Protein 2XHY (pdb70)

Solvent-accessible surface area: 69460 Å² total; per-residue (Å²): 246,153,107,59,3,59,195,115,3,23,1,0,0,0,1,0,0,21,6,0,5,4,18,49,74,125,13,43,26,6,52,3,0,2,3,0,1,11,22,12,35,177,73,82,99,15,103,77,19,194,107,50,65,139,75,110,112,10,2,7,31,84,0,0,44,1,58,49,47,26,103,104,0,0,130,21,0,28,64,2,28,6,81,0,0,0,1,0,0,4,1,1,2,0,2,24,108,2,41,49,78,127,31,32,99,102,1,6,112,16,0,20,46,0,0,65,20,0,60,131,75,128,0,41,0,0,0,0,0,7,4,8,4,3,0,16,34,0,35,117,116,46,39,1,0,54,35,56,114,0,1,87,37,0,16,90,0,0,58,20,0,0,82,78,0,56,153,54,2,111,32,0,0,0,5,4,20,2,11,29,1,32,74,39,167,19,98,20,60,2,9,3,11,0,7,4,29,2,80,135,71,180,57,28,25,50,20,0,10,28,0,2,0,7,1,6,1,0,2,3,48,0,14,68,6,2,115,163,22,25,101,143,17,78,6,0,0,0,1,13,1,31,0,3,0,10,73,14,0,34,8,74,2,5,7,61,4,16,52,10,15,20,48,22,15,11,0,0,4,2,9,18,55,1,85,14,4,37,19,4,72,39,38,16,133,97,112,57,9,124,20,153,62,92,154,40,6,90,66,26,4,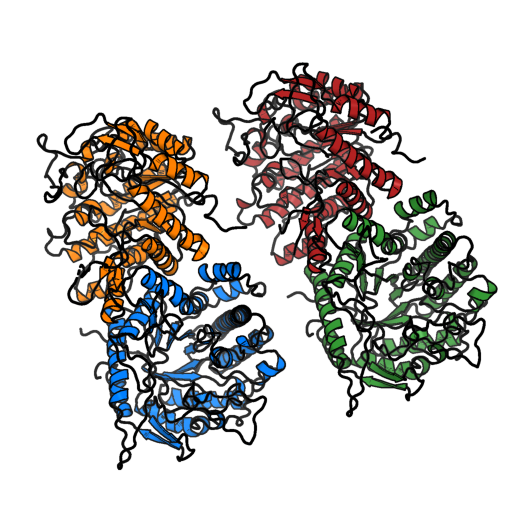132,77,3,42,6,47,0,0,0,0,3,0,27,47,0,22,0,0,64,34,140,60,33,121,77,129,5,18,24,115,5,86,114,24,168,46,16,107,76,52,81,27,45,2,30,23,0,0,14,28,0,0,1,39,0,31,9,24,21,43,95,22,0,0,0,0,7,0,4,22,6,10,137,19,155,68,66,192,122,35,43,2,75,0,65,83,0,10,84,8,2,76,25,0,0,92,22,0,39,94,0,18,32,71,5,11,8,64,9,30,0,0,0,2,18,0,1,0,1,5,0,9,47,86,23,2,36,4,27,20,8,19,0,0,0,12,0,45,27,55,60,117,38,79,39,99,18,52,38,42,113,4,109,0,0,85,31,0,79,64,0,7,85,32,33,0,66,124,44,262,160,119,44,2,59,178,110,2,24,0,0,0,0,1,0,1,22,5,0,4,3,17,52,77,121,18,45,25,8,50,2,0,4,3,0,1,12,21,13,36,180,74,86,102,15,105,76,17,192,109,46,68,135,78,101,112,10,2,6,30,82,0,0,45,1,61,55,54,23,112,103,0,0,114,22,0,28,66,2,29,6,79,0,0,0,2,0,0,2,1,0,4,0,2,23,100,2,52,47,81,147,46,27,102,99,2,6,113,18,0,21,45,0,0,70,22,0,56,138,70,122,0,35,0,0,0,0,0,8,2,12,5,4,0,17,34,0,34,113,111,47,39,1,1,46,40,55,114,0,1,77,28,0,18,95,0,0,61,32,0,0,80,80,0,64,157,52,1,113,35,0,0,0,5,6,24,2,13,26,0,33,61,36,171,20,98,21,61,3,9,3,13,0,5,6,29,2,78,133,71,176,82,30,31,41,20,0,12,24,0,4,0,6,1,7,0,0,2,2,45,0,12,62,7,2,119,163,21,23,101,150,15,83,7,0,0,0,1,12,1,36,0,19,0,12,75,9,1,32,9,73,2,4,6,62,4,16,50,17,18,20,73,36,14,11,1,0,2,1,8,16,52,1,87,16,4,34,18,7,74,36,40,17,129,100,114,58,31,119,20,147,60,90,159,37,5,95,61,22,3,132,90,3,38,5,47,0,0,0,0,3,0,28,30,0,33,0,1,63,34,142,80,53,159,25,37,28,110,6,90,111,34,172,62,13,104,74,52,86,26,44,1,31,24,0,0,9,30,0,0,1,39,0,29,9,24,19,48,90,27,0,0,0,0,6,0,4,23,5,10,141,23,158,69,84,192,121,32,48,4,74,0,67,74,0,8,77,10,2,73,32,0,0,92,39,0,31,82,0,16,32,63,5,11,8,62,9,30,0,0,0,2,20,0,1,0,1,5,0,13,46,86,23,2,30,4,25,22,7,17,0,0,0,8,0,47,26,59,60,111,40,78,42,102,16,53,42,40,107,3,105,0,0,93,33,0,83,77,0,10,81,22,25,0,61,129,44,146,113,64,3,61,174,120,3,20,0,0,0,0,0,0,0,20,5,0,3,4,4,50,90,109,21,47,25,7,53,2,0,3,4,1,2,9,20,14,37,175,75,87,96,13,96,76,16,186,110,53,63,138,78,105,106,12,1,6,30,92,0,0,35,1,53,48,49,23,104,101,1,0,131,24,0,29,64,2,29,6,88,0,0,0,0,0,0,3,1,1,4,0,2,21,113,3,48,53,86,127,35,34,102,100,2,6,113,18,0,20,43,0,0,65,28,0,62,157,81,117,0,34,0,0,0,0,0,7,3,8,5,3,0,17,48,0,32,111,117,48,38,0,1,57,26,51,104,0,1,90,34,0,18,88,0,0,59,21,0,0,80,81,0,66,152,53,2,105,32,0,0,0,5,4,24,2,12,27,0,37,72,42,180,24,97,22,61,3,10,4,11,0,5,6,34,4,74,141,70,180,74,29,27,44,20,0,8,26,0,4,0,8,1,5,0,0,2,3,52,0,13,68,3,2,113,158,31,22,96,144,18,86,6,0,0,0,1,13,1,37,0,18,0,11,70,13,0,39,9,75,11,5,5,80,5,16,51,18,16,18,62,44,14,11,1,1,2,1,9,19,54,0,82,15,4,37,22,5,76,34,32,22,137,102,120,56,21,114,20,163,70,96,158,34,4,95,66,25,4,133,78,3,36,6,44,0,0,0,0,3,0,27,31,0,39,0,8,69,35,160,50,80,102,41,37,107,4,87,117,29,170,49,13,118,61,48,84,16,46,2,31,23,0,0,13,32,0,0,1,42,0,29,13,23,21,45,101,26,0,0,0,0,6,0,4,22,6,8,129,22,149,70,63,191,123,33,53,1,75,0,52,81,0,5,77,10,2,69,27,0,0,90,29,0,37,90,0,16,28,66,5,12,8,64,10,29,0,0,0,2,18,0,1,0,1,4,0,10,51,86,20,2,27,4,27,18,9,18,0,1,0,8,0,40,24,58,60,115,36,76,36,104,16,56,43,41,115,4,105,0,0,95,31,0,86,79,0,10,82,21,20,0,79,129,47,246,122,61,5,59,192,112,4,21,0,0,0,0,0,0,0,21,6,0,3,4,7,51,87,111,20,47,24,6,51,2,0,4,4,0,2,10,19,14,38,178,72,87,89,15,96,70,18,187,106,59,67,132,82,108,107,12,2,7,28,100,0,0,45,0,55,49,47,26,104,103,0,0,131,21,0,27,67,2,29,6,89,0,0,0,1,0,0,3,0,1,2,0,0,24,105,2,49,51,81,129,32,31,97,97,2,9,111,20,0,21,47,0,0,64,17,0,55,138,80,126,0,39,0,0,0,0,0,6,3,9,5,4,0,15,42,0,30,110,116,50,33,0,1,50,37,59,120,0,2,96,36,0,16,84,0,0,52,18,0,0,84,79,0,65,153,48,2,105,32,0,0,0,5,4,21,2,12,27,0,35,74,36,166,25,94,19,59,3,10,3,10,0,6,6,30,2,76,140,70,182,70,30,26,47,18,0,10,25,0,3,0,6,1,6,0,0,3,3,47,0,13,66,4,1,118,159,26,26,102,144,17,82,6,0,0,1,0,14,1,38,0,12,0,11,63,12,0,36,11,71,10,4,6,66,4,15,52,18,17,18,66,37,16,9,0,1,2,2,10,18,55,1,92,16,4,37,19,5,72,36,36,19,137,92,116,58,17,107,16,146,66,94,157,31,4,99,64,20,4,144,82,3,40,2,45,0,0,0,0,3,0,28,36,0,28,0,1,98,82,164,35,50,40,115,4,87,112,33,172,48,14,129,78,50,82,22,44,1,33,23,0,0,12,32,0,0,0,41,0,29,9,21,20,44,85,29,0,0,0,0,6,0,3,22,5,10,136,21,149,70,64,195,120,34,52,3,75,0,63,73,0,9,76,10,3,72,32,0,0,89,38,0,43,84,0,21,30,66,6,11,7,64,10,28,0,0,0,3,20,0,0,0,2,5,0,10,47,88,24,1,31,5,27,22,9,19,0,1,1,11,0,45,24,57,57,110,32,76,38,98,20,53,41,38,117,6,104,0,0,95,33,0,83,74,0,10,83,17,32,0,86,132,50

GO terms:
  GO:0015926 glucosidase activity (F, IDA)
  GO:0005829 cytosol (C, IDA)
  GO:0016052 carbohydrate catabolic process (P, EXP)

Radius of gyration: 42.43 Å; Cα contacts (8 Å, |Δi|>4): 4161; chains: 4; bounding box: 109×108×125 Å

Structure (mmCIF, N/CA/C/O backbone):
data_2XHY
#
_entry.id   2XHY
#
_cell.length_a   73.674
_cell.length_b   79.424
_cell.length_c   98.604
_cell.angle_alpha   99.96
_cell.angle_beta   107.21
_cell.angle_gamma   102.83
#
_symmetry.space_group_name_H-M   'P 1'
#
loop_
_entity.id
_entity.type
_entity.pdbx_description
1 polymer '6-PHOSPHO-BETA-GLUCOSIDASE BGLA'
2 non-polymer 'BROMIDE ION'
3 non-polymer 'SULFATE ION'
4 water water
#
loop_
_atom_site.group_PDB
_atom_site.id
_atom_site.type_symbol
_atom_site.label_atom_id
_atom_site.label_alt_id
_atom_site.label_comp_id
_atom_site.label_asym_id
_atom_site.label_entity_id
_atom_site.label_seq_id
_atom_site.pdbx_PDB_ins_code
_atom_site.Cartn_x
_atom_site.Cartn_y
_atom_site.Cartn_z
_atom_site.occupancy
_atom_site.B_iso_or_equiv
_atom_site.auth_seq_id
_atom_site.auth_comp_id
_atom_site.auth_asym_id
_atom_site.auth_atom_id
_atom_site.pdbx_PDB_model_num
ATOM 1 N N . LYS A 1 4 ? 28.307 20.059 13.207 1.00 40.60 4 LYS A N 1
ATOM 2 C CA . LYS A 1 4 ? 29.731 20.148 13.507 1.00 43.29 4 LYS A CA 1
ATOM 3 C C . LYS A 1 4 ? 30.171 21.608 13.598 1.00 42.20 4 LYS A C 1
ATOM 4 O O . LYS A 1 4 ? 30.760 22.029 14.593 1.00 45.17 4 LYS A O 1
ATOM 10 N N . LYS A 1 5 ? 29.889 22.376 12.552 1.00 35.84 5 LYS A N 1
ATOM 11 C CA . LYS A 1 5 ? 30.235 23.791 12.531 1.00 35.68 5 LYS A CA 1
ATOM 12 C C . LYS A 1 5 ? 29.354 24.572 13.500 1.00 36.13 5 LYS A C 1
ATOM 13 O O . LYS A 1 5 ? 28.130 24.546 13.393 1.00 40.19 5 LYS A O 1
ATOM 19 N N . LEU A 1 6 ? 29.985 25.262 14.446 1.00 37.07 6 LEU A N 1
ATOM 20 C CA . LEU A 1 6 ? 29.262 26.050 15.439 1.00 33.67 6 LEU A CA 1
ATOM 21 C C . LEU A 1 6 ? 28.702 27.333 14.837 1.00 32.75 6 LEU A C 1
ATOM 22 O O . LEU A 1 6 ? 29.346 27.977 14.010 1.00 32.66 6 LEU A O 1
ATOM 27 N N . THR A 1 7 ? 27.496 27.697 15.261 1.00 31.15 7 THR A N 1
ATOM 28 C CA . THR A 1 7 ? 26.842 28.908 14.781 1.00 29.48 7 THR A CA 1
ATOM 29 C C . THR A 1 7 ? 26.058 29.562 15.906 1.00 26.41 7 THR A C 1
ATOM 30 O O . THR A 1 7 ? 25.998 29.040 17.021 1.00 25.78 7 THR A O 1
ATOM 34 N N . LEU A 1 8 ? 25.458 30.708 15.608 1.00 23.05 8 LEU A N 1
ATOM 35 C CA . LEU A 1 8 ? 24.581 31.373 16.558 1.00 22.52 8 LEU A CA 1
ATOM 36 C C . LEU A 1 8 ? 23.407 30.457 16.871 1.00 25.26 8 LEU A C 1
ATOM 37 O O . LEU A 1 8 ? 23.042 29.609 16.056 1.00 27.42 8 LEU A O 1
ATOM 42 N N . PRO A 1 9 ? 22.821 30.609 18.065 1.00 21.73 9 PRO A N 1
ATOM 43 C CA . PRO A 1 9 ? 21.672 29.782 18.440 1.00 26.44 9 PRO A CA 1
ATOM 44 C C . PRO A 1 9 ? 20.534 29.897 17.426 1.00 29.18 9 PRO A C 1
ATOM 45 O O . PRO A 1 9 ? 20.362 30.944 16.797 1.00 25.09 9 PRO A O 1
ATOM 49 N N . LYS A 1 10 ? 19.776 28.815 17.273 1.00 25.33 10 LYS A N 1
ATOM 50 C CA . LYS A 1 10 ? 18.680 28.753 16.315 1.00 28.53 10 LYS A CA 1
ATOM 51 C C . LYS A 1 10 ? 17.689 29.894 16.508 1.00 32.98 10 LYS A C 1
ATOM 52 O O . LYS A 1 10 ? 17.225 30.498 15.540 1.00 35.57 10 LYS A O 1
ATOM 58 N N . ASP A 1 11 ? 17.361 30.179 17.763 1.00 28.68 11 ASP A N 1
ATOM 59 C CA . ASP A 1 11 ? 16.368 31.198 18.083 1.00 26.89 11 ASP A CA 1
ATOM 60 C C . ASP A 1 11 ? 17.000 32.558 18.379 1.00 27.33 11 ASP A C 1
ATOM 61 O O . ASP A 1 11 ? 16.461 33.349 19.153 1.00 26.19 11 ASP A O 1
ATOM 66 N N . PHE A 1 12 ? 18.144 32.826 17.760 1.00 23.95 12 PHE A N 1
ATOM 67 C CA . PHE A 1 12 ? 18.824 34.101 17.939 1.00 21.96 12 PHE A CA 1
ATOM 68 C C . PHE A 1 12 ? 17.944 35.250 17.441 1.00 21.18 12 PHE A C 1
ATOM 69 O O . PHE A 1 12 ? 17.463 35.230 16.308 1.00 21.67 12 PHE A O 1
ATOM 77 N N . LEU A 1 13 ? 17.741 36.250 18.293 1.00 19.92 13 LEU A N 1
ATOM 78 C CA . LEU A 1 13 ? 16.817 37.343 18.001 1.00 19.74 13 LEU A CA 1
ATOM 79 C C . LEU A 1 13 ? 17.414 38.446 17.128 1.00 18.01 13 LEU A C 1
ATOM 80 O O . LEU A 1 13 ? 17.819 39.493 17.631 1.00 15.31 13 LEU A O 1
ATOM 85 N N . TRP A 1 14 ? 17.461 38.211 15.821 1.00 18.85 14 TRP A N 1
ATOM 86 C CA . TRP A 1 14 ? 17.839 39.257 14.881 1.00 16.75 14 TRP A CA 1
ATOM 87 C C . TRP A 1 14 ? 16.711 40.277 14.803 1.00 16.98 14 TRP A C 1
ATOM 88 O O . TRP A 1 14 ? 15.544 39.901 14.741 1.00 18.92 14 TRP A O 1
ATOM 99 N N . GLY A 1 15 ? 17.050 41.563 14.804 1.00 14.09 15 GLY A N 1
ATOM 100 C CA . GLY A 1 15 ? 16.029 42.592 14.723 1.00 15.59 15 GLY A CA 1
ATOM 101 C C . GLY A 1 15 ? 16.497 43.965 14.280 1.00 16.60 15 GLY A C 1
ATOM 102 O O . GLY A 1 15 ? 17.466 44.100 13.531 1.00 15.18 15 GLY A O 1
ATOM 103 N N . GLY A 1 16 ? 15.782 44.988 14.741 1.00 17.84 16 GLY A N 1
ATOM 104 C CA . GLY A 1 16 ? 16.093 46.374 14.434 1.00 18.70 16 GLY A CA 1
ATOM 105 C C . GLY A 1 16 ? 15.530 47.280 15.515 1.00 19.04 16 GLY A C 1
ATOM 106 O O . GLY A 1 16 ? 14.491 46.978 16.098 1.00 18.85 16 GLY A O 1
ATOM 107 N N . ALA A 1 17 ? 16.205 48.393 15.786 1.00 19.07 17 ALA A N 1
ATOM 108 C CA . ALA A 1 17 ? 15.832 49.233 16.920 1.00 17.75 17 ALA A CA 1
ATOM 109 C C . ALA A 1 17 ? 15.570 50.697 16.567 1.00 18.84 17 ALA A C 1
ATOM 110 O O . ALA A 1 17 ? 16.225 51.267 15.698 1.00 16.98 17 ALA A O 1
ATOM 112 N N . VAL A 1 18 ? 14.603 51.293 17.259 1.00 19.03 18 VAL A N 1
ATOM 113 C CA . VAL A 1 18 ? 14.324 52.721 17.157 1.00 18.91 18 VAL A CA 1
ATOM 114 C C . VAL A 1 18 ? 13.834 53.248 18.501 1.00 19.96 18 VAL A C 1
ATOM 115 O O . VAL A 1 18 ? 13.732 52.500 19.475 1.00 18.56 18 VAL A O 1
ATOM 119 N N . ALA A 1 19 ? 13.534 54.542 18.544 1.00 17.49 19 ALA A N 1
ATOM 120 C CA . ALA A 1 19 ? 12.881 55.146 19.698 1.00 17.90 19 ALA A CA 1
ATOM 121 C C . ALA A 1 19 ? 11.651 55.902 19.208 1.00 19.75 19 ALA A C 1
ATOM 122 O O . ALA A 1 19 ? 11.676 56.508 18.138 1.00 19.82 19 ALA A O 1
ATOM 124 N N . ALA A 1 20 ? 10.574 55.856 19.980 1.00 19.00 20 ALA A N 1
ATOM 125 C CA . ALA A 1 20 ? 9.333 56.506 19.577 1.00 19.94 20 ALA A CA 1
ATOM 126 C C . ALA A 1 20 ? 9.573 57.902 19.008 1.00 20.88 20 ALA A C 1
ATOM 127 O O . ALA A 1 20 ? 9.184 58.195 17.875 1.00 16.18 20 ALA A O 1
ATOM 129 N N . HIS A 1 21 ? 10.226 58.754 19.794 1.00 15.99 21 HIS A N 1
ATOM 130 C CA . HIS A 1 21 ? 10.354 60.167 19.454 1.00 15.22 21 HIS A CA 1
ATOM 131 C C . HIS A 1 21 ? 11.203 60.424 18.207 1.00 19.99 21 HIS A C 1
ATOM 132 O O . HIS A 1 21 ? 11.172 61.519 17.644 1.00 16.44 21 HIS A O 1
ATOM 139 N N . GLN A 1 22 ? 11.949 59.414 17.770 1.00 17.48 22 GLN A N 1
ATOM 140 C CA . GLN A 1 22 ? 12.832 59.575 16.619 1.00 17.83 22 GLN A CA 1
ATOM 141 C C . GLN A 1 22 ? 12.195 59.116 15.308 1.00 19.07 22 GLN A C 1
ATOM 142 O O . GLN A 1 22 ? 12.728 59.377 14.228 1.00 16.18 22 GLN A O 1
ATOM 148 N N . VAL A 1 23 ? 11.053 58.440 15.401 1.00 17.91 23 VAL A N 1
ATOM 149 C CA . VAL A 1 23 ? 10.374 57.947 14.204 1.00 17.59 23 VAL A CA 1
ATOM 150 C C . VAL A 1 23 ? 8.894 58.302 14.144 1.00 16.27 23 VAL A C 1
ATOM 151 O O . VAL A 1 23 ? 8.390 58.698 13.093 1.00 18.87 23 VAL A O 1
ATOM 155 N N . GLU A 1 24 ? 8.206 58.170 15.271 1.00 15.73 24 GLU A N 1
ATOM 156 C CA . GLU A 1 24 ? 6.747 58.211 15.278 1.00 17.95 24 GLU A CA 1
ATOM 157 C C . GLU A 1 24 ? 6.129 59.416 14.583 1.00 18.71 24 GLU A C 1
ATOM 158 O O . GLU A 1 24 ? 5.375 59.256 13.627 1.00 18.76 24 GLU A O 1
ATOM 164 N N . GLY A 1 25 ? 6.446 60.615 15.054 1.00 19.04 25 GLY A N 1
ATOM 165 C CA . GLY A 1 25 ? 5.722 61.793 14.617 1.00 19.18 25 GLY A CA 1
ATOM 166 C C . GLY A 1 25 ? 4.404 61.864 15.367 1.00 18.98 25 GLY A C 1
ATOM 167 O O . GLY A 1 25 ? 4.297 61.355 16.484 1.00 17.30 25 GLY A O 1
ATOM 168 N N . GLY A 1 26 ? 3.394 62.476 14.757 1.00 20.23 26 GLY A N 1
ATOM 169 C CA . GLY A 1 26 ? 2.120 62.673 15.427 1.00 16.32 26 GLY A CA 1
ATOM 170 C C . GLY A 1 26 ? 2.343 63.116 16.859 1.00 18.65 26 GLY A C 1
ATOM 171 O O . GLY A 1 26 ? 1.731 62.590 17.789 1.00 20.38 26 GLY A O 1
ATOM 172 N N . TRP A 1 27 ? 3.236 64.086 17.033 1.00 16.96 27 TRP A N 1
ATOM 173 C CA . TRP A 1 27 ? 3.659 64.525 18.357 1.00 18.81 27 TRP A CA 1
ATOM 174 C C . TRP A 1 27 ? 2.498 65.044 19.200 1.00 18.70 27 TRP A C 1
ATOM 175 O O . TRP A 1 27 ? 2.524 64.942 20.424 1.00 19.39 27 TRP A O 1
ATOM 186 N N . ASN A 1 28 ? 1.487 65.605 18.544 1.00 18.37 28 ASN A N 1
ATOM 187 C CA . ASN A 1 28 ? 0.321 66.138 19.246 1.00 20.77 28 ASN A CA 1
ATOM 188 C C . ASN A 1 28 ? -0.984 65.506 18.775 1.00 21.77 28 ASN A C 1
ATOM 189 O O . ASN A 1 28 ? -2.020 66.169 18.708 1.00 26.65 28 ASN A O 1
ATOM 194 N N . LYS A 1 29 ? -0.927 64.223 18.439 1.00 18.72 29 LYS A N 1
ATOM 195 C CA . LYS A 1 29 ? -2.117 63.493 18.026 1.00 24.92 29 LYS A CA 1
ATOM 196 C C . LYS A 1 29 ? -2.296 62.250 18.889 1.00 26.17 29 LYS A C 1
ATOM 197 O O . LYS A 1 29 ? -1.364 61.822 19.570 1.00 25.08 29 LYS A O 1
ATOM 203 N N . GLY A 1 30 ? -3.497 61.683 18.874 1.00 21.15 30 GLY A N 1
ATOM 204 C CA . GLY A 1 30 ? -3.789 60.521 19.693 1.00 24.68 30 GLY A CA 1
ATOM 205 C C . GLY A 1 30 ? -3.776 60.827 21.181 1.00 29.31 30 GLY A C 1
ATOM 206 O O . GLY A 1 30 ? -3.722 59.918 22.010 1.00 26.82 30 GLY A O 1
ATOM 207 N N . GLY A 1 31 ? -3.821 62.112 21.523 1.00 27.27 31 GLY A N 1
ATOM 208 C CA . GLY A 1 31 ? -3.861 62.529 22.914 1.00 23.09 31 GLY A CA 1
ATOM 209 C C . GLY A 1 31 ? -2.491 62.698 23.546 1.00 21.25 31 GLY A C 1
ATOM 210 O O . GLY A 1 31 ? -2.376 62.915 24.749 1.00 30.78 31 GLY A O 1
ATOM 211 N N . LYS A 1 32 ? -1.449 62.612 22.728 1.00 26.30 32 LYS A N 1
ATOM 212 C CA . LYS A 1 32 ? -0.077 62.680 23.221 1.00 22.37 32 LYS A CA 1
ATOM 213 C C . LYS A 1 32 ? 0.299 64.060 23.753 1.00 21.20 32 LYS A C 1
ATOM 214 O O . LYS A 1 32 ? 0.164 65.060 23.050 1.00 20.93 32 LYS A O 1
ATOM 220 N N . GLY A 1 33 ? 0.779 64.105 24.993 1.00 21.12 33 GLY A N 1
ATOM 221 C CA . GLY A 1 33 ? 1.300 65.333 25.570 1.00 18.72 33 GLY A CA 1
ATOM 222 C C . GLY A 1 33 ? 2.685 65.640 25.030 1.00 20.39 33 GLY A C 1
ATOM 223 O O . GLY A 1 33 ? 3.344 64.765 24.473 1.00 24.01 33 GLY A O 1
ATOM 224 N N . PRO A 1 34 ? 3.136 66.893 25.180 1.00 22.45 34 PRO A N 1
ATOM 225 C CA . PRO A 1 34 ? 4.453 67.260 24.650 1.00 20.07 34 PRO A CA 1
ATOM 226 C C . PRO A 1 34 ? 5.576 66.697 25.512 1.00 17.87 34 PRO A C 1
ATOM 227 O O . PRO A 1 34 ? 5.527 66.830 26.733 1.00 21.63 34 PRO A O 1
ATOM 231 N N . SER A 1 35 ? 6.564 66.068 24.884 1.00 19.18 35 SER A N 1
ATOM 232 C CA . SER A 1 35 ? 7.719 65.545 25.607 1.00 20.79 35 SER A CA 1
ATOM 233 C C . SER A 1 35 ? 8.859 66.558 25.590 1.00 17.69 35 SER A C 1
ATOM 234 O O . SER A 1 35 ? 8.737 67.624 24.989 1.00 16.09 35 SER A O 1
ATOM 237 N N . ILE A 1 36 ? 9.963 66.220 26.250 1.00 18.15 36 ILE A N 1
ATOM 238 C CA . ILE A 1 36 ? 11.095 67.136 26.373 1.00 19.97 36 ILE A CA 1
ATOM 239 C C . ILE A 1 36 ? 11.776 67.410 25.035 1.00 18.58 36 ILE A C 1
ATOM 240 O O . ILE A 1 36 ? 12.542 68.364 24.907 1.00 18.44 36 ILE A O 1
ATOM 245 N N . CYS A 1 37 ? 11.502 66.575 24.039 1.00 18.86 37 CYS A N 1
ATOM 246 C CA A CYS A 1 37 ? 12.103 66.749 22.721 0.40 21.31 37 CYS A CA 1
ATOM 247 C CA B CYS A 1 37 ? 12.106 66.759 22.722 0.60 21.30 37 CYS A CA 1
ATOM 248 C C . CYS A 1 37 ? 11.174 67.506 21.772 1.00 21.85 37 CYS A C 1
ATOM 249 O O . CYS A 1 37 ? 11.547 67.821 20.639 1.00 21.23 37 CYS A O 1
ATOM 254 N N . ASP A 1 38 ? 9.965 67.794 22.243 1.00 16.64 38 ASP A N 1
ATOM 255 C CA . ASP A 1 38 ? 8.996 68.531 21.444 1.00 17.70 38 ASP A CA 1
ATOM 256 C C . ASP A 1 38 ? 9.274 70.023 21.514 1.00 20.62 38 ASP A C 1
ATOM 257 O O . ASP A 1 38 ? 8.696 70.812 20.767 1.00 18.04 38 ASP A O 1
ATOM 262 N N . VAL A 1 39 ? 10.172 70.397 22.418 1.00 21.50 39 VAL A N 1
ATOM 263 C CA . VAL A 1 39 ? 10.607 71.779 22.552 1.00 19.44 39 VAL A CA 1
ATOM 264 C C . VAL A 1 39 ? 12.108 71.877 22.296 1.00 19.97 39 VAL A C 1
ATOM 265 O O . VAL A 1 39 ? 12.761 72.822 22.737 1.00 19.08 39 VAL A O 1
ATOM 269 N N . LEU A 1 40 ? 12.640 70.891 21.578 1.00 16.86 40 LEU A N 1
ATOM 270 C CA . LEU A 1 40 ? 14.062 70.830 21.249 1.00 18.90 40 LEU A CA 1
ATOM 271 C C . LEU A 1 40 ? 14.281 71.045 19.752 1.00 20.09 40 LEU A C 1
ATOM 272 O O . LEU A 1 40 ? 14.042 70.147 18.943 1.00 18.61 40 LEU A O 1
ATOM 277 N N . THR A 1 41 ? 14.744 72.239 19.393 1.00 20.59 41 THR A N 1
ATOM 278 C CA . THR A 1 41 ? 14.854 72.632 17.992 1.00 18.65 41 THR A CA 1
ATOM 279 C C . THR A 1 41 ? 15.867 71.799 17.216 1.00 20.78 41 THR A C 1
ATOM 280 O O . THR A 1 41 ? 16.706 71.108 17.798 1.00 20.35 41 THR A O 1
ATOM 284 N N . GLY A 1 42 ? 15.779 71.871 15.894 1.00 21.51 42 GLY A N 1
ATOM 285 C CA . GLY A 1 42 ? 16.710 71.170 15.034 1.00 21.02 42 GLY A CA 1
ATOM 286 C C . GLY A 1 42 ? 18.014 71.931 14.920 1.00 25.92 42 GLY A C 1
ATOM 287 O O . GLY A 1 42 ? 18.019 73.158 14.816 1.00 20.51 42 GLY A O 1
ATOM 288 N N . GLY A 1 43 ? 19.123 71.201 14.945 1.00 21.48 43 GLY A N 1
ATOM 289 C CA . GLY A 1 43 ? 20.430 71.813 14.822 1.00 22.99 43 GLY A CA 1
ATOM 290 C C . GLY A 1 43 ? 21.195 71.293 13.622 1.00 26.04 43 GLY A C 1
ATOM 291 O O . GLY A 1 43 ? 20.606 70.825 12.647 1.00 27.49 43 GLY A O 1
ATOM 292 N N . ALA A 1 44 ? 22.517 71.373 13.700 1.00 22.82 44 ALA A N 1
ATOM 293 C CA . ALA A 1 44 ? 23.386 70.933 12.619 1.00 30.83 44 ALA A CA 1
ATOM 294 C C . ALA A 1 44 ? 24.826 70.971 13.110 1.00 31.61 44 ALA A C 1
ATOM 295 O O . ALA A 1 44 ? 25.074 71.226 14.288 1.00 28.60 44 ALA A O 1
ATOM 297 N N . HIS A 1 45 ? 25.774 70.712 12.215 1.00 30.14 45 HIS A N 1
ATOM 298 C CA . HIS A 1 45 ? 27.182 70.777 12.582 1.00 32.94 45 HIS A CA 1
ATOM 299 C C . HIS A 1 45 ? 27.530 72.162 13.122 1.00 37.56 45 HIS A C 1
ATOM 300 O O . HIS A 1 45 ? 27.309 73.170 12.451 1.00 37.72 45 HIS A O 1
ATOM 307 N N . GLY A 1 46 ? 28.068 72.208 14.336 1.00 35.55 46 GLY A N 1
ATOM 308 C CA . GLY A 1 46 ? 28.420 73.473 14.962 1.00 35.66 46 GLY A CA 1
ATOM 309 C C . GLY A 1 46 ? 27.213 74.351 15.249 1.00 33.01 46 GLY A C 1
ATOM 310 O O . GLY A 1 46 ? 27.345 75.541 15.536 1.00 31.99 46 GLY A O 1
ATOM 311 N N . VAL A 1 47 ? 26.029 73.757 15.159 1.00 28.60 47 VAL A N 1
ATOM 312 C CA . VAL A 1 47 ? 24.787 74.443 15.477 1.00 24.33 47 VAL A CA 1
ATOM 313 C C . VAL A 1 47 ? 23.983 73.534 16.391 1.00 23.12 47 VAL A C 1
ATOM 314 O O . VAL A 1 47 ? 23.257 72.662 15.922 1.00 27.21 47 VAL A O 1
ATOM 318 N N . PRO A 1 48 ? 24.128 73.723 17.707 1.00 23.53 48 PRO A N 1
ATOM 319 C CA . PRO A 1 48 ? 23.491 72.837 18.686 1.00 22.43 48 PRO A CA 1
ATOM 320 C C . PRO A 1 48 ? 21.970 72.967 18.696 1.00 26.13 48 PRO A C 1
ATOM 321 O O . PRO A 1 48 ? 21.432 74.028 18.372 1.00 27.30 48 PRO A O 1
ATOM 325 N N . ARG A 1 49 ? 21.288 71.883 19.054 1.00 21.30 49 ARG A N 1
ATOM 326 C CA . ARG A 1 49 ? 19.849 71.922 19.257 1.00 21.29 49 ARG A CA 1
ATOM 327 C C . ARG A 1 49 ? 19.565 72.791 20.475 1.00 22.38 49 ARG A C 1
ATOM 328 O O . ARG A 1 49 ? 20.352 72.817 21.420 1.00 21.10 49 ARG A O 1
ATOM 336 N N . GLU A 1 50 ? 18.446 73.507 20.452 1.00 24.11 50 GLU A N 1
ATOM 337 C CA . GLU A 1 50 ? 18.101 74.402 21.551 1.00 26.53 50 GLU A CA 1
ATOM 338 C C . GLU A 1 50 ? 16.805 74.007 22.246 1.00 21.50 50 GLU A C 1
ATOM 339 O O . GLU A 1 50 ? 15.868 73.527 21.611 1.00 20.77 50 GLU A O 1
ATOM 345 N N . ILE A 1 51 ? 16.767 74.218 23.558 1.00 21.33 51 ILE A N 1
ATOM 346 C CA . ILE A 1 51 ? 15.579 73.952 24.357 1.00 21.25 51 ILE A CA 1
ATOM 347 C C . ILE A 1 51 ? 14.800 75.243 24.539 1.00 18.99 51 ILE A C 1
ATOM 348 O O . ILE A 1 51 ? 15.306 76.203 25.115 1.00 23.91 51 ILE A O 1
ATOM 353 N N . THR A 1 52 ? 13.570 75.270 24.044 1.00 22.59 52 THR A N 1
ATOM 354 C CA . THR A 1 52 ? 12.734 76.459 24.166 1.00 23.46 52 THR A CA 1
ATOM 355 C C . THR A 1 52 ? 11.734 76.314 25.311 1.00 24.46 52 THR A C 1
ATOM 356 O O . THR A 1 52 ? 11.272 75.211 25.607 1.00 24.14 52 THR A O 1
ATOM 360 N N . LYS A 1 53 ? 11.413 77.433 25.954 1.00 29.23 53 LYS A N 1
ATOM 361 C CA . LYS A 1 53 ? 10.456 77.456 27.055 1.00 27.67 53 LYS A CA 1
ATOM 362 C C . LYS A 1 53 ? 9.188 76.709 26.675 1.00 27.78 53 LYS A C 1
ATOM 363 O O . LYS A 1 53 ? 8.691 75.879 27.433 1.00 30.87 53 LYS A O 1
ATOM 369 N N . GLU A 1 54 ? 8.674 77.015 25.490 1.00 32.94 54 GLU A N 1
ATOM 370 C CA . GLU A 1 54 ? 7.451 76.405 24.991 1.00 27.74 54 GLU A CA 1
ATOM 371 C C . GLU A 1 54 ? 7.609 76.070 23.514 1.00 25.36 54 GLU A C 1
ATOM 372 O O . GLU A 1 54 ? 8.637 76.374 22.908 1.00 25.37 54 GLU A O 1
ATOM 378 N N . VAL A 1 55 ? 6.588 75.447 22.936 1.00 23.69 55 VAL A N 1
ATOM 379 C CA . VAL A 1 55 ? 6.581 75.162 21.506 1.00 19.98 55 VAL A CA 1
ATOM 380 C C . VAL A 1 55 ? 6.287 76.430 20.710 1.00 24.24 55 VAL A C 1
ATOM 381 O O . VAL A 1 55 ? 5.131 76.829 20.571 1.00 26.04 55 VAL A O 1
ATOM 385 N N . LEU A 1 56 ? 7.335 77.062 20.191 1.00 24.50 56 LEU A N 1
ATOM 386 C CA . LEU A 1 56 ? 7.181 78.292 19.418 1.00 22.87 56 LEU A CA 1
ATOM 387 C C . LEU A 1 56 ? 6.772 77.988 17.977 1.00 24.82 56 LEU A C 1
ATOM 388 O O . LEU A 1 56 ? 7.335 77.094 17.342 1.00 27.61 56 LEU A O 1
ATOM 393 N N . PRO A 1 57 ? 5.787 78.738 17.456 1.00 21.77 57 PRO A N 1
ATOM 394 C CA . PRO A 1 57 ? 5.229 78.484 16.123 1.00 22.63 57 PRO A CA 1
ATOM 395 C C . PRO A 1 57 ? 6.225 78.769 15.001 1.00 21.24 57 PRO A C 1
ATOM 396 O O . PRO A 1 57 ? 6.065 78.244 13.898 1.00 18.95 57 PRO A O 1
ATOM 400 N N . GLY A 1 58 ? 7.240 79.580 15.283 1.00 20.84 58 GLY A N 1
ATOM 401 C CA . GLY A 1 58 ? 8.219 79.944 14.273 1.00 19.68 58 GLY A CA 1
ATOM 402 C C . GLY A 1 58 ? 9.433 79.034 14.211 1.00 22.05 58 GLY A C 1
ATOM 403 O O . GLY A 1 58 ? 10.234 79.127 13.281 1.00 19.24 58 GLY A O 1
ATOM 404 N N . LYS A 1 59 ? 9.571 78.150 15.196 1.00 22.61 59 LYS A N 1
ATOM 405 C CA . LYS A 1 59 ? 10.767 77.318 15.317 1.00 22.89 59 LYS A CA 1
ATOM 406 C C . LYS A 1 59 ? 10.620 75.965 14.626 1.00 22.46 59 LYS A C 1
ATOM 407 O O . LYS A 1 59 ? 9.518 75.560 14.259 1.00 21.90 59 LYS A O 1
ATOM 413 N N . TYR A 1 60 ? 11.743 75.273 14.460 1.00 23.71 60 TYR A N 1
ATOM 414 C CA . TYR A 1 60 ? 11.768 73.962 13.820 1.00 21.73 60 TYR A CA 1
ATOM 415 C C . TYR A 1 60 ? 12.047 72.867 14.843 1.00 18.66 60 TYR A C 1
ATOM 416 O O . TYR A 1 60 ? 13.100 72.861 15.477 1.00 18.08 60 TYR A O 1
ATOM 425 N N . TYR A 1 61 ? 11.096 71.950 15.001 1.00 15.12 61 TYR A N 1
ATOM 426 C CA . TYR A 1 61 ? 11.244 70.817 15.912 1.00 16.10 61 TYR A CA 1
ATOM 427 C C . TYR A 1 61 ? 11.106 69.496 15.157 1.00 18.37 61 TYR A C 1
ATOM 428 O O . TYR A 1 61 ? 9.996 69.025 14.915 1.00 20.11 61 TYR A O 1
ATOM 437 N N . PRO A 1 62 ? 12.241 68.889 14.787 1.00 17.00 62 PRO A N 1
ATOM 438 C CA . PRO A 1 62 ? 12.289 67.682 13.953 1.00 18.79 62 PRO A CA 1
ATOM 439 C C . PRO A 1 62 ? 11.544 66.481 14.536 1.00 19.08 62 PRO A C 1
ATOM 440 O O . PRO A 1 62 ? 11.135 65.607 13.775 1.00 20.15 62 PRO A O 1
ATOM 444 N N . ASN A 1 63 ? 11.377 66.425 15.853 1.00 17.42 63 ASN A N 1
ATOM 445 C CA . ASN A 1 63 ? 10.677 65.299 16.468 1.00 19.52 63 ASN A CA 1
ATOM 446 C C . ASN A 1 63 ? 9.161 65.371 16.279 1.00 22.31 63 ASN A C 1
ATOM 447 O O . ASN A 1 63 ? 8.468 64.359 16.388 1.00 21.19 63 ASN A O 1
ATOM 452 N N . HIS A 1 64 ? 8.649 66.566 15.995 1.00 21.63 64 HIS A N 1
ATOM 453 C CA . HIS A 1 64 ? 7.216 66.740 15.772 1.00 20.07 64 HIS A CA 1
ATOM 454 C C . HIS A 1 64 ? 6.717 65.825 14.661 1.00 20.92 64 HIS A C 1
ATOM 455 O O . HIS A 1 64 ? 5.698 65.148 14.810 1.00 22.46 64 HIS A O 1
ATOM 462 N N . GLU A 1 65 ? 7.438 65.810 13.546 1.00 21.35 65 GLU A N 1
ATOM 463 C CA . GLU A 1 65 ? 7.051 64.984 12.411 1.00 19.53 65 GLU A CA 1
ATOM 464 C C . GLU A 1 65 ? 7.893 63.719 12.321 1.00 21.95 65 GLU A C 1
ATOM 465 O O . GLU A 1 65 ? 7.373 62.643 12.027 1.00 22.34 65 GLU A O 1
ATOM 471 N N . ALA A 1 66 ? 9.193 63.851 12.571 1.00 18.14 66 ALA A N 1
ATOM 472 C CA . ALA A 1 66 ? 10.103 62.717 12.467 1.00 17.45 66 ALA A CA 1
ATOM 473 C C . ALA A 1 66 ? 9.954 62.071 11.097 1.00 19.29 66 ALA A C 1
ATOM 474 O O . ALA A 1 66 ? 10.039 62.748 10.076 1.00 19.35 66 ALA A O 1
ATOM 476 N N . VAL A 1 67 ? 9.727 60.762 11.075 1.00 16.99 67 VAL A N 1
ATOM 477 C CA . VAL A 1 67 ? 9.472 60.067 9.821 1.00 16.48 67 VAL A CA 1
ATOM 478 C C . VAL A 1 67 ? 8.065 59.469 9.810 1.00 17.88 67 VAL A C 1
ATOM 479 O O . VAL A 1 67 ? 7.781 58.545 9.055 1.00 20.20 67 VAL A O 1
ATOM 483 N N . ASP A 1 68 ? 7.193 60.002 10.660 1.00 17.44 68 ASP A N 1
ATOM 484 C CA . ASP A 1 68 ? 5.787 59.596 10.704 1.00 17.39 68 ASP A CA 1
ATOM 485 C C . ASP A 1 68 ? 5.596 58.079 10.772 1.00 20.30 68 ASP A C 1
ATOM 486 O O . ASP A 1 68 ? 4.773 57.511 10.049 1.00 17.90 68 ASP A O 1
ATOM 491 N N . PHE A 1 69 ? 6.364 57.425 11.641 1.00 21.76 69 PHE A N 1
ATOM 492 C CA . PHE A 1 69 ? 6.166 56.008 11.912 1.00 17.22 69 PHE A CA 1
ATOM 493 C C . PHE A 1 69 ? 4.746 55.828 12.433 1.00 18.72 69 PHE A C 1
ATOM 494 O O . PHE A 1 69 ? 4.125 54.782 12.248 1.00 19.46 69 PHE A O 1
ATOM 502 N N . TYR A 1 70 ? 4.241 56.872 13.079 1.00 18.14 70 TYR A N 1
ATOM 503 C CA . TYR A 1 70 ? 2.884 56.886 13.599 1.00 21.53 70 TYR A CA 1
ATOM 504 C C . TYR A 1 70 ? 1.871 56.495 12.522 1.00 20.98 70 TYR A C 1
ATOM 505 O O . TYR A 1 70 ? 0.948 55.725 12.781 1.00 19.05 70 TYR A O 1
ATOM 514 N N . GLY A 1 71 ? 2.060 57.012 11.312 1.00 20.66 71 GLY A N 1
ATOM 515 C CA . GLY A 1 71 ? 1.135 56.746 10.225 1.00 19.78 71 GLY A CA 1
ATOM 516 C C . GLY A 1 71 ? 1.544 55.617 9.296 1.00 23.14 71 GLY A C 1
ATOM 517 O O . GLY A 1 71 ? 0.697 55.029 8.624 1.00 24.80 71 GLY A O 1
ATOM 518 N N . HIS A 1 72 ? 2.836 55.308 9.257 1.00 20.85 72 HIS A N 1
ATOM 519 C CA . HIS A 1 72 ? 3.352 54.299 8.333 1.00 20.29 72 HIS A CA 1
ATOM 520 C C . HIS A 1 72 ? 3.614 52.943 8.983 1.00 21.06 72 HIS A C 1
ATOM 521 O O . HIS A 1 72 ? 4.020 52.002 8.302 1.00 21.46 72 HIS A O 1
ATOM 528 N N . TYR A 1 73 ? 3.390 52.835 10.290 1.00 19.00 73 TYR A N 1
ATOM 529 C CA . TYR A 1 73 ? 3.871 51.667 11.031 1.00 20.97 73 TYR A CA 1
ATOM 530 C C . TYR A 1 73 ? 3.506 50.318 10.401 1.00 22.21 73 TYR A C 1
ATOM 531 O O . TYR A 1 73 ? 4.354 49.432 10.308 1.00 21.87 73 TYR A O 1
ATOM 540 N N . LYS A 1 74 ? 2.262 50.167 9.955 1.00 22.96 74 LYS A N 1
ATOM 541 C CA . LYS A 1 74 ? 1.837 48.919 9.321 1.00 25.83 74 LYS A CA 1
ATOM 542 C C . LYS A 1 74 ? 2.678 48.565 8.095 1.00 22.50 74 LYS A C 1
ATOM 543 O O . LYS A 1 74 ? 3.200 47.456 7.995 1.00 23.74 74 LYS A O 1
ATOM 549 N N . GLU A 1 75 ? 2.803 49.505 7.164 1.00 19.94 75 GLU A N 1
ATOM 550 C CA . GLU A 1 75 ? 3.607 49.290 5.965 1.00 25.08 75 GLU A CA 1
ATOM 551 C C . GLU A 1 75 ? 5.074 49.039 6.302 1.00 23.37 75 GLU A C 1
ATOM 552 O O . GLU A 1 75 ? 5.726 48.209 5.674 1.00 21.59 75 GLU A O 1
ATOM 558 N N . ASP A 1 76 ? 5.587 49.763 7.292 1.00 23.12 76 ASP A N 1
ATOM 559 C CA . ASP A 1 76 ? 6.974 49.610 7.721 1.00 21.12 76 ASP A CA 1
ATOM 560 C C . ASP A 1 76 ? 7.218 48.233 8.316 1.00 24.28 76 ASP A C 1
ATOM 561 O O . ASP A 1 76 ? 8.226 47.587 8.025 1.00 23.34 76 ASP A O 1
ATOM 566 N N . ILE A 1 77 ? 6.287 47.793 9.157 1.00 21.70 77 ILE A N 1
ATOM 567 C CA . ILE A 1 77 ? 6.374 46.484 9.787 1.00 21.65 77 ILE A CA 1
ATOM 568 C C . ILE A 1 77 ? 6.366 45.382 8.733 1.00 23.74 77 ILE A C 1
ATOM 569 O O . ILE A 1 77 ? 7.024 44.354 8.889 1.00 26.71 77 ILE A O 1
ATOM 574 N N . LYS A 1 78 ? 5.622 45.607 7.656 1.00 24.47 78 LYS A N 1
ATOM 575 C CA . LYS A 1 78 ? 5.595 44.672 6.541 1.00 24.93 78 LYS A CA 1
ATOM 576 C C . LYS A 1 78 ? 6.989 44.573 5.929 1.00 26.80 78 LYS A C 1
ATOM 577 O O . LYS A 1 78 ? 7.400 43.511 5.456 1.00 26.78 78 LYS A O 1
ATOM 583 N N . LEU A 1 79 ? 7.714 45.689 5.949 1.00 25.28 79 LEU A N 1
ATOM 584 C CA . LEU A 1 79 ? 9.087 45.727 5.456 1.00 25.79 79 LEU A CA 1
ATOM 585 C C . LEU A 1 79 ? 10.043 45.046 6.431 1.00 21.76 79 LEU A C 1
ATOM 586 O O . LEU A 1 79 ? 11.007 44.405 6.016 1.00 25.54 79 LEU A O 1
ATOM 591 N N . PHE A 1 80 ? 9.774 45.187 7.726 1.00 22.64 80 PHE A N 1
ATOM 592 C CA . PHE A 1 80 ? 10.552 44.487 8.741 1.00 21.08 80 PHE A CA 1
ATOM 593 C C . PHE A 1 80 ? 10.427 42.981 8.534 1.00 21.73 80 PHE A C 1
ATOM 594 O O . PHE A 1 80 ? 11.409 42.246 8.628 1.00 22.44 80 PHE A O 1
ATOM 602 N N . ALA A 1 81 ? 9.208 42.531 8.256 1.00 21.07 81 ALA A N 1
ATOM 603 C CA . ALA A 1 81 ? 8.936 41.111 8.059 1.00 20.91 81 ALA A CA 1
ATOM 604 C C . ALA A 1 81 ? 9.615 40.599 6.796 1.00 23.21 81 ALA A C 1
ATOM 605 O O . ALA A 1 81 ? 10.106 39.471 6.758 1.00 23.64 81 ALA A O 1
ATOM 607 N N . GLU A 1 82 ? 9.639 41.437 5.765 1.00 24.00 82 GLU A N 1
ATOM 608 C CA . GLU A 1 82 ? 10.303 41.102 4.510 1.00 21.89 82 GLU A CA 1
ATOM 609 C C . GLU A 1 82 ? 11.792 40.810 4.719 1.00 21.45 82 GLU A C 1
ATOM 610 O O . GLU A 1 82 ? 12.340 39.897 4.105 1.00 20.88 82 GLU A O 1
ATOM 616 N N . MET A 1 83 ? 12.446 41.585 5.581 1.00 20.16 83 MET A N 1
ATOM 617 C CA . MET A 1 83 ? 13.843 41.321 5.924 1.00 20.81 83 MET A CA 1
ATOM 618 C C . MET A 1 83 ? 13.939 40.104 6.833 1.00 24.05 83 MET A C 1
ATOM 619 O O . MET A 1 83 ? 14.995 39.485 6.953 1.00 24.58 83 MET A O 1
ATOM 624 N N . GLY A 1 84 ? 12.825 39.777 7.480 1.00 24.88 84 GLY A N 1
ATOM 625 C CA . GLY A 1 84 ? 12.750 38.602 8.325 1.00 22.36 84 GLY A CA 1
ATOM 626 C C . GLY A 1 84 ? 13.084 38.861 9.780 1.00 21.77 84 GLY A C 1
ATOM 627 O O . GLY A 1 84 ? 13.623 37.985 10.452 1.00 31.02 84 GLY A O 1
ATOM 628 N N . PHE A 1 85 ? 12.763 40.054 10.272 1.00 18.74 85 PHE A N 1
ATOM 629 C CA . PHE A 1 85 ? 13.016 40.390 11.671 1.00 20.37 85 PHE A CA 1
ATOM 630 C C . PHE A 1 85 ? 12.482 39.314 12.610 1.00 21.26 85 PHE A C 1
ATOM 631 O O . PHE A 1 85 ? 11.360 38.836 12.446 1.00 19.44 85 PHE A O 1
ATOM 639 N N . LYS A 1 86 ? 13.295 38.938 13.594 1.00 24.02 86 LYS A N 1
ATOM 640 C CA . LYS A 1 86 ? 12.862 38.035 14.654 1.00 20.64 86 LYS A CA 1
ATOM 641 C C . LYS A 1 86 ? 12.275 38.847 15.806 1.00 20.22 86 LYS A C 1
ATOM 642 O O . LYS A 1 86 ? 11.479 38.343 16.598 1.00 21.66 86 LYS A O 1
ATOM 648 N N . CYS A 1 87 ? 12.675 40.112 15.886 1.00 21.89 87 CYS A N 1
ATOM 649 C CA . CYS A 1 87 ? 12.186 41.020 16.918 1.00 19.43 87 CYS A CA 1
ATOM 650 C C . CYS A 1 87 ? 12.265 42.465 16.437 1.00 19.26 87 CYS A C 1
ATOM 651 O O . CYS A 1 87 ? 12.786 42.743 15.357 1.00 18.06 87 CYS A O 1
ATOM 654 N N . PHE A 1 88 ? 11.747 43.383 17.246 1.00 20.69 88 PHE A N 1
ATOM 655 C CA . PHE A 1 88 ? 11.789 44.804 16.924 1.00 15.64 88 PHE A CA 1
ATOM 656 C C . PHE A 1 88 ? 11.836 45.643 18.194 1.00 21.53 88 PHE A C 1
ATOM 657 O O . PHE A 1 88 ? 10.898 45.624 18.995 1.00 19.77 88 PHE A O 1
ATOM 665 N N . ARG A 1 89 ? 12.932 46.373 18.379 1.00 20.45 89 ARG A N 1
ATOM 666 C CA . ARG A 1 89 ? 13.081 47.218 19.555 1.00 18.00 89 ARG A CA 1
ATOM 667 C C . ARG A 1 89 ? 12.591 48.628 19.287 1.00 22.00 89 ARG A C 1
ATOM 668 O O . ARG A 1 89 ? 13.027 49.284 18.338 1.00 21.74 89 ARG A O 1
ATOM 676 N N . THR A 1 90 ? 11.679 49.090 20.131 1.00 17.10 90 THR A N 1
ATOM 677 C CA . THR A 1 90 ? 11.239 50.472 20.086 1.00 17.47 90 THR A CA 1
ATOM 678 C C . THR A 1 90 ? 10.824 50.898 21.485 1.00 16.38 90 THR A C 1
ATOM 679 O O . THR A 1 90 ? 10.807 50.083 22.406 1.00 18.89 90 THR A O 1
ATOM 683 N N . SER A 1 91 ? 10.503 52.174 21.648 1.00 17.78 91 SER A N 1
ATOM 684 C CA . SER A 1 91 ? 10.086 52.680 22.947 1.00 15.81 91 SER A CA 1
ATOM 685 C C . SER A 1 91 ? 8.617 53.070 22.925 1.00 20.20 91 SER A C 1
ATOM 686 O O . SER A 1 91 ? 8.130 53.626 21.941 1.00 23.05 91 SER A O 1
ATOM 689 N N . ILE A 1 92 ? 7.911 52.774 24.011 1.00 19.45 92 ILE A N 1
ATOM 690 C CA . ILE A 1 92 ? 6.561 53.281 24.192 1.00 20.86 92 ILE A CA 1
ATOM 691 C C . ILE A 1 92 ? 6.658 54.727 24.655 1.00 21.25 92 ILE A C 1
ATOM 692 O O . ILE A 1 92 ? 7.273 55.015 25.677 1.00 19.39 92 ILE A O 1
ATOM 697 N N . ALA A 1 93 ? 6.065 55.636 23.892 1.00 22.91 93 ALA A N 1
ATOM 698 C CA . ALA A 1 93 ? 6.107 57.050 24.239 1.00 21.38 93 ALA A CA 1
ATOM 699 C C . ALA A 1 93 ? 5.423 57.310 25.577 1.00 20.80 93 ALA A C 1
ATOM 700 O O . ALA A 1 93 ? 4.220 57.088 25.730 1.00 24.26 93 ALA A O 1
ATOM 702 N N . TRP A 1 94 ? 6.203 57.779 26.542 1.00 20.81 94 TRP A N 1
ATOM 703 C CA . TRP A 1 94 ? 5.687 58.111 27.863 1.00 22.23 94 TRP A CA 1
ATOM 704 C C . TRP A 1 94 ? 4.500 59.080 27.750 1.00 21.97 94 TRP A C 1
ATOM 705 O O . TRP A 1 94 ? 3.506 58.942 28.466 1.00 18.96 94 TRP A O 1
ATOM 716 N N . THR A 1 95 ? 4.603 60.041 26.833 1.00 19.93 95 THR A N 1
ATOM 717 C CA . THR A 1 95 ? 3.589 61.086 26.695 1.00 19.80 95 THR A CA 1
ATOM 718 C C . THR A 1 95 ? 2.341 60.634 25.940 1.00 22.33 95 THR A C 1
ATOM 719 O O . THR A 1 95 ? 1.408 61.416 25.764 1.00 24.83 95 THR A O 1
ATOM 723 N N . ARG A 1 96 ? 2.323 59.383 25.490 1.00 19.71 96 ARG A N 1
ATOM 724 C CA . ARG A 1 96 ? 1.131 58.842 24.844 1.00 21.26 96 ARG A CA 1
ATOM 725 C C . ARG A 1 96 ? 0.287 58.064 25.846 1.00 22.71 96 ARG A C 1
ATOM 726 O O . ARG A 1 96 ? -0.890 57.799 25.604 1.00 22.08 96 ARG A O 1
ATOM 734 N N . ILE A 1 97 ? 0.894 57.700 26.971 1.00 23.95 97 ILE A N 1
ATOM 735 C CA . ILE A 1 97 ? 0.179 56.979 28.017 1.00 24.99 97 ILE A CA 1
ATOM 736 C C . ILE A 1 97 ? -0.188 57.922 29.155 1.00 22.43 97 ILE A C 1
ATOM 737 O O . ILE A 1 97 ? -1.300 57.878 29.675 1.00 21.35 97 ILE A O 1
ATOM 742 N N . PHE A 1 98 ? 0.761 58.768 29.540 1.00 21.21 98 PHE A N 1
ATOM 743 C CA . PHE A 1 98 ? 0.500 59.842 30.489 1.00 21.76 98 PHE A CA 1
ATOM 744 C C . PHE A 1 98 ? 1.078 61.139 29.930 1.00 23.15 98 PHE A C 1
ATOM 745 O O . PHE A 1 98 ? 2.251 61.446 30.144 1.00 23.20 98 PHE A O 1
ATOM 753 N N . PRO A 1 99 ? 0.248 61.892 29.191 1.00 24.54 99 PRO A N 1
ATOM 754 C CA . PRO A 1 99 ? 0.591 63.130 28.479 1.00 21.32 99 PRO A CA 1
ATOM 755 C C . PRO A 1 99 ? 1.317 64.152 29.346 1.00 23.25 99 PRO A C 1
ATOM 756 O O . PRO A 1 99 ? 2.356 64.678 28.941 1.00 20.89 99 PRO A O 1
ATOM 760 N N . LYS A 1 100 ? 0.766 64.443 30.517 1.00 22.44 100 LYS A N 1
ATOM 761 C CA . LYS A 1 100 ? 1.396 65.391 31.424 1.00 27.15 100 LYS A CA 1
ATOM 762 C C . LYS A 1 100 ? 2.275 64.644 32.422 1.00 26.97 100 LYS A C 1
ATOM 763 O O . LYS A 1 100 ? 3.196 65.215 33.007 1.00 26.07 100 LYS A O 1
ATOM 769 N N . GLY A 1 101 ? 1.987 63.357 32.600 1.00 25.40 101 GLY A N 1
ATOM 770 C CA . GLY A 1 101 ? 2.817 62.494 33.420 1.00 27.97 101 GLY A CA 1
ATOM 771 C C . GLY A 1 101 ? 2.267 62.173 34.797 1.00 27.39 101 GLY A C 1
ATOM 772 O O . GLY A 1 101 ? 2.664 61.180 35.407 1.00 27.10 101 GLY A O 1
ATOM 773 N N . ASP A 1 102 ? 1.353 63.004 35.290 1.00 28.25 102 ASP A N 1
ATOM 774 C CA . ASP A 1 102 ? 0.848 62.858 36.653 1.00 27.99 102 ASP A CA 1
ATOM 775 C C . ASP A 1 102 ? -0.658 62.585 36.733 1.00 26.49 102 ASP A C 1
ATOM 776 O O . ASP A 1 102 ? -1.248 62.634 37.814 1.00 28.02 102 ASP A O 1
ATOM 781 N N . GLU A 1 103 ? -1.272 62.291 35.592 1.00 25.80 103 GLU A N 1
ATOM 782 C CA . GLU A 1 103 ? -2.684 61.924 35.560 1.00 29.15 103 GLU A CA 1
ATOM 783 C C . GLU A 1 103 ? -2.953 60.660 36.377 1.00 28.98 103 GLU A C 1
ATOM 784 O O . GLU A 1 103 ? -2.062 59.834 36.577 1.00 31.96 103 GLU A O 1
ATOM 790 N N . ALA A 1 104 ? -4.191 60.516 36.838 1.00 28.66 104 ALA A N 1
ATOM 791 C CA . ALA A 1 104 ? -4.592 59.365 37.637 1.00 29.15 104 ALA A CA 1
ATOM 792 C C . ALA A 1 104 ? -4.959 58.178 36.754 1.00 35.30 104 ALA A C 1
ATOM 793 O O . ALA A 1 104 ? -4.953 57.033 37.202 1.00 36.67 104 ALA A O 1
ATOM 795 N N . GLN A 1 105 ? -5.284 58.460 35.498 1.00 34.48 105 GLN A N 1
ATOM 796 C CA . GLN A 1 105 ? -5.630 57.414 34.544 1.00 34.60 105 GLN A CA 1
ATOM 797 C C . GLN A 1 105 ? -4.876 57.619 33.236 1.00 29.01 105 GLN A C 1
ATOM 798 O O . GLN A 1 105 ? -4.599 58.754 32.847 1.00 27.58 105 GLN A O 1
ATOM 804 N N . PRO A 1 106 ? -4.535 56.513 32.557 1.00 29.24 106 PRO A N 1
ATOM 805 C CA . PRO A 1 106 ? -3.775 56.558 31.305 1.00 26.63 106 PRO A CA 1
ATOM 806 C C . PRO A 1 106 ? -4.616 57.017 30.112 1.00 25.76 106 PRO A C 1
ATOM 807 O O . PRO A 1 106 ? -5.831 56.828 30.100 1.00 31.88 106 PRO A O 1
ATOM 811 N N . ASN A 1 107 ? -3.959 57.626 29.130 1.00 22.82 107 ASN A N 1
ATOM 812 C CA . ASN A 1 107 ? -4.589 57.981 27.865 1.00 20.92 107 ASN A CA 1
ATOM 813 C C . ASN A 1 107 ? -4.858 56.713 27.063 1.00 24.93 107 ASN A C 1
ATOM 814 O O . ASN A 1 107 ? -3.924 56.079 26.570 1.00 24.60 107 ASN A O 1
ATOM 819 N N . GLU A 1 108 ? -6.130 56.340 26.944 1.00 23.46 108 GLU A N 1
ATOM 820 C CA . GLU A 1 108 ? -6.512 55.085 26.294 1.00 27.44 108 GLU A CA 1
ATOM 821 C C . GLU A 1 108 ? -6.132 55.020 24.815 1.00 23.46 108 GLU A C 1
ATOM 822 O O . GLU A 1 108 ? -5.704 53.976 24.315 1.00 21.88 108 GLU A O 1
ATOM 828 N N . GLU A 1 109 ? -6.299 56.136 24.116 1.00 19.97 109 GLU A N 1
ATOM 829 C CA . GLU A 1 109 ? -5.984 56.186 22.698 1.00 25.19 109 GLU A CA 1
ATOM 830 C C . GLU A 1 109 ? -4.519 55.823 22.494 1.00 23.98 109 GLU A C 1
ATOM 831 O O . GLU A 1 109 ? -4.160 55.171 21.511 1.00 23.74 109 GLU A O 1
ATOM 837 N N . GLY A 1 110 ? -3.683 56.244 23.439 1.00 19.99 110 GLY A N 1
ATOM 838 C CA . GLY A 1 110 ? -2.268 55.926 23.423 1.00 19.33 110 GLY A CA 1
ATOM 839 C C . GLY A 1 110 ? -2.008 54.447 23.634 1.00 21.86 110 GLY A C 1
ATOM 840 O O . GLY A 1 110 ? -1.163 53.859 22.959 1.00 22.57 110 GLY A O 1
ATOM 841 N N . LEU A 1 111 ? -2.739 53.845 24.569 1.00 22.54 111 LEU A N 1
ATOM 842 C CA . LEU A 1 111 ? -2.600 52.419 24.856 1.00 25.12 111 LEU A CA 1
ATOM 843 C C . LEU A 1 111 ? -3.058 51.568 23.675 1.00 21.46 111 LEU A C 1
ATOM 844 O O . LEU A 1 111 ? -2.495 50.505 23.408 1.00 25.26 111 LEU A O 1
ATOM 849 N N . LYS A 1 112 ? -4.087 52.037 22.977 1.00 23.74 112 LYS A N 1
ATOM 850 C CA . LYS A 1 112 ? -4.604 51.343 21.799 1.00 22.41 112 LYS A CA 1
ATOM 851 C C . LYS A 1 112 ? -3.572 51.350 20.675 1.00 20.67 112 LYS A C 1
ATOM 852 O O . LYS A 1 112 ? -3.385 50.353 19.979 1.00 24.53 112 LYS A O 1
ATOM 858 N N . PHE A 1 113 ? -2.905 52.484 20.500 1.00 20.42 113 PHE A N 1
ATOM 859 C CA . PHE A 1 113 ? -1.892 52.617 19.462 1.00 21.71 113 PHE A CA 1
ATOM 860 C C . PHE A 1 113 ? -0.842 51.517 19.556 1.00 19.20 113 PHE A C 1
ATOM 861 O O . PHE A 1 113 ? -0.499 50.890 18.556 1.00 19.16 113 PHE A O 1
ATOM 869 N N . TYR A 1 114 ? -0.336 51.274 20.758 1.00 19.65 114 TYR A N 1
ATOM 870 C CA . TYR A 1 114 ? 0.677 50.239 20.926 1.00 21.75 114 TYR A CA 1
ATOM 871 C C . TYR A 1 114 ? 0.085 48.836 20.859 1.00 21.52 114 TYR A C 1
ATOM 872 O O . TYR A 1 114 ? 0.790 47.872 20.578 1.00 21.53 114 TYR A O 1
ATOM 881 N N . ASP A 1 115 ? -1.219 48.729 21.084 1.00 25.39 115 ASP A N 1
ATOM 882 C CA . ASP A 1 115 ? -1.915 47.478 20.830 1.00 19.92 115 ASP A CA 1
ATOM 883 C C . ASP A 1 115 ? -1.855 47.174 19.344 1.00 22.20 115 ASP A C 1
ATOM 884 O O . ASP A 1 115 ? -1.438 46.089 18.938 1.00 25.26 115 ASP A O 1
ATOM 889 N N . ASP A 1 116 ? -2.271 48.145 18.537 1.00 21.11 116 ASP A N 1
ATOM 890 C CA . ASP A 1 116 ? -2.318 47.976 17.090 1.00 21.66 116 ASP A CA 1
ATOM 891 C C . ASP A 1 116 ? -0.935 47.693 16.521 1.00 23.16 116 ASP A C 1
ATOM 892 O O . ASP A 1 116 ? -0.778 46.847 15.641 1.00 23.06 116 ASP A O 1
ATOM 897 N N . MET A 1 117 ? 0.067 48.402 17.028 1.00 21.06 117 MET A N 1
ATOM 898 C CA . MET A 1 117 ? 1.435 48.201 16.568 1.00 22.82 117 MET A CA 1
ATOM 899 C C . MET A 1 117 ? 1.944 46.802 16.920 1.00 21.82 117 MET A C 1
ATOM 900 O O . MET A 1 117 ? 2.444 46.086 16.053 1.00 19.24 117 MET A O 1
ATOM 905 N N . PHE A 1 118 ? 1.816 46.417 18.189 1.00 17.52 118 PHE A N 1
ATOM 906 C CA . PHE A 1 118 ? 2.280 45.101 18.634 1.00 19.82 118 PHE A CA 1
ATOM 907 C C . PHE A 1 118 ? 1.517 43.984 17.924 1.00 23.18 118 PHE A C 1
ATOM 908 O O . PHE A 1 118 ? 2.093 42.956 17.563 1.00 20.44 118 PHE A O 1
ATOM 916 N N . ASP A 1 119 ? 0.219 44.196 17.727 1.00 21.58 119 ASP A N 1
ATOM 917 C CA . ASP A 1 119 ? -0.605 43.253 16.982 1.00 20.13 119 ASP A CA 1
ATOM 918 C C . ASP A 1 119 ? -0.017 43.011 15.597 1.00 20.82 119 ASP A C 1
ATOM 919 O O . ASP A 1 119 ? 0.116 41.866 15.167 1.00 21.48 119 ASP A O 1
ATOM 924 N N . GLU A 1 120 ? 0.341 44.093 14.909 1.00 20.17 120 GLU A N 1
ATOM 925 C CA . GLU A 1 120 ? 0.962 43.998 13.588 1.00 22.06 120 GLU A CA 1
ATOM 926 C C . GLU A 1 120 ? 2.304 43.274 13.633 1.00 20.04 120 GLU A C 1
ATOM 927 O O . GLU A 1 120 ? 2.637 42.512 12.727 1.00 23.40 120 GLU A O 1
ATOM 933 N N . LEU A 1 121 ? 3.082 43.526 14.680 1.00 19.07 121 LEU A N 1
ATOM 934 C CA . LEU A 1 121 ? 4.381 42.880 14.827 1.00 22.82 121 LEU A CA 1
ATOM 935 C C . LEU A 1 121 ? 4.215 41.373 14.975 1.00 24.08 121 LEU A C 1
ATOM 936 O O . LEU A 1 121 ? 4.859 40.595 14.272 1.00 23.83 121 LEU A O 1
ATOM 941 N N . LEU A 1 122 ? 3.341 40.972 15.892 1.00 24.22 122 LEU A N 1
ATOM 942 C CA . LEU A 1 122 ? 3.087 39.560 16.151 1.00 23.26 122 LEU A CA 1
ATOM 943 C C . LEU A 1 122 ? 2.493 38.863 14.933 1.00 25.21 122 LEU A C 1
ATOM 944 O O . LEU A 1 122 ? 2.736 37.677 14.707 1.00 23.37 122 LEU A O 1
ATOM 949 N N . LYS A 1 123 ? 1.720 39.607 14.147 1.00 24.37 123 LYS A N 1
ATOM 950 C CA . LYS A 1 123 ? 1.154 39.081 12.912 1.00 23.87 123 LYS A CA 1
ATOM 951 C C . LYS A 1 123 ? 2.255 38.491 12.033 1.00 24.75 123 LYS A C 1
ATOM 952 O O . LYS A 1 123 ? 2.015 37.572 11.248 1.00 23.77 123 LYS A O 1
ATOM 958 N N . TYR A 1 124 ? 3.463 39.026 12.175 1.00 22.68 124 TYR A N 1
ATOM 959 C CA . TYR A 1 124 ? 4.606 38.579 11.389 1.00 21.37 124 TYR A CA 1
ATOM 960 C C . TYR A 1 124 ? 5.635 37.871 12.264 1.00 27.70 124 TYR A C 1
ATOM 961 O O . TYR A 1 124 ? 6.806 37.759 11.896 1.00 24.83 124 TYR A O 1
ATOM 970 N N . ASN A 1 125 ? 5.193 37.400 13.426 1.00 25.72 125 ASN A N 1
ATOM 971 C CA . ASN A 1 125 ? 6.069 36.685 14.345 1.00 24.66 125 ASN A CA 1
ATOM 972 C C . ASN A 1 125 ? 7.267 37.530 14.750 1.00 23.86 125 ASN A C 1
ATOM 973 O O . ASN A 1 125 ? 8.361 37.009 14.970 1.00 24.48 125 ASN A O 1
ATOM 978 N N . ILE A 1 126 ? 7.052 38.838 14.840 1.00 21.95 126 ILE A N 1
ATOM 979 C CA . ILE A 1 126 ? 8.081 39.754 15.315 1.00 21.48 126 ILE A CA 1
ATOM 980 C C . ILE A 1 126 ? 7.824 40.118 16.777 1.00 23.25 126 ILE A C 1
ATOM 981 O O . ILE A 1 126 ? 6.795 40.703 17.109 1.00 27.57 126 ILE A O 1
ATOM 986 N N . GLU A 1 127 ? 8.761 39.758 17.647 1.00 22.19 127 GLU A N 1
ATOM 987 C CA . GLU A 1 127 ? 8.628 40.031 19.074 1.00 20.46 127 GLU A CA 1
ATOM 988 C C . GLU A 1 127 ? 8.980 41.476 19.412 1.00 22.78 127 GLU A C 1
ATOM 989 O O . GLU A 1 127 ? 10.025 41.981 19.004 1.00 25.16 127 GLU A O 1
ATOM 995 N N . PRO A 1 128 ? 8.098 42.155 20.154 1.00 23.67 128 PRO A N 1
ATOM 996 C CA . PRO A 1 128 ? 8.400 43.507 20.629 1.00 25.53 128 PRO A CA 1
ATOM 997 C C . PRO A 1 128 ? 9.500 43.518 21.690 1.00 24.07 128 PRO A C 1
ATOM 998 O O . PRO A 1 128 ? 9.461 42.728 22.631 1.00 23.37 128 PRO A O 1
ATOM 1002 N N . VAL A 1 129 ? 10.479 44.400 21.524 1.00 21.41 129 VAL A N 1
ATOM 1003 C CA . VAL A 1 129 ? 11.413 44.718 22.597 1.00 22.96 129 VAL A CA 1
ATOM 1004 C C . VAL A 1 129 ? 11.179 46.179 22.964 1.00 23.63 129 VAL A C 1
ATOM 1005 O O . VAL A 1 129 ? 11.434 47.077 22.159 1.00 23.01 129 VAL A O 1
ATOM 1009 N N . ILE A 1 130 ? 10.675 46.416 24.171 1.00 21.20 130 ILE A N 1
ATOM 1010 C CA . ILE A 1 130 ? 10.176 47.740 24.528 1.00 20.98 130 ILE A CA 1
ATOM 1011 C C . ILE A 1 130 ? 10.966 48.439 25.630 1.00 18.05 130 ILE A C 1
ATOM 1012 O O . ILE A 1 130 ? 11.056 47.950 26.754 1.00 23.45 130 ILE A O 1
ATOM 1017 N N . THR A 1 131 ? 11.529 49.594 25.294 1.00 18.83 131 THR A N 1
ATOM 1018 C CA . THR A 1 131 ? 12.235 50.425 26.258 1.00 18.45 131 THR A CA 1
ATOM 1019 C C . THR A 1 131 ? 11.247 51.398 26.890 1.00 17.94 131 THR A C 1
ATOM 1020 O O . THR A 1 131 ? 10.593 52.171 26.191 1.00 21.96 131 THR A O 1
ATOM 1024 N N . LEU A 1 132 ? 11.139 51.360 28.212 1.00 17.58 132 LEU A N 1
ATOM 1025 C CA . LEU A 1 132 ? 10.145 52.164 28.913 1.00 16.60 132 LEU A CA 1
ATOM 1026 C C . LEU A 1 132 ? 10.434 53.659 28.827 1.00 21.19 132 LEU A C 1
ATOM 1027 O O . LEU A 1 132 ? 9.545 54.449 28.509 1.00 18.26 132 LEU A O 1
ATOM 1032 N N . SER A 1 133 ? 11.673 54.046 29.112 1.00 19.15 133 SER A N 1
ATOM 1033 C CA . SER A 1 133 ? 12.054 55.451 29.032 1.00 19.41 133 SER A CA 1
ATOM 1034 C C . SER A 1 133 ? 13.180 55.678 28.031 1.00 22.81 133 SER A C 1
ATOM 1035 O O . SER A 1 133 ? 14.333 55.314 28.280 1.00 20.43 133 SER A O 1
ATOM 1038 N N . HIS A 1 134 ? 12.843 56.286 26.898 1.00 19.82 134 HIS A N 1
ATOM 1039 C CA . HIS A 1 134 ? 13.839 56.544 25.869 1.00 17.12 134 HIS A CA 1
ATOM 1040 C C . HIS A 1 134 ? 13.888 58.012 25.444 1.00 18.82 134 HIS A C 1
ATOM 1041 O O . HIS A 1 134 ? 13.437 58.370 24.355 1.00 21.01 134 HIS A O 1
ATOM 1048 N N . PHE A 1 135 ? 14.443 58.854 26.311 1.00 19.49 135 PHE A N 1
ATOM 1049 C CA . PHE A 1 135 ? 14.701 60.255 25.984 1.00 20.10 135 PHE A CA 1
ATOM 1050 C C . PHE A 1 135 ? 13.451 60.994 25.522 1.00 23.48 135 PHE A C 1
ATOM 1051 O O . PHE A 1 135 ? 13.478 61.688 24.504 1.00 23.03 135 PHE A O 1
ATOM 1059 N N . GLU A 1 136 ? 12.362 60.856 26.272 1.00 21.01 136 GLU A N 1
ATOM 1060 C CA . GLU A 1 136 ? 11.081 61.400 25.836 1.00 21.98 136 GLU A CA 1
ATOM 1061 C C . GLU A 1 136 ? 10.055 61.499 26.971 1.00 20.50 136 GLU A C 1
ATOM 1062 O O . GLU A 1 136 ? 8.869 61.247 26.765 1.00 22.67 136 GLU A O 1
ATOM 1068 N N . MET A 1 137 ? 10.510 61.870 28.166 1.00 20.64 137 MET A N 1
ATOM 1069 C CA . MET A 1 137 ? 9.599 62.044 29.296 1.00 21.70 137 MET A CA 1
ATOM 1070 C C . MET A 1 137 ? 8.697 63.259 29.071 1.00 21.23 137 MET A C 1
ATOM 1071 O O . MET A 1 137 ? 9.041 64.162 28.306 1.00 19.97 137 MET A O 1
ATOM 1076 N N . PRO A 1 138 ? 7.529 63.279 29.732 1.00 20.76 138 PRO A N 1
ATOM 1077 C CA . PRO A 1 138 ? 6.551 64.364 29.575 1.00 19.60 138 PRO A CA 1
ATOM 1078 C C . PRO A 1 138 ? 7.097 65.729 29.990 1.00 20.70 138 PRO A C 1
ATOM 1079 O O . PRO A 1 138 ? 7.698 65.859 31.055 1.00 20.23 138 PRO A O 1
ATOM 1083 N N . LEU A 1 139 ? 6.875 66.736 29.153 1.00 22.72 139 LEU A N 1
ATOM 1084 C CA . LEU A 1 139 ? 7.361 68.086 29.422 1.00 21.68 139 LEU A CA 1
ATOM 1085 C C . LEU A 1 139 ? 6.802 68.650 30.727 1.00 25.32 139 LEU A C 1
ATOM 1086 O O . LEU A 1 139 ? 7.480 69.406 31.424 1.00 27.55 139 LEU A O 1
ATOM 1091 N N . HIS A 1 140 ? 5.567 68.278 31.054 1.00 20.13 140 HIS A N 1
ATOM 1092 C CA . HIS A 1 140 ? 4.917 68.764 32.269 1.00 25.79 140 HIS A CA 1
ATOM 1093 C C . HIS A 1 140 ? 5.700 68.411 33.536 1.00 26.23 140 HIS A C 1
ATOM 1094 O O . HIS A 1 140 ? 5.863 69.248 34.425 1.00 28.53 140 HIS A O 1
ATOM 1101 N N . LEU A 1 141 ? 6.185 67.176 33.618 1.00 25.11 141 LEU A N 1
ATOM 1102 C CA . LEU A 1 141 ? 6.932 66.735 34.794 1.00 23.71 141 LEU A CA 1
ATOM 1103 C C . LEU A 1 141 ? 8.183 67.580 35.048 1.00 23.56 141 LEU A C 1
ATOM 1104 O O . LEU A 1 141 ? 8.548 67.826 36.197 1.00 27.40 141 LEU A O 1
ATOM 1109 N N . VAL A 1 142 ? 8.834 68.026 33.979 1.00 23.56 142 VAL A N 1
ATOM 1110 C CA . VAL A 1 142 ? 10.023 68.864 34.106 1.00 26.55 142 VAL A CA 1
ATOM 1111 C C . VAL A 1 142 ? 9.662 70.282 34.551 1.00 27.84 142 VAL A C 1
ATOM 1112 O O . VAL A 1 142 ? 10.396 70.910 35.313 1.00 28.79 142 VAL A O 1
ATOM 1116 N N . GLN A 1 143 ? 8.524 70.775 34.074 1.00 26.58 143 GLN A N 1
ATOM 1117 C CA . GLN A 1 143 ? 8.069 72.122 34.405 1.00 30.55 143 GLN A CA 1
ATOM 1118 C C . GLN A 1 143 ? 7.491 72.208 35.817 1.00 30.49 143 GLN A C 1
ATOM 1119 O O . GLN A 1 143 ? 7.740 73.171 36.543 1.00 27.01 143 GLN A O 1
ATOM 1125 N N . GLN A 1 144 ? 6.730 71.189 36.202 1.00 26.19 144 GLN A N 1
ATOM 1126 C CA . GLN A 1 144 ? 5.918 71.241 37.413 1.00 29.48 144 GLN A CA 1
ATOM 1127 C C . GLN A 1 144 ? 6.604 70.715 38.672 1.00 31.92 144 GLN A C 1
ATOM 1128 O O . GLN A 1 144 ? 6.334 71.196 39.771 1.00 37.58 144 GLN A O 1
ATOM 1134 N N . TYR A 1 145 ? 7.481 69.728 38.522 1.00 27.03 145 TYR A N 1
ATOM 1135 C CA . TYR A 1 145 ? 8.069 69.073 39.687 1.00 26.18 145 TYR A CA 1
ATOM 1136 C C . TYR A 1 145 ? 9.585 69.207 39.773 1.00 28.05 145 TYR A C 1
ATOM 1137 O O . TYR A 1 145 ? 10.191 68.801 40.765 1.00 27.49 145 TYR A O 1
ATOM 1146 N N . GLY A 1 146 ? 10.198 69.773 38.740 1.00 28.69 146 GLY A N 1
ATOM 1147 C CA . GLY A 1 146 ? 11.645 69.850 38.682 1.00 29.50 146 GLY A CA 1
ATOM 1148 C C . GLY A 1 146 ? 12.219 68.540 38.182 1.00 27.31 146 GLY A C 1
ATOM 1149 O O . GLY A 1 146 ? 13.387 68.223 38.411 1.00 28.32 146 GLY A O 1
ATOM 1150 N N . SER A 1 147 ? 11.371 67.772 37.505 1.00 26.32 147 SER A N 1
ATOM 1151 C CA . SER A 1 147 ? 11.772 66.519 36.875 1.00 28.17 147 SER A CA 1
ATOM 1152 C C . SER A 1 147 ? 12.274 65.474 37.872 1.00 25.59 147 SER A C 1
ATOM 1153 O O . SER A 1 147 ? 11.815 65.421 39.012 1.00 26.14 147 SER A O 1
ATOM 1156 N N . TRP A 1 148 ? 13.219 64.648 37.428 1.00 23.41 148 TRP A N 1
ATOM 1157 C CA . TRP A 1 148 ? 13.691 63.505 38.209 1.00 25.04 148 TRP A CA 1
ATOM 1158 C C . TRP A 1 148 ? 14.398 63.902 39.501 1.00 28.55 148 TRP A C 1
ATOM 1159 O O . TRP A 1 148 ? 14.682 63.054 40.349 1.00 24.81 148 TRP A O 1
ATOM 1170 N N . THR A 1 149 ? 14.695 65.190 39.637 1.00 24.10 149 THR A N 1
ATOM 1171 C CA . THR A 1 149 ? 15.177 65.730 40.897 1.00 21.81 149 THR A CA 1
ATOM 1172 C C . THR A 1 149 ? 14.163 65.403 41.988 1.00 26.48 149 THR A C 1
ATOM 1173 O O . THR A 1 149 ? 14.523 65.077 43.120 1.00 25.16 149 THR A O 1
ATOM 1177 N N . ASN A 1 150 ? 12.888 65.467 41.617 1.00 27.42 150 ASN A N 1
ATOM 1178 C CA . ASN A 1 150 ? 11.784 65.272 42.546 1.00 23.31 150 ASN A CA 1
ATOM 1179 C C . ASN A 1 150 ? 11.419 63.801 42.727 1.00 25.39 150 ASN A C 1
ATOM 1180 O O . ASN A 1 150 ? 11.197 63.081 41.754 1.00 27.47 150 ASN A O 1
ATOM 1185 N N . ARG A 1 151 ? 11.347 63.364 43.980 1.00 22.48 151 ARG A N 1
ATOM 1186 C CA . ARG A 1 151 ? 11.011 61.980 44.297 1.00 20.58 151 ARG A CA 1
ATOM 1187 C C . ARG A 1 151 ? 9.663 61.554 43.723 1.00 22.12 151 ARG A C 1
ATOM 1188 O O . ARG A 1 151 ? 9.466 60.386 43.397 1.00 29.35 151 ARG A O 1
ATOM 1196 N N . LYS A 1 152 ? 8.736 62.499 43.605 1.00 24.48 152 LYS A N 1
ATOM 1197 C CA . LYS A 1 152 ? 7.399 62.190 43.103 1.00 28.66 152 LYS A CA 1
ATOM 1198 C C . LYS A 1 152 ? 7.448 61.520 41.736 1.00 25.28 152 LYS A C 1
ATOM 1199 O O . LYS A 1 152 ? 6.583 60.710 41.403 1.00 22.78 152 LYS A O 1
ATOM 1205 N N . VAL A 1 153 ? 8.462 61.868 40.947 1.00 25.61 153 VAL A N 1
ATOM 1206 C CA . VAL A 1 153 ? 8.594 61.351 39.587 1.00 24.15 153 VAL A CA 1
ATOM 1207 C C . VAL A 1 153 ? 8.779 59.838 39.568 1.00 25.29 153 VAL A C 1
ATOM 1208 O O . VAL A 1 153 ? 8.257 59.151 38.686 1.00 24.44 153 VAL A O 1
ATOM 1212 N N . VAL A 1 154 ? 9.519 59.323 40.547 1.00 24.03 154 VAL A N 1
ATOM 1213 C CA . VAL A 1 154 ? 9.700 57.884 40.686 1.00 22.70 154 VAL A CA 1
ATOM 1214 C C . VAL A 1 154 ? 8.363 57.160 40.569 1.00 27.14 154 VAL A C 1
ATOM 1215 O O . VAL A 1 154 ? 8.213 56.233 39.772 1.00 24.32 154 VAL A O 1
ATOM 1219 N N . ASP A 1 155 ? 7.391 57.596 41.362 1.00 25.12 155 ASP A N 1
ATOM 1220 C CA . ASP A 1 155 ? 6.082 56.956 41.384 1.00 30.58 155 ASP A CA 1
ATOM 1221 C C . ASP A 1 155 ? 5.288 57.245 40.111 1.00 28.47 155 ASP A C 1
ATOM 1222 O O . ASP A 1 155 ? 4.475 56.427 39.679 1.00 28.65 155 ASP A O 1
ATOM 1227 N N . PHE A 1 156 ? 5.533 58.405 39.508 1.00 25.15 156 PHE A N 1
ATOM 1228 C CA . PHE A 1 156 ? 4.937 58.728 38.219 1.00 24.81 156 PHE A CA 1
ATOM 1229 C C . PHE A 1 156 ? 5.398 57.724 37.164 1.00 27.49 156 PHE A C 1
ATOM 1230 O O . PHE A 1 156 ? 4.637 57.346 36.273 1.00 27.05 156 PHE A O 1
ATOM 1238 N N . PHE A 1 157 ? 6.650 57.291 37.281 1.00 27.41 157 PHE A N 1
ATOM 1239 C CA . PHE A 1 157 ? 7.234 56.345 36.339 1.00 20.43 157 PHE A CA 1
ATOM 1240 C C . PHE A 1 157 ? 6.725 54.923 36.553 1.00 24.42 157 PHE A C 1
ATOM 1241 O O . PHE A 1 157 ? 6.386 54.219 35.598 1.00 20.55 157 PHE A O 1
ATOM 1249 N N . VAL A 1 158 ? 6.680 54.503 37.811 1.00 25.40 158 VAL A N 1
ATOM 1250 C CA . VAL A 1 158 ? 6.237 53.156 38.143 1.00 26.24 158 VAL A CA 1
ATOM 1251 C C . VAL A 1 158 ? 4.782 52.944 37.743 1.00 24.58 158 VAL A C 1
ATOM 1252 O O . VAL A 1 158 ? 4.415 51.870 37.268 1.00 26.38 158 VAL A O 1
ATOM 1256 N N . ARG A 1 159 ? 3.957 53.969 37.928 1.00 25.57 159 ARG A N 1
ATOM 1257 C CA . ARG A 1 159 ? 2.556 53.875 37.541 1.00 27.59 159 ARG A CA 1
ATOM 1258 C C . ARG A 1 159 ? 2.474 53.635 36.040 1.00 25.88 159 ARG A C 1
ATOM 1259 O O . ARG A 1 159 ? 1.709 52.790 35.573 1.00 23.23 159 ARG A O 1
ATOM 1267 N N . PHE A 1 160 ? 3.286 54.381 35.295 1.00 23.12 160 PHE A N 1
ATOM 1268 C CA . PHE A 1 160 ? 3.376 54.238 33.847 1.00 21.67 160 PHE A CA 1
ATOM 1269 C C . PHE A 1 160 ? 3.846 52.839 33.461 1.00 21.24 160 PHE A C 1
ATOM 1270 O O . PHE A 1 160 ? 3.298 52.218 32.548 1.00 20.64 160 PHE A O 1
ATOM 1278 N N . ALA A 1 161 ? 4.857 52.345 34.166 1.00 23.81 161 ALA A N 1
ATOM 1279 C CA . ALA A 1 161 ? 5.372 51.003 33.924 1.00 20.67 161 ALA A CA 1
ATOM 1280 C C . ALA A 1 161 ? 4.302 49.959 34.216 1.00 22.80 161 ALA A C 1
ATOM 1281 O O . ALA A 1 161 ? 4.103 49.025 33.439 1.00 22.58 161 ALA A O 1
ATOM 1283 N N . GLU A 1 162 ? 3.614 50.123 35.341 1.00 21.30 162 GLU A N 1
ATOM 1284 C CA . GLU A 1 162 ? 2.559 49.196 35.728 1.00 21.81 162 GLU A CA 1
ATOM 1285 C C . GLU A 1 162 ? 1.443 49.132 34.693 1.00 22.31 162 GLU A C 1
ATOM 1286 O O . GLU A 1 162 ? 0.956 48.050 34.368 1.00 23.54 162 GLU A O 1
ATOM 1292 N N . VAL A 1 163 ? 1.038 50.287 34.174 1.00 19.69 163 VAL A N 1
ATOM 1293 C CA . VAL A 1 163 ? -0.030 50.320 33.184 1.00 17.77 163 VAL A CA 1
ATOM 1294 C C . VAL A 1 163 ? 0.339 49.522 31.940 1.00 20.76 163 VAL A C 1
ATOM 1295 O O . VAL A 1 163 ? -0.420 48.660 31.498 1.00 24.05 163 VAL A O 1
ATOM 1299 N N . VAL A 1 164 ? 1.510 49.806 31.382 1.00 20.75 164 VAL A N 1
ATOM 1300 C CA . VAL A 1 164 ? 1.920 49.186 30.126 1.00 23.25 164 VAL A CA 1
ATOM 1301 C C . VAL A 1 164 ? 2.354 47.730 30.306 1.00 23.63 164 VAL A C 1
ATOM 1302 O O . VAL A 1 164 ? 2.185 46.912 29.401 1.00 19.37 164 VAL A O 1
ATOM 1306 N N . PHE A 1 165 ? 2.906 47.408 31.474 1.00 24.36 165 PHE A N 1
ATOM 1307 C CA . PHE A 1 165 ? 3.176 46.014 31.812 1.00 24.01 165 PHE A CA 1
ATOM 1308 C C . PHE A 1 165 ? 1.877 45.225 31.736 1.00 23.10 165 PHE A C 1
ATOM 1309 O O . PHE A 1 165 ? 1.765 44.266 30.974 1.00 23.12 165 PHE A O 1
ATOM 1317 N N . GLU A 1 166 ? 0.894 45.644 32.529 1.00 22.06 166 GLU A N 1
ATOM 1318 C CA . GLU A 1 166 ? -0.398 44.967 32.590 1.00 27.44 166 GLU A CA 1
ATOM 1319 C C . GLU A 1 166 ? -1.058 44.870 31.217 1.00 25.47 166 GLU A C 1
ATOM 1320 O O . GLU A 1 166 ? -1.525 43.804 30.815 1.00 29.10 166 GLU A O 1
ATOM 1326 N N . ARG A 1 167 ? -1.089 45.989 30.502 1.00 23.76 167 ARG A N 1
ATOM 1327 C CA . ARG A 1 167 ? -1.727 46.054 29.190 1.00 23.53 167 ARG A CA 1
ATOM 1328 C C . ARG A 1 167 ? -1.123 45.070 28.186 1.00 23.71 167 ARG A C 1
ATOM 1329 O O . ARG A 1 167 ? -1.845 44.316 27.529 1.00 22.89 167 ARG A O 1
ATOM 1337 N N . TYR A 1 168 ? 0.200 45.071 28.073 1.00 21.59 168 TYR A N 1
ATOM 1338 C CA . TYR A 1 168 ? 0.871 44.264 27.059 1.00 20.80 168 TYR A CA 1
ATOM 1339 C C . TYR A 1 168 ? 1.536 43.019 27.645 1.00 24.78 168 TYR A C 1
ATOM 1340 O O . TYR A 1 168 ? 2.528 42.528 27.108 1.00 25.97 168 TYR A O 1
ATOM 1349 N N . LYS A 1 169 ? 0.968 42.497 28.731 1.00 27.37 169 LYS A N 1
ATOM 1350 C CA . LYS A 1 169 ? 1.584 41.391 29.464 1.00 25.42 169 LYS A CA 1
ATOM 1351 C C . LYS A 1 169 ? 1.575 40.075 28.699 1.00 23.50 169 LYS A C 1
ATOM 1352 O O . LYS A 1 169 ? 2.340 39.165 29.015 1.00 23.80 169 LYS A O 1
ATOM 1358 N N . HIS A 1 170 ? 0.710 39.975 27.696 1.00 23.44 170 HIS A N 1
ATOM 1359 C CA . HIS A 1 170 ? 0.685 38.795 26.842 1.00 23.95 170 HIS A CA 1
ATOM 1360 C C . HIS A 1 170 ? 1.154 39.142 25.438 1.00 26.29 170 HIS A C 1
ATOM 1361 O O . HIS A 1 170 ? 1.022 38.340 24.515 1.00 25.78 170 HIS A O 1
ATOM 1368 N N . LYS A 1 171 ? 1.711 40.340 25.285 1.00 26.88 171 LYS A N 1
ATOM 1369 C CA . LYS A 1 171 ? 2.168 40.801 23.979 1.00 25.41 171 LYS A CA 1
ATOM 1370 C C . LYS A 1 171 ? 3.667 41.091 23.948 1.00 23.38 171 LYS A C 1
ATOM 1371 O O . LYS A 1 171 ? 4.322 40.909 22.922 1.00 23.89 171 LYS A O 1
ATOM 1377 N N . VAL A 1 172 ? 4.211 41.532 25.076 1.00 21.79 172 VAL A N 1
ATOM 1378 C CA . VAL A 1 172 ? 5.623 41.888 25.140 1.00 22.57 172 VAL A CA 1
ATOM 1379 C C . VAL A 1 172 ? 6.391 40.999 26.120 1.00 24.93 172 VAL A C 1
ATOM 1380 O O . VAL A 1 172 ? 6.055 40.925 27.303 1.00 25.93 172 VAL A O 1
ATOM 1384 N N . LYS A 1 173 ? 7.418 40.321 25.616 1.00 22.27 173 LYS A N 1
ATOM 1385 C CA . LYS A 1 173 ? 8.241 39.448 26.447 1.00 22.95 173 LYS A CA 1
ATOM 1386 C C . LYS A 1 173 ? 9.465 40.192 26.969 1.00 23.94 173 LYS A C 1
ATOM 1387 O O . LYS A 1 173 ? 9.954 39.918 28.067 1.00 20.74 173 LYS A O 1
ATOM 1393 N N . TYR A 1 174 ? 9.957 41.137 26.175 1.00 19.85 174 TYR A N 1
ATOM 1394 C CA . TYR A 1 174 ? 11.204 41.815 26.501 1.00 19.33 174 TYR A CA 1
ATOM 1395 C C . TYR A 1 174 ? 11.029 43.316 26.726 1.00 21.02 174 TYR A C 1
ATOM 1396 O O . TYR A 1 174 ? 10.571 44.044 25.840 1.00 19.47 174 TYR A O 1
ATOM 1405 N N . TRP A 1 175 ? 11.406 43.767 27.919 1.00 18.24 175 TRP A N 1
ATOM 1406 C CA . TRP A 1 175 ? 11.337 45.174 28.279 1.00 14.37 175 TRP A CA 1
ATOM 1407 C C . TRP A 1 175 ? 12.719 45.677 28.665 1.00 16.47 175 TRP A C 1
ATOM 1408 O O . TRP A 1 175 ? 13.617 44.892 28.960 1.00 18.02 175 TRP A O 1
ATOM 1419 N N . MET A 1 176 ? 12.873 46.995 28.675 1.00 16.95 176 MET A N 1
ATOM 1420 C CA . MET A 1 176 ? 14.051 47.641 29.238 1.00 17.44 176 MET A CA 1
ATOM 1421 C C . MET A 1 176 ? 13.591 48.905 29.950 1.00 15.44 176 MET A C 1
ATOM 1422 O O . MET A 1 176 ? 12.635 49.542 29.520 1.00 17.99 176 MET A O 1
ATOM 1427 N N . THR A 1 177 ? 14.261 49.271 31.036 1.00 12.68 177 THR A N 1
ATOM 1428 C CA . THR A 1 177 ? 13.800 50.401 31.835 1.00 18.20 177 THR A CA 1
ATOM 1429 C C . THR A 1 177 ? 14.264 51.756 31.303 1.00 18.11 177 THR A C 1
ATOM 1430 O O . THR A 1 177 ? 13.472 52.512 30.737 1.00 18.91 177 THR A O 1
ATOM 1434 N N . PHE A 1 178 ? 15.543 52.062 31.492 1.00 17.02 178 PHE A N 1
ATOM 1435 C CA . PHE A 1 178 ? 16.066 53.369 31.115 1.00 19.85 178 PHE A CA 1
ATOM 1436 C C . PHE A 1 178 ? 17.136 53.264 30.042 1.00 19.82 178 PHE A C 1
ATOM 1437 O O . PHE A 1 178 ? 18.212 52.710 30.276 1.00 17.81 178 PHE A O 1
ATOM 1445 N N . ASN A 1 179 ? 16.833 53.809 28.868 1.00 17.03 179 ASN A N 1
ATOM 1446 C CA . ASN A 1 179 ? 17.755 53.767 27.743 1.00 18.67 179 ASN A CA 1
ATOM 1447 C C . ASN A 1 179 ? 19.074 54.477 28.029 1.00 15.66 179 ASN A C 1
ATOM 1448 O O . ASN A 1 179 ? 19.082 55.610 28.505 1.00 17.55 179 ASN A O 1
ATOM 1453 N N . GLU A 1 180 ? 20.184 53.807 27.724 1.00 18.40 180 GLU A N 1
ATOM 1454 C CA . GLU A 1 180 ? 21.517 54.367 27.939 1.00 18.74 180 GLU A CA 1
ATOM 1455 C C . GLU A 1 180 ? 21.529 55.239 29.182 1.00 18.55 180 GLU A C 1
ATOM 1456 O O . GLU A 1 180 ? 21.761 56.444 29.106 1.00 20.58 180 GLU A O 1
ATOM 1462 N N . ILE A 1 181 ? 21.270 54.621 30.328 1.00 17.24 181 ILE A N 1
ATOM 1463 C CA . ILE A 1 181 ? 21.105 55.358 31.572 1.00 18.26 181 ILE A CA 1
ATOM 1464 C C . ILE A 1 181 ? 22.364 56.133 31.960 1.00 21.49 181 ILE A C 1
ATOM 1465 O O . ILE A 1 181 ? 22.308 57.057 32.773 1.00 22.17 181 ILE A O 1
ATOM 1470 N N . ASN A 1 182 ? 23.494 55.764 31.365 1.00 18.29 182 ASN A N 1
ATOM 1471 C CA . ASN A 1 182 ? 24.779 56.342 31.749 1.00 17.51 182 ASN A CA 1
ATOM 1472 C C . ASN A 1 182 ? 25.242 57.536 30.911 1.00 20.40 182 ASN A C 1
ATOM 1473 O O . ASN A 1 182 ? 26.227 58.185 31.255 1.00 21.47 182 ASN A O 1
ATOM 1478 N N . ASN A 1 183 ? 24.546 57.819 29.813 1.00 20.61 183 ASN A N 1
ATOM 1479 C CA . ASN A 1 183 ? 24.873 58.990 29.004 1.00 22.80 183 ASN A CA 1
ATOM 1480 C C . ASN A 1 183 ? 25.035 60.234 29.872 1.00 23.54 183 ASN A C 1
ATOM 1481 O O . ASN A 1 183 ? 25.959 61.023 29.685 1.00 22.50 183 ASN A O 1
ATOM 1486 N N . GLN A 1 184 ? 24.130 60.391 30.833 1.00 23.34 184 GLN A N 1
ATOM 1487 C CA . GLN A 1 184 ? 24.102 61.571 31.689 1.00 21.04 184 GLN A CA 1
ATOM 1488 C C . GLN A 1 184 ? 25.269 61.625 32.674 1.00 22.68 184 GLN A C 1
ATOM 1489 O O . GLN A 1 184 ? 25.495 62.652 33.313 1.00 22.10 184 GLN A O 1
ATOM 1495 N N . ARG A 1 185 ? 25.999 60.521 32.807 1.00 21.94 185 ARG A N 1
ATOM 1496 C CA . ARG A 1 185 ? 27.177 60.500 33.669 1.00 21.48 185 ARG A CA 1
ATOM 1497 C C . ARG A 1 185 ? 28.157 61.573 33.202 1.00 23.28 185 ARG A C 1
ATOM 1498 O O . ARG A 1 185 ? 28.953 62.098 33.981 1.00 24.65 185 ARG A O 1
ATOM 1506 N N . ASN A 1 186 ? 28.093 61.884 31.914 1.00 21.85 186 ASN A N 1
ATOM 1507 C CA . ASN A 1 186 ? 28.777 63.044 31.373 1.00 24.57 186 ASN A CA 1
ATOM 1508 C C . ASN A 1 186 ? 27.887 64.252 31.618 1.00 24.55 186 ASN A C 1
ATOM 1509 O O . ASN A 1 186 ? 27.218 64.744 30.711 1.00 27.91 186 ASN A O 1
ATOM 1514 N N . TRP A 1 187 ? 27.879 64.711 32.864 1.00 23.75 187 TRP A N 1
ATOM 1515 C CA . TRP A 1 187 ? 26.953 65.739 33.323 1.00 26.31 187 TRP A CA 1
ATOM 1516 C C . TRP A 1 187 ? 27.229 67.114 32.718 1.00 27.38 187 TRP A C 1
ATOM 1517 O O . TRP A 1 187 ? 26.393 68.011 32.803 1.00 24.50 187 TRP A O 1
ATOM 1528 N N . ARG A 1 188 ? 28.400 67.277 32.112 1.00 26.59 188 ARG A N 1
ATOM 1529 C CA . ARG A 1 188 ? 28.787 68.558 31.531 1.00 25.73 188 ARG A CA 1
ATOM 1530 C C . ARG A 1 188 ? 28.233 68.747 30.126 1.00 27.59 188 ARG A C 1
ATOM 1531 O O . ARG A 1 188 ? 28.225 69.859 29.602 1.00 28.36 188 ARG A O 1
ATOM 1539 N N . ALA A 1 189 ? 27.772 67.660 29.516 1.00 27.91 189 ALA A N 1
ATOM 1540 C CA . ALA A 1 189 ? 27.233 67.727 28.162 1.00 26.56 189 ALA A CA 1
ATOM 1541 C C . ALA A 1 189 ? 25.844 68.365 28.149 1.00 25.00 189 ALA A C 1
ATOM 1542 O O . ALA A 1 189 ? 25.054 68.168 29.071 1.00 22.57 189 ALA A O 1
ATOM 1544 N N . PRO A 1 190 ? 25.551 69.143 27.097 1.00 25.74 190 PRO A N 1
ATOM 1545 C CA . PRO A 1 190 ? 24.310 69.916 26.976 1.00 22.73 190 PRO A CA 1
ATOM 1546 C C . PRO A 1 190 ? 23.032 69.077 27.009 1.00 22.81 190 PRO A C 1
ATOM 1547 O O . PRO A 1 190 ? 22.059 69.499 27.633 1.00 25.13 190 PRO A O 1
ATOM 1551 N N . LEU A 1 191 ? 23.030 67.917 26.359 1.00 23.61 191 LEU A N 1
ATOM 1552 C CA . LEU A 1 191 ? 21.780 67.194 26.125 1.00 22.47 191 LEU A CA 1
ATOM 1553 C C . LEU A 1 191 ? 21.602 65.893 26.916 1.00 22.02 191 LEU A C 1
ATOM 1554 O O . LEU A 1 191 ? 20.475 65.465 27.156 1.00 20.67 191 LEU A O 1
ATOM 1559 N N . PHE A 1 192 ? 22.700 65.262 27.317 1.00 23.51 192 PHE A N 1
ATOM 1560 C CA . PHE A 1 192 ? 22.614 63.945 27.950 1.00 20.21 192 PHE A CA 1
ATOM 1561 C C . PHE A 1 192 ? 21.741 63.934 29.199 1.00 19.89 192 PHE A C 1
ATOM 1562 O O . PHE A 1 192 ? 20.853 63.093 29.336 1.00 18.83 192 PHE A O 1
ATOM 1570 N N . GLY A 1 193 ? 21.997 64.862 30.111 1.00 19.35 193 GLY A N 1
ATOM 1571 C CA . GLY A 1 193 ? 21.178 64.974 31.302 1.00 22.94 193 GLY A CA 1
ATOM 1572 C C . GLY A 1 193 ? 19.739 65.309 30.953 1.00 22.27 193 GLY A C 1
ATOM 1573 O O . GLY A 1 193 ? 18.807 64.868 31.625 1.00 19.52 193 GLY A O 1
ATOM 1574 N N . TYR A 1 194 ? 19.561 66.088 29.890 1.00 19.52 194 TYR A N 1
ATOM 1575 C CA . TYR A 1 194 ? 18.234 66.541 29.486 1.00 19.06 194 TYR A CA 1
ATOM 1576 C C . TYR A 1 194 ? 17.407 65.423 28.866 1.00 18.30 194 TYR A C 1
ATOM 1577 O O . TYR A 1 194 ? 16.270 65.191 29.263 1.00 20.80 194 TYR A O 1
ATOM 1586 N N . CYS A 1 195 ? 17.977 64.735 27.886 1.00 17.84 195 CYS A N 1
ATOM 1587 C CA . CYS A 1 195 ? 17.253 63.672 27.209 1.00 17.95 195 CYS A CA 1
ATOM 1588 C C . CYS A 1 195 ? 17.067 62.486 28.143 1.00 19.63 195 CYS A C 1
ATOM 1589 O O . CYS A 1 195 ? 16.006 61.864 28.161 1.00 20.00 195 CYS A O 1
ATOM 1592 N N . CYS A 1 196 ? 18.097 62.181 28.928 1.00 18.51 196 CYS A N 1
ATOM 1593 C CA . CYS A 1 196 ? 18.008 61.087 29.888 1.00 22.57 196 CYS A CA 1
ATOM 1594 C C . CYS A 1 196 ? 16.949 61.354 30.958 1.00 24.27 196 CYS A C 1
ATOM 1595 O O . CYS A 1 196 ? 16.049 60.539 31.166 1.00 21.85 196 CYS A O 1
ATOM 1598 N N . SER A 1 197 ? 17.047 62.508 31.614 1.00 20.64 197 SER A N 1
ATOM 1599 C CA . SER A 1 197 ? 16.315 62.732 32.857 1.00 21.46 197 SER A CA 1
ATOM 1600 C C . SER A 1 197 ? 15.610 64.084 32.960 1.00 19.87 197 SER A C 1
ATOM 1601 O O . SER A 1 197 ? 15.008 64.392 33.986 1.00 18.72 197 SER A O 1
ATOM 1604 N N . GLY A 1 198 ? 15.690 64.891 31.909 1.00 22.11 198 GLY A N 1
ATOM 1605 C CA . GLY A 1 198 ? 15.058 66.199 31.914 1.00 24.04 198 GLY A CA 1
ATOM 1606 C C . GLY A 1 198 ? 15.714 67.178 32.871 1.00 22.91 198 GLY A C 1
ATOM 1607 O O . GLY A 1 198 ? 15.114 68.179 33.257 1.00 21.92 198 GLY A O 1
ATOM 1608 N N . VAL A 1 199 ? 16.954 66.889 33.252 1.00 22.41 199 VAL A N 1
ATOM 1609 C CA . VAL A 1 199 ? 17.710 67.770 34.133 1.00 23.33 199 VAL A CA 1
ATOM 1610 C C . VAL A 1 199 ? 19.002 68.221 33.459 1.00 23.69 199 VAL A C 1
ATOM 1611 O O . VAL A 1 199 ? 19.780 67.395 32.987 1.00 24.41 199 VAL A O 1
ATOM 1615 N N . VAL A 1 200 ? 19.217 69.532 33.396 1.00 25.66 200 VAL A N 1
ATOM 1616 C CA . VAL A 1 200 ? 20.497 70.071 32.949 1.00 22.20 200 VAL A CA 1
ATOM 1617 C C . VAL A 1 200 ? 21.355 70.335 34.180 1.00 25.23 200 VAL A C 1
ATOM 1618 O O . VAL A 1 200 ? 21.117 71.291 34.916 1.00 29.10 200 VAL A O 1
ATOM 1622 N N . TYR A 1 201 ? 22.352 69.483 34.400 1.00 27.18 201 TYR A N 1
ATOM 1623 C CA . TYR A 1 201 ? 23.098 69.486 35.658 1.00 24.99 201 TYR A CA 1
ATOM 1624 C C . TYR A 1 201 ? 23.912 70.751 35.932 1.00 27.75 201 TYR A C 1
ATOM 1625 O O . TYR A 1 201 ? 24.052 71.156 37.086 1.00 30.35 201 TYR A O 1
ATOM 1634 N N . THR A 1 202 ? 24.441 71.378 34.887 1.00 28.42 202 THR A N 1
ATOM 1635 C CA . THR A 1 202 ? 25.235 72.591 35.072 1.00 28.44 202 THR A CA 1
ATOM 1636 C C . THR A 1 202 ? 24.371 73.751 35.557 1.00 28.85 202 THR A C 1
ATOM 1637 O O . THR A 1 202 ? 24.884 74.794 35.960 1.00 32.50 202 THR A O 1
ATOM 1641 N N . GLU A 1 203 ? 23.057 73.559 35.522 1.00 27.34 203 GLU A N 1
ATOM 1642 C CA . GLU A 1 203 ? 22.125 74.602 35.934 1.00 28.65 203 GLU A CA 1
ATOM 1643 C C . GLU A 1 203 ? 21.765 74.481 37.411 1.00 30.17 203 GLU A C 1
ATOM 1644 O O . GLU A 1 203 ? 20.928 75.225 37.920 1.00 29.33 203 GLU A O 1
ATOM 1650 N N . HIS A 1 204 ? 22.412 73.544 38.095 1.00 28.05 204 HIS A N 1
ATOM 1651 C CA . HIS A 1 204 ? 22.196 73.356 39.522 1.00 26.35 204 HIS A CA 1
ATOM 1652 C C . HIS A 1 204 ? 23.429 73.763 40.320 1.00 28.75 204 HIS A C 1
ATOM 1653 O O . HIS A 1 204 ? 24.528 73.867 39.773 1.00 22.60 204 HIS A O 1
ATOM 1660 N N . GLU A 1 205 ? 23.235 74.000 41.614 1.00 29.43 205 GLU A N 1
ATOM 1661 C CA . GLU A 1 205 ? 24.324 74.413 42.491 1.00 33.26 205 GLU A CA 1
ATOM 1662 C C . GLU A 1 205 ? 25.455 73.388 42.539 1.00 31.39 205 GLU A C 1
ATOM 1663 O O . GLU A 1 205 ? 26.613 73.735 42.317 1.00 36.23 205 GLU A O 1
ATOM 1669 N N . ASN A 1 206 ? 25.121 72.135 42.838 1.00 32.00 206 ASN A N 1
ATOM 1670 C CA . ASN A 1 206 ? 26.094 71.048 42.750 1.00 29.32 206 ASN A CA 1
ATOM 1671 C C . ASN A 1 206 ? 25.676 70.043 41.686 1.00 27.20 206 ASN A C 1
ATOM 1672 O O . ASN A 1 206 ? 24.912 69.118 41.966 1.00 28.08 206 ASN A O 1
ATOM 1677 N N . PRO A 1 207 ? 26.170 70.235 40.453 1.00 26.83 207 PRO A N 1
ATOM 1678 C CA . PRO A 1 207 ? 25.831 69.415 39.284 1.00 25.74 207 PRO A CA 1
ATOM 1679 C C . PRO A 1 207 ? 25.928 67.911 39.539 1.00 29.01 207 PRO A C 1
ATOM 1680 O O . PRO A 1 207 ? 24.951 67.194 39.316 1.00 29.16 207 PRO A O 1
ATOM 1684 N N . GLU A 1 208 ? 27.081 67.443 40.005 1.00 23.29 208 GLU A N 1
ATOM 1685 C CA . GLU A 1 208 ? 27.295 66.010 40.196 1.00 23.63 208 GLU A CA 1
ATOM 1686 C C . GLU A 1 208 ? 26.430 65.411 41.300 1.00 27.16 208 GLU A C 1
ATOM 1687 O O . GLU A 1 208 ? 25.948 64.282 41.179 1.00 22.94 208 GLU A O 1
ATOM 1693 N N . GLU A 1 209 ? 26.238 66.161 42.379 1.00 25.72 209 GLU A N 1
ATOM 1694 C CA . GLU A 1 209 ? 25.395 65.685 43.466 1.00 25.16 209 GLU A CA 1
ATOM 1695 C C . GLU A 1 209 ? 23.956 65.554 42.985 1.00 26.18 209 GLU A C 1
ATOM 1696 O O . GLU A 1 209 ? 23.291 64.554 43.261 1.00 24.45 209 GLU A O 1
ATOM 1702 N N . THR A 1 210 ? 23.482 66.566 42.263 1.00 25.54 210 THR A N 1
ATOM 1703 C CA . THR A 1 210 ? 22.157 66.514 41.656 1.00 27.01 210 THR A CA 1
ATOM 1704 C C . THR A 1 210 ? 22.041 65.284 40.762 1.00 21.39 210 THR A C 1
ATOM 1705 O O . THR A 1 210 ? 21.000 64.628 40.720 1.00 21.60 210 THR A O 1
ATOM 1709 N N . MET A 1 211 ? 23.123 64.976 40.055 1.00 23.78 211 MET A N 1
ATOM 1710 C CA . MET A 1 211 ? 23.164 63.820 39.166 1.00 20.40 211 MET A CA 1
ATOM 1711 C C . MET A 1 211 ? 22.928 62.512 39.919 1.00 18.35 211 MET A C 1
ATOM 1712 O O . MET A 1 211 ? 22.039 61.741 39.563 1.00 21.88 211 MET A O 1
ATOM 1717 N N . TYR A 1 212 ? 23.718 62.260 40.957 1.00 19.86 212 TYR A N 1
ATOM 1718 C CA . TYR A 1 212 ? 23.559 61.034 41.739 1.00 23.41 212 TYR A CA 1
ATOM 1719 C C . TYR A 1 212 ? 22.183 60.942 42.393 1.00 21.26 212 TYR A C 1
ATOM 1720 O O . TYR A 1 212 ? 21.672 59.848 42.634 1.00 20.83 212 TYR A O 1
ATOM 1729 N N . GLN A 1 213 ? 21.585 62.092 42.679 1.00 21.01 213 GLN A N 1
ATOM 1730 C CA . GLN A 1 213 ? 20.236 62.113 43.219 1.00 20.79 213 GLN A CA 1
ATOM 1731 C C . GLN A 1 213 ? 19.259 61.661 42.138 1.00 23.72 213 GLN A C 1
ATOM 1732 O O . GLN A 1 213 ? 18.360 60.854 42.395 1.00 22.14 213 GLN A O 1
ATOM 1738 N N . VAL A 1 214 ? 19.441 62.182 40.927 1.00 22.24 214 VAL A N 1
ATOM 1739 C CA . VAL A 1 214 ? 18.646 61.742 39.788 1.00 21.68 214 VAL A CA 1
ATOM 1740 C C . VAL A 1 214 ? 18.810 60.241 39.621 1.00 19.21 214 VAL A C 1
ATOM 1741 O O . VAL A 1 214 ? 17.829 59.502 39.525 1.00 21.66 214 VAL A O 1
ATOM 1745 N N . LEU A 1 215 ? 20.064 59.801 39.601 1.00 17.52 215 LEU A N 1
ATOM 1746 C CA . LEU A 1 215 ? 20.390 58.392 39.422 1.00 17.72 215 LEU A CA 1
ATOM 1747 C C . LEU A 1 215 ? 19.745 57.508 40.480 1.00 17.85 215 LEU A C 1
ATOM 1748 O O . LEU A 1 215 ? 19.185 56.462 40.158 1.00 16.19 215 LEU A O 1
ATOM 1753 N N . HIS A 1 216 ? 19.819 57.920 41.742 1.00 18.02 216 HIS A N 1
ATOM 1754 C CA . HIS A 1 216 ? 19.207 57.125 42.797 1.00 20.96 216 HIS A CA 1
ATOM 1755 C C . HIS A 1 216 ? 17.729 56.900 42.506 1.00 18.22 216 HIS A C 1
ATOM 1756 O O . HIS A 1 216 ? 17.227 55.783 42.625 1.00 19.07 216 HIS A O 1
ATOM 1763 N N . HIS A 1 217 ? 17.040 57.963 42.111 1.00 17.53 217 HIS A N 1
ATOM 1764 C CA . HIS A 1 217 ? 15.623 57.865 41.786 1.00 20.47 217 HIS A CA 1
ATOM 1765 C C . HIS A 1 217 ? 15.364 56.918 40.613 1.00 18.74 217 HIS A C 1
ATOM 1766 O O . HIS A 1 217 ? 14.384 56.173 40.611 1.00 17.27 217 HIS A O 1
ATOM 1773 N N . GLN A 1 218 ? 16.245 56.943 39.620 1.00 16.83 218 GLN A N 1
ATOM 1774 C CA . GLN A 1 218 ? 16.072 56.088 38.452 1.00 17.54 218 GLN A CA 1
ATOM 1775 C C . GLN A 1 218 ? 16.437 54.633 38.749 1.00 17.27 218 GLN A C 1
ATOM 1776 O O . GLN A 1 218 ? 15.791 53.715 38.250 1.00 16.90 218 GLN A O 1
ATOM 1782 N N . PHE A 1 219 ? 17.465 54.422 39.565 1.00 17.98 219 PHE A N 1
ATOM 1783 C CA . PHE A 1 219 ? 17.803 53.074 40.010 1.00 17.01 219 PHE A CA 1
ATOM 1784 C C . PHE A 1 219 ? 16.632 52.471 40.781 1.00 19.62 219 PHE A C 1
ATOM 1785 O O . PHE A 1 219 ? 16.257 51.316 40.567 1.00 17.01 219 PHE A O 1
ATOM 1793 N N . VAL A 1 220 ? 16.053 53.267 41.675 1.00 17.83 220 VAL A N 1
ATOM 1794 C CA . VAL A 1 220 ? 14.918 52.823 42.474 1.00 19.58 220 VAL A CA 1
ATOM 1795 C C . VAL A 1 220 ? 13.683 52.596 41.604 1.00 21.21 220 VAL A C 1
ATOM 1796 O O . VAL A 1 220 ? 13.000 51.583 41.738 1.00 21.78 220 VAL A O 1
ATOM 1800 N N . ALA A 1 221 ? 13.406 53.540 40.709 1.00 21.07 221 ALA A N 1
ATOM 1801 C CA . ALA A 1 221 ? 12.270 53.423 39.799 1.00 19.33 221 ALA A CA 1
ATOM 1802 C C . ALA A 1 221 ? 12.393 52.175 38.933 1.00 22.23 221 ALA A C 1
ATOM 1803 O O . ALA A 1 221 ? 11.409 51.477 38.681 1.00 21.26 221 ALA A O 1
ATOM 1805 N N . SER A 1 222 ? 13.610 51.899 38.479 1.00 22.35 222 SER A N 1
ATOM 1806 C CA . SER A 1 222 ? 13.873 50.731 37.651 1.00 19.28 222 SER A CA 1
ATOM 1807 C C . SER A 1 222 ? 13.599 49.449 38.432 1.00 22.01 222 SER A C 1
ATOM 1808 O O . SER A 1 222 ? 12.954 48.528 37.929 1.00 20.37 222 SER A O 1
ATOM 1811 N N . ALA A 1 223 ? 14.094 49.396 39.665 1.00 22.10 223 ALA A N 1
ATOM 1812 C CA . ALA A 1 223 ? 13.915 48.223 40.513 1.00 20.51 223 ALA A CA 1
ATOM 1813 C C . ALA A 1 223 ? 12.439 48.017 40.846 1.00 21.57 223 ALA A C 1
ATOM 1814 O O . ALA A 1 223 ? 11.921 46.899 40.763 1.00 18.18 223 ALA A O 1
ATOM 1816 N N . LEU A 1 224 ? 11.765 49.104 41.214 1.00 19.75 224 LEU A N 1
ATOM 1817 C CA . LEU A 1 224 ? 10.328 49.061 41.475 1.00 23.28 224 LEU A CA 1
ATOM 1818 C C . LEU A 1 224 ? 9.573 48.504 40.270 1.00 23.36 224 LEU A C 1
ATOM 1819 O O . LEU A 1 224 ? 8.631 47.724 40.423 1.00 24.31 224 LEU A O 1
ATOM 1824 N N . ALA A 1 225 ? 9.998 48.909 39.076 1.00 24.06 225 ALA A N 1
ATOM 1825 C CA . ALA A 1 225 ? 9.374 48.471 37.831 1.00 19.37 225 ALA A CA 1
ATOM 1826 C C . ALA A 1 225 ? 9.643 46.994 37.553 1.00 21.42 225 ALA A C 1
ATOM 1827 O O . ALA A 1 225 ? 8.774 46.278 37.059 1.00 20.21 225 ALA A O 1
ATOM 1829 N N . VAL A 1 226 ? 10.858 46.549 37.861 1.00 25.19 226 VAL A N 1
ATOM 1830 C CA . VAL A 1 226 ? 11.217 45.143 37.730 1.00 20.02 226 VAL A CA 1
ATOM 1831 C C . VAL A 1 226 ? 10.303 44.273 38.584 1.00 21.45 226 VAL A C 1
ATOM 1832 O O . VAL A 1 226 ? 9.809 43.238 38.131 1.00 20.28 226 VAL A O 1
ATOM 1836 N N . LYS A 1 227 ? 10.082 44.693 39.826 1.00 22.88 227 LYS A N 1
ATOM 1837 C CA . LYS A 1 227 ? 9.207 43.951 40.723 1.00 25.51 227 LYS A CA 1
ATOM 1838 C C . LYS A 1 227 ? 7.790 43.952 40.166 1.00 23.98 227 LYS A C 1
ATOM 1839 O O . LYS A 1 227 ? 7.134 42.912 40.113 1.00 22.72 227 LYS A O 1
ATOM 1845 N N . ALA A 1 228 ? 7.333 45.124 39.735 1.00 22.62 228 ALA A N 1
ATOM 1846 C CA . ALA A 1 228 ? 5.993 45.266 39.184 1.00 18.94 228 ALA A CA 1
ATOM 1847 C C . ALA A 1 228 ? 5.777 44.274 38.052 1.00 23.27 228 ALA A C 1
ATOM 1848 O O . ALA A 1 228 ? 4.724 43.646 37.960 1.00 24.86 228 ALA A O 1
ATOM 1850 N N . ALA A 1 229 ? 6.782 44.131 37.196 1.00 23.30 229 ALA A N 1
ATOM 1851 C CA . ALA A 1 229 ? 6.694 43.203 36.077 1.00 20.92 229 ALA A CA 1
ATOM 1852 C C . ALA A 1 229 ? 6.596 41.761 36.564 1.00 22.65 229 ALA A C 1
ATOM 1853 O O . ALA A 1 229 ? 5.855 40.956 35.998 1.00 23.96 229 ALA A O 1
ATOM 1855 N N . ARG A 1 230 ? 7.345 41.442 37.616 1.00 22.78 230 ARG A N 1
ATOM 1856 C CA . ARG A 1 230 ? 7.354 40.092 38.171 1.00 20.54 230 ARG A CA 1
ATOM 1857 C C . ARG A 1 230 ? 5.973 39.693 38.691 1.00 23.20 230 ARG A C 1
ATOM 1858 O O . ARG A 1 230 ? 5.523 38.565 38.486 1.00 24.13 230 ARG A O 1
ATOM 1866 N N . ARG A 1 231 ? 5.306 40.626 39.362 1.00 25.56 231 ARG A N 1
ATOM 1867 C CA . ARG A 1 231 ? 3.957 40.389 39.865 1.00 29.08 231 ARG A CA 1
ATOM 1868 C C . ARG A 1 231 ? 2.954 40.197 38.732 1.00 28.11 231 ARG A C 1
ATOM 1869 O O . ARG A 1 231 ? 2.124 39.290 38.772 1.00 35.50 231 ARG A O 1
ATOM 1877 N N . ILE A 1 232 ? 3.037 41.058 37.723 1.00 22.32 232 ILE A N 1
ATOM 1878 C CA . ILE A 1 232 ? 2.089 41.040 36.615 1.00 24.57 232 ILE A CA 1
ATOM 1879 C C . ILE A 1 232 ? 2.261 39.819 35.709 1.00 25.68 232 ILE A C 1
ATOM 1880 O O . ILE A 1 232 ? 1.278 39.212 35.283 1.00 25.41 232 ILE A O 1
ATOM 1885 N N . ASN A 1 233 ? 3.508 39.464 35.420 1.00 20.31 233 ASN A N 1
ATOM 1886 C CA . ASN A 1 233 ? 3.806 38.281 34.618 1.00 19.65 233 ASN A CA 1
ATOM 1887 C C . ASN A 1 233 ? 5.271 37.904 34.741 1.00 24.00 233 ASN A C 1
ATOM 1888 O O . ASN A 1 233 ? 6.118 38.465 34.046 1.00 23.75 233 ASN A O 1
ATOM 1893 N N . PRO A 1 234 ? 5.572 36.937 35.621 1.00 25.71 234 PRO A N 1
ATOM 1894 C CA . PRO A 1 234 ? 6.954 36.560 35.936 1.00 25.80 234 PRO A CA 1
ATOM 1895 C C . PRO A 1 234 ? 7.712 36.079 34.700 1.00 23.61 234 PRO A C 1
ATOM 1896 O O . PRO A 1 234 ? 8.942 36.049 34.710 1.00 26.48 234 PRO A O 1
ATOM 1900 N N . GLU A 1 235 ? 6.977 35.725 33.649 1.00 26.05 235 GLU A N 1
ATOM 1901 C CA . GLU A 1 235 ? 7.568 35.268 32.393 1.00 25.93 235 GLU A CA 1
ATOM 1902 C C . GLU A 1 235 ? 8.310 36.375 31.643 1.00 25.86 235 GLU A C 1
ATOM 1903 O O . GLU A 1 235 ? 9.248 36.102 30.892 1.00 23.13 235 GLU A O 1
ATOM 1909 N N . MET A 1 236 ? 7.882 37.620 31.841 1.00 25.48 236 MET A N 1
ATOM 1910 C CA . MET A 1 236 ? 8.469 38.752 31.130 1.00 23.44 236 MET A CA 1
ATOM 1911 C C . MET A 1 236 ? 9.869 39.068 31.637 1.00 23.64 236 MET A C 1
ATOM 1912 O O . MET A 1 236 ? 10.190 38.817 32.797 1.00 23.64 236 MET A O 1
ATOM 1917 N N . LYS A 1 237 ? 10.693 39.629 30.758 1.00 20.53 237 LYS A N 1
ATOM 1918 C CA . LYS A 1 237 ? 12.078 39.942 31.086 1.00 18.68 237 LYS A CA 1
ATOM 1919 C C . LYS A 1 237 ? 12.361 41.441 31.018 1.00 21.22 237 LYS A C 1
ATOM 1920 O O . LYS A 1 237 ? 12.244 42.067 29.963 1.00 18.08 237 LYS A O 1
ATOM 1926 N N . VAL A 1 238 ? 12.731 42.011 32.157 1.00 16.51 238 VAL A N 1
ATOM 1927 C CA . VAL A 1 238 ? 13.079 43.419 32.221 1.00 16.18 238 VAL A CA 1
ATOM 1928 C C . VAL A 1 238 ? 14.589 43.563 32.359 1.00 16.63 238 VAL A C 1
ATOM 1929 O O . VAL A 1 238 ? 15.180 43.092 33.329 1.00 14.56 238 VAL A O 1
ATOM 1933 N N . GLY A 1 239 ? 15.211 44.199 31.373 1.00 18.24 239 GLY A N 1
ATOM 1934 C CA . GLY A 1 239 ? 16.647 44.394 31.386 1.00 16.88 239 GLY A CA 1
ATOM 1935 C C . GLY A 1 239 ? 17.027 45.847 31.570 1.00 16.15 239 GLY A C 1
ATOM 1936 O O . GLY A 1 239 ? 16.168 46.727 31.551 1.00 15.11 239 GLY A O 1
ATOM 1937 N N . CYS A 1 240 ? 18.317 46.100 31.765 1.00 15.01 240 CYS A N 1
ATOM 1938 C CA . CYS A 1 240 ? 18.822 47.464 31.794 1.00 13.47 240 CYS A CA 1
ATOM 1939 C C . CYS A 1 240 ? 19.387 47.794 30.420 1.00 16.01 240 CYS A C 1
ATOM 1940 O O . CYS A 1 240 ? 19.543 46.908 29.582 1.00 14.08 240 CYS A O 1
ATOM 1943 N N . MET A 1 241 ? 19.680 49.069 30.187 1.00 16.38 241 MET A N 1
ATOM 1944 C CA . MET A 1 241 ? 20.246 49.499 28.915 1.00 13.76 241 MET A CA 1
ATOM 1945 C C . MET A 1 241 ? 21.455 50.388 29.177 1.00 16.04 241 MET A C 1
ATOM 1946 O O . MET A 1 241 ? 21.321 51.499 29.690 1.00 18.37 241 MET A O 1
ATOM 1951 N N . LEU A 1 242 ? 22.634 49.886 28.828 1.00 13.97 242 LEU A N 1
ATOM 1952 C CA . LEU A 1 242 ? 23.878 50.616 29.036 1.00 12.67 242 LEU A CA 1
ATOM 1953 C C . LEU A 1 242 ? 24.466 51.074 27.711 1.00 16.61 242 LEU A C 1
ATOM 1954 O O . LEU A 1 242 ? 24.502 50.312 26.744 1.00 17.64 242 LEU A O 1
ATOM 1959 N N . ALA A 1 243 ? 24.924 52.319 27.661 1.00 17.72 243 ALA A N 1
ATOM 1960 C CA . ALA A 1 243 ? 25.715 52.776 26.528 1.00 17.68 243 ALA A CA 1
ATOM 1961 C C . ALA A 1 243 ? 27.145 52.312 26.766 1.00 17.30 243 ALA A C 1
ATOM 1962 O O . ALA A 1 243 ? 27.805 52.774 27.694 1.00 15.98 243 ALA A O 1
ATOM 1964 N N . MET A 1 244 ? 27.620 51.388 25.938 1.00 16.98 244 MET A N 1
ATOM 1965 C CA . MET A 1 244 ? 28.925 50.776 26.167 1.00 18.76 244 MET A CA 1
ATOM 1966 C C . MET A 1 244 ? 30.005 51.295 25.225 1.00 16.09 244 MET A C 1
ATOM 1967 O O . MET A 1 244 ? 30.119 50.840 24.089 1.00 16.52 244 MET A O 1
ATOM 1972 N N . VAL A 1 245 ? 30.789 52.254 25.709 1.00 15.89 245 VAL A N 1
ATOM 1973 C CA . VAL A 1 245 ? 31.967 52.735 24.995 1.00 17.56 245 VAL A CA 1
ATOM 1974 C C . VAL A 1 245 ? 33.223 52.304 25.746 1.00 19.61 245 VAL A C 1
ATOM 1975 O O . VAL A 1 245 ? 33.671 52.997 26.661 1.00 17.21 245 VAL A O 1
ATOM 1979 N N . PRO A 1 246 ? 33.790 51.145 25.367 1.00 20.66 246 PRO A N 1
ATOM 1980 C CA . PRO A 1 246 ? 34.986 50.623 26.033 1.00 15.18 246 PRO A CA 1
ATOM 1981 C C . PRO A 1 246 ? 36.141 51.621 25.989 1.00 22.23 246 PRO A C 1
ATOM 1982 O O . PRO A 1 246 ? 36.326 52.313 24.987 1.00 22.51 246 PRO A O 1
ATOM 1986 N N . LEU A 1 247 ? 36.902 51.689 27.076 1.00 23.65 247 LEU A N 1
ATOM 1987 C CA . LEU A 1 247 ? 38.048 52.585 27.159 1.00 19.31 247 LEU A CA 1
ATOM 1988 C C . LEU A 1 247 ? 39.355 51.801 27.209 1.00 21.52 247 LEU A C 1
ATOM 1989 O O . LEU A 1 247 ? 39.666 51.149 28.207 1.00 20.49 247 LEU A O 1
ATOM 1994 N N . TYR A 1 248 ? 40.112 51.866 26.121 1.00 18.19 248 TYR A N 1
ATOM 1995 C CA . TYR A 1 248 ? 41.406 51.207 26.035 1.00 18.20 248 TYR A CA 1
ATOM 1996 C C . TYR A 1 248 ? 42.492 52.059 26.669 1.00 22.07 248 TYR A C 1
ATOM 1997 O O . TYR A 1 248 ? 42.528 53.272 26.469 1.00 23.14 248 TYR A O 1
ATOM 2006 N N . PRO A 1 249 ? 43.398 51.429 27.424 1.00 19.87 249 PRO A N 1
ATOM 2007 C CA . PRO A 1 249 ? 44.605 52.160 27.807 1.00 19.08 249 PRO A CA 1
ATOM 2008 C C . PRO A 1 249 ? 45.436 52.418 26.552 1.00 19.57 249 PRO A C 1
ATOM 2009 O O . PRO A 1 249 ? 45.632 51.501 25.754 1.00 16.72 249 PRO A O 1
ATOM 2013 N N . TYR A 1 250 ? 45.898 53.650 26.365 1.00 22.52 250 TYR A N 1
ATOM 2014 C CA . TYR A 1 250 ? 46.623 54.005 25.148 1.00 22.51 250 TYR A CA 1
ATOM 2015 C C . TYR A 1 250 ? 47.857 53.130 24.957 1.00 21.68 250 TYR A C 1
ATOM 2016 O O . TYR A 1 250 ? 48.189 52.739 23.837 1.00 19.65 250 TYR A O 1
ATOM 2025 N N . SER A 1 251 ? 48.533 52.829 26.061 1.00 20.76 251 SER A N 1
ATOM 2026 C CA . SER A 1 251 ? 49.725 51.991 26.035 1.00 22.54 251 SER A CA 1
ATOM 2027 C C . SER A 1 251 ? 49.755 51.133 27.287 1.00 22.62 251 SER A C 1
ATOM 2028 O O . SER A 1 251 ? 48.882 51.256 28.144 1.00 20.77 251 SER A O 1
ATOM 2031 N N . CYS A 1 252 ? 50.763 50.272 27.394 1.00 19.71 252 CYS A N 1
ATOM 2032 C CA . CYS A 1 252 ? 50.896 49.395 28.554 1.00 20.47 252 CYS A CA 1
ATOM 2033 C C . CYS A 1 252 ? 51.479 50.133 29.757 1.00 24.56 252 CYS A C 1
ATOM 2034 O O . CYS A 1 252 ? 51.735 49.532 30.801 1.00 26.31 252 CYS A O 1
ATOM 2037 N N . ASN A 1 253 ? 51.698 51.435 29.604 1.00 21.20 253 ASN A N 1
ATOM 2038 C CA . ASN A 1 253 ? 52.090 52.273 30.729 1.00 22.77 253 ASN A CA 1
ATOM 2039 C C . ASN A 1 253 ? 51.130 52.039 31.893 1.00 22.39 253 ASN A C 1
ATOM 2040 O O . ASN A 1 253 ? 49.929 52.272 31.765 1.00 20.66 253 ASN A O 1
ATOM 2045 N N . PRO A 1 254 ? 51.656 51.556 33.028 1.00 21.73 254 PRO A N 1
ATOM 2046 C CA . PRO A 1 254 ? 50.833 51.196 34.189 1.00 19.64 254 PRO A CA 1
ATOM 2047 C C . PRO A 1 254 ? 49.822 52.275 34.571 1.00 22.18 254 PRO A C 1
ATOM 2048 O O . PRO A 1 254 ? 48.689 51.951 34.931 1.00 22.63 254 PRO A O 1
ATOM 2052 N N . ASP A 1 255 ? 50.223 53.538 34.488 1.00 23.02 255 ASP A N 1
ATOM 2053 C CA . ASP A 1 255 ? 49.323 54.642 34.801 1.00 23.71 255 ASP A CA 1
ATOM 2054 C C . ASP A 1 255 ? 48.153 54.718 33.820 1.00 23.54 255 ASP A C 1
ATOM 2055 O O . ASP A 1 255 ? 47.034 55.058 34.203 1.00 22.54 255 ASP A O 1
ATOM 2060 N N . ASP A 1 256 ? 48.419 54.398 32.558 1.00 22.20 256 ASP A N 1
ATOM 2061 C CA . ASP A 1 256 ? 47.375 54.364 31.540 1.00 21.62 256 ASP A CA 1
ATOM 2062 C C . ASP A 1 256 ? 46.407 53.221 31.809 1.00 21.26 256 ASP A C 1
ATOM 2063 O O . ASP A 1 256 ? 45.193 53.398 31.753 1.00 22.07 256 ASP A O 1
ATOM 2068 N N . VAL A 1 257 ? 46.956 52.045 32.090 1.00 21.10 257 VAL A N 1
ATOM 2069 C CA . VAL A 1 257 ? 46.144 50.878 32.404 1.00 19.91 257 VAL A CA 1
ATOM 2070 C C . VAL A 1 257 ? 45.249 51.137 33.616 1.00 20.75 257 VAL A C 1
ATOM 2071 O O . VAL A 1 257 ? 44.061 50.812 33.602 1.00 19.85 257 VAL A O 1
ATOM 2075 N N . MET A 1 258 ? 45.816 51.725 34.664 1.00 19.49 258 MET A N 1
ATOM 2076 C CA . MET A 1 258 ? 45.047 51.977 35.876 1.00 19.54 258 MET A CA 1
ATOM 2077 C C . MET A 1 258 ? 43.994 53.051 35.626 1.00 23.89 258 MET A C 1
ATOM 2078 O O . MET A 1 258 ? 42.910 53.025 36.219 1.00 21.03 258 MET A O 1
ATOM 2083 N N . PHE A 1 259 ? 44.314 53.983 34.733 1.00 19.49 259 PHE A N 1
ATOM 2084 C CA . PHE A 1 259 ? 43.393 55.059 34.390 1.00 20.21 259 PHE A CA 1
ATOM 2085 C C . PHE A 1 259 ? 42.142 54.524 33.705 1.00 20.70 259 PHE A C 1
ATOM 2086 O O . PHE A 1 259 ? 41.025 54.862 34.091 1.00 19.15 259 PHE A O 1
ATOM 2094 N N . ALA A 1 260 ? 42.341 53.688 32.691 1.00 20.07 260 ALA A N 1
ATOM 2095 C CA . ALA A 1 260 ? 41.236 53.083 31.958 1.00 18.92 260 ALA A CA 1
ATOM 2096 C C . ALA A 1 260 ? 40.361 52.222 32.866 1.00 18.07 260 ALA A C 1
ATOM 2097 O O . ALA A 1 260 ? 39.140 52.189 32.715 1.00 20.37 260 ALA A O 1
ATOM 2099 N N . GLN A 1 261 ? 40.992 51.528 33.808 1.00 16.57 261 GLN A N 1
ATOM 2100 C CA . GLN A 1 261 ? 40.277 50.629 34.708 1.00 18.29 261 GLN A CA 1
ATOM 2101 C C . GLN A 1 261 ? 39.322 51.414 35.598 1.00 20.76 261 GLN A C 1
ATOM 2102 O O . GLN A 1 261 ? 38.165 51.028 35.793 1.00 16.70 261 GLN A O 1
ATOM 2108 N N . GLU A 1 262 ? 39.817 52.523 36.133 1.00 16.84 262 GLU A N 1
ATOM 2109 C CA . GLU A 1 262 ? 39.007 53.377 36.981 1.00 18.08 262 GLU A CA 1
ATOM 2110 C C . GLU A 1 262 ? 37.958 54.126 36.160 1.00 18.94 262 GLU A C 1
ATOM 2111 O O . GLU A 1 262 ? 36.832 54.322 36.612 1.00 22.67 262 GLU A O 1
ATOM 2117 N N . SER A 1 263 ? 38.331 54.537 34.952 1.00 21.97 263 SER A N 1
ATOM 2118 C CA . SER A 1 263 ? 37.416 55.257 34.068 1.00 21.85 263 SER A CA 1
ATOM 2119 C C . SER A 1 263 ? 36.177 54.432 33.739 1.00 20.11 263 SER A C 1
ATOM 2120 O O . SER A 1 263 ? 35.060 54.949 33.739 1.00 21.32 263 SER A O 1
ATOM 2123 N N . MET A 1 264 ? 36.384 53.149 33.455 1.00 17.55 264 MET A N 1
ATOM 2124 C CA . MET A 1 264 ? 35.297 52.256 33.068 1.00 16.42 264 MET A CA 1
ATOM 2125 C C . MET A 1 264 ? 34.217 52.123 34.141 1.00 17.95 264 MET A C 1
ATOM 2126 O O . MET A 1 264 ? 33.117 51.649 33.861 1.00 18.52 264 MET A O 1
ATOM 2131 N N . ARG A 1 265 ? 34.529 52.535 35.365 1.00 14.76 265 ARG A N 1
ATOM 2132 C CA . ARG A 1 265 ? 33.542 52.509 36.439 1.00 15.38 265 ARG A CA 1
ATOM 2133 C C . ARG A 1 265 ? 32.408 53.489 36.155 1.00 18.20 265 ARG A C 1
ATOM 2134 O O . ARG A 1 265 ? 31.334 53.404 36.756 1.00 16.78 265 ARG A O 1
ATOM 2142 N N . GLU A 1 266 ? 32.650 54.417 35.235 1.00 18.60 266 GLU A N 1
ATOM 2143 C CA . GLU A 1 266 ? 31.614 55.355 34.817 1.00 18.28 266 GLU A CA 1
ATOM 2144 C C . GLU A 1 266 ? 30.531 54.631 34.027 1.00 15.93 266 GLU A C 1
ATOM 2145 O O . GLU A 1 266 ? 29.423 55.138 33.868 1.00 16.38 266 GLU A O 1
ATOM 2151 N N . ARG A 1 267 ? 30.861 53.442 33.532 1.00 15.58 267 ARG A N 1
ATOM 2152 C CA . ARG A 1 267 ? 29.883 52.583 32.876 1.00 16.77 267 ARG A CA 1
ATOM 2153 C C . ARG A 1 267 ? 29.386 51.507 33.831 1.00 16.53 267 ARG A C 1
ATOM 2154 O O . ARG A 1 267 ? 28.193 51.211 33.887 1.00 15.13 267 ARG A O 1
ATOM 2162 N N . TYR A 1 268 ? 30.311 50.916 34.578 1.00 15.38 268 TYR A N 1
ATOM 2163 C CA . TYR A 1 268 ? 29.989 49.732 35.364 1.00 18.43 268 TYR A CA 1
ATOM 2164 C C . TYR A 1 268 ? 29.125 50.010 36.585 1.00 17.31 268 TYR A C 1
ATOM 2165 O O . TYR A 1 268 ? 28.412 49.124 37.049 1.00 19.73 268 TYR A O 1
ATOM 2174 N N . VAL A 1 269 ? 29.180 51.227 37.112 1.00 16.19 269 VAL A N 1
ATOM 2175 C CA . VAL A 1 269 ? 28.397 51.530 38.303 1.00 16.79 269 VAL A CA 1
ATOM 2176 C C . VAL A 1 269 ? 26.906 51.318 38.031 1.00 16.37 269 VAL A C 1
ATOM 2177 O O . VAL A 1 269 ? 26.184 50.810 38.885 1.00 19.42 269 VAL A O 1
ATOM 2181 N N . PHE A 1 270 ? 26.456 51.681 36.832 1.00 13.90 270 PHE A N 1
ATOM 2182 C CA . PHE A 1 270 ? 25.045 51.547 36.474 1.00 15.95 270 PHE A CA 1
ATOM 2183 C C . PHE A 1 270 ? 24.624 50.090 36.366 1.00 17.21 270 PHE A C 1
ATOM 2184 O O . PHE A 1 270 ? 23.556 49.713 36.846 1.00 16.58 270 PHE A O 1
ATOM 2192 N N . THR A 1 271 ? 25.460 49.275 35.729 1.00 17.50 271 THR A N 1
ATOM 2193 C CA . THR A 1 271 ? 25.181 47.847 35.634 1.00 17.01 271 THR A CA 1
ATOM 2194 C C . THR A 1 271 ? 25.457 47.141 36.960 1.00 18.02 271 THR A C 1
ATOM 2195 O O . THR A 1 271 ? 24.792 46.162 37.292 1.00 20.12 271 THR A O 1
ATOM 2199 N N . ASP A 1 272 ? 26.428 47.641 37.720 1.00 15.95 272 ASP A N 1
ATOM 2200 C CA . ASP A 1 272 ? 26.675 47.117 39.062 1.00 18.46 272 ASP A CA 1
ATOM 2201 C C . ASP A 1 272 ? 25.406 47.235 39.893 1.00 19.39 272 ASP A C 1
ATOM 2202 O O . ASP A 1 272 ? 24.971 46.275 40.525 1.00 16.22 272 ASP A O 1
ATOM 2207 N N . VAL A 1 273 ? 24.809 48.421 39.878 1.00 20.99 273 VAL A N 1
ATOM 2208 C CA . VAL A 1 273 ? 23.608 48.673 40.659 1.00 18.48 273 VAL A CA 1
ATOM 2209 C C . VAL A 1 273 ? 22.402 47.918 40.111 1.00 18.94 273 VAL A C 1
ATOM 2210 O O . VAL A 1 273 ? 21.698 47.244 40.858 1.00 19.56 273 VAL A O 1
ATOM 2214 N N . GLN A 1 274 ? 22.175 48.021 38.805 1.00 20.28 274 GLN A N 1
ATOM 2215 C CA . GLN A 1 274 ? 20.988 47.430 38.186 1.00 17.98 274 GLN A CA 1
ATOM 2216 C C . GLN A 1 274 ? 21.041 45.903 38.079 1.00 18.55 274 GLN A C 1
ATOM 2217 O O . GLN A 1 274 ? 20.001 45.244 38.064 1.00 18.30 274 GLN A O 1
ATOM 2223 N N . LEU A 1 275 ? 22.245 45.341 38.015 1.00 17.14 275 LEU A N 1
ATOM 2224 C CA . LEU A 1 275 ? 22.396 43.890 37.905 1.00 16.94 275 LEU A CA 1
ATOM 2225 C C . LEU A 1 275 ? 22.839 43.234 39.211 1.00 18.96 275 LEU A C 1
ATOM 2226 O O . LEU A 1 275 ? 22.358 42.158 39.559 1.00 22.43 275 LEU A O 1
ATOM 2231 N N . ARG A 1 276 ? 23.747 43.877 39.937 1.00 17.94 276 ARG A N 1
ATOM 2232 C CA . ARG A 1 276 ? 24.228 43.308 41.196 1.00 21.06 276 ARG A CA 1
ATOM 2233 C C . ARG A 1 276 ? 23.354 43.681 42.397 1.00 21.20 276 ARG A C 1
ATOM 2234 O O . ARG A 1 276 ? 23.311 42.955 43.389 1.00 19.86 276 ARG A O 1
ATOM 2242 N N . GLY A 1 277 ? 22.657 44.809 42.300 1.00 22.62 277 GLY A N 1
ATOM 2243 C CA . GLY A 1 277 ? 21.623 45.144 43.264 1.00 23.11 277 GLY A CA 1
ATOM 2244 C C . GLY A 1 277 ? 22.014 46.066 44.401 1.00 22.49 277 GLY A C 1
ATOM 2245 O O . GLY A 1 277 ? 21.267 46.211 45.369 1.00 25.59 277 GLY A O 1
ATOM 2246 N N . TYR A 1 278 ? 23.173 46.699 44.291 1.00 19.95 278 TYR A N 1
ATOM 2247 C CA . TYR A 1 278 ? 23.618 47.612 45.334 1.00 21.13 278 TYR A CA 1
ATOM 2248 C C . TYR A 1 278 ? 24.711 48.538 44.827 1.00 19.97 278 TYR A C 1
ATOM 2249 O O . TYR A 1 278 ? 25.354 48.263 43.814 1.00 20.76 278 TYR A O 1
ATOM 2258 N N . TYR A 1 279 ? 24.918 49.639 45.539 1.00 19.90 279 TYR A N 1
ATOM 2259 C CA . TYR A 1 279 ? 25.963 50.583 45.180 1.00 20.12 279 TYR A CA 1
ATOM 2260 C C . TYR A 1 279 ? 27.337 49.974 45.408 1.00 20.41 279 TYR A C 1
ATOM 2261 O O . TYR A 1 279 ? 27.674 49.594 46.526 1.00 24.16 279 TYR A O 1
ATOM 2270 N N . PRO A 1 280 ? 28.137 49.876 44.340 1.00 21.78 280 PRO A N 1
ATOM 2271 C CA . PRO A 1 280 ? 29.504 49.366 44.472 1.00 21.06 280 PRO A CA 1
ATOM 2272 C C . PRO A 1 280 ? 30.296 50.206 45.467 1.00 20.59 280 PRO A C 1
ATOM 2273 O O . PRO A 1 280 ? 30.104 51.420 45.544 1.00 20.81 280 PRO A O 1
ATOM 2277 N N . SER A 1 281 ? 31.173 49.563 46.227 1.00 17.80 281 SER A N 1
ATOM 2278 C CA . SER A 1 281 ? 31.941 50.261 47.249 1.00 18.39 281 SER A CA 1
ATOM 2279 C C . SER A 1 281 ? 32.683 51.486 46.705 1.00 23.00 281 SER A C 1
ATOM 2280 O O . SER A 1 281 ? 32.851 52.475 47.419 1.00 23.86 281 SER A O 1
ATOM 2283 N N . TYR A 1 282 ? 33.125 51.428 45.449 1.00 20.37 282 TYR A N 1
ATOM 2284 C CA . TYR A 1 282 ? 33.959 52.502 44.905 1.00 18.88 282 TYR A CA 1
ATOM 2285 C C . TYR A 1 282 ? 33.226 53.835 44.744 1.00 18.25 282 TYR A C 1
ATOM 2286 O O . TYR A 1 282 ? 33.828 54.898 44.899 1.00 18.36 282 TYR A O 1
ATOM 2295 N N . VAL A 1 283 ? 31.933 53.781 44.444 1.00 16.80 283 VAL A N 1
ATOM 2296 C CA . VAL A 1 283 ? 31.150 55.002 44.266 1.00 19.47 283 VAL A CA 1
ATOM 2297 C C . VAL A 1 283 ? 30.751 55.589 45.622 1.00 19.17 283 VAL A C 1
ATOM 2298 O O . VAL A 1 283 ? 30.759 56.804 45.810 1.00 22.33 283 VAL A O 1
ATOM 2302 N N . LEU A 1 284 ? 30.418 54.717 46.568 1.00 18.83 284 LEU A N 1
ATOM 2303 C CA . LEU A 1 284 ? 30.121 55.155 47.926 1.00 23.48 284 LEU A CA 1
ATOM 2304 C C . LEU A 1 284 ? 31.322 55.869 48.541 1.00 21.99 284 LEU A C 1
ATOM 2305 O O . LEU A 1 284 ? 31.162 56.764 49.367 1.00 23.82 284 LEU A O 1
ATOM 2310 N N . ASN A 1 285 ? 32.524 55.470 48.137 1.00 20.71 285 ASN A N 1
ATOM 2311 C CA . ASN A 1 285 ? 33.733 56.156 48.578 1.00 21.55 285 ASN A CA 1
ATOM 2312 C C . ASN A 1 285 ? 33.886 57.506 47.896 1.00 24.31 285 ASN A C 1
ATOM 2313 O O . ASN A 1 285 ? 34.426 58.447 48.478 1.00 23.01 285 ASN A O 1
ATOM 2318 N N . GLU A 1 286 ? 33.411 57.595 46.657 1.00 26.17 286 GLU A N 1
ATOM 2319 C CA . GLU A 1 286 ? 33.445 58.856 45.932 1.00 24.86 286 GLU A CA 1
ATOM 2320 C C . GLU A 1 286 ? 32.455 59.847 46.532 1.00 22.94 286 GLU A C 1
ATOM 2321 O O . GLU A 1 286 ? 32.733 61.042 46.603 1.00 25.43 286 GLU A O 1
ATOM 2327 N N . TRP A 1 287 ? 31.302 59.348 46.965 1.00 21.73 287 TRP A N 1
ATOM 2328 C CA . TRP A 1 287 ? 30.322 60.202 47.627 1.00 27.50 287 TRP A CA 1
ATOM 2329 C C . TRP A 1 287 ? 30.900 60.817 48.898 1.00 26.38 287 TRP A C 1
ATOM 2330 O O . TRP A 1 287 ? 30.809 62.024 49.105 1.00 31.62 287 TRP A O 1
ATOM 2341 N N . GLU A 1 288 ? 31.490 59.983 49.748 1.00 27.97 288 GLU A N 1
ATOM 2342 C CA . GLU A 1 288 ? 32.081 60.464 50.992 1.00 30.11 288 GLU A CA 1
ATOM 2343 C C . GLU A 1 288 ? 33.265 61.388 50.726 1.00 29.23 288 GLU A C 1
ATOM 2344 O O . GLU A 1 288 ? 33.481 62.351 51.460 1.00 32.47 288 GLU A O 1
ATOM 2350 N N . ARG A 1 289 ? 34.031 61.095 49.680 1.00 26.17 289 ARG A N 1
ATOM 2351 C CA . ARG A 1 289 ? 35.119 61.979 49.276 1.00 26.49 289 ARG A CA 1
ATOM 2352 C C . ARG A 1 289 ? 34.582 63.353 48.893 1.00 31.21 289 ARG A C 1
ATOM 2353 O O . ARG A 1 289 ? 35.006 64.373 49.434 1.00 26.39 289 ARG A O 1
ATOM 2361 N N . ARG A 1 290 ? 33.644 63.365 47.953 1.00 30.75 290 ARG A N 1
ATOM 2362 C CA . ARG A 1 290 ? 33.102 64.606 47.418 1.00 32.06 290 ARG A CA 1
ATOM 2363 C C . ARG A 1 290 ? 32.177 65.287 48.414 1.00 31.33 290 ARG A C 1
ATOM 2364 O O . ARG A 1 290 ? 31.733 66.412 48.192 1.00 35.75 290 ARG A O 1
ATOM 2372 N N . GLY A 1 291 ? 31.889 64.600 49.514 1.00 32.13 291 GLY A N 1
ATOM 2373 C CA . GLY A 1 291 ? 30.985 65.125 50.519 1.00 31.09 291 GLY A CA 1
ATOM 2374 C C . GLY A 1 291 ? 29.553 65.207 50.026 1.00 35.42 291 GLY A C 1
ATOM 2375 O O . GLY A 1 291 ? 28.751 65.971 50.562 1.00 38.38 291 GLY A O 1
ATOM 2376 N N . PHE A 1 292 ? 29.231 64.425 48.998 1.00 34.74 292 PHE A N 1
ATOM 2377 C CA . PHE A 1 292 ? 27.867 64.370 48.484 1.00 34.20 292 PHE A CA 1
ATOM 2378 C C . PHE A 1 292 ? 26.935 63.796 49.541 1.00 31.01 292 PHE A C 1
ATOM 2379 O O . PHE A 1 292 ? 27.337 62.955 50.345 1.00 35.09 292 PHE A O 1
ATOM 2387 N N . ASN A 1 293 ? 25.688 64.250 49.535 1.00 30.57 293 ASN A N 1
ATOM 2388 C CA . ASN A 1 293 ? 24.659 63.629 50.356 1.00 36.83 293 ASN A CA 1
ATOM 2389 C C . ASN A 1 293 ? 23.459 63.221 49.503 1.00 39.91 293 ASN A C 1
ATOM 2390 O O . ASN A 1 293 ? 22.662 64.064 49.092 1.00 43.98 293 ASN A O 1
ATOM 2395 N N . ILE A 1 294 ? 23.344 61.925 49.227 1.00 38.32 294 ILE A N 1
ATOM 2396 C CA . ILE A 1 294 ? 22.252 61.413 48.406 1.00 31.02 294 ILE A CA 1
ATOM 2397 C C . ILE A 1 294 ? 21.055 61.024 49.267 1.00 34.27 294 ILE A C 1
ATOM 2398 O O . ILE A 1 294 ? 21.155 60.163 50.144 1.00 31.26 294 ILE A O 1
ATOM 2403 N N . LYS A 1 295 ? 19.923 61.669 49.007 1.00 32.51 295 LYS A N 1
ATOM 2404 C CA . LYS A 1 295 ? 18.709 61.442 49.777 1.00 31.69 295 LYS A CA 1
ATOM 2405 C C . LYS A 1 295 ? 18.022 60.148 49.349 1.00 30.35 295 LYS A C 1
ATOM 2406 O O . LYS A 1 295 ? 17.652 59.983 48.185 1.00 27.41 295 LYS A O 1
ATOM 2412 N N . MET A 1 296 ? 17.866 59.231 50.299 1.00 30.58 296 MET A N 1
ATOM 2413 C CA . MET A 1 296 ? 17.180 57.968 50.057 1.00 27.67 296 MET A CA 1
ATOM 2414 C C . MET A 1 296 ? 16.032 57.818 51.045 1.00 33.07 296 MET A C 1
ATOM 2415 O O . MET A 1 296 ? 16.011 58.479 52.083 1.00 31.72 296 MET A O 1
ATOM 2420 N N . GLU A 1 297 ? 15.077 56.951 50.719 1.00 32.58 297 GLU A N 1
ATOM 2421 C CA . GLU A 1 297 ? 13.989 56.629 51.637 1.00 30.78 297 GLU A CA 1
ATOM 2422 C C . GLU A 1 297 ? 14.137 55.204 52.157 1.00 34.96 297 GLU A C 1
ATOM 2423 O O . GLU A 1 297 ? 14.575 54.312 51.432 1.00 32.10 297 GLU A O 1
ATOM 2429 N N . ASP A 1 298 ? 13.771 54.993 53.416 1.00 45.08 298 ASP A N 1
ATOM 2430 C CA . ASP A 1 298 ? 13.893 53.675 54.031 1.00 50.86 298 ASP A CA 1
ATOM 2431 C C . ASP A 1 298 ? 13.272 52.577 53.173 1.00 43.63 298 ASP A C 1
ATOM 2432 O O . ASP A 1 298 ? 12.104 52.657 52.786 1.00 34.14 298 ASP A O 1
ATOM 2437 N N . GLY A 1 299 ? 14.073 51.555 52.880 1.00 36.81 299 GLY A N 1
ATOM 2438 C CA . GLY A 1 299 ? 13.644 50.447 52.047 1.00 31.15 299 GLY A CA 1
ATOM 2439 C C . GLY A 1 299 ? 14.215 50.512 50.642 1.00 32.12 299 GLY A C 1
ATOM 2440 O O . GLY A 1 299 ? 14.116 49.549 49.882 1.00 31.95 299 GLY A O 1
ATOM 2441 N N . ASP A 1 300 ? 14.816 51.649 50.298 1.00 34.91 300 ASP A N 1
ATOM 2442 C CA . ASP A 1 300 ? 15.350 51.863 48.954 1.00 29.41 300 ASP A CA 1
ATOM 2443 C C . ASP A 1 300 ? 16.393 50.822 48.571 1.00 26.70 300 ASP A C 1
ATOM 2444 O O . ASP A 1 300 ? 16.346 50.260 47.477 1.00 27.23 300 ASP A O 1
ATOM 2449 N N . LEU A 1 301 ? 17.332 50.567 49.474 1.00 26.02 301 LEU A N 1
ATOM 2450 C CA . LEU A 1 301 ? 18.419 49.636 49.189 1.00 25.95 301 LEU A CA 1
ATOM 2451 C C . LEU A 1 301 ? 17.935 48.192 49.081 1.00 29.01 301 LEU A C 1
ATOM 2452 O O . LEU A 1 301 ? 18.503 47.395 48.335 1.00 28.83 301 LEU A O 1
ATOM 2457 N N . ASP A 1 302 ? 16.884 47.855 49.821 1.00 28.34 302 ASP A N 1
ATOM 2458 C CA . ASP A 1 302 ? 16.261 46.546 49.675 1.00 30.17 302 ASP A CA 1
ATOM 2459 C C . ASP A 1 302 ? 15.592 46.453 48.307 1.00 28.82 302 ASP A C 1
ATOM 2460 O O . ASP A 1 302 ? 15.744 45.458 47.599 1.00 30.77 302 ASP A O 1
ATOM 2465 N N . VAL A 1 303 ? 14.855 47.499 47.941 1.00 27.09 303 VAL A N 1
ATOM 2466 C CA . VAL A 1 303 ? 14.222 47.579 46.629 1.00 28.22 303 VAL A CA 1
ATOM 2467 C C . VAL A 1 303 ? 15.248 47.356 45.520 1.00 25.47 303 VAL A C 1
ATOM 2468 O O . VAL A 1 303 ? 14.999 46.612 44.570 1.00 23.45 303 VAL A O 1
ATOM 2472 N N . LEU A 1 304 ? 16.403 48.001 45.649 1.00 24.74 304 LEU A N 1
ATOM 2473 C CA . LEU A 1 304 ? 17.478 47.834 44.675 1.00 23.98 304 LEU A CA 1
ATOM 2474 C C . LEU A 1 304 ? 17.925 46.375 44.550 1.00 21.97 304 LEU A C 1
ATOM 2475 O O . LEU A 1 304 ? 18.131 45.881 43.444 1.00 19.48 304 LEU A O 1
ATOM 2480 N N . ARG A 1 305 ? 18.069 45.687 45.679 1.00 23.23 305 ARG A N 1
ATOM 2481 C CA . ARG A 1 305 ? 18.466 44.282 45.653 1.00 24.23 305 ARG A CA 1
ATOM 2482 C C . ARG A 1 305 ? 17.354 43.392 45.121 1.00 23.50 305 ARG A C 1
ATOM 2483 O O . ARG A 1 305 ? 17.605 42.452 44.371 1.00 29.57 305 ARG A O 1
ATOM 2491 N N . GLU A 1 306 ? 16.123 43.692 45.514 1.00 28.49 306 GLU A N 1
ATOM 2492 C CA . GLU A 1 306 ? 14.985 42.856 45.153 1.00 26.31 306 GLU A CA 1
ATOM 2493 C C . GLU A 1 306 ? 14.552 43.039 43.701 1.00 23.26 306 GLU A C 1
ATOM 2494 O O . GLU A 1 306 ? 13.702 42.301 43.211 1.00 28.61 306 GLU A O 1
ATOM 2500 N N . GLY A 1 307 ? 15.135 44.014 43.012 1.00 25.28 307 GLY A N 1
ATOM 2501 C CA . GLY A 1 307 ? 14.695 44.336 41.665 1.00 21.91 307 GLY A CA 1
ATOM 2502 C C . GLY A 1 307 ? 15.781 44.525 40.622 1.00 23.18 307 GLY A C 1
ATOM 2503 O O . GLY A 1 307 ? 15.687 45.412 39.772 1.00 23.64 307 GLY A O 1
ATOM 2504 N N . THR A 1 308 ? 16.815 43.695 40.675 1.00 23.87 308 THR A N 1
ATOM 2505 C CA . THR A 1 308 ? 17.840 43.720 39.644 1.00 20.01 308 THR A CA 1
ATOM 2506 C C . THR A 1 308 ? 17.241 43.277 38.314 1.00 22.79 308 THR A C 1
ATOM 2507 O O . THR A 1 308 ? 16.303 42.478 38.284 1.00 20.11 308 THR A O 1
ATOM 2511 N N . CYS A 1 309 ? 17.787 43.798 37.218 1.00 21.71 309 CYS A N 1
ATOM 2512 C CA . CYS A 1 309 ? 17.306 43.460 35.881 1.00 20.01 309 CYS A CA 1
ATOM 2513 C C . CYS A 1 309 ? 17.678 42.036 35.487 1.00 20.03 309 CYS A C 1
ATOM 2514 O O . CYS A 1 309 ? 18.601 41.447 36.046 1.00 23.09 309 CYS A O 1
ATOM 2517 N N . ASP A 1 310 ? 16.957 41.494 34.512 1.00 20.20 310 ASP A N 1
ATOM 2518 C CA . ASP A 1 310 ? 17.135 40.105 34.104 1.00 20.13 310 ASP A CA 1
ATOM 2519 C C . ASP A 1 310 ? 18.241 39.931 33.065 1.00 21.53 310 ASP A C 1
ATOM 2520 O O . ASP A 1 310 ? 18.882 38.882 32.997 1.00 21.48 310 ASP A O 1
ATOM 2525 N N . TYR A 1 311 ? 18.458 40.956 32.250 1.00 17.22 311 TYR A N 1
ATOM 2526 C CA . TYR A 1 311 ? 19.491 40.884 31.225 1.00 16.38 311 TYR A CA 1
ATOM 2527 C C . TYR A 1 311 ? 20.150 42.234 30.981 1.00 17.01 311 TYR A C 1
ATOM 2528 O O . TYR A 1 311 ? 19.640 43.273 31.399 1.00 17.57 311 TYR A O 1
ATOM 2537 N N . LEU A 1 312 ? 21.296 42.211 30.312 1.00 14.39 312 LEU A N 1
ATOM 2538 C CA . LEU A 1 312 ? 22.042 43.434 30.064 1.00 15.09 312 LEU A CA 1
ATOM 2539 C C . LEU A 1 312 ? 21.972 43.797 28.588 1.00 15.21 312 LEU A C 1
ATOM 2540 O O . LEU A 1 312 ? 22.727 43.273 27.769 1.00 15.18 312 LEU A O 1
ATOM 2545 N N . GLY A 1 313 ? 21.046 44.684 28.248 1.00 14.12 313 GLY A N 1
ATOM 2546 C CA . GLY A 1 313 ? 20.988 45.224 26.907 1.00 17.00 313 GLY A CA 1
ATOM 2547 C C . GLY A 1 313 ? 21.955 46.383 26.834 1.00 15.35 313 GLY A C 1
ATOM 2548 O O . GLY A 1 313 ? 22.118 47.120 27.807 1.00 14.68 313 GLY A O 1
ATOM 2549 N N . PHE A 1 314 ? 22.612 46.549 25.694 1.00 12.33 314 PHE A N 1
ATOM 2550 C CA . PHE A 1 314 ? 23.526 47.671 25.551 1.00 16.66 314 PHE A CA 1
ATOM 2551 C C . PHE A 1 314 ? 23.678 48.130 24.111 1.00 16.20 314 PHE A C 1
ATOM 2552 O O . PHE A 1 314 ? 23.375 47.392 23.173 1.00 16.71 314 PHE A O 1
ATOM 2560 N N . SER A 1 315 ? 24.144 49.363 23.953 1.00 13.93 315 SER A N 1
ATOM 2561 C CA . SER A 1 315 ? 24.426 49.911 22.638 1.00 17.10 315 SER A CA 1
ATOM 2562 C C . SER A 1 315 ? 25.928 49.899 22.391 1.00 17.46 315 SER A C 1
ATOM 2563 O O . SER A 1 315 ? 26.717 50.199 23.289 1.00 14.66 315 SER A O 1
ATOM 2566 N N . TYR A 1 316 ? 26.325 49.539 21.176 1.00 18.10 316 TYR A N 1
ATOM 2567 C CA . TYR A 1 316 ? 27.724 49.649 20.788 1.00 19.39 316 TYR A CA 1
ATOM 2568 C C . TYR A 1 316 ? 27.898 50.340 19.438 1.00 16.41 316 TYR A C 1
ATOM 2569 O O . TYR A 1 316 ? 27.212 50.017 18.467 1.00 18.29 316 TYR A O 1
ATOM 2578 N N . TYR A 1 317 ? 28.826 51.289 19.387 1.00 17.21 317 TYR A N 1
ATOM 2579 C CA . TYR A 1 317 ? 29.095 52.036 18.165 1.00 22.69 317 TYR A CA 1
ATOM 2580 C C . TYR A 1 317 ? 30.585 52.210 17.926 1.00 19.52 317 TYR A C 1
ATOM 2581 O O . TYR A 1 317 ? 31.036 52.266 16.780 1.00 19.16 317 TYR A O 1
ATOM 2590 N N . MET A 1 318 ? 31.347 52.297 19.009 1.00 16.33 318 MET A N 1
ATOM 2591 C CA . MET A 1 318 ? 32.745 52.673 18.898 1.00 20.16 318 MET A CA 1
ATOM 2592 C C . MET A 1 318 ? 33.561 52.330 20.137 1.00 22.58 318 MET A C 1
ATOM 2593 O O . MET A 1 318 ? 33.064 51.721 21.082 1.00 22.54 318 MET A O 1
ATOM 2598 N N . THR A 1 319 ? 34.819 52.756 20.116 1.00 22.07 319 THR A N 1
ATOM 2599 C CA . THR A 1 319 ? 35.759 52.510 21.195 1.00 19.26 319 THR A CA 1
ATOM 2600 C C . THR A 1 319 ? 36.583 53.776 21.404 1.00 20.25 319 THR A C 1
ATOM 2601 O O . THR A 1 319 ? 36.712 54.585 20.492 1.00 21.72 319 THR A O 1
ATOM 2605 N N . ASN A 1 320 ? 37.125 53.961 22.603 1.00 20.91 320 ASN A N 1
ATOM 2606 C CA . ASN A 1 320 ? 38.013 55.091 22.863 1.00 18.46 320 ASN A CA 1
ATOM 2607 C C . ASN A 1 320 ? 39.318 54.670 23.530 1.00 21.33 320 ASN A C 1
ATOM 2608 O O . ASN A 1 320 ? 39.339 53.771 24.369 1.00 19.29 320 ASN A O 1
ATOM 2613 N N . ALA A 1 321 ? 40.409 55.320 23.143 1.00 20.91 321 ALA A N 1
ATOM 2614 C CA . ALA A 1 321 ? 41.689 55.116 23.802 1.00 21.91 321 ALA A CA 1
ATOM 2615 C C . ALA A 1 321 ? 41.912 56.257 24.784 1.00 24.20 321 ALA A C 1
ATOM 2616 O O . ALA A 1 321 ? 41.772 57.422 24.423 1.00 25.84 321 ALA A O 1
ATOM 2618 N N . VAL A 1 322 ? 42.249 55.921 26.025 1.00 24.20 322 VAL A N 1
ATOM 2619 C CA . VAL A 1 322 ? 42.449 56.929 27.061 1.00 23.79 322 VAL A CA 1
ATOM 2620 C C . VAL A 1 322 ? 43.889 56.949 27.559 1.00 23.20 322 VAL A C 1
ATOM 2621 O O . VAL A 1 322 ? 44.585 55.935 27.530 1.00 24.58 322 VAL A O 1
ATOM 2625 N N . LYS A 1 323 ? 44.327 58.110 28.025 1.00 27.91 323 LYS A N 1
ATOM 2626 C CA . LYS A 1 323 ? 45.715 58.293 28.414 1.00 31.22 323 LYS A CA 1
ATOM 2627 C C . LYS A 1 323 ? 45.791 59.045 29.736 1.00 30.47 323 LYS A C 1
ATOM 2628 O O . LYS A 1 323 ? 45.192 60.108 29.889 1.00 29.44 323 LYS A O 1
ATOM 2634 N N . ALA A 1 324 ? 46.526 58.481 30.689 1.00 29.45 324 ALA A N 1
ATOM 2635 C CA . ALA A 1 324 ? 46.636 59.052 32.027 1.00 28.04 324 ALA A CA 1
ATOM 2636 C C . ALA A 1 324 ? 46.960 60.545 32.008 1.00 35.57 324 ALA A C 1
ATOM 2637 O O . ALA A 1 324 ? 46.463 61.304 32.840 1.00 31.28 324 ALA A O 1
ATOM 2639 N N . GLU A 1 325 ? 47.795 60.960 31.061 1.00 36.08 325 GLU A N 1
ATOM 2640 C CA . GLU A 1 325 ? 48.189 62.362 30.956 1.00 37.62 325 GLU A CA 1
ATOM 2641 C C . GLU A 1 325 ? 47.402 63.136 29.899 1.00 42.11 325 GLU A C 1
ATOM 2642 O O . GLU A 1 325 ? 46.174 63.208 29.955 1.00 44.17 325 GLU A O 1
ATOM 2648 N N . GLY A 1 326 ? 48.121 63.711 28.939 1.00 43.29 326 GLY A N 1
ATOM 2649 C CA . GLY A 1 326 ? 47.533 64.601 27.952 1.00 47.17 326 GLY A CA 1
ATOM 2650 C C . GLY A 1 326 ? 46.423 64.006 27.106 1.00 48.28 326 GLY A C 1
ATOM 2651 O O . GLY A 1 326 ? 46.674 63.477 26.022 1.00 45.43 326 GLY A O 1
ATOM 2652 N N . GLY A 1 327 ? 45.190 64.109 27.597 1.00 46.58 327 GLY A N 1
ATOM 2653 C CA . GLY A 1 327 ? 44.031 63.602 26.884 1.00 40.89 327 GLY A CA 1
ATOM 2654 C C . GLY A 1 327 ? 43.192 64.705 26.264 1.00 45.14 327 GLY A C 1
ATOM 2655 O O . GLY A 1 327 ? 43.729 65.651 25.686 1.00 49.70 327 GLY A O 1
ATOM 2656 N N . THR A 1 328 ? 41.873 64.583 26.383 1.00 47.19 328 THR A N 1
ATOM 2657 C CA . THR A 1 328 ? 40.952 65.571 25.824 1.00 48.53 328 THR A CA 1
ATOM 2658 C C . THR A 1 328 ? 39.729 65.763 26.720 1.00 54.28 328 THR A C 1
ATOM 2659 O O . THR A 1 328 ? 38.740 65.035 26.610 1.00 47.83 328 THR A O 1
ATOM 2663 N N . PHE A 1 335 ? 35.183 61.678 25.712 1.00 38.55 335 PHE A N 1
ATOM 2664 C CA . PHE A 1 335 ? 35.591 61.309 27.063 1.00 42.70 335 PHE A CA 1
ATOM 2665 C C . PHE A 1 335 ? 36.914 61.968 27.452 1.00 44.92 335 PHE A C 1
ATOM 2666 O O . PHE A 1 335 ? 37.866 61.974 26.670 1.00 46.38 335 PHE A O 1
ATOM 2674 N N . GLU A 1 336 ? 36.973 62.513 28.664 1.00 42.41 336 GLU A N 1
ATOM 2675 C CA . GLU A 1 336 ? 38.173 63.208 29.124 1.00 44.84 336 GLU A CA 1
ATOM 2676 C C . GLU A 1 336 ? 39.358 62.262 29.295 1.00 44.37 336 GLU A C 1
ATOM 2677 O O . GLU A 1 336 ? 39.260 61.244 29.981 1.00 40.80 336 GLU A O 1
ATOM 2683 N N . GLY A 1 337 ? 40.477 62.614 28.671 1.00 42.12 337 GLY A N 1
ATOM 2684 C CA . GLY A 1 337 ? 41.673 61.793 28.719 1.00 35.70 337 GLY A CA 1
ATOM 2685 C C . GLY A 1 337 ? 41.853 60.995 27.444 1.00 36.71 337 GLY A C 1
ATOM 2686 O O . GLY A 1 337 ? 42.929 60.453 27.183 1.00 31.57 337 GLY A O 1
ATOM 2687 N N . SER A 1 338 ? 40.794 60.926 26.644 1.00 37.12 338 SER A N 1
ATOM 2688 C CA . SER A 1 338 ? 40.830 60.174 25.398 1.00 35.20 338 SER A CA 1
ATOM 2689 C C . SER A 1 338 ? 41.820 60.780 24.409 1.00 36.10 338 SER A C 1
ATOM 2690 O O . SER A 1 338 ? 42.111 61.975 24.458 1.00 37.37 338 SER A O 1
ATOM 2693 N N . VAL A 1 339 ? 42.338 59.935 23.524 1.00 31.87 339 VAL A N 1
ATOM 2694 C CA . VAL A 1 339 ? 43.211 60.357 22.437 1.00 29.20 339 VAL A CA 1
ATOM 2695 C C . VAL A 1 339 ? 42.915 59.481 21.222 1.00 34.19 339 VAL A C 1
ATOM 2696 O O . VAL A 1 339 ? 42.520 58.325 21.371 1.00 33.73 339 VAL A O 1
ATOM 2700 N N . PRO A 1 340 ? 43.096 60.028 20.012 1.00 33.12 340 PRO A N 1
ATOM 2701 C CA . PRO A 1 340 ? 42.798 59.260 18.800 1.00 32.56 340 PRO A CA 1
ATOM 2702 C C . PRO A 1 340 ? 43.538 57.925 18.771 1.00 30.78 340 PRO A C 1
ATOM 2703 O O . PRO A 1 340 ? 44.750 57.879 18.982 1.00 31.52 340 PRO A O 1
ATOM 2707 N N . ASN A 1 341 ? 42.802 56.849 18.519 1.00 31.54 341 ASN A N 1
ATOM 2708 C CA . ASN A 1 341 ? 43.401 55.530 18.393 1.00 30.11 341 ASN A CA 1
ATOM 2709 C C . ASN A 1 341 ? 43.948 55.341 16.984 1.00 31.30 341 ASN A C 1
ATOM 2710 O O . ASN A 1 341 ? 43.195 55.354 16.011 1.00 33.53 341 ASN A O 1
ATOM 2715 N N . PRO A 1 342 ? 45.271 55.167 16.875 1.00 31.47 342 PRO A N 1
ATOM 2716 C CA . PRO A 1 342 ? 45.981 55.120 15.590 1.00 31.65 342 PRO A CA 1
ATOM 2717 C C . PRO A 1 342 ? 45.711 53.860 14.769 1.00 31.56 342 PRO A C 1
ATOM 2718 O O . PRO A 1 342 ? 45.991 53.855 13.570 1.00 33.87 342 PRO A O 1
ATOM 2722 N N . TYR A 1 343 ? 45.175 52.817 15.394 1.00 31.20 343 TYR A N 1
ATOM 2723 C CA . TYR A 1 343 ? 44.991 51.538 14.711 1.00 26.55 343 TYR A CA 1
ATOM 2724 C C . TYR A 1 343 ? 43.608 51.389 14.094 1.00 25.29 343 TYR A C 1
ATOM 2725 O O . TYR A 1 343 ? 43.269 50.329 13.571 1.00 32.19 343 TYR A O 1
ATOM 2734 N N . VAL A 1 344 ? 42.816 52.454 14.142 1.00 30.28 344 VAL A N 1
ATOM 2735 C CA . VAL A 1 344 ? 41.439 52.394 13.661 1.00 35.40 344 VAL A CA 1
ATOM 2736 C C . VAL A 1 344 ? 41.048 53.623 12.827 1.00 36.35 344 VAL A C 1
ATOM 2737 O O . VAL A 1 344 ? 41.635 54.696 12.975 1.00 33.82 344 VAL A O 1
ATOM 2741 N N . LYS A 1 345 ? 40.067 53.452 11.942 1.00 35.05 345 LYS A N 1
ATOM 2742 C CA . LYS A 1 345 ? 39.491 54.569 11.196 1.00 33.92 345 LYS A CA 1
ATOM 2743 C C . LYS A 1 345 ? 38.106 54.921 11.742 1.00 31.69 345 LYS A C 1
ATOM 2744 O O . LYS A 1 345 ? 37.604 54.254 12.642 1.00 32.24 345 LYS A O 1
ATOM 2750 N N . ALA A 1 346 ? 37.488 55.964 11.198 1.00 36.91 346 ALA A N 1
ATOM 2751 C CA . ALA A 1 346 ? 36.210 56.444 11.723 1.00 37.99 346 ALA A CA 1
ATOM 2752 C C . ALA A 1 346 ? 35.202 56.769 10.623 1.00 38.67 346 ALA A C 1
ATOM 2753 O O . ALA A 1 346 ? 35.544 56.793 9.441 1.00 34.40 346 ALA A O 1
ATOM 2755 N N . SER A 1 347 ? 33.957 57.016 11.025 1.00 32.21 347 SER A N 1
ATOM 2756 C CA . SER A 1 347 ? 32.918 57.449 10.096 1.00 35.26 347 SER A CA 1
ATOM 2757 C C . SER A 1 347 ? 33.124 58.922 9.758 1.00 40.71 347 SER A C 1
ATOM 2758 O O . SER A 1 347 ? 34.019 59.567 10.306 1.00 40.62 347 SER A O 1
ATOM 2761 N N . ASP A 1 348 ? 32.297 59.455 8.862 1.00 43.41 348 ASP A N 1
ATOM 2762 C CA . ASP A 1 348 ? 32.397 60.863 8.479 1.00 41.61 348 ASP A CA 1
ATOM 2763 C C . ASP A 1 348 ? 31.989 61.785 9.629 1.00 37.63 348 ASP A C 1
ATOM 2764 O O . ASP A 1 348 ? 32.032 63.009 9.502 1.00 41.40 348 ASP A O 1
ATOM 2767 N N . TRP A 1 349 ? 31.595 61.188 10.749 1.00 36.51 349 TRP A N 1
ATOM 2768 C CA . TRP A 1 349 ? 31.243 61.951 11.942 1.00 32.13 349 TRP A CA 1
ATOM 2769 C C . TRP A 1 349 ? 32.279 61.781 13.051 1.00 36.79 349 TRP A C 1
ATOM 2770 O O . TRP A 1 349 ? 32.115 62.306 14.153 1.00 35.45 349 TRP A O 1
ATOM 2781 N N . GLY A 1 350 ? 33.347 61.047 12.753 1.00 33.51 350 GLY A N 1
ATOM 2782 C CA . GLY A 1 350 ? 34.453 60.903 13.681 1.00 33.52 350 GLY A CA 1
ATOM 2783 C C . GLY A 1 350 ? 34.296 59.763 14.667 1.00 32.95 350 GLY A C 1
ATOM 2784 O O . GLY A 1 350 ? 35.108 59.611 15.581 1.00 32.98 350 GLY A O 1
ATOM 2785 N N . TRP A 1 351 ? 33.250 58.962 14.485 1.00 32.77 351 TRP A N 1
ATOM 2786 C CA . TRP A 1 351 ? 33.024 57.785 15.319 1.00 32.15 351 TRP A CA 1
ATOM 2787 C C . TRP A 1 351 ? 33.998 56.668 14.942 1.00 34.26 351 TRP A C 1
ATOM 2788 O O . TRP A 1 351 ? 33.912 56.108 13.848 1.00 33.66 351 TRP A O 1
ATOM 2799 N N . GLN A 1 352 ? 34.924 56.348 15.844 1.00 31.33 352 GLN A N 1
ATOM 2800 C CA . GLN A 1 352 ? 35.929 55.318 15.576 1.00 32.61 352 GLN A CA 1
ATOM 2801 C C . GLN A 1 352 ? 35.272 53.964 15.291 1.00 29.01 352 GLN A C 1
ATOM 2802 O O . GLN A 1 352 ? 34.362 53.543 16.002 1.00 24.85 352 GLN A O 1
ATOM 2808 N N . ILE A 1 353 ? 35.735 53.294 14.240 1.00 28.07 353 ILE A N 1
ATOM 2809 C CA . ILE A 1 353 ? 35.134 52.039 13.791 1.00 28.33 353 ILE A CA 1
ATOM 2810 C C . ILE A 1 353 ? 35.954 50.831 14.238 1.00 25.50 353 ILE A C 1
ATOM 2811 O O . ILE A 1 353 ? 36.942 50.470 13.602 1.00 27.37 353 ILE A O 1
ATOM 2816 N N . ASP A 1 354 ? 35.528 50.203 15.328 1.00 21.86 354 ASP A N 1
ATOM 2817 C CA . ASP A 1 354 ? 36.306 49.138 15.951 1.00 21.74 354 ASP A CA 1
ATOM 2818 C C . ASP A 1 354 ? 35.461 47.898 16.256 1.00 20.56 354 ASP A C 1
ATOM 2819 O O . ASP A 1 354 ? 35.027 47.703 17.391 1.00 21.01 354 ASP A O 1
ATOM 2824 N N . PRO A 1 355 ? 35.234 47.051 15.238 1.00 20.52 355 PRO A N 1
ATOM 2825 C CA . PRO A 1 355 ? 34.429 45.831 15.385 1.00 19.99 355 PRO A CA 1
ATOM 2826 C C . PRO A 1 355 ? 34.932 44.900 16.492 1.00 22.02 355 PRO A C 1
ATOM 2827 O O . PRO A 1 355 ? 34.113 44.295 17.184 1.00 20.05 355 PRO A O 1
ATOM 2831 N N . VAL A 1 356 ? 36.248 44.787 16.659 1.00 20.54 356 VAL A N 1
ATOM 2832 C CA . VAL A 1 356 ? 36.802 43.948 17.720 1.00 21.59 356 VAL A CA 1
ATOM 2833 C C . VAL A 1 356 ? 36.353 44.464 19.084 1.00 21.37 356 VAL A C 1
ATOM 2834 O O . VAL A 1 356 ? 36.165 43.689 20.023 1.00 17.86 356 VAL A O 1
ATOM 2838 N N . GLY A 1 357 ? 36.174 45.777 19.183 1.00 19.90 357 GLY A N 1
ATOM 2839 C CA . GLY A 1 357 ? 35.672 46.383 20.401 1.00 19.24 357 GLY A CA 1
ATOM 2840 C C . GLY A 1 357 ? 34.372 45.744 20.851 1.00 17.51 357 GLY A C 1
ATOM 2841 O O . GLY A 1 357 ? 34.097 45.652 22.044 1.00 16.15 357 GLY A O 1
ATOM 2842 N N . LEU A 1 358 ? 33.568 45.292 19.893 1.00 19.20 358 LEU A N 1
ATOM 2843 C CA . LEU A 1 358 ? 32.298 44.651 20.218 1.00 19.02 358 LEU A CA 1
ATOM 2844 C C . LEU A 1 358 ? 32.522 43.314 20.914 1.00 15.93 358 LEU A C 1
ATOM 2845 O O . LEU A 1 358 ? 31.853 43.004 21.899 1.00 18.16 358 LEU A O 1
ATOM 2850 N N . ARG A 1 359 ? 33.463 42.527 20.403 1.00 16.24 359 ARG A N 1
ATOM 2851 C CA . ARG A 1 359 ? 33.821 41.265 21.046 1.00 17.95 359 ARG A CA 1
ATOM 2852 C C . ARG A 1 359 ? 34.373 41.532 22.446 1.00 17.00 359 ARG A C 1
ATOM 2853 O O . ARG A 1 359 ? 34.016 40.851 23.406 1.00 15.40 359 ARG A O 1
ATOM 2861 N N . TYR A 1 360 ? 35.234 42.540 22.552 1.00 19.94 360 TYR A N 1
ATOM 2862 C CA . TYR A 1 360 ? 35.798 42.947 23.835 1.00 17.38 360 TYR A CA 1
ATOM 2863 C C . TYR A 1 360 ? 34.714 43.363 24.828 1.00 16.49 360 TYR A C 1
ATOM 2864 O O . TYR A 1 360 ? 34.698 42.909 25.970 1.00 16.82 360 TYR A O 1
ATOM 2873 N N . ALA A 1 361 ? 33.811 44.230 24.388 1.00 18.43 361 ALA A N 1
ATOM 2874 C CA . ALA A 1 361 ? 32.707 44.672 25.228 1.00 13.41 361 ALA A CA 1
ATOM 2875 C C . ALA A 1 361 ? 31.866 43.488 25.693 1.00 15.55 361 ALA A C 1
ATOM 2876 O O . ALA A 1 361 ? 31.539 43.377 26.874 1.00 16.93 361 ALA A O 1
ATOM 2878 N N . LEU A 1 362 ? 31.520 42.606 24.760 1.00 15.71 362 LEU A N 1
ATOM 2879 C CA . LEU A 1 362 ? 30.675 41.456 25.064 1.00 11.18 362 LEU A CA 1
ATOM 2880 C C . LEU A 1 362 ? 31.331 40.538 26.084 1.00 13.86 362 LEU A C 1
ATOM 2881 O O . LEU A 1 362 ? 30.664 40.007 26.970 1.00 12.72 362 LEU A O 1
ATOM 2886 N N . CYS A 1 363 ? 32.640 40.353 25.950 1.00 13.64 363 CYS A N 1
ATOM 2887 C CA . CYS A 1 363 ? 33.388 39.485 26.850 1.00 14.05 363 CYS A CA 1
ATOM 2888 C C . CYS A 1 363 ? 33.531 40.100 28.241 1.00 17.47 363 CYS A C 1
ATOM 2889 O O . CYS A 1 363 ? 33.350 39.422 29.252 1.00 16.76 363 CYS A O 1
ATOM 2892 N N . GLU A 1 364 ? 33.855 41.386 28.291 1.00 15.28 364 GLU A N 1
ATOM 2893 C CA . GLU A 1 364 ? 34.025 42.064 29.567 1.00 17.38 364 GLU A CA 1
ATOM 2894 C C . GLU A 1 364 ? 32.719 42.074 30.348 1.00 19.34 364 GLU A C 1
ATOM 2895 O O . GLU A 1 364 ? 32.683 41.721 31.528 1.00 20.02 364 GLU A O 1
ATOM 2901 N N . LEU A 1 365 ? 31.642 42.471 29.682 1.00 17.20 365 LEU A N 1
ATOM 2902 C CA . LEU A 1 365 ? 30.329 42.450 30.304 1.00 14.96 365 LEU A CA 1
ATOM 2903 C C . LEU A 1 365 ? 29.977 41.044 30.790 1.00 17.15 365 LEU A C 1
ATOM 2904 O O . LEU A 1 365 ? 29.626 40.853 31.957 1.00 18.32 365 LEU A O 1
ATOM 2909 N N . TYR A 1 366 ? 30.082 40.053 29.910 1.00 13.62 366 TYR A N 1
ATOM 2910 C CA . TYR A 1 366 ? 29.642 38.714 30.284 1.00 17.31 366 TYR A CA 1
ATOM 2911 C C . TYR A 1 366 ? 30.459 38.109 31.421 1.00 16.97 366 TYR A C 1
ATOM 2912 O O . TYR A 1 366 ? 29.904 37.491 32.326 1.00 16.95 366 TYR A O 1
ATOM 2921 N N . GLU A 1 367 ? 31.773 38.287 31.374 1.00 16.38 367 GLU A N 1
ATOM 2922 C CA . GLU A 1 367 ? 32.627 37.784 32.441 1.00 17.70 367 GLU A CA 1
ATOM 2923 C C . GLU A 1 367 ? 32.333 38.463 33.777 1.00 16.04 367 GLU A C 1
ATOM 2924 O O . GLU A 1 367 ? 32.404 37.823 34.824 1.00 17.68 367 GLU A O 1
ATOM 2930 N N . ARG A 1 368 ? 31.994 39.749 33.745 1.00 12.95 368 ARG A N 1
ATOM 2931 C CA . ARG A 1 368 ? 31.716 40.473 34.983 1.00 16.23 368 ARG A CA 1
ATOM 2932 C C . ARG A 1 368 ? 30.397 40.064 35.652 1.00 15.69 368 ARG A C 1
ATOM 2933 O O . ARG A 1 368 ? 30.361 39.839 36.860 1.00 17.76 368 ARG A O 1
ATOM 2941 N N . TYR A 1 369 ? 29.325 39.957 34.869 1.00 15.72 369 TYR A N 1
ATOM 2942 C CA . TYR A 1 369 ? 27.988 39.745 35.429 1.00 14.88 369 TYR A CA 1
ATOM 2943 C C . TYR A 1 369 ? 27.419 38.336 35.261 1.00 17.76 369 TYR A C 1
ATOM 2944 O O . TYR A 1 369 ? 26.539 37.930 36.020 1.00 16.21 369 TYR A O 1
ATOM 2953 N N . GLN A 1 370 ? 27.912 37.603 34.268 1.00 14.99 370 GLN A N 1
ATOM 2954 C CA . GLN A 1 370 ? 27.401 36.267 33.974 1.00 16.51 370 GLN A CA 1
ATOM 2955 C C . GLN A 1 370 ? 25.882 36.276 33.812 1.00 17.17 370 GLN A C 1
ATOM 2956 O O . GLN A 1 370 ? 25.190 35.357 34.252 1.00 16.02 370 GLN A O 1
ATOM 2962 N N . ARG A 1 371 ? 25.376 37.332 33.181 1.00 17.61 371 ARG A N 1
ATOM 2963 C CA . ARG A 1 371 ? 23.961 37.445 32.845 1.00 18.20 371 ARG A CA 1
ATOM 2964 C C . ARG A 1 371 ? 23.806 37.565 31.331 1.00 20.71 371 ARG A C 1
ATOM 2965 O O . ARG A 1 371 ? 24.743 37.968 30.643 1.00 19.09 371 ARG A O 1
ATOM 2973 N N . PRO A 1 372 ? 22.622 37.215 30.806 1.00 19.86 372 PRO A N 1
ATOM 2974 C CA . PRO A 1 372 ? 22.391 37.285 29.359 1.00 18.89 372 PRO A CA 1
ATOM 2975 C C . PRO A 1 372 ? 22.595 38.697 28.821 1.00 21.92 372 PRO A C 1
ATOM 2976 O O . PRO A 1 372 ? 22.206 39.672 29.470 1.00 22.36 372 PRO A O 1
ATOM 2980 N N . LEU A 1 373 ? 23.204 38.802 27.646 1.00 19.14 373 LEU A N 1
ATOM 2981 C CA . LEU A 1 373 ? 23.432 40.097 27.023 1.00 17.50 373 LEU A CA 1
ATOM 2982 C C . LEU A 1 373 ? 22.477 40.298 25.855 1.00 18.14 373 LEU A C 1
ATOM 2983 O O . LEU A 1 373 ? 21.873 39.345 25.362 1.00 16.70 373 LEU A O 1
ATOM 2988 N N . PHE A 1 374 ? 22.345 41.545 25.418 1.00 17.38 374 PHE A N 1
ATOM 2989 C CA . PHE A 1 374 ? 21.498 41.874 24.284 1.00 15.85 374 PHE A CA 1
ATOM 2990 C C . PHE A 1 374 ? 22.048 43.125 23.612 1.00 15.16 374 PHE A C 1
ATOM 2991 O O . PHE A 1 374 ? 21.991 44.213 24.183 1.00 15.43 374 PHE A O 1
ATOM 2999 N N . ILE A 1 375 ? 22.598 42.966 22.412 1.00 12.96 375 ILE A N 1
ATOM 3000 C CA . ILE A 1 375 ? 23.035 44.112 21.623 1.00 13.72 375 ILE A CA 1
ATOM 3001 C C . ILE A 1 375 ? 21.809 44.791 21.025 1.00 15.08 375 ILE A C 1
ATOM 3002 O O . ILE A 1 375 ? 21.362 44.440 19.933 1.00 15.63 375 ILE A O 1
ATOM 3007 N N . VAL A 1 376 ? 21.260 45.759 21.747 1.00 13.00 376 VAL A N 1
ATOM 3008 C CA . VAL A 1 376 ? 20.004 46.375 21.342 1.00 17.49 376 VAL A CA 1
ATOM 3009 C C . VAL A 1 376 ? 20.209 47.626 20.487 1.00 19.83 376 VAL A C 1
ATOM 3010 O O . VAL A 1 376 ? 19.249 48.207 19.978 1.00 16.92 376 VAL A O 1
ATOM 3014 N N . GLU A 1 377 ? 21.465 48.033 20.334 1.00 16.70 377 GLU A N 1
ATOM 3015 C CA . GLU A 1 377 ? 21.813 49.100 19.404 1.00 18.47 377 GLU A CA 1
ATOM 3016 C C . GLU A 1 377 ? 23.177 48.857 18.779 1.00 19.23 377 GLU A C 1
ATOM 3017 O O . GLU A 1 377 ? 24.077 48.312 19.416 1.00 19.83 377 GLU A O 1
ATOM 3023 N N . ASN A 1 378 ? 23.315 49.278 17.527 1.00 20.78 378 ASN A N 1
ATOM 3024 C CA . ASN A 1 378 ? 24.552 49.130 16.772 1.00 21.44 378 ASN A CA 1
ATOM 3025 C C . ASN A 1 378 ? 24.308 49.561 15.339 1.00 18.08 378 ASN A C 1
ATOM 3026 O O . ASN A 1 378 ? 23.404 49.048 14.685 1.00 21.09 378 ASN A O 1
ATOM 3031 N N . GLY A 1 379 ? 25.102 50.500 14.841 1.00 20.35 379 GLY A N 1
ATOM 3032 C CA . GLY A 1 379 ? 24.907 50.961 13.480 1.00 20.89 379 GLY A CA 1
ATOM 3033 C C . GLY A 1 379 ? 25.950 51.924 12.964 1.00 17.56 379 GLY A C 1
ATOM 3034 O O . GLY A 1 379 ? 26.840 52.356 13.697 1.00 17.65 379 GLY A O 1
ATOM 3035 N N . PHE A 1 380 ? 25.824 52.265 11.687 1.00 18.09 380 PHE A N 1
ATOM 3036 C CA . PHE A 1 380 ? 26.765 53.148 11.020 1.00 17.25 380 PHE A CA 1
ATOM 3037 C C . PHE A 1 380 ? 26.029 54.308 10.351 1.00 17.93 380 PHE A C 1
ATOM 3038 O O . PHE A 1 380 ? 25.372 54.128 9.326 1.00 17.78 380 PHE A O 1
ATOM 3046 N N . GLY A 1 381 ? 26.137 55.496 10.940 1.00 19.04 381 GLY A N 1
ATOM 3047 C CA . GLY A 1 381 ? 25.491 56.680 10.399 1.00 20.35 381 GLY A CA 1
ATOM 3048 C C . GLY A 1 381 ? 26.283 57.307 9.265 1.00 23.53 381 GLY A C 1
ATOM 3049 O O . GLY A 1 381 ? 27.466 57.611 9.416 1.00 23.24 381 GLY A O 1
ATOM 3050 N N . ALA A 1 382 ? 25.629 57.505 8.125 1.00 23.42 382 ALA A N 1
ATOM 3051 C CA . ALA A 1 382 ? 26.301 58.047 6.949 1.00 21.93 382 ALA A CA 1
ATOM 3052 C C . ALA A 1 382 ? 25.315 58.633 5.939 1.00 21.94 382 ALA A C 1
ATOM 3053 O O . ALA A 1 382 ? 24.131 58.293 5.940 1.00 19.57 382 ALA A O 1
ATOM 3055 N N . TYR A 1 383 ? 25.812 59.520 5.082 1.00 22.23 383 TYR A N 1
ATOM 3056 C CA . TYR A 1 383 ? 24.999 60.088 4.015 1.00 20.29 383 TYR A CA 1
ATOM 3057 C C . TYR A 1 383 ? 24.632 59.016 3.000 1.00 19.47 383 TYR A C 1
ATOM 3058 O O . TYR A 1 383 ? 25.447 58.157 2.677 1.00 19.40 383 TYR A O 1
ATOM 3067 N N . ASP A 1 384 ? 23.403 59.070 2.500 1.00 21.61 384 ASP A N 1
ATOM 3068 C CA . ASP A 1 384 ? 22.967 58.168 1.441 1.00 20.71 384 ASP A CA 1
ATOM 3069 C C . ASP A 1 384 ? 22.658 58.945 0.166 1.00 24.57 384 ASP A C 1
ATOM 3070 O O . ASP A 1 384 ? 21.874 59.893 0.185 1.00 26.69 384 ASP A O 1
ATOM 3075 N N . LYS A 1 385 ? 23.280 58.540 -0.937 1.00 24.30 385 LYS A N 1
ATOM 3076 C CA . LYS A 1 385 ? 22.954 59.094 -2.245 1.00 27.79 385 LYS A CA 1
ATOM 3077 C C . LYS A 1 385 ? 21.962 58.189 -2.959 1.00 27.10 385 LYS A C 1
ATOM 3078 O O . LYS A 1 385 ? 22.151 56.974 -3.016 1.00 30.35 385 LYS A O 1
ATOM 3084 N N . VAL A 1 386 ? 20.900 58.776 -3.496 1.00 23.41 386 VAL A N 1
ATOM 3085 C CA . VAL A 1 386 ? 19.936 58.005 -4.269 1.00 28.54 386 VAL A CA 1
ATOM 3086 C C . VAL A 1 386 ? 20.327 57.985 -5.743 1.00 28.67 386 VAL A C 1
ATOM 3087 O O . VAL A 1 386 ? 20.498 59.035 -6.364 1.00 27.60 386 VAL A O 1
ATOM 3091 N N . GLU A 1 387 ? 20.478 56.786 -6.294 1.00 24.19 387 GLU A N 1
ATOM 3092 C CA . GLU A 1 387 ? 20.823 56.636 -7.701 1.00 29.83 387 GLU A CA 1
ATOM 3093 C C . GLU A 1 387 ? 19.659 57.072 -8.578 1.00 32.88 387 GLU A C 1
ATOM 3094 O O . GLU A 1 387 ? 18.532 57.216 -8.099 1.00 32.78 387 GLU A O 1
ATOM 3100 N N . GLU A 1 388 ? 19.931 57.278 -9.863 1.00 32.27 388 GLU A N 1
ATOM 3101 C CA . GLU A 1 388 ? 18.894 57.715 -10.789 1.00 28.60 388 GLU A CA 1
ATOM 3102 C C . GLU A 1 388 ? 17.768 56.696 -10.914 1.00 28.24 388 GLU A C 1
ATOM 3103 O O . GLU A 1 388 ? 16.629 57.060 -11.205 1.00 29.65 388 GLU A O 1
ATOM 3109 N N . ASP A 1 389 ? 18.087 55.423 -10.694 1.00 23.97 389 ASP A N 1
ATOM 3110 C CA . ASP A 1 389 ? 17.083 54.365 -10.745 1.00 24.58 389 ASP A CA 1
ATOM 3111 C C . ASP A 1 389 ? 16.412 54.157 -9.387 1.00 26.32 389 ASP A C 1
ATOM 3112 O O . ASP A 1 389 ? 15.600 53.246 -9.217 1.00 23.27 389 ASP A O 1
ATOM 3117 N N . GLY A 1 390 ? 16.769 55.000 -8.423 1.00 27.73 390 GLY A N 1
ATOM 3118 C CA . GLY A 1 390 ? 16.146 54.970 -7.112 1.00 25.70 390 GLY A CA 1
ATOM 3119 C C . GLY A 1 390 ? 16.842 54.056 -6.123 1.00 27.23 390 GLY A C 1
ATOM 3120 O O . GLY A 1 390 ? 16.510 54.048 -4.940 1.00 26.38 390 GLY A O 1
ATOM 3121 N N . SER A 1 391 ? 17.810 53.282 -6.603 1.00 26.45 391 SER A N 1
ATOM 3122 C CA . SER A 1 391 ? 18.533 52.361 -5.735 1.00 27.40 391 SER A CA 1
ATOM 3123 C C . SER A 1 391 ? 19.519 53.115 -4.855 1.00 26.32 391 SER A C 1
ATOM 3124 O O . SER A 1 391 ? 19.921 54.232 -5.172 1.00 26.91 391 SER A O 1
ATOM 3127 N N . ILE A 1 392 ? 19.901 52.498 -3.744 1.00 24.89 392 ILE A N 1
ATOM 3128 C CA . ILE A 1 392 ? 20.828 53.112 -2.805 1.00 21.91 392 ILE A CA 1
ATOM 3129 C C . ILE A 1 392 ? 21.906 52.112 -2.411 1.00 24.72 392 ILE A C 1
ATOM 3130 O O . ILE A 1 392 ? 21.643 51.134 -1.710 1.00 23.66 392 ILE A O 1
ATOM 3135 N N . ASN A 1 393 ? 23.123 52.357 -2.874 1.00 24.38 393 ASN A N 1
ATOM 3136 C CA . ASN A 1 393 ? 24.225 51.450 -2.605 1.00 26.45 393 ASN A CA 1
ATOM 3137 C C . ASN A 1 393 ? 25.015 51.862 -1.373 1.00 22.32 393 ASN A C 1
ATOM 3138 O O . ASN A 1 393 ? 25.993 52.602 -1.469 1.00 19.56 393 ASN A O 1
ATOM 3143 N N . ASP A 1 394 ? 24.577 51.385 -0.212 1.00 21.54 394 ASP A N 1
ATOM 3144 C CA . ASP A 1 394 ? 25.276 51.668 1.034 1.00 20.56 394 ASP A CA 1
ATOM 3145 C C . ASP A 1 394 ? 26.194 50.517 1.442 1.00 19.54 394 ASP A C 1
ATOM 3146 O O . ASP A 1 394 ? 26.045 49.926 2.511 1.00 18.79 394 ASP A O 1
ATOM 3151 N N . ASP A 1 395 ? 27.148 50.209 0.569 1.00 23.67 395 ASP A N 1
ATOM 3152 C CA . ASP A 1 395 ? 28.148 49.186 0.843 1.00 21.01 395 ASP A CA 1
ATOM 3153 C C . ASP A 1 395 ? 28.992 49.586 2.046 1.00 19.85 395 ASP A C 1
ATOM 3154 O O . ASP A 1 395 ? 29.505 48.732 2.769 1.00 19.95 395 ASP A O 1
ATOM 3159 N N . TYR A 1 396 ? 29.132 50.892 2.253 1.00 18.76 396 TYR A N 1
ATOM 3160 C CA . TYR A 1 396 ? 29.851 51.411 3.411 1.00 18.76 396 TYR A CA 1
ATOM 3161 C C . TYR A 1 396 ? 29.195 50.938 4.703 1.00 21.49 396 TYR A C 1
ATOM 3162 O O . TYR A 1 396 ? 29.872 50.488 5.629 1.00 22.30 396 TYR A O 1
ATOM 3171 N N . ARG A 1 397 ? 27.871 51.037 4.757 1.00 20.77 397 ARG A N 1
ATOM 3172 C CA . ARG A 1 397 ? 27.121 50.658 5.946 1.00 18.80 397 ARG A CA 1
ATOM 3173 C C . ARG A 1 397 ? 27.108 49.149 6.132 1.00 20.73 397 ARG A C 1
ATOM 3174 O O . ARG A 1 397 ? 27.134 48.651 7.258 1.00 20.97 397 ARG A O 1
ATOM 3182 N N . ILE A 1 398 ? 27.064 48.426 5.020 1.00 20.64 398 ILE A N 1
ATOM 3183 C CA . ILE A 1 398 ? 27.092 46.974 5.057 1.00 21.08 398 ILE A CA 1
ATOM 3184 C C . ILE A 1 398 ? 28.435 46.482 5.580 1.00 18.94 398 ILE A C 1
ATOM 3185 O O . ILE A 1 398 ? 28.504 45.511 6.326 1.00 19.51 398 ILE A O 1
ATOM 3190 N N . ASP A 1 399 ? 29.505 47.162 5.189 1.00 21.24 399 ASP A N 1
ATOM 3191 C CA . ASP A 1 399 ? 30.837 46.781 5.628 1.00 22.33 399 ASP A CA 1
ATOM 3192 C C . ASP A 1 399 ? 30.930 46.851 7.152 1.00 21.23 399 ASP A C 1
ATOM 3193 O O . ASP A 1 399 ? 31.391 45.912 7.804 1.00 21.82 399 ASP A O 1
ATOM 3198 N N . TYR A 1 400 ? 30.483 47.968 7.713 1.00 18.81 400 TYR A N 1
ATOM 3199 C CA . TYR A 1 400 ? 30.483 48.163 9.159 1.00 20.35 400 TYR A CA 1
ATOM 3200 C C . TYR A 1 400 ? 29.686 47.069 9.871 1.00 18.34 400 TYR A C 1
ATOM 3201 O O . TYR A 1 400 ? 30.209 46.379 10.746 1.00 21.56 400 TYR A O 1
ATOM 3210 N N . LEU A 1 401 ? 28.422 46.912 9.493 1.00 15.77 401 LEU A N 1
ATOM 3211 C CA . LEU A 1 401 ? 27.554 45.926 10.134 1.00 17.88 401 LEU A CA 1
ATOM 3212 C C . LEU A 1 401 ? 28.105 44.510 10.019 1.00 19.64 401 LEU A C 1
ATOM 3213 O O . LEU A 1 401 ? 28.050 43.741 10.978 1.00 20.53 401 LEU A O 1
ATOM 3218 N N . ARG A 1 402 ? 28.639 44.170 8.850 1.00 16.76 402 ARG A N 1
ATOM 3219 C CA . ARG A 1 402 ? 29.213 42.847 8.638 1.00 20.81 402 ARG A CA 1
ATOM 3220 C C . ARG A 1 402 ? 30.381 42.585 9.586 1.00 20.32 402 ARG A C 1
ATOM 3221 O O . ARG A 1 402 ? 30.463 41.524 10.205 1.00 17.06 402 ARG A O 1
ATOM 3229 N N . ALA A 1 403 ? 31.278 43.560 9.701 1.00 21.18 403 ALA A N 1
ATOM 3230 C CA . ALA A 1 403 ? 32.465 43.406 10.535 1.00 20.44 403 ALA A CA 1
ATOM 3231 C C . ALA A 1 403 ? 32.108 43.187 12.001 1.00 18.81 403 ALA A C 1
ATOM 3232 O O . ALA A 1 403 ? 32.759 42.409 12.691 1.00 22.55 403 ALA A O 1
ATOM 3234 N N . HIS A 1 404 ? 31.072 43.870 12.476 1.00 17.15 404 HIS A N 1
ATOM 3235 C CA . HIS A 1 404 ? 30.668 43.749 13.874 1.00 18.76 404 HIS A CA 1
ATOM 3236 C C . HIS A 1 404 ? 29.955 42.434 14.141 1.00 19.64 404 HIS A C 1
ATOM 3237 O O . HIS A 1 404 ? 30.071 41.865 15.225 1.00 18.69 404 HIS A O 1
ATOM 3244 N N . ILE A 1 405 ? 29.220 41.950 13.147 1.00 16.70 405 ILE A N 1
ATOM 3245 C CA . ILE A 1 405 ? 28.590 40.641 13.249 1.00 20.03 405 ILE A CA 1
ATOM 3246 C C . ILE A 1 405 ? 29.645 39.531 13.348 1.00 19.76 405 ILE A C 1
ATOM 3247 O O . ILE A 1 405 ? 29.486 38.578 14.115 1.00 16.49 405 ILE A O 1
ATOM 3252 N N . GLU A 1 406 ? 30.724 39.663 12.578 1.00 20.65 406 GLU A N 1
ATOM 3253 C CA . GLU A 1 406 ? 31.816 38.688 12.611 1.00 20.25 406 GLU A CA 1
ATOM 3254 C C . GLU A 1 406 ? 32.394 38.556 14.017 1.00 18.52 406 GLU A C 1
ATOM 3255 O O . GLU A 1 406 ? 32.574 37.451 14.525 1.00 19.66 406 GLU A O 1
ATOM 3261 N N . GLU A 1 407 ? 32.686 39.692 14.641 1.00 20.06 407 GLU A N 1
ATOM 3262 C CA . GLU A 1 407 ? 33.222 39.706 15.996 1.00 18.99 407 GLU A CA 1
ATOM 3263 C C . GLU A 1 407 ? 32.175 39.245 17.007 1.00 17.08 407 GLU A C 1
ATOM 3264 O O . GLU A 1 407 ? 32.499 38.567 17.980 1.00 19.93 407 GLU A O 1
ATOM 3270 N N . MET A 1 408 ? 30.920 39.614 16.769 1.00 14.21 408 MET A N 1
ATOM 3271 C CA . MET A 1 408 ? 29.823 39.206 17.641 1.00 15.80 408 MET A CA 1
ATOM 3272 C C . MET A 1 408 ? 29.716 37.687 17.703 1.00 17.50 408 MET A C 1
ATOM 3273 O O . MET A 1 408 ? 29.683 37.100 18.786 1.00 16.77 408 MET A O 1
ATOM 3278 N N . LYS A 1 409 ? 29.664 37.053 16.536 1.00 16.99 409 LYS A N 1
ATOM 3279 C CA . LYS A 1 409 ? 29.582 35.600 16.464 1.00 18.74 409 LYS A CA 1
ATOM 3280 C C . LYS A 1 409 ? 30.743 34.979 17.225 1.00 20.82 409 LYS A C 1
ATOM 3281 O O . LYS A 1 409 ? 30.556 34.082 18.052 1.00 17.68 409 LYS A O 1
ATOM 3287 N N . LYS A 1 410 ? 31.941 35.469 16.926 1.00 18.09 410 LYS A N 1
ATOM 3288 C CA . LYS A 1 410 ? 33.154 35.082 17.628 1.00 16.92 410 LYS A CA 1
ATOM 3289 C C . LYS A 1 410 ? 32.888 35.046 19.131 1.00 21.29 410 LYS A C 1
ATOM 3290 O O . LYS A 1 410 ? 33.134 34.037 19.793 1.00 16.70 410 LYS A O 1
ATOM 3296 N N . ALA A 1 411 ? 32.371 36.150 19.665 1.00 18.06 411 ALA A N 1
ATOM 3297 C CA . ALA A 1 411 ? 32.080 36.238 21.092 1.00 19.69 411 ALA A CA 1
ATOM 3298 C C . ALA A 1 411 ? 31.184 35.093 21.563 1.00 18.45 411 ALA A C 1
ATOM 3299 O O . ALA A 1 411 ? 31.422 34.506 22.616 1.00 18.17 411 ALA A O 1
ATOM 3301 N N . VAL A 1 412 ? 30.162 34.765 20.778 1.00 16.87 412 VAL A N 1
ATOM 3302 C CA . VAL A 1 412 ? 29.217 33.727 21.183 1.00 17.29 412 VAL A CA 1
ATOM 3303 C C . VAL A 1 412 ? 29.758 32.305 21.033 1.00 16.90 412 VAL A C 1
ATOM 3304 O O . VAL A 1 412 ? 29.783 31.542 21.998 1.00 16.73 412 VAL A O 1
ATOM 3308 N N . THR A 1 413 ? 30.183 31.947 19.825 1.00 18.24 413 THR A N 1
ATOM 3309 C CA . THR A 1 413 ? 30.569 30.568 19.543 1.00 17.50 413 THR A CA 1
ATOM 3310 C C . THR A 1 413 ? 31.944 30.218 20.098 1.00 16.64 413 THR A C 1
ATOM 3311 O O . THR A 1 413 ? 32.198 29.067 20.450 1.00 15.13 413 THR A O 1
ATOM 3315 N N . TYR A 1 414 ? 32.824 31.211 20.176 1.00 15.93 414 TYR A N 1
ATOM 3316 C CA . TYR A 1 414 ? 34.192 30.987 20.635 1.00 17.11 414 TYR A CA 1
ATOM 3317 C C . TYR A 1 414 ? 34.367 31.310 22.115 1.00 21.87 414 TYR A C 1
ATOM 3318 O O . TYR A 1 414 ? 34.801 30.459 22.894 1.00 22.70 414 TYR A O 1
ATOM 3327 N N . ASP A 1 415 ? 34.035 32.540 22.499 1.00 19.08 415 ASP A N 1
ATOM 3328 C CA . ASP A 1 415 ? 34.221 32.981 23.877 1.00 16.80 415 ASP A CA 1
ATOM 3329 C C . ASP A 1 415 ? 33.145 32.436 24.808 1.00 19.14 415 ASP A C 1
ATOM 3330 O O . ASP A 1 415 ? 33.352 32.339 26.017 1.00 17.59 415 ASP A O 1
ATOM 3335 N N . GLY A 1 416 ? 31.995 32.087 24.242 1.00 16.10 416 GLY A N 1
ATOM 3336 C CA . GLY A 1 416 ? 30.920 31.495 25.015 1.00 17.50 416 GLY A CA 1
ATOM 3337 C C . GLY A 1 416 ? 30.021 32.499 25.711 1.00 16.42 416 GLY A C 1
ATOM 3338 O O . GLY A 1 416 ? 29.374 32.172 26.703 1.00 14.92 416 GLY A O 1
ATOM 3339 N N . VAL A 1 417 ? 29.978 33.723 25.194 1.00 17.56 417 VAL A N 1
ATOM 3340 C CA . VAL A 1 417 ? 29.088 34.751 25.727 1.00 15.64 417 VAL A CA 1
ATOM 3341 C C . VAL A 1 417 ? 27.625 34.363 25.506 1.00 19.65 417 VAL A C 1
ATOM 3342 O O . VAL A 1 417 ? 27.269 33.843 24.445 1.00 24.00 417 VAL A O 1
ATOM 3346 N N . ASP A 1 418 ? 26.784 34.604 26.508 1.00 17.18 418 ASP A N 1
ATOM 3347 C CA . ASP A 1 418 ? 25.346 34.388 26.366 1.00 19.69 418 ASP A CA 1
ATOM 3348 C C . ASP A 1 418 ? 24.695 35.635 25.768 1.00 19.22 418 ASP A C 1
ATOM 3349 O O . ASP A 1 418 ? 24.529 36.650 26.446 1.00 19.67 418 ASP A O 1
ATOM 3354 N N . LEU A 1 419 ? 24.336 35.554 24.492 1.00 15.64 419 LEU A N 1
ATOM 3355 C CA . LEU A 1 419 ? 23.797 36.703 23.770 1.00 16.83 419 LEU A CA 1
ATOM 3356 C C . LEU A 1 419 ? 22.378 36.417 23.288 1.00 18.34 419 LEU A C 1
ATOM 3357 O O . LEU A 1 419 ? 22.128 35.398 22.645 1.00 20.55 419 LEU A O 1
ATOM 3362 N N . MET A 1 420 ? 21.455 37.322 23.594 1.00 15.97 420 MET A N 1
ATOM 3363 C CA . MET A 1 420 ? 20.041 37.110 23.288 1.00 16.98 420 MET A CA 1
ATOM 3364 C C . MET A 1 420 ? 19.668 37.436 21.847 1.00 17.44 420 MET A C 1
ATOM 3365 O O . MET A 1 420 ? 18.817 36.771 21.257 1.00 19.10 420 MET A O 1
ATOM 3370 N N . GLY A 1 421 ? 20.298 38.462 21.286 1.00 18.41 421 GLY A N 1
ATOM 3371 C CA . GLY A 1 421 ? 19.990 38.883 19.931 1.00 15.25 421 GLY A CA 1
ATOM 3372 C C . GLY A 1 421 ? 20.779 40.098 19.487 1.00 15.17 421 GLY A C 1
ATOM 3373 O O . GLY A 1 421 ? 21.784 40.458 20.099 1.00 17.12 421 GLY A O 1
ATOM 3374 N N . TYR A 1 422 ? 20.314 40.742 18.422 1.00 14.92 422 TYR A N 1
ATOM 3375 C CA . TYR A 1 422 ? 21.065 41.823 17.799 1.00 15.41 422 TYR A CA 1
ATOM 3376 C C . TYR A 1 422 ? 20.132 42.691 16.960 1.00 17.24 422 TYR A C 1
ATOM 3377 O O . TYR A 1 422 ? 19.492 42.209 16.023 1.00 18.98 422 TYR A O 1
ATOM 3386 N N . THR A 1 423 ? 20.053 43.971 17.306 1.00 16.45 423 THR A N 1
ATOM 3387 C CA . THR A 1 423 ? 19.114 44.883 16.661 1.00 17.15 423 THR A CA 1
ATOM 3388 C C . THR A 1 423 ? 19.772 46.196 16.231 1.00 18.05 423 THR A C 1
ATOM 3389 O O . THR A 1 423 ? 19.809 47.159 16.998 1.00 18.21 423 THR A O 1
ATOM 3393 N N . PRO A 1 424 ? 20.295 46.233 14.995 1.00 18.55 424 PRO A N 1
ATOM 3394 C CA . PRO A 1 424 ? 20.933 47.422 14.419 1.00 16.91 424 PRO A CA 1
ATOM 3395 C C . PRO A 1 424 ? 20.106 48.689 14.615 1.00 15.97 424 PRO A C 1
ATOM 3396 O O . PRO A 1 424 ? 18.886 48.662 14.468 1.00 14.19 424 PRO A O 1
ATOM 3400 N N . TRP A 1 425 ? 20.778 49.790 14.938 1.00 20.56 425 TRP A N 1
ATOM 3401 C CA . TRP A 1 425 ? 20.096 51.047 15.228 1.00 19.30 425 TRP A CA 1
ATOM 3402 C C . TRP A 1 425 ? 19.547 51.760 13.992 1.00 23.50 425 TRP A C 1
ATOM 3403 O O . TRP A 1 425 ? 20.140 51.714 12.911 1.00 20.01 425 TRP A O 1
ATOM 3414 N N . GLY A 1 426 ? 18.419 52.440 14.179 1.00 20.93 426 GLY A N 1
ATOM 3415 C CA . GLY A 1 426 ? 17.764 53.167 13.110 1.00 17.79 426 GLY A CA 1
ATOM 3416 C C . GLY A 1 426 ? 17.455 52.276 11.925 1.00 20.39 426 GLY A C 1
ATOM 3417 O O . GLY A 1 426 ? 17.624 52.692 10.781 1.00 20.81 426 GLY A O 1
ATOM 3418 N N . CYS A 1 427 ? 17.000 51.053 12.191 1.00 15.76 427 CYS A N 1
ATOM 3419 C CA . CYS A 1 427 ? 16.735 50.096 11.117 1.00 17.49 427 CYS A CA 1
ATOM 3420 C C . CYS A 1 427 ? 15.941 50.735 9.972 1.00 17.50 427 CYS A C 1
ATOM 3421 O O . CYS A 1 427 ? 16.087 50.349 8.812 1.00 20.29 427 CYS A O 1
ATOM 3424 N N . ILE A 1 428 ? 15.106 51.715 10.303 1.00 19.02 428 ILE A N 1
ATOM 3425 C CA . ILE A 1 428 ? 14.513 52.594 9.297 1.00 17.44 428 ILE A CA 1
ATOM 3426 C C . ILE A 1 428 ? 14.965 54.023 9.580 1.00 17.53 428 ILE A C 1
ATOM 3427 O O . ILE A 1 428 ? 15.023 54.434 10.738 1.00 16.92 428 ILE A O 1
ATOM 3432 N N . ASP A 1 429 ? 15.298 54.772 8.531 1.00 17.46 429 ASP A N 1
ATOM 3433 C CA . ASP A 1 429 ? 15.793 56.136 8.702 1.00 17.40 429 ASP A CA 1
ATOM 3434 C C . ASP A 1 429 ? 14.961 56.908 9.714 1.00 18.44 429 ASP A C 1
ATOM 3435 O O . ASP A 1 429 ? 13.731 56.864 9.695 1.00 16.09 429 ASP A O 1
ATOM 3440 N N . CYS A 1 430 ? 15.650 57.610 10.603 1.00 16.85 430 CYS A N 1
ATOM 3441 C CA . CYS A 1 430 ? 15.000 58.337 11.677 1.00 16.36 430 CYS A CA 1
ATOM 3442 C C . CYS A 1 430 ? 15.708 59.668 11.890 1.00 22.54 430 CYS A C 1
ATOM 3443 O O . CYS A 1 430 ? 16.729 59.948 11.258 1.00 20.80 430 CYS A O 1
ATOM 3446 N N . VAL A 1 431 ? 15.160 60.488 12.779 1.00 20.02 431 VAL A N 1
ATOM 3447 C CA . VAL A 1 431 ? 15.790 61.748 13.144 1.00 18.22 431 VAL A CA 1
ATOM 3448 C C . VAL A 1 431 ? 16.960 61.464 14.079 1.00 20.89 431 VAL A C 1
ATOM 3449 O O . VAL A 1 431 ? 16.820 60.707 15.041 1.00 22.50 431 VAL A O 1
ATOM 3453 N N . SER A 1 432 ? 18.116 62.053 13.789 1.00 21.13 432 SER A N 1
ATOM 3454 C CA . SER A 1 432 ? 19.313 61.790 14.580 1.00 23.91 432 SER A CA 1
ATOM 3455 C C . SER A 1 432 ? 19.184 62.408 15.965 1.00 18.14 432 SER A C 1
ATOM 3456 O O . SER A 1 432 ? 18.342 63.272 16.189 1.00 21.99 432 SER A O 1
ATOM 3459 N N . PHE A 1 433 ? 20.025 61.964 16.890 1.00 20.13 433 PHE A N 1
ATOM 3460 C CA . PHE A 1 433 ? 19.968 62.436 18.268 1.00 19.47 433 PHE A CA 1
ATOM 3461 C C . PHE A 1 433 ? 20.622 63.803 18.435 1.00 18.46 433 PHE A C 1
ATOM 3462 O O . PHE A 1 433 ? 19.967 64.773 18.801 1.00 18.88 433 PHE A O 1
ATOM 3470 N N . THR A 1 434 ? 21.921 63.871 18.170 1.00 22.28 434 THR A N 1
ATOM 3471 C CA . THR A 1 434 ? 22.700 65.076 18.434 1.00 20.62 434 THR A CA 1
ATOM 3472 C C . THR A 1 434 ? 22.173 66.313 17.712 1.00 20.00 434 THR A C 1
ATOM 3473 O O . THR A 1 434 ? 22.026 67.376 18.315 1.00 19.42 434 THR A O 1
ATOM 3477 N N . THR A 1 435 ? 21.897 66.178 16.419 1.00 19.26 435 THR A N 1
ATOM 3478 C CA . THR A 1 435 ? 21.501 67.329 15.611 1.00 22.66 435 THR A CA 1
ATOM 3479 C C . THR A 1 435 ? 20.023 67.314 15.234 1.00 22.57 435 THR A C 1
ATOM 3480 O O . THR A 1 435 ? 19.460 68.341 14.859 1.00 22.23 435 THR A O 1
ATOM 3484 N N . GLY A 1 436 ? 19.394 66.151 15.339 1.00 23.82 436 GLY A N 1
ATOM 3485 C CA . GLY A 1 436 ? 18.007 66.014 14.943 1.00 23.64 436 GLY A CA 1
ATOM 3486 C C . GLY A 1 436 ? 17.846 66.141 13.441 1.00 25.43 436 GLY A C 1
ATOM 3487 O O . GLY A 1 436 ? 16.880 66.731 12.955 1.00 26.56 436 GLY A O 1
ATOM 3488 N N . GLN A 1 437 ? 18.799 65.582 12.703 1.00 23.93 437 GLN A N 1
ATOM 3489 C CA . GLN A 1 437 ? 18.786 65.652 11.248 1.00 23.15 437 GLN A CA 1
ATOM 3490 C C . GLN A 1 437 ? 18.361 64.332 10.617 1.00 22.76 437 GLN A C 1
ATOM 3491 O O . GLN A 1 437 ? 18.398 63.281 11.259 1.00 18.05 437 GLN A O 1
ATOM 3497 N N . TYR A 1 438 ? 17.961 64.399 9.352 1.00 21.81 438 TYR A N 1
ATOM 3498 C CA . TYR A 1 438 ? 17.622 63.208 8.586 1.00 20.00 438 TYR A CA 1
ATOM 3499 C C . TYR A 1 438 ? 18.844 62.700 7.822 1.00 22.60 438 TYR A C 1
ATOM 3500 O O . TYR A 1 438 ? 18.965 61.504 7.557 1.00 21.28 438 TYR A O 1
ATOM 3509 N N . SER A 1 439 ? 19.745 63.616 7.475 1.00 21.42 439 SER A N 1
ATOM 3510 C CA . SER A 1 439 ? 20.849 63.301 6.566 1.00 23.29 439 SER A CA 1
ATOM 3511 C C . SER A 1 439 ? 21.813 62.237 7.095 1.00 19.15 439 SER A C 1
ATOM 3512 O O . SER A 1 439 ? 22.430 61.517 6.315 1.00 16.04 439 SER A O 1
ATOM 3515 N N . LYS A 1 440 ? 21.941 62.139 8.414 1.00 21.78 440 LYS A N 1
ATOM 3516 C CA . LYS A 1 440 ? 22.753 61.090 9.017 1.00 19.24 440 LYS A CA 1
ATOM 3517 C C . LYS A 1 440 ? 21.901 59.839 9.173 1.00 18.32 440 LYS A C 1
ATOM 3518 O O . LYS A 1 440 ? 21.113 59.731 10.110 1.00 20.34 440 LYS A O 1
ATOM 3524 N N . ARG A 1 441 ? 22.069 58.899 8.249 1.00 18.72 441 ARG A N 1
ATOM 3525 C CA . ARG A 1 441 ? 21.168 57.756 8.130 1.00 15.49 441 ARG A CA 1
ATOM 3526 C C . ARG A 1 441 ? 21.777 56.440 8.603 1.00 17.91 441 ARG A C 1
ATOM 3527 O O . ARG A 1 441 ? 22.929 56.124 8.294 1.00 17.01 441 ARG A O 1
ATOM 3535 N N . TYR A 1 442 ? 20.980 55.673 9.344 1.00 17.28 442 TYR A N 1
ATOM 3536 C CA . TYR A 1 442 ? 21.407 54.389 9.890 1.00 17.11 442 TYR A CA 1
ATOM 3537 C C . TYR A 1 442 ? 20.672 53.219 9.245 1.00 16.51 442 TYR A C 1
ATOM 3538 O O . TYR A 1 442 ? 21.059 52.064 9.418 1.00 15.01 442 TYR A O 1
ATOM 3547 N N . GLY A 1 443 ? 19.617 53.525 8.497 1.00 16.73 443 GLY A N 1
ATOM 3548 C CA . GLY A 1 443 ? 18.620 52.531 8.137 1.00 18.90 443 GLY A CA 1
ATOM 3549 C C . GLY A 1 443 ? 18.905 51.565 7.005 1.00 17.71 443 GLY A C 1
ATOM 3550 O O . GLY A 1 443 ? 19.759 51.812 6.154 1.00 15.16 443 GLY A O 1
ATOM 3551 N N . PHE A 1 444 ? 18.181 50.445 7.020 1.00 16.58 444 PHE A N 1
ATOM 3552 C CA . PHE A 1 444 ? 18.118 49.534 5.885 1.00 18.23 444 PHE A CA 1
ATOM 3553 C C . PHE A 1 444 ? 17.061 50.067 4.930 1.00 17.92 444 PHE A C 1
ATOM 3554 O O . PHE A 1 444 ? 17.102 49.813 3.726 1.00 18.95 444 PHE A O 1
ATOM 3562 N N . ILE A 1 445 ? 16.103 50.796 5.495 1.00 17.77 445 ILE A N 1
ATOM 3563 C CA . ILE A 1 445 ? 15.025 51.404 4.730 1.00 16.72 445 ILE A CA 1
ATOM 3564 C C . ILE A 1 445 ? 15.240 52.909 4.626 1.00 18.39 445 ILE A C 1
ATOM 3565 O O . ILE A 1 445 ? 15.403 53.593 5.635 1.00 20.41 445 ILE A O 1
ATOM 3570 N N . TYR A 1 446 ? 15.251 53.414 3.399 1.00 17.94 446 TYR A N 1
ATOM 3571 C CA . TYR A 1 446 ? 15.424 54.836 3.144 1.00 21.22 446 TYR A CA 1
ATOM 3572 C C . TYR A 1 446 ? 14.090 55.565 3.237 1.00 19.19 446 TYR A C 1
ATOM 3573 O O . TYR A 1 446 ? 13.084 55.106 2.698 1.00 19.24 446 TYR A O 1
ATOM 3582 N N . VAL A 1 447 ? 14.088 56.702 3.921 1.00 20.05 447 VAL A N 1
ATOM 3583 C CA . VAL A 1 447 ? 12.897 57.535 4.017 1.00 21.28 447 VAL A CA 1
ATOM 3584 C C . VAL A 1 447 ? 13.132 58.855 3.296 1.00 18.21 447 VAL A C 1
ATOM 3585 O O . VAL A 1 447 ? 14.051 59.601 3.630 1.00 19.99 447 VAL A O 1
ATOM 3589 N N . ASN A 1 448 ? 12.303 59.136 2.299 1.00 19.78 448 ASN A N 1
ATOM 3590 C CA . ASN A 1 448 ? 12.449 60.357 1.519 1.00 21.21 448 ASN A CA 1
ATOM 3591 C C . ASN A 1 448 ? 12.016 61.596 2.298 1.00 22.46 448 ASN A C 1
ATOM 3592 O O . ASN A 1 448 ? 10.939 62.139 2.067 1.00 24.42 448 ASN A O 1
ATOM 3597 N N . LYS A 1 449 ? 12.861 62.025 3.229 1.00 20.05 449 LYS A N 1
ATOM 3598 C CA . LYS A 1 449 ? 12.657 63.268 3.961 1.00 19.59 449 LYS A CA 1
ATOM 3599 C C . LYS A 1 449 ? 14.035 63.869 4.206 1.00 20.79 449 LYS A C 1
ATOM 3600 O O . LYS A 1 449 ? 14.986 63.142 4.488 1.00 22.25 449 LYS A O 1
ATOM 3606 N N . HIS A 1 450 ? 14.152 65.187 4.091 1.00 21.88 450 HIS A N 1
ATOM 3607 C CA . HIS A 1 450 ? 15.469 65.817 4.129 1.00 20.77 450 HIS A CA 1
ATOM 3608 C C . HIS A 1 450 ? 15.569 67.001 5.085 1.00 18.82 450 HIS A C 1
ATOM 3609 O O . HIS A 1 450 ? 14.559 67.578 5.495 1.00 20.58 450 HIS A O 1
ATOM 3616 N N . ASP A 1 451 ? 16.805 67.349 5.429 1.00 17.23 451 ASP A N 1
ATOM 3617 C CA . ASP A 1 451 ? 17.091 68.468 6.315 1.00 14.86 451 ASP A CA 1
ATOM 3618 C C . ASP A 1 451 ? 16.445 69.753 5.822 1.00 16.14 451 ASP A C 1
ATOM 3619 O O . ASP A 1 451 ? 15.963 70.554 6.619 1.00 17.85 451 ASP A O 1
ATOM 3624 N N . ASP A 1 452 ? 16.438 69.950 4.507 1.00 15.52 452 ASP A N 1
ATOM 3625 C CA . ASP A 1 452 ? 15.900 71.181 3.936 1.00 16.46 452 ASP A CA 1
ATOM 3626 C C . ASP A 1 452 ? 14.381 71.144 3.828 1.00 17.07 452 ASP A C 1
ATOM 3627 O O . ASP A 1 452 ? 13.764 72.116 3.400 1.00 17.88 452 ASP A O 1
ATOM 3632 N N . GLY A 1 453 ? 13.784 70.020 4.209 1.00 19.00 453 GLY A N 1
ATOM 3633 C CA . GLY A 1 453 ? 12.335 69.908 4.246 1.00 20.81 453 GLY A CA 1
ATOM 3634 C C . GLY A 1 453 ? 11.709 69.125 3.105 1.00 17.49 453 GLY A C 1
ATOM 3635 O O . GLY A 1 453 ? 10.569 68.672 3.207 1.00 16.66 453 GLY A O 1
ATOM 3636 N N . THR A 1 454 ? 12.449 68.968 2.015 1.00 18.17 454 THR A N 1
ATOM 3637 C CA . THR A 1 454 ? 11.964 68.215 0.864 1.00 15.64 454 THR A CA 1
ATOM 3638 C C . THR A 1 454 ? 11.702 66.755 1.221 1.00 18.46 454 THR A C 1
ATOM 3639 O O . THR A 1 454 ? 12.146 66.270 2.261 1.00 19.34 454 THR A O 1
ATOM 3643 N N . GLY A 1 455 ? 10.975 66.058 0.352 1.00 22.06 455 GLY A N 1
ATOM 3644 C CA . GLY A 1 455 ? 10.672 64.654 0.563 1.00 21.29 455 GLY A CA 1
ATOM 3645 C C . GLY A 1 455 ? 9.183 64.381 0.674 1.00 23.30 455 GLY A C 1
ATOM 3646 O O . GLY A 1 455 ? 8.412 65.268 1.034 1.00 22.71 455 GLY A O 1
ATOM 3647 N N . ASP A 1 456 ? 8.776 63.154 0.360 1.00 21.39 456 ASP A N 1
ATOM 3648 C CA . ASP A 1 456 ? 7.373 62.767 0.478 1.00 24.74 456 ASP A CA 1
ATOM 3649 C C . ASP A 1 456 ? 7.173 61.717 1.566 1.00 23.39 456 ASP A C 1
ATOM 3650 O O . ASP A 1 456 ? 6.073 61.192 1.736 1.00 25.26 456 ASP A O 1
ATOM 3655 N N . MET A 1 457 ? 8.247 61.409 2.287 1.00 23.73 457 MET A N 1
ATOM 3656 C CA . MET A 1 457 ? 8.192 60.494 3.425 1.00 21.27 457 MET A CA 1
ATOM 3657 C C . MET A 1 457 ? 8.015 59.036 3.005 1.00 22.65 457 MET A C 1
ATOM 3658 O O . MET A 1 457 ? 7.757 58.170 3.844 1.00 24.48 457 MET A O 1
ATOM 3663 N N . SER A 1 458 ? 8.159 58.763 1.711 1.00 22.18 458 SER A N 1
ATOM 3664 C CA . SER A 1 458 ? 8.006 57.405 1.197 1.00 20.72 458 SER A CA 1
ATOM 3665 C C . SER A 1 458 ? 9.212 56.532 1.546 1.00 20.69 458 SER A C 1
ATOM 3666 O O . SER A 1 458 ? 10.335 57.028 1.652 1.00 19.66 458 SER A O 1
ATOM 3669 N N . ARG A 1 459 ? 8.974 55.233 1.724 1.00 21.78 459 ARG A N 1
ATOM 3670 C CA . ARG A 1 459 ? 10.049 54.293 2.055 1.00 23.48 459 ARG A CA 1
ATOM 3671 C C . ARG A 1 459 ? 10.560 53.519 0.843 1.00 18.32 459 ARG A C 1
ATOM 3672 O O . ARG A 1 459 ? 9.788 53.151 -0.042 1.00 24.63 459 ARG A O 1
ATOM 3680 N N . SER A 1 460 ? 11.864 53.264 0.815 1.00 18.80 460 SER A N 1
ATOM 3681 C CA . SER A 1 460 ? 12.460 52.419 -0.218 1.00 20.25 460 SER A CA 1
ATOM 3682 C C . SER A 1 460 ? 13.633 51.617 0.349 1.00 19.10 460 SER A C 1
ATOM 3683 O O . SER A 1 460 ? 14.189 51.975 1.385 1.00 20.10 460 SER A O 1
ATOM 3686 N N . ARG A 1 461 ? 14.003 50.535 -0.333 1.00 18.48 461 ARG A N 1
ATOM 3687 C CA . ARG A 1 461 ? 15.021 49.612 0.171 1.00 19.54 461 ARG A CA 1
ATOM 3688 C C . ARG A 1 461 ? 16.429 49.971 -0.289 1.00 17.67 461 ARG A C 1
ATOM 3689 O O . ARG A 1 461 ? 16.668 50.173 -1.479 1.00 15.89 461 ARG A O 1
ATOM 3697 N N . LYS A 1 462 ? 17.359 50.041 0.658 1.00 16.83 462 LYS A N 1
ATOM 3698 C CA . LYS A 1 462 ? 18.765 50.237 0.328 1.00 18.82 462 LYS A CA 1
ATOM 3699 C C . LYS A 1 462 ? 19.386 48.883 0.009 1.00 20.74 462 LYS A C 1
ATOM 3700 O O . LYS A 1 462 ? 18.784 47.842 0.277 1.00 18.09 462 LYS A O 1
ATOM 3706 N N . LYS A 1 463 ? 20.587 48.890 -0.559 1.00 21.48 463 LYS A N 1
ATOM 3707 C CA . LYS A 1 463 ? 21.277 47.642 -0.860 1.00 19.46 463 LYS A CA 1
ATOM 3708 C C . LYS A 1 463 ? 21.369 46.776 0.394 1.00 18.72 463 LYS A C 1
ATOM 3709 O O . LYS A 1 463 ? 21.277 45.552 0.319 1.00 16.73 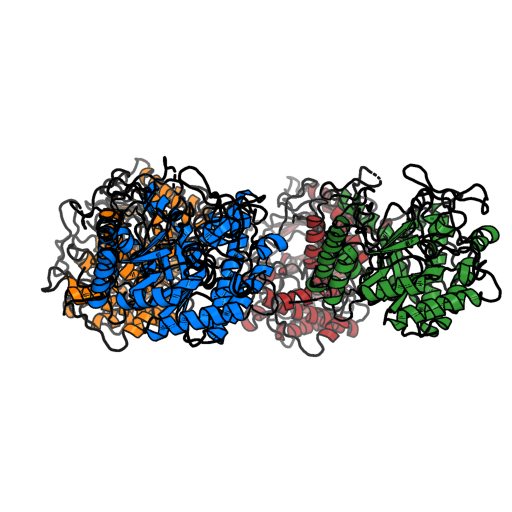463 LYS A O 1
ATOM 3715 N N . SER A 1 464 ? 21.531 47.423 1.545 1.00 16.84 464 SER A N 1
ATOM 3716 C CA . SER A 1 464 ? 21.687 46.720 2.818 1.00 21.28 464 SER A CA 1
ATOM 3717 C C . SER A 1 464 ? 20.401 46.044 3.305 1.00 19.17 464 SER A C 1
ATOM 3718 O O . SER A 1 464 ? 20.435 45.226 4.223 1.00 20.39 464 SER A O 1
ATOM 3721 N N . PHE A 1 465 ? 19.276 46.388 2.688 1.00 19.82 465 PHE A N 1
ATOM 3722 C CA . PHE A 1 465 ? 17.992 45.784 3.031 1.00 16.18 465 PHE A CA 1
ATOM 3723 C C . PHE A 1 465 ? 18.003 44.288 2.708 1.00 17.80 465 PHE A C 1
ATOM 3724 O O . PHE A 1 465 ? 17.700 43.458 3.563 1.00 17.65 465 PHE A O 1
ATOM 3732 N N . ASN A 1 466 ? 18.365 43.942 1.476 1.00 20.59 466 ASN A N 1
ATOM 3733 C CA . ASN A 1 466 ? 18.458 42.534 1.090 1.00 22.74 466 ASN A CA 1
ATOM 3734 C C . ASN A 1 466 ? 19.701 41.834 1.628 1.00 17.96 466 ASN A C 1
ATOM 3735 O O . ASN A 1 466 ? 19.761 40.605 1.667 1.00 23.25 466 ASN A O 1
ATOM 3740 N N . TRP A 1 467 ? 20.696 42.611 2.037 1.00 17.19 467 TRP A N 1
ATOM 3741 C CA . TRP A 1 467 ? 21.881 42.030 2.654 1.00 22.70 467 TRP A CA 1
ATOM 3742 C C . TRP A 1 467 ? 21.526 41.457 4.021 1.00 21.16 467 TRP A C 1
ATOM 3743 O O . TRP A 1 467 ? 21.833 40.304 4.322 1.00 19.93 467 TRP A O 1
ATOM 3754 N N . TYR A 1 468 ? 20.875 42.276 4.842 1.00 17.96 468 TYR A N 1
ATOM 3755 C CA . TYR A 1 468 ? 20.453 41.859 6.173 1.00 22.25 468 TYR A CA 1
ATOM 3756 C C . TYR A 1 468 ? 19.383 40.773 6.062 1.00 23.43 468 TYR A C 1
ATOM 3757 O O . TYR A 1 468 ? 19.286 39.889 6.916 1.00 17.77 468 TYR A O 1
ATOM 3766 N N . LYS A 1 469 ? 18.593 40.838 4.995 1.00 21.44 469 LYS A N 1
ATOM 3767 C CA . LYS A 1 469 ? 17.610 39.802 4.716 1.00 21.85 469 LYS A CA 1
ATOM 3768 C C . LYS A 1 469 ? 18.305 38.446 4.733 1.00 23.06 469 LYS A C 1
ATOM 3769 O O . LYS A 1 469 ? 17.821 37.492 5.341 1.00 22.65 469 LYS A O 1
ATOM 3775 N N . GLU A 1 470 ? 19.456 38.378 4.070 1.00 25.67 470 GLU A N 1
ATOM 3776 C CA . GLU A 1 470 ? 20.234 37.145 3.984 1.00 27.69 470 GLU A CA 1
ATOM 3777 C C . GLU A 1 470 ? 20.971 36.842 5.287 1.00 23.79 470 GLU A C 1
ATOM 3778 O O . GLU A 1 470 ? 21.154 35.680 5.649 1.00 22.77 470 GLU A O 1
ATOM 3784 N N . VAL A 1 471 ? 21.408 37.888 5.980 1.00 21.91 471 VAL A N 1
ATOM 3785 C CA . VAL A 1 471 ? 22.043 37.714 7.279 1.00 21.75 471 VAL A CA 1
ATOM 3786 C C . VAL A 1 471 ? 21.127 36.896 8.182 1.00 21.57 471 VAL A C 1
ATOM 3787 O O . VAL A 1 471 ? 21.544 35.906 8.778 1.00 19.74 471 VAL A O 1
ATOM 3791 N N . ILE A 1 472 ? 19.867 37.308 8.260 1.00 23.53 472 ILE A N 1
ATOM 3792 C CA . ILE A 1 472 ? 18.893 36.640 9.114 1.00 20.41 472 ILE A CA 1
ATOM 3793 C C . ILE A 1 472 ? 18.530 35.255 8.589 1.00 20.78 472 ILE A C 1
ATOM 3794 O O . ILE A 1 472 ? 18.446 34.296 9.355 1.00 22.44 472 ILE A O 1
ATOM 3799 N N . ALA A 1 473 ? 18.315 35.152 7.282 1.00 20.24 473 ALA A N 1
ATOM 3800 C CA . ALA A 1 473 ? 17.920 33.882 6.679 1.00 26.37 473 ALA A CA 1
ATOM 3801 C C . ALA A 1 473 ? 18.941 32.779 6.959 1.00 23.30 473 ALA A C 1
ATOM 3802 O O . ALA A 1 473 ? 18.576 31.634 7.217 1.00 25.21 473 ALA A O 1
ATOM 3804 N N . SER A 1 474 ? 20.221 33.132 6.914 1.00 19.87 474 SER A N 1
ATOM 3805 C CA . SER A 1 474 ? 21.286 32.167 7.157 1.00 19.16 474 SER A CA 1
ATOM 3806 C C . SER A 1 474 ? 21.710 32.177 8.621 1.00 22.97 474 SER A C 1
ATOM 3807 O O . SER A 1 474 ? 22.780 31.678 8.970 1.00 20.23 474 SER A O 1
ATOM 3810 N N . ASN A 1 475 ? 20.864 32.747 9.472 1.00 21.30 475 ASN A N 1
ATOM 3811 C CA . ASN A 1 475 ? 21.190 32.921 10.882 1.00 18.46 475 ASN A CA 1
ATOM 3812 C C . ASN A 1 475 ? 22.612 33.440 11.078 1.00 19.03 475 ASN A C 1
ATOM 3813 O O . ASN A 1 475 ? 23.291 33.069 12.034 1.00 19.93 475 ASN A O 1
ATOM 3818 N N . GLY A 1 476 ? 23.060 34.287 10.155 1.00 18.41 476 GLY A N 1
ATOM 3819 C CA . GLY A 1 476 ? 24.335 34.969 10.292 1.00 19.23 476 GLY A CA 1
ATOM 3820 C C . GLY A 1 476 ? 25.533 34.258 9.692 1.00 22.60 476 GLY A C 1
ATOM 3821 O O . GLY A 1 476 ? 26.672 34.682 9.888 1.00 23.86 476 GLY A O 1
ATOM 3822 N N . GLU A 1 477 ? 25.283 33.180 8.957 1.00 25.20 477 GLU A N 1
ATOM 3823 C CA . GLU A 1 477 ? 26.361 32.421 8.332 1.00 24.22 477 GLU A CA 1
ATOM 3824 C C . GLU A 1 477 ? 26.705 32.947 6.941 1.00 27.93 477 GLU A C 1
ATOM 3825 O O . GLU A 1 477 ? 27.837 32.812 6.478 1.00 31.31 477 GLU A O 1
ATOM 3831 N N . LYS A 1 478 ? 25.724 33.549 6.281 1.00 22.25 478 LYS A N 1
ATOM 3832 C CA . LYS A 1 478 ? 25.950 34.177 4.988 1.00 23.01 478 LYS A CA 1
ATOM 3833 C C . LYS A 1 478 ? 25.969 35.699 5.139 1.00 24.93 478 LYS A C 1
ATOM 3834 O O . LYS A 1 478 ? 24.922 36.348 5.126 1.00 21.40 478 LYS A O 1
ATOM 3840 N N . LEU A 1 479 ? 27.166 36.257 5.297 1.00 20.99 479 LEU A N 1
ATOM 3841 C CA . LEU A 1 479 ? 27.336 37.700 5.431 1.00 25.09 479 LEU A CA 1
ATOM 3842 C C . LEU A 1 479 ? 27.938 38.295 4.160 1.00 27.15 479 LEU A C 1
ATOM 3843 O O . LEU A 1 479 ? 28.338 39.461 4.137 1.00 25.04 479 LEU A O 1
ATOM 3848 N N . LYS B 1 4 ? 38.304 63.506 59.798 1.00 60.18 4 LYS B N 1
ATOM 3849 C CA . LYS B 1 4 ? 39.492 62.687 60.004 1.00 57.28 4 LYS B CA 1
ATOM 3850 C C . LYS B 1 4 ? 40.009 62.140 58.680 1.00 52.04 4 LYS B C 1
ATOM 3851 O O . LYS B 1 4 ? 39.322 62.206 57.660 1.00 52.79 4 LYS B O 1
ATOM 3857 N N . LYS B 1 5 ? 41.222 61.599 58.700 1.00 47.77 5 LYS B N 1
ATOM 3858 C CA . LYS B 1 5 ? 41.794 60.989 57.508 1.00 42.45 5 LYS B CA 1
ATOM 3859 C C . LYS B 1 5 ? 41.472 59.499 57.447 1.00 45.87 5 LYS B C 1
ATOM 3860 O O . LYS B 1 5 ? 41.383 58.826 58.476 1.00 43.17 5 LYS B O 1
ATOM 3866 N N . LEU B 1 6 ? 41.298 58.989 56.233 1.00 40.03 6 LEU B N 1
ATOM 3867 C CA . LEU B 1 6 ? 41.042 57.572 56.026 1.00 35.08 6 LEU B CA 1
ATOM 3868 C C . LEU B 1 6 ? 42.344 56.773 56.054 1.00 36.73 6 LEU B C 1
ATOM 3869 O O . LEU B 1 6 ? 43.373 57.219 55.543 1.00 35.21 6 LEU B O 1
ATOM 3874 N N . THR B 1 7 ? 42.293 55.594 56.665 1.00 34.60 7 THR B N 1
ATOM 3875 C CA . THR B 1 7 ? 43.460 54.724 56.772 1.00 32.12 7 THR B CA 1
ATOM 3876 C C . THR B 1 7 ? 43.028 53.270 56.635 1.00 26.44 7 THR B C 1
ATOM 3877 O O . THR B 1 7 ? 41.835 52.978 56.541 1.00 24.44 7 THR B O 1
ATOM 3881 N N . LEU B 1 8 ? 43.994 52.358 56.621 1.00 23.14 8 LEU B N 1
ATOM 3882 C CA . LEU B 1 8 ? 43.680 50.936 56.618 1.00 24.86 8 LEU B CA 1
ATOM 3883 C C . LEU B 1 8 ? 42.842 50.596 57.846 1.00 27.35 8 LEU B C 1
ATOM 3884 O O . LEU B 1 8 ? 42.932 51.277 58.868 1.00 28.34 8 LEU B O 1
ATOM 3889 N N . PRO B 1 9 ? 42.010 49.548 57.746 1.00 24.04 9 PRO B N 1
ATOM 3890 C CA . PRO B 1 9 ? 41.220 49.083 58.894 1.00 27.58 9 PRO B CA 1
ATOM 3891 C C . PRO B 1 9 ? 42.105 48.791 60.108 1.00 29.13 9 PRO B C 1
ATOM 3892 O O . PRO B 1 9 ? 43.264 48.400 59.948 1.00 22.38 9 PRO B O 1
ATOM 3896 N N . LYS B 1 10 ? 41.557 48.986 61.305 1.00 31.71 10 LYS B N 1
ATOM 3897 C CA . LYS B 1 10 ? 42.312 48.814 62.544 1.00 34.12 10 LYS B CA 1
ATOM 3898 C C . LYS B 1 10 ? 42.867 47.399 62.703 1.00 34.63 10 LYS B C 1
ATOM 3899 O O . LYS B 1 10 ? 43.905 47.196 63.339 1.00 29.96 10 LYS B O 1
ATOM 3905 N N . ASP B 1 11 ? 42.166 46.427 62.126 1.00 29.06 11 ASP B N 1
ATOM 3906 C CA . ASP B 1 11 ? 42.537 45.024 62.264 1.00 25.08 11 ASP B CA 1
ATOM 3907 C C . ASP B 1 11 ? 43.133 44.458 60.977 1.00 26.93 11 ASP B C 1
ATOM 3908 O O . ASP B 1 11 ? 43.199 43.241 60.797 1.00 28.94 11 ASP B O 1
ATOM 3913 N N . PHE B 1 12 ? 43.556 45.344 60.081 1.00 24.77 12 PHE B N 1
ATOM 3914 C CA . PHE B 1 12 ? 44.244 44.927 58.868 1.00 22.39 12 PHE B CA 1
ATOM 3915 C C . PHE B 1 12 ? 45.358 43.965 59.262 1.00 24.72 12 PHE B C 1
ATOM 3916 O O . PHE B 1 12 ? 46.197 44.290 60.101 1.00 27.55 12 PHE B O 1
ATOM 3924 N N . LEU B 1 13 ? 45.355 42.777 58.668 1.00 20.80 13 LEU B N 1
ATOM 3925 C CA . LEU B 1 13 ? 46.283 41.726 59.074 1.00 22.84 13 LEU B CA 1
ATOM 3926 C C . LEU B 1 13 ? 47.661 41.857 58.428 1.00 20.19 13 LEU B C 1
ATOM 3927 O O . LEU B 1 13 ? 47.917 41.275 57.375 1.00 18.94 13 LEU B O 1
ATOM 3932 N N . TRP B 1 14 ? 48.541 42.625 59.064 1.00 19.07 14 TRP B N 1
ATOM 3933 C CA . TRP B 1 14 ? 49.934 42.707 58.641 1.00 17.99 14 TRP B CA 1
ATOM 3934 C C . TRP B 1 14 ? 50.644 41.417 59.030 1.00 22.40 14 TRP B C 1
ATOM 3935 O O . TRP B 1 14 ? 50.435 40.901 60.128 1.00 21.85 14 TRP B O 1
ATOM 3946 N N . GLY B 1 15 ? 51.488 40.895 58.145 1.00 18.60 15 GLY B N 1
ATOM 3947 C CA . GLY B 1 15 ? 52.201 39.666 58.450 1.00 19.74 15 GLY B CA 1
ATOM 3948 C C . GLY B 1 15 ? 53.403 39.359 57.577 1.00 18.31 15 GLY B C 1
ATOM 3949 O O . GLY B 1 15 ? 54.036 40.256 57.019 1.00 14.79 15 GLY B O 1
ATOM 3950 N N . GLY B 1 16 ? 53.718 38.070 57.475 1.00 19.91 16 GLY B N 1
ATOM 3951 C CA . GLY B 1 16 ? 54.827 37.591 56.668 1.00 19.53 16 GLY B CA 1
ATOM 3952 C C . GLY B 1 16 ? 54.565 36.171 56.207 1.00 17.14 16 GLY B C 1
ATOM 3953 O O . GLY B 1 16 ? 53.922 35.395 56.912 1.00 16.76 16 GLY B O 1
ATOM 3954 N N . ALA B 1 17 ? 55.067 35.818 55.029 1.00 17.40 17 ALA B N 1
ATOM 3955 C CA . ALA B 1 17 ? 54.735 34.530 54.433 1.00 16.26 17 ALA B CA 1
ATOM 3956 C C . ALA B 1 17 ? 55.947 33.689 54.043 1.00 18.15 17 ALA B C 1
ATOM 3957 O O . ALA B 1 17 ? 56.947 34.206 53.550 1.00 15.90 17 ALA B O 1
ATOM 3959 N N . VAL B 1 18 ? 55.837 32.385 54.278 1.00 19.47 18 VAL B N 1
ATOM 3960 C CA . VAL B 1 18 ? 56.790 31.406 53.772 1.00 17.29 18 VAL B CA 1
ATOM 3961 C C . VAL B 1 18 ? 56.036 30.129 53.429 1.00 18.84 18 VAL B C 1
ATOM 3962 O O . VAL B 1 18 ? 54.808 30.078 53.521 1.00 18.17 18 VAL B O 1
ATOM 3966 N N . ALA B 1 19 ? 56.778 29.101 53.035 1.00 19.41 19 ALA B N 1
ATOM 3967 C CA . ALA B 1 19 ? 56.214 27.779 52.808 1.00 17.24 19 ALA B CA 1
ATOM 3968 C C . ALA B 1 19 ? 57.073 26.759 53.543 1.00 16.40 19 ALA B C 1
ATOM 3969 O O . ALA B 1 19 ? 58.292 26.906 53.612 1.00 17.29 19 ALA B O 1
ATOM 3971 N N . ALA B 1 20 ? 56.435 25.735 54.098 1.00 15.95 20 ALA B N 1
ATOM 3972 C CA . ALA B 1 20 ? 57.136 24.733 54.896 1.00 15.07 20 ALA B CA 1
ATOM 3973 C C . ALA B 1 20 ? 58.443 24.263 54.257 1.00 17.52 20 ALA B C 1
ATOM 3974 O O . ALA B 1 20 ? 59.511 24.361 54.864 1.00 17.69 20 ALA B O 1
ATOM 3976 N N . HIS B 1 21 ? 58.354 23.760 53.030 1.00 14.04 21 HIS B N 1
ATOM 3977 C CA . HIS B 1 21 ? 59.506 23.154 52.367 1.00 16.19 21 HIS B CA 1
ATOM 3978 C C . HIS B 1 21 ? 60.655 24.131 52.122 1.00 16.83 21 HIS B C 1
ATOM 3979 O O . HIS B 1 21 ? 61.785 23.712 51.884 1.00 15.73 21 HIS B O 1
ATOM 3986 N N . GLN B 1 22 ? 60.368 25.428 52.187 1.00 14.28 22 GLN B N 1
ATOM 3987 C CA . GLN B 1 22 ? 61.361 26.442 51.840 1.00 15.80 22 GLN B CA 1
ATOM 3988 C C . GLN B 1 22 ? 62.089 27.046 53.043 1.00 18.18 22 GLN B C 1
ATOM 3989 O O . GLN B 1 22 ? 63.061 27.783 52.871 1.00 14.67 22 GLN B O 1
ATOM 3995 N N . VAL B 1 23 ? 61.629 26.727 54.252 1.00 18.13 23 VAL B N 1
ATOM 3996 C CA . VAL B 1 23 ? 62.288 27.215 55.464 1.00 15.22 23 VAL B CA 1
ATOM 3997 C C . VAL B 1 23 ? 62.551 26.132 56.517 1.00 16.03 23 VAL B C 1
ATOM 3998 O O . VAL B 1 23 ? 63.607 26.122 57.153 1.00 16.76 23 VAL B O 1
ATOM 4002 N N . GLU B 1 24 ? 61.594 25.225 56.692 1.00 14.65 24 GLU B N 1
ATOM 4003 C CA . GLU B 1 24 ? 61.618 24.270 57.802 1.00 15.73 24 GLU B CA 1
ATOM 4004 C C . GLU B 1 24 ? 62.895 23.442 57.936 1.00 17.62 24 GLU B C 1
ATOM 4005 O O . GLU B 1 24 ? 63.490 23.388 59.009 1.00 18.83 24 GLU B O 1
ATOM 4011 N N . GLY B 1 25 ? 63.311 22.790 56.856 1.00 16.47 25 GLY B N 1
ATOM 4012 C CA . GLY B 1 25 ? 64.363 21.796 56.959 1.00 16.02 25 GLY B CA 1
ATOM 4013 C C . GLY B 1 25 ? 63.834 20.581 57.702 1.00 18.65 25 GLY B C 1
ATOM 4014 O O . GLY B 1 25 ? 62.645 20.267 57.612 1.00 17.48 25 GLY B O 1
ATOM 4015 N N . GLY B 1 26 ? 64.704 19.905 58.447 1.00 16.13 26 GLY B N 1
ATOM 4016 C CA . GLY B 1 26 ? 64.311 18.703 59.163 1.00 15.70 26 GLY B CA 1
ATOM 4017 C C . GLY B 1 26 ? 63.514 17.793 58.251 1.00 17.08 26 GLY B C 1
ATOM 4018 O O . GLY B 1 26 ? 62.518 17.192 58.660 1.00 15.70 26 GLY B O 1
ATOM 4019 N N . TRP B 1 27 ? 63.975 17.699 57.006 1.00 14.62 27 TRP B N 1
ATOM 4020 C CA . TRP B 1 27 ? 63.248 17.038 55.927 1.00 15.97 27 TRP B CA 1
ATOM 4021 C C . TRP B 1 27 ? 62.927 15.573 56.211 1.00 15.98 27 TRP B C 1
ATOM 4022 O O . TRP B 1 27 ? 61.991 15.016 55.637 1.00 16.65 27 TRP B O 1
ATOM 4033 N N . ASN B 1 28 ? 63.715 14.947 57.077 1.00 15.14 28 ASN B N 1
ATOM 4034 C CA . ASN B 1 28 ? 63.518 13.538 57.398 1.00 15.93 28 ASN B CA 1
ATOM 4035 C C . ASN B 1 28 ? 63.452 13.293 58.899 1.00 15.33 28 ASN B C 1
ATOM 4036 O O . ASN B 1 28 ? 63.847 12.235 59.383 1.00 16.93 28 ASN B O 1
ATOM 4041 N N . LYS B 1 29 ? 62.954 14.276 59.637 1.00 17.42 29 LYS B N 1
ATOM 4042 C CA . LYS B 1 29 ? 62.838 14.143 61.082 1.00 18.95 29 LYS B CA 1
ATOM 4043 C C . LYS B 1 29 ? 61.383 14.190 61.540 1.00 19.11 29 LYS B C 1
ATOM 4044 O O . LYS B 1 29 ? 60.509 14.683 60.827 1.00 18.97 29 LYS B O 1
ATOM 4050 N N . GLY B 1 30 ? 61.130 13.659 62.731 1.00 16.13 30 GLY B N 1
ATOM 4051 C CA . GLY B 1 30 ? 59.802 13.686 63.314 1.00 20.63 30 GLY B CA 1
ATOM 4052 C C . GLY B 1 30 ? 58.771 12.874 62.550 1.00 20.46 30 GLY B C 1
ATOM 4053 O O . GLY B 1 30 ? 57.575 13.152 62.630 1.00 18.23 30 GLY B O 1
ATOM 4054 N N . GLY B 1 31 ? 59.229 11.870 61.811 1.00 18.66 31 GLY B N 1
ATOM 4055 C CA . GLY B 1 31 ? 58.330 11.007 61.068 1.00 17.49 31 GLY B CA 1
ATOM 4056 C C . GLY B 1 31 ? 58.057 11.479 59.653 1.00 17.46 31 GLY B C 1
ATOM 4057 O O . GLY B 1 31 ? 57.484 10.744 58.850 1.00 18.99 31 GLY B O 1
ATOM 4058 N N . LYS B 1 32 ? 58.467 12.704 59.342 1.00 17.04 32 LYS B N 1
ATOM 4059 C CA . LYS B 1 32 ? 58.233 13.273 58.018 1.00 16.04 32 LYS B CA 1
ATOM 4060 C C . LYS B 1 32 ? 58.747 12.356 56.913 1.00 19.33 32 LYS B C 1
ATOM 4061 O O . LYS B 1 32 ? 59.857 11.830 56.997 1.00 19.20 32 LYS B O 1
ATOM 4067 N N . GLY B 1 33 ? 57.929 12.161 55.884 1.00 17.65 33 GLY B N 1
ATOM 4068 C CA . GLY B 1 33 ? 58.340 11.398 54.720 1.00 17.59 33 GLY B CA 1
ATOM 4069 C C . GLY B 1 33 ? 58.912 12.323 53.663 1.00 15.98 33 GLY B C 1
ATOM 4070 O O . GLY B 1 33 ? 58.851 13.542 53.807 1.00 16.54 33 GLY B O 1
ATOM 4071 N N . PRO B 1 34 ? 59.482 11.751 52.597 1.00 16.91 34 PRO B N 1
ATOM 4072 C CA . PRO B 1 34 ? 60.066 12.580 51.539 1.00 15.73 34 PRO B CA 1
ATOM 4073 C C . PRO B 1 34 ? 58.992 13.186 50.637 1.00 17.50 34 PRO B C 1
ATOM 4074 O O . PRO B 1 34 ? 58.095 12.471 50.187 1.00 16.15 34 PRO B O 1
ATOM 4078 N N . SER B 1 35 ? 59.073 14.491 50.395 1.00 15.11 35 SER B N 1
ATOM 4079 C CA . SER B 1 35 ? 58.166 15.151 49.461 1.00 14.43 35 SER B CA 1
ATOM 4080 C C . SER B 1 35 ? 58.845 15.297 48.106 1.00 15.07 35 SER B C 1
ATOM 4081 O O . SER B 1 35 ? 60.026 14.984 47.960 1.00 14.46 35 SER B O 1
ATOM 4084 N N . ILE B 1 36 ? 58.100 15.787 47.122 1.00 14.26 36 ILE B N 1
ATOM 4085 C CA . ILE B 1 36 ? 58.626 15.953 45.769 1.00 13.44 36 ILE B CA 1
ATOM 4086 C C . ILE B 1 36 ? 59.853 16.862 45.720 1.00 14.50 36 ILE B C 1
ATOM 4087 O O . ILE B 1 36 ? 60.668 16.768 44.803 1.00 15.67 36 ILE B O 1
ATOM 4092 N N . CYS B 1 37 ? 59.979 17.743 46.709 1.00 15.38 37 CYS B N 1
ATOM 4093 C CA . CYS B 1 37 ? 61.067 18.715 46.742 1.00 14.14 37 CYS B CA 1
ATOM 4094 C C . CYS B 1 37 ? 62.321 18.138 47.386 1.00 17.66 37 CYS B C 1
ATOM 4095 O O . CYS B 1 37 ? 63.412 18.700 47.265 1.00 15.96 37 CYS B O 1
ATOM 4098 N N . ASP B 1 38 ? 62.154 17.009 48.066 1.00 15.61 38 ASP B N 1
ATOM 4099 C CA . ASP B 1 38 ? 63.260 16.338 48.734 1.00 13.19 38 ASP B CA 1
ATOM 4100 C C . ASP B 1 38 ? 64.131 15.581 47.734 1.00 15.16 38 ASP B C 1
ATOM 4101 O O . ASP B 1 38 ? 65.225 15.123 48.070 1.00 14.37 38 ASP B O 1
ATOM 4106 N N . VAL B 1 39 ? 63.640 15.443 46.508 1.00 12.41 39 VAL B N 1
ATOM 4107 C CA . VAL B 1 39 ? 64.430 14.835 45.443 1.00 13.92 39 VAL B CA 1
ATOM 4108 C C . VAL B 1 39 ? 64.649 15.835 44.316 1.00 14.70 39 VAL B C 1
ATOM 4109 O O . VAL B 1 39 ? 64.877 15.454 43.168 1.00 18.54 39 VAL B O 1
ATOM 4113 N N . LEU B 1 40 ? 64.575 17.117 44.658 1.00 14.95 40 LEU B N 1
ATOM 4114 C CA . LEU B 1 40 ? 64.782 18.187 43.692 1.00 15.75 40 LEU B CA 1
ATOM 4115 C C . LEU B 1 40 ? 66.080 18.914 44.015 1.00 17.12 40 LEU B C 1
ATOM 4116 O O . LEU B 1 40 ? 66.160 19.663 44.992 1.00 17.09 40 LEU B O 1
ATOM 4121 N N . THR B 1 41 ? 67.094 18.682 43.188 1.00 15.99 41 THR B N 1
ATOM 4122 C CA . THR B 1 41 ? 68.436 19.197 43.429 1.00 15.24 41 THR B CA 1
ATOM 4123 C C . THR B 1 41 ? 68.511 20.715 43.342 1.00 17.37 41 THR B C 1
ATOM 4124 O O . THR B 1 41 ? 67.636 21.363 42.771 1.00 18.16 41 THR B O 1
ATOM 4128 N N . GLY B 1 42 ? 69.570 21.277 43.914 1.00 18.38 42 GLY B N 1
ATOM 4129 C CA . GLY B 1 42 ? 69.817 22.701 43.820 1.00 18.25 42 GLY B CA 1
ATOM 4130 C C . GLY B 1 42 ? 70.316 23.076 42.439 1.00 21.87 42 GLY B C 1
ATOM 4131 O O . GLY B 1 42 ? 71.018 22.302 41.786 1.00 23.61 42 GLY B O 1
ATOM 4132 N N . GLY B 1 43 ? 69.946 24.266 41.987 1.00 17.65 43 GLY B N 1
ATOM 4133 C CA . GLY B 1 43 ? 70.402 24.755 40.703 1.00 21.05 43 GLY B CA 1
ATOM 4134 C C . GLY B 1 43 ? 70.994 26.145 40.805 1.00 23.88 43 GLY B C 1
ATOM 4135 O O . GLY B 1 43 ? 71.460 26.560 41.868 1.00 20.94 43 GLY B O 1
ATOM 4136 N N . ALA B 1 44 ? 70.967 26.865 39.688 1.00 25.10 44 ALA B N 1
ATOM 4137 C CA . ALA B 1 44 ? 71.511 28.214 39.610 1.00 25.90 44 ALA B CA 1
ATOM 4138 C C . ALA B 1 44 ? 71.259 28.766 38.216 1.00 24.16 44 ALA B C 1
ATOM 4139 O O . ALA B 1 44 ? 70.686 28.086 37.367 1.00 24.56 44 ALA B O 1
ATOM 4141 N N . HIS B 1 45 ? 71.688 30.001 37.982 1.00 27.29 45 HIS B N 1
ATOM 4142 C CA . HIS B 1 45 ? 71.542 30.613 36.670 1.00 30.07 45 HIS B CA 1
ATOM 4143 C C . HIS B 1 45 ? 72.124 29.714 35.585 1.00 30.73 45 HIS B C 1
ATOM 4144 O O . HIS B 1 45 ? 73.317 29.408 35.596 1.00 33.04 45 HIS B O 1
ATOM 4151 N N . GLY B 1 46 ? 71.275 29.293 34.653 1.00 27.93 46 GLY B N 1
ATOM 4152 C CA . GLY B 1 46 ? 71.709 28.461 33.546 1.00 27.41 46 GLY B CA 1
ATOM 4153 C C . GLY B 1 46 ? 71.947 27.017 33.943 1.00 30.04 46 GLY B C 1
ATOM 4154 O O . GLY B 1 46 ? 72.563 26.255 33.197 1.00 27.90 46 GLY B O 1
ATOM 4155 N N . VAL B 1 47 ? 71.462 26.645 35.124 1.00 27.11 47 VAL B N 1
ATOM 4156 C CA . VAL B 1 47 ? 71.585 25.280 35.624 1.00 23.02 47 VAL B CA 1
ATOM 4157 C C . VAL B 1 47 ? 70.293 24.876 36.323 1.00 23.27 47 VAL B C 1
ATOM 4158 O O . VAL B 1 47 ? 70.109 25.148 37.509 1.00 22.00 47 VAL B O 1
ATOM 4162 N N . PRO B 1 48 ? 69.390 24.220 35.589 1.00 19.95 48 PRO B N 1
ATOM 4163 C CA . PRO B 1 48 ? 68.077 23.869 36.136 1.00 24.14 48 PRO B CA 1
ATOM 4164 C C . PRO B 1 48 ? 68.168 22.878 37.290 1.00 25.36 48 PRO B C 1
ATOM 4165 O O . PRO B 1 48 ? 69.073 22.039 37.326 1.00 25.25 48 PRO B O 1
ATOM 4169 N N . ARG B 1 49 ? 67.238 22.988 38.231 1.00 21.95 49 ARG B N 1
ATOM 4170 C CA . ARG B 1 49 ? 67.092 21.978 39.265 1.00 22.13 49 ARG B CA 1
ATOM 4171 C C . ARG B 1 49 ? 66.717 20.670 38.580 1.00 22.01 49 ARG B C 1
ATOM 4172 O O . ARG B 1 49 ? 66.094 20.675 37.518 1.00 22.87 49 ARG B O 1
ATOM 4180 N N . GLU B 1 50 ? 67.102 19.550 39.177 1.00 21.01 50 GLU B N 1
ATOM 4181 C CA . GLU B 1 50 ? 66.807 18.252 38.586 1.00 21.72 50 GLU B CA 1
ATOM 4182 C C . GLU B 1 50 ? 66.079 17.347 39.559 1.00 22.50 50 GLU B C 1
ATOM 4183 O O . GLU B 1 50 ? 66.251 17.449 40.777 1.00 22.20 50 GLU B O 1
ATOM 4189 N N . ILE B 1 51 ? 65.261 16.462 39.005 1.00 19.37 51 ILE B N 1
ATOM 4190 C CA . ILE B 1 51 ? 64.493 15.521 39.797 1.00 17.06 51 ILE B CA 1
ATOM 4191 C C . ILE B 1 51 ? 65.172 14.158 39.784 1.00 21.62 51 ILE B C 1
ATOM 4192 O O . ILE B 1 51 ? 65.350 13.553 38.727 1.00 20.58 51 ILE B O 1
ATOM 4197 N N . THR B 1 52 ? 65.563 13.679 40.958 1.00 21.30 52 THR B N 1
ATOM 4198 C CA . THR B 1 52 ? 66.174 12.360 41.063 1.00 21.85 52 THR B CA 1
ATOM 4199 C C . THR B 1 52 ? 65.123 11.325 41.444 1.00 23.33 52 THR B C 1
ATOM 4200 O O . THR B 1 52 ? 64.160 11.636 42.146 1.00 25.83 52 THR B O 1
ATOM 4204 N N . LYS B 1 53 ? 65.306 10.095 40.974 1.00 24.41 53 LYS B N 1
ATOM 4205 C CA . LYS B 1 53 ? 64.359 9.023 41.251 1.00 25.50 53 LYS B CA 1
ATOM 4206 C C . LYS B 1 53 ? 64.289 8.720 42.746 1.00 21.00 53 LYS B C 1
ATOM 4207 O O . LYS B 1 53 ? 63.252 8.297 43.262 1.00 17.24 53 LYS B O 1
ATOM 4213 N N . GLU B 1 54 ? 65.402 8.936 43.435 1.00 19.84 54 GLU B N 1
ATOM 4214 C CA . GLU B 1 54 ? 65.451 8.764 44.880 1.00 20.97 54 GLU B CA 1
ATOM 4215 C C . GLU B 1 54 ? 66.420 9.772 45.485 1.00 18.55 54 GLU B C 1
ATOM 4216 O O . GLU B 1 54 ? 67.148 10.451 44.763 1.00 18.28 54 GLU B O 1
ATOM 4222 N N . VAL B 1 55 ? 66.428 9.871 46.810 1.00 18.92 55 VAL B N 1
ATOM 4223 C CA . VAL B 1 55 ? 67.376 10.742 47.489 1.00 19.11 55 VAL B CA 1
ATOM 4224 C C . VAL B 1 55 ? 68.771 10.127 47.460 1.00 18.80 55 VAL B C 1
ATOM 4225 O O . VAL B 1 55 ? 69.063 9.192 48.203 1.00 26.15 55 VAL B O 1
ATOM 4229 N N . LEU B 1 56 ? 69.621 10.651 46.582 1.00 18.45 56 LEU B N 1
ATOM 4230 C CA . LEU B 1 56 ? 70.999 10.193 46.456 1.00 17.97 56 LEU B CA 1
ATOM 4231 C C . LEU B 1 56 ? 71.904 10.929 47.438 1.00 18.69 56 LEU B C 1
ATOM 4232 O O . LEU B 1 56 ? 71.811 12.147 47.579 1.00 17.75 56 LEU B O 1
ATOM 4237 N N . PRO B 1 57 ? 72.791 10.188 48.118 1.00 19.84 57 PRO B N 1
ATOM 4238 C CA . PRO B 1 57 ? 73.660 10.763 49.153 1.00 18.75 57 PRO B CA 1
ATOM 4239 C C . PRO B 1 57 ? 74.678 11.761 48.599 1.00 19.82 57 PRO B C 1
ATOM 4240 O O . PRO B 1 57 ? 75.082 12.678 49.316 1.00 17.54 57 PRO B O 1
ATOM 4244 N N . GLY B 1 58 ? 75.075 11.589 47.340 1.00 20.26 58 GLY B N 1
ATOM 4245 C CA . GLY B 1 58 ? 76.072 12.451 46.732 1.00 16.73 58 GLY B CA 1
ATOM 4246 C C . GLY B 1 58 ? 75.511 13.702 46.078 1.00 20.96 58 GLY B C 1
ATOM 4247 O O . GLY B 1 58 ? 76.255 14.471 45.465 1.00 18.22 58 GLY B O 1
ATOM 4248 N N . LYS B 1 59 ? 74.203 13.909 46.209 1.00 15.88 59 LYS B N 1
ATOM 4249 C CA . LYS B 1 59 ? 73.538 15.050 45.586 1.00 17.72 59 LYS B CA 1
ATOM 4250 C C . LYS B 1 59 ? 73.283 16.169 46.585 1.00 19.24 59 LYS B C 1
ATOM 4251 O O . LYS B 1 59 ? 73.428 15.980 47.793 1.00 19.99 59 LYS B O 1
ATOM 4257 N N . TYR B 1 60 ? 72.895 17.332 46.068 1.00 16.79 60 TYR B N 1
ATOM 4258 C CA . TYR B 1 60 ? 72.587 18.490 46.896 1.00 13.85 60 TYR B CA 1
ATOM 4259 C C . TYR B 1 60 ? 71.105 18.848 46.827 1.00 17.68 60 TYR B C 1
ATOM 4260 O O . TYR B 1 60 ? 70.585 19.178 45.758 1.00 14.57 60 TYR B O 1
ATOM 4269 N N . TYR B 1 61 ? 70.433 18.783 47.973 1.00 15.56 61 TYR B N 1
ATOM 4270 C CA . TYR B 1 61 ? 69.014 19.114 48.050 1.00 13.60 61 TYR B CA 1
ATOM 4271 C C . TYR B 1 61 ? 68.779 20.239 49.055 1.00 17.07 61 TYR B C 1
ATOM 4272 O O . TYR B 1 61 ? 68.745 20.008 50.267 1.00 15.08 61 TYR B O 1
ATOM 4281 N N . PRO B 1 62 ? 68.614 21.468 48.548 1.00 15.96 62 PRO B N 1
ATOM 4282 C CA . PRO B 1 62 ? 68.488 22.670 49.379 1.00 14.30 62 PRO B CA 1
ATOM 4283 C C . PRO B 1 62 ? 67.335 22.577 50.374 1.00 16.16 62 PRO B C 1
ATOM 4284 O O . PRO B 1 62 ? 67.442 23.106 51.479 1.00 17.34 62 PRO B O 1
ATOM 4288 N N . ASN B 1 63 ? 66.250 21.914 49.988 1.00 15.52 63 ASN B N 1
ATOM 4289 C CA . ASN B 1 63 ? 65.078 21.800 50.851 1.00 15.17 63 ASN B CA 1
ATOM 4290 C C . ASN B 1 63 ? 65.264 20.851 52.035 1.00 16.61 63 ASN B C 1
ATOM 4291 O O . ASN B 1 63 ? 64.474 20.869 52.978 1.00 16.79 63 ASN B O 1
ATOM 4296 N N . HIS B 1 64 ? 66.298 20.017 51.983 1.00 15.81 64 HIS B N 1
ATOM 4297 C CA . HIS B 1 64 ? 66.585 19.107 53.088 1.00 16.70 64 HIS B CA 1
ATOM 4298 C C . HIS B 1 64 ? 66.840 19.879 54.378 1.00 15.96 64 HIS B C 1
ATOM 4299 O O . HIS B 1 64 ? 66.363 19.502 55.447 1.00 16.39 64 HIS B O 1
ATOM 4306 N N . GLU B 1 65 ? 67.589 20.969 54.261 1.00 15.19 65 GLU B N 1
ATOM 4307 C CA . GLU B 1 65 ? 67.972 21.771 55.413 1.00 17.66 65 GLU B CA 1
ATOM 4308 C C . GLU B 1 65 ? 67.242 23.117 55.436 1.00 17.28 65 GLU B C 1
ATOM 4309 O O . GLU B 1 65 ? 66.870 23.608 56.502 1.00 15.54 65 GLU B O 1
ATOM 4315 N N . ALA B 1 66 ? 67.036 23.704 54.260 1.00 14.82 66 ALA B N 1
ATOM 4316 C CA . ALA B 1 66 ? 66.396 25.014 54.151 1.00 14.70 66 ALA B CA 1
ATOM 4317 C C . ALA B 1 66 ? 67.066 26.022 55.084 1.00 16.69 66 ALA B C 1
ATOM 4318 O O . ALA B 1 66 ? 68.277 26.223 55.015 1.00 15.90 66 ALA B O 1
ATOM 4320 N N . VAL B 1 67 ? 66.284 26.654 55.955 1.00 14.00 67 VAL B N 1
ATOM 4321 C CA . VAL B 1 67 ? 66.851 27.568 56.943 1.00 14.03 67 VAL B CA 1
ATOM 4322 C C . VAL B 1 67 ? 66.542 27.111 58.365 1.00 17.55 67 VAL B C 1
ATOM 4323 O O . VAL B 1 67 ? 66.482 27.919 59.289 1.00 19.44 67 VAL B O 1
ATOM 4327 N N . ASP B 1 68 ? 66.338 25.807 58.522 1.00 17.70 68 ASP B N 1
ATOM 4328 C CA . ASP B 1 68 ? 66.157 25.191 59.833 1.00 15.78 68 ASP B CA 1
ATOM 4329 C C . ASP B 1 68 ? 65.099 25.872 60.703 1.00 18.51 68 ASP B C 1
ATOM 4330 O O . ASP B 1 68 ? 65.250 25.961 61.923 1.00 16.45 68 ASP B O 1
ATOM 4335 N N . PHE B 1 69 ? 64.028 26.348 60.078 1.00 18.40 69 PHE B N 1
ATOM 4336 C CA . PHE B 1 69 ? 62.898 26.888 60.827 1.00 17.70 69 PHE B CA 1
ATOM 4337 C C . PHE B 1 69 ? 62.367 25.816 61.775 1.00 15.59 69 PHE B C 1
ATOM 4338 O O . PHE B 1 69 ? 61.790 26.121 62.816 1.00 15.17 69 PHE B O 1
ATOM 4346 N N . TYR B 1 70 ? 62.583 24.556 61.407 1.00 15.43 70 TYR B N 1
ATOM 4347 C CA . TYR B 1 70 ? 62.181 23.424 62.234 1.00 16.38 70 TYR B CA 1
ATOM 4348 C C . TYR B 1 70 ? 62.875 23.452 63.596 1.00 17.57 70 TYR B C 1
ATOM 4349 O O . TYR B 1 70 ? 62.313 23.020 64.601 1.00 18.10 70 TYR B O 1
ATOM 4358 N N . GLY B 1 71 ? 64.097 23.965 63.628 1.00 18.66 71 GLY B N 1
ATOM 4359 C CA . GLY B 1 71 ? 64.834 24.055 64.873 1.00 21.84 71 GLY B CA 1
ATOM 4360 C C . GLY B 1 71 ? 64.742 25.423 65.522 1.00 20.00 71 GLY B C 1
ATOM 4361 O O . GLY B 1 71 ? 64.785 25.538 66.745 1.00 22.94 71 GLY B O 1
ATOM 4362 N N . HIS B 1 72 ? 64.605 26.459 64.700 1.00 18.28 72 HIS B N 1
ATOM 4363 C CA . HIS B 1 72 ? 64.639 27.837 65.181 1.00 21.38 72 HIS B CA 1
ATOM 4364 C C . HIS B 1 72 ? 63.261 28.469 65.380 1.00 21.91 72 HIS B C 1
ATOM 4365 O O . HIS B 1 72 ? 63.173 29.638 65.751 1.00 20.45 72 HIS B O 1
ATOM 4372 N N . TYR B 1 73 ? 62.193 27.714 65.135 1.00 21.44 73 TYR B N 1
ATOM 4373 C CA . TYR B 1 73 ? 60.856 28.311 65.053 1.00 21.74 73 TYR B CA 1
ATOM 4374 C C . TYR B 1 73 ? 60.454 29.125 66.290 1.00 19.69 73 TYR B C 1
ATOM 4375 O O . TYR B 1 73 ? 59.800 30.159 66.163 1.00 19.76 73 TYR B O 1
ATOM 4384 N N . LYS B 1 74 ? 60.846 28.671 67.477 1.00 19.40 74 LYS B N 1
ATOM 4385 C CA . LYS B 1 74 ? 60.512 29.404 68.698 1.00 22.57 74 LYS B CA 1
ATOM 4386 C C . LYS B 1 74 ? 61.183 30.774 68.740 1.00 26.04 74 LYS B C 1
ATOM 4387 O O . LYS B 1 74 ? 60.571 31.766 69.143 1.00 22.77 74 LYS B O 1
ATOM 4393 N N . GLU B 1 75 ? 62.442 30.820 68.315 1.00 18.62 75 GLU B N 1
ATOM 4394 C CA . GLU B 1 75 ? 63.207 32.058 68.316 1.00 21.50 75 GLU B CA 1
ATOM 4395 C C . GLU B 1 75 ? 62.827 32.935 67.124 1.00 22.55 75 GLU B C 1
ATOM 4396 O O . GLU B 1 75 ? 62.864 34.162 67.210 1.00 25.31 75 GLU B O 1
ATOM 4402 N N . ASP B 1 76 ? 62.458 32.303 66.015 1.00 21.28 76 ASP B N 1
ATOM 4403 C CA . ASP B 1 76 ? 62.014 33.033 64.831 1.00 23.18 76 ASP B CA 1
ATOM 4404 C C . ASP B 1 76 ? 60.690 33.738 65.102 1.00 20.72 76 ASP B C 1
ATOM 4405 O O . ASP B 1 76 ? 60.514 34.907 64.757 1.00 17.83 76 ASP B O 1
ATOM 4410 N N . ILE B 1 77 ? 59.756 33.016 65.715 1.00 22.63 77 ILE B N 1
ATOM 4411 C CA . ILE B 1 77 ? 58.445 33.573 66.031 1.00 20.18 77 ILE B CA 1
ATOM 4412 C C . ILE B 1 77 ? 58.592 34.762 66.972 1.00 21.88 77 ILE B C 1
ATOM 4413 O O . ILE B 1 77 ? 57.876 35.757 66.852 1.00 23.03 77 ILE B O 1
ATOM 4418 N N . LYS B 1 78 ? 59.534 34.657 67.902 1.00 20.61 78 LYS B N 1
ATOM 4419 C CA . LYS B 1 78 ? 59.838 35.766 68.794 1.00 24.02 78 LYS B CA 1
ATOM 4420 C C . LYS B 1 78 ? 60.297 36.985 67.988 1.00 23.63 78 LYS B C 1
ATOM 4421 O O . LYS B 1 78 ? 60.000 38.122 68.348 1.00 27.35 78 LYS B O 1
ATOM 4427 N N . LEU B 1 79 ? 61.015 36.745 66.895 1.00 20.16 79 LEU B N 1
ATOM 4428 C CA . LEU B 1 79 ? 61.398 37.832 65.998 1.00 23.16 79 LEU B CA 1
ATOM 4429 C C . LEU B 1 79 ? 60.174 38.413 65.289 1.00 22.93 79 LEU B C 1
ATOM 4430 O O . LEU B 1 79 ? 60.056 39.629 65.142 1.00 17.91 79 LEU B O 1
ATOM 4435 N N . PHE B 1 80 ? 59.262 37.544 64.857 1.00 21.26 80 PHE B N 1
ATOM 4436 C CA . PHE B 1 80 ? 58.024 38.002 64.232 1.00 20.34 80 PHE B CA 1
ATOM 4437 C C . PHE B 1 80 ? 57.251 38.905 65.188 1.00 21.56 80 PHE B C 1
ATOM 4438 O O . PHE B 1 80 ? 56.765 39.967 64.799 1.00 22.25 80 PHE B O 1
ATOM 4446 N N . ALA B 1 81 ? 57.141 38.475 66.440 1.00 18.72 81 ALA B N 1
ATOM 4447 C CA . ALA B 1 81 ? 56.443 39.254 67.455 1.00 21.01 81 ALA B CA 1
ATOM 4448 C C . ALA B 1 81 ? 57.088 40.626 67.636 1.00 19.76 81 ALA B C 1
ATOM 4449 O O . ALA B 1 81 ? 56.410 41.604 67.942 1.00 22.86 81 ALA B O 1
ATOM 4451 N N . GLU B 1 82 ? 58.401 40.696 67.440 1.00 26.39 82 GLU B N 1
ATOM 4452 C CA . GLU B 1 82 ? 59.120 41.959 67.563 1.00 22.29 82 GLU B CA 1
ATOM 4453 C C . GLU B 1 82 ? 58.660 42.952 66.494 1.00 22.67 82 GLU B C 1
ATOM 4454 O O . GLU B 1 82 ? 58.364 44.107 66.800 1.00 25.16 82 GLU B O 1
ATOM 4460 N N . MET B 1 83 ? 58.590 42.501 65.245 1.00 21.59 83 MET B N 1
ATOM 4461 C CA . MET B 1 83 ? 58.065 43.340 64.171 1.00 23.00 83 MET B CA 1
ATOM 4462 C C . MET B 1 83 ? 56.581 43.594 64.402 1.00 25.02 83 MET B C 1
ATOM 4463 O O . MET B 1 83 ? 56.004 44.531 63.851 1.00 23.18 83 MET B O 1
ATOM 4468 N N . GLY B 1 84 ? 55.972 42.746 65.224 1.00 25.72 84 GLY B N 1
ATOM 4469 C CA . GLY B 1 84 ? 54.583 42.913 65.607 1.00 23.45 84 GLY B CA 1
ATOM 4470 C C . GLY B 1 84 ? 53.591 42.349 64.609 1.00 25.52 84 GLY B C 1
ATOM 4471 O O . GLY B 1 84 ? 52.532 42.939 64.390 1.00 28.63 84 GLY B O 1
ATOM 4472 N N . PHE B 1 85 ? 53.922 41.209 64.008 1.00 25.50 85 PHE B N 1
ATOM 4473 C CA . PHE B 1 85 ? 53.016 40.557 63.063 1.00 25.47 85 PHE B CA 1
ATOM 4474 C C . PHE B 1 85 ? 51.631 40.365 63.678 1.00 21.53 85 PHE B C 1
ATOM 4475 O O . PHE B 1 85 ? 51.507 39.973 64.838 1.00 20.23 85 PHE B O 1
ATOM 4483 N N . LYS B 1 86 ? 50.594 40.653 62.895 1.00 22.80 86 LYS B N 1
ATOM 4484 C CA . LYS B 1 86 ? 49.220 40.352 63.289 1.00 21.90 86 LYS B CA 1
ATOM 4485 C C . LYS B 1 86 ? 48.900 38.906 62.923 1.00 19.51 86 LYS B C 1
ATOM 4486 O O . LYS B 1 86 ? 48.128 38.238 63.609 1.00 21.70 86 LYS B O 1
ATOM 4492 N N . CYS B 1 87 ? 49.494 38.440 61.826 1.00 21.39 87 CYS B N 1
ATOM 4493 C CA . CYS B 1 87 ? 49.337 37.063 61.368 1.00 16.51 87 CYS B CA 1
ATOM 4494 C C . CYS B 1 87 ? 50.654 36.534 60.802 1.00 16.38 87 CYS B C 1
ATOM 4495 O O . CYS B 1 87 ? 51.617 37.283 60.643 1.00 16.11 87 CYS B O 1
ATOM 4498 N N . PHE B 1 88 ? 50.688 35.240 60.497 1.00 15.94 88 PHE B N 1
ATOM 4499 C CA . PHE B 1 88 ? 51.864 34.612 59.899 1.00 15.69 88 PHE B CA 1
ATOM 4500 C C . PHE B 1 88 ? 51.418 33.520 58.934 1.00 19.01 88 PHE B C 1
ATOM 4501 O O . PHE B 1 88 ? 50.664 32.621 59.305 1.00 15.61 88 PHE B O 1
ATOM 4509 N N . ARG B 1 89 ? 51.876 33.605 57.690 1.00 18.61 89 ARG B N 1
ATOM 4510 C CA . ARG B 1 89 ? 51.425 32.672 56.667 1.00 17.26 89 ARG B CA 1
ATOM 4511 C C . ARG B 1 89 ? 52.467 31.614 56.336 1.00 18.51 89 ARG B C 1
ATOM 4512 O O . ARG B 1 89 ? 53.535 31.922 55.807 1.00 22.04 89 ARG B O 1
ATOM 4520 N N . THR B 1 90 ? 52.147 30.365 56.650 1.00 15.55 90 THR B N 1
ATOM 4521 C CA . THR B 1 90 ? 52.993 29.247 56.265 1.00 16.06 90 THR B CA 1
ATOM 4522 C C . THR B 1 90 ? 52.114 28.085 55.831 1.00 14.90 90 THR B C 1
ATOM 4523 O O . THR B 1 90 ? 50.889 28.186 55.840 1.00 17.17 90 THR B O 1
ATOM 4527 N N . SER B 1 91 ? 52.741 26.983 55.446 1.00 14.34 91 SER B N 1
ATOM 4528 C CA . SER B 1 91 ? 51.998 25.804 55.037 1.00 15.28 91 SER B CA 1
ATOM 4529 C C . SER B 1 91 ? 52.269 24.653 55.994 1.00 16.88 91 SER B C 1
ATOM 4530 O O . SER B 1 91 ? 53.363 24.537 56.549 1.00 18.10 91 SER B O 1
ATOM 4533 N N . ILE B 1 92 ? 51.264 23.812 56.201 1.00 15.95 92 ILE B N 1
ATOM 4534 C CA . ILE B 1 92 ? 51.467 22.579 56.942 1.00 15.58 92 ILE B CA 1
ATOM 4535 C C . ILE B 1 92 ? 52.030 21.559 55.973 1.00 17.09 92 ILE B C 1
ATOM 4536 O O . ILE B 1 92 ? 51.434 21.291 54.932 1.00 18.40 92 ILE B O 1
ATOM 4541 N N . ALA B 1 93 ? 53.191 21.007 56.304 1.00 16.34 93 ALA B N 1
ATOM 4542 C CA . ALA B 1 93 ? 53.851 20.053 55.424 1.00 17.03 93 ALA B CA 1
ATOM 4543 C C . ALA B 1 93 ? 53.050 18.756 55.310 1.00 16.39 93 ALA B C 1
ATOM 4544 O O . ALA B 1 93 ? 52.937 17.995 56.272 1.00 17.12 93 ALA B O 1
ATOM 4546 N N . TRP B 1 94 ? 52.487 18.520 54.129 1.00 14.90 94 TRP B N 1
ATOM 4547 C CA . TRP B 1 94 ? 51.707 17.315 53.857 1.00 13.82 94 TRP B CA 1
ATOM 4548 C C . TRP B 1 94 ? 52.430 16.066 54.379 1.00 15.50 94 TRP B C 1
ATOM 4549 O O . TRP B 1 94 ? 51.827 15.216 55.036 1.00 16.05 94 TRP B O 1
ATOM 4560 N N . THR B 1 95 ? 53.727 15.976 54.099 1.00 12.91 95 THR B N 1
ATOM 4561 C CA . THR B 1 95 ? 54.517 14.791 54.429 1.00 13.61 95 THR B CA 1
ATOM 4562 C C . THR B 1 95 ? 54.813 14.641 55.917 1.00 14.26 95 THR B C 1
ATOM 4563 O O . THR B 1 95 ? 55.400 13.645 56.331 1.00 15.39 95 THR B O 1
ATOM 4567 N N . ARG B 1 96 ? 54.423 15.626 56.719 1.00 14.64 96 ARG B N 1
ATOM 4568 C CA . ARG B 1 96 ? 54.581 15.516 58.166 1.00 15.35 96 ARG B CA 1
ATOM 4569 C C . ARG B 1 96 ? 53.332 14.910 58.797 1.00 17.29 96 ARG B C 1
ATOM 4570 O O . ARG B 1 96 ? 53.381 14.384 59.908 1.00 14.82 96 ARG B O 1
ATOM 4578 N N . ILE B 1 97 ? 52.214 14.988 58.079 1.00 17.43 97 ILE B N 1
ATOM 4579 C CA . ILE B 1 97 ? 50.942 14.462 58.567 1.00 17.20 97 ILE B CA 1
ATOM 4580 C C . ILE B 1 97 ? 50.697 13.067 57.987 1.00 16.74 97 ILE B C 1
ATOM 4581 O O . ILE B 1 97 ? 50.386 12.120 58.712 1.00 13.39 97 ILE B O 1
ATOM 4586 N N . PHE B 1 98 ? 50.840 12.956 56.672 1.00 14.30 98 PHE B N 1
ATOM 4587 C CA . PHE B 1 98 ? 50.821 11.664 55.999 1.00 16.58 98 PHE B CA 1
ATOM 4588 C C . PHE B 1 98 ? 52.082 11.527 55.154 1.00 17.37 98 PHE B C 1
ATOM 4589 O O . PHE B 1 98 ? 52.108 11.951 53.998 1.00 15.21 98 PHE B O 1
ATOM 4597 N N . PRO B 1 99 ? 53.137 10.946 55.748 1.00 13.20 99 PRO B N 1
ATOM 4598 C CA . PRO B 1 99 ? 54.473 10.829 55.154 1.00 15.43 99 PRO B CA 1
ATOM 4599 C C . PRO B 1 99 ? 54.441 10.215 53.762 1.00 15.13 99 PRO B C 1
ATOM 4600 O O . PRO B 1 99 ? 55.207 10.631 52.893 1.00 16.32 99 PRO B O 1
ATOM 4604 N N . LYS B 1 100 ? 53.565 9.239 53.561 1.00 13.98 100 LYS B N 1
ATOM 4605 C CA . LYS B 1 100 ? 53.443 8.569 52.273 1.00 16.24 100 LYS B CA 1
ATOM 4606 C C . LYS B 1 100 ? 52.217 9.090 51.538 1.00 15.50 100 LYS B C 1
ATOM 4607 O O . LYS B 1 100 ? 52.157 9.075 50.309 1.00 18.47 100 LYS B O 1
ATOM 4613 N N . GLY B 1 101 ? 51.238 9.551 52.304 1.00 16.61 101 GLY B N 1
ATOM 4614 C CA . GLY B 1 101 ? 50.030 10.115 51.740 1.00 15.19 101 GLY B CA 1
ATOM 4615 C C . GLY B 1 101 ? 48.849 9.169 51.804 1.00 18.27 101 GLY B C 1
ATOM 4616 O O . GLY B 1 101 ? 47.701 9.604 51.733 1.00 19.78 101 GLY B O 1
ATOM 4617 N N . ASP B 1 102 ? 49.122 7.875 51.945 1.00 16.30 102 ASP B N 1
ATOM 4618 C CA . ASP B 1 102 ? 48.054 6.879 51.926 1.00 19.36 102 ASP B CA 1
ATOM 4619 C C . ASP B 1 102 ? 47.904 6.084 53.226 1.00 20.52 102 ASP B C 1
ATOM 4620 O O . ASP B 1 102 ? 47.284 5.023 53.236 1.00 22.59 102 ASP B O 1
ATOM 4625 N N . GLU B 1 103 ? 48.461 6.595 54.320 1.00 22.12 103 GLU B N 1
ATOM 4626 C CA . GLU B 1 103 ? 48.267 5.964 55.625 1.00 22.16 103 GLU B CA 1
ATOM 4627 C C . GLU B 1 103 ? 46.839 6.168 56.120 1.00 21.50 103 GLU B C 1
ATOM 4628 O O . GLU B 1 103 ? 46.145 7.082 55.677 1.00 24.94 103 GLU B O 1
ATOM 4634 N N . ALA B 1 104 ? 46.404 5.317 57.043 1.00 22.18 104 ALA B N 1
ATOM 4635 C CA . ALA B 1 104 ? 45.172 5.566 57.784 1.00 20.23 104 ALA B CA 1
ATOM 4636 C C . ALA B 1 104 ? 45.500 6.503 58.941 1.00 21.87 104 ALA B C 1
ATOM 4637 O O . ALA B 1 104 ? 44.952 7.599 59.049 1.00 24.80 104 ALA B O 1
ATOM 4639 N N . GLN B 1 105 ? 46.413 6.054 59.796 1.00 24.44 105 GLN B N 1
ATOM 4640 C CA . GLN B 1 105 ? 46.923 6.847 60.906 1.00 25.52 105 GLN B CA 1
ATOM 4641 C C . GLN B 1 105 ? 47.666 8.076 60.403 1.00 20.46 105 GLN B C 1
ATOM 4642 O O . GLN B 1 105 ? 48.624 7.950 59.643 1.00 19.75 105 GLN B O 1
ATOM 4648 N N . PRO B 1 106 ? 47.236 9.272 60.827 1.00 18.63 106 PRO B N 1
ATOM 4649 C CA . PRO B 1 106 ? 48.096 10.439 60.620 1.00 19.77 106 PRO B CA 1
ATOM 4650 C C . PRO B 1 106 ? 49.317 10.338 61.529 1.00 16.48 106 PRO B C 1
ATOM 4651 O O . PRO B 1 106 ? 49.273 9.611 62.520 1.00 17.58 106 PRO B O 1
ATOM 4655 N N . ASN B 1 107 ? 50.389 11.046 61.191 1.00 16.19 107 ASN B N 1
ATOM 4656 C CA . ASN B 1 107 ? 51.616 11.019 61.981 1.00 16.01 107 ASN B CA 1
ATOM 4657 C C . ASN B 1 107 ? 51.531 11.929 63.199 1.00 16.87 107 ASN B C 1
ATOM 4658 O O . ASN B 1 107 ? 51.654 13.149 63.085 1.00 14.92 107 ASN B O 1
ATOM 4663 N N . GLU B 1 108 ? 51.327 11.327 64.366 1.00 18.71 108 GLU B N 1
ATOM 4664 C CA . GLU B 1 108 ? 51.126 12.087 65.596 1.00 15.69 108 GLU B CA 1
ATOM 4665 C C . GLU B 1 108 ? 52.227 13.110 65.845 1.00 17.13 108 GLU B C 1
ATOM 4666 O O . GLU B 1 108 ? 51.951 14.255 66.200 1.00 19.41 108 GLU B O 1
ATOM 4672 N N . GLU B 1 109 ? 53.475 12.694 65.661 1.00 18.37 109 GLU B N 1
ATOM 4673 C CA . GLU B 1 109 ? 54.609 13.582 65.877 1.00 17.67 109 GLU B CA 1
ATOM 4674 C C . GLU B 1 109 ? 54.539 14.806 64.963 1.00 16.78 109 GLU B C 1
ATOM 4675 O O . GLU B 1 109 ? 54.838 15.921 65.383 1.00 17.11 109 GLU B O 1
ATOM 4681 N N . GLY B 1 110 ? 54.141 14.592 63.713 1.00 16.07 110 GLY B N 1
ATOM 4682 C CA . GLY B 1 110 ? 53.991 15.683 62.768 1.00 17.15 110 GLY B CA 1
ATOM 4683 C C . GLY B 1 110 ? 52.912 16.659 63.199 1.00 21.15 110 GLY B C 1
ATOM 4684 O O . GLY B 1 110 ? 53.023 17.865 62.972 1.00 20.92 110 GLY B O 1
ATOM 4685 N N . LEU B 1 111 ? 51.864 16.134 63.829 1.00 17.31 111 LEU B N 1
ATOM 4686 C CA . LEU B 1 111 ? 50.770 16.965 64.317 1.00 16.86 111 LEU B CA 1
ATOM 4687 C C . LEU B 1 111 ? 51.180 17.753 65.559 1.00 19.11 111 LEU B C 1
ATOM 4688 O O . LEU B 1 111 ? 50.800 18.912 65.720 1.00 20.77 111 LEU B O 1
ATOM 4693 N N . LYS B 1 112 ? 51.957 17.123 66.434 1.00 19.36 112 LYS B N 1
ATOM 4694 C CA . LYS B 1 112 ? 52.447 17.797 67.630 1.00 18.51 112 LYS B CA 1
ATOM 4695 C C . LYS B 1 112 ? 53.288 19.001 67.244 1.00 17.10 112 LYS B C 1
ATOM 4696 O O . LYS B 1 112 ? 53.214 20.054 67.875 1.00 18.24 112 LYS B O 1
ATOM 4702 N N . PHE B 1 113 ? 54.097 18.836 66.204 1.00 16.65 113 PHE B N 1
ATOM 4703 C CA . PHE B 1 113 ? 54.956 19.910 65.731 1.00 16.45 113 PHE B CA 1
ATOM 4704 C C . PHE B 1 113 ? 54.185 21.209 65.461 1.00 18.29 113 PHE B C 1
ATOM 4705 O O . PHE B 1 113 ? 54.605 22.282 65.885 1.00 19.30 113 PHE B O 1
ATOM 4713 N N . TYR B 1 114 ? 53.056 21.115 64.766 1.00 14.47 114 TYR B N 1
ATOM 4714 C CA . TYR B 1 114 ? 52.288 22.316 64.437 1.00 18.89 114 TYR B CA 1
ATOM 4715 C C . TYR B 1 114 ? 51.427 22.804 65.601 1.00 19.60 114 TYR B C 1
ATOM 4716 O O . TYR B 1 114 ? 51.004 23.958 65.626 1.00 17.63 114 TYR B O 1
ATOM 4725 N N . ASP B 1 115 ? 51.184 21.929 66.570 1.00 18.97 115 ASP B N 1
ATOM 4726 C CA . ASP B 1 115 ? 50.590 22.357 67.829 1.00 16.41 115 ASP B CA 1
ATOM 4727 C C . ASP B 1 115 ? 51.563 23.287 68.538 1.00 18.49 115 ASP B C 1
ATOM 4728 O O . ASP B 1 115 ? 51.193 24.374 68.977 1.00 17.91 115 ASP B O 1
ATOM 4733 N N . ASP B 1 116 ? 52.815 22.855 68.635 1.00 19.18 116 ASP B N 1
ATOM 4734 C CA . ASP B 1 116 ? 53.856 23.670 69.247 1.00 19.72 116 ASP B CA 1
ATOM 4735 C C . ASP B 1 116 ? 54.051 24.990 68.505 1.00 20.85 116 ASP B C 1
ATOM 4736 O O . ASP B 1 116 ? 54.107 26.053 69.121 1.00 19.33 116 ASP B O 1
ATOM 4741 N N . MET B 1 117 ? 54.158 24.922 67.182 1.00 20.99 117 MET B N 1
ATOM 4742 C CA . MET B 1 117 ? 54.334 26.130 66.389 1.00 17.96 117 MET B CA 1
ATOM 4743 C C . MET B 1 117 ? 53.130 27.051 66.522 1.00 18.11 117 MET B C 1
ATOM 4744 O O . MET B 1 117 ? 53.278 28.238 66.807 1.00 21.44 117 MET B O 1
ATOM 4749 N N . PHE B 1 118 ? 51.936 26.506 66.315 1.00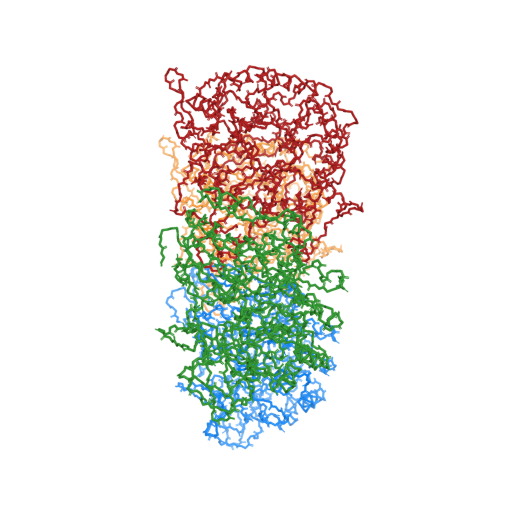 17.34 118 PHE B N 1
ATOM 4750 C CA . PHE B 1 118 ? 50.729 27.322 66.382 1.00 18.46 118 PHE B CA 1
ATOM 4751 C C . PHE B 1 118 ? 50.515 27.881 67.784 1.00 19.38 118 PHE B C 1
ATOM 4752 O O . PHE B 1 118 ? 50.037 29.004 67.940 1.00 21.91 118 PHE B O 1
ATOM 4760 N N . ASP B 1 119 ? 50.889 27.106 68.798 1.00 17.91 119 ASP B N 1
ATOM 4761 C CA . ASP B 1 119 ? 50.812 27.571 70.181 1.00 18.98 119 ASP B CA 1
ATOM 4762 C C . ASP B 1 119 ? 51.729 28.765 70.444 1.00 19.29 119 ASP B C 1
ATOM 4763 O O . ASP B 1 119 ? 51.341 29.711 71.127 1.00 18.92 119 ASP B O 1
ATOM 4768 N N . GLU B 1 120 ? 52.947 28.716 69.911 1.00 19.75 120 GLU B N 1
ATOM 4769 C CA . GLU B 1 120 ? 53.891 29.819 70.075 1.00 21.79 120 GLU B CA 1
ATOM 4770 C C . GLU B 1 120 ? 53.429 31.061 69.325 1.00 21.43 120 GLU B C 1
ATOM 4771 O O . GLU B 1 120 ? 53.541 32.178 69.829 1.00 23.41 120 GLU B O 1
ATOM 4777 N N . LEU B 1 121 ? 52.915 30.860 68.115 1.00 19.31 121 LEU B N 1
ATOM 4778 C CA . LEU B 1 121 ? 52.384 31.959 67.318 1.00 19.92 121 LEU B CA 1
ATOM 4779 C C . LEU B 1 121 ? 51.307 32.708 68.097 1.00 21.22 121 LEU B C 1
ATOM 4780 O O . LEU B 1 121 ? 51.335 33.937 68.200 1.00 17.75 121 LEU B O 1
ATOM 4785 N N . LEU B 1 122 ? 50.359 31.955 68.649 1.00 22.10 122 LEU B N 1
ATOM 4786 C CA . LEU B 1 122 ? 49.230 32.541 69.364 1.00 21.21 122 LEU B CA 1
ATOM 4787 C C . LEU B 1 122 ? 49.661 33.174 70.686 1.00 24.84 122 LEU B C 1
ATOM 4788 O O . LEU B 1 122 ? 49.031 34.110 71.174 1.00 24.37 122 LEU B O 1
ATOM 4793 N N . LYS B 1 123 ? 50.745 32.657 71.253 1.00 22.82 123 LYS B N 1
ATOM 4794 C CA . LYS B 1 123 ? 51.334 33.222 72.458 1.00 22.25 123 LYS B CA 1
ATOM 4795 C C . LYS B 1 123 ? 51.625 34.714 72.276 1.00 24.46 123 LYS B C 1
ATOM 4796 O O . LYS B 1 123 ? 51.427 35.510 73.193 1.00 21.86 123 LYS B O 1
ATOM 4802 N N . TYR B 1 124 ? 52.083 35.087 71.085 1.00 22.17 124 TYR B N 1
ATOM 4803 C CA . TYR B 1 124 ? 52.389 36.482 70.782 1.00 20.87 124 TYR B CA 1
ATOM 4804 C C . TYR B 1 124 ? 51.258 37.154 70.006 1.00 22.65 124 TYR B C 1
ATOM 4805 O O . TYR B 1 124 ? 51.476 38.141 69.303 1.00 19.98 124 TYR B O 1
ATOM 4814 N N . ASN B 1 125 ? 50.054 36.608 70.138 1.00 24.79 125 ASN B N 1
ATOM 4815 C CA . ASN B 1 125 ? 48.878 37.139 69.456 1.00 25.46 125 ASN B CA 1
ATOM 4816 C C . ASN B 1 125 ? 49.081 37.245 67.949 1.00 25.30 125 ASN B C 1
ATOM 4817 O O . ASN B 1 125 ? 48.716 38.243 67.332 1.00 24.01 125 ASN B O 1
ATOM 4822 N N . ILE B 1 126 ? 49.666 36.204 67.364 1.00 26.88 126 ILE B N 1
ATOM 4823 C CA . ILE B 1 126 ? 49.898 36.155 65.926 1.00 21.66 126 ILE B CA 1
ATOM 4824 C C . ILE B 1 126 ? 49.040 35.070 65.276 1.00 23.55 126 ILE B C 1
ATOM 4825 O O . ILE B 1 126 ? 49.211 33.881 65.551 1.00 20.16 126 ILE B O 1
ATOM 4830 N N . GLU B 1 127 ? 48.118 35.487 64.412 1.00 20.51 127 GLU B N 1
ATOM 4831 C CA . GLU B 1 127 ? 47.191 34.563 63.767 1.00 18.52 127 GLU B CA 1
ATOM 4832 C C . GLU B 1 127 ? 47.861 33.725 62.691 1.00 18.07 127 GLU B C 1
ATOM 4833 O O . GLU B 1 127 ? 48.456 34.257 61.756 1.00 17.64 127 GLU B O 1
ATOM 4839 N N . PRO B 1 128 ? 47.769 32.398 62.826 1.00 18.33 128 PRO B N 1
ATOM 4840 C CA . PRO B 1 128 ? 48.274 31.511 61.782 1.00 16.09 128 PRO B CA 1
ATOM 4841 C C . PRO B 1 128 ? 47.417 31.630 60.526 1.00 18.50 128 PRO B C 1
ATOM 4842 O O . PRO B 1 128 ? 46.193 31.717 60.621 1.00 16.30 128 PRO B O 1
ATOM 4846 N N . VAL B 1 129 ? 48.065 31.663 59.367 1.00 17.92 129 VAL B N 1
ATOM 4847 C CA . VAL B 1 129 ? 47.380 31.582 58.084 1.00 19.84 129 VAL B CA 1
ATOM 4848 C C . VAL B 1 129 ? 47.999 30.404 57.342 1.00 16.81 129 VAL B C 1
ATOM 4849 O O . VAL B 1 129 ? 49.185 30.424 57.018 1.00 18.29 129 VAL B O 1
ATOM 4853 N N . ILE B 1 130 ? 47.204 29.370 57.091 1.00 14.88 130 ILE B N 1
ATOM 4854 C CA . ILE B 1 130 ? 47.763 28.085 56.685 1.00 12.91 130 ILE B CA 1
ATOM 4855 C C . ILE B 1 130 ? 47.374 27.631 55.281 1.00 15.56 130 ILE B C 1
ATOM 4856 O O . ILE B 1 130 ? 46.194 27.509 54.952 1.00 17.18 130 ILE B O 1
ATOM 4861 N N . THR B 1 131 ? 48.387 27.372 54.464 1.00 17.01 131 THR B N 1
ATOM 4862 C CA . THR B 1 131 ? 48.194 26.823 53.132 1.00 17.31 131 THR B CA 1
ATOM 4863 C C . THR B 1 131 ? 48.288 25.303 53.220 1.00 16.39 131 THR B C 1
ATOM 4864 O O . THR B 1 131 ? 49.288 24.762 53.689 1.00 16.45 131 THR B O 1
ATOM 4868 N N . LEU B 1 132 ? 47.242 24.612 52.786 1.00 16.80 132 LEU B N 1
ATOM 4869 C CA . LEU B 1 132 ? 47.196 23.160 52.917 1.00 17.23 132 LEU B CA 1
ATOM 4870 C C . LEU B 1 132 ? 48.218 22.480 52.016 1.00 16.61 132 LEU B C 1
ATOM 4871 O O . LEU B 1 132 ? 48.995 21.636 52.467 1.00 14.52 132 LEU B O 1
ATOM 4876 N N . SER B 1 133 ? 48.207 22.853 50.739 1.00 17.40 133 SER B N 1
ATOM 4877 C CA . SER B 1 133 ? 49.151 22.316 49.768 1.00 15.95 133 SER B CA 1
ATOM 4878 C C . SER B 1 133 ? 50.010 23.447 49.222 1.00 15.87 133 SER B C 1
ATOM 4879 O O . SER B 1 133 ? 49.497 24.377 48.600 1.00 14.07 133 SER B O 1
ATOM 4882 N N . HIS B 1 134 ? 51.314 23.371 49.474 1.00 16.04 134 HIS B N 1
ATOM 4883 C CA . HIS B 1 134 ? 52.252 24.373 48.979 1.00 15.39 134 HIS B CA 1
ATOM 4884 C C . HIS B 1 134 ? 53.515 23.705 48.428 1.00 18.74 134 HIS B C 1
ATOM 4885 O O . HIS B 1 134 ? 54.572 23.727 49.060 1.00 18.22 134 HIS B O 1
ATOM 4892 N N . PHE B 1 135 ? 53.382 23.100 47.251 1.00 16.78 135 PHE B N 1
ATOM 4893 C CA . PHE B 1 135 ? 54.515 22.555 46.508 1.00 16.16 135 PHE B CA 1
ATOM 4894 C C . PHE B 1 135 ? 55.275 21.455 47.247 1.00 19.42 135 PHE B C 1
ATOM 4895 O O . PHE B 1 135 ? 56.482 21.307 47.054 1.00 18.27 135 PHE B O 1
ATOM 4903 N N . GLU B 1 136 ? 54.588 20.675 48.075 1.00 14.02 136 GLU B N 1
ATOM 4904 C CA . GLU B 1 136 ? 55.293 19.696 48.900 1.00 16.74 136 GLU B CA 1
ATOM 4905 C C . GLU B 1 136 ? 54.500 18.414 49.180 1.00 16.63 136 GLU B C 1
ATOM 4906 O O . GLU B 1 136 ? 54.499 17.912 50.303 1.00 15.82 136 GLU B O 1
ATOM 4912 N N . MET B 1 137 ? 53.837 17.878 48.159 1.00 17.19 137 MET B N 1
ATOM 4913 C CA . MET B 1 137 ? 53.088 16.635 48.315 1.00 15.31 137 MET B CA 1
ATOM 4914 C C . MET B 1 137 ? 54.054 15.473 48.521 1.00 14.57 137 MET B C 1
ATOM 4915 O O . MET B 1 137 ? 55.222 15.571 48.157 1.00 15.37 137 MET B O 1
ATOM 4920 N N . PRO B 1 138 ? 53.571 14.371 49.116 1.00 16.11 138 PRO B N 1
ATOM 4921 C CA . PRO B 1 138 ? 54.408 13.193 49.371 1.00 15.21 138 PRO B CA 1
ATOM 4922 C C . PRO B 1 138 ? 54.929 12.548 48.089 1.00 18.00 138 PRO B C 1
ATOM 4923 O O . PRO B 1 138 ? 54.166 12.322 47.143 1.00 15.75 138 PRO B O 1
ATOM 4927 N N . LEU B 1 139 ? 56.225 12.254 48.067 1.00 16.00 139 LEU B N 1
ATOM 4928 C CA . LEU B 1 139 ? 56.843 11.591 46.927 1.00 15.90 139 LEU B CA 1
ATOM 4929 C C . LEU B 1 139 ? 56.133 10.276 46.591 1.00 16.65 139 LEU B C 1
ATOM 4930 O O . LEU B 1 139 ? 55.980 9.923 45.419 1.00 16.37 139 LEU B O 1
ATOM 4935 N N . HIS B 1 140 ? 55.696 9.563 47.625 1.00 12.44 140 HIS B N 1
ATOM 4936 C CA . HIS B 1 140 ? 55.070 8.255 47.456 1.00 15.62 140 HIS B CA 1
ATOM 4937 C C . HIS B 1 140 ? 53.796 8.300 46.609 1.00 17.36 140 HIS B C 1
ATOM 4938 O O . HIS B 1 140 ? 53.527 7.378 45.841 1.00 16.77 140 HIS B O 1
ATOM 4945 N N . LEU B 1 141 ? 53.015 9.368 46.740 1.00 17.64 141 LEU B N 1
ATOM 4946 C CA . LEU B 1 141 ? 51.777 9.481 45.971 1.00 18.33 141 LEU B CA 1
ATOM 4947 C C . LEU B 1 141 ? 52.050 9.632 44.474 1.00 16.99 141 LEU B C 1
ATOM 4948 O O . LEU B 1 141 ? 51.231 9.235 43.646 1.00 15.64 141 LEU B O 1
ATOM 4953 N N . VAL B 1 142 ? 53.206 10.202 44.141 1.00 15.15 142 VAL B N 1
ATOM 4954 C CA . VAL B 1 142 ? 53.631 10.367 42.753 1.00 12.22 142 VAL B CA 1
ATOM 4955 C C . VAL B 1 142 ? 54.123 9.042 42.175 1.00 18.02 142 VAL B C 1
ATOM 4956 O O . VAL B 1 142 ? 53.773 8.672 41.055 1.00 20.69 142 VAL B O 1
ATOM 4960 N N . GLN B 1 143 ? 54.940 8.335 42.950 1.00 18.91 143 GLN B N 1
ATOM 4961 C CA . GLN B 1 143 ? 55.519 7.066 42.521 1.00 20.08 143 GLN B CA 1
ATOM 4962 C C . GLN B 1 143 ? 54.478 5.957 42.437 1.00 22.51 143 GLN B C 1
ATOM 4963 O O . GLN B 1 143 ? 54.469 5.166 41.493 1.00 21.12 143 GLN B O 1
ATOM 4969 N N . GLN B 1 144 ? 53.605 5.900 43.435 1.00 19.74 144 GLN B N 1
ATOM 4970 C CA . GLN B 1 144 ? 52.685 4.780 43.577 1.00 22.08 144 GLN B CA 1
ATOM 4971 C C . GLN B 1 144 ? 51.389 4.942 42.785 1.00 22.59 144 GLN B C 1
ATOM 4972 O O . GLN B 1 144 ? 50.776 3.953 42.389 1.00 29.35 144 GLN B O 1
ATOM 4978 N N . TYR B 1 145 ? 50.972 6.182 42.550 1.00 19.99 145 TYR B N 1
ATOM 4979 C CA . TYR B 1 145 ? 49.654 6.428 41.969 1.00 18.56 145 TYR B CA 1
ATOM 4980 C C . TYR B 1 145 ? 49.676 7.219 40.667 1.00 16.28 145 TYR B C 1
ATOM 4981 O O . TYR B 1 145 ? 48.673 7.277 39.960 1.00 16.20 145 TYR B O 1
ATOM 4990 N N . GLY B 1 146 ? 50.812 7.828 40.351 1.00 15.47 146 GLY B N 1
ATOM 4991 C CA . GLY B 1 146 ? 50.891 8.713 39.204 1.00 15.74 146 GLY B CA 1
ATOM 4992 C C . GLY B 1 146 ? 50.439 10.116 39.568 1.00 16.86 146 GLY B C 1
ATOM 4993 O O . GLY B 1 146 ? 50.103 10.921 38.701 1.00 18.30 146 GLY B O 1
ATOM 4994 N N . SER B 1 147 ? 50.422 10.399 40.866 1.00 14.88 147 SER B N 1
ATOM 4995 C CA . SER B 1 147 ? 50.116 11.732 41.375 1.00 17.29 147 SER B CA 1
ATOM 4996 C C . SER B 1 147 ? 48.667 12.146 41.122 1.00 16.77 147 SER B C 1
ATOM 4997 O O . SER B 1 147 ? 47.773 11.301 41.072 1.00 20.66 147 SER B O 1
ATOM 5000 N N . TRP B 1 148 ? 48.446 13.448 40.965 1.00 15.36 148 TRP B N 1
ATOM 5001 C CA . TRP B 1 148 ? 47.095 14.004 40.871 1.00 15.94 148 TRP B CA 1
ATOM 5002 C C . TRP B 1 148 ? 46.302 13.578 39.637 1.00 15.77 148 TRP B C 1
ATOM 5003 O O . TRP B 1 148 ? 45.151 13.981 39.475 1.00 18.91 148 TRP B O 1
ATOM 5014 N N . THR B 1 149 ? 46.902 12.775 38.766 1.00 16.49 149 THR B N 1
ATOM 5015 C CA . THR B 1 149 ? 46.156 12.243 37.631 1.00 20.31 149 THR B CA 1
ATOM 5016 C C . THR B 1 149 ? 45.245 11.137 38.139 1.00 19.08 149 THR B C 1
ATOM 5017 O O . THR B 1 149 ? 44.300 10.731 37.467 1.00 18.73 149 THR B O 1
ATOM 5021 N N . ASN B 1 150 ? 45.541 10.662 39.342 1.00 19.28 150 ASN B N 1
ATOM 5022 C CA . ASN B 1 150 ? 44.782 9.589 39.959 1.00 17.65 150 ASN B CA 1
ATOM 5023 C C . ASN B 1 150 ? 43.733 10.151 40.914 1.00 17.71 150 ASN B C 1
ATOM 5024 O O . ASN B 1 150 ? 44.065 10.871 41.856 1.00 17.16 150 ASN B O 1
ATOM 5029 N N . ARG B 1 151 ? 42.469 9.826 40.658 1.00 16.53 151 ARG B N 1
ATOM 5030 C CA . ARG B 1 151 ? 41.359 10.285 41.490 1.00 15.72 151 ARG B CA 1
ATOM 5031 C C . ARG B 1 151 ? 41.572 9.943 42.962 1.00 15.78 151 ARG B C 1
ATOM 5032 O O . ARG B 1 151 ? 41.079 10.643 43.844 1.00 17.71 151 ARG B O 1
ATOM 5040 N N . LYS B 1 152 ? 42.305 8.864 43.221 1.00 16.16 152 LYS B N 1
ATOM 5041 C CA . LYS B 1 152 ? 42.597 8.438 44.588 1.00 17.43 152 LYS B CA 1
ATOM 5042 C C . LYS B 1 152 ? 43.237 9.551 45.416 1.00 18.97 152 LYS B C 1
ATOM 5043 O O . LYS B 1 152 ? 43.001 9.652 46.618 1.00 17.51 152 LYS B O 1
ATOM 5049 N N . VAL B 1 153 ? 44.051 10.382 44.772 1.00 15.18 153 VAL B N 1
ATOM 5050 C CA . VAL B 1 153 ? 44.735 11.460 45.479 1.00 18.62 153 VAL B CA 1
ATOM 5051 C C . VAL B 1 153 ? 43.769 12.536 45.984 1.00 19.14 153 VAL B C 1
ATOM 5052 O O . VAL B 1 153 ? 44.071 13.249 46.942 1.00 17.17 153 VAL B O 1
ATOM 5056 N N . VAL B 1 154 ? 42.608 12.646 45.345 1.00 16.76 154 VAL B N 1
ATOM 5057 C CA . VAL B 1 154 ? 41.573 13.557 45.816 1.00 18.07 154 VAL B CA 1
ATOM 5058 C C . VAL B 1 154 ? 41.255 13.277 47.286 1.00 18.22 154 VAL B C 1
ATOM 5059 O O . VAL B 1 154 ? 41.418 14.152 48.135 1.00 16.49 154 VAL B O 1
ATOM 5063 N N . ASP B 1 155 ? 40.820 12.053 47.580 1.00 18.33 155 ASP B N 1
ATOM 5064 C CA . ASP B 1 155 ? 40.519 11.648 48.954 1.00 20.79 155 ASP B CA 1
ATOM 5065 C C . ASP B 1 155 ? 41.764 11.709 49.833 1.00 17.64 155 ASP B C 1
ATOM 5066 O O . ASP B 1 155 ? 41.688 12.081 51.003 1.00 14.81 155 ASP B O 1
ATOM 5071 N N . PHE B 1 156 ? 42.907 11.324 49.273 1.00 18.92 156 PHE B N 1
ATOM 5072 C CA . PHE B 1 156 ? 44.168 11.400 50.001 1.00 16.11 156 PHE B CA 1
ATOM 5073 C C . PHE B 1 156 ? 44.386 12.810 50.539 1.00 16.60 156 PHE B C 1
ATOM 5074 O O . PHE B 1 156 ? 44.664 12.995 51.725 1.00 17.29 156 PHE B O 1
ATOM 5082 N N . PHE B 1 157 ? 44.242 13.803 49.666 1.00 15.97 157 PHE B N 1
ATOM 5083 C CA . PHE B 1 157 ? 44.371 15.199 50.071 1.00 14.11 157 PHE B CA 1
ATOM 5084 C C . PHE B 1 157 ? 43.279 15.611 51.049 1.00 14.10 157 PHE B C 1
ATOM 5085 O O . PHE B 1 157 ? 43.535 16.332 52.012 1.00 17.52 157 PHE B O 1
ATOM 5093 N N . VAL B 1 158 ? 42.056 15.166 50.793 1.00 15.34 158 VAL B N 1
ATOM 5094 C CA . VAL B 1 158 ? 40.936 15.532 51.651 1.00 16.07 158 VAL B CA 1
ATOM 5095 C C . VAL B 1 158 ? 41.067 14.925 53.050 1.00 14.61 158 VAL B C 1
ATOM 5096 O O . VAL B 1 158 ? 40.751 15.578 54.045 1.00 14.84 158 VAL B O 1
ATOM 5100 N N . ARG B 1 159 ? 41.546 13.685 53.125 1.00 13.50 159 ARG B N 1
ATOM 5101 C CA . ARG B 1 159 ? 41.809 13.043 54.411 1.00 15.82 159 ARG B CA 1
ATOM 5102 C C . ARG B 1 159 ? 42.848 13.835 55.200 1.00 17.02 159 ARG B C 1
ATOM 5103 O O . ARG B 1 159 ? 42.717 14.027 56.411 1.00 16.00 159 ARG B O 1
ATOM 5111 N N . PHE B 1 160 ? 43.878 14.297 54.500 1.00 14.63 160 PHE B N 1
ATOM 5112 C CA . PHE B 1 160 ? 44.899 15.147 55.099 1.00 14.66 160 PHE B CA 1
ATOM 5113 C C . PHE B 1 160 ? 44.299 16.460 55.601 1.00 13.68 160 PHE B C 1
ATOM 5114 O O . PHE B 1 160 ? 44.592 16.900 56.714 1.00 14.53 160 PHE B O 1
ATOM 5122 N N . ALA B 1 161 ? 43.454 17.076 54.778 1.00 14.36 161 ALA B N 1
ATOM 5123 C CA . ALA B 1 161 ? 42.792 18.330 55.138 1.00 15.10 161 ALA B CA 1
ATOM 5124 C C . ALA B 1 161 ? 41.922 18.187 56.384 1.00 17.28 161 ALA B C 1
ATOM 5125 O O . ALA B 1 161 ? 41.971 19.025 57.288 1.00 16.16 161 ALA B O 1
ATOM 5127 N N . GLU B 1 162 ? 41.122 17.124 56.418 1.00 15.06 162 GLU B N 1
ATOM 5128 C CA . GLU B 1 162 ? 40.209 16.879 57.531 1.00 17.39 162 GLU B CA 1
ATOM 5129 C C . GLU B 1 162 ? 40.936 16.692 58.856 1.00 15.87 162 GLU B C 1
ATOM 5130 O O . GLU B 1 162 ? 40.445 17.112 59.904 1.00 17.13 162 GLU B O 1
ATOM 5136 N N . VAL B 1 163 ? 42.105 16.065 58.807 1.00 13.73 163 VAL B N 1
ATOM 5137 C CA . VAL B 1 163 ? 42.892 15.837 60.009 1.00 11.92 163 VAL B CA 1
ATOM 5138 C C . VAL B 1 163 ? 43.326 17.155 60.638 1.00 15.49 163 VAL B C 1
ATOM 5139 O O . VAL B 1 163 ? 43.137 17.372 61.835 1.00 13.60 163 VAL B O 1
ATOM 5143 N N . VAL B 1 164 ? 43.899 18.039 59.825 1.00 14.53 164 VAL B N 1
ATOM 5144 C CA . VAL B 1 164 ? 44.455 19.290 60.336 1.00 14.77 164 VAL B CA 1
ATOM 5145 C C . VAL B 1 164 ? 43.380 20.321 60.694 1.00 15.55 164 VAL B C 1
ATOM 5146 O O . VAL B 1 164 ? 43.530 21.076 61.658 1.00 13.51 164 VAL B O 1
ATOM 5150 N N . PHE B 1 165 ? 42.300 20.352 59.919 1.00 15.07 165 PHE B N 1
ATOM 5151 C CA . PHE B 1 165 ? 41.148 21.173 60.277 1.00 15.17 165 PHE B CA 1
ATOM 5152 C C . PHE B 1 165 ? 40.666 20.808 61.681 1.00 14.86 165 PHE B C 1
ATOM 5153 O O . PHE B 1 165 ? 40.471 21.677 62.526 1.00 13.69 165 PHE B O 1
ATOM 5161 N N . GLU B 1 166 ? 40.486 19.514 61.923 1.00 15.39 166 GLU B N 1
ATOM 5162 C CA . GLU B 1 166 ? 39.994 19.032 63.209 1.00 17.36 166 GLU B CA 1
ATOM 5163 C C . GLU B 1 166 ? 40.983 19.309 64.336 1.00 16.71 166 GLU B C 1
ATOM 5164 O O . GLU B 1 166 ? 40.594 19.717 65.429 1.00 20.72 166 GLU B O 1
ATOM 5170 N N . ARG B 1 167 ? 42.263 19.087 64.060 1.00 14.36 167 ARG B N 1
ATOM 5171 C CA . ARG B 1 167 ? 43.305 19.247 65.066 1.00 17.35 167 ARG B CA 1
ATOM 5172 C C . ARG B 1 167 ? 43.538 20.710 65.444 1.00 15.94 167 ARG B C 1
ATOM 5173 O O . ARG B 1 167 ? 43.885 21.012 66.586 1.00 18.20 167 ARG B O 1
ATOM 5181 N N . TYR B 1 168 ? 43.338 21.617 64.492 1.00 14.03 168 TYR B N 1
ATOM 5182 C CA . TYR B 1 168 ? 43.633 23.031 64.718 1.00 16.60 168 TYR B CA 1
ATOM 5183 C C . TYR B 1 168 ? 42.411 23.937 64.559 1.00 16.93 168 TYR B C 1
ATOM 5184 O O . TYR B 1 168 ? 42.539 25.104 64.190 1.00 16.97 168 TYR B O 1
ATOM 5193 N N . LYS B 1 169 ? 41.231 23.401 64.856 1.00 19.14 169 LYS B N 1
ATOM 5194 C CA . LYS B 1 169 ? 39.988 24.153 64.697 1.00 16.84 169 LYS B CA 1
ATOM 5195 C C . LYS B 1 169 ? 39.855 25.331 65.663 1.00 20.52 169 LYS B C 1
ATOM 5196 O O . LYS B 1 169 ? 39.090 26.258 65.407 1.00 23.32 169 LYS B O 1
ATOM 5202 N N . HIS B 1 170 ? 40.589 25.303 66.771 1.00 17.79 170 HIS B N 1
ATOM 5203 C CA . HIS B 1 170 ? 40.544 26.427 67.704 1.00 19.87 170 HIS B CA 1
ATOM 5204 C C . HIS B 1 170 ? 41.844 27.225 67.720 1.00 19.46 170 HIS B C 1
ATOM 5205 O O . HIS B 1 170 ? 42.042 28.085 68.580 1.00 20.55 170 HIS B O 1
ATOM 5212 N N . LYS B 1 171 ? 42.718 26.942 66.757 1.00 18.25 171 LYS B N 1
ATOM 5213 C CA . LYS B 1 171 ? 44.002 27.626 66.653 1.00 15.86 171 LYS B CA 1
ATOM 5214 C C . LYS B 1 171 ? 44.158 28.366 65.323 1.00 16.25 171 LYS B C 1
ATOM 5215 O O . LYS B 1 171 ? 44.846 29.383 65.254 1.00 18.05 171 LYS B O 1
ATOM 5221 N N . VAL B 1 172 ? 43.532 27.853 64.268 1.00 14.81 172 VAL B N 1
ATOM 5222 C CA . VAL B 1 172 ? 43.696 28.435 62.938 1.00 17.63 172 VAL B CA 1
ATOM 5223 C C . VAL B 1 172 ? 42.380 28.952 62.351 1.00 18.26 172 VAL B C 1
ATOM 5224 O O . VAL B 1 172 ? 41.450 28.183 62.105 1.00 20.17 172 VAL B O 1
ATOM 5228 N N . LYS B 1 173 ? 42.314 30.260 62.124 1.00 15.50 173 LYS B N 1
ATOM 5229 C CA . LYS B 1 173 ? 41.122 30.884 61.562 1.00 16.74 173 LYS B CA 1
ATOM 5230 C C . LYS B 1 173 ? 41.182 30.972 60.038 1.00 18.85 173 LYS B C 1
ATOM 5231 O O . LYS B 1 173 ? 40.150 31.025 59.370 1.00 18.64 173 LYS B O 1
ATOM 5237 N N . TYR B 1 174 ? 42.392 30.998 59.490 1.00 18.13 174 TYR B N 1
ATOM 5238 C CA . TYR B 1 174 ? 42.571 31.290 58.071 1.00 17.69 174 TYR B CA 1
ATOM 5239 C C . TYR B 1 174 ? 43.304 30.181 57.324 1.00 17.17 174 TYR B C 1
ATOM 5240 O O . TYR B 1 174 ? 44.421 29.814 57.685 1.00 16.95 174 TYR B O 1
ATOM 5249 N N . TRP B 1 175 ? 42.669 29.662 56.277 1.00 18.02 175 TRP B N 1
ATOM 5250 C CA . TRP B 1 175 ? 43.249 28.593 55.472 1.00 14.91 175 TRP B CA 1
ATOM 5251 C C . TRP B 1 175 ? 43.254 28.937 53.982 1.00 14.32 175 TRP B C 1
ATOM 5252 O O . TRP B 1 175 ? 42.577 29.863 53.536 1.00 14.84 175 TRP B O 1
ATOM 5263 N N . MET B 1 176 ? 44.023 28.169 53.221 1.00 17.06 176 MET B N 1
ATOM 5264 C CA . MET B 1 176 ? 43.981 28.200 51.764 1.00 15.57 176 MET B CA 1
ATOM 5265 C C . MET B 1 176 ? 44.226 26.782 51.271 1.00 13.90 176 MET B C 1
ATOM 5266 O O . MET B 1 176 ? 44.945 26.018 51.910 1.00 17.14 176 MET B O 1
ATOM 5271 N N . THR B 1 177 ? 43.622 26.420 50.146 1.00 11.87 177 THR B N 1
ATOM 5272 C CA . THR B 1 177 ? 43.768 25.062 49.642 1.00 13.25 177 THR B CA 1
ATOM 5273 C C . THR B 1 177 ? 45.060 24.870 48.843 1.00 15.48 177 THR B C 1
ATOM 5274 O O . THR B 1 177 ? 46.019 24.277 49.340 1.00 18.02 177 THR B O 1
ATOM 5278 N N . PHE B 1 178 ? 45.090 25.375 47.614 1.00 12.58 178 PHE B N 1
ATOM 5279 C CA . PHE B 1 178 ? 46.236 25.157 46.738 1.00 12.44 178 PHE B CA 1
ATOM 5280 C C . PHE B 1 178 ? 46.956 26.454 46.385 1.00 15.08 178 PHE B C 1
ATOM 5281 O O . PHE B 1 178 ? 46.397 27.332 45.725 1.00 11.33 178 PHE B O 1
ATOM 5289 N N . ASN B 1 179 ? 48.203 26.564 46.832 1.00 18.53 179 ASN B N 1
ATOM 5290 C CA . ASN B 1 179 ? 49.028 27.726 46.533 1.00 15.33 179 ASN B CA 1
ATOM 5291 C C . ASN B 1 179 ? 49.271 27.868 45.035 1.00 13.53 179 ASN B C 1
ATOM 5292 O O . ASN B 1 179 ? 49.525 26.881 44.351 1.00 13.43 179 ASN B O 1
ATOM 5297 N N . GLU B 1 180 ? 49.188 29.100 44.539 1.00 12.94 180 GLU B N 1
ATOM 5298 C CA . GLU B 1 180 ? 49.415 29.402 43.125 1.00 12.23 180 GLU B CA 1
ATOM 5299 C C . GLU B 1 180 ? 48.990 28.251 42.219 1.00 15.16 180 GLU B C 1
ATOM 5300 O O . GLU B 1 180 ? 49.786 27.729 41.440 1.00 15.76 180 GLU B O 1
ATOM 5306 N N . ILE B 1 181 ? 47.724 27.866 42.335 1.00 15.45 181 ILE B N 1
ATOM 5307 C CA . ILE B 1 181 ? 47.169 26.732 41.605 1.00 11.81 181 ILE B CA 1
ATOM 5308 C C . ILE B 1 181 ? 47.306 26.897 40.092 1.00 17.45 181 ILE B C 1
ATOM 5309 O O . ILE B 1 181 ? 47.334 25.911 39.350 1.00 14.13 181 ILE B O 1
ATOM 5314 N N . ASN B 1 182 ? 47.399 28.148 39.645 1.00 15.64 182 ASN B N 1
ATOM 5315 C CA . ASN B 1 182 ? 47.461 28.462 38.221 1.00 15.94 182 ASN B CA 1
ATOM 5316 C C . ASN B 1 182 ? 48.867 28.473 37.613 1.00 17.46 182 ASN B C 1
ATOM 5317 O O . ASN B 1 182 ? 49.021 28.671 36.410 1.00 17.91 182 ASN B O 1
ATOM 5322 N N . ASN B 1 183 ? 49.891 28.272 38.434 1.00 16.97 183 ASN B N 1
ATOM 5323 C CA . ASN B 1 183 ? 51.249 28.171 37.908 1.00 19.66 183 ASN B CA 1
ATOM 5324 C C . ASN B 1 183 ? 51.357 27.098 36.828 1.00 20.38 183 ASN B C 1
ATOM 5325 O O . ASN B 1 183 ? 52.015 27.291 35.806 1.00 20.30 183 ASN B O 1
ATOM 5330 N N . GLN B 1 184 ? 50.702 25.968 37.065 1.00 20.50 184 GLN B N 1
ATOM 5331 C CA . GLN B 1 184 ? 50.801 24.819 36.175 1.00 20.15 184 GLN B CA 1
ATOM 5332 C C . GLN B 1 184 ? 50.061 25.019 34.853 1.00 19.95 184 GLN B C 1
ATOM 5333 O O . GLN B 1 184 ? 50.179 24.198 33.943 1.00 18.74 184 GLN B O 1
ATOM 5339 N N . ARG B 1 185 ? 49.294 26.103 34.755 1.00 19.36 185 ARG B N 1
ATOM 5340 C CA . ARG B 1 185 ? 48.629 26.452 33.503 1.00 20.10 185 ARG B CA 1
ATOM 5341 C C . ARG B 1 185 ? 49.675 26.640 32.412 1.00 22.65 185 ARG B C 1
ATOM 5342 O O . ARG B 1 185 ? 49.427 26.360 31.241 1.00 25.37 185 ARG B O 1
ATOM 5350 N N . ASN B 1 186 ? 50.843 27.132 32.811 1.00 22.47 186 ASN B N 1
ATOM 5351 C CA . ASN B 1 186 ? 52.020 27.093 31.962 1.00 16.58 186 ASN B CA 1
ATOM 5352 C C . ASN B 1 186 ? 52.547 25.670 31.994 1.00 19.21 186 ASN B C 1
ATOM 5353 O O . ASN B 1 186 ? 53.478 25.356 32.731 1.00 26.67 186 ASN B O 1
ATOM 5358 N N . TRP B 1 187 ? 51.925 24.806 31.200 1.00 21.66 187 TRP B N 1
ATOM 5359 C CA . TRP B 1 187 ? 52.171 23.369 31.262 1.00 21.29 187 TRP B CA 1
ATOM 5360 C C . TRP B 1 187 ? 53.488 22.971 30.603 1.00 21.79 187 TRP B C 1
ATOM 5361 O O . TRP B 1 187 ? 53.993 21.869 30.820 1.00 18.42 187 TRP B O 1
ATOM 5372 N N . ARG B 1 188 ? 54.040 23.870 29.794 1.00 24.59 188 ARG B N 1
ATOM 5373 C CA . ARG B 1 188 ? 55.303 23.611 29.112 1.00 25.51 188 ARG B CA 1
ATOM 5374 C C . ARG B 1 188 ? 56.497 23.690 30.060 1.00 21.50 188 ARG B C 1
ATOM 5375 O O . ARG B 1 188 ? 57.443 22.919 29.932 1.00 23.35 188 ARG B O 1
ATOM 5383 N N . ALA B 1 189 ? 56.444 24.618 31.010 1.00 20.85 189 ALA B N 1
ATOM 5384 C CA . ALA B 1 189 ? 57.545 24.826 31.947 1.00 19.47 189 ALA B CA 1
ATOM 5385 C C . ALA B 1 189 ? 57.904 23.550 32.711 1.00 24.31 189 ALA B C 1
ATOM 5386 O O . ALA B 1 189 ? 57.060 22.673 32.902 1.00 22.98 189 ALA B O 1
ATOM 5388 N N . PRO B 1 190 ? 59.167 23.448 33.151 1.00 23.21 190 PRO B N 1
ATOM 5389 C CA . PRO B 1 190 ? 59.724 22.245 33.783 1.00 27.28 190 PRO B CA 1
ATOM 5390 C C . PRO B 1 190 ? 59.222 21.954 35.202 1.00 27.75 190 PRO B C 1
ATOM 5391 O O . PRO B 1 190 ? 59.044 20.784 35.543 1.00 26.05 190 PRO B O 1
ATOM 5395 N N . LEU B 1 191 ? 59.004 22.986 36.013 1.00 26.43 191 LEU B N 1
ATOM 5396 C CA . LEU B 1 191 ? 58.750 22.780 37.441 1.00 20.71 191 LEU B CA 1
ATOM 5397 C C . LEU B 1 191 ? 57.337 23.113 37.926 1.00 20.67 191 LEU B C 1
ATOM 5398 O O . LEU B 1 191 ? 56.931 22.672 39.001 1.00 20.45 191 LEU B O 1
ATOM 5403 N N . PHE B 1 192 ? 56.593 23.895 37.154 1.00 18.27 192 PHE B N 1
ATOM 5404 C CA . PHE B 1 192 ? 55.277 24.338 37.603 1.00 16.82 192 PHE B CA 1
ATOM 5405 C C . PHE B 1 192 ? 54.317 23.175 37.847 1.00 16.05 192 PHE B C 1
ATOM 5406 O O . PHE B 1 192 ? 53.711 23.081 38.911 1.00 14.98 192 PHE B O 1
ATOM 5414 N N . GLY B 1 193 ? 54.187 22.290 36.867 1.00 17.53 193 GLY B N 1
ATOM 5415 C CA . GLY B 1 193 ? 53.373 21.101 37.039 1.00 17.58 193 GLY B CA 1
ATOM 5416 C C . GLY B 1 193 ? 53.891 20.218 38.161 1.00 16.85 193 GLY B C 1
ATOM 5417 O O . GLY B 1 193 ? 53.117 19.703 38.968 1.00 15.18 193 GLY B O 1
ATOM 5418 N N . TYR B 1 194 ? 55.209 20.051 38.221 1.00 19.89 194 TYR B N 1
ATOM 5419 C CA . TYR B 1 194 ? 55.822 19.165 39.208 1.00 18.03 194 TYR B CA 1
ATOM 5420 C C . TYR B 1 194 ? 55.619 19.641 40.645 1.00 16.66 194 TYR B C 1
ATOM 5421 O O . TYR B 1 194 ? 55.291 18.849 41.527 1.00 17.26 194 TYR B O 1
ATOM 5430 N N . CYS B 1 195 ? 55.819 20.933 40.880 1.00 16.16 195 CYS B N 1
ATOM 5431 C CA . CYS B 1 195 ? 55.671 21.487 42.221 1.00 18.15 195 CYS B CA 1
ATOM 5432 C C . CYS B 1 195 ? 54.200 21.680 42.597 1.00 17.55 195 CYS B C 1
ATOM 5433 O O . CYS B 1 195 ? 53.806 21.443 43.738 1.00 16.17 195 CYS B O 1
ATOM 5436 N N . CYS B 1 196 ? 53.390 22.107 41.634 1.00 19.32 196 CYS B N 1
ATOM 5437 C CA . CYS B 1 196 ? 51.955 22.248 41.861 1.00 18.88 196 CYS B CA 1
ATOM 5438 C C . CYS B 1 196 ? 51.291 20.904 42.152 1.00 17.76 196 CYS B C 1
ATOM 5439 O O . CYS B 1 196 ? 50.609 20.753 43.164 1.00 18.54 196 CYS B O 1
ATOM 5442 N N . SER B 1 197 ? 51.504 19.928 41.270 1.00 18.81 197 SER B N 1
ATOM 5443 C CA . SER B 1 197 ? 50.716 18.694 41.294 1.00 17.57 197 SER B CA 1
ATOM 5444 C C . SER B 1 197 ? 51.531 17.410 41.154 1.00 19.01 197 SER B C 1
ATOM 5445 O O . SER B 1 197 ? 50.961 16.323 41.055 1.00 16.16 197 SER B O 1
ATOM 5448 N N . GLY B 1 198 ? 52.854 17.531 41.137 1.00 17.30 198 GLY B N 1
ATOM 5449 C CA . GLY B 1 198 ? 53.712 16.371 40.984 1.00 16.27 198 GLY B CA 1
ATOM 5450 C C . GLY B 1 198 ? 53.524 15.683 39.645 1.00 17.52 198 GLY B C 1
ATOM 5451 O O . GLY B 1 198 ? 53.611 14.459 39.544 1.00 18.81 198 GLY B O 1
ATOM 5452 N N . VAL B 1 199 ? 53.259 16.475 38.612 1.00 17.68 199 VAL B N 1
ATOM 5453 C CA . VAL B 1 199 ? 53.045 15.943 37.272 1.00 17.92 199 VAL B CA 1
ATOM 5454 C C . VAL B 1 199 ? 53.776 16.801 36.246 1.00 21.43 199 VAL B C 1
ATOM 5455 O O . VAL B 1 199 ? 53.594 18.019 36.200 1.00 22.61 199 VAL B O 1
ATOM 5459 N N . VAL B 1 200 ? 54.614 16.169 35.435 1.00 17.82 200 VAL B N 1
ATOM 5460 C CA . VAL B 1 200 ? 55.270 16.867 34.340 1.00 20.05 200 VAL B CA 1
ATOM 5461 C C . VAL B 1 200 ? 54.464 16.617 33.066 1.00 24.32 200 VAL B C 1
ATOM 5462 O O . VAL B 1 200 ? 54.501 15.523 32.499 1.00 23.78 200 VAL B O 1
ATOM 5466 N N . TYR B 1 201 ? 53.721 17.630 32.630 1.00 20.37 201 TYR B N 1
ATOM 5467 C CA . TYR B 1 201 ? 52.753 17.455 31.551 1.00 21.40 201 TYR B CA 1
ATOM 5468 C C . TYR B 1 201 ? 53.370 17.091 30.201 1.00 24.50 201 TYR B C 1
ATOM 5469 O O . TYR B 1 201 ? 52.756 16.371 29.414 1.00 29.26 201 TYR B O 1
ATOM 5478 N N . THR B 1 202 ? 54.580 17.573 29.932 1.00 23.02 202 THR B N 1
ATOM 5479 C CA . THR B 1 202 ? 55.241 17.254 28.668 1.00 25.48 202 THR B CA 1
ATOM 5480 C C . THR B 1 202 ? 55.650 15.783 28.603 1.00 26.24 202 THR B C 1
ATOM 5481 O O . THR B 1 202 ? 56.132 15.311 27.574 1.00 27.73 202 THR B O 1
ATOM 5485 N N . GLU B 1 203 ? 55.454 15.061 29.703 1.00 26.47 203 GLU B N 1
ATOM 5486 C CA . GLU B 1 203 ? 55.772 13.636 29.745 1.00 25.87 203 GLU B CA 1
ATOM 5487 C C . GLU B 1 203 ? 54.533 12.774 29.528 1.00 23.38 203 GLU B C 1
ATOM 5488 O O . GLU B 1 203 ? 54.548 11.571 29.783 1.00 25.19 203 GLU B O 1
ATOM 5494 N N . HIS B 1 204 ? 53.463 13.402 29.056 1.00 20.64 204 HIS B N 1
ATOM 5495 C CA . HIS B 1 204 ? 52.229 12.698 28.740 1.00 23.66 204 HIS B CA 1
ATOM 5496 C C . HIS B 1 204 ? 51.884 12.920 27.272 1.00 26.78 204 HIS B C 1
ATOM 5497 O O . HIS B 1 204 ? 52.208 13.966 26.705 1.00 26.74 204 HIS B O 1
ATOM 5504 N N . GLU B 1 205 ? 51.232 11.937 26.658 1.00 27.64 205 GLU B N 1
ATOM 5505 C CA . GLU B 1 205 ? 50.853 12.047 25.253 1.00 30.84 205 GLU B CA 1
ATOM 5506 C C . GLU B 1 205 ? 49.993 13.280 25.030 1.00 29.67 205 GLU B C 1
ATOM 5507 O O . GLU B 1 205 ? 50.158 13.999 24.045 1.00 30.65 205 GLU B O 1
ATOM 5513 N N . ASN B 1 206 ? 49.074 13.518 25.956 1.00 29.25 206 ASN B N 1
ATOM 5514 C CA . ASN B 1 206 ? 48.195 14.674 25.885 1.00 26.18 206 ASN B CA 1
ATOM 5515 C C . ASN B 1 206 ? 48.433 15.606 27.070 1.00 28.41 206 ASN B C 1
ATOM 5516 O O . ASN B 1 206 ? 47.703 15.557 28.060 1.00 23.71 206 ASN B O 1
ATOM 5521 N N . PRO B 1 207 ? 49.471 16.451 26.977 1.00 26.10 207 PRO B N 1
ATOM 5522 C CA . PRO B 1 207 ? 49.833 17.378 28.054 1.00 22.97 207 PRO B CA 1
ATOM 5523 C C . PRO B 1 207 ? 48.664 18.220 28.570 1.00 22.14 207 PRO B C 1
ATOM 5524 O O . PRO B 1 207 ? 48.326 18.123 29.751 1.00 22.20 207 PRO B O 1
ATOM 5528 N N . GLU B 1 208 ? 48.060 19.029 27.705 1.00 20.55 208 GLU B N 1
ATOM 5529 C CA . GLU B 1 208 ? 47.017 19.962 28.133 1.00 21.74 208 GLU B CA 1
ATOM 5530 C C . GLU B 1 208 ? 45.770 19.274 28.683 1.00 19.71 208 GLU B C 1
ATOM 5531 O O . GLU B 1 208 ? 45.150 19.764 29.624 1.00 20.04 208 GLU B O 1
ATOM 5537 N N . GLU B 1 209 ? 45.401 18.144 28.092 1.00 21.15 209 GLU B N 1
ATOM 5538 C CA . GLU B 1 209 ? 44.275 17.370 28.597 1.00 22.68 209 GLU B CA 1
ATOM 5539 C C . GLU B 1 209 ? 44.566 16.872 30.013 1.00 18.85 209 GLU B C 1
ATOM 5540 O O . GLU B 1 209 ? 43.727 16.984 30.907 1.00 19.96 209 GLU B O 1
ATOM 5546 N N . THR B 1 210 ? 45.763 16.324 30.204 1.00 17.19 210 THR B N 1
ATOM 5547 C CA . THR B 1 210 ? 46.204 15.832 31.506 1.00 17.42 210 THR B CA 1
ATOM 5548 C C . THR B 1 210 ? 46.163 16.948 32.545 1.00 17.07 210 THR B C 1
ATOM 5549 O O . THR B 1 210 ? 45.796 16.726 33.698 1.00 17.47 210 THR B O 1
ATOM 5553 N N . MET B 1 211 ? 46.547 18.149 32.128 1.00 18.12 211 MET B N 1
ATOM 5554 C CA . MET B 1 211 ? 46.515 19.306 33.008 1.00 16.00 211 MET B CA 1
ATOM 5555 C C . MET B 1 211 ? 45.099 19.547 33.512 1.00 16.10 211 MET B C 1
ATOM 5556 O O . MET B 1 211 ? 44.867 19.619 34.716 1.00 16.46 211 MET B O 1
ATOM 5561 N N . TYR B 1 212 ? 44.150 19.664 32.589 1.00 15.73 212 TYR B N 1
ATOM 5562 C CA . TYR B 1 212 ? 42.764 19.900 32.974 1.00 15.49 212 TYR B CA 1
ATOM 5563 C C . TYR B 1 212 ? 42.203 18.792 33.857 1.00 13.99 212 TYR B C 1
ATOM 5564 O O . TYR B 1 212 ? 41.365 19.049 34.717 1.00 12.40 212 TYR B O 1
ATOM 5573 N N . GLN B 1 213 ? 42.664 17.563 33.651 1.00 14.78 213 GLN B N 1
ATOM 5574 C CA . GLN B 1 213 ? 42.240 16.462 34.507 1.00 16.45 213 GLN B CA 1
ATOM 5575 C C . GLN B 1 213 ? 42.757 16.665 35.933 1.00 17.43 213 GLN B C 1
ATOM 5576 O O . GLN B 1 213 ? 42.012 16.522 36.904 1.00 14.53 213 GLN B O 1
ATOM 5582 N N . VAL B 1 214 ? 44.036 17.005 36.047 1.00 16.00 214 VAL B N 1
ATOM 5583 C CA . VAL B 1 214 ? 44.648 17.288 37.339 1.00 14.00 214 VAL B CA 1
ATOM 5584 C C . VAL B 1 214 ? 43.944 18.449 38.036 1.00 16.66 214 VAL B C 1
ATOM 5585 O O . VAL B 1 214 ? 43.642 18.385 39.231 1.00 14.31 214 VAL B O 1
ATOM 5589 N N . LEU B 1 215 ? 43.682 19.510 37.280 1.00 15.67 215 LEU B N 1
ATOM 5590 C CA . LEU B 1 215 ? 43.032 20.694 37.824 1.00 14.22 215 LEU B CA 1
ATOM 5591 C C . LEU B 1 215 ? 41.634 20.377 38.357 1.00 13.78 215 LEU B C 1
ATOM 5592 O O . LEU B 1 215 ? 41.260 20.836 39.432 1.00 13.95 215 LEU B O 1
ATOM 5597 N N . HIS B 1 216 ? 40.863 19.594 37.609 1.00 13.71 216 HIS B N 1
ATOM 5598 C CA . HIS B 1 216 ? 39.538 19.200 38.067 1.00 13.04 216 HIS B CA 1
ATOM 5599 C C . HIS B 1 216 ? 39.631 18.419 39.371 1.00 15.81 216 HIS B C 1
ATOM 5600 O O . HIS B 1 216 ? 38.826 18.613 40.284 1.00 15.60 216 HIS B O 1
ATOM 5607 N N . HIS B 1 217 ? 40.616 17.532 39.458 1.00 14.69 217 HIS B N 1
ATOM 5608 C CA . HIS B 1 217 ? 40.839 16.788 40.687 1.00 13.47 217 HIS B CA 1
ATOM 5609 C C . HIS B 1 217 ? 41.165 17.736 41.840 1.00 14.58 217 HIS B C 1
ATOM 5610 O O . HIS B 1 217 ? 40.797 17.478 42.985 1.00 15.45 217 HIS B O 1
ATOM 5617 N N . GLN B 1 218 ? 41.842 18.839 41.532 1.00 12.63 218 GLN B N 1
ATOM 5618 C CA . GLN B 1 218 ? 42.256 19.790 42.562 1.00 12.44 218 GLN B CA 1
ATOM 5619 C C . GLN B 1 218 ? 41.170 20.809 42.889 1.00 14.53 218 GLN B C 1
ATOM 5620 O O . GLN B 1 218 ? 41.062 21.260 44.031 1.00 12.03 218 GLN B O 1
ATOM 5626 N N . PHE B 1 219 ? 40.373 21.169 41.886 1.00 14.73 219 PHE B N 1
ATOM 5627 C CA . PHE B 1 219 ? 39.202 22.010 42.104 1.00 11.79 219 PHE B CA 1
ATOM 5628 C C . PHE B 1 219 ? 38.207 21.268 42.988 1.00 12.51 219 PHE B C 1
ATOM 5629 O O . PHE B 1 219 ? 37.619 21.852 43.898 1.00 12.78 219 PHE B O 1
ATOM 5637 N N . VAL B 1 220 ? 38.027 19.977 42.710 1.00 12.87 220 VAL B N 1
ATOM 5638 C CA . VAL B 1 220 ? 37.129 19.121 43.490 1.00 14.77 220 VAL B CA 1
ATOM 5639 C C . VAL B 1 220 ? 37.639 18.915 44.916 1.00 14.95 220 VAL B C 1
ATOM 5640 O O . VAL B 1 220 ? 36.874 19.016 45.879 1.00 14.81 220 VAL B O 1
ATOM 5644 N N . ALA B 1 221 ? 38.931 18.623 45.044 1.00 13.37 221 ALA B N 1
ATOM 5645 C CA . ALA B 1 221 ? 39.565 18.479 46.352 1.00 11.65 221 ALA B CA 1
ATOM 5646 C C . ALA B 1 221 ? 39.461 19.773 47.154 1.00 13.02 221 ALA B C 1
ATOM 5647 O O . ALA B 1 221 ? 39.208 19.750 48.358 1.00 15.04 221 ALA B O 1
ATOM 5649 N N . SER B 1 222 ? 39.664 20.903 46.484 1.00 11.69 222 SER B N 1
ATOM 5650 C CA . SER B 1 222 ? 39.509 22.196 47.138 1.00 12.62 222 SER B CA 1
ATOM 5651 C C . SER B 1 222 ? 38.093 22.333 47.686 1.00 13.80 222 SER B C 1
ATOM 5652 O O . SER B 1 222 ? 37.906 22.632 48.863 1.00 15.21 222 SER B O 1
ATOM 5655 N N . ALA B 1 223 ? 37.099 22.094 46.835 1.00 11.02 223 ALA B N 1
ATOM 5656 C CA . ALA B 1 223 ? 35.702 22.212 47.244 1.00 15.21 223 ALA B CA 1
ATOM 5657 C C . ALA B 1 223 ? 35.376 21.279 48.406 1.00 14.20 223 ALA B C 1
ATOM 5658 O O . ALA B 1 223 ? 34.656 21.656 49.333 1.00 14.28 223 ALA B O 1
ATOM 5660 N N . LEU B 1 224 ? 35.912 20.064 48.358 1.00 12.66 224 LEU B N 1
ATOM 5661 C CA . LEU B 1 224 ? 35.674 19.091 49.422 1.00 14.58 224 LEU B CA 1
ATOM 5662 C C . LEU B 1 224 ? 36.275 19.542 50.754 1.00 16.04 224 LEU B C 1
ATOM 5663 O O . LEU B 1 224 ? 35.712 19.273 51.816 1.00 16.33 224 LEU B O 1
ATOM 5668 N N . ALA B 1 225 ? 37.416 20.225 50.696 1.00 15.16 225 ALA B N 1
ATOM 5669 C CA . ALA B 1 225 ? 38.061 20.730 51.907 1.00 14.86 225 ALA B CA 1
ATOM 5670 C C . ALA B 1 225 ? 37.240 21.854 52.521 1.00 14.55 225 ALA B C 1
ATOM 5671 O O . ALA B 1 225 ? 37.068 21.913 53.737 1.00 17.90 225 ALA B O 1
ATOM 5673 N N . VAL B 1 226 ? 36.736 22.746 51.675 1.00 14.13 226 VAL B N 1
ATOM 5674 C CA . VAL B 1 226 ? 35.852 23.808 52.132 1.00 12.01 226 VAL B CA 1
ATOM 5675 C C . VAL B 1 226 ? 34.676 23.213 52.903 1.00 15.53 226 VAL B C 1
ATOM 5676 O O . VAL B 1 226 ? 34.312 23.703 53.973 1.00 15.37 226 VAL B O 1
ATOM 5680 N N . LYS B 1 227 ? 34.097 22.144 52.364 1.00 13.31 227 LYS B N 1
ATOM 5681 C CA . LYS B 1 227 ? 32.980 21.469 53.018 1.00 18.18 227 LYS B CA 1
ATOM 5682 C C . LYS B 1 227 ? 33.358 20.953 54.404 1.00 19.72 227 LYS B C 1
ATOM 5683 O O . LYS B 1 227 ? 32.663 21.211 55.391 1.00 14.97 227 LYS B O 1
ATOM 5689 N N . ALA B 1 228 ? 34.459 20.210 54.465 1.00 16.75 228 ALA B N 1
ATOM 5690 C CA . ALA B 1 228 ? 34.913 19.624 55.717 1.00 14.80 228 ALA B CA 1
ATOM 5691 C C . ALA B 1 228 ? 35.185 20.703 56.755 1.00 15.83 228 ALA B C 1
ATOM 5692 O O . ALA B 1 228 ? 34.830 20.554 57.921 1.00 16.10 228 ALA B O 1
ATOM 5694 N N . ALA B 1 229 ? 35.810 21.794 56.324 1.00 16.94 229 ALA B N 1
ATOM 5695 C CA . ALA B 1 229 ? 36.117 22.893 57.228 1.00 16.31 229 ALA B CA 1
ATOM 5696 C C . ALA B 1 229 ? 34.837 23.535 57.762 1.00 16.58 229 ALA B C 1
ATOM 5697 O O . ALA B 1 229 ? 34.764 23.913 58.930 1.00 18.62 229 ALA B O 1
ATOM 5699 N N . ARG B 1 230 ? 33.828 23.660 56.907 1.00 15.50 230 ARG B N 1
ATOM 5700 C CA . ARG B 1 230 ? 32.550 24.218 57.336 1.00 16.31 230 ARG B CA 1
ATOM 5701 C C . ARG B 1 230 ? 31.922 23.314 58.389 1.00 17.76 230 ARG B C 1
ATOM 5702 O O . ARG B 1 230 ? 31.453 23.784 59.427 1.00 16.71 230 ARG B O 1
ATOM 5710 N N . ARG B 1 231 ? 31.918 22.013 58.114 1.00 15.91 231 ARG B N 1
ATOM 5711 C CA . ARG B 1 231 ? 31.400 21.037 59.064 1.00 19.95 231 ARG B CA 1
ATOM 5712 C C . ARG B 1 231 ? 32.144 21.104 60.391 1.00 16.77 231 ARG B C 1
ATOM 5713 O O . ARG B 1 231 ? 31.532 21.245 61.448 1.00 22.32 231 ARG B O 1
ATOM 5721 N N . ILE B 1 232 ? 33.468 20.999 60.325 1.00 18.35 232 ILE B N 1
ATOM 5722 C CA . ILE B 1 232 ? 34.308 20.951 61.519 1.00 19.05 232 ILE B CA 1
ATOM 5723 C C . ILE B 1 232 ? 34.234 22.238 62.341 1.00 19.17 232 ILE B C 1
ATOM 5724 O O . ILE B 1 232 ? 34.116 22.194 63.565 1.00 22.12 232 ILE B O 1
ATOM 5729 N N . ASN B 1 233 ? 34.300 23.378 61.664 1.00 16.77 233 ASN B N 1
ATOM 5730 C CA . ASN B 1 233 ? 34.165 24.672 62.325 1.00 18.41 233 ASN B CA 1
ATOM 5731 C C . ASN B 1 233 ? 33.851 25.775 61.325 1.00 18.52 233 ASN B C 1
ATOM 5732 O O . ASN B 1 233 ? 34.754 26.301 60.674 1.00 18.28 233 ASN B O 1
ATOM 5737 N N . PRO B 1 234 ? 32.562 26.132 61.212 1.00 19.61 234 PRO B N 1
ATOM 5738 C CA . PRO B 1 234 ? 32.055 27.108 60.238 1.00 19.07 234 PRO B CA 1
ATOM 5739 C C . PRO B 1 234 ? 32.703 28.488 60.356 1.00 20.06 234 PRO B C 1
ATOM 5740 O O . PRO B 1 234 ? 32.677 29.249 59.389 1.00 19.54 234 PRO B O 1
ATOM 5744 N N . GLU B 1 235 ? 33.274 28.804 61.514 1.00 20.85 235 GLU B N 1
ATOM 5745 C CA . GLU B 1 235 ? 33.914 30.102 61.709 1.00 22.34 235 GLU B CA 1
ATOM 5746 C C . GLU B 1 235 ? 35.225 30.228 60.936 1.00 18.79 235 GLU B C 1
ATOM 5747 O O . GLU B 1 235 ? 35.625 31.330 60.568 1.00 19.73 235 GLU B O 1
ATOM 5753 N N . MET B 1 236 ? 35.895 29.106 60.697 1.00 18.60 236 MET B N 1
ATOM 5754 C CA . MET B 1 236 ? 37.152 29.130 59.955 1.00 19.00 236 MET B CA 1
ATOM 5755 C C . MET B 1 236 ? 36.915 29.573 58.518 1.00 17.69 236 MET B C 1
ATOM 5756 O O . MET B 1 236 ? 35.849 29.327 57.954 1.00 13.15 236 MET B O 1
ATOM 5761 N N . LYS B 1 237 ? 37.915 30.233 57.939 1.00 17.66 237 LYS B N 1
ATOM 5762 C CA . LYS B 1 237 ? 37.833 30.723 56.566 1.00 16.95 237 LYS B CA 1
ATOM 5763 C C . LYS B 1 237 ? 38.807 30.001 55.640 1.00 17.54 237 LYS B C 1
ATOM 5764 O O . LYS B 1 237 ? 40.012 29.952 55.890 1.00 19.44 237 LYS B O 1
ATOM 5770 N N . VAL B 1 238 ? 38.272 29.446 54.562 1.00 13.50 238 VAL B N 1
ATOM 5771 C CA . VAL B 1 238 ? 39.075 28.697 53.613 1.00 13.50 238 VAL B CA 1
ATOM 5772 C C . VAL B 1 238 ? 39.027 29.399 52.265 1.00 15.20 238 VAL B C 1
ATOM 5773 O O . VAL B 1 238 ? 37.979 29.447 51.626 1.00 17.16 238 VAL B O 1
ATOM 5777 N N . GLY B 1 239 ? 40.159 29.952 51.841 1.00 13.99 239 GLY B N 1
ATOM 5778 C CA . GLY B 1 239 ? 40.221 30.683 50.588 1.00 14.37 239 GLY B CA 1
ATOM 5779 C C . GLY B 1 239 ? 41.064 30.002 49.527 1.00 15.31 239 GLY B C 1
ATOM 5780 O O . GLY B 1 239 ? 41.732 29.003 49.795 1.00 14.53 239 GLY B O 1
ATOM 5781 N N . CYS B 1 240 ? 41.018 30.539 48.310 1.00 13.00 240 CYS B N 1
ATOM 5782 C CA . CYS B 1 240 ? 41.869 30.060 47.230 1.00 11.92 240 CYS B CA 1
ATOM 5783 C C . CYS B 1 240 ? 43.152 30.880 47.205 1.00 12.43 240 CYS B C 1
ATOM 5784 O O . CYS B 1 240 ? 43.253 31.898 47.885 1.00 12.68 240 CYS B O 1
ATOM 5787 N N . MET B 1 241 ? 44.130 30.430 46.427 1.00 14.52 241 MET B N 1
ATOM 5788 C CA . MET B 1 241 ? 45.393 31.146 46.288 1.00 12.40 241 MET B CA 1
ATOM 5789 C C . MET B 1 241 ? 45.751 31.274 44.810 1.00 13.71 241 MET B C 1
ATOM 5790 O O . MET B 1 241 ? 46.039 30.283 44.144 1.00 10.95 241 MET B O 1
ATOM 5795 N N . LEU B 1 242 ? 45.726 32.502 44.305 1.00 16.09 242 LEU B N 1
ATOM 5796 C CA . LEU B 1 242 ? 45.983 32.763 42.893 1.00 16.98 242 LEU B CA 1
ATOM 5797 C C . LEU B 1 242 ? 47.283 33.531 42.707 1.00 16.89 242 LEU B C 1
ATOM 5798 O O . LEU B 1 242 ? 47.521 34.531 43.378 1.00 16.57 242 LEU B O 1
ATOM 5803 N N . ALA B 1 243 ? 48.128 33.053 41.800 1.00 18.84 243 ALA B N 1
ATOM 5804 C CA . ALA B 1 243 ? 49.302 33.813 41.389 1.00 19.42 243 ALA B CA 1
ATOM 5805 C C . ALA B 1 243 ? 48.852 34.820 40.341 1.00 16.12 243 ALA B C 1
ATOM 5806 O O . ALA B 1 243 ? 48.450 34.440 39.242 1.00 13.50 243 ALA B O 1
ATOM 5808 N N . MET B 1 244 ? 48.912 36.101 40.683 1.00 17.45 244 MET B N 1
ATOM 5809 C CA . MET B 1 244 ? 48.337 37.137 39.831 1.00 18.83 244 MET B CA 1
ATOM 5810 C C . MET B 1 244 ? 49.389 37.992 39.130 1.00 20.32 244 MET B C 1
ATOM 5811 O O . MET B 1 244 ? 49.962 38.903 39.728 1.00 18.28 244 MET B O 1
ATOM 5816 N N . VAL B 1 245 ? 49.635 37.689 37.858 1.00 18.92 245 VAL B N 1
ATOM 5817 C CA . VAL B 1 245 ? 50.508 38.506 37.023 1.00 17.91 245 VAL B CA 1
ATOM 5818 C C . VAL B 1 245 ? 49.675 39.176 35.944 1.00 18.05 245 VAL B C 1
ATOM 5819 O O . VAL B 1 245 ? 49.450 38.599 34.888 1.00 16.30 245 VAL B O 1
ATOM 5823 N N . PRO B 1 246 ? 49.211 40.403 36.206 1.00 21.54 246 PRO B N 1
ATOM 5824 C CA . PRO B 1 246 ? 48.348 41.097 35.242 1.00 16.33 246 PRO B CA 1
ATOM 5825 C C . PRO B 1 246 ? 49.021 41.252 33.880 1.00 20.81 246 PRO B C 1
ATOM 5826 O O . PRO B 1 246 ? 50.206 41.591 33.815 1.00 21.42 246 PRO B O 1
ATOM 5830 N N . LEU B 1 247 ? 48.271 40.994 32.810 1.00 18.77 247 LEU B N 1
ATOM 5831 C CA . LEU B 1 247 ? 48.768 41.174 31.450 1.00 17.76 247 LEU B CA 1
ATOM 5832 C C . LEU B 1 247 ? 48.182 42.435 30.824 1.00 18.59 247 LEU B C 1
ATOM 5833 O O . LEU B 1 247 ? 46.991 42.487 30.513 1.00 19.80 247 LEU B O 1
ATOM 5838 N N . TYR B 1 248 ? 49.016 43.452 30.640 1.00 17.11 248 TYR B N 1
ATOM 5839 C CA . TYR B 1 248 ? 48.573 44.675 29.981 1.00 17.72 248 TYR B CA 1
ATOM 5840 C C . TYR B 1 248 ? 48.558 44.480 28.470 1.00 19.72 248 TYR B C 1
ATOM 5841 O O . TYR B 1 248 ? 49.454 43.850 27.912 1.00 21.03 248 TYR B O 1
ATOM 5850 N N . PRO B 1 249 ? 47.535 45.018 27.797 1.00 19.83 249 PRO B N 1
ATOM 5851 C CA . PRO B 1 249 ? 47.641 45.108 26.341 1.00 17.96 249 PRO B CA 1
ATOM 5852 C C . PRO B 1 249 ? 48.803 46.035 26.011 1.00 18.46 249 PRO B C 1
ATOM 5853 O O . PRO B 1 249 ? 48.918 47.098 26.617 1.00 16.72 249 PRO B O 1
ATOM 5857 N N . TYR B 1 250 ? 49.664 45.637 25.083 1.00 19.07 250 TYR B N 1
ATOM 5858 C CA . TYR B 1 250 ? 50.821 46.456 24.759 1.00 21.78 250 TYR B CA 1
ATOM 5859 C C . TYR B 1 250 ? 50.406 47.839 24.271 1.00 21.05 250 TYR B C 1
ATOM 5860 O O . TYR B 1 250 ? 51.047 48.837 24.597 1.00 23.11 250 TYR B O 1
ATOM 5869 N N . SER B 1 251 ? 49.334 47.895 23.488 1.00 21.14 251 SER B N 1
ATOM 5870 C CA . SER B 1 251 ? 48.827 49.167 22.983 1.00 20.34 251 SER B CA 1
ATOM 5871 C C . SER B 1 251 ? 47.313 49.136 22.836 1.00 20.31 251 SER B C 1
ATOM 5872 O O . SER B 1 251 ? 46.682 48.093 23.018 1.00 22.51 251 SER B O 1
ATOM 5875 N N . CYS B 1 252 ? 46.739 50.285 22.496 1.00 21.88 252 CYS B N 1
ATOM 5876 C CA . CYS B 1 252 ? 45.297 50.408 22.329 1.00 22.20 252 CYS B CA 1
ATOM 5877 C C . CYS B 1 252 ? 44.841 49.833 20.992 1.00 23.23 252 CYS B C 1
ATOM 5878 O O . CYS B 1 252 ? 43.687 49.991 20.595 1.00 22.00 252 CYS B O 1
ATOM 5881 N N . ASN B 1 253 ? 45.759 49.177 20.292 1.00 23.85 253 ASN B N 1
ATOM 5882 C CA . ASN B 1 253 ? 45.391 48.369 19.142 1.00 23.39 253 ASN B CA 1
ATOM 5883 C C . ASN B 1 253 ? 44.378 47.329 19.601 1.00 21.28 253 ASN B C 1
ATOM 5884 O O . ASN B 1 253 ? 44.680 46.510 20.466 1.00 19.26 253 ASN B O 1
ATOM 5889 N N . PRO B 1 254 ? 43.164 47.372 19.036 1.00 20.83 254 PRO B N 1
ATOM 5890 C CA . PRO B 1 254 ? 42.075 46.471 19.425 1.00 17.61 254 PRO B CA 1
ATOM 5891 C C . PRO B 1 254 ? 42.523 45.017 19.554 1.00 20.19 254 PRO B C 1
ATOM 5892 O O . PRO B 1 254 ? 42.079 44.314 20.461 1.00 19.43 254 PRO B O 1
ATOM 5896 N N . ASP B 1 255 ? 43.390 44.569 18.653 1.00 18.62 255 ASP B N 1
ATOM 5897 C CA . ASP B 1 255 ? 43.844 43.184 18.670 1.00 17.87 255 ASP B CA 1
ATOM 5898 C C . ASP B 1 255 ? 44.669 42.878 19.915 1.00 20.39 255 ASP B C 1
ATOM 5899 O O . ASP B 1 255 ? 44.655 41.752 20.414 1.00 17.34 255 ASP B O 1
ATOM 5904 N N . ASP B 1 256 ? 45.387 43.884 20.407 1.00 19.69 256 ASP B N 1
ATOM 5905 C CA . ASP B 1 256 ? 46.181 43.751 21.624 1.00 16.82 256 ASP B CA 1
ATOM 5906 C C . ASP B 1 256 ? 45.283 43.701 22.852 1.00 19.70 256 ASP B C 1
ATOM 5907 O O . ASP B 1 256 ? 45.426 42.824 23.707 1.00 18.00 256 ASP B O 1
ATOM 5912 N N . VAL B 1 257 ? 44.362 44.655 22.935 1.00 20.51 257 VAL B N 1
ATOM 5913 C CA . VAL B 1 257 ? 43.448 44.743 24.065 1.00 17.70 257 VAL B CA 1
ATOM 5914 C C . VAL B 1 257 ? 42.637 43.458 24.189 1.00 20.01 257 VAL B C 1
ATOM 5915 O O . VAL B 1 257 ? 42.462 42.924 25.285 1.00 20.20 257 VAL B O 1
ATOM 5919 N N . MET B 1 258 ? 42.164 42.957 23.053 1.00 18.40 258 MET B N 1
ATOM 5920 C CA . MET B 1 258 ? 41.388 41.725 23.016 1.00 18.72 258 MET B CA 1
ATOM 5921 C C . MET B 1 258 ? 42.237 40.516 23.405 1.00 19.26 258 MET B C 1
ATOM 5922 O O . MET B 1 258 ? 41.804 39.671 24.189 1.00 18.22 258 MET B O 1
ATOM 5927 N N . PHE B 1 259 ? 43.446 40.440 22.854 1.00 16.90 259 PHE B N 1
ATOM 5928 C CA . PHE B 1 259 ? 44.359 39.341 23.159 1.00 16.15 259 PHE B CA 1
ATOM 5929 C C . PHE B 1 259 ? 44.688 39.317 24.647 1.00 17.75 259 PHE B C 1
ATOM 5930 O O . PHE B 1 259 ? 44.716 38.257 25.269 1.00 17.72 259 PHE B O 1
ATOM 5938 N N . ALA B 1 260 ? 44.933 40.492 25.214 1.00 19.69 260 ALA B N 1
ATOM 5939 C CA . ALA B 1 260 ? 45.193 40.604 26.641 1.00 18.97 260 ALA B CA 1
ATOM 5940 C C . ALA B 1 260 ? 43.994 40.091 27.430 1.00 20.32 260 ALA B C 1
ATOM 5941 O O . ALA B 1 260 ? 44.149 39.387 28.425 1.00 16.76 260 ALA B O 1
ATOM 5943 N N . GLN B 1 261 ? 42.795 40.445 26.975 1.00 20.77 261 GLN B N 1
ATOM 5944 C CA . GLN B 1 261 ? 41.577 40.082 27.690 1.00 21.51 261 GLN B CA 1
ATOM 5945 C C . GLN B 1 261 ? 41.418 38.570 27.729 1.00 19.63 261 GLN B C 1
ATOM 5946 O O . GLN B 1 261 ? 41.202 37.984 28.792 1.00 18.98 261 GLN B O 1
ATOM 5952 N N . GLU B 1 262 ? 41.540 37.942 26.566 1.00 18.23 262 GLU B N 1
ATOM 5953 C CA . GLU B 1 262 ? 41.406 36.498 26.463 1.00 18.48 262 GLU B CA 1
ATOM 5954 C C . GLU B 1 262 ? 42.511 35.785 27.239 1.00 19.81 262 GLU B C 1
ATOM 5955 O O . GLU B 1 262 ? 42.290 34.716 27.808 1.00 20.09 262 GLU B O 1
ATOM 5961 N N . SER B 1 263 ? 43.696 36.389 27.270 1.00 16.78 263 SER B N 1
ATOM 5962 C CA . SER B 1 263 ? 44.841 35.795 27.952 1.00 17.65 263 SER B CA 1
ATOM 5963 C C . SER B 1 263 ? 44.683 35.787 29.468 1.00 18.29 263 SER B C 1
ATOM 5964 O O . SER B 1 263 ? 45.221 34.914 30.150 1.00 17.27 263 SER B O 1
ATOM 5967 N N . MET B 1 264 ? 43.953 36.760 29.999 1.00 16.70 264 MET B N 1
ATOM 5968 C CA . MET B 1 264 ? 43.738 36.826 31.440 1.00 17.47 264 MET B CA 1
ATOM 5969 C C . MET B 1 264 ? 42.887 35.661 31.948 1.00 17.55 264 MET B C 1
ATOM 5970 O O . MET B 1 264 ? 42.872 35.371 33.143 1.00 17.93 264 MET B O 1
ATOM 5975 N N . ARG B 1 265 ? 42.186 34.991 31.039 1.00 16.78 265 ARG B N 1
ATOM 5976 C CA . ARG B 1 265 ? 41.352 33.853 31.412 1.00 17.99 265 ARG B CA 1
ATOM 5977 C C . ARG B 1 265 ? 42.201 32.700 31.943 1.00 17.95 265 ARG B C 1
ATOM 5978 O O . ARG B 1 265 ? 41.687 31.767 32.561 1.00 13.33 265 ARG B O 1
ATOM 5986 N N . GLU B 1 266 ? 43.506 32.769 31.695 1.00 20.51 266 GLU B N 1
ATOM 5987 C CA . GLU B 1 266 ? 44.431 31.767 32.212 1.00 18.57 266 GLU B CA 1
ATOM 5988 C C . GLU B 1 266 ? 44.584 31.917 33.724 1.00 19.54 266 GLU B C 1
ATOM 5989 O O . GLU B 1 266 ? 44.956 30.974 34.424 1.00 15.44 266 GLU B O 1
ATOM 5995 N N . ARG B 1 267 ? 44.286 33.112 34.220 1.00 16.22 267 ARG B N 1
ATOM 5996 C CA . ARG B 1 267 ? 44.231 33.347 35.654 1.00 17.91 267 ARG B CA 1
ATOM 5997 C C . ARG B 1 267 ? 42.808 33.131 36.151 1.00 15.72 267 ARG B C 1
ATOM 5998 O O . ARG B 1 267 ? 42.558 32.292 37.015 1.00 16.87 267 ARG B O 1
ATOM 6006 N N . TYR B 1 268 ? 41.874 33.884 35.579 1.00 13.67 268 TYR B N 1
ATOM 6007 C CA . TYR B 1 268 ? 40.512 33.956 36.101 1.00 16.74 268 TYR B CA 1
ATOM 6008 C C . TYR B 1 268 ? 39.754 32.631 36.105 1.00 15.87 268 TYR B C 1
ATOM 6009 O O . TYR B 1 268 ? 38.847 32.441 36.912 1.00 15.25 268 TYR B O 1
ATOM 6018 N N . VAL B 1 269 ? 40.119 31.715 35.214 1.00 15.66 269 VAL B N 1
ATOM 6019 C CA . VAL B 1 269 ? 39.433 30.428 35.161 1.00 15.76 269 VAL B CA 1
ATOM 6020 C C . VAL B 1 269 ? 39.541 29.691 36.501 1.00 14.44 269 VAL B C 1
ATOM 6021 O O . VAL B 1 269 ? 38.609 29.005 36.917 1.00 16.24 269 VAL B O 1
ATOM 6025 N N . PHE B 1 270 ? 40.668 29.859 37.185 1.00 14.59 270 PHE B N 1
ATOM 6026 C CA . PHE B 1 270 ? 40.876 29.209 38.477 1.00 17.59 270 PHE B CA 1
ATOM 6027 C C . PHE B 1 270 ? 40.006 29.819 39.574 1.00 14.54 270 PHE B C 1
ATOM 6028 O O . PHE B 1 270 ? 39.384 29.103 40.356 1.00 14.12 270 PHE B O 1
ATOM 6036 N N . THR B 1 271 ? 39.966 31.145 39.624 1.00 13.93 271 THR B N 1
ATOM 6037 C CA . THR B 1 271 ? 39.135 31.845 40.594 1.00 13.98 271 THR B CA 1
ATOM 6038 C C . THR B 1 271 ? 37.652 31.793 40.210 1.00 16.32 271 THR B C 1
ATOM 6039 O O . THR B 1 271 ? 36.779 31.751 41.076 1.00 18.57 271 THR B O 1
ATOM 6043 N N . ASP B 1 272 ? 37.364 31.790 38.914 1.00 13.97 272 ASP B N 1
ATOM 6044 C CA . ASP B 1 272 ? 35.986 31.634 38.467 1.00 15.90 272 ASP B CA 1
ATOM 6045 C C . ASP B 1 272 ? 35.413 30.321 38.988 1.00 16.21 272 ASP B C 1
ATOM 6046 O O . ASP B 1 272 ? 34.233 30.237 39.309 1.00 18.22 272 ASP B O 1
ATOM 6051 N N . VAL B 1 273 ? 36.252 29.295 39.074 1.00 17.27 273 VAL B N 1
ATOM 6052 C CA . VAL B 1 273 ? 35.796 27.992 39.546 1.00 16.44 273 VAL B CA 1
ATOM 6053 C C . VAL B 1 273 ? 35.775 27.924 41.071 1.00 17.24 273 VAL B C 1
ATOM 6054 O O . VAL B 1 273 ? 34.789 27.490 41.668 1.00 15.07 273 VAL B O 1
ATOM 6058 N N . GLN B 1 274 ? 36.862 28.358 41.699 1.00 14.51 274 GLN B N 1
ATOM 6059 C CA . GLN B 1 274 ? 36.985 28.246 43.148 1.00 16.71 274 GLN B CA 1
ATOM 6060 C C . GLN B 1 274 ? 36.095 29.237 43.885 1.00 17.03 274 GLN B C 1
ATOM 6061 O O . GLN B 1 274 ? 35.696 28.989 45.021 1.00 16.81 274 GLN B O 1
ATOM 6067 N N . LEU B 1 275 ? 35.780 30.352 43.233 1.00 15.66 275 LEU B N 1
ATOM 6068 C CA . LEU B 1 275 ? 34.957 31.391 43.846 1.00 14.66 275 LEU B CA 1
ATOM 6069 C C . LEU B 1 275 ? 33.517 31.406 43.324 1.00 20.70 275 LEU B C 1
ATOM 6070 O O . LEU B 1 275 ? 32.585 31.681 44.083 1.00 17.26 275 LEU B O 1
ATOM 6075 N N . ARG B 1 276 ? 33.330 31.114 42.037 1.00 13.90 276 ARG B N 1
ATOM 6076 C CA . ARG B 1 276 ? 31.990 31.147 41.450 1.00 15.49 276 ARG B CA 1
ATOM 6077 C C . ARG B 1 276 ? 31.288 29.785 41.437 1.00 18.29 276 ARG B C 1
ATOM 6078 O O . ARG B 1 276 ? 30.062 29.718 41.373 1.00 21.98 276 ARG B O 1
ATOM 6086 N N . GLY B 1 277 ? 32.063 28.707 41.495 1.00 16.54 277 GLY B N 1
ATOM 6087 C CA . GLY B 1 277 ? 31.507 27.382 41.710 1.00 13.53 277 GLY B CA 1
ATOM 6088 C C . GLY B 1 277 ? 31.240 26.526 40.487 1.00 15.16 277 GLY B C 1
ATOM 6089 O O . GLY B 1 277 ? 30.636 25.460 40.599 1.00 15.24 277 GLY B O 1
ATOM 6090 N N . TYR B 1 278 ? 31.691 26.977 39.321 1.00 17.47 278 TYR B N 1
ATOM 6091 C CA . TYR B 1 278 ? 31.444 26.247 38.080 1.00 13.76 278 TYR B CA 1
ATOM 6092 C C . TYR B 1 278 ? 32.428 26.631 36.981 1.00 16.39 278 TYR B C 1
ATOM 6093 O O . TYR B 1 278 ? 33.032 27.705 37.014 1.00 14.76 278 TYR B O 1
ATOM 6102 N N . TYR B 1 279 ? 32.582 25.745 36.004 1.00 14.04 279 TYR B N 1
ATOM 6103 C CA . TYR B 1 279 ? 33.433 26.021 34.861 1.00 15.53 279 TYR B CA 1
ATOM 6104 C C . TYR B 1 279 ? 32.762 27.038 33.951 1.00 14.92 279 TYR B C 1
ATOM 6105 O O . TYR B 1 279 ? 31.635 26.828 33.508 1.00 17.31 279 TYR B O 1
ATOM 6114 N N . PRO B 1 280 ? 33.456 28.149 33.667 1.00 14.69 280 PRO B N 1
ATOM 6115 C CA . PRO B 1 280 ? 32.888 29.177 32.793 1.00 16.39 280 PRO B CA 1
ATOM 6116 C C . PRO B 1 280 ? 32.736 28.676 31.361 1.00 16.17 280 PRO B C 1
ATOM 6117 O O . PRO B 1 280 ? 33.465 27.785 30.920 1.00 14.99 280 PRO B O 1
ATOM 6121 N N . SER B 1 281 ? 31.774 29.253 30.653 1.00 18.11 281 SER B N 1
ATOM 6122 C CA . SER B 1 281 ? 31.501 28.912 29.265 1.00 13.52 281 SER B CA 1
ATOM 6123 C C . SER B 1 281 ? 32.758 28.880 28.396 1.00 14.87 281 SER B C 1
ATOM 6124 O O . SER B 1 281 ? 32.926 27.975 27.578 1.00 18.27 281 SER B O 1
ATOM 6127 N N . TYR B 1 282 ? 33.641 29.860 28.573 1.00 13.95 282 TYR B N 1
ATOM 6128 C CA . TYR B 1 282 ? 34.807 29.981 27.696 1.00 14.29 282 TYR B CA 1
ATOM 6129 C C . TYR B 1 282 ? 35.774 28.798 27.761 1.00 15.74 282 TYR B C 1
ATOM 6130 O O . TYR B 1 282 ? 36.321 28.389 26.734 1.00 15.69 282 TYR B O 1
ATOM 6139 N N . VAL B 1 283 ? 35.986 28.245 28.951 1.00 13.44 283 VAL B N 1
ATOM 6140 C CA . VAL B 1 283 ? 36.868 27.088 29.067 1.00 13.48 283 VAL B CA 1
ATOM 6141 C C . VAL B 1 283 ? 36.158 25.828 28.587 1.00 15.92 283 VAL B C 1
ATOM 6142 O O . VAL B 1 283 ? 36.758 24.989 27.919 1.00 18.69 283 VAL B O 1
ATOM 6146 N N . LEU B 1 284 ? 34.875 25.705 28.907 1.00 16.90 284 LEU B N 1
ATOM 6147 C CA . LEU B 1 284 ? 34.093 24.576 28.421 1.00 15.52 284 LEU B CA 1
ATOM 6148 C C . LEU B 1 284 ? 34.069 24.537 26.893 1.00 19.80 284 LEU B C 1
ATOM 6149 O O . LEU B 1 284 ? 34.089 23.460 26.298 1.00 23.86 284 LEU B O 1
ATOM 6154 N N . ASN B 1 285 ? 34.029 25.708 26.261 1.00 18.72 285 ASN B N 1
ATOM 6155 C CA . ASN B 1 285 ? 34.103 25.786 24.803 1.00 18.25 285 ASN B CA 1
ATOM 6156 C C . ASN B 1 285 ? 35.464 25.336 24.297 1.00 20.55 285 ASN B C 1
ATOM 6157 O O . ASN B 1 285 ? 35.570 24.656 23.277 1.00 21.51 285 ASN B O 1
ATOM 6162 N N . GLU B 1 286 ? 36.504 25.728 25.021 1.00 18.31 286 GLU B N 1
ATOM 6163 C CA . GLU B 1 286 ? 37.867 25.364 24.669 1.00 20.75 286 GLU B CA 1
ATOM 6164 C C . GLU B 1 286 ? 38.059 23.853 24.723 1.00 19.57 286 GLU B C 1
ATOM 6165 O O . GLU B 1 286 ? 38.831 23.288 23.951 1.00 21.97 286 GLU B O 1
ATOM 6171 N N . TRP B 1 287 ? 37.350 23.201 25.636 1.00 18.39 287 TRP B N 1
ATOM 6172 C CA . TRP B 1 287 ? 37.423 21.752 25.758 1.00 19.40 287 TRP B CA 1
ATOM 6173 C C . TRP B 1 287 ? 36.789 21.060 24.554 1.00 24.25 287 TRP B C 1
ATOM 6174 O O . TRP B 1 287 ? 37.201 19.965 24.167 1.00 22.94 287 TRP B O 1
ATOM 6185 N N . GLU B 1 288 ? 35.785 21.701 23.965 1.00 24.91 288 GLU B N 1
ATOM 6186 C CA . GLU B 1 288 ? 35.143 21.169 22.769 1.00 25.18 288 GLU B CA 1
ATOM 6187 C C . GLU B 1 288 ? 36.042 21.345 21.556 1.00 22.31 288 GLU B C 1
ATOM 6188 O O . GLU B 1 288 ? 36.280 20.399 20.808 1.00 28.14 288 GLU B O 1
ATOM 6194 N N . ARG B 1 289 ? 36.539 22.563 21.368 1.00 21.10 289 ARG B N 1
ATOM 6195 C CA . ARG B 1 289 ? 37.462 22.853 20.280 1.00 22.08 289 ARG B CA 1
ATOM 6196 C C . ARG B 1 289 ? 38.599 21.838 20.260 1.00 25.46 289 ARG B C 1
ATOM 6197 O O . ARG B 1 289 ? 38.897 21.250 19.221 1.00 25.69 289 ARG B O 1
ATOM 6205 N N . ARG B 1 290 ? 39.216 21.631 21.420 1.00 25.66 290 ARG B N 1
ATOM 6206 C CA . ARG B 1 290 ? 40.386 20.765 21.540 1.00 24.92 290 ARG B CA 1
ATOM 6207 C C . ARG B 1 290 ? 40.012 19.291 21.614 1.00 23.72 290 ARG B C 1
ATOM 6208 O O . ARG B 1 290 ? 40.878 18.420 21.535 1.00 22.67 290 ARG B O 1
ATOM 6216 N N . GLY B 1 291 ? 38.723 19.015 21.769 1.00 21.59 291 GLY B N 1
ATOM 6217 C CA . GLY B 1 291 ? 38.250 17.651 21.902 1.00 22.23 291 GLY B CA 1
ATOM 6218 C C . GLY B 1 291 ? 38.734 16.979 23.175 1.00 28.36 291 GLY B C 1
ATOM 6219 O O . GLY B 1 291 ? 38.843 15.752 23.236 1.00 27.04 291 GLY B O 1
ATOM 6220 N N . PHE B 1 292 ? 39.032 17.780 24.194 1.00 22.72 292 PHE B N 1
ATOM 6221 C CA . PHE B 1 292 ? 39.453 17.233 25.477 1.00 25.98 292 PHE B CA 1
ATOM 6222 C C . PHE B 1 292 ? 38.313 16.441 26.096 1.00 27.20 292 PHE B C 1
ATOM 6223 O O . PHE B 1 292 ? 37.140 16.732 25.863 1.00 29.40 292 PHE B O 1
ATOM 6231 N N . ASN B 1 293 ? 38.664 15.435 26.886 1.00 25.80 293 ASN B N 1
ATOM 6232 C CA . ASN B 1 293 ? 37.672 14.658 27.612 1.00 29.23 293 ASN B CA 1
ATOM 6233 C C . ASN B 1 293 ? 38.042 14.555 29.087 1.00 28.32 293 ASN B C 1
ATOM 6234 O O . ASN B 1 293 ? 38.858 13.721 29.477 1.00 37.29 293 ASN B O 1
ATOM 6239 N N . ILE B 1 294 ? 37.447 15.413 29.905 1.00 22.05 294 ILE B N 1
ATOM 6240 C CA . ILE B 1 294 ? 37.762 15.428 31.325 1.00 24.79 294 ILE B CA 1
ATOM 6241 C C . ILE B 1 294 ? 36.862 14.466 32.093 1.00 25.77 294 ILE B C 1
ATOM 6242 O O . ILE B 1 294 ? 35.636 14.551 32.025 1.00 28.60 294 ILE B O 1
ATOM 6247 N N . LYS B 1 295 ? 37.489 13.543 32.813 1.00 22.87 295 LYS B N 1
ATOM 6248 C CA . LYS B 1 295 ? 36.769 12.520 33.557 1.00 22.24 295 LYS B CA 1
ATOM 6249 C C . LYS B 1 295 ? 36.247 13.067 34.879 1.00 23.04 295 LYS B C 1
ATOM 6250 O O . LYS B 1 295 ? 37.026 13.430 35.759 1.00 23.91 295 LYS B O 1
ATOM 6256 N N . MET B 1 296 ? 34.925 13.129 35.013 1.00 21.55 296 MET B N 1
ATOM 6257 C CA . MET B 1 296 ? 34.303 13.562 36.259 1.00 23.10 296 MET B CA 1
ATOM 6258 C C . MET B 1 296 ? 33.488 12.438 36.884 1.00 21.06 296 MET B C 1
ATOM 6259 O O . MET B 1 296 ? 33.022 11.532 36.194 1.00 27.43 296 MET B O 1
ATOM 6264 N N . GLU B 1 297 ? 33.318 12.502 38.197 1.00 20.81 297 GLU B N 1
ATOM 6265 C CA . GLU B 1 297 ? 32.444 11.566 38.885 1.00 23.87 297 GLU B CA 1
ATOM 6266 C C . GLU B 1 297 ? 31.128 12.257 39.199 1.00 24.45 297 GLU B C 1
ATOM 6267 O O . GLU B 1 297 ? 31.088 13.475 39.382 1.00 25.37 297 GLU B O 1
ATOM 6273 N N . ASP B 1 298 ? 30.051 11.480 39.236 1.00 27.79 298 ASP B N 1
ATOM 6274 C CA . ASP B 1 298 ? 28.725 12.020 39.510 1.00 28.23 298 ASP B CA 1
ATOM 6275 C C . ASP B 1 298 ? 28.740 12.882 40.765 1.00 23.58 298 ASP B C 1
ATOM 6276 O O . ASP B 1 298 ? 29.279 12.483 41.799 1.00 21.77 298 ASP B O 1
ATOM 6281 N N . GLY B 1 299 ? 28.154 14.070 40.668 1.00 17.97 299 GLY B N 1
ATOM 6282 C CA . GLY B 1 299 ? 28.054 14.957 41.812 1.00 23.78 299 GLY B CA 1
ATOM 6283 C C . GLY B 1 299 ? 29.185 15.964 41.918 1.00 23.46 299 GLY B C 1
ATOM 6284 O O . GLY B 1 299 ? 29.180 16.821 42.806 1.00 23.89 299 GLY B O 1
ATOM 6285 N N . ASP B 1 300 ? 30.154 15.867 41.013 1.00 17.96 300 ASP B N 1
ATOM 6286 C CA . ASP B 1 300 ? 31.304 16.768 41.034 1.00 22.23 300 ASP B CA 1
ATOM 6287 C C . ASP B 1 300 ? 30.930 18.244 40.856 1.00 21.90 300 ASP B C 1
ATOM 6288 O O . ASP B 1 300 ? 31.428 19.105 41.582 1.00 19.84 300 ASP B O 1
ATOM 6293 N N . LEU B 1 301 ? 30.056 18.536 39.900 1.00 21.91 301 LEU B N 1
ATOM 6294 C CA . LEU B 1 301 ? 29.639 19.915 39.666 1.00 19.14 301 LEU B CA 1
ATOM 6295 C C . LEU B 1 301 ? 28.935 20.485 40.892 1.00 20.86 301 LEU B C 1
ATOM 6296 O O . LEU B 1 301 ? 29.074 21.669 41.205 1.00 23.77 301 LEU B O 1
ATOM 6301 N N . ASP B 1 302 ? 28.185 19.632 41.582 1.00 19.85 302 ASP B N 1
ATOM 6302 C CA . ASP B 1 302 ? 27.539 20.007 42.833 1.00 22.00 302 ASP B CA 1
ATOM 6303 C C . ASP B 1 302 ? 28.590 20.343 43.884 1.00 20.66 302 ASP B C 1
ATOM 6304 O O . ASP B 1 302 ? 28.492 21.361 44.574 1.00 19.28 302 ASP B O 1
ATOM 6309 N N . VAL B 1 303 ? 29.593 19.476 44.003 1.00 18.79 303 VAL B N 1
ATOM 6310 C CA . VAL B 1 303 ? 30.693 19.690 44.934 1.00 16.12 303 VAL B CA 1
ATOM 6311 C C . VAL B 1 303 ? 31.365 21.035 44.677 1.00 14.56 303 VAL B C 1
ATOM 6312 O O . VAL B 1 303 ? 31.533 21.838 45.593 1.00 16.47 303 VAL B O 1
ATOM 6316 N N . LEU B 1 304 ? 31.737 21.278 43.424 1.00 14.86 304 LEU B N 1
ATOM 6317 C CA . LEU B 1 304 ? 32.347 22.545 43.036 1.00 16.40 304 LEU B CA 1
ATOM 6318 C C . LEU B 1 304 ? 31.463 23.727 43.412 1.00 18.08 304 LEU B C 1
ATOM 6319 O O . LEU B 1 304 ? 31.946 24.743 43.908 1.00 16.37 304 LEU B O 1
ATOM 6324 N N . ARG B 1 305 ? 30.165 23.589 43.170 1.00 16.63 305 ARG B N 1
ATOM 6325 C CA . ARG B 1 305 ? 29.226 24.655 43.469 1.00 16.57 305 ARG B CA 1
ATOM 6326 C C . ARG B 1 305 ? 29.093 24.842 44.978 1.00 18.48 305 ARG B C 1
ATOM 6327 O O . ARG B 1 305 ? 29.056 25.969 45.467 1.00 22.25 305 ARG B O 1
ATOM 6335 N N . GLU B 1 306 ? 29.046 23.734 45.711 1.00 15.24 306 GLU B N 1
ATOM 6336 C CA . GLU B 1 306 ? 28.831 23.771 47.159 1.00 19.54 306 GLU B CA 1
ATOM 6337 C C . GLU B 1 306 ? 30.083 24.104 47.980 1.00 15.98 306 GLU B C 1
ATOM 6338 O O . GLU B 1 306 ? 29.985 24.434 49.160 1.00 16.39 306 GLU B O 1
ATOM 6344 N N . GLY B 1 307 ? 31.254 24.029 47.357 1.00 15.29 307 GLY B N 1
ATOM 6345 C CA . GLY B 1 307 ? 32.497 24.225 48.080 1.00 12.59 307 GLY B CA 1
ATOM 6346 C C . GLY B 1 307 ? 33.379 25.342 47.556 1.00 14.43 307 GLY B C 1
ATOM 6347 O O . GLY B 1 307 ? 34.597 25.185 47.464 1.00 12.63 307 GLY B O 1
ATOM 6348 N N . THR B 1 308 ? 32.770 26.472 47.213 1.00 13.79 308 THR B N 1
ATOM 6349 C CA . THR B 1 308 ? 33.533 27.640 46.795 1.00 17.24 308 THR B CA 1
ATOM 6350 C C . THR B 1 308 ? 34.267 28.224 47.988 1.00 13.61 308 THR B C 1
ATOM 6351 O O . THR B 1 308 ? 33.766 28.185 49.108 1.00 10.76 308 THR B O 1
ATOM 6355 N N . CYS B 1 309 ? 35.455 28.762 47.744 1.00 16.36 309 CYS B N 1
ATOM 6356 C CA . CYS B 1 309 ? 36.256 29.349 48.809 1.00 15.10 309 CYS B CA 1
ATOM 6357 C C . CYS B 1 309 ? 35.638 30.645 49.312 1.00 16.41 309 CYS B C 1
ATOM 6358 O O . CYS B 1 309 ? 34.798 31.252 48.646 1.00 14.11 309 CYS B O 1
ATOM 6361 N N . ASP B 1 310 ? 36.073 31.062 50.493 1.00 20.14 310 ASP B N 1
ATOM 6362 C CA . ASP B 1 310 ? 35.491 32.207 51.173 1.00 15.99 310 ASP B CA 1
ATOM 6363 C C . ASP B 1 310 ? 36.159 33.521 50.771 1.00 17.82 310 ASP B C 1
ATOM 6364 O O . ASP B 1 310 ? 35.504 34.556 50.679 1.00 20.26 310 ASP B O 1
ATOM 6369 N N . TYR B 1 311 ? 37.463 33.478 50.526 1.00 17.09 311 TYR B N 1
ATOM 6370 C CA . TYR B 1 311 ? 38.187 34.675 50.122 1.00 15.96 311 TYR B CA 1
ATOM 6371 C C . TYR B 1 311 ? 39.240 34.370 49.063 1.00 17.08 311 TYR B C 1
ATOM 6372 O O . TYR B 1 311 ? 39.596 33.212 48.841 1.00 17.40 311 TYR B O 1
ATOM 6381 N N . LEU B 1 312 ? 39.736 35.417 48.412 1.00 15.39 312 LEU B N 1
ATOM 6382 C CA . LEU B 1 312 ? 40.709 35.254 47.339 1.00 17.50 312 LEU B CA 1
ATOM 6383 C C . LEU B 1 312 ? 42.113 35.624 47.811 1.00 16.63 312 LEU B C 1
ATOM 6384 O O . LEU B 1 312 ? 42.474 36.798 47.850 1.00 14.13 312 LEU B O 1
ATOM 6389 N N . GLY B 1 313 ? 42.900 34.619 48.179 1.00 15.23 313 GLY B N 1
ATOM 6390 C CA . GLY B 1 313 ? 44.296 34.840 48.500 1.00 12.98 313 GLY B CA 1
ATOM 6391 C C . GLY B 1 313 ? 45.065 34.904 47.199 1.00 16.09 313 GLY B C 1
ATOM 6392 O O . GLY B 1 313 ? 44.777 34.149 46.273 1.00 16.48 313 GLY B O 1
ATOM 6393 N N . PHE B 1 314 ? 46.029 35.812 47.105 1.00 16.05 314 PHE B N 1
ATOM 6394 C CA . PHE B 1 314 ? 46.828 35.896 45.889 1.00 16.12 314 PHE B CA 1
ATOM 6395 C C . PHE B 1 314 ? 48.233 36.437 46.119 1.00 15.47 314 PHE B C 1
ATOM 6396 O O . PHE B 1 314 ? 48.512 37.072 47.138 1.00 17.73 314 PHE B O 1
ATOM 6404 N N . SER B 1 315 ? 49.118 36.159 45.171 1.00 14.63 315 SER B N 1
ATOM 6405 C CA . SER B 1 315 ? 50.473 36.685 45.214 1.00 16.64 315 SER B CA 1
ATOM 6406 C C . SER B 1 315 ? 50.662 37.681 44.085 1.00 17.36 315 SER B C 1
ATOM 6407 O O . SER B 1 315 ? 50.084 37.529 43.009 1.00 16.99 315 SER B O 1
ATOM 6410 N N . TYR B 1 316 ? 51.465 38.708 44.339 1.00 18.63 316 TYR B N 1
ATOM 6411 C CA . TYR B 1 316 ? 51.778 39.694 43.315 1.00 17.68 316 TYR B CA 1
ATOM 6412 C C . TYR B 1 316 ? 53.238 40.123 43.392 1.00 15.99 316 TYR B C 1
ATOM 6413 O O . TYR B 1 316 ? 53.743 40.431 44.466 1.00 15.52 316 TYR B O 1
ATOM 6422 N N . TYR B 1 317 ? 53.908 40.140 42.244 1.00 18.81 317 TYR B N 1
ATOM 6423 C CA . TYR B 1 317 ? 55.304 40.557 42.169 1.00 20.19 317 TYR B CA 1
ATOM 6424 C C . TYR B 1 317 ? 55.546 41.458 40.964 1.00 20.46 317 TYR B C 1
ATOM 6425 O O . TYR B 1 317 ? 56.470 42.272 40.962 1.00 23.01 317 TYR B O 1
ATOM 6434 N N . MET B 1 318 ? 54.712 41.305 39.939 1.00 16.91 318 MET B N 1
ATOM 6435 C CA . MET B 1 318 ? 54.985 41.913 38.645 1.00 19.56 318 MET B CA 1
ATOM 6436 C C . MET B 1 318 ? 53.763 41.901 37.736 1.00 22.43 318 MET B C 1
ATOM 6437 O O . MET B 1 318 ? 52.738 41.289 38.046 1.00 18.09 318 MET B O 1
ATOM 6442 N N . THR B 1 319 ? 53.898 42.571 36.597 1.00 22.30 319 THR B N 1
ATOM 6443 C CA . THR B 1 319 ? 52.907 42.523 35.534 1.00 19.76 319 THR B CA 1
ATOM 6444 C C . THR B 1 319 ? 53.637 42.277 34.223 1.00 20.05 319 THR B C 1
ATOM 6445 O O . THR B 1 319 ? 54.842 42.499 34.132 1.00 22.41 319 THR B O 1
ATOM 6449 N N . ASN B 1 320 ? 52.915 41.810 33.211 1.00 19.06 320 ASN B N 1
ATOM 6450 C CA . ASN B 1 320 ? 53.487 41.661 31.878 1.00 18.01 320 ASN B CA 1
ATOM 6451 C C . ASN B 1 320 ? 52.690 42.453 30.852 1.00 23.49 320 ASN B C 1
ATOM 6452 O O . ASN B 1 320 ? 51.543 42.833 31.100 1.00 19.19 320 ASN B O 1
ATOM 6457 N N . ALA B 1 321 ? 53.306 42.700 29.702 1.00 20.55 321 ALA B N 1
ATOM 6458 C CA . ALA B 1 321 ? 52.628 43.337 28.585 1.00 18.93 321 ALA B CA 1
ATOM 6459 C C . ALA B 1 321 ? 52.598 42.357 27.426 1.00 25.30 321 ALA B C 1
ATOM 6460 O O . ALA B 1 321 ? 53.569 41.642 27.187 1.00 28.90 321 ALA B O 1
ATOM 6462 N N . VAL B 1 322 ? 51.483 42.315 26.711 1.00 20.53 322 VAL B N 1
ATOM 6463 C CA . VAL B 1 322 ? 51.321 41.335 25.650 1.00 21.81 322 VAL B CA 1
ATOM 6464 C C . VAL B 1 322 ? 50.906 41.969 24.327 1.00 23.82 322 VAL B C 1
ATOM 6465 O O . VAL B 1 322 ? 50.114 42.911 24.296 1.00 23.66 322 VAL B O 1
ATOM 6469 N N . LYS B 1 323 ? 51.469 41.453 23.239 1.00 24.57 323 LYS B N 1
ATOM 6470 C CA . LYS B 1 323 ? 51.076 41.848 21.894 1.00 24.61 323 LYS B CA 1
ATOM 6471 C C . LYS B 1 323 ? 50.368 40.685 21.225 1.00 26.41 323 LYS B C 1
ATOM 6472 O O . LYS B 1 323 ? 50.608 39.530 21.567 1.00 27.10 323 LYS B O 1
ATOM 6478 N N . ALA B 1 324 ? 49.499 40.994 20.268 1.00 29.73 324 ALA B N 1
ATOM 6479 C CA . ALA B 1 324 ? 48.783 39.969 19.518 1.00 27.88 324 ALA B CA 1
ATOM 6480 C C . ALA B 1 324 ? 49.699 39.262 18.519 1.00 36.30 324 ALA B C 1
ATOM 6481 O O . ALA B 1 324 ? 49.575 38.057 18.290 1.00 36.78 324 ALA B O 1
ATOM 6483 N N . GLU B 1 325 ? 50.617 40.019 17.927 1.00 37.95 325 GLU B N 1
ATOM 6484 C CA . GLU B 1 325 ? 51.514 39.478 16.912 1.00 42.18 325 GLU B CA 1
ATOM 6485 C C . GLU B 1 325 ? 52.949 39.946 17.130 1.00 37.79 325 GLU B C 1
ATOM 6486 O O . GLU B 1 325 ? 53.219 41.145 17.134 1.00 37.87 325 GLU B O 1
ATOM 6492 N N . GLY B 1 326 ? 53.866 39.001 17.310 1.00 40.52 326 GLY B N 1
ATOM 6493 C CA . GLY B 1 326 ? 55.279 39.327 17.395 1.00 44.34 326 GLY B CA 1
ATOM 6494 C C . GLY B 1 326 ? 55.888 39.284 18.785 1.00 45.33 326 GLY B C 1
ATOM 6495 O O . GLY B 1 326 ? 57.060 39.618 18.963 1.00 44.19 326 GLY B O 1
ATOM 6496 N N . GLY B 1 327 ? 55.099 38.875 19.774 1.00 41.01 327 GLY B N 1
ATOM 6497 C CA . GLY B 1 327 ? 55.586 38.772 21.138 1.00 38.04 327 GLY B CA 1
ATOM 6498 C C . GLY B 1 327 ? 56.724 37.776 21.273 1.00 42.86 327 GLY B C 1
ATOM 6499 O O . GLY B 1 327 ? 56.712 36.907 22.150 1.00 46.54 327 GLY B O 1
ATOM 6500 N N . GLU B 1 336 ? 53.533 32.550 25.455 1.00 36.48 336 GLU B N 1
ATOM 6501 C CA . GLU B 1 336 ? 52.950 33.705 26.130 1.00 40.63 336 GLU B CA 1
ATOM 6502 C C . GLU B 1 336 ? 52.593 34.830 25.161 1.00 44.79 336 GLU B C 1
ATOM 6503 O O . GLU B 1 336 ? 51.494 35.382 25.219 1.00 42.14 336 GLU B O 1
ATOM 6509 N N . GLY B 1 337 ? 53.519 35.164 24.270 1.00 37.87 337 GLY B N 1
ATOM 6510 C CA . GLY B 1 337 ? 53.329 36.299 23.388 1.00 28.97 337 GLY B CA 1
ATOM 6511 C C . GLY B 1 337 ? 53.594 37.578 24.154 1.00 31.15 337 GLY B C 1
ATOM 6512 O O . GLY B 1 337 ? 53.238 38.674 23.717 1.00 27.66 337 GLY B O 1
ATOM 6513 N N . SER B 1 338 ? 54.226 37.432 25.312 1.00 31.19 338 SER B N 1
ATOM 6514 C CA . SER B 1 338 ? 54.580 38.576 26.138 1.00 30.08 338 SER B CA 1
ATOM 6515 C C . SER B 1 338 ? 55.544 39.506 25.408 1.00 35.12 338 SER B C 1
ATOM 6516 O O . SER B 1 338 ? 56.002 39.208 24.305 1.00 35.01 338 SER B O 1
ATOM 6519 N N . VAL B 1 339 ? 55.845 40.635 26.042 1.00 37.25 339 VAL B N 1
ATOM 6520 C CA . VAL B 1 339 ? 56.703 41.660 25.465 1.00 31.15 339 VAL B CA 1
ATOM 6521 C C . VAL B 1 339 ? 57.143 42.612 26.568 1.00 32.63 339 VAL B C 1
ATOM 6522 O O . VAL B 1 339 ? 56.357 42.943 27.454 1.00 33.89 339 VAL B O 1
ATOM 6526 N N . PRO B 1 340 ? 58.409 43.046 26.529 1.00 32.41 340 PRO B N 1
ATOM 6527 C CA . PRO B 1 340 ? 58.921 43.941 27.571 1.00 37.64 340 PRO B CA 1
ATOM 6528 C C . PRO B 1 340 ? 58.105 45.225 27.670 1.00 33.85 340 PRO B C 1
ATOM 6529 O O . PRO B 1 340 ? 57.795 45.844 26.651 1.00 31.60 340 PRO B O 1
ATOM 6533 N N . ASN B 1 341 ? 57.753 45.609 28.893 1.00 28.75 341 ASN B N 1
ATOM 6534 C CA . ASN B 1 341 ? 57.067 46.871 29.123 1.00 30.65 341 ASN B CA 1
ATOM 6535 C C . ASN B 1 341 ? 58.074 48.009 29.282 1.00 33.56 341 ASN B C 1
ATOM 6536 O O . ASN B 1 341 ? 58.801 48.075 30.274 1.00 32.94 341 ASN B O 1
ATOM 6541 N N . PRO B 1 342 ? 58.119 48.911 28.293 1.00 33.03 342 PRO B N 1
ATOM 6542 C CA . PRO B 1 342 ? 59.101 49.999 28.265 1.00 31.31 342 PRO B CA 1
ATOM 6543 C C . PRO B 1 342 ? 58.835 51.087 29.302 1.00 34.37 342 PRO B C 1
ATOM 6544 O O . PRO B 1 342 ? 59.572 52.073 29.328 1.00 39.72 342 PRO B O 1
ATOM 6548 N N . TYR B 1 343 ? 57.815 50.915 30.140 1.00 29.10 343 TYR B N 1
ATOM 6549 C CA . TYR B 1 343 ? 57.440 51.954 31.101 1.00 27.86 343 TYR B CA 1
ATOM 6550 C C . TYR B 1 343 ? 57.808 51.612 32.543 1.00 30.37 343 TYR B C 1
ATOM 6551 O O . TYR B 1 343 ? 57.507 52.375 33.463 1.00 35.12 343 TYR B O 1
ATOM 6560 N N . VAL B 1 344 ? 58.455 50.470 32.745 1.00 28.29 344 VAL B N 1
ATOM 6561 C CA . VAL B 1 344 ? 58.801 50.047 34.097 1.00 32.65 344 VAL B CA 1
ATOM 6562 C C . VAL B 1 344 ? 60.236 49.548 34.216 1.00 32.79 344 VAL B C 1
ATOM 6563 O O . VAL B 1 344 ? 60.856 49.163 33.224 1.00 32.15 344 VAL B O 1
ATOM 6567 N N . LYS B 1 345 ? 60.753 49.568 35.442 1.00 30.47 345 LYS B N 1
ATOM 6568 C CA . LYS B 1 345 ? 62.088 49.061 35.738 1.00 34.65 345 LYS B CA 1
ATOM 6569 C C . LYS B 1 345 ? 62.003 47.601 36.168 1.00 36.07 345 LYS B C 1
ATOM 6570 O O . LYS B 1 345 ? 60.986 47.164 36.700 1.00 37.24 345 LYS B O 1
ATOM 6576 N N . ALA B 1 346 ? 63.076 46.851 35.940 1.00 42.49 346 ALA B N 1
ATOM 6577 C CA . ALA B 1 346 ? 63.074 45.417 36.207 1.00 37.78 346 ALA B CA 1
ATOM 6578 C C . ALA B 1 346 ? 63.994 45.031 37.361 1.00 39.18 346 ALA B C 1
ATOM 6579 O O . ALA B 1 346 ? 64.860 45.805 37.765 1.00 42.19 346 ALA B O 1
ATOM 6581 N N . SER B 1 347 ? 63.795 43.824 37.882 1.00 38.86 347 SER B N 1
ATOM 6582 C CA . SER B 1 347 ? 64.606 43.298 38.976 1.00 41.79 347 SER B CA 1
ATOM 6583 C C . SER B 1 347 ? 65.960 42.822 38.456 1.00 42.70 347 SER B C 1
ATOM 6584 O O . SER B 1 347 ? 66.126 42.608 37.254 1.00 44.70 347 SER B O 1
ATOM 6587 N N . ASP B 1 348 ? 66.928 42.659 39.353 1.00 37.26 348 ASP B N 1
ATOM 6588 C CA . ASP B 1 348 ? 68.210 42.080 38.965 1.00 43.83 348 ASP B CA 1
ATOM 6589 C C . ASP B 1 348 ? 67.967 40.674 38.418 1.00 47.13 348 ASP B C 1
ATOM 6590 O O . ASP B 1 348 ? 68.834 40.085 37.769 1.00 48.70 348 ASP B O 1
ATOM 6593 N N . TRP B 1 349 ? 66.772 40.152 38.683 1.00 40.40 349 TRP B N 1
ATOM 6594 C CA . TRP B 1 349 ? 66.353 38.852 38.168 1.00 40.70 349 TRP B CA 1
ATOM 6595 C C . TRP B 1 349 ? 65.318 38.990 37.047 1.00 41.30 349 TRP B C 1
ATOM 6596 O O . TRP B 1 349 ? 64.680 38.014 36.654 1.00 40.46 349 TRP B O 1
ATOM 6607 N N . GLY B 1 350 ? 65.157 40.208 36.540 1.00 41.25 350 GLY B N 1
ATOM 6608 C CA . GLY B 1 350 ? 64.289 40.456 35.403 1.00 37.03 350 GLY B CA 1
ATOM 6609 C C . GLY B 1 350 ? 62.818 40.569 35.753 1.00 42.42 350 GLY B C 1
ATOM 6610 O O . GLY B 1 350 ? 61.963 40.595 34.866 1.00 39.24 350 GLY B O 1
ATOM 6611 N N . TRP B 1 351 ? 62.517 40.637 37.046 1.00 39.84 351 TRP B N 1
ATOM 6612 C CA . TRP B 1 351 ? 61.135 40.757 37.499 1.00 32.47 351 TRP B CA 1
ATOM 6613 C C . TRP B 1 351 ? 60.673 42.214 37.463 1.00 38.14 351 TRP B C 1
ATOM 6614 O O . TRP B 1 351 ? 61.043 43.020 38.321 1.00 37.22 351 TRP B O 1
ATOM 6625 N N . GLN B 1 352 ? 59.864 42.541 36.458 1.00 37.93 352 GLN B N 1
ATOM 6626 C CA . GLN B 1 352 ? 59.378 43.905 36.256 1.00 35.96 352 GLN B CA 1
ATOM 6627 C C . GLN B 1 352 ? 58.715 44.491 37.502 1.00 32.70 352 GLN B C 1
ATOM 6628 O O . GLN B 1 352 ? 57.807 43.893 38.080 1.00 34.70 352 GLN B O 1
ATOM 6634 N N . ILE B 1 353 ? 59.187 45.665 37.907 1.00 33.71 353 ILE B N 1
ATOM 6635 C CA . ILE B 1 353 ? 58.669 46.362 39.076 1.00 26.48 353 ILE B CA 1
ATOM 6636 C C . ILE B 1 353 ? 57.524 47.281 38.672 1.00 24.51 353 ILE B C 1
ATOM 6637 O O . ILE B 1 353 ? 57.667 48.099 37.765 1.00 21.48 353 ILE B O 1
ATOM 6642 N N . ASP B 1 354 ? 56.388 47.138 39.348 1.00 25.33 354 ASP B N 1
ATOM 6643 C CA . ASP B 1 354 ? 55.168 47.835 38.954 1.00 22.07 354 ASP B CA 1
ATOM 6644 C C . ASP B 1 354 ? 54.160 47.909 40.102 1.00 22.11 354 ASP B C 1
ATOM 6645 O O . ASP B 1 354 ? 53.182 47.163 40.128 1.00 19.11 354 ASP B O 1
ATOM 6650 N N . PRO B 1 355 ? 54.393 48.823 41.054 1.00 18.61 355 PRO B N 1
ATOM 6651 C CA . PRO B 1 355 ? 53.512 48.949 42.218 1.00 20.15 355 PRO B CA 1
ATOM 6652 C C . PRO B 1 355 ? 52.069 49.277 41.833 1.00 22.19 355 PRO B C 1
ATOM 6653 O O . PRO B 1 355 ? 51.145 48.778 42.477 1.00 21.55 355 PRO B O 1
ATOM 6657 N N . VAL B 1 356 ? 51.875 50.098 40.805 1.00 20.72 356 VAL B N 1
ATOM 6658 C CA . VAL B 1 356 ? 50.527 50.438 40.359 1.00 19.78 356 VAL B CA 1
ATOM 6659 C C . VAL B 1 356 ? 49.772 49.177 39.947 1.00 19.24 356 VAL B C 1
ATOM 6660 O O . VAL B 1 356 ? 48.551 49.089 40.092 1.00 17.26 356 VAL B O 1
ATOM 6664 N N . GLY B 1 357 ? 50.515 48.196 39.447 1.00 21.10 357 GLY B N 1
ATOM 6665 C CA . GLY B 1 357 ? 49.947 46.911 39.092 1.00 19.60 357 GLY B CA 1
ATOM 6666 C C . GLY B 1 357 ? 49.249 46.237 40.259 1.00 18.99 357 GLY B C 1
ATOM 6667 O O . GLY B 1 357 ? 48.272 45.518 40.065 1.00 21.58 357 GLY B O 1
ATOM 6668 N N . LEU B 1 358 ? 49.747 46.460 41.472 1.00 21.37 358 LEU B N 1
ATOM 6669 C CA . LEU B 1 358 ? 49.113 45.900 42.661 1.00 19.15 358 LEU B CA 1
ATOM 6670 C C . LEU B 1 358 ? 47.711 46.484 42.802 1.00 21.55 358 LEU B C 1
ATOM 6671 O O . LEU B 1 358 ? 46.754 45.763 43.078 1.00 20.55 358 LEU B O 1
ATOM 6676 N N . ARG B 1 359 ? 47.595 47.795 42.609 1.00 20.79 359 ARG B N 1
ATOM 6677 C CA . ARG B 1 359 ? 46.298 48.454 42.692 1.00 20.39 359 ARG B CA 1
ATOM 6678 C C . ARG B 1 359 ? 45.376 47.925 41.603 1.00 19.06 359 ARG B C 1
ATOM 6679 O O . ARG B 1 359 ? 44.185 47.710 41.825 1.00 17.51 359 ARG B O 1
ATOM 6687 N N . TYR B 1 360 ? 45.944 47.718 40.422 1.00 17.88 360 TYR B N 1
ATOM 6688 C CA . TYR B 1 360 ? 45.188 47.221 39.285 1.00 17.04 360 TYR B CA 1
ATOM 6689 C C . TYR B 1 360 ? 44.631 45.824 39.554 1.00 21.29 360 TYR B C 1
ATOM 6690 O O . TYR B 1 360 ? 43.463 45.543 39.270 1.00 19.14 360 TYR B O 1
ATOM 6699 N N . ALA B 1 361 ? 45.471 44.951 40.100 1.00 14.70 361 ALA B N 1
ATOM 6700 C CA . ALA B 1 361 ? 45.051 43.591 40.409 1.00 15.56 361 ALA B CA 1
ATOM 6701 C C . ALA B 1 361 ? 43.943 43.592 41.458 1.00 14.96 361 ALA B C 1
ATOM 6702 O O . ALA B 1 361 ? 42.947 42.883 41.328 1.00 13.02 361 ALA B O 1
ATOM 6704 N N . LEU B 1 362 ? 44.127 44.397 42.498 1.00 14.48 362 LEU B N 1
ATOM 6705 C CA . LEU B 1 362 ? 43.155 44.490 43.578 1.00 14.76 362 LEU B CA 1
ATOM 6706 C C . LEU B 1 362 ? 41.778 44.867 43.045 1.00 14.54 362 LEU B C 1
ATOM 6707 O O . LEU B 1 362 ? 40.797 44.163 43.286 1.00 16.26 362 LEU B O 1
ATOM 6712 N N . CYS B 1 363 ? 41.719 45.974 42.312 1.00 12.68 363 CYS B N 1
ATOM 6713 C CA . CYS B 1 363 ? 40.477 46.450 41.714 1.00 13.81 363 CYS B CA 1
ATOM 6714 C C . CYS B 1 363 ? 39.858 45.439 40.749 1.00 14.11 363 CYS B C 1
ATOM 6715 O O . CYS B 1 363 ? 38.666 45.144 40.832 1.00 15.04 363 CYS B O 1
ATOM 6718 N N . GLU B 1 364 ? 40.666 44.919 39.831 1.00 12.09 364 GLU B N 1
ATOM 6719 C CA . GLU B 1 364 ? 40.182 43.934 38.864 1.00 14.59 364 GLU B CA 1
ATOM 6720 C C . GLU B 1 364 ? 39.598 42.700 39.545 1.00 14.74 364 GLU B C 1
ATOM 6721 O O . GLU B 1 364 ? 38.503 42.248 39.202 1.00 12.87 364 GLU B O 1
ATOM 6727 N N . LEU B 1 365 ? 40.337 42.155 40.505 1.00 12.13 365 LEU B N 1
ATOM 6728 C CA . LEU B 1 365 ? 39.874 40.987 41.243 1.00 14.57 365 LEU B CA 1
ATOM 6729 C C . LEU B 1 365 ? 38.651 41.331 42.080 1.00 15.96 365 LEU B C 1
ATOM 6730 O O . LEU B 1 365 ? 37.694 40.554 42.146 1.00 15.67 365 LEU B O 1
ATOM 6735 N N . TYR B 1 366 ? 38.674 42.496 42.718 1.00 14.37 366 TYR B N 1
ATOM 6736 C CA . TYR B 1 366 ? 37.568 42.847 43.593 1.00 16.54 366 TYR B CA 1
ATOM 6737 C C . TYR B 1 366 ? 36.293 43.153 42.817 1.00 17.54 366 TYR B C 1
ATOM 6738 O O . TYR B 1 366 ? 35.202 42.778 43.245 1.00 17.31 366 TYR B O 1
ATOM 6747 N N . GLU B 1 367 ? 36.428 43.823 41.677 1.00 13.82 367 GLU B N 1
ATOM 6748 C CA . GLU B 1 367 ? 35.264 44.157 40.867 1.00 12.81 367 GLU B CA 1
ATOM 6749 C C . GLU B 1 367 ? 34.705 42.926 40.167 1.00 16.11 367 GLU B C 1
ATOM 6750 O O . GLU B 1 367 ? 33.539 42.902 39.770 1.00 15.16 367 GLU B O 1
ATOM 6756 N N . ARG B 1 368 ? 35.533 41.896 40.028 1.00 15.23 368 ARG B N 1
ATOM 6757 C CA . ARG B 1 368 ? 35.098 40.684 39.351 1.00 14.55 368 ARG B CA 1
ATOM 6758 C C . ARG B 1 368 ? 34.313 39.767 40.280 1.00 15.79 368 ARG B C 1
ATOM 6759 O O . ARG B 1 368 ? 33.280 39.224 39.892 1.00 15.39 368 ARG B O 1
ATOM 6767 N N . TYR B 1 369 ? 34.797 39.608 41.508 1.00 14.40 369 TYR B N 1
ATOM 6768 C CA . TYR B 1 369 ? 34.239 38.613 42.421 1.00 15.66 369 TYR B CA 1
ATOM 6769 C C . TYR B 1 369 ? 33.499 39.201 43.621 1.00 15.25 369 TYR B C 1
ATOM 6770 O O . TYR B 1 369 ? 32.659 38.534 44.226 1.00 14.91 369 TYR B O 1
ATOM 6779 N N . GLN B 1 370 ? 33.812 40.445 43.966 1.00 14.17 370 GLN B N 1
ATOM 6780 C CA . GLN B 1 370 ? 33.189 41.085 45.114 1.00 14.51 370 GLN B CA 1
ATOM 6781 C C . GLN B 1 370 ? 33.308 40.179 46.338 1.00 15.77 370 GLN B C 1
ATOM 6782 O O . GLN B 1 370 ? 32.362 40.009 47.106 1.00 17.26 370 GLN B O 1
ATOM 6788 N N . ARG B 1 371 ? 34.488 39.590 46.492 1.00 16.75 371 ARG B N 1
ATOM 6789 C CA . ARG B 1 371 ? 34.819 38.772 47.646 1.00 17.09 371 ARG B CA 1
ATOM 6790 C C . ARG B 1 371 ? 36.071 39.349 48.301 1.00 16.87 371 ARG B C 1
ATOM 6791 O O . ARG B 1 371 ? 36.897 39.966 47.626 1.00 14.40 371 ARG B O 1
ATOM 6799 N N . PRO B 1 372 ? 36.223 39.144 49.618 1.00 17.82 372 PRO B N 1
ATOM 6800 C CA . PRO B 1 372 ? 37.392 39.667 50.335 1.00 15.91 372 PRO B CA 1
ATOM 6801 C C . PRO B 1 372 ? 38.686 39.167 49.710 1.00 15.17 372 PRO B C 1
ATOM 6802 O O . PRO B 1 372 ? 38.782 37.990 49.371 1.00 16.38 372 PRO B O 1
ATOM 6806 N N . LEU B 1 373 ? 39.666 40.050 49.557 1.00 14.21 373 LEU B N 1
ATOM 6807 C CA . LEU B 1 373 ? 40.959 39.662 49.005 1.00 15.78 373 LEU B CA 1
ATOM 6808 C C . LEU B 1 373 ? 41.996 39.521 50.114 1.00 13.72 373 LEU B C 1
ATOM 6809 O O . LEU B 1 373 ? 41.727 39.834 51.270 1.00 15.14 373 LEU B O 1
ATOM 6814 N N . PHE B 1 374 ? 43.185 39.056 49.753 1.00 13.25 374 PHE B N 1
ATOM 6815 C CA . PHE B 1 374 ? 44.244 38.834 50.726 1.00 13.53 374 PHE B CA 1
ATOM 6816 C C . PHE B 1 374 ? 45.570 38.716 49.995 1.00 14.38 374 PHE B C 1
ATOM 6817 O O . PHE B 1 374 ? 45.844 37.694 49.366 1.00 20.00 374 PHE B O 1
ATOM 6825 N N . ILE B 1 375 ? 46.386 39.761 50.059 1.00 12.75 375 ILE B N 1
ATOM 6826 C CA . ILE B 1 375 ? 47.732 39.693 49.503 1.00 11.84 375 ILE B CA 1
ATOM 6827 C C . ILE B 1 375 ? 48.587 38.787 50.384 1.00 15.78 375 ILE B C 1
ATOM 6828 O O . ILE B 1 375 ? 49.146 39.222 51.395 1.00 12.29 375 ILE B O 1
ATOM 6833 N N . VAL B 1 376 ? 48.677 37.519 50.002 1.00 13.65 376 VAL B N 1
ATOM 6834 C CA . VAL B 1 376 ? 49.395 36.544 50.807 1.00 15.27 376 VAL B CA 1
ATOM 6835 C C . VAL B 1 376 ? 50.855 36.409 50.386 1.00 16.60 376 VAL B C 1
ATOM 6836 O O . VAL B 1 376 ? 51.633 35.724 51.051 1.00 13.00 376 VAL B O 1
ATOM 6840 N N . GLU B 1 377 ? 51.218 37.055 49.278 1.00 15.37 377 GLU B N 1
ATOM 6841 C CA . GLU B 1 377 ? 52.613 37.122 48.847 1.00 14.02 377 GLU B CA 1
ATOM 6842 C C . GLU B 1 377 ? 52.937 38.403 48.088 1.00 17.50 377 GLU B C 1
ATOM 6843 O O . GLU B 1 377 ? 52.218 38.805 47.172 1.00 19.75 377 GLU B O 1
ATOM 6849 N N . ASN B 1 378 ? 54.037 39.031 48.484 1.00 16.41 378 ASN B N 1
ATOM 6850 C CA . ASN B 1 378 ? 54.582 40.183 47.784 1.00 15.71 378 ASN B CA 1
ATOM 6851 C C . ASN B 1 378 ? 55.993 40.413 48.305 1.00 17.31 378 ASN B C 1
ATOM 6852 O O . ASN B 1 378 ? 56.230 40.342 49.511 1.00 16.16 378 ASN B O 1
ATOM 6857 N N . GLY B 1 379 ? 56.937 40.662 47.404 1.00 17.02 379 GLY B N 1
ATOM 6858 C CA . GLY B 1 379 ? 58.319 40.818 47.816 1.00 18.69 379 GLY B CA 1
ATOM 6859 C C . GLY B 1 379 ? 59.288 41.208 46.720 1.00 18.04 379 GLY B C 1
ATOM 6860 O O . GLY B 1 379 ? 58.929 41.304 45.548 1.00 14.61 379 GLY B O 1
ATOM 6861 N N . PHE B 1 380 ? 60.533 41.433 47.119 1.00 21.45 380 PHE B N 1
ATOM 6862 C CA . PHE B 1 380 ? 61.584 41.826 46.193 1.00 21.85 380 PHE B CA 1
ATOM 6863 C C . PHE B 1 380 ? 62.844 41.022 46.485 1.00 20.17 380 PHE B C 1
ATOM 6864 O O . PHE B 1 380 ? 63.516 41.243 47.491 1.00 20.99 380 PHE B O 1
ATOM 6872 N N . GLY B 1 381 ? 63.149 40.075 45.607 1.00 20.00 381 GLY B N 1
ATOM 6873 C CA . GLY B 1 381 ? 64.323 39.241 45.772 1.00 23.27 381 GLY B CA 1
ATOM 6874 C C . GLY B 1 381 ? 65.570 39.941 45.272 1.00 27.80 381 GLY B C 1
ATOM 6875 O O . GLY B 1 381 ? 65.603 40.435 44.144 1.00 28.44 381 GLY B O 1
ATOM 6876 N N . ALA B 1 382 ? 66.596 39.985 46.116 1.00 24.57 382 ALA B N 1
ATOM 6877 C CA . ALA B 1 382 ? 67.849 40.644 45.769 1.00 26.48 382 ALA B CA 1
ATOM 6878 C C . ALA B 1 382 ? 68.985 40.190 46.677 1.00 27.59 382 ALA B C 1
ATOM 6879 O O . ALA B 1 382 ? 68.754 39.637 47.755 1.00 24.53 382 ALA B O 1
ATOM 6881 N N . TYR B 1 383 ? 70.214 40.429 46.233 1.00 29.22 383 TYR B N 1
ATOM 6882 C CA . TYR B 1 383 ? 71.387 40.126 47.037 1.00 23.51 383 TYR B CA 1
ATOM 6883 C C . TYR B 1 383 ? 71.447 41.039 48.253 1.00 27.82 383 TYR B C 1
ATOM 6884 O O . TYR B 1 383 ? 71.063 42.210 48.184 1.00 25.37 383 TYR B O 1
ATOM 6893 N N . ASP B 1 384 ? 71.929 40.496 49.365 1.00 25.30 384 ASP B N 1
ATOM 6894 C CA . ASP B 1 384 ? 72.180 41.286 50.563 1.00 23.87 384 ASP B CA 1
ATOM 6895 C C . ASP B 1 384 ? 73.669 41.258 50.880 1.00 31.20 384 ASP B C 1
ATOM 6896 O O . ASP B 1 384 ? 74.328 40.227 50.726 1.00 29.25 384 ASP B O 1
ATOM 6901 N N . LYS B 1 385 ? 74.202 42.394 51.315 1.00 31.51 385 LYS B N 1
ATOM 6902 C CA . LYS B 1 385 ? 75.594 42.458 51.738 1.00 33.39 385 LYS B CA 1
ATOM 6903 C C . LYS B 1 385 ? 75.676 42.805 53.217 1.00 32.21 385 LYS B C 1
ATOM 6904 O O . LYS B 1 385 ? 75.108 43.802 53.665 1.00 34.08 385 LYS B O 1
ATOM 6910 N N . VAL B 1 386 ? 76.379 41.969 53.974 1.00 33.01 386 VAL B N 1
ATOM 6911 C CA . VAL B 1 386 ? 76.556 42.196 55.401 1.00 29.46 386 VAL B CA 1
ATOM 6912 C C . VAL B 1 386 ? 77.720 43.155 55.648 1.00 30.66 386 VAL B C 1
ATOM 6913 O O . VAL B 1 386 ? 78.847 42.896 55.229 1.00 29.26 386 VAL B O 1
ATOM 6917 N N . GLU B 1 387 ? 77.441 44.269 56.317 1.00 33.68 387 GLU B N 1
ATOM 6918 C CA . GLU B 1 387 ? 78.482 45.233 56.656 1.00 37.50 387 GLU B CA 1
ATOM 6919 C C . GLU B 1 387 ? 79.385 44.663 57.741 1.00 41.15 387 GLU B C 1
ATOM 6920 O O . GLU B 1 387 ? 79.077 43.624 58.324 1.00 39.91 387 GLU B O 1
ATOM 6926 N N . GLU B 1 388 ? 80.496 45.341 58.012 1.00 43.45 388 GLU B N 1
ATOM 6927 C CA . GLU B 1 388 ? 81.426 44.889 59.043 1.00 41.50 388 GLU B CA 1
ATOM 6928 C C . GLU B 1 388 ? 80.758 44.788 60.413 1.00 43.37 388 GLU B C 1
ATOM 6929 O O . GLU B 1 388 ? 81.055 43.878 61.187 1.00 43.98 388 GLU B O 1
ATOM 6935 N N . ASP B 1 389 ? 79.861 45.722 60.715 1.00 33.04 389 ASP B N 1
ATOM 6936 C CA . ASP B 1 389 ? 79.151 45.690 61.989 1.00 34.52 389 ASP B CA 1
ATOM 6937 C C . ASP B 1 389 ? 77.990 44.698 61.955 1.00 33.59 389 ASP B C 1
ATOM 6938 O O . ASP B 1 389 ? 77.205 44.614 62.897 1.00 30.41 389 ASP B O 1
ATOM 6943 N N . GLY B 1 390 ? 77.889 43.949 60.861 1.00 39.36 390 GLY B N 1
ATOM 6944 C CA . GLY B 1 390 ? 76.888 42.904 60.733 1.00 34.78 390 GLY B CA 1
ATOM 6945 C C . GLY B 1 390 ? 75.505 43.412 60.376 1.00 31.80 390 GLY B C 1
ATOM 6946 O O . GLY B 1 390 ? 74.517 42.692 60.514 1.00 29.16 390 GLY B O 1
ATOM 6947 N N . SER B 1 391 ? 75.434 44.655 59.914 1.00 29.15 391 SER B N 1
ATOM 6948 C CA . SER B 1 391 ? 74.161 45.260 59.545 1.00 29.04 391 SER B CA 1
ATOM 6949 C C . SER B 1 391 ? 73.895 45.097 58.052 1.00 29.94 391 SER B C 1
ATOM 6950 O O . SER B 1 391 ? 74.815 45.167 57.238 1.00 32.65 391 SER B O 1
ATOM 6953 N N . ILE B 1 392 ? 72.635 44.874 57.698 1.00 26.35 392 ILE B N 1
ATOM 6954 C CA . ILE B 1 392 ? 72.252 44.770 56.297 1.00 26.38 392 ILE B CA 1
ATOM 6955 C C . ILE B 1 392 ? 71.389 45.964 55.903 1.00 28.22 392 ILE B C 1
ATOM 6956 O O . ILE B 1 392 ? 70.297 46.154 56.435 1.00 29.58 392 ILE B O 1
ATOM 6961 N N . ASN B 1 393 ? 71.888 46.776 54.979 1.00 28.51 393 ASN B N 1
ATOM 6962 C CA . ASN B 1 393 ? 71.130 47.922 54.497 1.00 29.59 393 ASN B CA 1
ATOM 6963 C C . ASN B 1 393 ? 70.426 47.588 53.194 1.00 27.15 393 ASN B C 1
ATOM 6964 O O . ASN B 1 393 ? 71.005 47.719 52.116 1.00 27.46 393 ASN B O 1
ATOM 6969 N N . ASP B 1 394 ? 69.176 47.148 53.300 1.00 25.35 394 ASP B N 1
ATOM 6970 C CA . ASP B 1 394 ? 68.385 46.841 52.113 1.00 30.15 394 ASP B CA 1
ATOM 6971 C C . ASP B 1 394 ? 67.392 47.952 51.770 1.00 29.49 394 ASP B C 1
ATOM 6972 O O . ASP B 1 394 ? 66.176 47.772 51.854 1.00 29.63 394 ASP B O 1
ATOM 6977 N N . ASP B 1 395 ? 67.932 49.105 51.388 1.00 31.21 395 ASP B N 1
ATOM 6978 C CA . ASP B 1 395 ? 67.133 50.197 50.853 1.00 31.33 395 ASP B CA 1
ATOM 6979 C C . ASP B 1 395 ? 66.297 49.685 49.693 1.00 23.59 395 ASP B C 1
ATOM 6980 O O . ASP B 1 395 ? 65.092 49.920 49.625 1.00 21.55 395 ASP B O 1
ATOM 6985 N N . TYR B 1 396 ? 66.957 48.977 48.784 1.00 25.24 396 TYR B N 1
ATOM 6986 C CA . TYR B 1 396 ? 66.319 48.459 47.580 1.00 25.51 396 TYR B CA 1
ATOM 6987 C C . TYR B 1 396 ? 65.042 47.670 47.870 1.00 26.91 396 TYR B C 1
ATOM 6988 O O . TYR B 1 396 ? 64.048 47.812 47.158 1.00 27.18 396 TYR B O 1
ATOM 6997 N N . ARG B 1 397 ? 65.068 46.843 48.912 1.00 23.69 397 ARG B N 1
ATOM 6998 C CA . ARG B 1 397 ? 63.914 46.012 49.247 1.00 26.43 397 ARG B CA 1
ATOM 6999 C C . ARG B 1 397 ? 62.802 46.826 49.906 1.00 24.10 397 ARG B C 1
ATOM 7000 O O . ARG B 1 397 ? 61.618 46.555 49.700 1.00 24.15 397 ARG B O 1
ATOM 7008 N N . ILE B 1 398 ? 63.191 47.824 50.693 1.00 26.19 398 ILE B N 1
ATOM 7009 C CA . ILE B 1 398 ? 62.231 48.718 51.329 1.00 23.04 398 ILE B CA 1
ATOM 7010 C C . ILE B 1 398 ? 61.510 49.570 50.293 1.00 24.97 398 ILE B C 1
ATOM 7011 O O . ILE B 1 398 ? 60.284 49.680 50.311 1.00 22.95 398 ILE B O 1
ATOM 7016 N N . ASP B 1 399 ? 62.279 50.181 49.398 1.00 22.85 399 ASP B N 1
ATOM 7017 C CA . ASP B 1 399 ? 61.700 50.977 48.324 1.00 24.96 399 ASP B CA 1
ATOM 7018 C C . ASP B 1 399 ? 60.584 50.199 47.644 1.00 26.23 399 ASP B C 1
ATOM 7019 O O . ASP B 1 399 ? 59.490 50.722 47.428 1.00 21.65 399 ASP B O 1
ATOM 7024 N N . TYR B 1 400 ? 60.868 48.942 47.318 1.00 25.76 400 TYR B N 1
ATOM 7025 C CA . TYR B 1 400 ? 59.910 48.095 46.621 1.00 21.74 400 TYR B CA 1
ATOM 7026 C C . TYR B 1 400 ? 58.645 47.894 47.442 1.00 22.66 400 TYR B C 1
ATOM 7027 O O . TYR B 1 400 ? 57.546 48.178 46.972 1.00 25.32 400 TYR B O 1
ATOM 7036 N N . LEU B 1 401 ? 58.802 47.402 48.667 1.00 19.73 401 LEU B N 1
ATOM 7037 C CA . LEU B 1 401 ? 57.654 47.114 49.520 1.00 20.10 401 LEU B CA 1
ATOM 7038 C C . LEU B 1 401 ? 56.819 48.367 49.792 1.00 21.77 401 LEU B C 1
ATOM 7039 O O . LEU B 1 401 ? 55.588 48.307 49.826 1.00 18.74 401 LEU B O 1
ATOM 7044 N N . ARG B 1 402 ? 57.492 49.498 49.980 1.00 19.58 402 ARG B N 1
ATOM 7045 C CA . ARG B 1 402 ? 56.804 50.759 50.243 1.00 24.74 402 ARG B CA 1
ATOM 7046 C C . ARG B 1 402 ? 55.974 51.198 49.042 1.00 22.83 402 ARG B C 1
ATOM 7047 O O . ARG B 1 402 ? 54.809 51.570 49.184 1.00 26.16 402 ARG B O 1
ATOM 7055 N N . ALA B 1 403 ? 56.577 51.154 47.860 1.00 17.33 403 ALA B N 1
ATOM 7056 C CA . ALA B 1 403 ? 55.871 51.517 46.637 1.00 23.26 403 ALA B CA 1
ATOM 7057 C C . ALA B 1 403 ? 54.593 50.699 46.485 1.00 24.90 403 ALA B C 1
ATOM 7058 O O . ALA B 1 403 ? 53.587 51.190 45.973 1.00 27.04 403 ALA B O 1
ATOM 7060 N N . HIS B 1 404 ? 54.638 49.451 46.943 1.00 24.02 404 HIS B N 1
ATOM 7061 C CA . HIS B 1 404 ? 53.508 48.537 46.800 1.00 21.28 404 HIS B CA 1
ATOM 7062 C C . HIS B 1 404 ? 52.444 48.738 47.873 1.00 21.02 404 HIS B C 1
ATOM 7063 O O . HIS B 1 404 ? 51.251 48.633 47.593 1.00 19.31 404 HIS B O 1
ATOM 7070 N N . ILE B 1 405 ? 52.873 49.036 49.095 1.00 21.04 405 ILE B N 1
ATOM 7071 C CA . ILE B 1 405 ? 51.931 49.324 50.174 1.00 24.23 405 ILE B CA 1
ATOM 7072 C C . ILE B 1 405 ? 51.160 50.623 49.911 1.00 25.39 405 ILE B C 1
ATOM 7073 O O . ILE B 1 405 ? 49.968 50.719 50.210 1.00 24.50 405 ILE B O 1
ATOM 7078 N N . GLU B 1 406 ? 51.841 51.615 49.346 1.00 22.36 406 GLU B N 1
ATOM 7079 C CA . GLU B 1 406 ? 51.215 52.903 49.065 1.00 22.97 406 GLU B CA 1
ATOM 7080 C C . GLU B 1 406 ? 50.103 52.772 48.028 1.00 24.48 406 GLU B C 1
ATOM 7081 O O . GLU B 1 406 ? 49.055 53.406 48.147 1.00 24.66 406 GLU B O 1
ATOM 7087 N N . GLU B 1 407 ? 50.337 51.941 47.017 1.00 24.64 407 GLU B N 1
ATOM 7088 C CA . GLU B 1 407 ? 49.330 51.671 45.997 1.00 26.06 407 GLU B CA 1
ATOM 7089 C C . GLU B 1 407 ? 48.266 50.714 46.532 1.00 25.76 407 GLU B C 1
ATOM 7090 O O . GLU B 1 407 ? 47.102 50.766 46.124 1.00 22.45 407 GLU B O 1
ATOM 7096 N N . MET B 1 408 ? 48.679 49.843 47.447 1.00 22.72 408 MET B N 1
ATOM 7097 C CA . MET B 1 408 ? 47.767 48.913 48.103 1.00 20.34 408 MET B CA 1
ATOM 7098 C C . MET B 1 408 ? 46.732 49.675 48.921 1.00 20.27 408 MET B C 1
ATOM 7099 O O . MET B 1 408 ? 45.539 49.364 48.888 1.00 18.52 408 MET B O 1
ATOM 7104 N N . LYS B 1 409 ? 47.199 50.680 49.654 1.00 20.03 409 LYS B N 1
ATOM 7105 C CA . LYS B 1 409 ? 46.323 51.497 50.482 1.00 21.23 409 LYS B CA 1
ATOM 7106 C C . LYS B 1 409 ? 45.320 52.279 49.641 1.00 21.33 409 LYS B C 1
ATOM 7107 O O . LYS B 1 409 ? 44.163 52.431 50.028 1.00 24.88 409 LYS B O 1
ATOM 7113 N N . LYS B 1 410 ? 45.762 52.767 48.486 1.00 25.38 410 LYS B N 1
ATOM 7114 C CA . LYS B 1 410 ? 44.873 53.502 47.594 1.00 23.45 410 LYS B CA 1
ATOM 7115 C C . LYS B 1 410 ? 43.721 52.622 47.113 1.00 20.72 410 LYS B C 1
ATOM 7116 O O . LYS B 1 410 ? 42.592 53.084 46.974 1.00 21.38 410 LYS B O 1
ATOM 7122 N N . ALA B 1 411 ? 44.009 51.350 46.864 1.00 17.65 411 ALA B N 1
ATOM 7123 C CA . ALA B 1 411 ? 42.976 50.422 46.419 1.00 19.82 411 ALA B CA 1
ATOM 7124 C C . ALA B 1 411 ? 41.945 50.178 47.518 1.00 20.21 411 ALA B C 1
ATOM 7125 O O . ALA B 1 411 ? 40.763 49.972 47.239 1.00 20.04 411 ALA B O 1
ATOM 7127 N N . VAL B 1 412 ? 42.398 50.207 48.766 1.00 20.13 412 VAL B N 1
ATOM 7128 C CA . VAL B 1 412 ? 41.517 49.977 49.906 1.00 19.39 412 VAL B CA 1
ATOM 7129 C C . VAL B 1 412 ? 40.694 51.210 50.269 1.00 19.25 412 VAL B C 1
ATOM 7130 O O . VAL B 1 412 ? 39.465 51.161 50.289 1.00 22.41 412 VAL B O 1
ATOM 7134 N N . THR B 1 413 ? 41.381 52.312 50.556 1.00 19.78 413 THR B N 1
ATOM 7135 C CA . THR B 1 413 ? 40.735 53.518 51.067 1.00 20.74 413 THR B CA 1
ATOM 7136 C C . THR B 1 413 ? 40.161 54.413 49.969 1.00 25.23 413 THR B C 1
ATOM 7137 O O . THR B 1 413 ? 39.231 55.184 50.213 1.00 21.06 413 THR B O 1
ATOM 7141 N N . TYR B 1 414 ? 40.719 54.316 48.766 1.00 22.29 414 TYR B N 1
ATOM 7142 C CA . TYR B 1 414 ? 40.224 55.099 47.640 1.00 21.85 414 TYR B CA 1
ATOM 7143 C C . TYR B 1 414 ? 39.253 54.293 46.777 1.00 22.26 414 TYR B C 1
ATOM 7144 O O . TYR B 1 414 ? 38.092 54.669 46.620 1.00 22.82 414 TYR B O 1
ATOM 7153 N N . ASP B 1 415 ? 39.733 53.178 46.232 1.00 22.30 415 ASP B N 1
ATOM 7154 C CA . ASP B 1 415 ? 38.928 52.344 45.342 1.00 19.15 415 ASP B CA 1
ATOM 7155 C C . ASP B 1 415 ? 37.856 51.528 46.073 1.00 18.85 415 ASP B C 1
ATOM 7156 O O . ASP B 1 415 ? 36.864 51.124 45.471 1.00 17.77 415 ASP B O 1
ATOM 7161 N N . GLY B 1 416 ? 38.057 51.284 47.363 1.00 16.93 416 GLY B N 1
ATOM 7162 C CA . GLY B 1 416 ? 37.054 50.602 48.165 1.00 19.85 416 GLY B CA 1
ATOM 7163 C C . GLY B 1 416 ? 37.161 49.087 48.165 1.00 22.48 416 GLY B C 1
ATOM 7164 O O . GLY B 1 416 ? 36.211 48.385 48.510 1.00 19.42 416 GLY B O 1
ATOM 7165 N N . VAL B 1 417 ? 38.324 48.576 47.782 1.00 18.98 417 VAL B N 1
ATOM 7166 C CA . VAL B 1 417 ? 38.549 47.139 47.771 1.00 18.21 417 VAL B CA 1
ATOM 7167 C C . VAL B 1 417 ? 38.524 46.557 49.187 1.00 20.28 417 VAL B C 1
ATOM 7168 O O . VAL B 1 417 ? 39.012 47.171 50.135 1.00 18.54 417 VAL B O 1
ATOM 7172 N N . ASP B 1 418 ? 37.942 45.371 49.324 1.00 16.35 418 ASP B N 1
ATOM 7173 C CA . ASP B 1 418 ? 37.871 44.701 50.613 1.00 17.71 418 ASP B CA 1
ATOM 7174 C C . ASP B 1 418 ? 39.110 43.832 50.812 1.00 17.08 418 ASP B C 1
ATOM 7175 O O . ASP B 1 418 ? 39.171 42.708 50.320 1.00 19.32 418 ASP B O 1
ATOM 7180 N N . LEU B 1 419 ? 40.097 44.357 51.532 1.00 16.45 419 LEU B N 1
ATOM 7181 C CA . LEU B 1 419 ? 41.373 43.664 51.693 1.00 14.63 419 LEU B CA 1
ATOM 7182 C C . LEU B 1 419 ? 41.603 43.204 53.133 1.00 16.71 419 LEU B C 1
ATOM 7183 O O . LEU B 1 419 ? 41.504 43.990 54.075 1.00 18.05 419 LEU B O 1
ATOM 7188 N N . MET B 1 420 ? 41.914 41.921 53.290 1.00 16.74 420 MET B N 1
ATOM 7189 C CA . MET B 1 420 ? 42.087 41.319 54.609 1.00 16.62 420 MET B CA 1
ATOM 7190 C C . MET B 1 420 ? 43.436 41.644 55.245 1.00 17.53 420 MET B C 1
ATOM 7191 O O . MET B 1 420 ? 43.514 41.949 56.436 1.00 18.20 420 MET B O 1
ATOM 7196 N N . GLY B 1 421 ? 44.497 41.568 54.451 1.00 16.39 421 GLY B N 1
ATOM 7197 C CA . GLY B 1 421 ? 45.833 41.762 54.972 1.00 14.48 421 GLY B CA 1
ATOM 7198 C C . GLY B 1 421 ? 46.926 41.697 53.926 1.00 16.14 421 GLY B C 1
ATOM 7199 O O . GLY B 1 421 ? 46.663 41.632 52.723 1.00 13.35 421 GLY B O 1
ATOM 7200 N N . TYR B 1 422 ? 48.165 41.700 54.402 1.00 15.08 422 TYR B N 1
ATOM 7201 C CA . TYR B 1 422 ? 49.333 41.810 53.543 1.00 13.34 422 TYR B CA 1
ATOM 7202 C C . TYR B 1 422 ? 50.497 41.097 54.217 1.00 17.57 422 TYR B C 1
ATOM 7203 O O . TYR B 1 422 ? 50.947 41.498 55.292 1.00 18.44 422 TYR B O 1
ATOM 7212 N N . THR B 1 423 ? 50.964 40.019 53.595 1.00 15.21 423 THR B N 1
ATOM 7213 C CA . THR B 1 423 ? 52.066 39.239 54.145 1.00 15.72 423 THR B CA 1
ATOM 7214 C C . THR B 1 423 ? 53.187 39.075 53.126 1.00 16.87 423 THR B C 1
ATOM 7215 O O . THR B 1 423 ? 53.134 38.187 52.274 1.00 15.16 423 THR B O 1
ATOM 7219 N N . PRO B 1 424 ? 54.205 39.945 53.210 1.00 17.76 424 PRO B N 1
ATOM 7220 C CA . PRO B 1 424 ? 55.386 39.867 52.348 1.00 16.11 424 PRO B CA 1
ATOM 7221 C C . PRO B 1 424 ? 55.992 38.466 52.332 1.00 15.87 424 PRO B C 1
ATOM 7222 O O . PRO B 1 424 ? 56.048 37.802 53.369 1.00 14.77 424 PRO B O 1
ATOM 7226 N N . TRP B 1 425 ? 56.442 38.032 51.159 1.00 15.21 425 TRP B N 1
ATOM 7227 C CA . TRP B 1 425 ? 57.009 36.699 50.989 1.00 16.39 425 TRP B CA 1
ATOM 7228 C C . TRP B 1 425 ? 58.449 36.614 51.480 1.00 20.99 425 TRP B C 1
ATOM 7229 O O . TRP B 1 425 ? 59.224 37.562 51.339 1.00 19.03 425 TRP B O 1
ATOM 7240 N N . GLY B 1 426 ? 58.801 35.464 52.043 1.00 19.52 426 GLY B N 1
ATOM 7241 C CA . GLY B 1 426 ? 60.126 35.259 52.592 1.00 19.73 426 GLY B CA 1
ATOM 7242 C C . GLY B 1 426 ? 60.444 36.235 53.710 1.00 23.54 426 GLY B C 1
ATOM 7243 O O . GLY B 1 426 ? 61.577 36.706 53.816 1.00 17.08 426 GLY B O 1
ATOM 7244 N N . CYS B 1 427 ? 59.448 36.539 54.542 1.00 16.66 427 CYS B N 1
ATOM 7245 C CA . CYS B 1 427 ? 59.647 37.437 55.676 1.00 18.92 427 CYS B CA 1
ATOM 7246 C C . CYS B 1 427 ? 60.934 37.084 56.418 1.00 19.95 427 CYS B C 1
ATOM 7247 O O . CYS B 1 427 ? 61.620 37.963 56.935 1.00 21.67 427 CYS B O 1
ATOM 7250 N N . ILE B 1 428 ? 61.255 35.795 56.464 1.00 13.92 428 ILE B N 1
ATOM 7251 C CA . ILE B 1 428 ? 62.592 35.362 56.852 1.00 17.03 428 ILE B CA 1
ATOM 7252 C C . ILE B 1 428 ? 63.223 34.674 55.650 1.00 19.11 428 ILE B C 1
ATOM 7253 O O . ILE B 1 428 ? 62.547 33.940 54.934 1.00 17.94 428 ILE B O 1
ATOM 7258 N N . ASP B 1 429 ? 64.508 34.924 55.416 1.00 17.65 429 ASP B N 1
ATOM 7259 C CA . ASP B 1 429 ? 65.196 34.347 54.263 1.00 19.55 429 ASP B CA 1
ATOM 7260 C C . ASP B 1 429 ? 64.929 32.851 54.121 1.00 16.34 429 ASP B C 1
ATOM 7261 O O . ASP B 1 429 ? 64.834 32.126 55.111 1.00 18.50 429 ASP B O 1
ATOM 7266 N N . CYS B 1 430 ? 64.809 32.399 52.879 1.00 16.24 430 CYS B N 1
ATOM 7267 C CA . CYS B 1 430 ? 64.446 31.018 52.596 1.00 16.56 430 CYS B CA 1
ATOM 7268 C C . CYS B 1 430 ? 65.061 30.568 51.279 1.00 19.22 430 CYS B C 1
ATOM 7269 O O . CYS B 1 430 ? 65.521 31.390 50.486 1.00 19.49 430 CYS B O 1
ATOM 7272 N N . VAL B 1 431 ? 65.062 29.259 51.051 1.00 16.54 431 VAL B N 1
ATOM 7273 C CA . VAL B 1 431 ? 65.496 28.701 49.779 1.00 16.07 431 VAL B CA 1
ATOM 7274 C C . VAL B 1 431 ? 64.514 29.123 48.691 1.00 18.20 431 VAL B C 1
ATOM 7275 O O . VAL B 1 431 ? 63.303 29.025 48.877 1.00 21.43 431 VAL B O 1
ATOM 7279 N N . SER B 1 432 ? 65.028 29.604 47.563 1.00 14.14 432 SER B N 1
ATOM 7280 C CA . SER B 1 432 ? 64.157 30.057 46.483 1.00 18.08 432 SER B CA 1
ATOM 7281 C C . SER B 1 432 ? 63.524 28.883 45.741 1.00 16.88 432 SER B C 1
ATOM 7282 O O . SER B 1 432 ? 63.916 27.731 45.922 1.00 19.24 432 SER B O 1
ATOM 7285 N N . PHE B 1 433 ? 62.540 29.189 44.907 1.00 18.56 433 PHE B N 1
ATOM 7286 C CA . PHE B 1 433 ? 61.778 28.172 44.199 1.00 16.83 433 PHE B CA 1
ATOM 7287 C C . PHE B 1 433 ? 62.509 27.677 42.953 1.00 19.50 433 PHE B C 1
ATOM 7288 O O . PHE B 1 433 ? 62.745 26.478 42.788 1.00 15.27 433 PHE B O 1
ATOM 7296 N N . THR B 1 434 ? 62.879 28.609 42.084 1.00 18.18 434 THR B N 1
ATOM 7297 C CA . THR B 1 434 ? 63.448 28.257 40.788 1.00 21.50 434 THR B CA 1
ATOM 7298 C C . THR B 1 434 ? 64.815 27.579 40.867 1.00 18.76 434 THR B C 1
ATOM 7299 O O . THR B 1 434 ? 65.056 26.580 40.190 1.00 16.29 434 THR B O 1
ATOM 7303 N N . THR B 1 435 ? 65.712 28.122 41.682 1.00 17.98 435 THR B N 1
ATOM 7304 C CA . THR B 1 435 ? 67.073 27.601 41.739 1.00 18.34 435 THR B CA 1
ATOM 7305 C C . THR B 1 435 ? 67.365 26.839 43.030 1.00 19.03 435 THR B C 1
ATOM 7306 O O . THR B 1 435 ? 68.229 25.966 43.063 1.00 17.55 435 THR B O 1
ATOM 7310 N N . GLY B 1 436 ? 66.631 27.160 44.088 1.00 17.24 436 GLY B N 1
ATOM 7311 C CA . GLY B 1 436 ? 66.895 26.566 45.382 1.00 17.21 436 GLY B CA 1
ATOM 7312 C C . GLY B 1 436 ? 68.130 27.172 46.024 1.00 18.62 436 GLY B C 1
ATOM 7313 O O . GLY B 1 436 ? 68.869 26.493 46.735 1.00 20.75 436 GLY B O 1
ATOM 7314 N N . GLN B 1 437 ? 68.356 28.457 45.770 1.00 16.54 437 GLN B N 1
ATOM 7315 C CA . GLN B 1 437 ? 69.510 29.156 46.324 1.00 17.81 437 GLN B CA 1
ATOM 7316 C C . GLN B 1 437 ? 69.108 30.037 47.493 1.00 19.57 437 GLN B C 1
ATOM 7317 O O . GLN B 1 437 ? 67.936 30.375 47.653 1.00 18.65 437 GLN B O 1
ATOM 7323 N N . TYR B 1 438 ? 70.091 30.421 48.299 1.00 20.61 438 TYR B N 1
ATOM 7324 C CA . TYR B 1 438 ? 69.862 31.353 49.393 1.00 17.24 438 TYR B CA 1
ATOM 7325 C C . TYR B 1 438 ? 70.166 32.782 48.954 1.00 22.49 438 TYR B C 1
ATOM 7326 O O . TYR B 1 438 ? 69.670 33.739 49.549 1.00 22.44 438 TYR B O 1
ATOM 7335 N N . SER B 1 439 ? 70.984 32.919 47.913 1.00 19.11 439 SER B N 1
ATOM 7336 C CA . SER B 1 439 ? 71.506 34.223 47.502 1.00 19.10 439 SER B CA 1
ATOM 7337 C C . SER B 1 439 ? 70.424 35.233 47.132 1.00 20.16 439 SER B C 1
ATOM 7338 O O . SER B 1 439 ? 70.607 36.435 47.316 1.00 26.51 439 SER B O 1
ATOM 7341 N N . LYS B 1 440 ? 69.303 34.747 46.609 1.00 19.01 440 LYS B N 1
ATOM 7342 C CA . LYS B 1 440 ? 68.202 35.624 46.227 1.00 24.49 440 LYS B CA 1
ATOM 7343 C C . LYS B 1 440 ? 67.216 35.770 47.385 1.00 25.21 440 LYS B C 1
ATOM 7344 O O . LYS B 1 440 ? 66.285 34.977 47.522 1.00 23.96 440 LYS B O 1
ATOM 7350 N N . ARG B 1 441 ? 67.421 36.794 48.208 1.00 20.75 441 ARG B N 1
ATOM 7351 C CA . ARG B 1 441 ? 66.722 36.906 49.486 1.00 21.52 441 ARG B CA 1
ATOM 7352 C C . ARG B 1 441 ? 65.533 37.871 49.462 1.00 21.11 441 ARG B C 1
ATOM 7353 O O . ARG B 1 441 ? 65.514 38.832 48.694 1.00 20.64 441 ARG B O 1
ATOM 7361 N N . TYR B 1 442 ? 64.549 37.606 50.318 1.00 18.35 442 TYR B N 1
ATOM 7362 C CA . TYR B 1 442 ? 63.329 38.405 50.383 1.00 18.74 442 TYR B CA 1
ATOM 7363 C C . TYR B 1 442 ? 63.092 38.958 51.781 1.00 22.55 442 TYR B C 1
ATOM 7364 O O . TYR B 1 442 ? 62.187 39.765 51.990 1.00 24.59 442 TYR B O 1
ATOM 7373 N N . GLY B 1 443 ? 63.902 38.517 52.736 1.00 22.18 443 GLY B N 1
ATOM 7374 C CA . GLY B 1 443 ? 63.573 38.681 54.141 1.00 21.90 443 GLY B CA 1
ATOM 7375 C C . GLY B 1 443 ? 63.815 40.015 54.817 1.00 21.56 443 GLY B C 1
ATOM 7376 O O . GLY B 1 443 ? 64.633 40.824 54.380 1.00 20.44 443 GLY B O 1
ATOM 7377 N N . PHE B 1 444 ? 63.074 40.239 55.898 1.00 19.65 444 PHE B N 1
ATOM 7378 C CA . PHE B 1 444 ? 63.390 41.292 56.846 1.00 21.97 444 PHE B CA 1
ATOM 7379 C C . PHE B 1 444 ? 64.429 40.718 57.797 1.00 22.66 444 PHE B C 1
ATOM 7380 O O . PHE B 1 444 ? 65.254 41.440 58.359 1.00 21.65 444 PHE B O 1
ATOM 7388 N N . ILE B 1 445 ? 64.365 39.400 57.968 1.00 19.55 445 ILE B N 1
ATOM 7389 C CA . ILE B 1 445 ? 65.291 38.662 58.816 1.00 17.11 445 ILE B CA 1
ATOM 7390 C C . ILE B 1 445 ? 66.327 37.947 57.953 1.00 21.00 445 ILE B C 1
ATOM 7391 O O . ILE B 1 445 ? 65.981 37.147 57.084 1.00 20.16 445 ILE B O 1
ATOM 7396 N N . TYR B 1 446 ? 67.599 38.242 58.195 1.00 17.85 446 TYR B N 1
ATOM 7397 C CA . TYR B 1 446 ? 68.688 37.661 57.419 1.00 18.69 446 TYR B CA 1
ATOM 7398 C C . TYR B 1 446 ? 69.159 36.340 58.019 1.00 21.64 446 TYR B C 1
ATOM 7399 O O . TYR B 1 446 ? 69.392 36.241 59.225 1.00 18.23 446 TYR B O 1
ATOM 7408 N N . VAL B 1 447 ? 69.297 35.326 57.172 1.00 16.10 447 VAL B N 1
ATOM 7409 C CA . VAL B 1 447 ? 69.820 34.044 57.620 1.00 16.38 447 VAL B CA 1
ATOM 7410 C C . VAL B 1 447 ? 71.229 33.828 57.070 1.00 21.55 447 VAL B C 1
ATOM 7411 O O . VAL B 1 447 ? 71.453 33.889 55.857 1.00 18.21 447 VAL B O 1
ATOM 7415 N N . ASN B 1 448 ? 72.175 33.587 57.971 1.00 18.43 448 ASN B N 1
ATOM 7416 C CA . ASN B 1 448 ? 73.567 33.392 57.585 1.00 19.59 448 ASN B CA 1
ATOM 7417 C C . ASN B 1 448 ? 73.822 32.000 57.012 1.00 17.51 448 ASN B C 1
ATOM 7418 O O . ASN B 1 448 ? 74.332 31.115 57.696 1.00 18.03 448 ASN B O 1
ATOM 7423 N N . LYS B 1 449 ? 73.451 31.822 55.749 1.00 20.42 449 LYS B N 1
ATOM 7424 C CA . LYS B 1 449 ? 73.678 30.582 55.014 1.00 19.70 449 LYS B CA 1
ATOM 7425 C C . LYS B 1 449 ? 73.763 30.972 53.544 1.00 18.95 449 LYS B C 1
ATOM 7426 O O . LYS B 1 449 ? 73.097 31.917 53.118 1.00 20.62 449 LYS B O 1
ATOM 7432 N N . HIS B 1 450 ? 74.580 30.267 52.767 1.00 18.09 450 HIS B N 1
ATOM 7433 C CA . HIS B 1 450 ? 74.867 30.709 51.404 1.00 17.37 450 HIS B CA 1
ATOM 7434 C C . HIS B 1 450 ? 74.851 29.586 50.376 1.00 19.67 450 HIS B C 1
ATOM 7435 O O . HIS B 1 450 ? 74.821 28.405 50.722 1.00 22.27 450 HIS B O 1
ATOM 7442 N N . ASP B 1 451 ? 74.883 29.969 49.104 1.00 18.51 451 ASP B N 1
ATOM 7443 C CA . ASP B 1 451 ? 74.834 29.011 48.011 1.00 19.99 451 ASP B CA 1
ATOM 7444 C C . ASP B 1 451 ? 75.986 28.020 48.084 1.00 20.86 451 ASP B C 1
ATOM 7445 O O . ASP B 1 451 ? 75.852 26.870 47.669 1.00 21.77 451 ASP B O 1
ATOM 7450 N N . ASP B 1 452 ? 77.120 28.469 48.613 1.00 19.61 452 ASP B N 1
ATOM 7451 C CA . ASP B 1 452 ? 78.317 27.639 48.640 1.00 19.58 452 ASP B CA 1
ATOM 7452 C C . ASP B 1 452 ? 78.480 26.861 49.950 1.00 19.06 452 ASP B C 1
ATOM 7453 O O . ASP B 1 452 ? 79.541 26.304 50.218 1.00 19.74 452 ASP B O 1
ATOM 7458 N N . GLY B 1 453 ? 77.428 26.829 50.763 1.00 17.35 453 GLY B N 1
ATOM 7459 C CA . GLY B 1 453 ? 77.424 26.013 51.966 1.00 18.50 453 GLY B CA 1
ATOM 7460 C C . GLY B 1 453 ? 77.800 26.735 53.248 1.00 18.17 453 GLY B C 1
ATOM 7461 O O . GLY B 1 453 ? 77.425 26.310 54.339 1.00 18.62 453 GLY B O 1
ATOM 7462 N N . THR B 1 454 ? 78.541 27.829 53.118 1.00 16.43 454 THR B N 1
ATOM 7463 C CA . THR B 1 454 ? 79.015 28.585 54.273 1.00 18.18 454 THR B CA 1
ATOM 7464 C C . THR B 1 454 ? 77.878 29.185 55.103 1.00 18.54 454 THR B C 1
ATOM 7465 O O . THR B 1 454 ? 76.826 29.539 54.571 1.00 17.08 454 THR B O 1
ATOM 7469 N N . GLY B 1 455 ? 78.100 29.297 56.410 1.00 20.11 455 GLY B N 1
ATOM 7470 C CA . GLY B 1 455 ? 77.122 29.892 57.306 1.00 18.39 455 GLY B CA 1
ATOM 7471 C C . GLY B 1 455 ? 76.836 29.055 58.541 1.00 22.41 455 GLY B C 1
ATOM 7472 O O . GLY B 1 455 ? 76.985 27.832 58.524 1.00 20.92 455 GLY B O 1
ATOM 7473 N N . ASP B 1 456 ? 76.425 29.718 59.619 1.00 20.34 456 ASP B N 1
ATOM 7474 C CA . ASP B 1 456 ? 76.076 29.028 60.857 1.00 23.79 456 ASP B CA 1
ATOM 7475 C C . ASP B 1 456 ? 74.573 29.082 61.117 1.00 23.22 456 ASP B C 1
ATOM 7476 O O . ASP B 1 456 ? 74.102 28.673 62.181 1.00 21.44 456 ASP B O 1
ATOM 7481 N N . MET B 1 457 ? 73.835 29.612 60.145 1.00 18.27 457 MET B N 1
ATOM 7482 C CA . MET B 1 457 ? 72.374 29.611 60.180 1.00 18.37 457 MET B CA 1
ATOM 7483 C C . MET B 1 457 ? 71.783 30.576 61.215 1.00 20.09 457 MET B C 1
ATOM 7484 O O . MET B 1 457 ? 70.610 30.457 61.578 1.00 21.62 457 MET B O 1
ATOM 7489 N N . SER B 1 458 ? 72.587 31.531 61.680 1.00 19.67 458 SER B N 1
ATOM 7490 C CA . SER B 1 458 ? 72.129 32.504 62.676 1.00 19.08 458 SER B CA 1
ATOM 7491 C C . SER B 1 458 ? 71.288 33.621 62.064 1.00 18.56 458 SER B C 1
ATOM 7492 O O . SER B 1 458 ? 71.508 34.021 60.923 1.00 18.58 458 SER B O 1
ATOM 7495 N N . ARG B 1 459 ? 70.329 34.126 62.834 1.00 20.30 459 ARG B N 1
ATOM 7496 C CA . ARG B 1 459 ? 69.447 35.193 62.369 1.00 18.19 459 ARG B CA 1
ATOM 7497 C C . ARG B 1 459 ? 69.922 36.576 62.805 1.00 21.32 459 ARG B C 1
ATOM 7498 O O . ARG B 1 459 ? 70.347 36.765 63.946 1.00 21.43 459 ARG B O 1
ATOM 7506 N N . SER B 1 460 ? 69.839 37.537 61.888 1.00 18.72 460 SER B N 1
ATOM 7507 C CA . SER B 1 460 ? 70.088 38.941 62.208 1.00 18.22 460 SER B CA 1
ATOM 7508 C C . SER B 1 460 ? 69.101 39.843 61.461 1.00 22.05 460 SER B C 1
ATOM 7509 O O . SER B 1 460 ? 68.469 39.417 60.492 1.00 19.08 460 SER B O 1
ATOM 7512 N N . ARG B 1 461 ? 68.965 41.086 61.915 1.00 20.43 461 ARG B N 1
ATOM 7513 C CA . ARG B 1 461 ? 67.982 42.004 61.344 1.00 19.51 461 ARG B CA 1
ATOM 7514 C C . ARG B 1 461 ? 68.549 42.830 60.199 1.00 19.77 461 ARG B C 1
ATOM 7515 O O . ARG B 1 461 ? 69.623 43.413 60.320 1.00 23.60 461 ARG B O 1
ATOM 7523 N N . LYS B 1 462 ? 67.824 42.877 59.085 1.00 21.80 462 LYS B N 1
ATOM 7524 C CA . LYS B 1 462 ? 68.151 43.801 58.007 1.00 20.88 462 LYS B CA 1
ATOM 7525 C C . LYS B 1 462 ? 67.499 45.135 58.336 1.00 21.65 462 LYS B C 1
ATOM 7526 O O . LYS B 1 462 ? 66.645 45.207 59.218 1.00 23.55 462 LYS B O 1
ATOM 7532 N N . LYS B 1 463 ? 67.902 46.189 57.635 1.00 23.18 463 LYS B N 1
ATOM 7533 C CA . LYS B 1 463 ? 67.321 47.510 57.856 1.00 26.49 463 LYS B CA 1
ATOM 7534 C C . LYS B 1 463 ? 65.799 47.471 57.712 1.00 24.77 463 LYS B C 1
ATOM 7535 O O . LYS B 1 463 ? 65.076 48.127 58.464 1.00 20.16 463 LYS B O 1
ATOM 7541 N N . SER B 1 464 ? 65.322 46.688 56.748 1.00 20.76 464 SER B N 1
ATOM 7542 C CA . SER B 1 464 ? 63.891 46.557 56.495 1.00 18.27 464 SER B CA 1
ATOM 7543 C C . SER B 1 464 ? 63.124 45.966 57.677 1.00 21.08 464 SER B C 1
ATOM 7544 O O . SER B 1 464 ? 61.903 46.106 57.756 1.00 21.63 464 SER B O 1
ATOM 7547 N N . PHE B 1 465 ? 63.835 45.306 58.591 1.00 23.42 465 PHE B N 1
ATOM 7548 C CA . PHE B 1 465 ? 63.209 44.729 59.783 1.00 19.30 465 PHE B CA 1
ATOM 7549 C C . PHE B 1 465 ? 62.533 45.807 60.625 1.00 22.68 465 PHE B C 1
ATOM 7550 O O . PHE B 1 465 ? 61.332 45.738 60.885 1.00 23.72 465 PHE B O 1
ATOM 7558 N N . ASN B 1 466 ? 63.310 46.799 61.050 1.00 20.38 466 ASN B N 1
ATOM 7559 C CA . ASN B 1 466 ? 62.775 47.911 61.830 1.00 26.56 466 ASN B CA 1
ATOM 7560 C C . ASN B 1 466 ? 61.762 48.757 61.064 1.00 24.69 466 ASN B C 1
ATOM 7561 O O . ASN B 1 466 ? 60.764 49.206 61.632 1.00 27.52 466 ASN B O 1
ATOM 7566 N N . TRP B 1 467 ? 62.022 48.979 59.778 1.00 24.11 467 TRP B N 1
ATOM 7567 C CA . TRP B 1 467 ? 61.109 49.749 58.937 1.00 25.42 467 TRP B CA 1
ATOM 7568 C C . TRP B 1 467 ? 59.705 49.146 58.950 1.00 24.70 467 TRP B C 1
ATOM 7569 O O . TRP B 1 467 ? 58.726 49.830 59.250 1.00 23.29 467 TRP B O 1
ATOM 7580 N N . TYR B 1 468 ? 59.615 47.857 58.639 1.00 26.48 468 TYR B N 1
ATOM 7581 C CA . TYR B 1 468 ? 58.330 47.168 58.598 1.00 24.82 468 TYR B CA 1
ATOM 7582 C C . TYR B 1 468 ? 57.693 47.108 59.985 1.00 24.03 468 TYR B C 1
ATOM 7583 O O . TYR B 1 468 ? 56.469 47.046 60.116 1.00 23.76 468 TYR B O 1
ATOM 7592 N N . LYS B 1 469 ? 58.534 47.127 61.016 1.00 24.77 469 LYS B N 1
ATOM 7593 C CA . LYS B 1 469 ? 58.065 47.206 62.395 1.00 24.63 469 LYS B CA 1
ATOM 7594 C C . LYS B 1 469 ? 57.216 48.458 62.580 1.00 22.84 469 LYS B C 1
ATOM 7595 O O . LYS B 1 469 ? 56.121 48.403 63.138 1.00 25.74 469 LYS B O 1
ATOM 7601 N N . GLU B 1 470 ? 57.731 49.586 62.104 1.00 25.10 470 GLU B N 1
ATOM 7602 C CA . GLU B 1 470 ? 57.031 50.863 62.210 1.00 28.52 470 GLU B CA 1
ATOM 7603 C C . GLU B 1 470 ? 55.835 50.926 61.260 1.00 26.68 470 GLU B C 1
ATOM 7604 O O . GLU B 1 470 ? 54.833 51.586 61.548 1.00 23.92 470 GLU B O 1
ATOM 7610 N N . VAL B 1 471 ? 55.945 50.239 60.127 1.00 22.01 471 VAL B N 1
ATOM 7611 C CA . VAL B 1 471 ? 54.830 50.142 59.197 1.00 23.33 471 VAL B CA 1
ATOM 7612 C C . VAL B 1 471 ? 53.619 49.522 59.882 1.00 24.91 471 VAL B C 1
ATOM 7613 O O . VAL B 1 471 ? 52.495 50.000 59.724 1.00 23.27 471 VAL B O 1
ATOM 7617 N N . ILE B 1 472 ? 53.849 48.458 60.646 1.00 22.94 472 ILE B N 1
ATOM 7618 C CA . ILE B 1 472 ? 52.755 47.788 61.341 1.00 22.53 472 ILE B CA 1
ATOM 7619 C C . ILE B 1 472 ? 52.232 48.646 62.485 1.00 21.00 472 ILE B C 1
ATOM 7620 O O . ILE B 1 472 ? 51.024 48.811 62.643 1.00 21.88 472 ILE B O 1
ATOM 7625 N N . ALA B 1 473 ? 53.147 49.192 63.278 1.00 24.27 473 ALA B N 1
ATOM 7626 C CA . ALA B 1 473 ? 52.775 50.024 64.417 1.00 24.43 473 ALA B CA 1
ATOM 7627 C C . ALA B 1 473 ? 51.889 51.193 63.992 1.00 24.20 473 ALA B C 1
ATOM 7628 O O . ALA B 1 473 ? 50.886 51.485 64.638 1.00 27.50 473 ALA B O 1
ATOM 7630 N N . SER B 1 474 ? 52.261 51.854 62.900 1.00 23.62 474 SER B N 1
ATOM 7631 C CA . SER B 1 474 ? 51.493 52.983 62.386 1.00 24.34 474 SER B CA 1
ATOM 7632 C C . SER B 1 474 ? 50.320 52.523 61.524 1.00 27.86 474 SER B C 1
ATOM 7633 O O . SER B 1 474 ? 49.597 53.343 60.955 1.00 25.62 474 SER B O 1
ATOM 7636 N N . ASN B 1 475 ? 50.139 51.210 61.434 1.00 26.52 475 ASN B N 1
ATOM 7637 C CA . ASN B 1 475 ? 49.110 50.626 60.583 1.00 22.27 475 ASN B CA 1
ATOM 7638 C C . ASN B 1 475 ? 49.186 51.145 59.152 1.00 23.79 475 ASN B C 1
ATOM 7639 O O . ASN B 1 475 ? 48.163 51.359 58.504 1.00 23.12 475 ASN B O 1
ATOM 7644 N N . GLY B 1 476 ? 50.405 51.356 58.669 1.00 24.42 476 GLY B N 1
ATOM 7645 C CA . GLY B 1 476 ? 50.619 51.707 57.278 1.00 24.53 476 GLY B CA 1
ATOM 7646 C C . GLY B 1 476 ? 50.742 53.191 56.997 1.00 27.04 476 GLY B C 1
ATOM 7647 O O . GLY B 1 476 ? 51.022 53.585 55.864 1.00 25.52 476 GLY B O 1
ATOM 7648 N N . GLU B 1 477 ? 50.541 54.015 58.022 1.00 24.28 477 GLU B N 1
ATOM 7649 C CA . GLU B 1 477 ? 50.607 55.466 57.860 1.00 26.54 477 GLU B CA 1
ATOM 7650 C C . GLU B 1 477 ? 52.034 56.019 57.901 1.00 32.19 477 GLU B C 1
ATOM 7651 O O . GLU B 1 477 ? 52.320 57.053 57.298 1.00 28.94 477 GLU B O 1
ATOM 7657 N N . LYS B 1 478 ? 52.923 55.332 58.611 1.00 31.19 478 LYS B N 1
ATOM 7658 C CA . LYS B 1 478 ? 54.326 55.735 58.664 1.00 28.93 478 LYS B CA 1
ATOM 7659 C C . LYS B 1 478 ? 55.198 54.802 57.834 1.00 28.66 478 LYS B C 1
ATOM 7660 O O . LYS B 1 478 ? 55.645 53.758 58.310 1.00 23.47 478 LYS B O 1
ATOM 7666 N N . LEU B 1 479 ? 55.434 55.191 56.586 1.00 32.61 479 LEU B N 1
ATOM 7667 C CA . LEU B 1 479 ? 56.222 54.384 55.665 1.00 26.31 479 LEU B CA 1
ATOM 7668 C C . LEU B 1 479 ? 57.578 55.026 55.392 1.00 23.88 479 LEU B C 1
ATOM 7669 O O . LEU B 1 479 ? 58.438 54.429 54.746 1.00 22.77 479 LEU B O 1
ATOM 7674 N N . LYS C 1 5 ? 4.298 54.815 55.097 1.00 40.52 5 LYS C N 1
ATOM 7675 C CA . LYS C 1 5 ? 5.008 55.750 55.962 1.00 45.71 5 LYS C CA 1
ATOM 7676 C C . LYS C 1 5 ? 4.136 56.171 57.136 1.00 41.54 5 LYS C C 1
ATOM 7677 O O . LYS C 1 5 ? 3.038 55.645 57.327 1.00 39.80 5 LYS C O 1
ATOM 7679 N N . LEU C 1 6 ? 4.632 57.119 57.925 1.00 37.30 6 LEU C N 1
ATOM 7680 C CA . LEU C 1 6 ? 3.868 57.655 59.043 1.00 32.80 6 LEU C CA 1
ATOM 7681 C C . LEU C 1 6 ? 3.303 59.023 58.674 1.00 29.33 6 LEU C C 1
ATOM 7682 O O . LEU C 1 6 ? 3.924 59.780 57.929 1.00 31.16 6 LEU C O 1
ATOM 7687 N N . THR C 1 7 ? 2.119 59.330 59.197 1.00 30.06 7 THR C N 1
ATOM 7688 C CA . THR C 1 7 ? 1.464 60.606 58.935 1.00 25.43 7 THR C CA 1
ATOM 7689 C C . THR C 1 7 ? 0.968 61.201 60.244 1.00 21.30 7 THR C C 1
ATOM 7690 O O . THR C 1 7 ? 1.027 60.549 61.283 1.00 24.16 7 THR C O 1
ATOM 7694 N N . LEU C 1 8 ? 0.483 62.437 60.200 1.00 22.94 8 LEU C N 1
ATOM 7695 C CA . LEU C 1 8 ? -0.170 63.020 61.364 1.00 21.52 8 LEU C CA 1
ATOM 7696 C C . LEU C 1 8 ? -1.379 62.166 61.715 1.00 23.60 8 LEU C C 1
ATOM 7697 O O . LEU C 1 8 ? -1.909 61.462 60.857 1.00 21.13 8 LEU C O 1
ATOM 7702 N N . PRO C 1 9 ? -1.816 62.214 62.982 1.00 22.36 9 PRO C N 1
ATOM 7703 C CA . PRO C 1 9 ? -3.059 61.545 63.375 1.00 23.51 9 PRO C CA 1
ATOM 7704 C C . PRO C 1 9 ? -4.211 61.960 62.465 1.00 22.47 9 PRO C C 1
ATOM 7705 O O . PRO C 1 9 ? -4.261 63.101 62.009 1.00 25.21 9 PRO C O 1
ATOM 7709 N N . LYS C 1 10 ? -5.126 61.037 62.200 1.00 25.68 10 LYS C N 1
ATOM 7710 C CA . LYS C 1 10 ? -6.235 61.306 61.293 1.00 29.39 10 LYS C CA 1
ATOM 7711 C C . LYS C 1 10 ? -7.102 62.473 61.769 1.00 29.83 10 LYS C C 1
ATOM 7712 O O . LYS C 1 10 ? -7.642 63.226 60.957 1.00 34.41 10 LYS C O 1
ATOM 7718 N N . ASP C 1 11 ? -7.228 62.622 63.085 1.00 29.53 11 ASP C N 1
ATOM 7719 C CA . ASP C 1 11 ? -8.078 63.660 63.662 1.00 23.78 11 ASP C CA 1
ATOM 7720 C C . ASP C 1 11 ? -7.288 64.909 64.047 1.00 23.78 11 ASP C C 1
ATOM 7721 O O . ASP C 1 11 ? -7.703 65.672 64.921 1.00 23.05 11 ASP C O 1
ATOM 7726 N N . PHE C 1 12 ? -6.147 65.106 63.394 1.00 22.61 12 PHE C N 1
ATOM 7727 C CA . PHE C 1 12 ? -5.316 66.282 63.620 1.00 18.30 12 PHE C CA 1
ATOM 7728 C C . PHE C 1 12 ? -6.134 67.543 63.359 1.00 18.47 12 PHE C C 1
ATOM 7729 O O . PHE C 1 12 ? -6.840 67.636 62.354 1.00 18.83 12 PHE C O 1
ATOM 7737 N N . LEU C 1 13 ? -6.033 68.508 64.268 1.00 19.92 13 LEU C N 1
ATOM 7738 C CA . LEU C 1 13 ? -6.857 69.715 64.215 1.00 17.83 13 LEU C CA 1
ATOM 7739 C C . LEU C 1 13 ? -6.240 70.833 63.378 1.00 15.40 13 LEU C C 1
ATOM 7740 O O . LEU C 1 13 ? -5.647 71.766 63.920 1.00 11.85 13 LEU C O 1
ATOM 7745 N N . TRP C 1 14 ? -6.389 70.733 62.058 1.00 16.82 14 TRP C N 1
ATOM 7746 C CA . TRP C 1 14 ? -5.968 71.794 61.147 1.00 14.36 14 TRP C CA 1
ATOM 7747 C C . TRP C 1 14 ? -6.998 72.906 61.178 1.00 14.99 14 TRP C C 1
ATOM 7748 O O . TRP C 1 14 ? -8.183 72.654 60.973 1.00 14.33 14 TRP C O 1
ATOM 7759 N N . GLY C 1 15 ? -6.558 74.137 61.406 1.00 13.71 15 GLY C N 1
ATOM 7760 C CA . GLY C 1 15 ? -7.486 75.251 61.450 1.00 11.65 15 GLY C CA 1
ATOM 7761 C C . GLY C 1 15 ? -6.857 76.600 61.172 1.00 14.30 15 GLY C C 1
ATOM 7762 O O . GLY C 1 15 ? -5.911 76.713 60.391 1.00 13.71 15 GLY C O 1
ATOM 7763 N N . GLY C 1 16 ? -7.398 77.625 61.823 1.00 13.53 16 GLY C N 1
ATOM 7764 C CA . GLY C 1 16 ? -6.912 78.987 61.687 1.00 12.70 16 GLY C CA 1
ATOM 7765 C C . GLY C 1 16 ? -7.224 79.792 62.935 1.00 13.00 16 GLY C C 1
ATOM 7766 O O . GLY C 1 16 ? -8.190 79.503 63.643 1.00 11.92 16 GLY C O 1
ATOM 7767 N N . ALA C 1 17 ? -6.412 80.810 63.202 1.00 13.15 17 ALA C N 1
ATOM 7768 C CA . ALA C 1 17 ? -6.507 81.545 64.458 1.00 11.99 17 ALA C CA 1
ATOM 7769 C C . ALA C 1 17 ? -6.575 83.054 64.266 1.00 13.06 17 ALA C C 1
ATOM 7770 O O . ALA C 1 17 ? -5.926 83.606 63.381 1.00 10.29 17 ALA C O 1
ATOM 7772 N N . VAL C 1 18 ? -7.374 83.702 65.111 1.00 12.72 18 VAL C N 1
ATOM 7773 C CA . VAL C 1 18 ? -7.454 85.159 65.193 1.00 12.03 18 VAL C CA 1
ATOM 7774 C C . VAL C 1 18 ? -7.793 85.578 66.628 1.00 10.51 18 VAL C C 1
ATOM 7775 O O . VAL C 1 18 ? -7.940 84.735 67.509 1.00 11.64 18 VAL C O 1
ATOM 7779 N N . ALA C 1 19 ? -7.904 86.880 66.860 1.00 12.91 19 ALA C N 1
ATOM 7780 C CA . ALA C 1 19 ? -8.363 87.401 68.145 1.00 11.57 19 ALA C CA 1
ATOM 7781 C C . ALA C 1 19 ? -9.532 88.340 67.890 1.00 14.90 19 ALA C C 1
ATOM 7782 O O . ALA C 1 19 ? -9.555 89.041 66.878 1.00 13.27 19 ALA C O 1
ATOM 7784 N N . ALA C 1 20 ? -10.502 88.354 68.799 1.00 12.63 20 ALA C N 1
ATOM 7785 C CA . ALA C 1 20 ? -11.688 89.181 68.615 1.00 14.27 20 ALA C CA 1
ATOM 7786 C C . ALA C 1 20 ? -11.332 90.621 68.234 1.00 14.39 20 ALA C C 1
ATOM 7787 O O . ALA C 1 20 ? -11.703 91.095 67.160 1.00 15.24 20 ALA C O 1
ATOM 7789 N N . HIS C 1 21 ? -10.601 91.306 69.108 1.00 13.31 21 HIS C N 1
ATOM 7790 C CA . HIS C 1 21 ? -10.304 92.723 68.906 1.00 15.81 21 HIS C CA 1
ATOM 7791 C C . HIS C 1 21 ? -9.487 93.004 67.640 1.00 18.46 21 HIS C C 1
ATOM 7792 O O . HIS C 1 21 ? -9.319 94.161 67.247 1.00 14.33 21 HIS C O 1
ATOM 7799 N N . GLN C 1 22 ? -8.984 91.953 66.998 1.00 13.20 22 GLN C N 1
ATOM 7800 C CA . GLN C 1 22 ? -8.163 92.142 65.809 1.00 13.16 22 GLN C CA 1
ATOM 7801 C C . GLN C 1 22 ? -8.925 91.930 64.502 1.00 14.59 22 GLN C C 1
ATOM 7802 O O . GLN C 1 22 ? -8.418 92.265 63.433 1.00 13.01 22 GLN C O 1
ATOM 7808 N N . VAL C 1 23 ? -10.136 91.381 64.580 1.00 11.70 23 VAL C N 1
ATOM 7809 C CA . VAL C 1 23 ? -10.943 91.181 63.375 1.00 13.00 23 VAL C CA 1
ATOM 7810 C C . VAL C 1 23 ? -12.380 91.704 63.480 1.00 14.48 23 VAL C C 1
ATOM 7811 O O . VAL C 1 23 ? -12.909 92.269 62.521 1.00 15.32 23 VAL C O 1
ATOM 7815 N N . GLU C 1 24 ? -13.002 91.525 64.640 1.00 13.04 24 GLU C N 1
ATOM 7816 C CA . GLU C 1 24 ? -14.437 91.778 64.784 1.00 12.01 24 GLU C CA 1
ATOM 7817 C C . GLU C 1 24 ? -14.914 93.167 64.362 1.00 16.63 24 GLU C C 1
ATOM 7818 O O . GLU C 1 24 ? -15.844 93.293 63.562 1.00 15.91 24 GLU C O 1
ATOM 7824 N N . GLY C 1 25 ? -14.287 94.207 64.897 1.00 15.75 25 GLY C N 1
ATOM 7825 C CA . GLY C 1 25 ? -14.839 95.539 64.764 1.00 12.76 25 GLY C CA 1
ATOM 7826 C C . GLY C 1 25 ? -16.124 95.581 65.572 1.00 17.51 25 GLY C C 1
ATOM 7827 O O . GLY C 1 25 ? -16.264 94.848 66.554 1.00 14.36 25 GLY C O 1
ATOM 7828 N N . GLY C 1 26 ? -17.070 96.417 65.156 1.00 16.72 26 GLY C N 1
ATOM 7829 C CA . GLY C 1 26 ? -18.314 96.565 65.890 1.00 16.07 26 GLY C CA 1
ATOM 7830 C C . GLY C 1 26 ? -18.006 96.822 67.349 1.00 18.19 26 GLY C C 1
ATOM 7831 O O . GLY C 1 26 ? -18.692 96.324 68.244 1.00 16.47 26 GLY C O 1
ATOM 7832 N N . TRP C 1 27 ? -16.961 97.614 67.574 1.00 16.23 27 TRP C N 1
ATOM 7833 C CA . TRP C 1 27 ? -16.387 97.812 68.899 1.00 15.84 27 TRP C CA 1
ATOM 7834 C C . TRP C 1 27 ? -17.396 98.327 69.915 1.00 15.75 27 TRP C C 1
ATOM 7835 O O . TRP C 1 27 ? -17.198 98.184 71.119 1.00 16.99 27 TRP C O 1
ATOM 7846 N N . ASN C 1 28 ? -18.472 98.930 69.428 1.00 17.84 28 ASN C N 1
ATOM 7847 C CA . ASN C 1 28 ? -19.489 99.481 70.310 1.00 16.45 28 ASN C CA 1
ATOM 7848 C C . ASN C 1 28 ? -20.896 99.060 69.901 1.00 17.85 28 ASN C C 1
ATOM 7849 O O . ASN C 1 28 ? -21.870 99.754 70.189 1.00 22.90 28 ASN C O 1
ATOM 7854 N N . LYS C 1 29 ? -20.995 97.917 69.231 1.00 14.88 29 LYS C N 1
ATOM 7855 C CA . LYS C 1 29 ? -22.287 97.370 68.835 1.00 14.49 29 LYS C CA 1
ATOM 7856 C C . LYS C 1 29 ? -22.704 96.230 69.761 1.00 18.05 29 LYS C C 1
ATOM 7857 O O . LYS C 1 29 ? -21.861 95.582 70.381 1.00 13.97 29 LYS C O 1
ATOM 7863 N N . GLY C 1 30 ? -24.009 95.989 69.851 1.00 20.47 30 GLY C N 1
ATOM 7864 C CA . GLY C 1 30 ? -24.534 94.921 70.683 1.00 19.67 30 GLY C CA 1
ATOM 7865 C C . GLY C 1 30 ? -24.277 95.106 72.170 1.00 19.77 30 GLY C C 1
ATOM 7866 O O . GLY C 1 30 ? -24.269 94.138 72.929 1.00 20.16 30 GLY C O 1
ATOM 7867 N N . GLY C 1 31 ? -24.059 96.346 72.591 1.00 20.97 31 GLY C N 1
ATOM 7868 C CA . GLY C 1 31 ? -23.855 96.639 74.000 1.00 21.19 31 GLY C CA 1
ATOM 7869 C C . GLY C 1 31 ? -22.434 96.442 74.499 1.00 19.74 31 GLY C C 1
ATOM 7870 O O . GLY C 1 31 ? -22.163 96.579 75.693 1.00 20.41 31 GLY C O 1
ATOM 7871 N N . LYS C 1 32 ? -21.522 96.121 73.588 1.00 19.07 32 LYS C N 1
ATOM 7872 C CA . LYS C 1 32 ? -20.118 95.940 73.941 1.00 17.24 32 LYS C CA 1
ATOM 7873 C C . LYS C 1 32 ? -19.508 97.220 74.520 1.00 19.94 32 LYS C C 1
ATOM 7874 O O . LYS C 1 32 ? -19.714 98.316 73.991 1.00 17.06 32 LYS C O 1
ATOM 7880 N N . GLY C 1 33 ? -18.761 97.075 75.609 1.00 14.91 33 GLY C N 1
ATOM 7881 C CA . GLY C 1 33 ? -18.075 98.199 76.216 1.00 14.93 33 GLY C CA 1
ATOM 7882 C C . GLY C 1 33 ? -16.698 98.368 75.606 1.00 15.58 33 GLY C C 1
ATOM 7883 O O . GLY C 1 33 ? -16.221 97.488 74.896 1.00 15.97 33 GLY C O 1
ATOM 7884 N N . PRO C 1 34 ? -16.050 99.508 75.871 1.00 15.06 34 PRO C N 1
ATOM 7885 C CA . PRO C 1 34 ? -14.710 99.723 75.321 1.00 16.71 34 PRO C CA 1
ATOM 7886 C C . PRO C 1 34 ? -13.684 98.854 76.032 1.00 17.12 34 PRO C C 1
ATOM 7887 O O . PRO C 1 34 ? -13.761 98.675 77.250 1.00 18.84 34 PRO C O 1
ATOM 7891 N N . SER C 1 35 ? -12.743 98.306 75.273 1.00 16.38 35 SER C N 1
ATOM 7892 C CA . SER C 1 35 ? -11.641 97.558 75.857 1.00 18.11 35 SER C CA 1
ATOM 7893 C C . SER C 1 35 ? -10.379 98.403 75.794 1.00 16.62 35 SER C C 1
ATOM 7894 O O . SER C 1 35 ? -10.378 99.492 75.222 1.00 16.73 35 SER C O 1
ATOM 7897 N N . ILE C 1 36 ? -9.303 97.890 76.375 1.00 15.86 36 ILE C N 1
ATOM 7898 C CA . ILE C 1 36 ? -8.042 98.614 76.414 1.00 14.71 36 ILE C CA 1
ATOM 7899 C C . ILE C 1 36 ? -7.510 98.956 75.017 1.00 15.80 36 ILE C C 1
ATOM 7900 O O . ILE C 1 36 ? -6.750 99.909 74.858 1.00 18.05 36 ILE C O 1
ATOM 7905 N N . CYS C 1 37 ? -7.907 98.188 74.008 1.00 12.39 37 CYS C N 1
ATOM 7906 C CA A CYS C 1 37 ? -7.437 98.433 72.650 0.50 15.28 37 CYS C CA 1
ATOM 7907 C CA B CYS C 1 37 ? -7.448 98.421 72.641 0.50 15.35 37 CYS C CA 1
ATOM 7908 C C . CYS C 1 37 ? -8.346 99.404 71.896 1.00 16.68 37 CYS C C 1
ATOM 7909 O O . CYS C 1 37 ? -7.986 99.901 70.827 1.00 17.32 37 CYS C O 1
ATOM 7914 N N . ASP C 1 38 ? -9.519 99.680 72.456 1.00 13.19 38 ASP C N 1
ATOM 7915 C CA . ASP C 1 38 ? -10.428 100.638 71.836 1.00 14.60 38 ASP C CA 1
ATOM 7916 C C . ASP C 1 38 ? -9.968 102.065 72.097 1.00 16.24 38 ASP C C 1
ATOM 7917 O O . ASP C 1 38 ? -10.468 103.010 71.489 1.00 14.05 38 ASP C O 1
ATOM 7922 N N . VAL C 1 39 ? -9.012 102.208 73.008 1.00 14.28 39 VAL C N 1
ATOM 7923 C CA . VAL C 1 39 ? -8.346 103.485 73.226 1.00 17.69 39 VAL C CA 1
ATOM 7924 C C . VAL C 1 39 ? -6.870 103.373 72.849 1.00 18.28 39 VAL C C 1
ATOM 7925 O O . VAL C 1 39 ? -6.012 104.053 73.411 1.00 18.38 39 VAL C O 1
ATOM 7929 N N . LEU C 1 40 ? -6.586 102.501 71.887 1.00 18.39 40 LEU C N 1
ATOM 7930 C CA . LEU C 1 40 ? -5.230 102.314 71.392 1.00 14.32 40 LEU C CA 1
ATOM 7931 C C . LEU C 1 40 ? -5.163 102.738 69.928 1.00 14.64 40 LEU C C 1
ATOM 7932 O O . LEU C 1 40 ? -5.660 102.042 69.042 1.00 13.99 40 LEU C O 1
ATOM 7937 N N . THR C 1 41 ? -4.554 103.892 69.685 1.00 16.05 41 THR C N 1
ATOM 7938 C CA . THR C 1 41 ? -4.501 104.458 68.346 1.00 15.68 41 THR C CA 1
ATOM 7939 C C . THR C 1 41 ? -3.641 103.608 67.425 1.00 14.71 41 THR C C 1
ATOM 7940 O O . THR C 1 41 ? -2.797 102.837 67.880 1.00 14.31 41 THR C O 1
ATOM 7944 N N . GLY C 1 42 ? -3.867 103.749 66.124 1.00 18.88 42 GLY C N 1
ATOM 7945 C CA . GLY C 1 42 ? -3.067 103.053 65.137 1.00 16.55 42 GLY C CA 1
ATOM 7946 C C . GLY C 1 42 ? -1.682 103.660 65.045 1.00 20.00 42 GLY C C 1
ATOM 7947 O O . GLY C 1 42 ? -1.486 104.832 65.371 1.00 17.60 42 GLY C O 1
ATOM 7948 N N . GLY C 1 43 ? -0.719 102.860 64.601 1.00 20.65 43 GLY C N 1
ATOM 7949 C CA . GLY C 1 43 ? 0.652 103.318 64.472 1.00 18.76 43 GLY C CA 1
ATOM 7950 C C . GLY C 1 43 ? 1.266 102.932 63.142 1.00 19.13 43 GLY C C 1
ATOM 7951 O O . GLY C 1 43 ? 0.556 102.595 62.193 1.00 18.60 43 GLY C O 1
ATOM 7952 N N . ALA C 1 44 ? 2.593 102.987 63.080 1.00 18.66 44 ALA C N 1
ATOM 7953 C CA . ALA C 1 44 ? 3.337 102.638 61.875 1.00 20.01 44 ALA C CA 1
ATOM 7954 C C . ALA C 1 44 ? 4.790 102.367 62.240 1.00 17.93 44 ALA C C 1
ATOM 7955 O O . ALA C 1 44 ? 5.146 102.357 63.418 1.00 23.34 44 ALA C O 1
ATOM 7957 N N . HIS C 1 45 ? 5.630 102.149 61.234 1.00 19.43 45 HIS C N 1
ATOM 7958 C CA . HIS C 1 45 ? 7.056 101.945 61.476 1.00 22.58 45 HIS C CA 1
ATOM 7959 C C . HIS C 1 45 ? 7.678 103.226 62.030 1.00 20.34 45 HIS C C 1
ATOM 7960 O O . HIS C 1 45 ? 7.636 104.275 61.384 1.00 18.68 45 HIS C O 1
ATOM 7967 N N . GLY C 1 46 ? 8.238 103.137 63.233 1.00 20.69 46 GLY C N 1
ATOM 7968 C CA . GLY C 1 46 ? 8.850 104.283 63.885 1.00 17.63 46 GLY C CA 1
ATOM 7969 C C . GLY C 1 46 ? 7.850 105.164 64.614 1.00 22.95 46 GLY C C 1
ATOM 7970 O O . GLY C 1 46 ? 8.217 106.182 65.204 1.00 19.88 46 GLY C O 1
ATOM 7971 N N . VAL C 1 47 ? 6.582 104.767 64.575 1.00 21.83 47 VAL C N 1
ATOM 7972 C CA . VAL C 1 47 ? 5.503 105.542 65.176 1.00 20.16 47 VAL C CA 1
ATOM 7973 C C . VAL C 1 47 ? 4.637 104.648 66.049 1.00 23.57 47 VAL C C 1
ATOM 7974 O O . VAL C 1 47 ? 3.700 104.017 65.562 1.00 25.33 47 VAL C O 1
ATOM 7978 N N . PRO C 1 48 ? 4.950 104.588 67.348 1.00 18.97 48 PRO C N 1
ATOM 7979 C CA . PRO C 1 48 ? 4.241 103.700 68.274 1.00 20.77 48 PRO C CA 1
ATOM 7980 C C . PRO C 1 48 ? 2.764 104.053 68.435 1.00 20.93 48 PRO C C 1
ATOM 7981 O O . PRO C 1 48 ? 2.363 105.194 68.206 1.00 22.63 48 PRO C O 1
ATOM 7985 N N . ARG C 1 49 ? 1.966 103.061 68.817 1.00 18.10 49 ARG C N 1
ATOM 7986 C CA . ARG C 1 49 ? 0.559 103.271 69.120 1.00 16.55 49 ARG C CA 1
ATOM 7987 C C . ARG C 1 49 ? 0.452 104.052 70.420 1.00 19.99 49 ARG C C 1
ATOM 7988 O O . ARG C 1 49 ? 1.335 103.971 71.270 1.00 20.38 49 ARG C O 1
ATOM 7996 N N . GLU C 1 50 ? -0.627 104.814 70.567 1.00 20.76 50 GLU C N 1
ATOM 7997 C CA . GLU C 1 50 ? -0.823 105.641 71.752 1.00 21.25 50 GLU C CA 1
ATOM 7998 C C . GLU C 1 50 ? -2.030 105.188 72.558 1.00 21.06 50 GLU C C 1
ATOM 7999 O O . GLU C 1 50 ? -3.073 104.847 71.996 1.00 19.90 50 GLU C O 1
ATOM 8005 N N . ILE C 1 51 ? -1.884 105.190 73.877 1.00 22.57 51 ILE C N 1
ATOM 8006 C CA . ILE C 1 51 ? -3.008 104.935 74.762 1.00 17.93 51 ILE C CA 1
ATOM 8007 C C . ILE C 1 51 ? -3.659 106.265 75.114 1.00 21.68 51 ILE C C 1
ATOM 8008 O O . ILE C 1 51 ? -2.999 107.167 75.627 1.00 24.23 51 ILE C O 1
ATOM 8013 N N . THR C 1 52 ? -4.949 106.397 74.824 1.00 22.02 52 THR C N 1
ATOM 8014 C CA . THR C 1 52 ? -5.665 107.621 75.162 1.00 23.01 52 THR C CA 1
ATOM 8015 C C . THR C 1 52 ? -6.611 107.392 76.335 1.00 20.99 52 THR C C 1
ATOM 8016 O O . THR C 1 52 ? -7.064 106.272 76.573 1.00 20.92 52 THR C O 1
ATOM 8020 N N . LYS C 1 53 ? -6.888 108.463 77.070 1.00 25.41 53 LYS C N 1
ATOM 8021 C CA . LYS C 1 53 ? -7.664 108.383 78.301 1.00 29.72 53 LYS C CA 1
ATOM 8022 C C . LYS C 1 53 ? -9.096 107.959 78.003 1.00 26.68 53 LYS C C 1
ATOM 8023 O O . LYS C 1 53 ? -9.702 107.191 78.751 1.00 30.69 53 LYS C O 1
ATOM 8029 N N . GLU C 1 54 ? -9.622 108.470 76.897 1.00 23.45 54 GLU C N 1
ATOM 8030 C CA . GLU C 1 54 ? -10.941 108.104 76.404 1.00 28.41 54 GLU C CA 1
ATOM 8031 C C . GLU C 1 54 ? -10.857 108.060 74.883 1.00 27.28 54 GLU C C 1
ATOM 8032 O O . GLU C 1 54 ? -9.804 108.348 74.311 1.00 21.54 54 GLU C O 1
ATOM 8038 N N . VAL C 1 55 ? -11.954 107.704 74.223 1.00 24.08 55 VAL C N 1
ATOM 8039 C CA . VAL C 1 55 ? -11.969 107.696 72.765 1.00 27.74 55 VAL C CA 1
ATOM 8040 C C . VAL C 1 55 ? -12.015 109.127 72.233 1.00 26.08 55 VAL C C 1
ATOM 8041 O O . VAL C 1 55 ? -13.026 109.814 72.361 1.00 30.96 55 VAL C O 1
ATOM 8045 N N . LEU C 1 56 ? -10.908 109.572 71.649 1.00 23.29 56 LEU C N 1
ATOM 8046 C CA . LEU C 1 56 ? -10.814 110.926 71.115 1.00 30.24 56 LEU C CA 1
ATOM 8047 C C . LEU C 1 56 ? -11.271 110.984 69.660 1.00 32.13 56 LEU C C 1
ATOM 8048 O O . LEU C 1 56 ? -10.782 110.230 68.820 1.00 29.61 56 LEU C O 1
ATOM 8053 N N . PRO C 1 57 ? -12.210 111.891 69.356 1.00 34.34 57 PRO C N 1
ATOM 8054 C CA . PRO C 1 57 ? -12.782 112.022 68.008 1.00 35.92 57 PRO C CA 1
ATOM 8055 C C . PRO C 1 57 ? -11.736 112.312 66.927 1.00 35.26 57 PRO C C 1
ATOM 8056 O O . PRO C 1 57 ? -11.942 111.957 65.764 1.00 33.52 57 PRO C O 1
ATOM 8060 N N . GLY C 1 58 ? -10.627 112.939 67.306 1.00 30.97 58 GLY C N 1
ATOM 8061 C CA . GLY C 1 58 ? -9.588 113.275 66.348 1.00 33.64 58 GLY C CA 1
ATOM 8062 C C . GLY C 1 58 ? -8.621 112.140 66.046 1.00 36.53 58 GLY C C 1
ATOM 8063 O O . GLY C 1 58 ? -7.807 112.240 65.125 1.00 36.56 58 GLY C O 1
ATOM 8064 N N . LYS C 1 59 ? -8.715 111.056 66.812 1.00 30.90 59 LYS C N 1
ATOM 8065 C CA . LYS C 1 59 ? -7.753 109.960 66.707 1.00 26.31 59 LYS C CA 1
ATOM 8066 C C . LYS C 1 59 ? -8.252 108.792 65.865 1.00 25.48 59 LYS C C 1
ATOM 8067 O O . LYS C 1 59 ? -9.452 108.636 65.644 1.00 25.20 59 LYS C O 1
ATOM 8073 N N . TYR C 1 60 ? -7.312 107.970 65.406 1.00 25.01 60 TYR C N 1
ATOM 8074 C CA . TYR C 1 60 ? -7.624 106.777 64.629 1.00 19.75 60 TYR C CA 1
ATOM 8075 C C . TYR C 1 60 ? -7.449 105.520 65.480 1.00 17.11 60 TYR C C 1
ATOM 8076 O O . TYR C 1 60 ? -6.369 105.273 66.015 1.00 14.61 60 TYR C O 1
ATOM 8085 N N . TYR C 1 61 ? -8.520 104.739 65.610 1.00 15.66 61 TYR C N 1
ATOM 8086 C CA . TYR C 1 61 ? -8.480 103.473 66.339 1.00 16.47 61 TYR C CA 1
ATOM 8087 C C . TYR C 1 61 ? -8.856 102.306 65.424 1.00 16.87 61 TYR C C 1
ATOM 8088 O O . TYR C 1 61 ? -10.035 102.052 65.182 1.00 19.26 61 TYR C O 1
ATOM 8097 N N . PRO C 1 62 ? -7.846 101.586 64.917 1.00 16.28 62 PRO C N 1
ATOM 8098 C CA . PRO C 1 62 ? -8.034 100.506 63.941 1.00 15.63 62 PRO C CA 1
ATOM 8099 C C . PRO C 1 62 ? -8.869 99.330 64.449 1.00 15.15 62 PRO C C 1
ATOM 8100 O O . PRO C 1 62 ? -9.470 98.631 63.633 1.00 13.16 62 PRO C O 1
ATOM 8104 N N . ASN C 1 63 ? -8.902 99.109 65.760 1.00 17.04 63 ASN C N 1
ATOM 8105 C CA . ASN C 1 63 ? -9.648 97.982 66.317 1.00 13.80 63 ASN C CA 1
ATOM 8106 C C . ASN C 1 63 ? -11.147 98.240 66.344 1.00 13.56 63 ASN C C 1
ATOM 8107 O O . ASN C 1 63 ? -11.941 97.314 66.477 1.00 16.19 63 ASN C O 1
ATOM 8112 N N . HIS C 1 64 ? -11.526 99.505 66.213 1.00 14.65 64 HIS C N 1
ATOM 8113 C CA . HIS C 1 64 ? -12.931 99.885 66.157 1.00 13.96 64 HIS C CA 1
ATOM 8114 C C . HIS C 1 64 ? -13.644 99.200 64.998 1.00 17.66 64 HIS C C 1
ATOM 8115 O O . HIS C 1 64 ? -14.763 98.709 65.150 1.00 17.96 64 HIS C O 1
ATOM 8122 N N . GLU C 1 65 ? -12.989 99.168 63.842 1.00 17.28 65 GLU C N 1
ATOM 8123 C CA . GLU C 1 65 ? -13.569 98.568 62.647 1.00 15.17 65 GLU C CA 1
ATOM 8124 C C . GLU C 1 65 ? -12.906 97.238 62.275 1.00 14.66 65 GLU C C 1
ATOM 8125 O O . GLU C 1 65 ? -13.576 96.303 61.829 1.00 11.71 65 GLU C O 1
ATOM 8131 N N . ALA C 1 66 ? -11.591 97.162 62.463 1.00 12.67 66 ALA C N 1
ATOM 8132 C CA . ALA C 1 66 ? -10.816 95.996 62.055 1.00 12.92 66 ALA C CA 1
ATOM 8133 C C . ALA C 1 66 ? -11.239 95.541 60.663 1.00 15.71 66 ALA C C 1
ATOM 8134 O O . ALA C 1 66 ? -11.303 96.346 59.735 1.00 14.35 66 ALA C O 1
ATOM 8136 N N . VAL C 1 67 ? -11.532 94.254 60.519 1.00 14.70 67 VAL C N 1
ATOM 8137 C CA . VAL C 1 67 ? -12.003 93.732 59.242 1.00 15.86 67 VAL C CA 1
ATOM 8138 C C . VAL C 1 67 ? -13.480 93.361 59.310 1.00 14.18 67 VAL C C 1
ATOM 8139 O O . VAL C 1 67 ? -13.982 92.624 58.470 1.00 14.64 67 VAL C O 1
ATOM 8143 N N . ASP C 1 68 ? -14.169 93.875 60.323 1.00 15.73 68 ASP C N 1
ATOM 8144 C CA . ASP C 1 68 ? -15.614 93.695 60.444 1.00 16.02 68 ASP C CA 1
ATOM 8145 C C . ASP C 1 68 ? -16.035 92.225 60.429 1.00 16.45 68 ASP C C 1
ATOM 8146 O O . ASP C 1 68 ? -17.006 91.856 59.767 1.00 13.99 68 ASP C O 1
ATOM 8151 N N . PHE C 1 69 ? -15.304 91.388 61.158 1.00 14.55 69 PHE C N 1
ATOM 8152 C CA . PHE C 1 69 ? -15.692 89.991 61.321 1.00 14.19 69 PHE C CA 1
ATOM 8153 C C . PHE C 1 69 ? -17.068 89.918 61.978 1.00 15.20 69 PHE C C 1
ATOM 8154 O O . PHE C 1 69 ? -17.818 88.966 61.768 1.00 15.56 69 PHE C O 1
ATOM 8162 N N . TYR C 1 70 ? -17.390 90.938 62.769 1.00 14.16 70 TYR C N 1
ATOM 8163 C CA . TYR C 1 70 ? -18.669 91.020 63.459 1.00 13.25 70 TYR C CA 1
ATOM 8164 C C . TYR C 1 70 ? -19.828 90.947 62.470 1.00 18.52 70 TYR C C 1
ATOM 8165 O O . TYR C 1 70 ? -20.861 90.342 62.757 1.00 16.98 70 TYR C O 1
ATOM 8174 N N . GLY C 1 71 ? -19.646 91.558 61.302 1.00 19.70 71 GLY C N 1
ATOM 8175 C CA . GLY C 1 71 ? -20.675 91.573 60.278 1.00 13.85 71 GLY C CA 1
ATOM 8176 C C . GLY C 1 71 ? -20.524 90.477 59.238 1.00 15.45 71 GLY C C 1
ATOM 8177 O O . GLY C 1 71 ? -21.517 89.982 58.706 1.00 17.94 71 GLY C O 1
ATOM 8178 N N . HIS C 1 72 ? -19.284 90.088 58.960 1.00 14.48 72 HIS C N 1
ATOM 8179 C CA . HIS C 1 72 ? -18.986 89.141 57.887 1.00 13.53 72 HIS C CA 1
ATOM 8180 C C . HIS C 1 72 ? -18.848 87.686 58.347 1.00 17.49 72 HIS C C 1
ATOM 8181 O O . HIS C 1 72 ? -18.662 86.796 57.518 1.00 14.18 72 HIS C O 1
ATOM 8188 N N . TYR C 1 73 ? -18.932 87.439 59.653 1.00 14.95 73 TYR C N 1
ATOM 8189 C CA . TYR C 1 73 ? -18.558 86.126 60.189 1.00 14.80 73 TYR C CA 1
ATOM 8190 C C . TYR C 1 73 ? -19.220 84.924 59.508 1.00 16.26 73 TYR C C 1
ATOM 8191 O O . TYR C 1 73 ? -18.568 83.908 59.288 1.00 17.16 73 TYR C O 1
ATOM 8200 N N . LYS C 1 74 ? -20.502 85.031 59.173 1.00 19.35 74 LYS C N 1
ATOM 8201 C CA . LYS C 1 74 ? -21.191 83.927 58.508 1.00 16.73 74 LYS C CA 1
ATOM 8202 C C . LYS C 1 74 ? -20.531 83.593 57.177 1.00 17.07 74 LYS C C 1
ATOM 8203 O O . LYS C 1 74 ? -20.333 82.426 56.843 1.00 18.49 74 LYS C O 1
ATOM 8209 N N . GLU C 1 75 ? -20.197 84.628 56.416 1.00 16.92 75 GLU C N 1
ATOM 8210 C CA . GLU C 1 75 ? -19.573 84.451 55.111 1.00 15.44 75 GLU C CA 1
ATOM 8211 C C . GLU C 1 75 ? -18.101 84.050 55.229 1.00 15.44 75 GLU C C 1
ATOM 8212 O O . GLU C 1 75 ? -17.620 83.220 54.461 1.00 16.34 75 GLU C O 1
ATOM 8218 N N . ASP C 1 76 ? -17.391 84.632 56.191 1.00 13.05 76 ASP C N 1
ATOM 8219 C CA . ASP C 1 76 ? -15.990 84.278 56.414 1.00 13.85 76 ASP C CA 1
ATOM 8220 C C . ASP C 1 76 ? -15.872 82.812 56.792 1.00 15.07 76 ASP C C 1
ATOM 8221 O O . ASP C 1 76 ? -14.993 82.104 56.306 1.00 19.03 76 ASP C O 1
ATOM 8226 N N . ILE C 1 77 ? -16.769 82.365 57.665 1.00 16.81 77 ILE C N 1
ATOM 8227 C CA . ILE C 1 77 ? -16.809 80.974 58.095 1.00 16.84 77 ILE C CA 1
ATOM 8228 C C . ILE C 1 77 ? -17.035 80.032 56.916 1.00 17.34 77 ILE C C 1
ATOM 8229 O O . ILE C 1 77 ? -16.475 78.936 56.875 1.00 19.92 77 ILE C O 1
ATOM 8234 N N . LYS C 1 78 ? -17.848 80.464 55.957 1.00 16.60 78 LYS C N 1
ATOM 8235 C CA . LYS C 1 78 ? -18.069 79.686 54.743 1.00 17.84 78 LYS C CA 1
ATOM 8236 C C . LYS C 1 78 ? -16.750 79.520 53.986 1.00 17.01 78 LYS C C 1
ATOM 8237 O O . LYS C 1 78 ? -16.507 78.489 53.355 1.00 17.56 78 LYS C O 1
ATOM 8243 N N . LEU C 1 79 ? -15.896 80.537 54.065 1.00 15.83 79 LEU C N 1
ATOM 8244 C CA . LEU C 1 79 ? -14.559 80.459 53.486 1.00 17.66 79 LEU C CA 1
ATOM 8245 C C . LEU C 1 79 ? -13.660 79.510 54.272 1.00 15.91 79 LEU C C 1
ATOM 8246 O O . LEU C 1 79 ? -12.876 78.768 53.687 1.00 14.52 79 LEU C O 1
ATOM 8251 N N . PHE C 1 80 ? -13.772 79.537 55.598 1.00 17.11 80 PHE C N 1
ATOM 8252 C CA . PHE C 1 80 ? -13.017 78.609 56.435 1.00 17.36 80 PHE C CA 1
ATOM 8253 C C . PHE C 1 80 ? -13.383 77.168 56.080 1.00 16.49 80 PHE C C 1
ATOM 8254 O O . PHE C 1 80 ? -12.514 76.300 55.986 1.00 14.84 80 PHE C O 1
ATOM 8262 N N . ALA C 1 81 ? -14.675 76.925 55.879 1.00 17.23 81 ALA C N 1
ATOM 8263 C CA . ALA C 1 81 ? -15.162 75.595 55.532 1.00 15.51 81 ALA C CA 1
ATOM 8264 C C . ALA C 1 81 ? -14.671 75.166 54.153 1.00 15.43 81 ALA C C 1
ATOM 8265 O O . ALA C 1 81 ? -14.467 73.980 53.900 1.00 18.35 81 ALA C O 1
ATOM 8267 N N . GLU C 1 82 ? -14.486 76.138 53.265 1.00 18.19 82 GLU C N 1
ATOM 8268 C CA . GLU C 1 82 ? -13.958 75.869 51.931 1.00 17.85 82 GLU C CA 1
ATOM 8269 C C . GLU C 1 82 ? -12.509 75.387 52.000 1.00 18.78 82 GLU C C 1
ATOM 8270 O O . GLU C 1 82 ? -12.090 74.562 51.190 1.00 26.11 82 GLU C O 1
ATOM 8276 N N . MET C 1 83 ? -11.744 75.901 52.961 1.00 19.52 83 MET C N 1
ATOM 8277 C CA . MET C 1 83 ? -10.383 75.414 53.185 1.00 20.73 83 MET C CA 1
ATOM 8278 C C . MET C 1 83 ? -10.432 74.083 53.932 1.00 19.20 83 MET C C 1
ATOM 8279 O O . MET C 1 83 ? -9.465 73.318 53.937 1.00 16.98 83 MET C O 1
ATOM 8284 N N . GLY C 1 84 ? -11.575 73.816 54.558 1.00 20.29 84 GLY C N 1
ATOM 8285 C CA . GLY C 1 84 ? -11.788 72.575 55.278 1.00 16.40 84 GLY C CA 1
ATOM 8286 C C . GLY C 1 84 ? -11.246 72.579 56.693 1.00 15.12 84 GLY C C 1
ATOM 8287 O O . GLY C 1 84 ? -10.746 71.562 57.164 1.00 19.19 84 GLY C O 1
ATOM 8288 N N . PHE C 1 85 ? -11.345 73.715 57.377 1.00 15.79 85 PHE C N 1
ATOM 8289 C CA . PHE C 1 85 ? -10.887 73.813 58.762 1.00 15.01 85 PHE C CA 1
ATOM 8290 C C . PHE C 1 85 ? -11.506 72.719 59.619 1.00 14.79 85 PHE C C 1
ATOM 8291 O O . PHE C 1 85 ? -12.704 72.464 59.538 1.00 17.61 85 PHE C O 1
ATOM 8299 N N . LYS C 1 86 ? -10.683 72.077 60.440 1.00 14.56 86 LYS C N 1
ATOM 8300 C CA . LYS C 1 86 ? -11.175 71.139 61.437 1.00 13.80 86 LYS C CA 1
ATOM 8301 C C . LYS C 1 86 ? -11.540 71.922 62.691 1.00 18.97 86 LYS C C 1
ATOM 8302 O O . LYS C 1 86 ? -12.351 71.474 63.505 1.00 16.91 86 LYS C O 1
ATOM 8308 N N . CYS C 1 87 ? -10.922 73.090 62.847 1.00 12.20 87 CYS C N 1
ATOM 8309 C CA . CYS C 1 87 ? -11.182 73.939 64.004 1.00 13.64 87 CYS C CA 1
ATOM 8310 C C . CYS C 1 87 ? -10.886 75.396 63.687 1.00 11.68 87 CYS C C 1
ATOM 8311 O O . CYS C 1 87 ? -10.202 75.703 62.714 1.00 15.50 87 CYS C O 1
ATOM 8314 N N . PHE C 1 88 ? -11.415 76.288 64.513 1.00 15.02 88 PHE C N 1
ATOM 8315 C CA . PHE C 1 88 ? -11.191 77.719 64.358 1.00 12.42 88 PHE C CA 1
ATOM 8316 C C . PHE C 1 88 ? -10.919 78.332 65.720 1.00 13.74 88 PHE C C 1
ATOM 8317 O O . PHE C 1 88 ? -11.688 78.136 66.661 1.00 14.47 88 PHE C O 1
ATOM 8325 N N . ARG C 1 89 ? -9.810 79.053 65.832 1.00 13.72 89 ARG C N 1
ATOM 8326 C CA . ARG C 1 89 ? -9.465 79.688 67.092 1.00 12.19 89 ARG C CA 1
ATOM 8327 C C . ARG C 1 89 ? -9.657 81.194 67.064 1.00 14.05 89 ARG C C 1
ATOM 8328 O O . ARG C 1 89 ? -9.038 81.907 66.273 1.00 14.66 89 ARG C O 1
ATOM 8336 N N . THR C 1 90 ? -10.518 81.673 67.947 1.00 11.38 90 THR C N 1
ATOM 8337 C CA . THR C 1 90 ? -10.667 83.097 68.157 1.00 14.10 90 THR C CA 1
ATOM 8338 C C . THR C 1 90 ? -10.796 83.297 69.651 1.00 13.58 90 THR C C 1
ATOM 8339 O O . THR C 1 90 ? -10.654 82.348 70.422 1.00 15.56 90 THR C O 1
ATOM 8343 N N . SER C 1 91 ? -11.053 84.528 70.065 1.00 12.97 91 SER C N 1
ATOM 8344 C CA . SER C 1 91 ? -11.281 84.801 71.471 1.00 13.37 91 SER C CA 1
ATOM 8345 C C . SER C 1 91 ? -12.711 85.268 71.680 1.00 14.88 91 SER C C 1
ATOM 8346 O O . SER C 1 91 ? -13.365 85.752 70.753 1.00 15.28 91 SER C O 1
ATOM 8349 N N . ILE C 1 92 ? -13.205 85.101 72.898 1.00 16.99 92 ILE C N 1
ATOM 8350 C CA . ILE C 1 92 ? -14.465 85.713 73.269 1.00 15.53 92 ILE C CA 1
ATOM 8351 C C . ILE C 1 92 ? -14.163 87.090 73.837 1.00 15.94 92 ILE C C 1
ATOM 8352 O O . ILE C 1 92 ? -13.513 87.220 74.876 1.00 16.30 92 ILE C O 1
ATOM 8357 N N . ALA C 1 93 ? -14.604 88.120 73.123 1.00 14.61 93 ALA C N 1
ATOM 8358 C CA . ALA C 1 93 ? -14.408 89.488 73.572 1.00 16.89 93 ALA C CA 1
ATOM 8359 C C . ALA C 1 93 ? -14.979 89.661 74.976 1.00 16.07 93 ALA C C 1
ATOM 8360 O O . ALA C 1 93 ? -16.195 89.628 75.177 1.00 18.85 93 ALA C O 1
ATOM 8362 N N . TRP C 1 94 ? -14.085 89.830 75.944 1.00 17.04 94 TRP C N 1
ATOM 8363 C CA . TRP C 1 94 ? -14.473 90.025 77.333 1.00 14.39 94 TRP C CA 1
ATOM 8364 C C . TRP C 1 94 ? -15.538 91.116 77.446 1.00 14.67 94 TRP C C 1
ATOM 8365 O O . TRP C 1 94 ? -16.531 90.950 78.152 1.00 16.76 94 TRP C O 1
ATOM 8376 N N . THR C 1 95 ? -15.339 92.217 76.722 1.00 14.19 95 THR C N 1
ATOM 8377 C CA . THR C 1 95 ? -16.221 93.381 76.818 1.00 13.80 95 THR C CA 1
ATOM 8378 C C . THR C 1 95 ? -17.594 93.211 76.168 1.00 15.81 95 THR C C 1
ATOM 8379 O O . THR C 1 95 ? -18.455 94.072 76.328 1.00 15.00 95 THR C O 1
ATOM 8383 N N . ARG C 1 96 ? -17.800 92.125 75.426 1.00 18.34 96 ARG C N 1
ATOM 8384 C CA . ARG C 1 96 ? -19.129 91.844 74.884 1.00 16.13 96 ARG C CA 1
ATOM 8385 C C . ARG C 1 96 ? -19.965 91.092 75.914 1.00 17.83 96 ARG C C 1
ATOM 8386 O O . ARG C 1 96 ? -21.194 91.094 75.846 1.00 18.99 96 ARG C O 1
ATOM 8394 N N . ILE C 1 97 ? -19.294 90.452 76.869 1.00 15.22 97 ILE C N 1
ATOM 8395 C CA . ILE C 1 97 ? -19.980 89.661 77.888 1.00 15.48 97 ILE C CA 1
ATOM 8396 C C . ILE C 1 97 ? -20.167 90.452 79.183 1.00 15.74 97 ILE C C 1
ATOM 8397 O O . ILE C 1 97 ? -21.235 90.412 79.797 1.00 17.28 97 ILE C O 1
ATOM 8402 N N . PHE C 1 98 ? -19.118 91.157 79.596 1.00 14.20 98 PHE C N 1
ATOM 8403 C CA . PHE C 1 98 ? -19.217 92.127 80.683 1.00 16.77 98 PHE C CA 1
ATOM 8404 C C . PHE C 1 98 ? -18.596 93.450 80.227 1.00 15.82 98 PHE C C 1
ATOM 8405 O O . PHE C 1 98 ? -17.421 93.713 80.491 1.00 16.82 98 PHE C O 1
ATOM 8413 N N . PRO C 1 99 ? -19.389 94.285 79.533 1.00 13.93 99 PRO C N 1
ATOM 8414 C CA . PRO C 1 99 ? -18.929 95.541 78.925 1.00 15.21 99 PRO C CA 1
ATOM 8415 C C . PRO C 1 99 ? -18.030 96.376 79.837 1.00 15.58 99 PRO C C 1
ATOM 8416 O O . PRO C 1 99 ? -17.085 97.003 79.360 1.00 17.09 99 PRO C O 1
ATOM 8420 N N . LYS C 1 100 ? -18.319 96.388 81.131 1.00 13.02 100 LYS C N 1
ATOM 8421 C CA . LYS C 1 100 ? -17.468 97.094 82.080 1.00 18.89 100 LYS C CA 1
ATOM 8422 C C . LYS C 1 100 ? -16.621 96.113 82.893 1.00 18.46 100 LYS C C 1
ATOM 8423 O O . LYS C 1 100 ? -15.520 96.443 83.334 1.00 17.20 100 LYS C O 1
ATOM 8429 N N . GLY C 1 101 ? -17.141 94.905 83.077 1.00 17.95 101 GLY C N 1
ATOM 8430 C CA . GLY C 1 101 ? -16.406 93.857 83.758 1.00 19.20 101 GLY C CA 1
ATOM 8431 C C . GLY C 1 101 ? -16.923 93.543 85.149 1.00 18.01 101 GLY C C 1
ATOM 8432 O O . GLY C 1 101 ? -16.646 92.473 85.689 1.00 17.23 101 GLY C O 1
ATOM 8433 N N . ASP C 1 102 ? -17.679 94.472 85.726 1.00 16.86 102 ASP C N 1
ATOM 8434 C CA . ASP C 1 102 ? -18.150 94.331 87.101 1.00 22.94 102 ASP C CA 1
ATOM 8435 C C . ASP C 1 102 ? -19.675 94.374 87.224 1.00 25.34 102 ASP C C 1
ATOM 8436 O O . ASP C 1 102 ? -20.208 94.653 88.300 1.00 21.27 102 ASP C O 1
ATOM 8441 N N . GLU C 1 103 ? -20.373 94.104 86.124 1.00 20.59 103 GLU C N 1
ATOM 8442 C CA . GLU C 1 103 ? -21.831 94.130 86.132 1.00 19.86 103 GLU C CA 1
ATOM 8443 C C . GLU C 1 103 ? -22.405 92.996 86.974 1.00 22.30 103 GLU C C 1
ATOM 8444 O O . GLU C 1 103 ? -21.773 91.954 87.145 1.00 21.79 103 GLU C O 1
ATOM 8450 N N . ALA C 1 104 ? -23.608 93.206 87.498 1.00 23.90 104 ALA C N 1
ATOM 8451 C CA . ALA C 1 104 ? -24.279 92.187 88.295 1.00 29.05 104 ALA C CA 1
ATOM 8452 C C . ALA C 1 104 ? -24.706 91.017 87.413 1.00 28.88 104 ALA C C 1
ATOM 8453 O O . ALA C 1 104 ? -24.727 89.868 87.854 1.00 29.42 104 ALA C O 1
ATOM 8455 N N . GLN C 1 105 ? -25.040 91.326 86.162 1.00 25.59 105 GLN C N 1
ATOM 8456 C CA . GLN C 1 105 ? -25.421 90.315 85.183 1.00 25.36 105 GLN C CA 1
ATOM 8457 C C . GLN C 1 105 ? -24.622 90.494 83.895 1.00 22.72 105 GLN C C 1
ATOM 8458 O O . GLN C 1 105 ? -24.157 91.596 83.596 1.00 18.96 105 GLN C O 1
ATOM 8464 N N . PRO C 1 106 ? -24.466 89.407 83.124 1.00 21.55 106 PRO C N 1
ATOM 8465 C CA . PRO C 1 106 ? -23.767 89.443 81.835 1.00 18.10 106 PRO C CA 1
ATOM 8466 C C . PRO C 1 106 ? -24.609 90.130 80.763 1.00 17.12 106 PRO C C 1
ATOM 8467 O O . PRO C 1 106 ? -25.813 90.297 80.950 1.00 18.73 106 PRO C O 1
ATOM 8471 N N . ASN C 1 107 ? -23.978 90.525 79.661 1.00 17.35 107 ASN C N 1
ATOM 8472 C CA . ASN C 1 107 ? -24.694 91.125 78.539 1.00 16.76 107 ASN C CA 1
ATOM 8473 C C . ASN C 1 107 ? -25.265 90.056 77.613 1.00 19.43 107 ASN C C 1
ATOM 8474 O O . ASN C 1 107 ? -24.525 89.404 76.876 1.00 15.34 107 ASN C O 1
ATOM 8479 N N . GLU C 1 108 ? -26.582 89.881 77.657 1.00 21.07 108 GLU C N 1
ATOM 8480 C CA . GLU C 1 108 ? -27.244 88.823 76.902 1.00 17.05 108 GLU C CA 1
ATOM 8481 C C . GLU C 1 108 ? -26.948 88.897 75.412 1.00 18.39 108 GLU C C 1
ATOM 8482 O O . GLU C 1 108 ? -26.782 87.871 74.754 1.00 17.96 108 GLU C O 1
ATOM 8488 N N . GLU C 1 109 ? -26.884 90.113 74.884 1.00 15.09 109 GLU C N 1
ATOM 8489 C CA . GLU C 1 109 ? -26.660 90.295 73.459 1.00 20.39 109 GLU C CA 1
ATOM 8490 C C . GLU C 1 109 ? -25.274 89.797 73.054 1.00 19.56 109 GLU C C 1
ATOM 8491 O O . GLU C 1 109 ? -25.099 89.243 71.968 1.00 17.54 109 GLU C O 1
ATOM 8497 N N . GLY C 1 110 ? -24.295 89.991 73.933 1.00 14.96 110 GLY C N 1
ATOM 8498 C CA . GLY C 1 110 ? -22.961 89.463 73.712 1.00 14.46 110 GLY C CA 1
ATOM 8499 C C . GLY C 1 110 ? -22.953 87.944 73.670 1.00 17.56 110 GLY C C 1
ATOM 8500 O O . GLY C 1 110 ? -22.319 87.339 72.802 1.00 15.79 110 GLY C O 1
ATOM 8501 N N . LEU C 1 111 ? -23.664 87.323 74.608 1.00 15.98 111 LEU C N 1
ATOM 8502 C CA . LEU C 1 111 ? -23.737 85.866 74.677 1.00 16.05 111 LEU C CA 1
ATOM 8503 C C . LEU C 1 111 ? -24.428 85.282 73.446 1.00 16.43 111 LEU C C 1
ATOM 8504 O O . LEU C 1 111 ? -24.049 84.217 72.955 1.00 16.40 111 LEU C O 1
ATOM 8509 N N . LYS C 1 112 ? -25.443 85.984 72.951 1.00 14.81 112 LYS C N 1
ATOM 8510 C CA . LYS C 1 112 ? -26.136 85.572 71.735 1.00 17.58 112 LYS C CA 1
ATOM 8511 C C . LYS C 1 112 ? -25.207 85.623 70.527 1.00 16.11 112 LYS C C 1
ATOM 8512 O O . LYS C 1 112 ? -25.224 84.728 69.680 1.00 16.14 112 LYS C O 1
ATOM 8518 N N . PHE C 1 113 ? -24.398 86.674 70.452 1.00 16.39 113 PHE C N 1
ATOM 8519 C CA . PHE C 1 113 ? -23.468 86.840 69.341 1.00 14.95 113 PHE C CA 1
ATOM 8520 C C . PHE C 1 113 ? -22.587 85.610 69.174 1.00 16.46 113 PHE C C 1
ATOM 8521 O O . PHE C 1 113 ? -22.436 85.095 68.068 1.00 18.27 113 PHE C O 1
ATOM 8529 N N . TYR C 1 114 ? -22.015 85.133 70.275 1.00 13.42 114 TYR C N 1
ATOM 8530 C CA . TYR C 1 114 ? -21.104 83.997 70.206 1.00 13.89 114 TYR C CA 1
ATOM 8531 C C . TYR C 1 114 ? -21.839 82.664 70.054 1.00 16.81 114 TYR C C 1
ATOM 8532 O O . TYR C 1 114 ? -21.279 81.695 69.534 1.00 15.75 114 TYR C O 1
ATOM 8541 N N . ASP C 1 115 ? -23.095 82.621 70.488 1.00 15.17 115 ASP C N 1
ATOM 8542 C CA . ASP C 1 115 ? -23.939 81.465 70.210 1.00 14.64 115 ASP C CA 1
ATOM 8543 C C . ASP C 1 115 ? -24.072 81.313 68.701 1.00 17.61 115 ASP C C 1
ATOM 8544 O O . ASP C 1 115 ? -23.888 80.223 68.155 1.00 17.33 115 ASP C O 1
ATOM 8549 N N . ASP C 1 116 ? -24.381 82.423 68.034 1.00 15.15 116 ASP C N 1
ATOM 8550 C CA . ASP C 1 116 ? -24.535 82.438 66.584 1.00 15.78 116 ASP C CA 1
ATOM 8551 C C . ASP C 1 116 ? -23.240 82.086 65.861 1.00 16.72 116 ASP C C 1
ATOM 8552 O O . ASP C 1 116 ? -23.250 81.321 64.900 1.00 19.73 116 ASP C O 1
ATOM 8557 N N . MET C 1 117 ? -22.124 82.645 66.318 1.00 18.42 117 MET C N 1
ATOM 8558 C CA . MET C 1 117 ? -20.841 82.360 65.686 1.00 17.99 117 MET C CA 1
ATOM 8559 C C . MET C 1 117 ? -20.477 80.883 65.787 1.00 14.90 117 MET C C 1
ATOM 8560 O O . MET C 1 117 ? -20.065 80.274 64.800 1.00 17.36 117 MET C O 1
ATOM 8565 N N . PHE C 1 118 ? -20.625 80.313 66.981 1.00 14.94 118 PHE C N 1
ATOM 8566 C CA . PHE C 1 118 ? -20.279 78.910 67.206 1.00 14.03 118 PHE C CA 1
ATOM 8567 C C . PHE C 1 118 ? -21.241 77.983 66.465 1.00 17.20 118 PHE C C 1
ATOM 8568 O O . PHE C 1 118 ? -20.855 76.901 66.023 1.00 16.91 118 PHE C O 1
ATOM 8576 N N . ASP C 1 119 ? -22.494 78.409 66.333 1.00 15.90 119 ASP C N 1
ATOM 8577 C CA . ASP C 1 119 ? -23.474 77.642 65.571 1.00 16.78 119 ASP C CA 1
ATOM 8578 C C . ASP C 1 119 ? -23.047 77.498 64.113 1.00 17.47 119 ASP C C 1
ATOM 8579 O O . ASP C 1 119 ? -23.032 76.391 63.577 1.00 18.88 119 ASP C O 1
ATOM 8584 N N . GLU C 1 120 ? -22.698 78.615 63.477 1.00 16.56 120 GLU C N 1
ATOM 8585 C CA . GLU C 1 120 ? -22.197 78.589 62.102 1.00 21.37 120 GLU C CA 1
ATOM 8586 C C . GLU C 1 120 ? -20.993 77.669 61.986 1.00 16.60 120 GLU C C 1
ATOM 8587 O O . GLU C 1 120 ? -20.939 76.809 61.113 1.00 23.46 120 GLU C O 1
ATOM 8593 N N . LEU C 1 121 ? -20.024 77.870 62.870 1.00 18.49 121 LEU C N 1
ATOM 8594 C CA . LEU C 1 121 ? -18.800 77.079 62.883 1.00 17.77 121 LEU C CA 1
ATOM 8595 C C . LEU C 1 121 ? -19.117 75.587 62.940 1.00 16.99 121 LEU C C 1
ATOM 8596 O O . LEU C 1 121 ? -18.538 74.794 62.202 1.00 19.38 121 LEU C O 1
ATOM 8601 N N . LEU C 1 122 ? -20.050 75.212 63.810 1.00 18.42 122 LEU C N 1
ATOM 8602 C CA . LEU C 1 122 ? -20.416 73.810 63.987 1.00 20.66 122 LEU C CA 1
ATOM 8603 C C . LEU C 1 122 ? -21.229 73.291 62.806 1.00 20.88 122 LEU C C 1
ATOM 8604 O O . LEU C 1 122 ? -21.226 72.096 62.509 1.00 19.21 122 LEU C O 1
ATOM 8609 N N . LYS C 1 123 ? -21.916 74.204 62.133 1.00 19.82 123 LYS C N 1
ATOM 8610 C CA . LYS C 1 123 ? -22.686 73.874 60.945 1.00 20.62 123 LYS C CA 1
ATOM 8611 C C . LYS C 1 123 ? -21.772 73.285 59.875 1.00 24.09 123 LYS C C 1
ATOM 8612 O O . LYS C 1 123 ? -22.192 72.437 59.087 1.00 25.73 123 LYS C O 1
ATOM 8618 N N . TYR C 1 124 ? -20.520 73.735 59.858 1.00 18.57 124 TYR C N 1
ATOM 8619 C CA . TYR C 1 124 ? -19.537 73.238 58.899 1.00 21.35 124 TYR C CA 1
ATOM 8620 C C . TYR C 1 124 ? -18.591 72.218 59.528 1.00 21.65 124 TYR C C 1
ATOM 8621 O O . TYR C 1 124 ? -17.583 71.845 58.927 1.00 23.60 124 TYR C O 1
ATOM 8630 N N . ASN C 1 125 ? -18.922 71.772 60.735 1.00 18.57 125 ASN C N 1
ATOM 8631 C CA . ASN C 1 125 ? -18.085 70.824 61.465 1.00 24.52 125 ASN C CA 1
ATOM 8632 C C . ASN C 1 125 ? -16.736 71.431 61.847 1.00 23.80 125 ASN C C 1
ATOM 8633 O O . ASN C 1 125 ? -15.689 70.796 61.696 1.00 20.40 125 ASN C O 1
ATOM 8638 N N . ILE C 1 126 ? -16.772 72.668 62.334 1.00 20.30 126 ILE C N 1
ATOM 8639 C CA . ILE C 1 126 ? -15.569 73.377 62.757 1.00 18.41 126 ILE C CA 1
ATOM 8640 C C . ILE C 1 126 ? -15.585 73.591 64.266 1.00 18.58 126 ILE C C 1
ATOM 8641 O O . ILE C 1 126 ? -16.411 74.344 64.784 1.00 15.43 126 ILE C O 1
ATOM 8646 N N . GLU C 1 127 ? -14.670 72.929 64.967 1.00 15.67 127 GLU C N 1
ATOM 8647 C CA . GLU C 1 127 ? -14.596 73.037 66.419 1.00 16.48 127 GLU C CA 1
ATOM 8648 C C . GLU C 1 127 ? -14.029 74.381 66.867 1.00 17.19 127 GLU C C 1
ATOM 8649 O O . GLU C 1 127 ? -12.910 74.744 66.512 1.00 17.03 127 GLU C O 1
ATOM 8655 N N . PRO C 1 128 ? -14.813 75.139 67.638 1.00 16.22 128 PRO C N 1
ATOM 8656 C CA . PRO C 1 128 ? -14.278 76.393 68.172 1.00 13.91 128 PRO C CA 1
ATOM 8657 C C . PRO C 1 128 ? -13.133 76.141 69.151 1.00 15.54 128 PRO C C 1
ATOM 8658 O O . PRO C 1 128 ? -13.195 75.204 69.948 1.00 15.88 128 PRO C O 1
ATOM 8662 N N . VAL C 1 129 ? -12.088 76.957 69.061 1.00 15.31 129 VAL C N 1
ATOM 8663 C CA . VAL C 1 129 ? -11.042 76.998 70.076 1.00 12.87 129 VAL C CA 1
ATOM 8664 C C . VAL C 1 129 ? -11.011 78.414 70.642 1.00 17.88 129 VAL C C 1
ATOM 8665 O O . VAL C 1 129 ? -10.676 79.372 69.935 1.00 13.65 129 VAL C O 1
ATOM 8669 N N . ILE C 1 130 ? -11.374 78.553 71.913 1.00 11.80 130 ILE C N 1
ATOM 8670 C CA . ILE C 1 130 ? -11.590 79.879 72.478 1.00 13.05 130 ILE C CA 1
ATOM 8671 C C . ILE C 1 130 ? -10.587 80.310 73.545 1.00 14.11 130 ILE C C 1
ATOM 8672 O O . ILE C 1 130 ? -10.375 79.618 74.542 1.00 13.07 130 ILE C O 1
ATOM 8677 N N . THR C 1 131 ? -9.983 81.472 73.318 1.00 14.58 131 THR C N 1
ATOM 8678 C CA . THR C 1 131 ? -9.127 82.119 74.300 1.00 12.47 131 THR C CA 1
ATOM 8679 C C . THR C 1 131 ? -9.983 83.066 75.125 1.00 12.98 131 THR C C 1
ATOM 8680 O O . THR C 1 131 ? -10.671 83.924 74.572 1.00 14.87 131 THR C O 1
ATOM 8684 N N . LEU C 1 132 ? -9.942 82.914 76.443 1.00 12.16 132 LEU C N 1
ATOM 8685 C CA . LEU C 1 132 ? -10.767 83.729 77.327 1.00 11.96 132 LEU C CA 1
ATOM 8686 C C . LEU C 1 132 ? -10.282 85.177 77.405 1.00 13.71 132 LEU C C 1
ATOM 8687 O O . LEU C 1 132 ? -11.081 86.106 77.326 1.00 14.89 132 LEU C O 1
ATOM 8692 N N . SER C 1 133 ? -8.976 85.371 77.559 1.00 15.14 133 SER C N 1
ATOM 8693 C CA . SER C 1 133 ? -8.419 86.722 77.586 1.00 15.56 133 SER C CA 1
ATOM 8694 C C . SER C 1 133 ? -7.338 86.908 76.525 1.00 17.06 133 SER C C 1
ATOM 8695 O O . SER C 1 133 ? -6.258 86.324 76.616 1.00 16.06 133 SER C O 1
ATOM 8698 N N . HIS C 1 134 ? -7.633 87.726 75.520 1.00 15.35 134 HIS C N 1
ATOM 8699 C CA . HIS C 1 134 ? -6.692 87.950 74.431 1.00 13.46 134 HIS C CA 1
ATOM 8700 C C . HIS C 1 134 ? -6.488 89.440 74.156 1.00 15.39 134 HIS C C 1
ATOM 8701 O O . HIS C 1 134 ? -6.954 89.956 73.141 1.00 16.50 134 HIS C O 1
ATOM 8708 N N . PHE C 1 135 ? -5.795 90.118 75.071 1.00 15.87 135 PHE C N 1
ATOM 8709 C CA . PHE C 1 135 ? -5.426 91.532 74.927 1.00 13.34 135 PHE C CA 1
ATOM 8710 C C . PHE C 1 135 ? -6.613 92.479 74.746 1.00 15.88 135 PHE C C 1
ATOM 8711 O O . PHE C 1 135 ? -6.556 93.383 73.915 1.00 17.18 135 PHE C O 1
ATOM 8719 N N . GLU C 1 136 ? -7.675 92.296 75.523 1.00 17.33 136 GLU C N 1
ATOM 8720 C CA . GLU C 1 136 ? -8.892 93.073 75.302 1.00 15.49 136 GLU C CA 1
ATOM 8721 C C . GLU C 1 136 ? -9.805 93.167 76.528 1.00 16.72 136 GLU C C 1
ATOM 8722 O O . GLU C 1 136 ? -11.028 93.091 76.402 1.00 15.19 136 GLU C O 1
ATOM 8728 N N . MET C 1 137 ? -9.219 93.344 77.708 1.00 15.56 137 MET C N 1
ATOM 8729 C CA . MET C 1 137 ? -10.021 93.502 78.919 1.00 17.30 137 MET C CA 1
ATOM 8730 C C . MET C 1 137 ? -10.770 94.839 78.895 1.00 18.55 137 MET C C 1
ATOM 8731 O O . MET C 1 137 ? -10.393 95.746 78.151 1.00 16.95 137 MET C O 1
ATOM 8736 N N . PRO C 1 138 ? -11.846 94.955 79.695 1.00 17.97 138 PRO C N 1
ATOM 8737 C CA . PRO C 1 138 ? -12.671 96.172 79.768 1.00 18.89 138 PRO C CA 1
ATOM 8738 C C . PRO C 1 138 ? -11.925 97.377 80.343 1.00 17.86 138 PRO C C 1
ATOM 8739 O O . PRO C 1 138 ? -11.330 97.282 81.415 1.00 19.19 138 PRO C O 1
ATOM 8743 N N . LEU C 1 139 ? -11.976 98.499 79.631 1.00 19.94 139 LEU C N 1
ATOM 8744 C CA . LEU C 1 139 ? -11.322 99.735 80.055 1.00 17.98 139 LEU C CA 1
ATOM 8745 C C . LEU C 1 139 ? -11.702 100.094 81.483 1.00 17.73 139 LEU C C 1
ATOM 8746 O O . LEU C 1 139 ? -10.866 100.540 82.267 1.00 17.95 139 LEU C O 1
ATOM 8751 N N . HIS C 1 140 ? -12.976 99.906 81.808 1.00 17.50 140 HIS C N 1
ATOM 8752 C CA . HIS C 1 140 ? -13.493 100.265 83.121 1.00 18.43 140 HIS C CA 1
ATOM 8753 C C . HIS C 1 140 ? -12.753 99.557 84.254 1.00 20.33 140 HIS C C 1
ATOM 8754 O O . HIS C 1 140 ? -12.532 100.139 85.317 1.00 19.94 140 HIS C O 1
ATOM 8761 N N . LEU C 1 141 ? -12.379 98.301 84.030 1.00 17.91 141 LEU C N 1
ATOM 8762 C CA . LEU C 1 141 ? -11.667 97.541 85.052 1.00 19.50 141 LEU C CA 1
ATOM 8763 C C . LEU C 1 141 ? -10.294 98.143 85.337 1.00 16.85 141 LEU C C 1
ATOM 8764 O O . LEU C 1 141 ? -9.812 98.107 86.468 1.00 18.81 141 LEU C O 1
ATOM 8769 N N . VAL C 1 142 ? -9.677 98.710 84.306 1.00 15.38 142 VAL C N 1
ATOM 8770 C CA . VAL C 1 142 ? -8.383 99.367 84.446 1.00 16.48 142 VAL C CA 1
ATOM 8771 C C . VAL C 1 142 ? -8.523 100.714 85.150 1.00 20.48 142 VAL C C 1
ATOM 8772 O O . VAL C 1 142 ? -7.774 101.023 86.075 1.00 23.12 142 VAL C O 1
ATOM 8776 N N . GLN C 1 143 ? -9.490 101.509 84.703 1.00 22.89 143 GLN C N 1
ATOM 8777 C CA . GLN C 1 143 ? -9.687 102.861 85.217 1.00 20.61 143 GLN C CA 1
ATOM 8778 C C . GLN C 1 143 ? -10.192 102.899 86.654 1.00 21.21 143 GLN C C 1
ATOM 8779 O O . GLN C 1 143 ? -9.741 103.721 87.450 1.00 23.40 143 GLN C O 1
ATOM 8785 N N . GLN C 1 144 ? -11.132 102.015 86.981 1.00 17.19 144 GLN C N 1
ATOM 8786 C CA . GLN C 1 144 ? -11.785 102.038 88.291 1.00 18.83 144 GLN C CA 1
ATOM 8787 C C . GLN C 1 144 ? -11.061 101.213 89.361 1.00 18.97 144 GLN C C 1
ATOM 8788 O O . GLN C 1 144 ? -11.034 101.595 90.531 1.00 21.00 144 GLN C O 1
ATOM 8794 N N . TYR C 1 145 ? -10.471 100.090 88.960 1.00 19.92 145 TYR C N 1
ATOM 8795 C CA . TYR C 1 145 ? -9.859 99.171 89.921 1.00 19.97 145 TYR C CA 1
ATOM 8796 C C . TYR C 1 145 ? -8.329 99.129 89.884 1.00 16.03 145 TYR C C 1
ATOM 8797 O O . TYR C 1 145 ? -7.704 98.486 90.724 1.00 18.30 145 TYR C O 1
ATOM 8806 N N . GLY C 1 146 ? -7.728 99.811 88.918 1.00 16.62 146 GLY C N 1
ATOM 8807 C CA . GLY C 1 146 ? -6.290 99.727 88.734 1.00 21.03 146 GLY C CA 1
ATOM 8808 C C . GLY C 1 146 ? -5.911 98.433 88.038 1.00 20.67 146 GLY C C 1
ATOM 8809 O O . GLY C 1 146 ? -4.763 97.991 88.086 1.00 20.63 146 GLY C O 1
ATOM 8810 N N . SER C 1 147 ? -6.901 97.820 87.398 1.00 18.68 147 SER C N 1
ATOM 8811 C CA . SER C 1 147 ? -6.693 96.626 86.591 1.00 16.89 147 SER C CA 1
ATOM 8812 C C . SER C 1 147 ? -6.237 95.424 87.419 1.00 19.35 147 SER C C 1
ATOM 8813 O O . SER C 1 147 ? -6.572 95.313 88.598 1.00 20.69 147 SER C O 1
ATOM 8816 N N . TRP C 1 148 ? -5.470 94.534 86.797 1.00 17.22 148 TRP C N 1
ATOM 8817 C CA . TRP C 1 148 ? -5.085 93.266 87.420 1.00 19.04 148 TRP C CA 1
ATOM 8818 C C . TRP C 1 148 ? -4.249 93.412 88.691 1.00 18.10 148 TRP C C 1
ATOM 8819 O O . TRP C 1 148 ? -4.031 92.444 89.420 1.00 17.32 148 TRP C O 1
ATOM 8830 N N . THR C 1 149 ? -3.787 94.627 88.953 1.00 19.83 149 THR C N 1
ATOM 8831 C CA . THR C 1 149 ? -3.128 94.934 90.214 1.00 20.48 149 THR C CA 1
ATOM 8832 C C . THR C 1 149 ? -4.095 94.674 91.371 1.00 22.40 149 THR C C 1
ATOM 8833 O O . THR C 1 149 ? -3.684 94.399 92.499 1.00 23.06 149 THR C O 1
ATOM 8837 N N . ASN C 1 150 ? -5.387 94.740 91.065 1.00 23.31 150 ASN C N 1
ATOM 8838 C CA . ASN C 1 150 ? -6.444 94.587 92.056 1.00 19.91 150 ASN C CA 1
ATOM 8839 C C . ASN C 1 150 ? -7.003 93.170 92.083 1.00 20.44 150 ASN C C 1
ATOM 8840 O O . ASN C 1 150 ? -7.450 92.647 91.062 1.00 22.64 150 ASN C O 1
ATOM 8845 N N . ARG C 1 151 ? -6.983 92.557 93.260 1.00 21.24 151 ARG C N 1
ATOM 8846 C CA . ARG C 1 151 ? -7.470 91.194 93.427 1.00 22.51 151 ARG C CA 1
ATOM 8847 C C . ARG C 1 151 ? -8.899 91.026 92.911 1.00 20.31 151 ARG C C 1
ATOM 8848 O O . ARG C 1 151 ? -9.293 89.941 92.487 1.00 21.19 151 ARG C O 1
ATOM 8856 N N . LYS C 1 152 ? -9.672 92.105 92.954 1.00 24.80 152 LYS C N 1
ATOM 8857 C CA . LYS C 1 152 ? -11.061 92.071 92.512 1.00 24.14 152 LYS C CA 1
ATOM 8858 C C . LYS C 1 152 ? -11.162 91.648 91.052 1.00 21.53 152 LYS C C 1
ATOM 8859 O O . LYS C 1 152 ? -12.146 91.031 90.646 1.00 22.60 152 LYS C O 1
ATOM 8865 N N . VAL C 1 153 ? -10.142 91.974 90.265 1.00 17.78 153 VAL C N 1
ATOM 8866 C CA . VAL C 1 153 ? -10.151 91.627 88.851 1.00 16.67 153 VAL C CA 1
ATOM 8867 C C . VAL C 1 153 ? -10.106 90.112 88.675 1.00 18.07 153 VAL C C 1
ATOM 8868 O O . VAL C 1 153 ? -10.624 89.576 87.695 1.00 18.46 153 VAL C O 1
ATOM 8872 N N . VAL C 1 154 ? -9.495 89.425 89.635 1.00 17.91 154 VAL C N 1
ATOM 8873 C CA . VAL C 1 154 ? -9.525 87.969 89.657 1.00 14.69 154 VAL C CA 1
ATOM 8874 C C . VAL C 1 154 ? -10.976 87.499 89.661 1.00 16.47 154 VAL C C 1
ATOM 8875 O O . VAL C 1 154 ? -11.372 86.686 88.828 1.00 17.51 154 VAL C O 1
ATOM 8879 N N . ASP C 1 155 ? -11.767 88.027 90.593 1.00 17.43 155 ASP C N 1
ATOM 8880 C CA . ASP C 1 155 ? -13.178 87.656 90.715 1.00 18.82 155 ASP C CA 1
ATOM 8881 C C . ASP C 1 155 ? -13.961 87.974 89.447 1.00 17.06 155 ASP C C 1
ATOM 8882 O O . ASP C 1 155 ? -14.824 87.201 89.028 1.00 17.44 155 ASP C O 1
ATOM 8887 N N . PHE C 1 156 ? -13.666 89.125 88.851 1.00 16.22 156 PHE C N 1
ATOM 8888 C CA . PHE C 1 156 ? -14.353 89.560 87.641 1.00 15.94 156 PHE C CA 1
ATOM 8889 C C . PHE C 1 156 ? -14.080 88.612 86.480 1.00 16.34 156 PHE C C 1
ATOM 8890 O O . PHE C 1 156 ? -14.988 88.263 85.724 1.00 17.14 156 PHE C O 1
ATOM 8898 N N . PHE C 1 157 ? -12.826 88.195 86.340 1.00 15.32 157 PHE C N 1
ATOM 8899 C CA . PHE C 1 157 ? -12.450 87.286 85.265 1.00 14.56 157 PHE C CA 1
ATOM 8900 C C . PHE C 1 157 ? -13.089 85.917 85.457 1.00 15.86 157 PHE C C 1
ATOM 8901 O O . PHE C 1 157 ? -13.518 85.285 84.491 1.00 15.90 157 PHE C O 1
ATOM 8909 N N . VAL C 1 158 ? -13.148 85.459 86.705 1.00 13.97 158 VAL C N 1
ATOM 8910 C CA . VAL C 1 158 ? -13.720 84.150 86.996 1.00 17.50 158 VAL C CA 1
ATOM 8911 C C . VAL C 1 158 ? -15.225 84.131 86.743 1.00 15.83 158 VAL C C 1
ATOM 8912 O O . VAL C 1 158 ? -15.756 83.157 86.213 1.00 14.11 158 VAL C O 1
ATOM 8916 N N . ARG C 1 159 ? -15.906 85.213 87.115 1.00 17.92 159 ARG C N 1
ATOM 8917 C CA . ARG C 1 159 ? -17.321 85.375 86.787 1.00 18.76 159 ARG C CA 1
ATOM 8918 C C . ARG C 1 159 ? -17.499 85.293 85.269 1.00 17.08 159 ARG C C 1
ATOM 8919 O O . ARG C 1 159 ? -18.367 84.579 84.766 1.00 15.49 159 ARG C O 1
ATOM 8927 N N . PHE C 1 160 ? -16.656 86.027 84.550 1.00 15.92 160 PHE C N 1
ATOM 8928 C CA . PHE C 1 160 ? -16.651 86.014 83.090 1.00 15.82 160 PHE C CA 1
ATOM 8929 C C . PHE C 1 160 ? -16.477 84.594 82.558 1.00 15.06 160 PHE C C 1
ATOM 8930 O O . PHE C 1 160 ? -17.292 84.115 81.771 1.00 15.46 160 PHE C O 1
ATOM 8938 N N . ALA C 1 161 ? -15.423 83.918 83.005 1.00 15.16 161 ALA C N 1
ATOM 8939 C CA . ALA C 1 161 ? -15.170 82.539 82.600 1.00 15.36 161 ALA C CA 1
ATOM 8940 C C . ALA C 1 161 ? -16.344 81.620 82.937 1.00 14.94 161 ALA C C 1
ATOM 8941 O O . ALA C 1 161 ? -16.767 80.809 82.113 1.00 14.92 161 ALA C O 1
ATOM 8943 N N . GLU C 1 162 ? -16.865 81.746 84.151 1.00 13.29 162 GLU C N 1
ATOM 8944 C CA . GLU C 1 162 ? -17.978 80.907 84.583 1.00 15.86 162 GLU C CA 1
ATOM 8945 C C . GLU C 1 162 ? -19.195 81.051 83.674 1.00 16.80 162 GLU C C 1
ATOM 8946 O O . GLU C 1 162 ? -19.788 80.056 83.263 1.00 17.19 162 GLU C O 1
ATOM 8952 N N . VAL C 1 163 ? -19.556 82.286 83.346 1.00 16.79 163 VAL C N 1
ATOM 8953 C CA . VAL C 1 163 ? -20.690 82.525 82.462 1.00 15.14 163 VAL C CA 1
ATOM 8954 C C . VAL C 1 163 ? -20.528 81.824 81.115 1.00 14.76 163 VAL C C 1
ATOM 8955 O O . VAL C 1 163 ? -21.473 81.221 80.613 1.00 17.99 163 VAL C O 1
ATOM 8959 N N . VAL C 1 164 ? -19.331 81.898 80.537 1.00 13.57 164 VAL C N 1
ATOM 8960 C CA . VAL C 1 164 ? -19.107 81.395 79.180 1.00 12.55 164 VAL C CA 1
ATOM 8961 C C . VAL C 1 164 ? -18.901 79.879 79.109 1.00 14.96 164 VAL C C 1
ATOM 8962 O O . VAL C 1 164 ? -19.323 79.236 78.149 1.00 15.48 164 VAL C O 1
ATOM 8966 N N . PHE C 1 165 ? -18.253 79.308 80.118 1.00 14.64 165 PHE C N 1
ATOM 8967 C CA . PHE C 1 165 ? -18.117 77.858 80.178 1.00 15.98 165 PHE C CA 1
ATOM 8968 C C . PHE C 1 165 ? -19.494 77.202 80.151 1.00 17.05 165 PHE C C 1
ATOM 8969 O O . PHE C 1 165 ? -19.709 76.209 79.457 1.00 17.23 165 PHE C O 1
ATOM 8977 N N . GLU C 1 166 ? -20.426 77.766 80.912 1.00 15.08 166 GLU C N 1
ATOM 8978 C CA . GLU C 1 166 ? -21.768 77.206 81.025 1.00 16.96 166 GLU C CA 1
ATOM 8979 C C . GLU C 1 166 ? -22.583 77.439 79.754 1.00 18.80 166 GLU C C 1
ATOM 8980 O O . GLU C 1 166 ? -23.262 76.534 79.264 1.00 17.77 166 GLU C O 1
ATOM 8986 N N . ARG C 1 167 ? -22.513 78.654 79.222 1.00 18.24 167 ARG C N 1
ATOM 8987 C CA . ARG C 1 167 ? -23.250 78.997 78.007 1.00 18.44 167 ARG C CA 1
ATOM 8988 C C . ARG C 1 167 ? -22.877 78.088 76.835 1.00 17.83 167 ARG C C 1
ATOM 8989 O O . ARG C 1 167 ? -23.746 77.613 76.106 1.00 17.22 167 ARG C O 1
ATOM 8997 N N . TYR C 1 168 ? -21.582 77.844 76.661 1.00 18.61 168 TYR C N 1
ATOM 8998 C CA . TYR C 1 168 ? -21.105 77.091 75.507 1.00 19.75 168 TYR C CA 1
ATOM 8999 C C . TYR C 1 168 ? -20.485 75.764 75.921 1.00 18.64 168 TYR C C 1
ATOM 9000 O O . TYR C 1 168 ? -19.541 75.291 75.290 1.00 19.55 168 TYR C O 1
ATOM 9009 N N . LYS C 1 169 ? -21.027 75.166 76.978 1.00 17.88 169 LYS C N 1
ATOM 9010 C CA . LYS C 1 169 ? -20.519 73.896 77.489 1.00 15.82 169 LYS C CA 1
ATOM 9011 C C . LYS C 1 169 ? -20.703 72.762 76.487 1.00 22.07 169 LYS C C 1
ATOM 9012 O O . LYS C 1 169 ? -19.973 71.773 76.523 1.00 22.01 169 LYS C O 1
ATOM 9018 N N . HIS C 1 170 ? -21.676 72.903 75.592 1.00 19.45 170 HIS C N 1
ATOM 9019 C CA . HIS C 1 170 ? -21.890 71.893 74.560 1.00 23.40 170 HIS C CA 1
ATOM 9020 C C . HIS C 1 170 ? -21.466 72.362 73.169 1.00 22.75 170 HIS C C 1
ATOM 9021 O O . HIS C 1 170 ? -21.691 71.662 72.181 1.00 26.86 170 HIS C O 1
ATOM 9028 N N . LYS C 1 171 ? -20.847 73.536 73.093 1.00 17.64 171 LYS C N 1
ATOM 9029 C CA . LYS C 1 171 ? -20.450 74.095 71.805 1.00 18.61 171 LYS C CA 1
ATOM 9030 C C . LYS C 1 171 ? -18.944 74.290 71.691 1.00 17.83 171 LYS C C 1
ATOM 9031 O O . LYS C 1 171 ? -18.404 74.370 70.589 1.00 19.29 171 LYS C O 1
ATOM 9037 N N . VAL C 1 172 ? -18.266 74.361 72.830 1.00 14.37 172 VAL C N 1
ATOM 9038 C CA . VAL C 1 172 ? -16.827 74.583 72.832 1.00 18.60 172 VAL C CA 1
ATOM 9039 C C . VAL C 1 172 ? -16.087 73.514 73.630 1.00 18.01 172 VAL C C 1
ATOM 9040 O O . VAL C 1 172 ? -16.307 73.361 74.830 1.00 19.38 172 VAL C O 1
ATOM 9044 N N . LYS C 1 173 ? -15.206 72.783 72.954 1.00 15.95 173 LYS C N 1
ATOM 9045 C CA . LYS C 1 173 ? -14.425 71.730 73.594 1.00 19.76 173 LYS C CA 1
ATOM 9046 C C . LYS C 1 173 ? -13.079 72.247 74.097 1.00 19.21 173 LYS C C 1
ATOM 9047 O O . LYS C 1 173 ? -12.564 71.774 75.112 1.00 19.67 173 LYS C O 1
ATOM 9053 N N . TYR C 1 174 ? -12.511 73.218 73.387 1.00 15.43 174 TYR C N 1
ATOM 9054 C CA . TYR C 1 174 ? -11.154 73.671 73.675 1.00 15.52 174 TYR C CA 1
ATOM 9055 C C . TYR C 1 174 ? -11.074 75.129 74.126 1.00 17.04 174 TYR C C 1
ATOM 9056 O O . TYR C 1 174 ? -11.513 76.037 73.420 1.00 14.69 174 TYR C O 1
ATOM 9065 N N . TRP C 1 175 ? -10.501 75.342 75.306 1.00 12.70 175 TRP C N 1
ATOM 9066 C CA . TRP C 1 175 ? -10.330 76.685 75.840 1.00 14.62 175 TRP C CA 1
ATOM 9067 C C . TRP C 1 175 ? -8.870 76.970 76.172 1.00 13.98 175 TRP C C 1
ATOM 9068 O O . TRP C 1 175 ? -8.071 76.056 76.375 1.00 14.80 175 TRP C O 1
ATOM 9079 N N . MET C 1 176 ? -8.533 78.251 76.221 1.00 12.39 176 MET C N 1
ATOM 9080 C CA . MET C 1 176 ? -7.275 78.701 76.796 1.00 14.94 176 MET C CA 1
ATOM 9081 C C . MET C 1 176 ? -7.586 79.922 77.641 1.00 14.56 176 MET C C 1
ATOM 9082 O O . MET C 1 176 ? -8.569 80.620 77.390 1.00 14.07 176 MET C O 1
ATOM 9087 N N . THR C 1 177 ? -6.759 80.173 78.647 1.00 12.97 177 THR C N 1
ATOM 9088 C CA . THR C 1 177 ? -7.033 81.246 79.593 1.00 14.82 177 THR C CA 1
ATOM 9089 C C . THR C 1 177 ? -6.449 82.592 79.156 1.00 14.24 177 THR C C 1
ATOM 9090 O O . THR C 1 177 ? -7.167 83.446 78.631 1.00 14.51 177 THR C O 1
ATOM 9094 N N . PHE C 1 178 ? -5.150 82.779 79.367 1.00 10.38 178 PHE C N 1
ATOM 9095 C CA . PHE C 1 178 ? -4.514 84.055 79.049 1.00 14.29 178 PHE C CA 1
ATOM 9096 C C . PHE C 1 178 ? -3.551 83.959 77.869 1.00 13.68 178 PHE C C 1
ATOM 9097 O O . PHE C 1 178 ? -2.527 83.280 77.945 1.00 12.54 178 PHE C O 1
ATOM 9105 N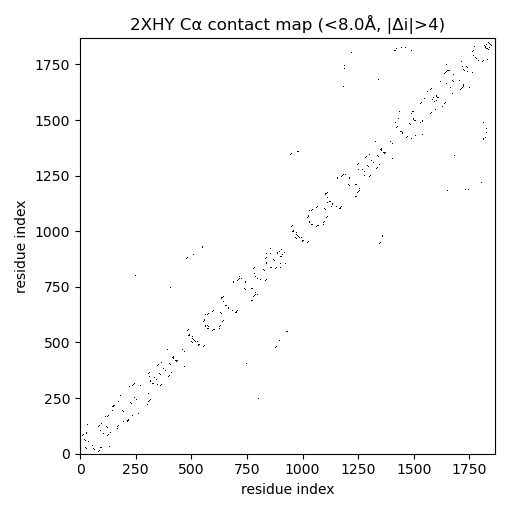 N . ASN C 1 179 ? -3.879 84.659 76.787 1.00 11.57 179 ASN C N 1
ATOM 9106 C CA . ASN C 1 179 ? -3.053 84.652 75.587 1.00 13.60 179 ASN C CA 1
ATOM 9107 C C . ASN C 1 179 ? -1.631 85.150 75.828 1.00 13.47 179 ASN C C 1
ATOM 9108 O O . ASN C 1 179 ? -1.429 86.148 76.519 1.00 15.33 179 ASN C O 1
ATOM 9113 N N . GLU C 1 180 ? -0.659 84.452 75.245 1.00 10.37 180 GLU C N 1
ATOM 9114 C CA . GLU C 1 180 ? 0.748 84.835 75.331 1.00 11.14 180 GLU C CA 1
ATOM 9115 C C . GLU C 1 180 ? 1.053 85.510 76.662 1.00 14.55 180 GLU C C 1
ATOM 9116 O O . GLU C 1 180 ? 1.587 86.619 76.708 1.00 12.26 180 GLU C O 1
ATOM 9122 N N . ILE C 1 181 ? 0.707 84.816 77.743 1.00 16.28 181 ILE C N 1
ATOM 9123 C CA . ILE C 1 181 ? 0.780 85.364 79.094 1.00 15.00 181 ILE C CA 1
ATOM 9124 C C . ILE C 1 181 ? 2.177 85.876 79.460 1.00 15.26 181 ILE C C 1
ATOM 9125 O O . ILE C 1 181 ? 2.328 86.686 80.374 1.00 14.69 181 ILE C O 1
ATOM 9130 N N . ASN C 1 182 ? 3.188 85.419 78.727 1.00 14.30 182 ASN C N 1
ATOM 9131 C CA . ASN C 1 182 ? 4.575 85.745 79.046 1.00 15.00 182 ASN C CA 1
ATOM 9132 C C . ASN C 1 182 ? 5.126 86.978 78.331 1.00 16.84 182 ASN C C 1
ATOM 9133 O O . ASN C 1 182 ? 6.215 87.445 78.661 1.00 16.81 182 ASN C O 1
ATOM 9138 N N . ASN C 1 183 ? 4.391 87.496 77.351 1.00 13.99 183 ASN C N 1
ATOM 9139 C CA . ASN C 1 183 ? 4.806 88.726 76.679 1.00 17.40 183 ASN C CA 1
ATOM 9140 C C . ASN C 1 183 ? 5.217 89.789 77.690 1.00 15.86 183 ASN C C 1
ATOM 9141 O O . ASN C 1 183 ? 6.195 90.508 77.494 1.00 20.34 183 ASN C O 1
ATOM 9146 N N . GLN C 1 184 ? 4.459 89.878 78.776 1.00 15.97 184 GLN C N 1
ATOM 9147 C CA . GLN C 1 184 ? 4.648 90.933 79.762 1.00 19.19 184 GLN C CA 1
ATOM 9148 C C . GLN C 1 184 ? 5.857 90.707 80.664 1.00 16.29 184 GLN C C 1
ATOM 9149 O O . GLN C 1 184 ? 6.237 91.593 81.431 1.00 17.46 184 GLN C O 1
ATOM 9155 N N . ARG C 1 185 ? 6.454 89.523 80.583 1.00 15.98 185 ARG C N 1
ATOM 9156 C CA . ARG C 1 185 ? 7.681 89.257 81.320 1.00 15.42 185 ARG C CA 1
ATOM 9157 C C . ARG C 1 185 ? 8.729 90.292 80.908 1.00 18.52 185 ARG C C 1
ATOM 9158 O O . ARG C 1 185 ? 9.619 90.645 81.682 1.00 20.19 185 ARG C O 1
ATOM 9166 N N . ASN C 1 186 ? 8.611 90.779 79.678 1.00 18.83 186 ASN C N 1
ATOM 9167 C CA . ASN C 1 186 ? 9.346 91.964 79.267 1.00 20.14 186 ASN C CA 1
ATOM 9168 C C . ASN C 1 186 ? 8.588 93.181 79.777 1.00 18.93 186 ASN C C 1
ATOM 9169 O O . ASN C 1 186 ? 7.683 93.687 79.113 1.00 14.53 186 ASN C O 1
ATOM 9174 N N . TRP C 1 187 ? 8.962 93.636 80.968 1.00 17.32 187 TRP C N 1
ATOM 9175 C CA . TRP C 1 187 ? 8.223 94.674 81.674 1.00 17.59 187 TRP C CA 1
ATOM 9176 C C . TRP C 1 187 ? 8.642 96.093 81.305 1.00 17.79 187 TRP C C 1
ATOM 9177 O O . TRP C 1 187 ? 8.035 97.054 81.766 1.00 19.59 187 TRP C O 1
ATOM 9188 N N . ARG C 1 188 ? 9.686 96.230 80.494 1.00 20.16 188 ARG C N 1
ATOM 9189 C CA . ARG C 1 188 ? 10.150 97.553 80.086 1.00 21.28 188 ARG C CA 1
ATOM 9190 C C . ARG C 1 188 ? 9.438 98.015 78.824 1.00 18.21 188 ARG C C 1
ATOM 9191 O O . ARG C 1 188 ? 9.353 99.211 78.553 1.00 22.59 188 ARG C O 1
ATOM 9199 N N . ALA C 1 189 ? 8.917 97.055 78.066 1.00 18.88 189 ALA C N 1
ATOM 9200 C CA . ALA C 1 189 ? 8.207 97.340 76.826 1.00 17.45 189 ALA C CA 1
ATOM 9201 C C . ALA C 1 189 ? 6.886 98.060 77.092 1.00 21.43 189 ALA C C 1
ATOM 9202 O O . ALA C 1 189 ? 6.217 97.794 78.089 1.00 21.66 189 ALA C O 1
ATOM 9204 N N . PRO C 1 190 ? 6.503 98.969 76.185 1.00 22.46 190 PRO C N 1
ATOM 9205 C CA . PRO C 1 190 ? 5.359 99.872 76.360 1.00 20.13 190 PRO C CA 1
ATOM 9206 C C . PRO C 1 190 ? 3.982 99.209 76.326 1.00 18.95 190 PRO C C 1
ATOM 9207 O O . PRO C 1 190 ? 3.040 99.789 76.864 1.00 19.50 190 PRO C O 1
ATOM 9211 N N . LEU C 1 191 ? 3.854 98.038 75.709 1.00 22.67 191 LEU C N 1
ATOM 9212 C CA . LEU C 1 191 ? 2.526 97.500 75.408 1.00 20.59 191 LEU C CA 1
ATOM 9213 C C . LEU C 1 191 ? 2.280 96.023 75.740 1.00 19.78 191 LEU C C 1
ATOM 9214 O O . LEU C 1 191 ? 1.162 95.536 75.571 1.00 18.17 191 LEU C O 1
ATOM 9219 N N . PHE C 1 192 ? 3.302 95.309 76.200 1.00 17.96 192 PHE C N 1
ATOM 9220 C CA . PHE C 1 192 ? 3.097 93.918 76.608 1.00 14.99 192 PHE C CA 1
ATOM 9221 C C . PHE C 1 192 ? 2.302 93.853 77.906 1.00 15.77 192 PHE C C 1
ATOM 9222 O O . PHE C 1 192 ? 1.335 93.100 78.018 1.00 12.49 192 PHE C O 1
ATOM 9230 N N . GLY C 1 193 ? 2.715 94.650 78.884 1.00 14.23 193 GLY C N 1
ATOM 9231 C CA . GLY C 1 193 ? 2.001 94.734 80.139 1.00 13.22 193 GLY C CA 1
ATOM 9232 C C . GLY C 1 193 ? 0.599 95.284 79.952 1.00 15.48 193 GLY C C 1
ATOM 9233 O O . GLY C 1 193 ? -0.334 94.856 80.627 1.00 16.84 193 GLY C O 1
ATOM 9234 N N . TYR C 1 194 ? 0.441 96.232 79.034 1.00 16.65 194 TYR C N 1
ATOM 9235 C CA . TYR C 1 194 ? -0.854 96.881 78.849 1.00 14.64 194 TYR C CA 1
ATOM 9236 C C . TYR C 1 194 ? -1.873 95.956 78.183 1.00 16.21 194 TYR C C 1
ATOM 9237 O O . TYR C 1 194 ? -3.003 95.827 78.645 1.00 17.45 194 TYR C O 1
ATOM 9246 N N . CYS C 1 195 ? -1.472 95.301 77.102 1.00 16.48 195 CYS C N 1
ATOM 9247 C CA . CYS C 1 195 ? -2.389 94.423 76.390 1.00 17.06 195 CYS C CA 1
ATOM 9248 C C . CYS C 1 195 ? -2.667 93.140 77.170 1.00 16.26 195 CYS C C 1
ATOM 9249 O O . CYS C 1 195 ? -3.785 92.627 77.156 1.00 15.30 195 CYS C O 1
ATOM 9252 N N . CYS C 1 196 ? -1.651 92.634 77.860 1.00 18.68 196 CYS C N 1
ATOM 9253 C CA . CYS C 1 196 ? -1.808 91.433 78.672 1.00 17.35 196 CYS C CA 1
ATOM 9254 C C . CYS C 1 196 ? -2.728 91.683 79.854 1.00 18.20 196 CYS C C 1
ATOM 9255 O O . CYS C 1 196 ? -3.680 90.936 80.087 1.00 16.02 196 CYS C O 1
ATOM 9258 N N . SER C 1 197 ? -2.442 92.750 80.593 1.00 18.81 197 SER C N 1
ATOM 9259 C CA . SER C 1 197 ? -3.003 92.917 81.927 1.00 16.69 197 SER C CA 1
ATOM 9260 C C . SER C 1 197 ? -3.490 94.332 82.213 1.00 17.78 197 SER C C 1
ATOM 9261 O O . SER C 1 197 ? -3.815 94.658 83.356 1.00 16.30 197 SER C O 1
ATOM 9264 N N . GLY C 1 198 ? -3.536 95.170 81.182 1.00 16.40 198 GLY C N 1
ATOM 9265 C CA . GLY C 1 198 ? -3.939 96.554 81.352 1.00 15.42 198 GLY C CA 1
ATOM 9266 C C . GLY C 1 198 ? -3.092 97.278 82.382 1.00 17.88 198 GLY C C 1
ATOM 9267 O O . GLY C 1 198 ? -3.589 98.140 83.103 1.00 15.88 198 GLY C O 1
ATOM 9268 N N . VAL C 1 199 ? -1.809 96.926 82.453 1.00 16.32 199 VAL C N 1
ATOM 9269 C CA . VAL C 1 199 ? -0.887 97.563 83.391 1.00 16.25 199 VAL C CA 1
ATOM 9270 C C . VAL C 1 199 ? 0.447 97.906 82.732 1.00 15.58 199 VAL C C 1
ATOM 9271 O O . VAL C 1 199 ? 1.133 97.031 82.207 1.00 15.08 199 VAL C O 1
ATOM 9275 N N . VAL C 1 200 ? 0.805 99.186 82.766 1.00 18.98 200 VAL C N 1
ATOM 9276 C CA . VAL C 1 200 ? 2.102 99.649 82.283 1.00 16.48 200 VAL C CA 1
ATOM 9277 C C . VAL C 1 200 ? 3.083 99.685 83.449 1.00 16.27 200 VAL C C 1
ATOM 9278 O O . VAL C 1 200 ? 3.067 100.611 84.259 1.00 12.97 200 VAL C O 1
ATOM 9282 N N . TYR C 1 201 ? 3.941 98.673 83.523 1.00 18.81 201 TYR C N 1
ATOM 9283 C CA . TYR C 1 201 ? 4.754 98.430 84.715 1.00 18.71 201 TYR C CA 1
ATOM 9284 C C . TYR C 1 201 ? 5.766 99.516 85.078 1.00 18.76 201 TYR C C 1
ATOM 9285 O O . TYR C 1 201 ? 6.030 99.748 86.256 1.00 19.53 201 TYR C O 1
ATOM 9294 N N . THR C 1 202 ? 6.337 100.177 84.078 1.00 19.60 202 THR C N 1
ATOM 9295 C CA . THR C 1 202 ? 7.331 101.213 84.345 1.00 19.26 202 THR C CA 1
ATOM 9296 C C . THR C 1 202 ? 6.702 102.471 84.947 1.00 19.30 202 THR C C 1
ATOM 9297 O O . THR C 1 202 ? 7.407 103.395 85.360 1.00 18.60 202 THR C O 1
ATOM 9301 N N . GLU C 1 203 ? 5.374 102.498 84.999 1.00 16.97 203 GLU C N 1
ATOM 9302 C CA . GLU C 1 203 ? 4.658 103.618 85.596 1.00 19.55 203 GLU C CA 1
ATOM 9303 C C . GLU C 1 203 ? 4.335 103.329 87.058 1.00 19.15 203 GLU C C 1
ATOM 9304 O O . GLU C 1 203 ? 3.523 104.020 87.672 1.00 17.95 203 GLU C O 1
ATOM 9310 N N . HIS C 1 204 ? 4.975 102.304 87.609 1.00 16.85 204 HIS C N 1
ATOM 9311 C CA . HIS C 1 204 ? 4.807 101.957 89.016 1.00 19.52 204 HIS C CA 1
ATOM 9312 C C . HIS C 1 204 ? 6.137 102.076 89.755 1.00 19.68 204 HIS C C 1
ATOM 9313 O O . HIS C 1 204 ? 7.199 101.977 89.144 1.00 21.73 204 HIS C O 1
ATOM 9320 N N . GLU C 1 205 ? 6.078 102.290 91.066 1.00 17.89 205 GLU C N 1
ATOM 9321 C CA . GLU C 1 205 ? 7.293 102.464 91.861 1.00 22.20 205 GLU C CA 1
ATOM 9322 C C . GLU C 1 205 ? 8.168 101.214 91.863 1.00 23.34 205 GLU C C 1
ATOM 9323 O O . GLU C 1 205 ? 9.393 101.306 91.794 1.00 26.49 205 GLU C O 1
ATOM 9329 N N . ASN C 1 206 ? 7.536 100.049 91.953 1.00 21.20 206 ASN C N 1
ATOM 9330 C CA . ASN C 1 206 ? 8.242 98.781 91.813 1.00 22.31 206 ASN C CA 1
ATOM 9331 C C . ASN C 1 206 ? 7.684 97.984 90.643 1.00 21.51 206 ASN C C 1
ATOM 9332 O O . ASN C 1 206 ? 6.854 97.096 90.829 1.00 20.98 206 ASN C O 1
ATOM 9337 N N . PRO C 1 207 ? 8.142 98.309 89.427 1.00 22.27 207 PRO C N 1
ATOM 9338 C CA . PRO C 1 207 ? 7.635 97.713 88.188 1.00 19.54 207 PRO C CA 1
ATOM 9339 C C . PRO C 1 207 ? 7.647 96.183 88.218 1.00 19.77 207 PRO C C 1
ATOM 9340 O O . PRO C 1 207 ? 6.644 95.548 87.885 1.00 18.40 207 PRO C O 1
ATOM 9344 N N . GLU C 1 208 ? 8.768 95.599 88.623 1.00 19.93 208 GLU C N 1
ATOM 9345 C CA . GLU C 1 208 ? 8.899 94.146 88.616 1.00 19.27 208 GLU C CA 1
ATOM 9346 C C . GLU C 1 208 ? 8.055 93.453 89.673 1.00 16.75 208 GLU C C 1
ATOM 9347 O O . GLU C 1 208 ? 7.438 92.425 89.401 1.00 16.50 208 GLU C O 1
ATOM 9353 N N . GLU C 1 209 ? 8.034 94.005 90.878 1.00 15.30 209 GLU C N 1
ATOM 9354 C CA . GLU C 1 209 ? 7.185 93.459 91.925 1.00 17.95 209 GLU C CA 1
ATOM 9355 C C . GLU C 1 209 ? 5.732 93.541 91.472 1.00 18.42 209 GLU C C 1
ATOM 9356 O O . GLU C 1 209 ? 4.960 92.596 91.637 1.00 17.06 209 GLU C O 1
ATOM 9362 N N . THR C 1 210 ? 5.369 94.681 90.890 1.00 18.85 210 THR C N 1
ATOM 9363 C CA . THR C 1 210 ? 4.030 94.876 90.352 1.00 19.20 210 THR C CA 1
ATOM 9364 C C . THR C 1 210 ? 3.731 93.824 89.289 1.00 17.75 210 THR C C 1
ATOM 9365 O O . THR C 1 210 ? 2.619 93.294 89.214 1.00 14.42 210 THR C O 1
ATOM 9369 N N . MET C 1 211 ? 4.732 93.526 88.467 1.00 15.62 211 MET C N 1
ATOM 9370 C CA . MET C 1 211 ? 4.588 92.494 87.452 1.00 16.18 211 MET C CA 1
ATOM 9371 C C . MET C 1 211 ? 4.240 91.149 88.087 1.00 15.42 211 MET C C 1
ATOM 9372 O O . MET C 1 211 ? 3.241 90.527 87.730 1.00 15.52 211 MET C O 1
ATOM 9377 N N . TYR C 1 212 ? 5.060 90.703 89.033 1.00 12.65 212 TYR C N 1
ATOM 9378 C CA . TYR C 1 212 ? 4.834 89.406 89.661 1.00 15.94 212 TYR C CA 1
ATOM 9379 C C . TYR C 1 212 ? 3.487 89.333 90.373 1.00 16.04 212 TYR C C 1
ATOM 9380 O O . TYR C 1 212 ? 2.871 88.271 90.435 1.00 15.08 212 TYR C O 1
ATOM 9389 N N . GLN C 1 213 ? 3.022 90.459 90.902 1.00 15.51 213 GLN C N 1
ATOM 9390 C CA . GLN C 1 213 ? 1.715 90.480 91.546 1.00 16.20 213 GLN C CA 1
ATOM 9391 C C . GLN C 1 213 ? 0.605 90.251 90.524 1.00 16.21 213 GLN C C 1
ATOM 9392 O O . GLN C 1 213 ? -0.339 89.501 90.773 1.00 18.43 213 GLN C O 1
ATOM 9398 N N . VAL C 1 214 ? 0.714 90.911 89.377 1.00 13.32 214 VAL C N 1
ATOM 9399 C CA . VAL C 1 214 ? -0.257 90.733 88.312 1.00 13.55 214 VAL C CA 1
ATOM 9400 C C . VAL C 1 214 ? -0.243 89.284 87.858 1.00 12.71 214 VAL C C 1
ATOM 9401 O O . VAL C 1 214 ? -1.288 88.649 87.721 1.00 12.26 214 VAL C O 1
ATOM 9405 N N . LEU C 1 215 ? 0.957 88.769 87.623 1.00 15.46 215 LEU C N 1
ATOM 9406 C CA . LEU C 1 215 ? 1.131 87.381 87.227 1.00 13.80 215 LEU C CA 1
ATOM 9407 C C . LEU C 1 215 ? 0.466 86.429 88.214 1.00 14.35 215 LEU C C 1
ATOM 9408 O O . LEU C 1 215 ? -0.176 85.458 87.812 1.00 14.33 215 LEU C O 1
ATOM 9413 N N . HIS C 1 216 ? 0.620 86.701 89.505 1.00 14.09 216 HIS C N 1
ATOM 9414 C CA . HIS C 1 216 ? 0.041 85.824 90.515 1.00 16.40 216 HIS C CA 1
ATOM 9415 C C . HIS C 1 216 ? -1.476 85.815 90.413 1.00 15.20 216 HIS C C 1
ATOM 9416 O O . HIS C 1 216 ? -2.105 84.754 90.427 1.00 13.60 216 HIS C O 1
ATOM 9423 N N . HIS C 1 217 ? -2.059 87.004 90.309 1.00 13.78 217 HIS C N 1
ATOM 9424 C CA . HIS C 1 217 ? -3.502 87.130 90.176 1.00 14.45 217 HIS C CA 1
ATOM 9425 C C . HIS C 1 217 ? -3.996 86.414 88.928 1.00 14.78 217 HIS C C 1
ATOM 9426 O O . HIS C 1 217 ? -5.091 85.856 88.917 1.00 14.17 217 HIS C O 1
ATOM 9433 N N . GLN C 1 218 ? -3.182 86.416 87.880 1.00 12.88 218 GLN C N 1
ATOM 9434 C CA . GLN C 1 218 ? -3.575 85.764 86.638 1.00 12.67 218 GLN C CA 1
ATOM 9435 C C . GLN C 1 218 ? -3.386 84.247 86.702 1.00 15.49 218 GLN C C 1
ATOM 9436 O O . GLN C 1 218 ? -4.217 83.495 86.190 1.00 15.20 218 GLN C O 1
ATOM 9442 N N . PHE C 1 219 ? -2.307 83.795 87.338 1.00 13.91 219 PHE C N 1
ATOM 9443 C CA . PHE C 1 219 ? -2.121 82.363 87.557 1.00 14.56 219 PHE C CA 1
ATOM 9444 C C . PHE C 1 219 ? -3.292 81.797 88.355 1.00 13.65 219 PHE C C 1
ATOM 9445 O O . PHE C 1 219 ? -3.824 80.736 88.032 1.00 11.02 219 PHE C O 1
ATOM 9453 N N . VAL C 1 220 ? -3.685 82.520 89.401 1.00 14.00 220 VAL C N 1
ATOM 9454 C CA . VAL C 1 220 ? -4.783 82.102 90.264 1.00 14.46 220 VAL C CA 1
ATOM 9455 C C . VAL C 1 220 ? -6.126 82.157 89.535 1.00 17.11 220 VAL C C 1
ATOM 9456 O O . VAL C 1 220 ? -6.986 81.298 89.738 1.00 17.38 220 VAL C O 1
ATOM 9460 N N . ALA C 1 221 ? -6.294 83.163 88.681 1.00 15.33 221 ALA C N 1
ATOM 9461 C CA . ALA C 1 221 ? -7.499 83.293 87.868 1.00 13.54 221 ALA C CA 1
ATOM 9462 C C . ALA C 1 221 ? -7.575 82.165 86.851 1.00 14.19 221 ALA C C 1
ATOM 9463 O O . ALA C 1 221 ? -8.641 81.602 86.610 1.00 15.45 221 ALA C O 1
ATOM 9465 N N . SER C 1 222 ? -6.433 81.842 86.254 1.00 12.94 222 SER C N 1
ATOM 9466 C CA . SER C 1 222 ? -6.344 80.731 85.314 1.00 14.36 222 SER C CA 1
ATOM 9467 C C . SER C 1 222 ? -6.692 79.412 85.992 1.00 13.68 222 SER C C 1
ATOM 9468 O O . SER C 1 222 ? -7.465 78.619 85.462 1.00 13.07 222 SER C O 1
ATOM 9471 N N . ALA C 1 223 ? -6.111 79.184 87.166 1.00 16.64 223 ALA C N 1
ATOM 9472 C CA . ALA C 1 223 ? -6.371 77.969 87.931 1.00 16.38 223 ALA C CA 1
ATOM 9473 C C . ALA C 1 223 ? -7.832 77.899 88.374 1.00 17.00 223 ALA C C 1
ATOM 9474 O O . ALA C 1 223 ? -8.459 76.842 88.306 1.00 16.99 223 ALA C O 1
ATOM 9476 N N . LEU C 1 224 ? -8.374 79.025 88.826 1.00 15.10 224 LEU C N 1
ATOM 9477 C CA . LEU C 1 224 ? -9.783 79.078 89.207 1.00 18.33 224 LEU C CA 1
ATOM 9478 C C . LEU C 1 224 ? -10.694 78.787 88.017 1.00 18.20 224 LEU C C 1
ATOM 9479 O O . LEU C 1 224 ? -11.761 78.193 88.176 1.00 23.54 224 LEU C O 1
ATOM 9484 N N . ALA C 1 225 ? -10.272 79.208 86.828 1.00 14.43 225 ALA C N 1
ATOM 9485 C CA . ALA C 1 225 ? -11.048 78.969 85.615 1.00 16.30 225 ALA C CA 1
ATOM 9486 C C . ALA C 1 225 ? -11.051 77.485 85.255 1.00 14.73 225 ALA C C 1
ATOM 9487 O O . ALA C 1 225 ? -12.091 76.913 84.926 1.00 16.52 225 ALA C O 1
ATOM 9489 N N . VAL C 1 226 ? -9.879 76.867 85.324 1.00 14.66 226 VAL C N 1
ATOM 9490 C CA . VAL C 1 226 ? -9.746 75.444 85.042 1.00 15.46 226 VAL C CA 1
ATOM 9491 C C . VAL C 1 226 ? -10.704 74.618 85.898 1.00 16.53 226 VAL C C 1
ATOM 9492 O O . VAL C 1 226 ? -11.377 73.715 85.401 1.00 14.34 226 VAL C O 1
ATOM 9496 N N . LYS C 1 227 ? -10.765 74.939 87.185 1.00 16.98 227 LYS C N 1
ATOM 9497 C CA . LYS C 1 227 ? -11.641 74.231 88.108 1.00 18.82 227 LYS C CA 1
ATOM 9498 C C . LYS C 1 227 ? -13.102 74.485 87.767 1.00 18.90 227 LYS C C 1
ATOM 9499 O O . LYS C 1 227 ? -13.913 73.562 87.749 1.00 21.07 227 LYS C O 1
ATOM 9505 N N . ALA C 1 228 ? -13.431 75.741 87.493 1.00 17.72 228 ALA C N 1
ATOM 9506 C CA . ALA C 1 228 ? -14.785 76.101 87.099 1.00 18.75 228 ALA C CA 1
ATOM 9507 C C . ALA C 1 228 ? -15.233 75.272 85.900 1.00 21.50 228 ALA C C 1
ATOM 9508 O O . ALA C 1 228 ? -16.319 74.693 85.906 1.00 22.08 228 ALA C O 1
ATOM 9510 N N . ALA C 1 229 ? -14.388 75.213 84.875 1.00 19.76 229 ALA C N 1
ATOM 9511 C CA . ALA C 1 229 ? -14.704 74.470 83.662 1.00 16.65 229 ALA C CA 1
ATOM 9512 C C . ALA C 1 229 ? -14.838 72.974 83.932 1.00 20.93 229 ALA C C 1
ATOM 9513 O O . ALA C 1 229 ? -15.610 72.283 83.268 1.00 17.77 229 ALA C O 1
ATOM 9515 N N . ARG C 1 230 ? -14.082 72.474 84.905 1.00 21.22 230 ARG C N 1
ATOM 9516 C CA . ARG C 1 230 ? -14.113 71.051 85.222 1.00 22.83 230 ARG C CA 1
ATOM 9517 C C . ARG C 1 230 ? -15.443 70.664 85.858 1.00 21.69 230 ARG C C 1
ATOM 9518 O O . ARG C 1 230 ? -15.976 69.585 85.606 1.00 23.03 230 ARG C O 1
ATOM 9526 N N . ARG C 1 231 ? -15.972 71.557 86.684 1.00 18.86 231 ARG C N 1
ATOM 9527 C CA . ARG C 1 231 ? -17.229 71.318 87.378 1.00 22.97 231 ARG C CA 1
ATOM 9528 C C . ARG C 1 231 ? -18.421 71.439 86.430 1.00 25.02 231 ARG C C 1
ATOM 9529 O O . ARG C 1 231 ? -19.351 70.629 86.481 1.00 22.03 231 ARG C O 1
ATOM 9537 N N . ILE C 1 232 ? -18.381 72.452 85.566 1.00 22.23 232 ILE C N 1
ATOM 9538 C CA . ILE C 1 232 ? -19.436 72.687 84.583 1.00 18.46 232 ILE C CA 1
ATOM 9539 C C . ILE C 1 232 ? -19.488 71.579 83.537 1.00 19.78 232 ILE C C 1
ATOM 9540 O O . ILE C 1 232 ? -20.565 71.130 83.149 1.00 23.88 232 ILE C O 1
ATOM 9545 N N . ASN C 1 233 ? -18.316 71.148 83.080 1.00 19.97 233 ASN C N 1
ATOM 9546 C CA . ASN C 1 233 ? -18.217 70.087 82.084 1.00 18.11 233 ASN C CA 1
ATOM 9547 C C . ASN C 1 233 ? -16.783 69.588 81.943 1.00 22.71 233 ASN C C 1
ATOM 9548 O O . ASN C 1 233 ? -15.986 70.169 81.204 1.00 17.65 233 ASN C O 1
ATOM 9553 N N . PRO C 1 234 ? -16.455 68.495 82.647 1.00 23.80 234 PRO C N 1
ATOM 9554 C CA . PRO C 1 234 ? -15.086 67.973 82.710 1.00 17.42 234 PRO C CA 1
ATOM 9555 C C . PRO C 1 234 ? -14.595 67.400 81.378 1.00 20.55 234 PRO C C 1
ATOM 9556 O O . PRO C 1 234 ? -13.444 66.974 81.299 1.00 24.99 234 PRO C O 1
ATOM 9560 N N . GLU C 1 235 ? -15.443 67.389 80.353 1.00 17.56 235 GLU C N 1
ATOM 9561 C CA . GLU C 1 235 ? -15.033 66.902 79.038 1.00 19.89 235 GLU C CA 1
ATOM 9562 C C . GLU C 1 235 ? -14.245 67.977 78.302 1.00 19.94 235 GLU C C 1
ATOM 9563 O O . GLU C 1 235 ? -13.477 67.686 77.384 1.00 18.60 235 GLU C O 1
ATOM 9569 N N . MET C 1 236 ? -14.456 69.226 78.698 1.00 17.33 236 MET C N 1
ATOM 9570 C CA . MET C 1 236 ? -13.801 70.346 78.045 1.00 17.69 236 MET C CA 1
ATOM 9571 C C . MET C 1 236 ? -12.341 70.377 78.455 1.00 19.84 236 MET C C 1
ATOM 9572 O O . MET C 1 236 ? -11.991 69.948 79.552 1.00 18.48 236 MET C O 1
ATOM 9577 N N . LYS C 1 237 ? -11.491 70.866 77.561 1.00 17.53 237 LYS C N 1
ATOM 9578 C CA . LYS C 1 237 ? -10.070 70.991 77.849 1.00 17.24 237 LYS C CA 1
ATOM 9579 C C . LYS C 1 237 ? -9.690 72.460 77.890 1.00 16.51 237 LYS C C 1
ATOM 9580 O O . LYS C 1 237 ? -9.990 73.211 76.962 1.00 17.40 237 LYS C O 1
ATOM 9586 N N . VAL C 1 238 ? -9.039 72.867 78.974 1.00 14.83 238 VAL C N 1
ATOM 9587 C CA . VAL C 1 238 ? -8.559 74.233 79.107 1.00 14.51 238 VAL C CA 1
ATOM 9588 C C . VAL C 1 238 ? -7.039 74.231 79.166 1.00 17.80 238 VAL C C 1
ATOM 9589 O O . VAL C 1 238 ? -6.438 73.601 80.036 1.00 14.41 238 VAL C O 1
ATOM 9593 N N . GLY C 1 239 ? -6.419 74.928 78.223 1.00 15.63 239 GLY C N 1
ATOM 9594 C CA . GLY C 1 239 ? -4.976 74.969 78.156 1.00 13.74 239 GLY C CA 1
ATOM 9595 C C . GLY C 1 239 ? -4.463 76.353 78.471 1.00 13.61 239 GLY C C 1
ATOM 9596 O O . GLY C 1 239 ? -5.232 77.309 78.525 1.00 14.61 239 GLY C O 1
ATOM 9597 N N . CYS C 1 240 ? -3.161 76.452 78.701 1.00 10.66 240 CYS C N 1
ATOM 9598 C CA . CYS C 1 240 ? -2.516 77.741 78.841 1.00 11.08 240 CYS C CA 1
ATOM 9599 C C . CYS C 1 240 ? -2.067 78.156 77.449 1.00 13.34 240 CYS C C 1
ATOM 9600 O O . CYS C 1 240 ? -2.240 77.403 76.489 1.00 14.36 240 CYS C O 1
ATOM 9603 N N . MET C 1 241 ? -1.504 79.351 77.334 1.00 12.37 241 MET C N 1
ATOM 9604 C CA . MET C 1 241 ? -1.010 79.826 76.051 1.00 13.36 241 MET C CA 1
ATOM 9605 C C . MET C 1 241 ? 0.311 80.554 76.250 1.00 13.00 241 MET C C 1
ATOM 9606 O O . MET C 1 241 ? 0.378 81.573 76.936 1.00 15.71 241 MET C O 1
ATOM 9611 N N . LEU C 1 242 ? 1.360 80.017 75.646 1.00 11.99 242 LEU C N 1
ATOM 9612 C CA . LEU C 1 242 ? 2.701 80.539 75.832 1.00 11.59 242 LEU C CA 1
ATOM 9613 C C . LEU C 1 242 ? 3.253 81.047 74.508 1.00 14.64 242 LEU C C 1
ATOM 9614 O O . LEU C 1 242 ? 3.171 80.362 73.493 1.00 13.27 242 LEU C O 1
ATOM 9619 N N . ALA C 1 243 ? 3.799 82.258 74.521 1.00 16.69 243 ALA C N 1
ATOM 9620 C CA . ALA C 1 243 ? 4.468 82.809 73.351 1.00 16.90 243 ALA C CA 1
ATOM 9621 C C . ALA C 1 243 ? 5.882 82.245 73.297 1.00 15.14 243 ALA C C 1
ATOM 9622 O O . ALA C 1 243 ? 6.748 82.675 74.051 1.00 13.59 243 ALA C O 1
ATOM 9624 N N . MET C 1 244 ? 6.114 81.293 72.397 1.00 16.53 244 MET C N 1
ATOM 9625 C CA . MET C 1 244 ? 7.352 80.511 72.409 1.00 15.68 244 MET C CA 1
ATOM 9626 C C . MET C 1 244 ? 8.417 80.974 71.412 1.00 14.83 244 MET C C 1
ATOM 9627 O O . MET C 1 244 ? 8.433 80.554 70.256 1.00 16.69 244 MET C O 1
ATOM 9632 N N . VAL C 1 245 ? 9.313 81.836 71.878 1.00 17.56 245 VAL C N 1
ATOM 9633 C CA . VAL C 1 245 ? 10.470 82.244 71.094 1.00 14.25 245 VAL C CA 1
ATOM 9634 C C . VAL C 1 245 ? 11.718 81.596 71.686 1.00 15.49 245 VAL C C 1
ATOM 9635 O O . VAL C 1 245 ? 12.289 82.100 72.646 1.00 17.43 245 VAL C O 1
ATOM 9639 N N . PRO C 1 246 ? 12.130 80.451 71.129 1.00 14.53 246 PRO C N 1
ATOM 9640 C CA . PRO C 1 246 ? 13.317 79.755 71.635 1.00 13.73 246 PRO C CA 1
ATOM 9641 C C . PRO C 1 246 ? 14.548 80.651 71.571 1.00 15.97 246 PRO C C 1
ATOM 9642 O O . PRO C 1 246 ? 14.648 81.490 70.674 1.00 17.45 246 PRO C O 1
ATOM 9646 N N . LEU C 1 247 ? 15.468 80.480 72.516 1.00 14.42 247 LEU C N 1
ATOM 9647 C CA . LEU C 1 247 ? 16.699 81.261 72.530 1.00 14.47 247 LEU C CA 1
ATOM 9648 C C . LEU C 1 247 ? 17.918 80.360 72.357 1.00 16.94 247 LEU C C 1
ATOM 9649 O O . LEU C 1 247 ? 18.234 79.553 73.231 1.00 15.20 247 LEU C O 1
ATOM 9654 N N . TYR C 1 248 ? 18.595 80.497 71.221 1.00 17.22 248 TYR C N 1
ATOM 9655 C CA . TYR C 1 248 ? 19.826 79.761 70.968 1.00 15.44 248 TYR C CA 1
ATOM 9656 C C . TYR C 1 248 ? 21.007 80.511 71.572 1.00 17.32 248 TYR C C 1
ATOM 9657 O O . TYR C 1 248 ? 21.050 81.740 71.530 1.00 19.47 248 TYR C O 1
ATOM 9666 N N . PRO C 1 249 ? 21.969 79.775 72.146 1.00 17.49 249 PRO C N 1
ATOM 9667 C CA . PRO C 1 249 ? 23.238 80.395 72.535 1.00 16.39 249 PRO C CA 1
ATOM 9668 C C . PRO C 1 249 ? 24.060 80.650 71.277 1.00 15.11 249 PRO C C 1
ATOM 9669 O O . PRO C 1 249 ? 24.153 79.759 70.436 1.00 17.63 249 PRO C O 1
ATOM 9673 N N . TYR C 1 250 ? 24.631 81.841 71.137 1.00 15.71 250 TYR C N 1
ATOM 9674 C CA . TYR C 1 250 ? 25.329 82.192 69.902 1.00 18.42 250 TYR C CA 1
ATOM 9675 C C . TYR C 1 250 ? 26.449 81.208 69.564 1.00 17.99 250 TYR C C 1
ATOM 9676 O O . TYR C 1 250 ? 26.642 80.858 68.402 1.00 18.59 250 TYR C O 1
ATOM 9685 N N . SER C 1 251 ? 27.184 80.763 70.580 1.00 19.30 251 SER C N 1
ATOM 9686 C CA . SER C 1 251 ? 28.267 79.805 70.375 1.00 17.89 251 SER C CA 1
ATOM 9687 C C . SER C 1 251 ? 28.245 78.719 71.445 1.00 20.22 251 SER C C 1
ATOM 9688 O O . SER C 1 251 ? 27.359 78.697 72.296 1.00 22.66 251 SER C O 1
ATOM 9691 N N . CYS C 1 252 ? 29.225 77.822 71.401 1.00 20.56 252 CYS C N 1
ATOM 9692 C CA . CYS C 1 252 ? 29.324 76.753 72.388 1.00 17.19 252 CYS C CA 1
ATOM 9693 C C . CYS C 1 252 ? 30.106 77.204 73.615 1.00 16.94 252 CYS C C 1
ATOM 9694 O O . CYS C 1 252 ? 30.493 76.387 74.449 1.00 17.38 252 CYS C O 1
ATOM 9697 N N . ASN C 1 253 ? 30.342 78.511 73.709 1.00 16.26 253 ASN C N 1
ATOM 9698 C CA . ASN C 1 253 ? 30.896 79.113 74.913 1.00 15.58 253 ASN C CA 1
ATOM 9699 C C . ASN C 1 253 ? 29.984 78.812 76.096 1.00 17.85 253 ASN C C 1
ATOM 9700 O O . ASN C 1 253 ? 28.809 79.187 76.084 1.00 17.95 253 ASN C O 1
ATOM 9705 N N . PRO C 1 254 ? 30.521 78.130 77.123 1.00 16.60 254 PRO C N 1
ATOM 9706 C CA . PRO C 1 254 ? 29.745 77.750 78.310 1.00 11.86 254 PRO C CA 1
ATOM 9707 C C . PRO C 1 254 ? 28.929 78.917 78.861 1.00 15.52 254 PRO C C 1
ATOM 9708 O O . PRO C 1 254 ? 27.799 78.721 79.310 1.00 14.57 254 PRO C O 1
ATOM 9712 N N . ASP C 1 255 ? 29.498 80.117 78.828 1.00 14.39 255 ASP C N 1
ATOM 9713 C CA . ASP C 1 255 ? 28.790 81.295 79.315 1.00 16.66 255 ASP C CA 1
ATOM 9714 C C . ASP C 1 255 ? 27.554 81.596 78.464 1.00 16.06 255 ASP C C 1
ATOM 9715 O O . ASP C 1 255 ? 26.506 81.980 78.990 1.00 14.72 255 ASP C O 1
ATOM 9720 N N . ASP C 1 256 ? 27.683 81.415 77.151 1.00 13.54 256 ASP C N 1
ATOM 9721 C CA . ASP C 1 256 ? 26.560 81.580 76.228 1.00 15.64 256 ASP C CA 1
ATOM 9722 C C . ASP C 1 256 ? 25.494 80.509 76.445 1.00 16.00 256 ASP C C 1
ATOM 9723 O O . ASP C 1 256 ? 24.304 80.812 76.537 1.00 15.00 256 ASP C O 1
ATOM 9728 N N . VAL C 1 257 ? 25.931 79.256 76.520 1.00 16.91 257 VAL C N 1
ATOM 9729 C CA . VAL C 1 257 ? 25.023 78.136 76.734 1.00 14.32 257 VAL C CA 1
ATOM 9730 C C . VAL C 1 257 ? 24.258 78.300 78.045 1.00 17.93 257 VAL C C 1
ATOM 9731 O O . VAL C 1 257 ? 23.062 78.013 78.119 1.00 18.58 257 VAL C O 1
ATOM 9735 N N . MET C 1 258 ? 24.952 78.773 79.074 1.00 17.88 258 MET C N 1
ATOM 9736 C CA . MET C 1 258 ? 24.350 78.930 80.393 1.00 17.95 258 MET C CA 1
ATOM 9737 C C . MET C 1 258 ? 23.424 80.141 80.442 1.00 16.57 258 MET C C 1
ATOM 9738 O O . MET C 1 258 ? 22.384 80.108 81.101 1.00 14.97 258 MET C O 1
ATOM 9743 N N . PHE C 1 259 ? 23.802 81.208 79.741 1.00 14.76 259 PHE C N 1
ATOM 9744 C CA . PHE C 1 259 ? 22.962 82.400 79.664 1.00 13.62 259 PHE C CA 1
ATOM 9745 C C . PHE C 1 259 ? 21.629 82.104 78.984 1.00 15.06 259 PHE C C 1
ATOM 9746 O O . PHE C 1 259 ? 20.575 82.539 79.450 1.00 14.07 259 PHE C O 1
ATOM 9754 N N . ALA C 1 260 ? 21.676 81.370 77.878 1.00 14.31 260 ALA C N 1
ATOM 9755 C CA . ALA C 1 260 ? 20.454 80.985 77.184 1.00 16.24 260 ALA C CA 1
ATOM 9756 C C . ALA C 1 260 ? 19.585 80.110 78.082 1.00 14.14 260 ALA C C 1
ATOM 9757 O O . ALA C 1 260 ? 18.368 80.273 78.134 1.00 13.65 260 ALA C O 1
ATOM 9759 N N . GLN C 1 261 ? 20.217 79.181 78.790 1.00 14.11 261 GLN C N 1
ATOM 9760 C CA . GLN C 1 261 ? 19.483 78.265 79.653 1.00 14.74 261 GLN C CA 1
ATOM 9761 C C . GLN C 1 261 ? 18.700 79.028 80.715 1.00 13.04 261 GLN C C 1
ATOM 9762 O O . GLN C 1 261 ? 17.512 78.787 80.913 1.00 14.14 261 GLN C O 1
ATOM 9768 N N . GLU C 1 262 ? 19.367 79.953 81.394 1.00 12.08 262 GLU C N 1
ATOM 9769 C CA . GLU C 1 262 ? 18.710 80.742 82.426 1.00 12.68 262 GLU C CA 1
ATOM 9770 C C . GLU C 1 262 ? 17.661 81.683 81.837 1.00 15.06 262 GLU C C 1
ATOM 9771 O O . GLU C 1 262 ? 16.621 81.929 82.447 1.00 13.09 262 GLU C O 1
ATOM 9777 N N . SER C 1 263 ? 17.943 82.206 80.647 1.00 13.37 263 SER C N 1
ATOM 9778 C CA . SER C 1 263 ? 17.028 83.127 79.979 1.00 14.72 263 SER C CA 1
ATOM 9779 C C . SER C 1 263 ? 15.739 82.452 79.515 1.00 12.14 263 SER C C 1
ATOM 9780 O O . SER C 1 263 ? 14.692 83.092 79.445 1.00 10.62 263 SER C O 1
ATOM 9783 N N . MET C 1 264 ? 15.810 81.162 79.203 1.00 14.25 264 MET C N 1
ATOM 9784 C CA . MET C 1 264 ? 14.617 80.432 78.780 1.00 14.40 264 MET C CA 1
ATOM 9785 C C . MET C 1 264 ? 13.598 80.316 79.910 1.00 14.12 264 MET C C 1
ATOM 9786 O O . MET C 1 264 ? 12.442 79.968 79.676 1.00 14.54 264 MET C O 1
ATOM 9791 N N . ARG C 1 265 ? 14.024 80.619 81.131 1.00 13.59 265 ARG C N 1
ATOM 9792 C CA . ARG C 1 265 ? 13.115 80.569 82.271 1.00 13.94 265 ARG C CA 1
ATOM 9793 C C . ARG C 1 265 ? 12.065 81.674 82.201 1.00 14.44 265 ARG C C 1
ATOM 9794 O O . ARG C 1 265 ? 11.011 81.574 82.825 1.00 16.09 265 ARG C O 1
ATOM 9802 N N . GLU C 1 266 ? 12.355 82.724 81.440 1.00 12.99 266 GLU C N 1
ATOM 9803 C CA . GLU C 1 266 ? 11.384 83.791 81.229 1.00 16.10 266 GLU C CA 1
ATOM 9804 C C . GLU C 1 266 ? 10.155 83.247 80.510 1.00 15.72 266 GLU C C 1
ATOM 9805 O O . GLU C 1 266 ? 9.046 83.732 80.714 1.00 15.52 266 GLU C O 1
ATOM 9811 N N . ARG C 1 267 ? 10.360 82.237 79.669 1.00 16.24 267 ARG C N 1
ATOM 9812 C CA . ARG C 1 267 ? 9.253 81.499 79.072 1.00 14.76 267 ARG C CA 1
ATOM 9813 C C . ARG C 1 267 ? 8.723 80.456 80.053 1.00 11.95 267 ARG C C 1
ATOM 9814 O O . ARG C 1 267 ? 7.544 80.453 80.399 1.00 14.38 267 ARG C O 1
ATOM 9822 N N . TYR C 1 268 ? 9.611 79.576 80.505 1.00 12.40 268 TYR C N 1
ATOM 9823 C CA . TYR C 1 268 ? 9.208 78.370 81.230 1.00 13.68 268 TYR C CA 1
ATOM 9824 C C . TYR C 1 268 ? 8.522 78.598 82.578 1.00 13.11 268 TYR C C 1
ATOM 9825 O O . TYR C 1 268 ? 7.747 77.755 83.024 1.00 12.44 268 TYR C O 1
ATOM 9834 N N . VAL C 1 269 ? 8.808 79.719 83.229 1.00 13.26 269 VAL C N 1
ATOM 9835 C CA . VAL C 1 269 ? 8.195 79.989 84.523 1.00 13.43 269 VAL C CA 1
ATOM 9836 C C . VAL C 1 269 ? 6.676 79.971 84.404 1.00 14.35 269 VAL C C 1
ATOM 9837 O O . VAL C 1 269 ? 5.978 79.518 85.312 1.00 11.73 269 VAL C O 1
ATOM 9841 N N . PHE C 1 270 ? 6.168 80.441 83.270 1.00 12.71 270 PHE C N 1
ATOM 9842 C CA . PHE C 1 270 ? 4.728 80.552 83.078 1.00 14.61 270 PHE C CA 1
ATOM 9843 C C . PHE C 1 270 ? 4.060 79.194 82.904 1.00 15.00 270 PHE C C 1
ATOM 9844 O O . PHE C 1 270 ? 3.005 78.931 83.482 1.00 14.42 270 PHE C O 1
ATOM 9852 N N . THR C 1 271 ? 4.680 78.330 82.111 1.00 15.38 271 THR C N 1
ATOM 9853 C CA . THR C 1 271 ? 4.160 76.983 81.925 1.00 16.20 271 THR C CA 1
ATOM 9854 C C . THR C 1 271 ? 4.454 76.116 83.145 1.00 15.88 271 THR C C 1
ATOM 9855 O O . THR C 1 271 ? 3.667 75.236 83.489 1.00 15.46 271 THR C O 1
ATOM 9859 N N . ASP C 1 272 ? 5.583 76.368 83.801 1.00 12.65 272 ASP C N 1
ATOM 9860 C CA . ASP C 1 272 ? 5.902 75.671 85.044 1.00 14.93 272 ASP C CA 1
ATOM 9861 C C . ASP C 1 272 ? 4.758 75.807 86.045 1.00 14.07 272 ASP C C 1
ATOM 9862 O O . ASP C 1 272 ? 4.299 74.823 86.622 1.00 12.71 272 ASP C O 1
ATOM 9867 N N . VAL C 1 273 ? 4.299 77.037 86.245 1.00 12.39 273 VAL C N 1
ATOM 9868 C CA . VAL C 1 273 ? 3.221 77.302 87.188 1.00 13.56 273 VAL C CA 1
ATOM 9869 C C . VAL C 1 273 ? 1.880 76.779 86.688 1.00 13.86 273 VAL C C 1
ATOM 9870 O O . VAL C 1 273 ? 1.158 76.103 87.417 1.00 18.64 273 VAL C O 1
ATOM 9874 N N . GLN C 1 274 ? 1.555 77.087 85.438 1.00 15.42 274 GLN C N 1
ATOM 9875 C CA . GLN C 1 274 ? 0.252 76.742 84.885 1.00 14.89 274 GLN C CA 1
ATOM 9876 C C . GLN C 1 274 ? 0.093 75.257 84.563 1.00 15.86 274 GLN C C 1
ATOM 9877 O O . GLN C 1 274 ? -1.027 74.762 84.469 1.00 18.92 274 GLN C O 1
ATOM 9883 N N . LEU C 1 275 ? 1.208 74.553 84.383 1.00 15.10 275 LEU C N 1
ATOM 9884 C CA . LEU C 1 275 ? 1.163 73.128 84.056 1.00 14.19 275 LEU C CA 1
ATOM 9885 C C . LEU C 1 275 ? 1.604 72.242 85.219 1.00 16.37 275 LEU C C 1
ATOM 9886 O O . LEU C 1 275 ? 1.078 71.145 85.400 1.00 20.30 275 LEU C O 1
ATOM 9891 N N . ARG C 1 276 ? 2.564 72.714 86.009 1.00 14.88 276 ARG C N 1
ATOM 9892 C CA . ARG C 1 276 ? 3.062 71.926 87.136 1.00 15.39 276 ARG C CA 1
ATOM 9893 C C . ARG C 1 276 ? 2.387 72.272 88.467 1.00 17.62 276 ARG C C 1
ATOM 9894 O O . ARG C 1 276 ? 2.375 71.461 89.390 1.00 20.54 276 ARG C O 1
ATOM 9902 N N . GLY C 1 277 ? 1.828 73.475 88.563 1.00 17.59 277 GLY C N 1
ATOM 9903 C CA . GLY C 1 277 ? 0.969 73.821 89.683 1.00 17.95 277 GLY C CA 1
ATOM 9904 C C . GLY C 1 277 ? 1.639 74.426 90.898 1.00 16.67 277 GLY C C 1
ATOM 9905 O O . GLY C 1 277 ? 1.087 74.401 91.995 1.00 16.67 277 GLY C O 1
ATOM 9906 N N . TYR C 1 278 ? 2.830 74.973 90.711 1.00 15.53 278 TYR C N 1
ATOM 9907 C CA . TYR C 1 278 ? 3.515 75.654 91.796 1.00 14.17 278 TYR C CA 1
ATOM 9908 C C . TYR C 1 278 ? 4.590 76.545 91.213 1.00 14.18 278 TYR C C 1
ATOM 9909 O O . TYR C 1 278 ? 5.021 76.353 90.077 1.00 13.39 278 TYR C O 1
ATOM 9918 N N . TYR C 1 279 ? 5.004 77.536 91.988 1.00 15.82 279 TYR C N 1
ATOM 9919 C CA . TYR C 1 279 ? 6.102 78.392 91.588 1.00 15.39 279 TYR C CA 1
ATOM 9920 C C . TYR C 1 279 ? 7.392 77.593 91.667 1.00 15.05 279 TYR C C 1
ATOM 9921 O O . TYR C 1 279 ? 7.683 76.987 92.697 1.00 15.14 279 TYR C O 1
ATOM 9930 N N . PRO C 1 280 ? 8.164 77.572 90.571 1.00 11.29 280 PRO C N 1
ATOM 9931 C CA . PRO C 1 280 ? 9.442 76.856 90.570 1.00 13.88 280 PRO C CA 1
ATOM 9932 C C . PRO C 1 280 ? 10.443 77.553 91.478 1.00 15.01 280 PRO C C 1
ATOM 9933 O O . PRO C 1 280 ? 10.456 78.781 91.539 1.00 19.11 280 PRO C O 1
ATOM 9937 N N . SER C 1 281 ? 11.264 76.773 92.172 1.00 14.17 281 SER C N 1
ATOM 9938 C CA . SER C 1 281 ? 12.220 77.306 93.140 1.00 17.26 281 SER C CA 1
ATOM 9939 C C . SER C 1 281 ? 13.084 78.441 92.591 1.00 15.69 281 SER C C 1
ATOM 9940 O O . SER C 1 281 ? 13.474 79.341 93.338 1.00 17.95 281 SER C O 1
ATOM 9943 N N . TYR C 1 282 ? 13.388 78.401 91.296 1.00 12.89 282 TYR C N 1
ATOM 9944 C CA . TYR C 1 282 ? 14.249 79.424 90.702 1.00 14.53 282 TYR C CA 1
ATOM 9945 C C . TYR C 1 282 ? 13.616 80.815 90.699 1.00 17.77 282 TYR C C 1
ATOM 9946 O O . TYR C 1 282 ? 14.325 81.820 90.767 1.00 19.98 282 TYR C O 1
ATOM 9955 N N . VAL C 1 283 ? 12.289 80.879 90.626 1.00 15.09 283 VAL C N 1
ATOM 9956 C CA . VAL C 1 283 ? 11.609 82.168 90.666 1.00 18.42 283 VAL C CA 1
ATOM 9957 C C . VAL C 1 283 ? 11.419 82.639 92.108 1.00 18.94 283 VAL C C 1
ATOM 9958 O O . VAL C 1 283 ? 11.518 83.833 92.394 1.00 19.35 283 VAL C O 1
ATOM 9962 N N . LEU C 1 284 ? 11.159 81.699 93.013 1.00 18.06 284 LEU C N 1
ATOM 9963 C CA . LEU C 1 284 ? 11.044 82.035 94.429 1.00 18.31 284 LEU C CA 1
ATOM 9964 C C . LEU C 1 284 ? 12.365 82.593 94.952 1.00 17.95 284 LEU C C 1
ATOM 9965 O O . LEU C 1 284 ? 12.376 83.515 95.765 1.00 24.44 284 LEU C O 1
ATOM 9970 N N . ASN C 1 285 ? 13.476 82.034 94.482 1.00 16.40 285 ASN C N 1
ATOM 9971 C CA . ASN C 1 285 ? 14.797 82.539 94.853 1.00 18.34 285 ASN C CA 1
ATOM 9972 C C . ASN C 1 285 ? 15.001 83.982 94.405 1.00 22.53 285 ASN C C 1
ATOM 9973 O O . ASN C 1 285 ? 15.559 84.803 95.138 1.00 19.63 285 ASN C O 1
ATOM 9978 N N . GLU C 1 286 ? 14.547 84.287 93.194 1.00 21.78 286 GLU C N 1
ATOM 9979 C CA . GLU C 1 286 ? 14.658 85.637 92.670 1.00 20.02 286 GLU C CA 1
ATOM 9980 C C . GLU C 1 286 ? 13.892 86.621 93.539 1.00 20.04 286 GLU C C 1
ATOM 9981 O O . GLU C 1 286 ? 14.389 87.703 93.844 1.00 22.76 286 GLU C O 1
ATOM 9987 N N . TRP C 1 287 ? 12.676 86.245 93.928 1.00 20.46 287 TRP C N 1
ATOM 9988 C CA . TRP C 1 287 ? 11.866 87.078 94.808 1.00 20.05 287 TRP C CA 1
ATOM 9989 C C . TRP C 1 287 ? 12.623 87.402 96.092 1.00 23.74 287 TRP C C 1
ATOM 9990 O O . TRP C 1 287 ? 12.576 88.532 96.581 1.00 22.61 287 TRP C O 1
ATOM 10001 N N . GLU C 1 288 ? 13.319 86.404 96.634 1.00 19.90 288 GLU C N 1
ATOM 10002 C CA . GLU C 1 288 ? 14.159 86.608 97.810 1.00 21.09 288 GLU C CA 1
ATOM 10003 C C . GLU C 1 288 ? 15.266 87.619 97.537 1.00 21.89 288 GLU C C 1
ATOM 10004 O O . GLU C 1 288 ? 15.384 88.619 98.239 1.00 28.25 288 GLU C O 1
ATOM 10010 N N . ARG C 1 289 ? 16.077 87.351 96.518 1.00 21.77 289 ARG C N 1
ATOM 10011 C CA . ARG C 1 289 ? 17.175 88.243 96.165 1.00 24.75 289 ARG C CA 1
ATOM 10012 C C . ARG C 1 289 ? 16.696 89.676 96.016 1.00 23.95 289 ARG C C 1
ATOM 10013 O O . ARG C 1 289 ? 17.282 90.599 96.580 1.00 22.06 289 ARG C O 1
ATOM 10021 N N . ARG C 1 290 ? 15.629 89.849 95.242 1.00 25.73 290 ARG C N 1
ATOM 10022 C CA . ARG C 1 290 ? 15.102 91.168 94.916 1.00 23.24 290 ARG C CA 1
ATOM 10023 C C . ARG C 1 290 ? 14.271 91.741 96.057 1.00 23.63 290 ARG C C 1
ATOM 10024 O O . ARG C 1 290 ? 13.922 92.923 96.056 1.00 22.95 290 ARG C O 1
ATOM 10032 N N . GLY C 1 291 ? 13.953 90.897 97.031 1.00 21.20 291 GLY C N 1
ATOM 10033 C CA . GLY C 1 291 ? 13.157 91.321 98.165 1.00 18.13 291 GLY C CA 1
ATOM 10034 C C . GLY C 1 291 ? 11.730 91.658 97.785 1.00 19.70 291 GLY C C 1
ATOM 10035 O O . GLY C 1 291 ? 11.073 92.436 98.470 1.00 18.67 291 GLY C O 1
ATOM 10036 N N . PHE C 1 292 ? 11.249 91.081 96.686 1.00 26.01 292 PHE C N 1
ATOM 10037 C CA . PHE C 1 292 ? 9.862 91.272 96.279 1.00 20.06 292 PHE C CA 1
ATOM 10038 C C . PHE C 1 292 ? 8.939 90.720 97.349 1.00 27.07 292 PHE C C 1
ATOM 10039 O O . PHE C 1 292 ? 9.324 89.850 98.128 1.00 27.09 292 PHE C O 1
ATOM 10047 N N . ASN C 1 293 ? 7.715 91.228 97.378 1.00 27.46 293 ASN C N 1
ATOM 10048 C CA . ASN C 1 293 ? 6.714 90.746 98.310 1.00 25.55 293 ASN C CA 1
ATOM 10049 C C . ASN C 1 293 ? 5.379 90.627 97.592 1.00 28.24 293 ASN C C 1
ATOM 10050 O O . ASN C 1 293 ? 4.712 91.630 97.335 1.00 31.05 293 ASN C O 1
ATOM 10055 N N . ILE C 1 294 ? 5.001 89.397 97.256 1.00 23.88 294 ILE C N 1
ATOM 10056 C CA . ILE C 1 294 ? 3.789 89.154 96.481 1.00 24.04 294 ILE C CA 1
ATOM 10057 C C . ILE C 1 294 ? 2.627 88.718 97.371 1.00 28.75 294 ILE C C 1
ATOM 10058 O O . ILE C 1 294 ? 2.662 87.646 97.979 1.00 28.87 294 ILE C O 1
ATOM 10063 N N . LYS C 1 295 ? 1.599 89.558 97.444 1.00 26.72 295 LYS C N 1
ATOM 10064 C CA . LYS C 1 295 ? 0.447 89.283 98.292 1.00 28.12 295 LYS C CA 1
ATOM 10065 C C . LYS C 1 295 ? -0.355 88.098 97.784 1.00 25.44 295 LYS C C 1
ATOM 10066 O O . LYS C 1 295 ? -0.841 88.099 96.655 1.00 21.10 295 LYS C O 1
ATOM 10072 N N . MET C 1 296 ? -0.482 87.085 98.633 1.00 25.66 296 MET C N 1
ATOM 10073 C CA . MET C 1 296 ? -1.292 85.919 98.322 1.00 24.33 296 MET C CA 1
ATOM 10074 C C . MET C 1 296 ? -2.361 85.745 99.389 1.00 25.18 296 MET C C 1
ATOM 10075 O O . MET C 1 296 ? -2.173 86.141 100.538 1.00 28.74 296 MET C O 1
ATOM 10080 N N . GLU C 1 297 ? -3.483 85.153 99.005 1.00 25.76 297 GLU C N 1
ATOM 10081 C CA . GLU C 1 297 ? -4.515 84.800 99.966 1.00 28.61 297 GLU C CA 1
ATOM 10082 C C . GLU C 1 297 ? -4.365 83.336 100.345 1.00 28.40 297 GLU C C 1
ATOM 10083 O O . GLU C 1 297 ? -3.802 82.547 99.586 1.00 26.95 297 GLU C O 1
ATOM 10089 N N . ASP C 1 298 ? -4.857 82.975 101.523 1.00 28.56 298 ASP C N 1
ATOM 10090 C CA . ASP C 1 298 ? -4.837 81.583 101.947 1.00 31.87 298 ASP C CA 1
ATOM 10091 C C . ASP C 1 298 ? -5.581 80.734 100.921 1.00 31.95 298 ASP C C 1
ATOM 10092 O O . ASP C 1 298 ? -6.702 81.065 100.526 1.00 24.28 298 ASP C O 1
ATOM 10097 N N . GLY C 1 299 ? -4.947 79.650 100.481 1.00 27.21 299 GLY C N 1
ATOM 10098 C CA . GLY C 1 299 ? -5.552 78.752 99.515 1.00 26.73 299 GLY C CA 1
ATOM 10099 C C . GLY C 1 299 ? -5.019 78.916 98.104 1.00 23.92 299 GLY C C 1
ATOM 10100 O O . GLY C 1 299 ? -5.159 78.019 97.277 1.00 23.42 299 GLY C O 1
ATOM 10101 N N . ASP C 1 300 ? -4.407 80.063 97.828 1.00 25.81 300 ASP C N 1
ATOM 10102 C CA . ASP C 1 300 ? -3.879 80.354 96.496 1.00 24.69 300 ASP C CA 1
ATOM 10103 C C . ASP C 1 300 ? -3.007 79.226 95.953 1.00 22.76 300 ASP C C 1
ATOM 10104 O O . ASP C 1 300 ? -3.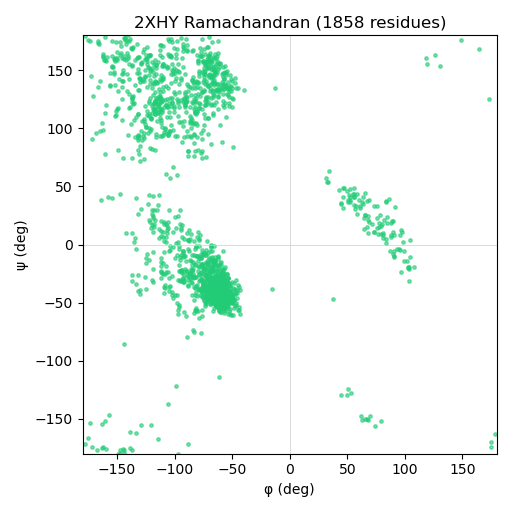193 78.780 94.820 1.00 23.88 300 ASP C O 1
ATOM 10109 N N . LEU C 1 301 ? -2.052 78.769 96.757 1.00 19.77 301 LEU C N 1
ATOM 10110 C CA . LEU C 1 301 ? -1.139 77.718 96.316 1.00 19.99 301 LEU C CA 1
ATOM 10111 C C . LEU C 1 301 ? -1.862 76.396 96.065 1.00 22.87 301 LEU C C 1
ATOM 10112 O O . LEU C 1 301 ? -1.530 75.673 95.127 1.00 24.97 301 LEU C O 1
ATOM 10117 N N . ASP C 1 302 ? -2.849 76.081 96.899 1.00 21.22 302 ASP C N 1
ATOM 10118 C CA . ASP C 1 302 ? -3.692 74.918 96.657 1.00 19.34 302 ASP C CA 1
ATOM 10119 C C . ASP C 1 302 ? -4.406 75.080 95.320 1.00 22.54 302 ASP C C 1
ATOM 10120 O O . ASP C 1 302 ? -4.388 74.179 94.482 1.00 22.91 302 ASP C O 1
ATOM 10125 N N . VAL C 1 303 ? -5.028 76.239 95.126 1.00 19.99 303 VAL C N 1
ATOM 10126 C CA . VAL C 1 303 ? -5.733 76.538 93.883 1.00 20.95 303 VAL C CA 1
ATOM 10127 C C . VAL C 1 303 ? -4.869 76.261 92.650 1.00 18.36 303 VAL C C 1
ATOM 10128 O O . VAL C 1 303 ? -5.336 75.673 91.672 1.00 16.77 303 VAL C O 1
ATOM 10132 N N . LEU C 1 304 ? -3.607 76.674 92.711 1.00 17.69 304 LEU C N 1
ATOM 10133 C CA . LEU C 1 304 ? -2.669 76.469 91.609 1.00 14.68 304 LEU C CA 1
ATOM 10134 C C . LEU C 1 304 ? -2.404 74.993 91.322 1.00 17.42 304 LEU C C 1
ATOM 10135 O O . LEU C 1 304 ? -2.370 74.577 90.163 1.00 17.09 304 LEU C O 1
ATOM 10140 N N . ARG C 1 305 ? -2.203 74.208 92.376 1.00 16.99 305 ARG C N 1
ATOM 10141 C CA . ARG C 1 305 ? -1.930 72.785 92.218 1.00 18.96 305 ARG C CA 1
ATOM 10142 C C . ARG C 1 305 ? -3.139 72.058 91.653 1.00 21.48 305 ARG C C 1
ATOM 10143 O O . ARG C 1 305 ? -2.998 71.111 90.880 1.00 22.52 305 ARG C O 1
ATOM 10151 N N . GLU C 1 306 ? -4.327 72.512 92.044 1.00 19.68 306 GLU C N 1
ATOM 10152 C CA . GLU C 1 306 ? -5.572 71.847 91.677 1.00 19.63 306 GLU C CA 1
ATOM 10153 C C . GLU C 1 306 ? -6.098 72.283 90.313 1.00 22.69 306 GLU C C 1
ATOM 10154 O O . GLU C 1 306 ? -6.880 71.570 89.684 1.00 26.21 306 GLU C O 1
ATOM 10160 N N . GLY C 1 307 ? -5.672 73.454 89.857 1.00 17.67 307 GLY C N 1
ATOM 10161 C CA . GLY C 1 307 ? -6.189 73.996 88.617 1.00 19.10 307 GLY C CA 1
ATOM 10162 C C . GLY C 1 307 ? -5.148 74.216 87.539 1.00 16.06 307 GLY C C 1
ATOM 10163 O O . GLY C 1 307 ? -5.170 75.236 86.856 1.00 16.05 307 GLY C O 1
ATOM 10164 N N . THR C 1 308 ? -4.234 73.265 87.386 1.00 17.02 308 THR C N 1
ATOM 10165 C CA . THR C 1 308 ? -3.256 73.333 86.307 1.00 18.31 308 THR C CA 1
ATOM 10166 C C . THR C 1 308 ? -3.932 73.080 84.969 1.00 20.25 308 THR C C 1
ATOM 10167 O O . THR C 1 308 ? -4.879 72.297 84.882 1.00 20.38 308 THR C O 1
ATOM 10171 N N . CYS C 1 309 ? -3.445 73.750 83.930 1.00 19.06 309 CYS C N 1
ATOM 10172 C CA . CYS C 1 309 ? -4.027 73.615 82.601 1.00 16.42 309 CYS C CA 1
ATOM 10173 C C . CYS C 1 309 ? -3.862 72.204 82.067 1.00 17.13 309 CYS C C 1
ATOM 10174 O O . CYS C 1 309 ? -3.008 71.446 82.522 1.00 16.64 309 CYS C O 1
ATOM 10177 N N . ASP C 1 310 ? -4.688 71.867 81.086 1.00 20.79 310 ASP C N 1
ATOM 10178 C CA . ASP C 1 310 ? -4.731 70.520 80.552 1.00 17.17 310 ASP C CA 1
ATOM 10179 C C . ASP C 1 310 ? -3.810 70.335 79.349 1.00 15.97 310 ASP C C 1
ATOM 10180 O O . ASP C 1 310 ? -3.323 69.235 79.095 1.00 16.26 310 ASP C O 1
ATOM 10185 N N . TYR C 1 311 ? -3.579 71.403 78.598 1.00 17.36 311 TYR C N 1
ATOM 10186 C CA . TYR C 1 311 ? -2.672 71.315 77.461 1.00 16.11 311 TYR C CA 1
ATOM 10187 C C . TYR C 1 311 ? -1.868 72.591 77.276 1.00 15.58 311 TYR C C 1
ATOM 10188 O O . TYR C 1 311 ? -2.217 73.639 77.817 1.00 17.29 311 TYR C O 1
ATOM 10197 N N . LEU C 1 312 ? -0.784 72.489 76.515 1.00 13.83 312 LEU C N 1
ATOM 10198 C CA . LEU C 1 312 ? 0.105 73.619 76.296 1.00 13.65 312 LEU C CA 1
ATOM 10199 C C . LEU C 1 312 ? -0.096 74.204 74.904 1.00 14.19 312 LEU C C 1
ATOM 10200 O O . LEU C 1 312 ? 0.463 73.712 73.921 1.00 13.76 312 LEU C O 1
ATOM 10205 N N . GLY C 1 313 ? -0.907 75.252 74.822 1.00 12.48 313 GLY C N 1
ATOM 10206 C CA . GLY C 1 313 ? -1.075 75.969 73.576 1.00 11.86 313 GLY C CA 1
ATOM 10207 C C . GLY C 1 313 ? 0.041 76.982 73.460 1.00 12.89 313 GLY C C 1
ATOM 10208 O O . GLY C 1 313 ? 0.441 77.583 74.456 1.00 10.81 313 GLY C O 1
ATOM 10209 N N . PHE C 1 314 ? 0.562 77.174 72.255 1.00 12.20 314 PHE C N 1
ATOM 10210 C CA . PHE C 1 314 ? 1.617 78.157 72.075 1.00 12.36 314 PHE C CA 1
ATOM 10211 C C . PHE C 1 314 ? 1.695 78.706 70.660 1.00 13.55 314 PHE C C 1
ATOM 10212 O O . PHE C 1 314 ? 1.285 78.055 69.699 1.00 15.94 314 PHE C O 1
ATOM 10220 N N . SER C 1 315 ? 2.204 79.926 70.549 1.00 12.45 315 SER C N 1
ATOM 10221 C CA . SER C 1 315 ? 2.461 80.531 69.255 1.00 14.03 315 SER C CA 1
ATOM 10222 C C . SER C 1 315 ? 3.935 80.383 68.932 1.00 14.04 315 SER C C 1
ATOM 10223 O O . SER C 1 315 ? 4.781 80.498 69.818 1.00 12.40 315 SER C O 1
ATOM 10226 N N . TYR C 1 316 ? 4.238 80.098 67.670 1.00 14.92 316 TYR C N 1
ATOM 10227 C CA . TYR C 1 316 ? 5.617 80.122 67.197 1.00 14.69 316 TYR C CA 1
ATOM 10228 C C . TYR C 1 316 ? 5.737 80.921 65.904 1.00 14.27 316 TYR C C 1
ATOM 10229 O O . TYR C 1 316 ? 4.944 80.745 64.980 1.00 15.49 316 TYR C O 1
ATOM 10238 N N . TYR C 1 317 ? 6.732 81.799 65.847 1.00 15.51 317 TYR C N 1
ATOM 10239 C CA . TYR C 1 317 ? 6.995 82.591 64.651 1.00 15.37 317 TYR C CA 1
ATOM 10240 C C . TYR C 1 317 ? 8.473 82.580 64.300 1.00 15.16 317 TYR C C 1
ATOM 10241 O O . TYR C 1 317 ? 8.838 82.606 63.128 1.00 17.34 317 TYR C O 1
ATOM 10250 N N . MET C 1 318 ? 9.324 82.533 65.320 1.00 15.31 318 MET C N 1
ATOM 10251 C CA . MET C 1 318 ? 10.741 82.803 65.120 1.00 14.79 318 MET C CA 1
ATOM 10252 C C . MET C 1 318 ? 11.634 82.274 66.239 1.00 18.58 318 MET C C 1
ATOM 10253 O O . MET C 1 318 ? 11.165 81.717 67.231 1.00 21.80 318 MET C O 1
ATOM 10258 N N . THR C 1 319 ? 12.932 82.485 66.066 1.00 19.64 319 THR C N 1
ATOM 10259 C CA . THR C 1 319 ? 13.936 82.101 67.041 1.00 17.75 319 THR C CA 1
ATOM 10260 C C . THR C 1 319 ? 14.824 83.312 67.309 1.00 16.92 319 THR C C 1
ATOM 10261 O O . THR C 1 319 ? 14.905 84.213 66.481 1.00 18.06 319 THR C O 1
ATOM 10265 N N . ASN C 1 320 ? 15.466 83.349 68.472 1.00 19.01 320 ASN C N 1
ATOM 10266 C CA . ASN C 1 320 ? 16.456 84.383 68.762 1.00 16.04 320 ASN C CA 1
ATOM 10267 C C . ASN C 1 320 ? 17.791 83.771 69.171 1.00 15.90 320 ASN C C 1
ATOM 10268 O O . ASN C 1 320 ? 17.855 82.614 69.582 1.00 15.63 320 ASN C O 1
ATOM 10273 N N . ALA C 1 321 ? 18.855 84.555 69.056 1.00 16.55 321 ALA C N 1
ATOM 10274 C CA . ALA C 1 321 ? 20.176 84.117 69.481 1.00 16.93 321 ALA C CA 1
ATOM 10275 C C . ALA C 1 321 ? 20.697 85.084 70.532 1.00 17.90 321 ALA C C 1
ATOM 10276 O O . ALA C 1 321 ? 20.483 86.292 70.426 1.00 15.02 321 ALA C O 1
ATOM 10278 N N . VAL C 1 322 ? 21.373 84.557 71.548 1.00 14.54 322 VAL C N 1
ATOM 10279 C CA . VAL C 1 322 ? 21.829 85.393 72.656 1.00 18.35 322 VAL C CA 1
ATOM 10280 C C . VAL C 1 322 ? 23.297 85.177 72.998 1.00 13.92 322 VAL C C 1
ATOM 10281 O O . VAL C 1 322 ? 23.823 84.072 72.863 1.00 15.47 322 VAL C O 1
ATOM 10285 N N . LYS C 1 323 ? 23.950 86.246 73.441 1.00 18.61 323 LYS C N 1
ATOM 10286 C CA . LYS C 1 323 ? 25.321 86.167 73.929 1.00 19.60 323 LYS C CA 1
ATOM 10287 C C . LYS C 1 323 ? 25.336 86.595 75.389 1.00 18.39 323 LYS C C 1
ATOM 10288 O O . LYS C 1 323 ? 24.532 87.426 75.804 1.00 19.68 323 LYS C O 1
ATOM 10294 N N . ALA C 1 324 ? 26.240 86.018 76.170 1.00 20.32 324 ALA C N 1
ATOM 10295 C CA . ALA C 1 324 ? 26.386 86.405 77.567 1.00 21.90 324 ALA C CA 1
ATOM 10296 C C . ALA C 1 324 ? 26.861 87.852 77.661 1.00 27.24 324 ALA C C 1
ATOM 10297 O O . ALA C 1 324 ? 26.362 88.629 78.473 1.00 29.89 324 ALA C O 1
ATOM 10299 N N . GLU C 1 325 ? 27.829 88.206 76.823 1.00 30.91 325 GLU C N 1
ATOM 10300 C CA . GLU C 1 325 ? 28.338 89.570 76.762 1.00 31.87 325 GLU C CA 1
ATOM 10301 C C . GLU C 1 325 ? 28.029 90.157 75.394 1.00 36.16 325 GLU C C 1
ATOM 10302 O O . GLU C 1 325 ? 28.784 89.945 74.444 1.00 36.68 325 GLU C O 1
ATOM 10308 N N . GLY C 1 326 ? 26.921 90.883 75.287 1.00 40.80 326 GLY C N 1
ATOM 10309 C CA . GLY C 1 326 ? 26.544 91.487 74.020 1.00 40.55 326 GLY C CA 1
ATOM 10310 C C . GLY C 1 326 ? 25.045 91.608 73.821 1.00 41.04 326 GLY C C 1
ATOM 10311 O O . GLY C 1 326 ? 24.262 91.148 74.653 1.00 39.58 326 GLY C O 1
ATOM 10312 N N . GLY C 1 327 ? 24.648 92.230 72.712 1.00 42.26 327 GLY C N 1
ATOM 10313 C CA . GLY C 1 327 ? 23.245 92.463 72.415 1.00 35.30 327 GLY C CA 1
ATOM 10314 C C . GLY C 1 327 ? 23.051 93.299 71.161 1.00 38.45 327 GLY C C 1
ATOM 10315 O O . GLY C 1 327 ? 22.039 93.984 70.998 1.00 34.39 327 GLY C O 1
ATOM 10316 N N . GLY C 1 337 ? 17.770 91.490 75.143 1.00 22.63 337 GLY C N 1
ATOM 10317 C CA . GLY C 1 337 ? 18.984 92.000 74.524 1.00 35.31 337 GLY C CA 1
ATOM 10318 C C . GLY C 1 337 ? 19.759 90.931 73.772 1.00 39.18 337 GLY C C 1
ATOM 10319 O O . GLY C 1 337 ? 20.709 90.347 74.299 1.00 39.00 337 GLY C O 1
ATOM 10320 N N . SER C 1 338 ? 19.358 90.686 72.528 1.00 38.86 338 SER C N 1
ATOM 10321 C CA . SER C 1 338 ? 19.920 89.599 71.732 1.00 30.43 338 SER C CA 1
ATOM 10322 C C . SER C 1 338 ? 20.710 90.089 70.520 1.00 31.74 338 SER C C 1
ATOM 10323 O O . SER C 1 338 ? 21.026 91.274 70.399 1.00 33.13 338 SER C O 1
ATOM 10326 N N . VAL C 1 339 ? 21.012 89.159 69.621 1.00 24.89 339 VAL C N 1
ATOM 10327 C CA . VAL C 1 339 ? 21.757 89.456 68.406 1.00 26.06 339 VAL C CA 1
ATOM 10328 C C . VAL C 1 339 ? 21.250 88.570 67.270 1.00 28.04 339 VAL C C 1
ATOM 10329 O O . VAL C 1 339 ? 20.944 87.396 67.487 1.00 26.91 339 VAL C O 1
ATOM 10333 N N . PRO C 1 340 ? 21.148 89.131 66.053 1.00 26.36 340 PRO C N 1
ATOM 10334 C CA . PRO C 1 340 ? 20.618 88.385 64.904 1.00 25.84 340 PRO C CA 1
ATOM 10335 C C . PRO C 1 340 ? 21.371 87.084 64.624 1.00 26.44 340 PRO C C 1
ATOM 10336 O O . PRO C 1 340 ? 22.602 87.042 64.686 1.00 23.22 340 PRO C O 1
ATOM 10340 N N . ASN C 1 341 ? 20.619 86.030 64.319 1.00 22.31 341 ASN C N 1
ATOM 10341 C CA . ASN C 1 341 ? 21.192 84.744 63.948 1.00 19.93 341 ASN C CA 1
ATOM 10342 C C . ASN C 1 341 ? 21.664 84.779 62.496 1.00 23.47 341 ASN C C 1
ATOM 10343 O O . ASN C 1 341 ? 20.857 84.957 61.583 1.00 23.25 341 ASN C O 1
ATOM 10348 N N . PRO C 1 342 ? 22.977 84.607 62.277 1.00 19.19 342 PRO C N 1
ATOM 10349 C CA . PRO C 1 342 ? 23.554 84.745 60.936 1.00 18.26 342 PRO C CA 1
ATOM 10350 C C . PRO C 1 342 ? 23.269 83.534 60.051 1.00 19.06 342 PRO C C 1
ATOM 10351 O O . PRO C 1 342 ? 23.616 83.556 58.870 1.00 19.28 342 PRO C O 1
ATOM 10355 N N . TYR C 1 343 ? 22.649 82.499 60.612 1.00 15.71 343 TYR C N 1
ATOM 10356 C CA . TYR C 1 343 ? 22.350 81.285 59.853 1.00 16.88 343 TYR C CA 1
ATOM 10357 C C . TYR C 1 343 ? 20.930 81.253 59.295 1.00 15.71 343 TYR C C 1
ATOM 10358 O O . TYR C 1 343 ? 20.553 80.294 58.624 1.00 17.94 343 TYR C O 1
ATOM 10367 N N . VAL C 1 344 ? 20.145 82.290 59.575 1.00 16.44 344 VAL C N 1
ATOM 10368 C CA . VAL C 1 344 ? 18.746 82.318 59.158 1.00 15.72 344 VAL C CA 1
ATOM 10369 C C . VAL C 1 344 ? 18.359 83.627 58.476 1.00 18.30 344 VAL C C 1
ATOM 10370 O O . VAL C 1 344 ? 18.928 84.683 58.760 1.00 18.06 344 VAL C O 1
ATOM 10374 N N . LYS C 1 345 ? 17.384 83.544 57.576 1.00 15.68 345 LYS C N 1
ATOM 10375 C CA . LYS C 1 345 ? 16.801 84.726 56.956 1.00 16.46 345 LYS C CA 1
ATOM 10376 C C . LYS C 1 345 ? 15.633 85.222 57.807 1.00 18.94 345 LYS C C 1
ATOM 10377 O O . LYS C 1 345 ? 15.215 84.546 58.749 1.00 15.91 345 LYS C O 1
ATOM 10383 N N . ALA C 1 346 ? 15.106 86.397 57.471 1.00 16.22 346 ALA C N 1
ATOM 10384 C CA . ALA C 1 346 ? 14.027 87.003 58.244 1.00 17.16 346 ALA C CA 1
ATOM 10385 C C . ALA C 1 346 ? 13.040 87.741 57.345 1.00 19.28 346 ALA C C 1
ATOM 10386 O O . ALA C 1 346 ? 13.370 88.103 56.215 1.00 15.10 346 ALA C O 1
ATOM 10388 N N . SER C 1 347 ? 11.831 87.960 57.857 1.00 16.81 347 SER C N 1
ATOM 10389 C CA . SER C 1 347 ? 10.785 88.661 57.116 1.00 18.46 347 SER C CA 1
ATOM 10390 C C . SER C 1 347 ? 11.115 90.140 56.978 1.00 19.70 347 SER C C 1
ATOM 10391 O O . SER C 1 347 ? 12.131 90.610 57.498 1.00 21.54 347 SER C O 1
ATOM 10394 N N . ASP C 1 348 ? 10.249 90.876 56.287 1.00 17.00 348 ASP C N 1
ATOM 10395 C CA . ASP C 1 348 ? 10.465 92.306 56.080 1.00 18.73 348 ASP C CA 1
ATOM 10396 C C . ASP C 1 348 ? 10.330 93.103 57.373 1.00 18.63 348 ASP C C 1
ATOM 10397 O O . ASP C 1 348 ? 10.680 94.280 57.424 1.00 20.13 348 ASP C O 1
ATOM 10402 N N . TRP C 1 349 ? 9.818 92.456 58.415 1.00 21.93 349 TRP C N 1
ATOM 10403 C CA . TRP C 1 349 ? 9.715 93.082 59.729 1.00 21.13 349 TRP C CA 1
ATOM 10404 C C . TRP C 1 349 ? 10.762 92.516 60.683 1.00 20.69 349 TRP C C 1
ATOM 10405 O O . TRP C 1 349 ? 10.672 92.700 61.895 1.00 22.31 349 TRP C O 1
ATOM 10416 N N . GLY C 1 350 ? 11.748 91.817 60.129 1.00 18.34 350 GLY C N 1
ATOM 10417 C CA . GLY C 1 350 ? 12.882 91.351 60.906 1.00 18.79 350 GLY C CA 1
ATOM 10418 C C . GLY C 1 350 ? 12.633 90.106 61.735 1.00 20.45 350 GLY C C 1
ATOM 10419 O O . GLY C 1 350 ? 13.466 89.729 62.557 1.00 19.30 350 GLY C O 1
ATOM 10420 N N . TRP C 1 351 ? 11.489 89.464 61.524 1.00 19.63 351 TRP C N 1
ATOM 10421 C CA . TRP C 1 351 ? 11.173 88.230 62.234 1.00 17.33 351 TRP C CA 1
ATOM 10422 C C . TRP C 1 351 ? 11.912 87.065 61.588 1.00 17.01 351 TRP C C 1
ATOM 10423 O O . TRP C 1 351 ? 11.685 86.745 60.424 1.00 19.14 351 TRP C O 1
ATOM 10434 N N . GLN C 1 352 ? 12.802 86.435 62.346 1.00 15.70 352 GLN C N 1
ATOM 10435 C CA . GLN C 1 352 ? 13.660 85.399 61.787 1.00 14.60 352 GLN C CA 1
ATOM 10436 C C . GLN C 1 352 ? 12.887 84.151 61.368 1.00 17.14 352 GLN C C 1
ATOM 10437 O O . GLN C 1 352 ? 11.958 83.710 62.048 1.00 14.00 352 GLN C O 1
ATOM 10443 N N . ILE C 1 353 ? 13.279 83.603 60.223 1.00 18.53 353 ILE C N 1
ATOM 10444 C CA . ILE C 1 353 ? 12.642 82.430 59.650 1.00 14.39 353 ILE C CA 1
ATOM 10445 C C . ILE C 1 353 ? 13.448 81.192 60.021 1.00 15.55 353 ILE C C 1
ATOM 10446 O O . ILE C 1 353 ? 14.565 80.995 59.539 1.00 15.44 353 ILE C O 1
ATOM 10451 N N . ASP C 1 354 ? 12.872 80.363 60.885 1.00 15.95 354 ASP C N 1
ATOM 10452 C CA . ASP C 1 354 ? 13.591 79.233 61.454 1.00 17.06 354 ASP C CA 1
ATOM 10453 C C . ASP C 1 354 ? 12.665 78.037 61.667 1.00 15.67 354 ASP C C 1
ATOM 10454 O O . ASP C 1 354 ? 12.287 77.732 62.794 1.00 16.24 354 ASP C O 1
ATOM 10459 N N . PRO C 1 355 ? 12.297 77.349 60.579 1.00 15.26 355 PRO C N 1
ATOM 10460 C CA . PRO C 1 355 ? 11.380 76.207 60.696 1.00 17.25 355 PRO C CA 1
ATOM 10461 C C . PRO C 1 355 ? 11.877 75.150 61.683 1.00 15.24 355 PRO C C 1
ATOM 10462 O O . PRO C 1 355 ? 11.074 74.617 62.449 1.00 13.24 355 PRO C O 1
ATOM 10466 N N . VAL C 1 356 ? 13.174 74.855 61.666 1.00 15.84 356 VAL C N 1
ATOM 10467 C CA . VAL C 1 356 ? 13.749 73.872 62.587 1.00 14.92 356 VAL C CA 1
ATOM 10468 C C . VAL C 1 356 ? 13.488 74.270 64.039 1.00 14.59 356 VAL C C 1
ATOM 10469 O O . VAL C 1 356 ? 13.247 73.419 64.900 1.00 13.10 356 VAL C O 1
ATOM 10473 N N . GLY C 1 357 ? 13.522 75.572 64.299 1.00 15.79 357 GLY C N 1
ATOM 10474 C CA . GLY C 1 357 ? 13.166 76.099 65.603 1.00 15.73 357 GLY C CA 1
ATOM 10475 C C . GLY C 1 357 ? 11.788 75.660 66.074 1.00 15.76 357 GLY C C 1
ATOM 10476 O O . GLY C 1 357 ? 11.529 75.617 67.276 1.00 12.64 357 GLY C O 1
ATOM 10477 N N . LEU C 1 358 ? 10.897 75.338 65.138 1.00 15.41 358 LEU C N 1
ATOM 10478 C CA . LEU C 1 358 ? 9.569 74.854 65.510 1.00 16.35 358 LEU C CA 1
ATOM 10479 C C . LEU C 1 358 ? 9.679 73.453 66.107 1.00 14.50 358 LEU C C 1
ATOM 10480 O O . LEU C 1 358 ? 9.074 73.160 67.138 1.00 12.08 358 LEU C O 1
ATOM 10485 N N . ARG C 1 359 ? 10.450 72.590 65.453 1.00 11.96 359 ARG C N 1
ATOM 10486 C CA . ARG C 1 359 ? 10.657 71.234 65.945 1.00 12.81 359 ARG C CA 1
ATOM 10487 C C . ARG C 1 359 ? 11.359 71.292 67.302 1.00 16.42 359 ARG C C 1
ATOM 10488 O O . ARG C 1 359 ? 11.026 70.548 68.225 1.00 14.06 359 ARG C O 1
ATOM 10496 N N . TYR C 1 360 ? 12.328 72.195 67.415 1.00 15.20 360 TYR C N 1
ATOM 10497 C CA . TYR C 1 360 ? 13.036 72.413 68.670 1.00 13.36 360 TYR C CA 1
ATOM 10498 C C . TYR C 1 360 ? 12.057 72.782 69.784 1.00 14.46 360 TYR C C 1
ATOM 10499 O O . TYR C 1 360 ? 12.029 72.148 70.841 1.00 14.02 360 TYR C O 1
ATOM 10508 N N . ALA C 1 361 ? 11.248 73.806 69.536 1.00 13.81 361 ALA C N 1
ATOM 10509 C CA . ALA C 1 361 ? 10.243 74.234 70.499 1.00 13.45 361 ALA C CA 1
ATOM 10510 C C . ALA C 1 361 ? 9.293 73.093 70.871 1.00 11.39 361 ALA C C 1
ATOM 10511 O O . ALA C 1 361 ? 8.954 72.918 72.037 1.00 16.56 361 ALA C O 1
ATOM 10513 N N . LEU C 1 362 ? 8.868 72.319 69.878 1.00 11.36 362 LEU C N 1
ATOM 10514 C CA . LEU C 1 362 ? 7.957 71.202 70.115 1.00 13.56 362 LEU C CA 1
ATOM 10515 C C . LEU C 1 362 ? 8.601 70.130 70.985 1.00 13.71 362 LEU C C 1
ATOM 10516 O O . LEU C 1 362 ? 7.996 69.639 71.942 1.00 14.19 362 LEU C O 1
ATOM 10521 N N . CYS C 1 363 ? 9.835 69.774 70.650 1.00 11.28 363 CYS C N 1
ATOM 10522 C CA . CYS C 1 363 ? 10.566 68.766 71.405 1.00 14.30 363 CYS C CA 1
ATOM 10523 C C . CYS C 1 363 ? 10.880 69.243 72.824 1.00 14.77 363 CYS C C 1
ATOM 10524 O O . CYS C 1 363 ? 10.708 68.499 73.790 1.00 12.36 363 CYS C O 1
ATOM 10527 N N . GLU C 1 364 ? 11.319 70.491 72.948 1.00 13.28 364 GLU C N 1
ATOM 10528 C CA . GLU C 1 364 ? 11.658 71.044 74.254 1.00 13.10 364 GLU C CA 1
ATOM 10529 C C . GLU C 1 364 ? 10.449 71.102 75.184 1.00 15.42 364 GLU C C 1
ATOM 10530 O O . GLU C 1 364 ? 10.514 70.653 76.329 1.00 12.39 364 GLU C O 1
ATOM 10536 N N . LEU C 1 365 ? 9.347 71.653 74.683 1.00 16.44 365 LEU C N 1
ATOM 10537 C CA . LEU C 1 365 ? 8.128 71.787 75.472 1.00 12.99 365 LEU C CA 1
ATOM 10538 C C . LEU C 1 365 ? 7.553 70.430 75.860 1.00 11.98 365 LEU C C 1
ATOM 10539 O O . LEU C 1 365 ? 7.074 70.248 76.978 1.00 13.62 365 LEU C O 1
ATOM 10544 N N . TYR C 1 366 ? 7.597 69.475 74.937 1.00 10.12 366 TYR C N 1
ATOM 10545 C CA . TYR C 1 366 ? 7.023 68.166 75.209 1.00 11.93 366 TYR C CA 1
ATOM 10546 C C . TYR C 1 366 ? 7.872 67.351 76.183 1.00 13.31 366 TYR C C 1
ATOM 10547 O O . TYR C 1 366 ? 7.343 66.632 77.030 1.00 12.41 366 TYR C O 1
ATOM 10556 N N . GLU C 1 367 ? 9.190 67.469 76.067 1.00 12.59 367 GLU C N 1
ATOM 10557 C CA . GLU C 1 367 ? 10.077 66.713 76.939 1.00 14.62 367 GLU C CA 1
ATOM 10558 C C . GLU C 1 367 ? 10.053 67.276 78.358 1.00 15.62 367 GLU C C 1
ATOM 10559 O O . GLU C 1 367 ? 10.269 66.548 79.324 1.00 11.65 367 GLU C O 1
ATOM 10565 N N . ARG C 1 368 ? 9.766 68.569 78.481 1.00 13.82 368 ARG C N 1
ATOM 10566 C CA . ARG C 1 368 ? 9.753 69.222 79.785 1.00 13.24 368 ARG C CA 1
ATOM 10567 C C . ARG C 1 368 ? 8.499 68.872 80.582 1.00 16.73 368 ARG C C 1
ATOM 10568 O O . ARG C 1 368 ? 8.580 68.582 81.774 1.00 20.59 368 ARG C O 1
ATOM 10576 N N . TYR C 1 369 ? 7.346 68.882 79.918 1.00 14.30 369 TYR C N 1
ATOM 10577 C CA . TYR C 1 369 ? 6.065 68.749 80.607 1.00 13.57 369 TYR C CA 1
ATOM 10578 C C . TYR C 1 369 ? 5.316 67.442 80.346 1.00 15.39 369 TYR C C 1
ATOM 10579 O O . TYR C 1 369 ? 4.491 67.026 81.160 1.00 16.05 369 TYR C O 1
ATOM 10588 N N . GLN C 1 370 ? 5.587 66.805 79.213 1.00 13.37 370 GLN C N 1
ATOM 10589 C CA . GLN C 1 370 ? 4.918 65.552 78.877 1.00 13.99 370 GLN C CA 1
ATOM 10590 C C . GLN C 1 370 ? 3.395 65.695 78.879 1.00 18.30 370 GLN C C 1
ATOM 10591 O O . GLN C 1 370 ? 2.677 64.813 79.354 1.00 18.16 370 GLN C O 1
ATOM 10597 N N . ARG C 1 371 ? 2.914 66.813 78.346 1.00 15.19 371 ARG C N 1
ATOM 10598 C CA . ARG C 1 371 ? 1.483 67.059 78.204 1.00 16.23 371 ARG C CA 1
ATOM 10599 C C . ARG C 1 371 ? 1.171 67.397 76.750 1.00 14.84 371 ARG C C 1
ATOM 10600 O O . ARG C 1 371 ? 2.063 67.787 75.999 1.00 14.35 371 ARG C O 1
ATOM 10608 N N . PRO C 1 372 ? -0.096 67.248 76.340 1.00 16.04 372 PRO C N 1
ATOM 10609 C CA . PRO C 1 372 ? -0.439 67.551 74.946 1.00 15.86 372 PRO C CA 1
ATOM 10610 C C . PRO C 1 372 ? -0.071 68.982 74.567 1.00 14.28 372 PRO C C 1
ATOM 10611 O O . PRO C 1 372 ? -0.202 69.896 75.381 1.00 12.84 372 PRO C O 1
ATOM 10615 N N . LEU C 1 373 ? 0.400 69.167 73.341 1.00 15.11 373 LEU C N 1
ATOM 10616 C CA . LEU C 1 373 ? 0.728 70.494 72.845 1.00 15.06 373 LEU C CA 1
ATOM 10617 C C . LEU C 1 373 ? -0.272 70.928 71.777 1.00 15.33 373 LEU C C 1
ATOM 10618 O O . LEU C 1 373 ? -0.879 70.095 71.106 1.00 16.67 373 LEU C O 1
ATOM 10623 N N . PHE C 1 374 ? -0.442 72.236 71.628 1.00 15.42 374 PHE C N 1
ATOM 10624 C CA . PHE C 1 374 ? -1.299 72.790 70.590 1.00 12.90 374 PHE C CA 1
ATOM 10625 C C . PHE C 1 374 ? -0.605 74.005 69.977 1.00 12.47 374 PHE C C 1
ATOM 10626 O O . PHE C 1 374 ? -0.319 74.983 70.669 1.00 13.43 374 PHE C O 1
ATOM 10634 N N . ILE C 1 375 ? -0.307 73.935 68.685 1.00 13.80 375 ILE C N 1
ATOM 10635 C CA . ILE C 1 375 ? 0.238 75.089 67.980 1.00 15.84 375 ILE C CA 1
ATOM 10636 C C . ILE C 1 375 ? -0.915 75.992 67.560 1.00 14.61 375 ILE C C 1
ATOM 10637 O O . ILE C 1 375 ? -1.536 75.777 66.521 1.00 13.82 375 ILE C O 1
ATOM 10642 N N . VAL C 1 376 ? -1.206 76.999 68.373 1.00 13.92 376 VAL C N 1
ATOM 10643 C CA . VAL C 1 376 ? -2.383 77.823 68.141 1.00 15.31 376 VAL C CA 1
ATOM 10644 C C . VAL C 1 376 ? -2.051 79.112 67.398 1.00 16.92 376 VAL C C 1
ATOM 10645 O O . VAL C 1 376 ? -2.929 79.938 67.156 1.00 14.94 376 VAL C O 1
ATOM 10649 N N . GLU C 1 377 ? -0.782 79.280 67.038 1.00 16.19 377 GLU C N 1
ATOM 10650 C CA . GLU C 1 377 ? -0.373 80.414 66.217 1.00 14.98 377 GLU C CA 1
ATOM 10651 C C . GLU C 1 377 ? 0.916 80.132 65.469 1.00 16.09 377 GLU C C 1
ATOM 10652 O O . GLU C 1 377 ? 1.872 79.592 66.025 1.00 17.85 377 GLU C O 1
ATOM 10658 N N . ASN C 1 378 ? 0.920 80.520 64.201 1.00 13.36 378 ASN C N 1
ATOM 10659 C CA . ASN C 1 378 ? 2.082 80.421 63.335 1.00 11.22 378 ASN C CA 1
ATOM 10660 C C . ASN C 1 378 ? 1.712 81.135 62.043 1.00 13.78 378 ASN C C 1
ATOM 10661 O O . ASN C 1 378 ? 0.557 81.107 61.627 1.00 13.81 378 ASN C O 1
ATOM 10666 N N . GLY C 1 379 ? 2.672 81.800 61.416 1.00 15.28 379 GLY C N 1
ATOM 10667 C CA . GLY C 1 379 ? 2.370 82.517 60.194 1.00 15.26 379 GLY C CA 1
ATOM 10668 C C . GLY C 1 379 ? 3.427 83.518 59.797 1.00 12.62 379 GLY C C 1
ATOM 10669 O O . GLY C 1 379 ? 4.319 83.840 60.580 1.00 15.57 379 GLY C O 1
ATOM 10670 N N . PHE C 1 380 ? 3.313 84.019 58.573 1.00 14.67 380 PHE C N 1
ATOM 10671 C CA . PHE C 1 380 ? 4.307 84.922 58.009 1.00 15.30 380 PHE C CA 1
ATOM 10672 C C . PHE C 1 380 ? 3.693 86.267 57.632 1.00 14.36 380 PHE C C 1
ATOM 10673 O O . PHE C 1 380 ? 2.927 86.361 56.676 1.00 16.91 380 PHE C O 1
ATOM 10681 N N . GLY C 1 381 ? 4.031 87.305 58.389 1.00 13.43 381 GLY C N 1
ATOM 10682 C CA . GLY C 1 381 ? 3.558 88.645 58.097 1.00 13.17 381 GLY C CA 1
ATOM 10683 C C . GLY C 1 381 ? 4.309 89.259 56.931 1.00 14.86 381 GLY C C 1
ATOM 10684 O O . GLY C 1 381 ? 5.521 89.474 57.005 1.00 12.23 381 GLY C O 1
ATOM 10685 N N . ALA C 1 382 ? 3.587 89.539 55.851 1.00 15.87 382 ALA C N 1
ATOM 10686 C CA . ALA C 1 382 ? 4.196 90.071 54.637 1.00 16.71 382 ALA C CA 1
ATOM 10687 C C . ALA C 1 382 ? 3.230 90.958 53.860 1.00 17.13 382 ALA C C 1
ATOM 10688 O O . ALA C 1 382 ? 2.012 90.864 54.026 1.00 17.30 382 ALA C O 1
ATOM 10690 N N . TYR C 1 383 ? 3.784 91.824 53.017 1.00 16.22 383 TYR C N 1
ATOM 10691 C CA . TYR C 1 383 ? 2.979 92.649 52.124 1.00 18.65 383 TYR C CA 1
ATOM 10692 C C . TYR C 1 383 ? 2.356 91.788 51.032 1.00 16.31 383 TYR C C 1
ATOM 10693 O O . TYR C 1 383 ? 2.975 90.835 50.562 1.00 14.67 383 TYR C O 1
ATOM 10702 N N . ASP C 1 384 ? 1.135 92.129 50.632 1.00 16.48 384 ASP C N 1
ATOM 10703 C CA . ASP C 1 384 ? 0.465 91.446 49.528 1.00 15.85 384 ASP C CA 1
ATOM 10704 C C . ASP C 1 384 ? 0.113 92.436 48.431 1.00 17.90 384 ASP C C 1
ATOM 10705 O O . ASP C 1 384 ? -0.339 93.546 48.709 1.00 22.99 384 ASP C O 1
ATOM 10710 N N . LYS C 1 385 ? 0.319 92.030 47.184 1.00 20.78 385 LYS C N 1
ATOM 10711 C CA . LYS C 1 385 ? -0.051 92.855 46.043 1.00 20.12 385 LYS C CA 1
ATOM 10712 C C . LYS C 1 385 ? -1.221 92.228 45.300 1.00 25.65 385 LYS C C 1
ATOM 10713 O O . LYS C 1 385 ? -1.157 91.072 44.881 1.00 24.90 385 LYS C O 1
ATOM 10719 N N . VAL C 1 386 ? -2.298 92.987 45.147 1.00 22.43 386 VAL C N 1
ATOM 10720 C CA . VAL C 1 386 ? -3.434 92.512 44.380 1.00 22.15 386 VAL C CA 1
ATOM 10721 C C . VAL C 1 386 ? -3.137 92.713 42.899 1.00 26.59 386 VAL C C 1
ATOM 10722 O O . VAL C 1 386 ? -3.019 93.845 42.431 1.00 29.62 386 VAL C O 1
ATOM 10726 N N . GLU C 1 387 ? -3.005 91.608 42.170 1.00 31.58 387 GLU C N 1
ATOM 10727 C CA . GLU C 1 387 ? -2.673 91.646 40.747 1.00 26.20 387 GLU C CA 1
ATOM 10728 C C . GLU C 1 387 ? -3.807 92.241 39.917 1.00 30.34 387 GLU C C 1
ATOM 10729 O O . GLU C 1 387 ? -4.889 92.517 40.435 1.00 27.81 387 GLU C O 1
ATOM 10735 N N . GLU C 1 388 ? -3.555 92.432 38.625 1.00 32.82 388 GLU C N 1
ATOM 10736 C CA . GLU C 1 388 ? -4.554 93.005 37.730 1.00 34.23 388 GLU C CA 1
ATOM 10737 C C . GLU C 1 388 ? -5.807 92.140 37.682 1.00 29.17 388 GLU C C 1
ATOM 10738 O O . GLU C 1 388 ? -6.927 92.649 37.676 1.00 29.81 388 GLU C O 1
ATOM 10744 N N . ASP C 1 389 ? -5.610 90.827 37.654 1.00 30.38 389 ASP C N 1
ATOM 10745 C CA . ASP C 1 389 ? -6.725 89.894 37.550 1.00 29.57 389 ASP C CA 1
ATOM 10746 C C . ASP C 1 389 ? -7.387 89.610 38.899 1.00 28.44 389 ASP C C 1
ATOM 10747 O O . ASP C 1 389 ? -8.386 88.893 38.967 1.00 29.18 389 ASP C O 1
ATOM 10752 N N . GLY C 1 390 ? -6.826 90.168 39.968 1.00 28.46 390 GLY C N 1
ATOM 10753 C CA . GLY C 1 390 ? -7.421 90.046 41.288 1.00 23.76 390 GLY C CA 1
ATOM 10754 C C . GLY C 1 390 ? -6.786 88.980 42.160 1.00 26.26 390 GLY C C 1
ATOM 10755 O O . GLY C 1 390 ? -7.126 88.841 43.335 1.00 23.14 390 GLY C O 1
ATOM 10756 N N . SER C 1 391 ? -5.864 88.215 41.590 1.00 26.44 391 SER C N 1
ATOM 10757 C CA . SER C 1 391 ? -5.175 87.189 42.359 1.00 28.87 391 SER C CA 1
ATOM 10758 C C . SER C 1 391 ? -4.147 87.831 43.277 1.00 26.47 391 SER C C 1
ATOM 10759 O O . SER C 1 391 ? -3.707 88.956 43.041 1.00 21.96 391 SER C O 1
ATOM 10762 N N . ILE C 1 392 ? -3.787 87.112 44.335 1.00 22.50 392 ILE C N 1
ATOM 10763 C CA . ILE C 1 392 ? -2.698 87.515 45.212 1.00 22.38 392 ILE C CA 1
ATOM 10764 C C . ILE C 1 392 ? -1.726 86.354 45.322 1.00 22.99 392 ILE C C 1
ATOM 10765 O O . ILE C 1 392 ? -2.022 85.342 45.957 1.00 22.66 392 ILE C O 1
ATOM 10770 N N . ASN C 1 393 ? -0.570 86.499 44.689 1.00 26.98 393 ASN C N 1
ATOM 10771 C CA . ASN C 1 393 ? 0.443 85.455 44.705 1.00 26.15 393 ASN C CA 1
ATOM 10772 C C . ASN C 1 393 ? 1.337 85.590 45.931 1.00 27.68 393 ASN C C 1
ATOM 10773 O O . ASN C 1 393 ? 2.317 86.336 45.911 1.00 30.03 393 ASN C O 1
ATOM 10778 N N . ASP C 1 394 ? 0.992 84.878 47.002 1.00 23.55 394 ASP C N 1
ATOM 10779 C CA . ASP C 1 394 ? 1.802 84.910 48.216 1.00 21.33 394 ASP C CA 1
ATOM 10780 C C . ASP C 1 394 ? 2.588 83.615 48.428 1.00 22.60 394 ASP C C 1
ATOM 10781 O O . ASP C 1 394 ? 2.417 82.917 49.430 1.00 21.60 394 ASP C O 1
ATOM 10786 N N . ASP C 1 395 ? 3.457 83.310 47.469 1.00 23.99 395 ASP C N 1
ATOM 10787 C CA . ASP C 1 395 ? 4.344 82.156 47.561 1.00 21.62 395 ASP C CA 1
ATOM 10788 C C . ASP C 1 395 ? 5.328 82.299 48.717 1.00 19.59 395 ASP C C 1
ATOM 10789 O O . ASP C 1 395 ? 5.773 81.304 49.292 1.00 19.29 395 ASP C O 1
ATOM 10794 N N . TYR C 1 396 ? 5.671 83.541 49.045 1.00 17.32 396 TYR C N 1
ATOM 10795 C CA . TYR C 1 396 ? 6.541 83.821 50.183 1.00 17.61 396 TYR C CA 1
ATOM 10796 C C . TYR C 1 396 ? 5.932 83.278 51.475 1.00 17.14 396 TYR C C 1
ATOM 10797 O O . TYR C 1 396 ? 6.640 82.757 52.333 1.00 16.60 396 TYR C O 1
ATOM 10806 N N . ARG C 1 397 ? 4.614 83.394 51.601 1.00 17.24 397 ARG C N 1
ATOM 10807 C CA . ARG C 1 397 ? 3.914 82.901 52.782 1.00 18.76 397 ARG C CA 1
ATOM 10808 C C . ARG C 1 397 ? 3.750 81.383 52.735 1.00 21.82 397 ARG C C 1
ATOM 10809 O O . ARG C 1 397 ? 3.869 80.704 53.757 1.00 23.12 397 ARG C O 1
ATOM 10817 N N . ILE C 1 398 ? 3.480 80.852 51.547 1.00 18.52 398 ILE C N 1
ATOM 10818 C CA . ILE C 1 398 ? 3.386 79.408 51.372 1.00 20.12 398 ILE C CA 1
ATOM 10819 C C . ILE C 1 398 ? 4.720 78.740 51.710 1.00 19.48 398 ILE C C 1
ATOM 10820 O O . ILE C 1 398 ? 4.759 77.731 52.410 1.00 17.75 398 ILE C O 1
ATOM 10825 N N . ASP C 1 399 ? 5.812 79.314 51.215 1.00 19.63 399 ASP C N 1
ATOM 10826 C CA . ASP C 1 399 ? 7.144 78.800 51.516 1.00 18.93 399 ASP C CA 1
ATOM 10827 C C . ASP C 1 399 ? 7.369 78.713 53.023 1.00 19.47 399 ASP C C 1
ATOM 10828 O O . ASP C 1 399 ? 7.871 77.709 53.528 1.00 20.23 399 ASP C O 1
ATOM 10833 N N . TYR C 1 400 ? 6.993 79.771 53.735 1.00 21.94 400 TYR C N 1
ATOM 10834 C CA . TYR C 1 400 ? 7.150 79.823 55.183 1.00 16.74 400 TYR C CA 1
ATOM 10835 C C . TYR C 1 400 ? 6.342 78.727 55.871 1.00 17.83 400 TYR C C 1
ATOM 10836 O O . TYR C 1 400 ? 6.891 77.908 56.605 1.00 19.42 400 TYR C O 1
ATOM 10845 N N . LEU C 1 401 ? 5.035 78.715 55.631 1.00 17.70 401 LEU C N 1
ATOM 10846 C CA . LEU C 1 401 ? 4.155 77.750 56.280 1.00 15.93 401 LEU C CA 1
ATOM 10847 C C . LEU C 1 401 ? 4.533 76.310 55.935 1.00 17.11 401 LEU C C 1
ATOM 10848 O O . LEU C 1 401 ? 4.558 75.446 56.810 1.00 16.59 401 LEU C O 1
ATOM 10853 N N . ARG C 1 402 ? 4.841 76.057 54.666 1.00 18.25 402 ARG C N 1
ATOM 10854 C CA . ARG C 1 402 ? 5.237 74.716 54.235 1.00 19.26 402 ARG C CA 1
ATOM 10855 C C . ARG C 1 402 ? 6.479 74.203 54.953 1.00 18.60 402 ARG C C 1
ATOM 10856 O O . ARG C 1 402 ? 6.532 73.041 55.352 1.00 18.55 402 ARG C O 1
ATOM 10864 N N . ALA C 1 403 ? 7.481 75.063 55.108 1.00 16.59 403 ALA C N 1
ATOM 10865 C CA . ALA C 1 403 ? 8.713 74.664 55.779 1.00 19.85 403 ALA C CA 1
ATOM 10866 C C . ALA C 1 403 ? 8.441 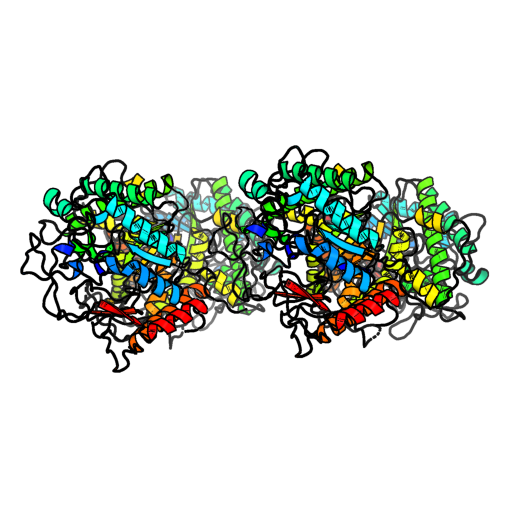74.321 57.236 1.00 19.25 403 ALA C C 1
ATOM 10867 O O . ALA C 1 403 ? 9.006 73.369 57.773 1.00 17.88 403 ALA C O 1
ATOM 10869 N N . HIS C 1 404 ? 7.565 75.098 57.866 1.00 18.03 404 HIS C N 1
ATOM 10870 C CA . HIS C 1 404 ? 7.199 74.870 59.261 1.00 17.92 404 HIS C CA 1
ATOM 10871 C C . HIS C 1 404 ? 6.372 73.605 59.454 1.00 16.36 404 HIS C C 1
ATOM 10872 O O . HIS C 1 404 ? 6.560 72.881 60.431 1.00 16.07 404 HIS C O 1
ATOM 10879 N N . ILE C 1 405 ? 5.462 73.341 58.521 1.00 16.32 405 ILE C N 1
ATOM 10880 C CA . ILE C 1 405 ? 4.644 72.132 58.567 1.00 15.53 405 ILE C CA 1
ATOM 10881 C C . ILE C 1 405 ? 5.511 70.882 58.427 1.00 15.79 405 ILE C C 1
ATOM 10882 O O . ILE C 1 405 ? 5.282 69.876 59.096 1.00 16.89 405 ILE C O 1
ATOM 10887 N N . GLU C 1 406 ? 6.511 70.955 57.557 1.00 17.97 406 GLU C N 1
ATOM 10888 C CA . GLU C 1 406 ? 7.455 69.855 57.385 1.00 20.92 406 GLU C CA 1
ATOM 10889 C C . GLU C 1 406 ? 8.153 69.517 58.700 1.00 20.97 406 GLU C C 1
ATOM 10890 O O . GLU C 1 406 ? 8.198 68.355 59.113 1.00 18.53 406 GLU C O 1
ATOM 10896 N N . GLU C 1 407 ? 8.699 70.542 59.349 1.00 19.68 407 GLU C N 1
ATOM 10897 C CA . GLU C 1 407 ? 9.379 70.380 60.628 1.00 16.97 407 GLU C CA 1
ATOM 10898 C C . GLU C 1 407 ? 8.408 69.921 61.710 1.00 17.94 407 GLU C C 1
ATOM 10899 O O . GLU C 1 407 ? 8.733 69.062 62.528 1.00 18.46 407 GLU C O 1
ATOM 10905 N N . MET C 1 408 ? 7.217 70.511 61.711 1.00 17.63 408 MET C N 1
ATOM 10906 C CA . MET C 1 408 ? 6.158 70.113 62.630 1.00 19.54 408 MET C CA 1
ATOM 10907 C C . MET C 1 408 ? 5.857 68.621 62.493 1.00 18.16 408 MET C C 1
ATOM 10908 O O . MET C 1 408 ? 5.771 67.905 63.491 1.00 17.81 408 MET C O 1
ATOM 10913 N N . LYS C 1 409 ? 5.700 68.159 61.256 1.00 17.28 409 LYS C N 1
ATOM 10914 C CA . LYS C 1 409 ? 5.431 66.747 60.997 1.00 18.33 409 LYS C CA 1
ATOM 10915 C C . LYS C 1 409 ? 6.527 65.883 61.601 1.00 17.37 409 LYS C C 1
ATOM 10916 O O . LYS C 1 409 ? 6.264 64.836 62.189 1.00 17.49 409 LYS C O 1
ATOM 10922 N N . LYS C 1 410 ? 7.760 66.344 61.450 1.00 17.43 410 LYS C N 1
ATOM 10923 C CA . LYS C 1 410 ? 8.926 65.624 61.928 1.00 16.52 410 LYS C CA 1
ATOM 10924 C C . LYS C 1 410 ? 8.866 65.443 63.440 1.00 17.02 410 LYS C C 1
ATOM 10925 O O . LYS C 1 410 ? 9.076 64.347 63.950 1.00 18.10 410 LYS C O 1
ATOM 10931 N N . ALA C 1 411 ? 8.569 66.521 64.154 1.00 18.47 411 ALA C N 1
ATOM 10932 C CA . ALA C 1 411 ? 8.479 66.464 65.609 1.00 19.17 411 ALA C CA 1
ATOM 10933 C C . ALA C 1 411 ? 7.414 65.472 66.071 1.00 19.96 411 ALA C C 1
ATOM 10934 O O . ALA C 1 411 ? 7.539 64.871 67.140 1.00 18.40 411 ALA C O 1
ATOM 10936 N N . VAL C 1 412 ? 6.370 65.297 65.263 1.00 18.61 412 VAL C N 1
ATOM 10937 C CA . VAL C 1 412 ? 5.282 64.385 65.617 1.00 19.37 412 VAL C CA 1
ATOM 10938 C C . VAL C 1 412 ? 5.590 62.927 65.282 1.00 19.94 412 VAL C C 1
ATOM 10939 O O . VAL C 1 412 ? 5.540 62.059 66.156 1.00 20.63 412 VAL C O 1
ATOM 10943 N N . THR C 1 413 ? 5.902 62.659 64.018 1.00 18.41 413 THR C N 1
ATOM 10944 C CA . THR C 1 413 ? 6.058 61.283 63.553 1.00 19.36 413 THR C CA 1
ATOM 10945 C C . THR C 1 413 ? 7.433 60.708 63.875 1.00 19.92 413 THR C C 1
ATOM 10946 O O . THR C 1 413 ? 7.579 59.498 64.038 1.00 20.30 413 THR C O 1
ATOM 10950 N N . TYR C 1 414 ? 8.433 61.579 63.972 1.00 19.36 414 TYR C N 1
ATOM 10951 C CA . TYR C 1 414 ? 9.794 61.148 64.277 1.00 18.65 414 TYR C CA 1
ATOM 10952 C C . TYR C 1 414 ? 10.132 61.272 65.765 1.00 18.52 414 TYR C C 1
ATOM 10953 O O . TYR C 1 414 ? 10.583 60.310 66.382 1.00 20.83 414 TYR C O 1
ATOM 10962 N N . ASP C 1 415 ? 9.910 62.453 66.338 1.00 21.68 415 ASP C N 1
ATOM 10963 C CA . ASP C 1 415 ? 10.266 62.712 67.735 1.00 17.28 415 ASP C CA 1
ATOM 10964 C C . ASP C 1 415 ? 9.224 62.214 68.737 1.00 17.80 415 ASP C C 1
ATOM 10965 O O . ASP C 1 415 ? 9.509 62.102 69.928 1.00 18.03 415 ASP C O 1
ATOM 10970 N N . GLY C 1 416 ? 8.016 61.936 68.258 1.00 17.70 416 GLY C N 1
ATOM 10971 C CA . GLY C 1 416 ? 6.963 61.413 69.110 1.00 16.14 416 GLY C CA 1
ATOM 10972 C C . GLY C 1 416 ? 6.272 62.442 69.989 1.00 17.16 416 GLY C C 1
ATOM 10973 O O . GLY C 1 416 ? 5.733 62.106 71.043 1.00 16.74 416 GLY C O 1
ATOM 10974 N N . VAL C 1 417 ? 6.282 63.698 69.559 1.00 15.99 417 VAL C N 1
ATOM 10975 C CA . VAL C 1 417 ? 5.595 64.758 70.288 1.00 15.02 417 VAL C CA 1
ATOM 10976 C C . VAL C 1 417 ? 4.078 64.605 70.151 1.00 14.23 417 VAL C C 1
ATOM 10977 O O . VAL C 1 417 ? 3.573 64.316 69.067 1.00 18.05 417 VAL C O 1
ATOM 10981 N N . ASP C 1 418 ? 3.357 64.782 71.254 1.00 13.92 418 ASP C N 1
ATOM 10982 C CA . ASP C 1 418 ? 1.894 64.725 71.240 1.00 16.32 418 ASP C CA 1
ATOM 10983 C C . ASP C 1 418 ? 1.322 66.082 70.818 1.00 15.90 418 ASP C C 1
ATOM 10984 O O . ASP C 1 418 ? 1.308 67.025 71.608 1.00 16.31 418 ASP C O 1
ATOM 10989 N N . LEU C 1 419 ? 0.860 66.182 69.574 1.00 15.10 419 LEU C N 1
ATOM 10990 C CA . LEU C 1 419 ? 0.388 67.460 69.037 1.00 14.18 419 LEU C CA 1
ATOM 10991 C C . LEU C 1 419 ? -1.094 67.433 68.662 1.00 18.58 419 LEU C C 1
ATOM 10992 O O . LEU C 1 419 ? -1.530 66.611 67.850 1.00 17.57 419 LEU C O 1
ATOM 10997 N N . MET C 1 420 ? -1.857 68.350 69.248 1.00 15.71 420 MET C N 1
ATOM 10998 C CA . MET C 1 420 ? -3.303 68.411 69.048 1.00 15.88 420 MET C CA 1
ATOM 10999 C C . MET C 1 420 ? -3.700 68.962 67.681 1.00 14.90 420 MET C C 1
ATOM 11000 O O . MET C 1 420 ? -4.654 68.486 67.063 1.00 20.82 420 MET C O 1
ATOM 11005 N N . GLY C 1 421 ? -2.978 69.971 67.209 1.00 13.10 421 GLY C N 1
ATOM 11006 C CA . GLY C 1 421 ? -3.330 70.599 65.950 1.00 14.15 421 GLY C CA 1
ATOM 11007 C C . GLY C 1 421 ? -2.501 71.816 65.598 1.00 15.18 421 GLY C C 1
ATOM 11008 O O . GLY C 1 421 ? -1.503 72.118 66.252 1.00 15.97 421 GLY C O 1
ATOM 11009 N N . TYR C 1 422 ? -2.939 72.528 64.565 1.00 16.30 422 TYR C N 1
ATOM 11010 C CA . TYR C 1 422 ? -2.145 73.587 63.958 1.00 15.19 422 TYR C CA 1
ATOM 11011 C C . TYR C 1 422 ? -3.072 74.659 63.392 1.00 12.61 422 TYR C C 1
ATOM 11012 O O . TYR C 1 422 ? -3.874 74.379 62.506 1.00 16.33 422 TYR C O 1
ATOM 11021 N N . THR C 1 423 ? -2.974 75.880 63.914 1.00 12.01 423 THR C N 1
ATOM 11022 C CA . THR C 1 423 ? -3.832 76.977 63.461 1.00 12.84 423 THR C CA 1
ATOM 11023 C C . THR C 1 423 ? -3.042 78.246 63.161 1.00 15.93 423 THR C C 1
ATOM 11024 O O . THR C 1 423 ? -2.779 79.049 64.061 1.00 15.96 423 THR C O 1
ATOM 11028 N N . PRO C 1 424 ? -2.670 78.435 61.887 1.00 13.74 424 PRO C N 1
ATOM 11029 C CA . PRO C 1 424 ? -1.924 79.615 61.445 1.00 11.52 424 PRO C CA 1
ATOM 11030 C C . PRO C 1 424 ? -2.612 80.915 61.854 1.00 11.27 424 PRO C C 1
ATOM 11031 O O . PRO C 1 424 ? -3.834 81.019 61.771 1.00 10.23 424 PRO C O 1
ATOM 11035 N N . TRP C 1 425 ? -1.820 81.895 62.278 1.00 11.33 425 TRP C N 1
ATOM 11036 C CA . TRP C 1 425 ? -2.344 83.170 62.758 1.00 11.61 425 TRP C CA 1
ATOM 11037 C C . TRP C 1 425 ? -2.929 84.030 61.642 1.00 11.21 425 TRP C C 1
ATOM 11038 O O . TRP C 1 425 ? -2.516 83.935 60.487 1.00 12.01 425 TRP C O 1
ATOM 11049 N N . GLY C 1 426 ? -3.886 84.877 62.006 1.00 13.13 426 GLY C N 1
ATOM 11050 C CA . GLY C 1 426 ? -4.529 85.774 61.063 1.00 13.09 426 GLY C CA 1
ATOM 11051 C C . GLY C 1 426 ? -4.941 85.087 59.777 1.00 13.78 426 GLY C C 1
ATOM 11052 O O . GLY C 1 426 ? -4.663 85.590 58.689 1.00 14.30 426 GLY C O 1
ATOM 11053 N N . CYS C 1 427 ? -5.605 83.940 59.900 1.00 12.60 427 CYS C N 1
ATOM 11054 C CA . CYS C 1 427 ? -6.007 83.154 58.734 1.00 15.28 427 CYS C CA 1
ATOM 11055 C C . CYS C 1 427 ? -6.859 83.984 57.769 1.00 14.44 427 CYS C C 1
ATOM 11056 O O . CYS C 1 427 ? -6.909 83.710 56.570 1.00 14.50 427 CYS C O 1
ATOM 11059 N N . ILE C 1 428 ? -7.528 84.998 58.305 1.00 13.35 428 ILE C N 1
ATOM 11060 C CA . ILE C 1 428 ? -8.103 86.055 57.483 1.00 14.54 428 ILE C CA 1
ATOM 11061 C C . ILE C 1 428 ? -7.415 87.344 57.909 1.00 14.99 428 ILE C C 1
ATOM 11062 O O . ILE C 1 428 ? -7.180 87.547 59.099 1.00 13.55 428 ILE C O 1
ATOM 11067 N N . ASP C 1 429 ? -7.060 88.194 56.949 1.00 16.51 429 ASP C N 1
ATOM 11068 C CA . ASP C 1 429 ? -6.309 89.411 57.258 1.00 13.50 429 ASP C CA 1
ATOM 11069 C C . ASP C 1 429 ? -6.912 90.140 58.453 1.00 14.49 429 ASP C C 1
ATOM 11070 O O . ASP C 1 429 ? -8.129 90.297 58.548 1.00 14.84 429 ASP C O 1
ATOM 11075 N N . CYS C 1 430 ? -6.053 90.576 59.367 1.00 14.50 430 CYS C N 1
ATOM 11076 C CA . CYS C 1 430 ? -6.499 91.211 60.601 1.00 12.21 430 CYS C CA 1
ATOM 11077 C C . CYS C 1 430 ? -5.633 92.418 60.921 1.00 16.64 430 CYS C C 1
ATOM 11078 O O . CYS C 1 430 ? -4.586 92.629 60.306 1.00 20.13 430 CYS C O 1
ATOM 11081 N N . VAL C 1 431 ? -6.069 93.209 61.894 1.00 13.27 431 VAL C N 1
ATOM 11082 C CA . VAL C 1 431 ? -5.295 94.357 62.333 1.00 12.81 431 VAL C CA 1
ATOM 11083 C C . VAL C 1 431 ? -4.092 93.872 63.132 1.00 16.68 431 VAL C C 1
ATOM 11084 O O . VAL C 1 431 ? -4.243 93.101 64.083 1.00 14.12 431 VAL C O 1
ATOM 11088 N N . SER C 1 432 ? -2.898 94.312 62.741 1.00 15.33 432 SER C N 1
ATOM 11089 C CA . SER C 1 432 ? -1.674 93.870 63.402 1.00 14.24 432 SER C CA 1
ATOM 11090 C C . SER C 1 432 ? -1.643 94.302 64.863 1.00 14.11 432 SER C C 1
ATOM 11091 O O . SER C 1 432 ? -2.372 95.201 65.272 1.00 15.85 432 SER C O 1
ATOM 11094 N N . PHE C 1 433 ? -0.786 93.655 65.642 1.00 17.10 433 PHE C N 1
ATOM 11095 C CA . PHE C 1 433 ? -0.695 93.922 67.070 1.00 16.57 433 PHE C CA 1
ATOM 11096 C C . PHE C 1 433 ? 0.155 95.156 67.376 1.00 15.79 433 PHE C C 1
ATOM 11097 O O . PHE C 1 433 ? -0.313 96.100 68.010 1.00 14.63 433 PHE C O 1
ATOM 11105 N N . THR C 1 434 ? 1.403 95.140 66.919 1.00 13.95 434 THR C N 1
ATOM 11106 C CA . THR C 1 434 ? 2.363 96.190 67.255 1.00 15.78 434 THR C CA 1
ATOM 11107 C C . THR C 1 434 ? 1.994 97.560 66.689 1.00 17.74 434 THR C C 1
ATOM 11108 O O . THR C 1 434 ? 2.078 98.567 67.389 1.00 16.08 434 THR C O 1
ATOM 11112 N N . THR C 1 435 ? 1.594 97.601 65.423 1.00 13.22 435 THR C N 1
ATOM 11113 C CA . THR C 1 435 ? 1.315 98.878 64.774 1.00 18.01 435 THR C CA 1
ATOM 11114 C C . THR C 1 435 ? -0.166 99.115 64.494 1.00 19.19 435 THR C C 1
ATOM 11115 O O . THR C 1 435 ? -0.579 100.243 64.234 1.00 20.39 435 THR C O 1
ATOM 11119 N N . GLY C 1 436 ? -0.968 98.060 64.550 1.00 15.40 436 GLY C N 1
ATOM 11120 C CA . GLY C 1 436 ? -2.378 98.199 64.248 1.00 15.28 436 GLY C CA 1
ATOM 11121 C C . GLY C 1 436 ? -2.589 98.546 62.786 1.00 17.44 436 GLY C C 1
ATOM 11122 O O . GLY C 1 436 ? -3.468 99.331 62.436 1.00 17.47 436 GLY C O 1
ATOM 11123 N N . GLN C 1 437 ? -1.769 97.954 61.928 1.00 15.45 437 GLN C N 1
ATOM 11124 C CA . GLN C 1 437 ? -1.882 98.171 60.497 1.00 15.93 437 GLN C CA 1
ATOM 11125 C C . GLN C 1 437 ? -2.556 96.987 59.812 1.00 15.46 437 GLN C C 1
ATOM 11126 O O . GLN C 1 437 ? -2.636 95.893 60.371 1.00 14.22 437 GLN C O 1
ATOM 11132 N N . TYR C 1 438 ? -3.050 97.219 58.603 1.00 15.60 438 TYR C N 1
ATOM 11133 C CA . TYR C 1 438 ? -3.571 96.144 57.773 1.00 15.48 438 TYR C CA 1
ATOM 11134 C C . TYR C 1 438 ? -2.461 95.613 56.873 1.00 16.74 438 TYR C C 1
ATOM 11135 O O . TYR C 1 438 ? -2.445 94.433 56.526 1.00 19.41 438 TYR C O 1
ATOM 11144 N N . SER C 1 439 ? -1.534 96.494 56.502 1.00 14.42 439 SER C N 1
ATOM 11145 C CA . SER C 1 439 ? -0.549 96.197 55.462 1.00 16.83 439 SER C CA 1
ATOM 11146 C C . SER C 1 439 ? 0.324 94.978 55.755 1.00 15.20 439 SER C C 1
ATOM 11147 O O . SER C 1 439 ? 0.746 94.283 54.834 1.00 15.75 439 SER C O 1
ATOM 11150 N N . LYS C 1 440 ? 0.598 94.725 57.030 1.00 13.90 440 LYS C N 1
ATOM 11151 C CA . LYS C 1 440 ? 1.345 93.538 57.429 1.00 14.59 440 LYS C CA 1
ATOM 11152 C C . LYS C 1 440 ? 0.384 92.360 57.521 1.00 15.61 440 LYS C C 1
ATOM 11153 O O . LYS C 1 440 ? -0.256 92.147 58.549 1.00 16.53 440 LYS C O 1
ATOM 11159 N N . ARG C 1 441 ? 0.286 91.592 56.441 1.00 15.03 441 ARG C N 1
ATOM 11160 C CA . ARG C 1 441 ? -0.765 90.586 56.326 1.00 15.46 441 ARG C CA 1
ATOM 11161 C C . ARG C 1 441 ? -0.310 89.150 56.614 1.00 16.95 441 ARG C C 1
ATOM 11162 O O . ARG C 1 441 ? 0.841 88.780 56.365 1.00 15.47 441 ARG C O 1
ATOM 11170 N N . TYR C 1 442 ? -1.237 88.349 57.132 1.00 15.41 442 TYR C N 1
ATOM 11171 C CA . TYR C 1 442 ? -0.956 86.973 57.526 1.00 15.34 442 TYR C CA 1
ATOM 11172 C C . TYR C 1 442 ? -1.885 85.976 56.851 1.00 15.06 442 TYR C C 1
ATOM 11173 O O . TYR C 1 442 ? -1.662 84.769 56.918 1.00 15.08 442 TYR C O 1
ATOM 11182 N N . GLY C 1 443 ? -2.934 86.482 56.213 1.00 17.56 443 GLY C N 1
ATOM 11183 C CA . GLY C 1 443 ? -4.065 85.651 55.840 1.00 17.72 443 GLY C CA 1
ATOM 11184 C C . GLY C 1 443 ? -3.955 84.777 54.607 1.00 16.63 443 GLY C C 1
ATOM 11185 O O . GLY C 1 443 ? -3.138 85.021 53.725 1.00 17.18 443 GLY C O 1
ATOM 11186 N N . PHE C 1 444 ? -4.784 83.735 54.571 1.00 16.38 444 PHE C N 1
ATOM 11187 C CA . PHE C 1 444 ? -5.063 83.002 53.345 1.00 18.64 444 PHE C CA 1
ATOM 11188 C C . PHE C 1 444 ? -6.133 83.784 52.589 1.00 18.43 444 PHE C C 1
ATOM 11189 O O . PHE C 1 444 ? -6.228 83.729 51.364 1.00 18.04 444 PHE C O 1
ATOM 11197 N N . ILE C 1 445 ? -6.945 84.510 53.349 1.00 14.31 445 ILE C N 1
ATOM 11198 C CA . ILE C 1 445 ? -8.009 85.323 52.789 1.00 17.61 445 ILE C CA 1
ATOM 11199 C C . ILE C 1 445 ? -7.625 86.796 52.877 1.00 16.45 445 ILE C C 1
ATOM 11200 O O . ILE C 1 445 ? -7.418 87.328 53.967 1.00 15.62 445 ILE C O 1
ATOM 11205 N N . TYR C 1 446 ? -7.515 87.443 51.721 1.00 16.84 446 TYR C N 1
ATOM 11206 C CA . TYR C 1 446 ? -7.184 88.862 51.647 1.00 15.54 446 TYR C CA 1
ATOM 11207 C C . TYR C 1 446 ? -8.404 89.706 51.974 1.00 17.69 446 TYR C C 1
ATOM 11208 O O . TYR C 1 446 ? -9.503 89.436 51.488 1.00 18.90 446 TYR C O 1
ATOM 11217 N N . VAL C 1 447 ? -8.212 90.722 52.808 1.00 16.59 447 VAL C N 1
ATOM 11218 C CA . VAL C 1 447 ? -9.270 91.683 53.085 1.00 16.51 447 VAL C CA 1
ATOM 11219 C C . VAL C 1 447 ? -8.907 93.024 52.470 1.00 19.24 447 VAL C C 1
ATOM 11220 O O . VAL C 1 447 ? -7.831 93.563 52.731 1.00 18.62 447 VAL C O 1
ATOM 11224 N N . ASN C 1 448 ? -9.802 93.563 51.650 1.00 19.02 448 ASN C N 1
ATOM 11225 C CA . ASN C 1 448 ? -9.545 94.843 51.005 1.00 17.54 448 ASN C CA 1
ATOM 11226 C C . ASN C 1 448 ? -9.727 96.010 51.965 1.00 16.05 448 ASN C C 1
ATOM 11227 O O . ASN C 1 448 ? -10.717 96.736 51.901 1.00 16.21 448 ASN C O 1
ATOM 11232 N N . LYS C 1 449 ? -8.762 96.175 52.860 1.00 17.31 449 LYS C N 1
ATOM 11233 C CA . LYS C 1 449 ? -8.757 97.293 53.790 1.00 16.93 449 LYS C CA 1
ATOM 11234 C C . LYS C 1 449 ? -7.305 97.687 54.016 1.00 15.26 449 LYS C C 1
ATOM 11235 O O . LYS C 1 449 ? -6.448 96.825 54.200 1.00 16.71 449 LYS C O 1
ATOM 11241 N N . HIS C 1 450 ? -7.028 98.986 53.989 1.00 18.07 450 HIS C N 1
ATOM 11242 C CA . HIS C 1 450 ? -5.650 99.464 53.948 1.00 18.69 450 HIS C CA 1
ATOM 11243 C C . HIS C 1 450 ? -5.310 100.424 55.081 1.00 17.98 450 HIS C C 1
ATOM 11244 O O . HIS C 1 450 ? -6.190 100.879 55.808 1.00 18.08 450 HIS C O 1
ATOM 11251 N N . ASP C 1 451 ? -4.021 100.725 55.215 1.00 20.08 451 ASP C N 1
ATOM 11252 C CA . ASP C 1 451 ? -3.518 101.583 56.287 1.00 19.94 451 ASP C CA 1
ATOM 11253 C C . ASP C 1 451 ? -4.085 102.995 56.227 1.00 16.91 451 ASP C C 1
ATOM 11254 O O . ASP C 1 451 ? -4.264 103.638 57.258 1.00 22.14 451 ASP C O 1
ATOM 11259 N N . ASP C 1 452 ? -4.363 103.479 55.021 1.00 17.87 452 ASP C N 1
ATOM 11260 C CA . ASP C 1 452 ? -4.893 104.829 54.854 1.00 19.34 452 ASP C CA 1
ATOM 11261 C C . ASP C 1 452 ? -6.418 104.867 54.959 1.00 21.09 452 ASP C C 1
ATOM 11262 O O . ASP C 1 452 ? -7.034 105.917 54.787 1.00 22.87 452 ASP C O 1
ATOM 11267 N N . GLY C 1 453 ? -7.022 103.716 55.233 1.00 16.78 453 GLY C N 1
ATOM 11268 C CA . GLY C 1 453 ? -8.450 103.655 55.474 1.00 18.19 453 GLY C CA 1
ATOM 11269 C C . GLY C 1 453 ? -9.277 103.316 54.250 1.00 17.54 453 GLY C C 1
ATOM 11270 O O . GLY C 1 453 ? -10.493 103.169 54.340 1.00 17.34 453 GLY C O 1
ATOM 11271 N N . THR C 1 454 ? -8.622 103.196 53.102 1.00 17.35 454 THR C N 1
ATOM 11272 C CA . THR C 1 454 ? -9.319 102.849 51.870 1.00 15.70 454 THR C CA 1
ATOM 11273 C C . THR C 1 454 ? -9.654 101.360 51.817 1.00 18.95 454 THR C C 1
ATOM 11274 O O . THR C 1 454 ? -9.131 100.560 52.598 1.00 17.75 454 THR C O 1
ATOM 11278 N N . GLY C 1 455 ? -10.534 100.994 50.890 1.00 19.85 455 GLY C N 1
ATOM 11279 C CA . GLY C 1 455 ? -10.959 99.615 50.740 1.00 19.57 455 GLY C CA 1
ATOM 11280 C C . GLY C 1 455 ? -12.447 99.460 50.985 1.00 21.29 455 GLY C C 1
ATOM 11281 O O . GLY C 1 455 ? -13.072 100.319 51.607 1.00 19.26 455 GLY C O 1
ATOM 11282 N N . ASP C 1 456 ? -13.016 98.363 50.493 1.00 21.59 456 ASP C N 1
ATOM 11283 C CA . ASP C 1 456 ? -14.440 98.094 50.670 1.00 20.26 456 ASP C CA 1
ATOM 11284 C C . ASP C 1 456 ? -14.695 96.903 51.591 1.00 17.47 456 ASP C C 1
ATOM 11285 O O . ASP C 1 456 ? -15.831 96.454 51.740 1.00 22.70 456 ASP C O 1
ATOM 11290 N N . MET C 1 457 ? -13.628 96.392 52.197 1.00 19.27 457 MET C N 1
ATOM 11291 C CA . MET C 1 457 ? -13.734 95.361 53.225 1.00 16.50 457 MET C CA 1
ATOM 11292 C C . MET C 1 457 ? -14.104 93.986 52.665 1.00 19.14 457 MET C C 1
ATOM 11293 O O . MET C 1 457 ? -14.417 93.070 53.423 1.00 19.44 457 MET C O 1
ATOM 11298 N N . SER C 1 458 ? -14.066 93.841 51.343 1.00 16.75 458 SER C N 1
ATOM 11299 C CA . SER C 1 458 ? -14.405 92.571 50.707 1.00 16.80 458 SER C CA 1
ATOM 11300 C C . SER C 1 458 ? -13.281 91.545 50.864 1.00 19.28 458 SER C C 1
ATOM 11301 O O . SER C 1 458 ? -12.124 91.905 51.094 1.00 17.11 458 SER C O 1
ATOM 11304 N N . ARG C 1 459 ? -13.630 90.268 50.740 1.00 15.25 459 ARG C N 1
ATOM 11305 C CA . ARG C 1 459 ? -12.652 89.190 50.854 1.00 15.93 459 ARG C CA 1
ATOM 11306 C C . ARG C 1 459 ? -12.332 88.570 49.503 1.00 16.46 459 ARG C C 1
ATOM 11307 O O . ARG C 1 459 ? -13.162 88.567 48.594 1.00 19.30 459 ARG C O 1
ATOM 11315 N N . SER C 1 460 ? -11.124 88.035 49.382 1.00 16.65 460 SER C N 1
ATOM 11316 C CA . SER C 1 460 ? -10.727 87.290 48.195 1.00 18.72 460 SER C CA 1
ATOM 11317 C C . SER C 1 460 ? -9.623 86.306 48.563 1.00 16.79 460 SER C C 1
ATOM 11318 O O . SER C 1 460 ? -8.871 86.535 49.512 1.00 15.33 460 SER C O 1
ATOM 11321 N N . ARG C 1 461 ? -9.542 85.208 47.817 1.00 18.29 461 ARG C N 1
ATOM 11322 C CA . ARG C 1 461 ? -8.614 84.126 48.128 1.00 17.18 461 ARG C CA 1
ATOM 11323 C C . ARG C 1 461 ? -7.212 84.388 47.594 1.00 19.28 461 ARG C C 1
ATOM 11324 O O . ARG C 1 461 ? -7.026 84.633 46.402 1.00 17.81 461 ARG C O 1
ATOM 11332 N N . LYS C 1 462 ? -6.225 84.328 48.479 1.00 17.95 462 LYS C N 1
ATOM 11333 C CA . LYS C 1 462 ? -4.834 84.397 48.059 1.00 21.63 462 LYS C CA 1
ATOM 11334 C C . LYS C 1 462 ? -4.433 83.032 47.509 1.00 21.28 462 LYS C C 1
ATOM 11335 O O . LYS C 1 462 ? -5.174 82.061 47.654 1.00 20.80 462 LYS C O 1
ATOM 11341 N N . LYS C 1 463 ? -3.267 82.960 46.877 1.00 21.40 463 LYS C N 1
ATOM 11342 C CA . LYS C 1 463 ? -2.757 81.694 46.362 1.00 20.23 463 LYS C CA 1
ATOM 11343 C C . LYS C 1 463 ? -2.568 80.672 47.486 1.00 20.48 463 LYS C C 1
ATOM 11344 O O . LYS C 1 463 ? -2.695 79.466 47.272 1.00 22.81 463 LYS C O 1
ATOM 11350 N N . SER C 1 464 ? -2.275 81.157 48.686 1.00 17.70 464 SER C N 1
ATOM 11351 C CA . SER C 1 464 ? -2.095 80.273 49.833 1.00 19.70 464 SER C CA 1
ATOM 11352 C C . SER C 1 464 ? -3.401 79.605 50.267 1.00 18.78 464 SER C C 1
ATOM 11353 O O . SER C 1 464 ? -3.382 78.655 51.046 1.00 18.58 464 SER C O 1
ATOM 11356 N N . PHE C 1 465 ? -4.526 80.102 49.756 1.00 19.94 465 PHE C N 1
ATOM 11357 C CA . PHE C 1 465 ? -5.850 79.599 50.123 1.00 16.47 465 PHE C CA 1
ATOM 11358 C C . PHE C 1 465 ? -6.074 78.163 49.648 1.00 17.42 465 PHE C C 1
ATOM 11359 O O . PHE C 1 465 ? -6.376 77.273 50.444 1.00 15.17 465 PHE C O 1
ATOM 11367 N N . ASN C 1 466 ? -5.935 77.941 48.346 1.00 20.12 466 ASN C N 1
ATOM 11368 C CA . ASN C 1 466 ? -6.094 76.602 47.791 1.00 20.01 466 ASN C CA 1
ATOM 11369 C C . ASN C 1 466 ? -4.970 75.662 48.209 1.00 19.63 466 ASN C C 1
ATOM 11370 O O . ASN C 1 466 ? -5.157 74.445 48.258 1.00 15.88 466 ASN C O 1
ATOM 11375 N N . TRP C 1 467 ? -3.804 76.230 48.505 1.00 18.59 467 TRP C N 1
ATOM 11376 C CA . TRP C 1 467 ? -2.675 75.434 48.968 1.00 17.05 467 TRP C CA 1
ATOM 11377 C C . TRP C 1 467 ? -2.949 74.858 50.348 1.00 19.28 467 TRP C C 1
ATOM 11378 O O . TRP C 1 467 ? -2.724 73.672 50.589 1.00 20.48 467 TRP C O 1
ATOM 11389 N N . TYR C 1 468 ? -3.431 75.700 51.255 1.00 16.60 468 TYR C N 1
ATOM 11390 C CA . TYR C 1 468 ? -3.721 75.238 52.603 1.00 18.19 468 TYR C CA 1
ATOM 11391 C C . TYR C 1 468 ? -4.936 74.316 52.588 1.00 17.89 468 TYR C C 1
ATOM 11392 O O . TYR C 1 468 ? -5.108 73.485 53.479 1.00 20.34 468 TYR C O 1
ATOM 11401 N N . LYS C 1 469 ? -5.772 74.468 51.566 1.00 18.76 469 LYS C N 1
ATOM 11402 C CA . LYS C 1 469 ? -6.921 73.593 51.373 1.00 17.30 469 LYS C CA 1
ATOM 11403 C C . LYS C 1 469 ? -6.423 72.179 51.125 1.00 17.68 469 LYS C C 1
ATOM 11404 O O . LYS C 1 469 ? -6.897 71.217 51.732 1.00 17.09 469 LYS C O 1
ATOM 11410 N N . GLU C 1 470 ? -5.452 72.064 50.227 1.00 21.15 470 GLU C N 1
ATOM 11411 C CA . GLU C 1 470 ? -4.884 70.772 49.878 1.00 21.42 470 GLU C CA 1
ATOM 11412 C C . GLU C 1 470 ? -4.105 70.183 51.050 1.00 19.63 470 GLU C C 1
ATOM 11413 O O . GLU C 1 470 ? -4.090 68.967 51.248 1.00 21.49 470 GLU C O 1
ATOM 11419 N N . VAL C 1 471 ? -3.463 71.046 51.830 1.00 17.97 471 VAL C N 1
ATOM 11420 C CA . VAL C 1 471 ? -2.764 70.595 53.027 1.00 18.04 471 VAL C CA 1
ATOM 11421 C C . VAL C 1 471 ? -3.703 69.786 53.915 1.00 18.60 471 VAL C C 1
ATOM 11422 O O . VAL C 1 471 ? -3.398 68.652 54.282 1.00 21.21 471 VAL C O 1
ATOM 11426 N N . ILE C 1 472 ? -4.851 70.369 54.245 1.00 16.09 472 ILE C N 1
ATOM 11427 C CA . ILE C 1 472 ? -5.805 69.729 55.147 1.00 17.33 472 ILE C CA 1
ATOM 11428 C C . ILE C 1 472 ? -6.453 68.485 54.541 1.00 19.42 472 ILE C C 1
ATOM 11429 O O . ILE C 1 472 ? -6.710 67.506 55.242 1.00 20.44 472 ILE C O 1
ATOM 11434 N N . ALA C 1 473 ? -6.720 68.526 53.241 1.00 15.04 473 ALA C N 1
ATOM 11435 C CA . ALA C 1 473 ? -7.350 67.396 52.567 1.00 20.26 473 ALA C CA 1
ATOM 11436 C C . ALA C 1 473 ? -6.431 66.177 52.562 1.00 20.41 473 ALA C C 1
ATOM 11437 O O . ALA C 1 473 ? -6.886 65.042 52.690 1.00 21.68 473 ALA C O 1
ATOM 11439 N N . SER C 1 474 ? -5.133 66.419 52.425 1.00 20.71 474 SER C N 1
ATOM 11440 C CA . SER C 1 474 ? -4.157 65.337 52.412 1.00 21.58 474 SER C CA 1
ATOM 11441 C C . SER C 1 474 ? -3.556 65.114 53.796 1.00 22.95 474 SER C C 1
ATOM 11442 O O . SER C 1 474 ? -2.507 64.487 53.932 1.00 20.93 474 SER C O 1
ATOM 11445 N N . ASN C 1 475 ? -4.230 65.628 54.820 1.00 21.58 475 ASN C N 1
ATOM 11446 C CA . ASN C 1 475 ? -3.731 65.559 56.190 1.00 18.17 475 ASN C CA 1
ATOM 11447 C C . ASN C 1 475 ? -2.246 65.901 56.309 1.00 20.02 475 ASN C C 1
ATOM 11448 O O . ASN C 1 475 ? -1.529 65.318 57.125 1.00 19.08 475 ASN C O 1
ATOM 11453 N N . GLY C 1 476 ? -1.791 66.840 55.486 1.00 17.66 476 GLY C N 1
ATOM 11454 C CA . GLY C 1 476 ? -0.432 67.346 55.575 1.00 20.21 476 GLY C CA 1
ATOM 11455 C C . GLY C 1 476 ? 0.590 66.591 54.747 1.00 22.20 476 GLY C C 1
ATOM 11456 O O . GLY C 1 476 ? 1.793 66.804 54.897 1.00 21.51 476 GLY C O 1
ATOM 11457 N N . GLU C 1 477 ? 0.115 65.714 53.866 1.00 20.94 477 GLU C N 1
ATOM 11458 C CA . GLU C 1 477 ? 1.008 64.903 53.042 1.00 20.98 477 GLU C CA 1
ATOM 11459 C C . GLU C 1 477 ? 1.292 65.538 51.684 1.00 19.76 477 GLU C C 1
ATOM 11460 O O . GLU C 1 477 ? 2.292 65.220 51.045 1.00 21.34 477 GLU C O 1
ATOM 11466 N N . LYS C 1 478 ? 0.414 66.434 51.247 1.00 19.72 478 LYS C N 1
ATOM 11467 C CA . LYS C 1 478 ? 0.623 67.156 49.995 1.00 21.26 478 LYS C CA 1
ATOM 11468 C C . LYS C 1 478 ? 0.908 68.627 50.263 1.00 23.48 478 LYS C C 1
ATOM 11469 O O . LYS C 1 478 ? -0.006 69.408 50.528 1.00 21.14 478 LYS C O 1
ATOM 11475 N N . LEU C 1 479 ? 2.183 68.997 50.190 1.00 22.29 479 LEU C N 1
ATOM 11476 C CA . LEU C 1 479 ? 2.602 70.361 50.473 1.00 22.63 479 LEU C CA 1
ATOM 11477 C C . LEU C 1 479 ? 3.239 70.994 49.244 1.00 22.81 479 LEU C C 1
ATOM 11478 O O . LEU C 1 479 ? 3.548 72.183 49.242 1.00 22.78 479 LEU C O 1
ATOM 11483 N N . LYS D 1 5 ? 22.470 86.152 104.102 1.00 35.02 5 LYS D N 1
ATOM 11484 C CA . LYS D 1 5 ? 23.562 85.560 103.334 1.00 36.63 5 LYS D CA 1
ATOM 11485 C C . LYS D 1 5 ? 23.342 84.070 103.089 1.00 36.70 5 LYS D C 1
ATOM 11486 O O . LYS D 1 5 ? 23.126 83.299 104.024 1.00 35.35 5 LYS D O 1
ATOM 11492 N N . LEU D 1 6 ? 23.410 83.669 101.824 1.00 36.94 6 LEU D N 1
ATOM 11493 C CA . LEU D 1 6 ? 23.063 82.308 101.442 1.00 26.90 6 LEU D CA 1
ATOM 11494 C C . LEU D 1 6 ? 24.265 81.373 101.374 1.00 29.63 6 LEU D C 1
ATOM 11495 O O . LEU D 1 6 ? 25.350 81.764 100.943 1.00 29.28 6 LEU D O 1
ATOM 11500 N N . THR D 1 7 ? 24.056 80.133 101.807 1.00 23.92 7 THR D N 1
ATOM 11501 C CA . THR D 1 7 ? 25.066 79.089 101.704 1.00 23.63 7 THR D CA 1
ATOM 11502 C C . THR D 1 7 ? 24.383 77.765 101.403 1.00 23.13 7 THR D C 1
ATOM 11503 O O . THR D 1 7 ? 23.160 77.702 101.287 1.00 22.80 7 THR D O 1
ATOM 11507 N N . LEU D 1 8 ? 25.174 76.704 101.289 1.00 24.78 8 LEU D N 1
ATOM 11508 C CA . LEU D 1 8 ? 24.626 75.365 101.140 1.00 20.14 8 LEU D CA 1
ATOM 11509 C C . LEU D 1 8 ? 23.880 74.985 102.415 1.00 21.09 8 LEU D C 1
ATOM 11510 O O . LEU D 1 8 ? 24.088 75.596 103.462 1.00 19.72 8 LEU D O 1
ATOM 11515 N N . PRO D 1 9 ? 22.990 73.987 102.325 1.00 21.21 9 PRO D N 1
ATOM 11516 C CA . PRO D 1 9 ? 22.317 73.452 103.511 1.00 22.53 9 PRO D CA 1
ATOM 11517 C C . PRO D 1 9 ? 23.334 72.963 104.532 1.00 23.89 9 PRO D C 1
ATOM 11518 O O . PRO D 1 9 ? 24.406 72.490 104.154 1.00 21.40 9 PRO D O 1
ATOM 11522 N N . LYS D 1 10 ? 22.998 73.077 105.811 1.00 21.80 10 LYS D N 1
ATOM 11523 C CA . LYS D 1 10 ? 23.906 72.664 106.871 1.00 27.47 10 LYS D CA 1
ATOM 11524 C C . LYS D 1 10 ? 24.183 71.162 106.818 1.00 33.18 10 LYS D C 1
ATOM 11525 O O . LYS D 1 10 ? 25.205 70.692 107.322 1.00 32.50 10 LYS D O 1
ATOM 11531 N N . ASP D 1 11 ? 23.272 70.412 106.202 1.00 31.21 11 ASP D N 1
ATOM 11532 C CA . ASP D 1 11 ? 23.389 68.957 106.159 1.00 26.77 11 ASP D CA 1
ATOM 11533 C C . ASP D 1 11 ? 23.819 68.436 104.787 1.00 28.35 11 ASP D C 1
ATOM 11534 O O . ASP D 1 11 ? 23.626 67.261 104.468 1.00 26.66 11 ASP D O 1
ATOM 11539 N N . PHE D 1 12 ? 24.406 69.319 103.985 1.00 24.01 12 PHE D N 1
ATOM 11540 C CA . PHE D 1 12 ? 24.938 68.949 102.677 1.00 21.38 12 PHE D CA 1
ATOM 11541 C C . PHE D 1 12 ? 25.888 67.763 102.816 1.00 18.76 12 PHE D C 1
ATOM 11542 O O . PHE D 1 12 ? 26.762 67.762 103.679 1.00 21.07 12 PHE D O 1
ATOM 11550 N N . LEU D 1 13 ? 25.720 66.756 101.965 1.00 20.49 13 LEU D N 1
ATOM 11551 C CA . LEU D 1 13 ? 26.506 65.528 102.073 1.00 15.56 13 LEU D CA 1
ATOM 11552 C C . LEU D 1 13 ? 27.838 65.566 101.315 1.00 15.77 13 LEU D C 1
ATOM 11553 O O . LEU D 1 13 ? 27.965 64.966 100.249 1.00 15.95 13 LEU D O 1
ATOM 11558 N N . TRP D 1 14 ? 28.827 66.264 101.870 1.00 15.19 14 TRP D N 1
ATOM 11559 C CA . TRP D 1 14 ? 30.183 66.235 101.328 1.00 12.21 14 TRP D CA 1
ATOM 11560 C C . TRP D 1 14 ? 30.765 64.851 101.552 1.00 16.70 14 TRP D C 1
ATOM 11561 O O . TRP D 1 14 ? 30.502 64.230 102.581 1.00 22.61 14 TRP D O 1
ATOM 11572 N N . GLY D 1 15 ? 31.571 64.372 100.612 1.00 13.07 15 GLY D N 1
ATOM 11573 C CA . GLY D 1 15 ? 32.227 63.089 100.783 1.00 13.86 15 GLY D CA 1
ATOM 11574 C C . GLY D 1 15 ? 33.225 62.745 99.694 1.00 14.00 15 GLY D C 1
ATOM 11575 O O . GLY D 1 15 ? 33.814 63.625 99.064 1.00 13.38 15 GLY D O 1
ATOM 11576 N N . GLY D 1 16 ? 33.419 61.447 99.488 1.00 13.08 16 GLY D N 1
ATOM 11577 C CA . GLY D 1 16 ? 34.293 60.942 98.444 1.00 13.78 16 GLY D CA 1
ATOM 11578 C C . GLY D 1 16 ? 33.683 59.700 97.825 1.00 13.06 16 GLY D C 1
ATOM 11579 O O . GLY D 1 16 ? 32.835 59.054 98.439 1.00 16.68 16 GLY D O 1
ATOM 11580 N N . ALA D 1 17 ? 34.104 59.362 96.612 1.00 14.59 17 ALA D N 1
ATOM 11581 C CA . ALA D 1 17 ? 33.493 58.248 95.894 1.00 13.36 17 ALA D CA 1
ATOM 11582 C C . ALA D 1 17 ? 34.523 57.322 95.257 1.00 16.02 17 ALA D C 1
ATOM 11583 O O . ALA D 1 17 ? 35.509 57.778 94.681 1.00 17.95 17 ALA D O 1
ATOM 11585 N N . VAL D 1 18 ? 34.280 56.019 95.374 1.00 16.90 18 VAL D N 1
ATOM 11586 C CA . VAL D 1 18 ? 35.089 55.001 94.711 1.00 16.92 18 VAL D CA 1
ATOM 11587 C C . VAL D 1 18 ? 34.198 53.839 94.274 1.00 18.40 18 VAL D C 1
ATOM 11588 O O . VAL D 1 18 ? 32.981 53.879 94.443 1.00 15.94 18 VAL D O 1
ATOM 11592 N N . ALA D 1 19 ? 34.812 52.803 93.715 1.00 20.11 19 ALA D N 1
ATOM 11593 C CA . ALA D 1 19 ? 34.089 51.594 93.342 1.00 16.65 19 ALA D CA 1
ATOM 11594 C C . ALA D 1 19 ? 34.836 50.390 93.900 1.00 18.71 19 ALA D C 1
ATOM 11595 O O . ALA D 1 19 ? 36.067 50.355 93.880 1.00 18.67 19 ALA D O 1
ATOM 11597 N N . ALA D 1 20 ? 34.095 49.409 94.406 1.00 15.27 20 ALA D N 1
ATOM 11598 C CA . ALA D 1 20 ? 34.712 48.249 95.043 1.00 16.92 20 ALA D CA 1
ATOM 11599 C C . ALA D 1 20 ? 35.858 47.657 94.216 1.00 16.83 20 ALA D C 1
ATOM 11600 O O . ALA D 1 20 ? 36.955 47.451 94.730 1.00 19.26 20 ALA D O 1
ATOM 11602 N N . HIS D 1 21 ? 35.611 47.407 92.933 1.00 16.95 21 HIS D N 1
ATOM 11603 C CA . HIS D 1 21 ? 36.586 46.712 92.092 1.00 17.10 21 HIS D CA 1
ATOM 11604 C C . HIS D 1 21 ? 37.804 47.566 91.742 1.00 20.24 21 HIS D C 1
ATOM 11605 O O . HIS D 1 21 ? 38.822 47.041 91.290 1.00 15.50 21 HIS D O 1
ATOM 11612 N N . GLN D 1 22 ? 37.701 48.876 91.943 1.00 18.58 22 GLN D N 1
ATOM 11613 C CA . GLN D 1 22 ? 38.802 49.770 91.594 1.00 18.22 22 GLN D CA 1
ATOM 11614 C C . GLN D 1 22 ? 39.712 50.076 92.781 1.00 18.21 22 GLN D C 1
ATOM 11615 O O . GLN D 1 22 ? 40.810 50.595 92.601 1.00 17.32 22 GLN D O 1
ATOM 11621 N N . VAL D 1 23 ? 39.267 49.744 93.990 1.00 16.88 23 VAL D N 1
ATOM 11622 C CA . VAL D 1 23 ? 40.080 50.013 95.176 1.00 17.90 23 VAL D CA 1
ATOM 11623 C C . VAL D 1 23 ? 40.355 48.787 96.040 1.00 17.92 23 VAL D C 1
ATOM 11624 O O . VAL D 1 23 ? 41.457 48.635 96.566 1.00 19.06 23 VAL D O 1
ATOM 11628 N N . GLU D 1 24 ? 39.362 47.912 96.176 1.00 18.79 24 GLU D N 1
ATOM 11629 C CA . GLU D 1 24 ? 39.400 46.862 97.198 1.00 18.15 24 GLU D CA 1
ATOM 11630 C C . GLU D 1 24 ? 40.595 45.911 97.131 1.00 21.24 24 GLU D C 1
ATOM 11631 O O . GLU D 1 24 ? 41.298 45.721 98.123 1.00 16.58 24 GLU D O 1
ATOM 11637 N N . GLY D 1 25 ? 40.826 45.318 95.966 1.00 20.77 25 GLY D N 1
ATOM 11638 C CA . GLY D 1 25 ? 41.785 44.235 95.871 1.00 16.77 25 GLY D CA 1
ATOM 11639 C C . GLY D 1 25 ? 41.152 43.014 96.507 1.00 17.09 25 GLY D C 1
ATOM 11640 O O . GLY D 1 25 ? 39.928 42.931 96.590 1.00 16.27 25 GLY D O 1
ATOM 11641 N N . GLY D 1 26 ? 41.972 42.077 96.974 1.00 18.38 26 GLY D N 1
ATOM 11642 C CA . GLY D 1 26 ? 41.456 40.848 97.548 1.00 17.15 26 GLY D CA 1
ATOM 11643 C C . GLY D 1 26 ? 40.380 40.250 96.661 1.00 19.05 26 GLY D C 1
ATOM 11644 O O . GLY D 1 26 ? 39.303 39.884 97.133 1.00 18.65 26 GLY D O 1
ATOM 11645 N N . TRP D 1 27 ? 40.680 40.157 95.368 1.00 17.21 27 TRP D N 1
ATOM 11646 C CA . TRP D 1 27 ? 39.713 39.724 94.367 1.00 17.71 27 TRP D CA 1
ATOM 11647 C C . TRP D 1 27 ? 39.231 38.291 94.587 1.00 21.05 27 TRP D C 1
ATOM 11648 O O . TRP D 1 27 ? 38.115 37.941 94.202 1.00 21.26 27 TRP D O 1
ATOM 11659 N N . ASN D 1 28 ? 40.072 37.463 95.201 1.00 17.51 28 ASN D N 1
ATOM 11660 C CA . ASN D 1 28 ? 39.713 36.072 95.458 1.00 17.54 28 ASN D CA 1
ATOM 11661 C C . ASN D 1 28 ? 39.723 35.743 96.945 1.00 19.43 28 ASN D C 1
ATOM 11662 O O . ASN D 1 28 ? 39.752 34.574 97.333 1.00 19.55 28 ASN D O 1
ATOM 11667 N N . LYS D 1 29 ? 39.700 36.781 97.772 1.00 16.91 29 LYS D N 1
ATOM 11668 C CA . LYS D 1 29 ? 39.689 36.604 99.217 1.00 18.50 29 LYS D CA 1
ATOM 11669 C C . LYS D 1 29 ? 38.264 36.595 99.756 1.00 20.57 29 LYS D C 1
ATOM 11670 O O . LYS D 1 29 ? 37.338 37.059 99.092 1.00 17.64 29 LYS D O 1
ATOM 11676 N N . GLY D 1 30 ? 38.101 36.058 100.963 1.00 18.75 30 GLY D N 1
ATOM 11677 C CA . GLY D 1 30 ? 36.822 36.051 101.649 1.00 17.33 30 GLY D CA 1
ATOM 11678 C C . GLY D 1 30 ? 35.707 35.354 100.896 1.00 17.03 30 GLY D C 1
ATOM 11679 O O . GLY D 1 30 ? 34.535 35.676 101.084 1.00 19.54 30 GLY D O 1
ATOM 11680 N N . GLY D 1 31 ? 36.066 34.403 100.041 1.00 18.42 31 GLY D N 1
ATOM 11681 C CA . GLY D 1 31 ? 35.080 33.658 99.277 1.00 18.05 31 GLY D CA 1
ATOM 11682 C C . GLY D 1 31 ? 34.575 34.380 98.040 1.00 20.25 31 GLY D C 1
ATOM 11683 O O . GLY D 1 31 ? 33.667 33.901 97.358 1.00 19.56 31 GLY D O 1
ATOM 11684 N N . LYS D 1 32 ? 35.165 35.534 97.743 1.00 18.07 32 LYS D N 1
ATOM 11685 C CA . LYS D 1 32 ? 34.758 36.319 96.582 1.00 16.68 32 LYS D CA 1
ATOM 11686 C C . LYS D 1 32 ? 35.033 35.574 95.279 1.00 19.87 32 LYS D C 1
ATOM 11687 O O . LYS D 1 32 ? 36.118 35.022 95.083 1.00 16.35 32 LYS D O 1
ATOM 11693 N N . GLY D 1 33 ? 34.040 35.560 94.396 1.00 16.84 33 GLY D N 1
ATOM 11694 C CA . GLY D 1 33 ? 34.186 34.958 93.084 1.00 17.66 33 GLY D CA 1
ATOM 11695 C C . GLY D 1 33 ? 34.697 35.973 92.080 1.00 19.92 33 GLY D C 1
ATOM 11696 O O . GLY D 1 33 ? 34.696 37.175 92.351 1.00 20.07 33 GLY D O 1
ATOM 11697 N N . PRO D 1 34 ? 35.144 35.496 90.911 1.00 18.18 34 PRO D N 1
ATOM 11698 C CA . PRO D 1 34 ? 35.694 36.398 89.894 1.00 17.84 34 PRO D CA 1
ATOM 11699 C C . PRO D 1 34 ? 34.605 37.230 89.233 1.00 18.57 34 PRO D C 1
ATOM 11700 O O . PRO D 1 34 ? 33.530 36.710 88.941 1.00 17.21 34 PRO D O 1
ATOM 11704 N N . SER D 1 35 ? 34.887 38.513 89.018 1.00 17.17 35 SER D N 1
ATOM 11705 C CA . SER D 1 35 ? 33.967 39.410 88.330 1.00 16.60 35 SER D CA 1
ATOM 11706 C C . SER D 1 35 ? 34.458 39.631 86.907 1.00 20.57 35 SER D C 1
ATOM 11707 O O . SER D 1 35 ? 35.520 39.139 86.529 1.00 23.67 35 SER D O 1
ATOM 11710 N N . ILE D 1 36 ? 33.694 40.385 86.123 1.00 19.34 36 ILE D N 1
ATOM 11711 C CA . ILE D 1 36 ? 34.085 40.680 84.750 1.00 19.18 36 ILE D CA 1
ATOM 11712 C C . ILE D 1 36 ? 35.420 41.419 84.689 1.00 20.59 36 ILE D C 1
ATOM 11713 O O . ILE D 1 36 ? 36.131 41.347 83.687 1.00 22.29 36 ILE D O 1
ATOM 11718 N N . CYS D 1 37 ? 35.762 42.129 85.760 1.00 20.53 37 CYS D N 1
ATOM 11719 C CA . CYS D 1 37 ? 37.003 42.902 85.783 1.00 23.54 37 CYS D CA 1
ATOM 11720 C C . CYS D 1 37 ? 38.195 42.071 86.242 1.00 22.13 37 CYS D C 1
ATOM 11721 O O . CYS D 1 37 ? 39.346 42.479 86.084 1.00 23.48 37 CYS D O 1
ATOM 11724 N N . ASP D 1 38 ? 37.916 40.900 86.803 1.00 16.91 38 ASP D N 1
ATOM 11725 C CA . ASP D 1 38 ? 38.980 40.016 87.255 1.00 17.37 38 ASP D CA 1
ATOM 11726 C C . ASP D 1 38 ? 39.648 39.317 86.076 1.00 20.44 38 ASP D C 1
ATOM 11727 O O . ASP D 1 38 ? 40.673 38.651 86.230 1.00 20.55 38 ASP D O 1
ATOM 11732 N N . VAL D 1 39 ? 39.063 39.493 84.897 1.00 16.69 39 VAL D N 1
ATOM 11733 C CA . VAL D 1 39 ? 39.619 38.952 83.667 1.00 19.51 39 VAL D CA 1
ATOM 11734 C C . VAL D 1 39 ? 39.890 40.066 82.657 1.00 18.82 39 VAL D C 1
ATOM 11735 O O . VAL D 1 39 ? 40.027 39.816 81.464 1.00 22.63 39 VAL D O 1
ATOM 11739 N N . LEU D 1 40 ? 39.968 41.299 83.146 1.00 20.79 40 LEU D N 1
ATOM 11740 C CA . LEU D 1 40 ? 40.267 42.443 82.292 1.00 21.46 40 LEU D CA 1
ATOM 11741 C C . LEU D 1 40 ? 41.697 42.926 82.531 1.00 21.50 40 LEU D C 1
ATOM 11742 O O . LEU D 1 40 ? 42.006 43.486 83.583 1.00 19.47 40 LEU D O 1
ATOM 11747 N N . THR D 1 41 ? 42.564 42.703 81.547 1.00 19.61 41 THR D N 1
ATOM 11748 C CA . THR D 1 41 ? 43.983 43.013 81.686 1.00 19.79 41 THR D CA 1
ATOM 11749 C C . THR D 1 41 ? 44.234 44.509 81.763 1.00 20.36 41 THR D C 1
ATOM 11750 O O . THR D 1 41 ? 43.419 45.313 81.319 1.00 21.57 41 THR D O 1
ATOM 11754 N N . GLY D 1 42 ? 45.376 44.876 82.328 1.00 24.59 42 GLY D N 1
ATOM 11755 C CA . GLY D 1 42 ? 45.771 46.267 82.392 1.00 21.69 42 GLY D CA 1
ATOM 11756 C C . GLY D 1 42 ? 46.207 46.744 81.026 1.00 17.21 42 GLY D C 1
ATOM 11757 O O . GLY D 1 42 ? 46.630 45.951 80.190 1.00 20.68 42 GLY D O 1
ATOM 11758 N N . GLY D 1 43 ? 46.102 48.044 80.797 1.00 18.82 43 GLY D N 1
ATOM 11759 C CA . GLY D 1 43 ? 46.470 48.615 79.519 1.00 22.35 43 GLY D CA 1
ATOM 11760 C C . GLY D 1 43 ? 47.216 49.919 79.693 1.00 23.97 43 GLY D C 1
ATOM 11761 O O . GLY D 1 43 ? 47.734 50.210 80.772 1.00 22.03 43 GLY D O 1
ATOM 11762 N N . ALA D 1 44 ? 47.263 50.703 78.623 1.00 23.68 44 ALA D N 1
ATOM 11763 C CA . ALA D 1 44 ? 47.949 51.987 78.631 1.00 26.80 44 ALA D CA 1
ATOM 11764 C C . ALA D 1 44 ? 47.563 52.752 77.380 1.00 26.33 44 ALA D C 1
ATOM 11765 O O . ALA D 1 44 ? 46.740 52.286 76.592 1.00 26.44 44 ALA D O 1
ATOM 11767 N N . HIS D 1 45 ? 48.156 53.926 77.192 1.00 29.84 45 HIS D N 1
ATOM 11768 C CA . HIS D 1 45 ? 47.867 54.721 76.008 1.00 31.26 45 HIS D CA 1
ATOM 11769 C C . HIS D 1 45 ? 48.143 53.922 74.738 1.00 33.78 45 HIS D C 1
ATOM 11770 O O . HIS D 1 45 ? 49.263 53.455 74.515 1.00 28.29 45 HIS D O 1
ATOM 11777 N N . GLY D 1 46 ? 47.112 53.765 73.913 1.00 30.72 46 GLY D N 1
ATOM 11778 C CA . GLY D 1 46 ? 47.244 53.075 72.644 1.00 27.98 46 GLY D CA 1
ATOM 11779 C C . GLY D 1 46 ? 47.294 51.569 72.795 1.00 26.61 46 GLY D C 1
ATOM 11780 O O . GLY D 1 46 ? 47.571 50.851 71.838 1.00 31.35 46 GLY D O 1
ATOM 11781 N N . VAL D 1 47 ? 47.029 51.088 74.003 1.00 31.54 47 VAL D N 1
ATOM 11782 C CA . VAL D 1 47 ? 47.032 49.655 74.270 1.00 26.56 47 VAL D CA 1
ATOM 11783 C C . VAL D 1 47 ? 45.805 49.268 75.081 1.00 26.34 47 VAL D C 1
ATOM 11784 O O . VAL D 1 47 ? 45.824 49.317 76.310 1.00 27.68 47 VAL D O 1
ATOM 11788 N N . PRO D 1 48 ? 44.727 48.881 74.385 1.00 25.00 48 PRO D N 1
ATOM 11789 C CA . PRO D 1 48 ? 43.433 48.582 75.005 1.00 22.62 48 PRO D CA 1
ATOM 11790 C C . PRO D 1 48 ? 43.525 47.470 76.036 1.00 22.08 48 PRO D C 1
ATOM 11791 O O . PRO D 1 48 ? 44.333 46.554 75.885 1.00 24.26 48 PRO D O 1
ATOM 11795 N N . ARG D 1 49 ? 42.710 47.560 77.081 1.00 22.71 49 ARG D N 1
ATOM 11796 C CA . ARG D 1 49 ? 42.588 46.470 78.036 1.00 23.51 49 ARG D CA 1
ATOM 11797 C C . ARG D 1 49 ? 41.967 45.280 77.315 1.00 26.27 49 ARG D C 1
ATOM 11798 O O . ARG D 1 49 ? 41.130 45.453 76.430 1.00 24.17 49 ARG D O 1
ATOM 11806 N N . GLU D 1 50 ? 42.384 44.075 77.683 1.00 23.70 50 GLU D N 1
ATOM 11807 C CA . GLU D 1 50 ? 41.889 42.878 77.017 1.00 24.91 50 GLU D CA 1
ATOM 11808 C C . GLU D 1 50 ? 41.036 42.030 77.947 1.00 23.64 50 GLU D C 1
ATOM 11809 O O . GLU D 1 50 ? 41.323 41.912 79.139 1.00 21.11 50 GLU D O 1
ATOM 11815 N N . ILE D 1 51 ? 39.981 41.446 77.394 1.00 22.37 51 ILE D N 1
ATOM 11816 C CA . ILE D 1 51 ? 39.178 40.480 78.127 1.00 21.75 51 ILE D CA 1
ATOM 11817 C C . ILE D 1 51 ? 39.676 39.083 77.794 1.00 25.20 51 ILE D C 1
ATOM 11818 O O . ILE D 1 51 ? 39.746 38.703 76.625 1.00 28.70 51 ILE D O 1
ATOM 11823 N N . THR D 1 52 ? 40.029 38.320 78.821 1.00 24.27 52 THR D N 1
ATOM 11824 C CA . THR D 1 52 ? 40.508 36.960 78.619 1.00 26.02 52 THR D CA 1
ATOM 11825 C C . THR D 1 52 ? 39.433 35.961 79.032 1.00 24.10 52 THR D C 1
ATOM 11826 O O . THR D 1 52 ? 38.588 36.264 79.874 1.00 23.47 52 THR D O 1
ATOM 11830 N N . LYS D 1 53 ? 39.461 34.777 78.427 1.00 27.41 53 LYS D N 1
ATOM 11831 C CA . LYS D 1 53 ? 38.478 33.742 78.729 1.00 33.19 53 LYS D CA 1
ATOM 11832 C C . LYS D 1 53 ? 38.441 33.435 80.224 1.00 31.98 53 LYS D C 1
ATOM 11833 O O . LYS D 1 53 ? 37.385 33.152 80.790 1.00 31.54 53 LYS D O 1
ATOM 11839 N N . GLU D 1 54 ? 39.605 33.499 80.857 1.00 30.23 54 GLU D N 1
ATOM 11840 C CA . GLU D 1 54 ? 39.720 33.256 82.287 1.00 31.11 54 GLU D CA 1
ATOM 11841 C C . GLU D 1 54 ? 41.005 33.884 82.803 1.00 28.18 54 GLU D C 1
ATOM 11842 O O . GLU D 1 54 ? 41.727 34.544 82.053 1.00 26.58 54 GLU D O 1
ATOM 11848 N N . VAL D 1 55 ? 41.289 33.678 84.084 1.00 23.21 55 VAL D N 1
ATOM 11849 C CA . VAL D 1 55 ? 42.496 34.228 84.684 1.00 26.12 55 VAL D CA 1
ATOM 11850 C C . VAL D 1 55 ? 43.738 33.508 84.169 1.00 24.03 55 VAL D C 1
ATOM 11851 O O . VAL D 1 55 ? 43.981 32.352 84.509 1.00 30.83 55 VAL D O 1
ATOM 11855 N N . LEU D 1 56 ? 44.519 34.201 83.346 1.00 25.25 56 LEU D N 1
ATOM 11856 C CA . LEU D 1 56 ? 45.717 33.621 82.750 1.00 28.23 56 LEU D CA 1
ATOM 11857 C C . LEU D 1 56 ? 46.983 34.063 83.475 1.00 30.18 56 LEU D C 1
ATOM 11858 O O . LEU D 1 56 ? 47.189 35.254 83.708 1.00 31.62 56 LEU D O 1
ATOM 11863 N N . PRO D 1 57 ? 47.842 33.093 83.818 1.00 33.73 57 PRO D N 1
ATOM 11864 C CA . PRO D 1 57 ? 49.080 33.262 84.589 1.00 31.89 57 PRO D CA 1
ATOM 11865 C C . PRO D 1 57 ? 49.934 34.474 84.196 1.00 35.40 57 PRO D C 1
ATOM 11866 O O . PRO D 1 57 ? 50.179 35.343 85.035 1.00 40.76 57 PRO D O 1
ATOM 11870 N N . GLY D 1 58 ? 50.384 34.530 82.947 1.00 34.55 58 GLY D N 1
ATOM 11871 C CA . GLY D 1 58 ? 51.311 35.570 82.530 1.00 32.64 58 GLY D CA 1
ATOM 11872 C C . GLY D 1 58 ? 50.672 36.916 82.243 1.00 33.80 58 GLY D C 1
ATOM 11873 O O . GLY D 1 58 ? 51.315 37.817 81.699 1.00 30.86 58 GLY D O 1
ATOM 11874 N N . LYS D 1 59 ? 49.403 37.057 82.612 1.00 33.94 59 LYS D N 1
ATOM 11875 C CA . LYS D 1 59 ? 48.659 38.281 82.341 1.00 27.31 59 LYS D CA 1
ATOM 11876 C C . LYS D 1 59 ? 48.560 39.176 83.571 1.00 24.66 59 LYS D C 1
ATOM 11877 O O . LYS D 1 59 ? 48.480 38.691 84.699 1.00 25.66 59 LYS D O 1
ATOM 11883 N N . TYR D 1 60 ? 48.559 40.484 83.338 1.00 23.31 60 TYR D N 1
ATOM 11884 C CA . TYR D 1 60 ? 48.463 41.465 84.412 1.00 20.96 60 TYR D CA 1
ATOM 11885 C C . TYR D 1 60 ? 47.027 41.944 84.606 1.00 18.98 60 TYR D C 1
ATOM 11886 O O . TYR D 1 60 ? 46.406 42.448 83.673 1.00 20.00 60 TYR D O 1
ATOM 11895 N N . TYR D 1 61 ? 46.511 41.785 85.822 1.00 22.78 61 TYR D N 1
ATOM 11896 C CA . TYR D 1 61 ? 45.155 42.217 86.154 1.00 18.78 61 TYR D CA 1
ATOM 11897 C C . TYR D 1 61 ? 45.157 43.202 87.322 1.00 21.94 61 TYR D C 1
ATOM 11898 O O . TYR D 1 61 ? 45.153 42.796 88.486 1.00 21.63 61 TYR D O 1
ATOM 11907 N N . PRO D 1 62 ? 45.141 44.506 87.009 1.00 19.64 62 PRO D N 1
ATOM 11908 C CA . PRO D 1 62 ? 45.255 45.590 87.991 1.00 19.22 62 PRO D CA 1
ATOM 11909 C C . PRO D 1 62 ? 44.206 45.500 89.097 1.00 18.29 62 PRO D C 1
ATOM 11910 O O . PRO D 1 62 ? 44.485 45.849 90.245 1.00 18.75 62 PRO D O 1
ATOM 11914 N N . ASN D 1 63 ? 43.011 45.040 88.744 1.00 17.47 63 ASN D N 1
ATOM 11915 C CA . ASN D 1 63 ? 41.900 44.979 89.684 1.00 17.40 63 ASN D CA 1
ATOM 11916 C C . ASN D 1 63 ? 42.060 43.897 90.749 1.00 19.59 63 ASN D C 1
ATOM 11917 O O . ASN D 1 63 ? 41.377 43.924 91.773 1.00 21.42 63 ASN D O 1
ATOM 11922 N N . HIS D 1 64 ? 42.960 42.949 90.509 1.00 16.38 64 HIS D N 1
ATOM 11923 C CA . HIS D 1 64 ? 43.210 41.885 91.475 1.00 20.47 64 HIS D CA 1
ATOM 11924 C C . HIS D 1 64 ? 43.735 42.456 92.788 1.00 23.32 64 HIS D C 1
ATOM 11925 O O . HIS D 1 64 ? 43.324 42.035 93.869 1.00 25.06 64 HIS D O 1
ATOM 11932 N N . GLU D 1 65 ? 44.638 43.425 92.688 1.00 19.74 65 GLU D N 1
ATOM 11933 C CA . GLU D 1 65 ? 45.233 44.033 93.870 1.00 22.79 65 GLU D CA 1
ATOM 11934 C C . GLU D 1 65 ? 44.669 45.422 94.155 1.00 17.52 65 GLU D C 1
ATOM 11935 O O . GLU D 1 65 ? 44.501 45.804 95.315 1.00 15.99 65 GLU D O 1
ATOM 11941 N N . ALA D 1 66 ? 44.385 46.172 93.093 1.00 18.96 66 ALA D N 1
ATOM 11942 C CA . ALA D 1 66 ? 43.911 47.546 93.224 1.00 17.39 66 ALA D CA 1
ATOM 11943 C C . ALA D 1 66 ? 44.816 48.320 94.171 1.00 15.02 66 ALA D C 1
ATOM 11944 O O . ALA D 1 66 ? 46.035 48.311 94.015 1.00 18.88 66 ALA D O 1
ATOM 11946 N N . VAL D 1 67 ? 44.219 48.985 95.154 1.00 15.88 67 VAL D N 1
ATOM 11947 C CA . VAL D 1 67 ? 44.994 49.653 96.196 1.00 19.45 67 VAL D CA 1
ATOM 11948 C C . VAL D 1 67 ? 44.773 48.985 97.553 1.00 18.40 67 VAL D C 1
ATOM 11949 O O . VAL D 1 67 ? 45.126 49.538 98.591 1.00 17.91 67 VAL D O 1
ATOM 11953 N N . ASP D 1 68 ? 44.183 47.794 97.533 1.00 18.41 68 ASP D N 1
ATOM 11954 C CA . ASP D 1 68 ? 44.031 46.985 98.742 1.00 18.45 68 ASP D CA 1
ATOM 11955 C C . ASP D 1 68 ? 43.152 47.645 99.802 1.00 18.59 68 ASP D C 1
ATOM 11956 O O . ASP D 1 68 ? 43.454 47.591 100.994 1.00 19.21 68 ASP D O 1
ATOM 11961 N N . PHE D 1 69 ? 42.063 48.269 99.369 1.00 18.59 69 PHE D N 1
ATOM 11962 C CA . PHE D 1 69 ? 41.099 48.831 100.307 1.00 17.64 69 PHE D CA 1
ATOM 11963 C C . PHE D 1 69 ? 40.545 47.707 101.181 1.00 19.77 69 PHE D C 1
ATOM 11964 O O . PHE D 1 69 ? 40.128 47.934 102.319 1.00 15.93 69 PHE D O 1
ATOM 11972 N N . TYR D 1 70 ? 40.554 46.491 100.638 1.00 15.24 70 TYR D N 1
ATOM 11973 C CA . TYR D 1 70 ? 40.115 45.313 101.374 1.00 16.66 70 TYR D CA 1
ATOM 11974 C C . TYR D 1 70 ? 40.886 45.180 102.682 1.00 19.84 70 TYR D C 1
ATOM 11975 O O . TYR D 1 70 ? 40.302 44.937 103.736 1.00 16.99 70 TYR D O 1
ATOM 11984 N N . GLY D 1 71 ? 42.203 45.353 102.606 1.00 22.48 71 GLY D N 1
ATOM 11985 C CA . GLY D 1 71 ? 43.051 45.265 103.779 1.00 16.37 71 GLY D CA 1
ATOM 11986 C C . GLY D 1 71 ? 43.191 46.572 104.541 1.00 22.30 71 GLY D C 1
ATOM 11987 O O . GLY D 1 71 ? 43.469 46.562 105.742 1.00 18.18 71 GLY D O 1
ATOM 11988 N N . HIS D 1 72 ? 42.989 47.697 103.854 1.00 21.10 72 HIS D N 1
ATOM 11989 C CA . HIS D 1 72 ? 43.237 49.014 104.451 1.00 17.34 72 HIS D CA 1
ATOM 11990 C C . HIS D 1 72 ? 41.996 49.799 104.885 1.00 16.81 72 HIS D C 1
ATOM 11991 O O . HIS D 1 72 ? 42.132 50.901 105.415 1.00 18.85 72 HIS D O 1
ATOM 11998 N N . TYR D 1 73 ? 40.800 49.255 104.672 1.00 16.22 73 TYR D N 1
ATOM 11999 C CA . TYR D 1 73 ? 39.579 50.053 104.847 1.00 17.70 73 TYR D CA 1
ATOM 12000 C C . TYR D 1 73 ? 39.488 50.795 106.182 1.00 18.43 73 TYR D C 1
ATOM 12001 O O . TYR D 1 73 ? 39.175 51.985 106.208 1.00 17.17 73 TYR D O 1
ATOM 12010 N N . LYS D 1 74 ? 39.767 50.101 107.281 1.00 20.00 74 LYS D N 1
ATOM 12011 C CA . LYS D 1 74 ? 39.713 50.722 108.602 1.00 19.47 74 LYS D CA 1
ATOM 12012 C C . LYS D 1 74 ? 40.606 51.953 108.669 1.00 19.57 74 LYS D C 1
ATOM 12013 O O . LYS D 1 74 ? 40.172 53.028 109.089 1.00 19.43 74 LYS D O 1
ATOM 12019 N N . GLU D 1 75 ? 41.856 51.786 108.250 1.00 18.97 75 GLU D N 1
ATOM 12020 C CA . GLU D 1 75 ? 42.831 52.867 108.283 1.00 14.71 75 GLU D CA 1
ATOM 12021 C C . GLU D 1 75 ? 42.521 53.936 107.240 1.00 18.13 75 GLU D C 1
ATOM 12022 O O . GLU D 1 75 ? 42.743 55.121 107.475 1.00 16.96 75 GLU D O 1
ATOM 12028 N N . ASP D 1 76 ? 42.006 53.518 106.089 1.00 19.46 76 ASP D N 1
ATOM 12029 C CA . ASP D 1 76 ? 41.608 54.469 105.055 1.00 16.74 76 ASP D CA 1
ATOM 12030 C C . ASP D 1 76 ? 40.453 55.333 105.539 1.00 17.39 76 ASP D C 1
ATOM 12031 O O . ASP D 1 76 ? 40.453 56.551 105.341 1.00 19.32 76 ASP D O 1
ATOM 12036 N N . ILE D 1 77 ? 39.465 54.699 106.169 1.00 18.97 77 ILE D N 1
ATOM 12037 C CA . ILE D 1 77 ? 38.295 55.413 106.679 1.00 17.94 77 ILE D CA 1
ATOM 12038 C C . ILE D 1 77 ? 38.704 56.470 107.699 1.00 16.64 77 ILE D C 1
ATOM 12039 O O . ILE D 1 77 ? 38.160 57.573 107.718 1.00 15.21 77 ILE D O 1
ATOM 12044 N N . LYS D 1 78 ? 39.668 56.122 108.544 1.00 18.22 78 LYS D N 1
ATOM 12045 C CA . LYS D 1 78 ? 40.232 57.063 109.499 1.00 17.37 78 LYS D CA 1
ATOM 12046 C C . LYS D 1 78 ? 40.724 58.318 108.778 1.00 17.82 78 LYS D C 1
ATOM 12047 O O . LYS D 1 78 ? 40.582 59.429 109.287 1.00 15.06 78 LYS D O 1
ATOM 12053 N N . LEU D 1 79 ? 41.297 58.136 107.591 1.00 15.22 79 LEU D N 1
ATOM 12054 C CA . LEU D 1 79 ? 41.706 59.265 106.760 1.00 14.55 79 LEU D CA 1
ATOM 12055 C C . LEU D 1 79 ? 40.499 60.012 106.190 1.00 15.04 79 LEU D C 1
ATOM 12056 O O . LEU D 1 79 ? 40.529 61.231 106.044 1.00 15.76 79 LEU D O 1
ATOM 12061 N N . PHE D 1 80 ? 39.438 59.280 105.863 1.00 17.60 80 PHE D N 1
ATOM 12062 C CA . PHE D 1 80 ? 38.205 59.913 105.410 1.00 15.02 80 PHE D CA 1
ATOM 12063 C C . PHE D 1 80 ? 37.651 60.818 106.509 1.00 17.45 80 PHE D C 1
ATOM 12064 O O . PHE D 1 80 ? 37.250 61.954 106.255 1.00 17.51 80 PHE D O 1
ATOM 12072 N N . ALA D 1 81 ? 37.625 60.300 107.732 1.00 14.03 81 ALA D N 1
ATOM 12073 C CA . ALA D 1 81 ? 37.082 61.039 108.863 1.00 17.80 81 ALA D CA 1
ATOM 12074 C C . ALA D 1 81 ? 37.913 62.277 109.157 1.00 17.97 81 ALA D C 1
ATOM 12075 O O . ALA D 1 81 ? 37.383 63.302 109.583 1.00 20.44 81 ALA D O 1
ATOM 12077 N N . GLU D 1 82 ? 39.217 62.181 108.927 1.00 18.65 82 GLU D N 1
ATOM 12078 C CA . GLU D 1 82 ? 40.100 63.311 109.178 1.00 18.51 82 GLU D CA 1
ATOM 12079 C C . GLU D 1 82 ? 39.737 64.503 108.293 1.00 17.01 82 GLU D C 1
ATOM 12080 O O . GLU D 1 82 ? 39.787 65.646 108.738 1.00 16.15 82 GLU D O 1
ATOM 12086 N N . MET D 1 83 ? 39.365 64.236 107.044 1.00 16.00 83 MET D N 1
ATOM 12087 C CA . MET D 1 83 ? 38.877 65.297 106.165 1.00 17.97 83 MET D CA 1
ATOM 12088 C C . MET D 1 83 ? 37.475 65.721 106.587 1.00 18.87 83 MET D C 1
ATOM 12089 O O . MET D 1 83 ? 37.010 66.805 106.233 1.00 20.88 83 MET D O 1
ATOM 12094 N N . GLY D 1 84 ? 36.807 64.859 107.347 1.00 16.20 84 GLY D N 1
ATOM 12095 C CA . GLY D 1 84 ? 35.478 65.153 107.850 1.00 18.49 84 GLY D CA 1
ATOM 12096 C C . GLY D 1 84 ? 34.356 64.790 106.892 1.00 20.13 84 GLY D C 1
ATOM 12097 O O . GLY D 1 84 ? 33.374 65.520 106.773 1.00 18.09 84 GLY D O 1
ATOM 12098 N N . PHE D 1 85 ? 34.496 63.660 106.205 1.00 21.36 85 PHE D N 1
ATOM 12099 C CA . PHE D 1 85 ? 33.453 63.193 105.293 1.00 21.38 85 PHE D CA 1
ATOM 12100 C C . PHE D 1 85 ? 32.102 63.088 105.994 1.00 18.08 85 PHE D C 1
ATOM 12101 O O . PHE D 1 85 ? 32.012 62.568 107.105 1.00 19.21 85 PHE D O 1
ATOM 12109 N N . LYS D 1 86 ? 31.057 63.587 105.342 1.00 15.07 86 LYS D N 1
ATOM 12110 C CA . LYS D 1 86 ? 29.699 63.418 105.842 1.00 19.01 86 LYS D CA 1
ATOM 12111 C C . LYS D 1 86 ? 29.155 62.111 105.285 1.00 20.22 86 LYS D C 1
ATOM 12112 O O . LYS D 1 86 ? 28.287 61.478 105.886 1.00 17.55 86 LYS D O 1
ATOM 12118 N N . CYS D 1 87 ? 29.673 61.721 104.123 1.00 16.82 87 CYS D N 1
ATOM 12119 C CA . CYS D 1 87 ? 29.281 60.474 103.479 1.00 16.13 87 CYS D CA 1
ATOM 12120 C C . CYS D 1 87 ? 30.458 59.885 102.713 1.00 17.03 87 CYS D C 1
ATOM 12121 O O . CYS D 1 87 ? 31.440 60.573 102.441 1.00 18.37 87 CYS D O 1
ATOM 12124 N N . PHE D 1 88 ? 30.355 58.602 102.382 1.00 20.03 88 PHE D N 1
ATOM 12125 C CA . PHE D 1 88 ? 31.357 57.926 101.566 1.00 15.46 88 PHE D CA 1
ATOM 12126 C C . PHE D 1 88 ? 30.647 57.056 100.547 1.00 16.88 88 PHE D C 1
ATOM 12127 O O . PHE D 1 88 ? 29.813 56.226 100.904 1.00 16.37 88 PHE D O 1
ATOM 12135 N N . ARG D 1 89 ? 30.961 57.253 99.273 1.00 16.25 89 ARG D N 1
ATOM 12136 C CA . ARG D 1 89 ? 30.314 56.470 98.234 1.00 15.53 89 ARG D CA 1
ATOM 12137 C C . ARG D 1 89 ? 31.208 55.357 97.719 1.00 16.41 89 ARG D C 1
ATOM 12138 O O . ARG D 1 89 ? 32.339 55.590 97.291 1.00 18.07 89 ARG D O 1
ATOM 12146 N N . THR D 1 90 ? 30.682 54.142 97.757 1.00 13.68 90 THR D N 1
ATOM 12147 C CA . THR D 1 90 ? 31.366 53.003 97.184 1.00 15.80 90 THR D CA 1
ATOM 12148 C C . THR D 1 90 ? 30.309 52.052 96.663 1.00 15.29 90 THR D C 1
ATOM 12149 O O . THR D 1 90 ? 29.116 52.348 96.717 1.00 16.99 90 THR D O 1
ATOM 12153 N N . SER D 1 91 ? 30.743 50.909 96.153 1.00 15.24 91 SER D N 1
ATOM 12154 C CA . SER D 1 91 ? 29.805 49.898 95.701 1.00 18.09 91 SER D CA 1
ATOM 12155 C C . SER D 1 91 ? 29.952 48.641 96.541 1.00 16.03 91 SER D C 1
ATOM 12156 O O . SER D 1 91 ? 31.011 48.386 97.120 1.00 15.56 91 SER D O 1
ATOM 12159 N N . ILE D 1 92 ? 28.877 47.867 96.627 1.00 14.10 92 ILE D N 1
ATOM 12160 C CA . ILE D 1 92 ? 28.975 46.528 97.182 1.00 16.41 92 ILE D CA 1
ATOM 12161 C C . ILE D 1 92 ? 29.371 45.584 96.059 1.00 16.36 92 ILE D C 1
ATOM 12162 O O . ILE D 1 92 ? 28.655 45.451 95.067 1.00 14.98 92 ILE D O 1
ATOM 12167 N N . ALA D 1 93 ? 30.530 44.953 96.210 1.00 17.17 93 ALA D N 1
ATOM 12168 C CA . ALA D 1 93 ? 31.019 43.993 95.233 1.00 15.43 93 ALA D CA 1
ATOM 12169 C C . ALA D 1 93 ? 30.048 42.822 95.101 1.00 17.91 93 ALA D C 1
ATOM 12170 O O . ALA D 1 93 ? 29.999 41.936 95.956 1.00 17.95 93 ALA D O 1
ATOM 12172 N N . TRP D 1 94 ? 29.275 42.842 94.021 1.00 15.19 94 TRP D N 1
ATOM 12173 C CA . TRP D 1 94 ? 28.298 41.803 93.721 1.00 16.73 94 TRP D CA 1
ATOM 12174 C C . TRP D 1 94 ? 28.852 40.399 93.984 1.00 15.85 94 TRP D C 1
ATOM 12175 O O . TRP D 1 94 ? 28.144 39.531 94.493 1.00 19.19 94 TRP D O 1
ATOM 12186 N N . THR D 1 95 ? 30.122 40.190 93.651 1.00 15.24 95 THR D N 1
ATOM 12187 C CA . THR D 1 95 ? 30.739 38.865 93.718 1.00 18.67 95 THR D CA 1
ATOM 12188 C C . THR D 1 95 ? 31.178 38.431 95.120 1.00 17.86 95 THR D C 1
ATOM 12189 O O . THR D 1 95 ? 31.549 37.276 95.321 1.00 17.11 95 THR D O 1
ATOM 12193 N N . ARG D 1 96 ? 31.157 39.345 96.086 1.00 19.27 96 ARG D N 1
ATOM 12194 C CA . ARG D 1 96 ? 31.464 38.960 97.463 1.00 18.85 96 ARG D CA 1
ATOM 12195 C C . ARG D 1 96 ? 30.208 38.420 98.139 1.00 16.70 96 ARG D C 1
ATOM 12196 O O . ARG D 1 96 ? 30.282 37.736 99.158 1.00 14.84 96 ARG D O 1
ATOM 12204 N N . ILE D 1 97 ? 29.054 38.719 97.552 1.00 16.04 97 ILE D N 1
ATOM 12205 C CA . ILE D 1 97 ? 27.778 38.297 98.117 1.00 18.56 97 ILE D CA 1
ATOM 12206 C C . ILE D 1 97 ? 27.232 37.072 97.388 1.00 16.88 97 ILE D C 1
ATOM 12207 O O . ILE D 1 97 ? 26.780 36.116 98.015 1.00 17.10 97 ILE D O 1
ATOM 12212 N N . PHE D 1 98 ? 27.275 37.115 96.060 1.00 15.37 98 PHE D N 1
ATOM 12213 C CA . PHE D 1 98 ? 26.969 35.952 95.236 1.00 18.47 98 PHE D CA 1
ATOM 12214 C C . PHE D 1 98 ? 28.112 35.753 94.250 1.00 20.67 98 PHE D C 1
ATOM 12215 O O . PHE D 1 98 ? 28.090 36.308 93.150 1.00 22.64 98 PHE D O 1
ATOM 12223 N N . PRO D 1 99 ? 29.123 34.969 94.655 1.00 17.92 99 PRO D N 1
ATOM 12224 C CA . PRO D 1 99 ? 30.373 34.797 93.906 1.00 18.83 99 PRO D CA 1
ATOM 12225 C C . PRO D 1 99 ? 30.153 34.417 92.448 1.00 19.13 99 PRO D C 1
ATOM 12226 O O . PRO D 1 99 ? 30.915 34.859 91.590 1.00 21.59 99 PRO D O 1
ATOM 12230 N N . LYS D 1 100 ? 29.128 33.617 92.174 1.00 17.99 100 LYS D N 1
ATOM 12231 C CA . LYS D 1 100 ? 28.821 33.224 90.805 1.00 19.63 100 LYS D CA 1
ATOM 12232 C C . LYS D 1 100 ? 27.506 33.835 90.322 1.00 20.79 100 LYS D C 1
ATOM 12233 O O . LYS D 1 100 ? 27.223 33.854 89.123 1.00 19.22 100 LYS D O 1
ATOM 12239 N N . GLY D 1 101 ? 26.713 34.341 91.259 1.00 19.37 101 GLY D N 1
ATOM 12240 C CA . GLY D 1 101 ? 25.518 35.090 90.914 1.00 18.51 101 GLY D CA 1
ATOM 12241 C C . GLY D 1 101 ? 24.221 34.325 91.085 1.00 20.77 101 GLY D C 1
ATOM 12242 O O . GLY D 1 101 ? 23.187 34.915 91.398 1.00 21.70 101 GLY D O 1
ATOM 12243 N N . ASP D 1 102 ? 24.270 33.011 90.883 1.00 24.06 102 ASP D N 1
ATOM 12244 C CA . ASP D 1 102 ? 23.062 32.190 90.935 1.00 20.33 102 ASP D CA 1
ATOM 12245 C C . ASP D 1 102 ? 22.973 31.271 92.157 1.00 21.36 102 ASP D C 1
ATOM 12246 O O . ASP D 1 102 ? 22.211 30.307 92.153 1.00 27.44 102 ASP D O 1
ATOM 12251 N N . GLU D 1 103 ? 23.742 31.569 93.199 1.00 19.87 103 GLU D N 1
ATOM 12252 C CA . GLU D 1 103 ? 23.635 30.822 94.449 1.00 22.02 103 GLU D CA 1
ATOM 12253 C C . GLU D 1 103 ? 22.309 31.131 95.141 1.00 26.00 103 GLU D C 1
ATOM 12254 O O . GLU D 1 103 ? 21.804 32.250 95.060 1.00 23.68 103 GLU D O 1
ATOM 12260 N N . ALA D 1 104 ? 21.754 30.137 95.828 1.00 26.70 104 ALA D N 1
ATOM 12261 C CA . ALA D 1 104 ? 20.491 30.308 96.539 1.00 25.15 104 ALA D CA 1
ATOM 12262 C C . ALA D 1 104 ? 20.689 31.092 97.827 1.00 24.48 104 ALA D C 1
ATOM 12263 O O . ALA D 1 104 ? 19.769 31.747 98.312 1.00 24.43 104 ALA D O 1
ATOM 12265 N N . GLN D 1 105 ? 21.895 31.013 98.379 1.00 27.94 105 GLN D N 1
ATOM 12266 C CA . GLN D 1 105 ? 22.234 31.730 99.601 1.00 23.02 105 GLN D CA 1
ATOM 12267 C C . GLN D 1 105 ? 23.431 32.645 99.376 1.00 22.72 105 GLN D C 1
ATOM 12268 O O . GLN D 1 105 ? 24.333 32.313 98.605 1.00 19.32 105 GLN D O 1
ATOM 12274 N N . PRO D 1 106 ? 23.438 33.805 100.052 1.00 23.29 106 PRO D N 1
ATOM 12275 C CA . PRO D 1 106 ? 24.540 34.773 99.983 1.00 17.24 106 PRO D CA 1
ATOM 12276 C C . PRO D 1 106 ? 25.786 34.261 100.699 1.00 19.03 106 PRO D C 1
ATOM 12277 O O . PRO D 1 106 ? 25.696 33.333 101.504 1.00 14.29 106 PRO D O 1
ATOM 12281 N N . ASN D 1 107 ? 26.936 34.858 100.402 1.00 18.32 107 ASN D N 1
ATOM 12282 C CA . ASN D 1 107 ? 28.174 34.513 101.087 1.00 16.81 107 ASN D CA 1
ATOM 12283 C C . ASN D 1 107 ? 28.345 35.315 102.372 1.00 18.83 107 ASN D C 1
ATOM 12284 O O . ASN D 1 107 ? 28.651 36.507 102.332 1.00 17.10 107 ASN D O 1
ATOM 12289 N N . GLU D 1 108 ? 28.158 34.650 103.508 1.00 19.35 108 GLU D N 1
ATOM 12290 C CA . GLU D 1 108 ? 28.222 35.310 104.808 1.00 19.23 108 GLU D CA 1
ATOM 12291 C C . GLU D 1 108 ? 29.472 36.170 104.978 1.00 17.39 108 GLU D C 1
ATOM 12292 O O . GLU D 1 108 ? 29.389 37.307 105.436 1.00 19.68 108 GLU D O 1
ATOM 12298 N N . GLU D 1 109 ? 30.627 35.629 104.613 1.00 16.70 109 GLU D N 1
ATOM 12299 C CA . GLU D 1 109 ? 31.865 36.395 104.686 1.00 20.12 109 GLU D CA 1
ATOM 12300 C C . GLU D 1 109 ? 31.740 37.746 103.986 1.00 18.98 109 GLU D C 1
ATOM 12301 O O . GLU D 1 109 ? 32.135 38.774 104.531 1.00 21.35 109 GLU D O 1
ATOM 12307 N N . GLY D 1 110 ? 31.194 37.737 102.773 1.00 19.69 110 GLY D N 1
ATOM 12308 C CA . GLY D 1 110 ? 31.011 38.962 102.018 1.00 17.56 110 GLY D CA 1
ATOM 12309 C C . GLY D 1 110 ? 30.146 39.949 102.774 1.00 19.30 110 GLY D C 1
ATOM 12310 O O . GLY D 1 110 ? 30.459 41.138 102.858 1.00 14.97 110 GLY D O 1
ATOM 12311 N N . LEU D 1 111 ? 29.050 39.446 103.332 1.00 19.32 111 LEU D N 1
ATOM 12312 C CA . LEU D 1 111 ? 28.131 40.279 104.094 1.00 17.01 111 LEU D CA 1
ATOM 12313 C C . LEU D 1 111 ? 28.814 40.907 105.313 1.00 18.42 111 LEU D C 1
ATOM 12314 O O . LEU D 1 111 ? 28.658 42.104 105.567 1.00 21.27 111 LEU D O 1
ATOM 12319 N N . LYS D 1 112 ? 29.572 40.099 106.054 1.00 18.00 112 LYS D N 1
ATOM 12320 C CA . LYS D 1 112 ? 30.252 40.558 107.267 1.00 17.96 112 LYS D CA 1
ATOM 12321 C C . LYS D 1 112 ? 31.284 41.632 106.955 1.00 18.32 112 LYS D C 1
ATOM 12322 O O . LYS D 1 112 ? 31.462 42.579 107.722 1.00 16.48 112 LYS D O 1
ATOM 12328 N N . PHE D 1 113 ? 31.968 41.472 105.827 1.00 15.59 113 PHE D N 1
ATOM 12329 C CA . PHE D 1 113 ? 32.938 42.459 105.383 1.00 16.74 113 PHE D CA 1
ATOM 12330 C C . PHE D 1 113 ? 32.311 43.852 105.294 1.00 16.76 113 PHE D C 1
ATOM 12331 O O . PHE D 1 113 ? 32.895 44.831 105.754 1.00 19.50 113 PHE D O 1
ATOM 12339 N N . TYR D 1 114 ? 31.118 43.949 104.718 1.00 17.79 114 TYR D N 1
ATOM 12340 C CA . TYR D 1 114 ? 30.475 45.257 104.595 1.00 17.14 114 TYR D CA 1
ATOM 12341 C C . TYR D 1 114 ? 29.822 45.715 105.893 1.00 17.28 114 TYR D C 1
ATOM 12342 O O . TYR D 1 114 ? 29.675 46.912 106.124 1.00 18.01 114 TYR D O 1
ATOM 12351 N N . ASP D 1 115 ? 29.455 44.768 106.749 1.00 17.56 115 ASP D N 1
ATOM 12352 C CA . ASP D 1 115 ? 29.042 45.122 108.101 1.00 16.15 115 ASP D CA 1
ATOM 12353 C C . ASP D 1 115 ? 30.191 45.851 108.783 1.00 17.45 115 ASP D C 1
ATOM 12354 O O . ASP D 1 115 ? 29.992 46.876 109.430 1.00 18.75 115 ASP D O 1
ATOM 12359 N N . ASP D 1 116 ? 31.398 45.319 108.627 1.00 18.78 116 ASP D N 1
ATOM 12360 C CA . ASP D 1 116 ? 32.581 45.926 109.230 1.00 20.44 116 ASP D CA 1
ATOM 12361 C C . ASP D 1 116 ? 32.891 47.292 108.634 1.00 19.19 116 ASP D C 1
ATOM 12362 O O . ASP D 1 116 ? 33.095 48.263 109.363 1.00 21.14 116 ASP D O 1
ATOM 12367 N N . MET D 1 117 ? 32.927 47.366 107.309 1.00 16.22 117 MET D N 1
ATOM 12368 C CA . MET D 1 117 ? 33.187 48.631 106.641 1.00 18.01 117 MET D CA 1
ATOM 12369 C C . MET D 1 117 ? 32.160 49.683 107.062 1.00 15.52 117 MET D C 1
ATOM 12370 O O . MET D 1 117 ? 32.525 50.781 107.480 1.00 19.64 117 MET D O 1
ATOM 12375 N N . PHE D 1 118 ? 30.879 49.339 106.968 1.00 18.74 118 PHE D N 1
ATOM 12376 C CA . PHE D 1 118 ? 29.810 50.271 107.325 1.00 17.05 118 PHE D CA 1
ATOM 12377 C C . PHE D 1 118 ? 29.857 50.651 108.800 1.00 15.53 118 PHE D C 1
ATOM 12378 O O . PHE D 1 118 ? 29.552 51.785 109.162 1.00 18.15 118 PHE D O 1
ATOM 12386 N N . ASP D 1 119 ? 30.235 49.703 109.651 1.00 13.78 119 ASP D N 1
ATOM 12387 C CA . ASP D 1 119 ? 30.382 49.992 111.072 1.00 15.66 119 ASP D CA 1
ATOM 12388 C C . ASP D 1 119 ? 31.496 51.010 111.325 1.00 17.85 119 ASP D C 1
ATOM 12389 O O . ASP D 1 119 ? 31.350 51.899 112.163 1.00 18.23 119 ASP D O 1
ATOM 12394 N N . GLU D 1 120 ? 32.603 50.875 110.597 1.00 17.89 120 GLU D N 1
ATOM 12395 C CA . GLU D 1 120 ? 33.709 51.825 110.695 1.00 21.33 120 GLU D CA 1
ATOM 12396 C C . GLU D 1 120 ? 33.278 53.200 110.212 1.00 21.89 120 GLU D C 1
ATOM 12397 O O . GLU D 1 120 ? 33.499 54.203 110.892 1.00 21.54 120 GLU D O 1
ATOM 12403 N N . LEU D 1 121 ? 32.669 53.242 109.029 1.00 19.20 121 LEU D N 1
ATOM 12404 C CA . LEU D 1 121 ? 32.171 54.496 108.473 1.00 20.41 121 LEU D CA 1
ATOM 12405 C C . LEU D 1 121 ? 31.285 55.204 109.489 1.00 21.47 121 LEU D C 1
ATOM 12406 O O . LEU D 1 121 ? 31.529 56.358 109.847 1.00 22.27 121 LEU D O 1
ATOM 12411 N N . LEU D 1 122 ? 30.266 54.495 109.964 1.00 22.18 122 LEU D N 1
ATOM 12412 C CA . LEU D 1 122 ? 29.313 55.050 110.919 1.00 22.88 122 LEU D CA 1
ATOM 12413 C C . LEU D 1 122 ? 29.956 55.402 112.260 1.00 21.98 122 LEU D C 1
ATOM 12414 O O . LEU D 1 122 ? 29.429 56.219 113.015 1.00 27.75 122 LEU D O 1
ATOM 12419 N N . LYS D 1 123 ? 31.097 54.790 112.553 1.00 22.96 123 LYS D N 1
ATOM 12420 C CA . LYS D 1 123 ? 31.833 55.116 113.769 1.00 25.31 123 LYS D CA 1
ATOM 12421 C C . LYS D 1 123 ? 32.276 56.579 113.733 1.00 25.24 123 LYS D C 1
ATOM 12422 O O . LYS D 1 123 ? 32.409 57.226 114.773 1.00 24.04 123 LYS D O 1
ATOM 12428 N N . TYR D 1 124 ? 32.484 57.093 112.523 1.00 23.68 124 TYR D N 1
ATOM 12429 C CA . TYR D 1 124 ? 32.939 58.466 112.325 1.00 23.01 124 TYR D CA 1
ATOM 12430 C C . TYR D 1 124 ? 31.835 59.382 111.801 1.00 24.87 124 TYR D C 1
ATOM 12431 O O . TYR D 1 124 ? 32.115 60.475 111.305 1.00 22.24 124 TYR D O 1
ATOM 12440 N N . ASN D 1 125 ? 30.587 58.931 111.913 1.00 23.68 125 ASN D N 1
ATOM 12441 C CA . ASN D 1 125 ? 29.437 59.676 111.401 1.00 24.48 125 ASN D CA 1
ATOM 12442 C C . ASN D 1 125 ? 29.478 59.863 109.886 1.00 25.69 125 ASN D C 1
ATOM 12443 O O . ASN D 1 125 ? 29.072 60.903 109.360 1.00 23.11 125 ASN D O 1
ATOM 12448 N N . ILE D 1 126 ? 29.970 58.847 109.188 1.00 23.79 126 ILE D N 1
ATOM 12449 C CA . ILE D 1 126 ? 30.034 58.883 107.735 1.00 21.73 126 ILE D CA 1
ATOM 12450 C C . ILE D 1 126 ? 28.915 58.026 107.152 1.00 20.59 126 ILE D C 1
ATOM 12451 O O . ILE D 1 126 ? 28.849 56.824 107.405 1.00 22.98 126 ILE D O 1
ATOM 12456 N N . GLU D 1 127 ? 28.030 58.652 106.382 1.00 20.19 127 GLU D N 1
ATOM 12457 C CA . GLU D 1 127 ? 26.896 57.952 105.792 1.00 17.13 127 GLU D CA 1
ATOM 12458 C C . GLU D 1 127 ? 27.298 57.226 104.515 1.00 20.49 127 GLU D C 1
ATOM 12459 O O . GLU D 1 127 ? 27.728 57.850 103.547 1.00 20.10 127 GLU D O 1
ATOM 12465 N N . PRO D 1 128 ? 27.165 55.895 104.511 1.00 19.72 128 PRO D N 1
ATOM 12466 C CA . PRO D 1 128 ? 27.444 55.113 103.303 1.00 19.54 128 PRO D CA 1
ATOM 12467 C C . PRO D 1 128 ? 26.490 55.461 102.161 1.00 22.16 128 PRO D C 1
ATOM 12468 O O . PRO D 1 128 ? 25.290 55.644 102.379 1.00 21.71 128 PRO D O 1
ATOM 12472 N N . VAL D 1 129 ? 27.035 55.566 100.955 1.00 20.53 129 VAL D N 1
ATOM 12473 C CA . VAL D 1 129 ? 26.232 55.706 99.750 1.00 18.09 129 VAL D CA 1
ATOM 12474 C C . VAL D 1 129 ? 26.608 54.551 98.836 1.00 16.41 129 VAL D C 1
ATOM 12475 O O . VAL D 1 129 ? 27.723 54.497 98.317 1.00 17.91 129 VAL D O 1
ATOM 12479 N N . ILE D 1 130 ? 25.686 53.615 98.651 1.00 13.82 130 ILE D N 1
ATOM 12480 C CA . ILE D 1 130 ? 26.050 52.341 98.046 1.00 15.15 130 ILE D CA 1
ATOM 12481 C C . ILE D 1 130 ? 25.468 52.118 96.657 1.00 15.97 130 ILE D C 1
ATOM 12482 O O . ILE D 1 130 ? 24.253 52.149 96.466 1.00 17.94 130 ILE D O 1
ATOM 12487 N N . THR D 1 131 ? 26.357 51.888 95.697 1.00 15.85 131 THR D N 1
ATOM 12488 C CA . THR D 1 131 ? 25.974 51.553 94.333 1.00 14.64 131 THR D CA 1
ATOM 12489 C C . THR D 1 131 ? 25.882 50.038 94.197 1.00 17.00 131 THR D C 1
ATOM 12490 O O . THR D 1 131 ? 26.865 49.327 94.406 1.00 19.36 131 THR D O 1
ATOM 12494 N N . LEU D 1 132 ? 24.698 49.545 93.850 1.00 17.41 132 LEU D N 1
ATOM 12495 C CA . LEU D 1 132 ? 24.459 48.107 93.769 1.00 15.06 132 LEU D CA 1
ATOM 12496 C C . LEU D 1 132 ? 25.305 47.420 92.700 1.00 15.91 132 LEU D C 1
ATOM 12497 O O . LEU D 1 132 ? 25.962 46.416 92.974 1.00 14.29 132 LEU D O 1
ATOM 12502 N N . SER D 1 133 ? 25.281 47.955 91.483 1.00 13.48 133 SER D N 1
ATOM 12503 C CA . SER D 1 133 ? 26.052 47.380 90.384 1.00 14.90 133 SER D CA 1
ATOM 12504 C C . SER D 1 133 ? 27.014 48.401 89.800 1.00 15.90 133 SER D C 1
ATOM 12505 O O . SER D 1 133 ? 26.589 49.380 89.188 1.00 13.36 133 SER D O 1
ATOM 12508 N N . HIS D 1 134 ? 28.310 48.165 89.980 1.00 15.59 134 HIS D N 1
ATOM 12509 C CA . HIS D 1 134 ? 29.321 49.100 89.500 1.00 19.21 134 HIS D CA 1
ATOM 12510 C C . HIS D 1 134 ? 30.418 48.392 88.710 1.00 16.19 134 HIS D C 1
ATOM 12511 O O . HIS D 1 134 ? 31.510 48.158 89.224 1.00 18.91 134 HIS D O 1
ATOM 12518 N N . PHE D 1 135 ? 30.112 48.050 87.463 1.00 16.01 135 PHE D N 1
ATOM 12519 C CA . PHE D 1 135 ? 31.089 47.473 86.546 1.00 15.88 135 PHE D CA 1
ATOM 12520 C C . PHE D 1 135 ? 31.822 46.261 87.130 1.00 18.84 135 PHE D C 1
ATOM 12521 O O . PHE D 1 135 ? 33.027 46.113 86.930 1.00 15.81 135 PHE D O 1
ATOM 12529 N N . GLU D 1 136 ? 31.106 45.390 87.836 1.00 17.08 136 GLU D N 1
ATOM 12530 C CA . GLU D 1 136 ? 31.765 44.283 88.529 1.00 17.14 136 GLU D CA 1
ATOM 12531 C C . GLU D 1 136 ? 30.868 43.062 88.754 1.00 18.32 136 GLU D C 1
ATOM 12532 O O . GLU D 1 136 ? 30.930 42.429 89.808 1.00 20.97 136 GLU D O 1
ATOM 12538 N N . MET D 1 137 ? 30.049 42.722 87.764 1.00 18.93 137 MET D N 1
ATOM 12539 C CA . MET D 1 137 ? 29.152 41.571 87.883 1.00 20.23 137 MET D CA 1
ATOM 12540 C C . MET D 1 137 ? 29.917 40.245 87.809 1.00 18.54 137 MET D C 1
ATOM 12541 O O . MET D 1 137 ? 31.022 40.190 87.264 1.00 16.76 137 MET D O 1
ATOM 12546 N N . PRO D 1 138 ? 29.327 39.170 88.361 1.00 15.84 138 PRO D N 1
ATOM 12547 C CA . PRO D 1 138 ? 29.986 37.857 88.411 1.00 17.43 138 PRO D CA 1
ATOM 12548 C C . PRO D 1 138 ? 30.284 37.274 87.026 1.00 21.58 138 PRO D C 1
ATOM 12549 O O . PRO D 1 138 ? 29.388 37.175 86.183 1.00 19.13 138 PRO D O 1
ATOM 12553 N N . LEU D 1 139 ? 31.540 36.893 86.805 1.00 16.89 139 LEU D N 1
ATOM 12554 C CA . LEU D 1 139 ? 31.964 36.317 85.537 1.00 17.27 139 LEU D CA 1
ATOM 12555 C C . LEU D 1 139 ? 31.046 35.168 85.153 1.00 17.43 139 LEU D C 1
ATOM 12556 O O . LEU D 1 139 ? 30.677 35.019 83.992 1.00 18.24 139 LEU D O 1
ATOM 12561 N N . HIS D 1 140 ? 30.681 34.357 86.140 1.00 16.62 140 HIS D N 1
ATOM 12562 C CA . HIS D 1 140 ? 29.893 33.159 85.889 1.00 17.51 140 HIS D CA 1
ATOM 12563 C C . HIS D 1 140 ? 28.553 33.475 85.226 1.00 17.99 140 HIS D C 1
ATOM 12564 O O . HIS D 1 140 ? 28.117 32.757 84.328 1.00 17.08 140 HIS D O 1
ATOM 12571 N N . LEU D 1 141 ? 27.903 34.550 85.659 1.00 17.93 141 LEU D N 1
ATOM 12572 C CA . LEU D 1 141 ? 26.639 34.945 85.044 1.00 17.97 141 LEU D CA 1
ATOM 12573 C C . LEU D 1 141 ? 26.820 35.229 83.553 1.00 17.07 141 LEU D C 1
ATOM 12574 O O . LEU D 1 141 ? 25.915 34.990 82.753 1.00 14.71 141 LEU D O 1
ATOM 12579 N N . VAL D 1 142 ? 27.998 35.732 83.192 1.00 15.05 142 VAL D N 1
ATOM 12580 C CA . VAL D 1 142 ? 28.314 36.068 81.805 1.00 15.85 142 VAL D CA 1
ATOM 12581 C C . VAL D 1 142 ? 28.573 34.824 80.959 1.00 18.84 142 VAL D C 1
ATOM 12582 O O . VAL D 1 142 ? 28.042 34.685 79.857 1.00 22.54 142 VAL D O 1
ATOM 12586 N N . GLN D 1 143 ? 29.400 33.926 81.483 1.00 17.95 143 GLN D N 1
ATOM 12587 C CA . GLN D 1 143 ? 29.783 32.712 80.774 1.00 20.30 143 GLN D CA 1
ATOM 12588 C C . GLN D 1 143 ? 28.637 31.710 80.665 1.00 21.37 143 GLN D C 1
ATOM 12589 O O . GLN D 1 143 ? 28.431 31.108 79.611 1.00 21.65 143 GLN D O 1
ATOM 12595 N N . GLN D 1 144 ? 27.902 31.530 81.759 1.00 17.99 144 GLN D N 1
ATOM 12596 C CA . GLN D 1 144 ? 26.872 30.497 81.831 1.00 20.85 144 GLN D CA 1
ATOM 12597 C C . GLN D 1 144 ? 25.529 30.944 81.252 1.00 18.61 144 GLN D C 1
ATOM 12598 O O . GLN D 1 144 ? 24.887 30.197 80.514 1.00 21.36 144 GLN D O 1
ATOM 12604 N N . TYR D 1 145 ? 25.114 32.164 81.577 1.00 18.01 145 TYR D N 1
ATOM 12605 C CA . TYR D 1 145 ? 23.787 32.642 81.193 1.00 18.15 145 TYR D CA 1
ATOM 12606 C C . TYR D 1 145 ? 23.791 33.645 80.042 1.00 18.64 145 TYR D C 1
ATOM 12607 O O . TYR D 1 145 ? 22.731 34.046 79.565 1.00 21.74 145 TYR D O 1
ATOM 12616 N N . GLY D 1 146 ? 24.973 34.051 79.594 1.00 18.13 146 GLY D N 1
ATOM 12617 C CA . GLY D 1 146 ? 25.067 35.049 78.543 1.00 17.87 146 GLY D CA 1
ATOM 12618 C C . GLY D 1 146 ? 24.781 36.440 79.079 1.00 20.36 146 GLY D C 1
ATOM 12619 O O . GLY D 1 146 ? 24.393 37.342 78.335 1.00 22.14 146 GLY D O 1
ATOM 12620 N N . SER D 1 147 ? 24.960 36.598 80.387 1.00 21.38 147 SER D N 1
ATOM 12621 C CA . SER D 1 147 ? 24.856 37.893 81.054 1.00 17.35 147 SER D CA 1
ATOM 12622 C C . SER D 1 147 ? 23.467 38.519 80.963 1.00 19.76 147 SER D C 1
ATOM 12623 O O . SER D 1 147 ? 22.462 37.814 80.868 1.00 19.74 147 SER D O 1
ATOM 12626 N N . TRP D 1 148 ? 23.422 39.847 80.990 1.00 15.88 148 TRP D N 1
ATOM 12627 C CA . TRP D 1 148 ? 22.156 40.575 81.068 1.00 19.31 148 TRP D CA 1
ATOM 12628 C C . TRP D 1 148 ? 21.222 40.345 79.881 1.00 18.20 148 TRP D C 1
ATOM 12629 O O . TRP D 1 148 ? 20.048 40.704 79.928 1.00 17.00 148 TRP D O 1
ATOM 12640 N N . THR D 1 149 ? 21.736 39.745 78.818 1.00 18.40 149 THR D N 1
ATOM 12641 C CA . THR D 1 149 ? 20.893 39.428 77.678 1.00 18.96 149 THR D CA 1
ATOM 12642 C C . THR D 1 149 ? 19.843 38.396 78.092 1.00 15.73 149 THR D C 1
ATOM 12643 O O . THR D 1 149 ? 18.855 38.181 77.396 1.00 17.10 149 THR D O 1
ATOM 12647 N N . ASN D 1 150 ? 20.065 37.775 79.244 1.00 17.44 150 ASN D N 1
ATOM 12648 C CA . ASN D 1 150 ? 19.209 36.706 79.735 1.00 13.60 150 ASN D CA 1
ATOM 12649 C C . ASN D 1 150 ? 18.298 37.188 80.860 1.00 17.32 150 ASN D C 1
ATOM 12650 O O . ASN D 1 150 ? 18.766 37.747 81.851 1.00 18.01 150 ASN D O 1
ATOM 12655 N N . ARG D 1 151 ? 16.996 36.966 80.698 1.00 16.37 151 ARG D N 1
ATOM 12656 C CA . ARG D 1 151 ? 16.000 37.430 81.661 1.00 17.20 151 ARG D CA 1
ATOM 12657 C C . ARG D 1 151 ? 16.258 36.903 83.069 1.00 17.23 151 ARG D C 1
ATOM 12658 O O . ARG D 1 151 ? 15.875 37.536 84.053 1.00 19.34 151 ARG D O 1
ATOM 12666 N N . LYS D 1 152 ? 16.900 35.742 83.160 1.00 16.29 152 LYS D N 1
ATOM 12667 C CA . LYS D 1 152 ? 17.200 35.133 84.452 1.00 18.06 152 LYS D CA 1
ATOM 12668 C C . LYS D 1 152 ? 18.054 36.040 85.334 1.00 19.85 152 LYS D C 1
ATOM 12669 O O . LYS D 1 152 ? 17.980 35.968 86.560 1.00 19.70 152 LYS D O 1
ATOM 12675 N N . VAL D 1 153 ? 18.868 36.889 84.713 1.00 17.80 153 VAL D N 1
ATOM 12676 C CA . VAL D 1 153 ? 19.769 37.750 85.473 1.00 19.01 153 VAL D CA 1
ATOM 12677 C C . VAL D 1 153 ? 19.016 38.833 86.248 1.00 19.32 153 VAL D C 1
ATOM 12678 O O . VAL D 1 153 ? 19.512 39.346 87.250 1.00 19.65 153 VAL D O 1
ATOM 12682 N N . VAL D 1 154 ? 17.816 39.174 85.788 1.00 19.10 154 VAL D N 1
ATOM 12683 C CA . VAL D 1 154 ? 16.980 40.130 86.509 1.00 18.29 154 VAL D CA 1
ATOM 12684 C C . VAL D 1 154 ? 16.723 39.639 87.933 1.00 18.67 154 VAL D C 1
ATOM 12685 O O . VAL D 1 154 ? 16.958 40.358 88.904 1.00 16.81 154 VAL D O 1
ATOM 12689 N N . ASP D 1 155 ? 16.249 38.404 88.052 1.00 20.50 155 ASP D N 1
ATOM 12690 C CA . ASP D 1 155 ? 16.016 37.805 89.361 1.00 23.21 155 ASP D CA 1
ATOM 12691 C C . ASP D 1 155 ? 17.303 37.634 90.171 1.00 18.11 155 ASP D C 1
ATOM 12692 O O . ASP D 1 155 ? 17.305 37.818 91.387 1.00 15.17 155 ASP D O 1
ATOM 12697 N N . PHE D 1 156 ? 18.397 37.287 89.504 1.00 15.69 156 PHE D N 1
ATOM 12698 C CA . PHE D 1 156 ? 19.671 37.164 90.198 1.00 17.62 156 PHE D CA 1
ATOM 12699 C C . PHE D 1 156 ? 20.059 38.497 90.825 1.00 16.39 156 PHE D C 1
ATOM 12700 O O . PHE D 1 156 ? 20.454 38.550 91.987 1.00 17.48 156 PHE D O 1
ATOM 12708 N N . PHE D 1 157 ? 19.932 39.574 90.057 1.00 16.64 157 PHE D N 1
ATOM 12709 C CA . PHE D 1 157 ? 20.281 40.895 90.562 1.00 15.45 157 PHE D CA 1
ATOM 12710 C C . PHE D 1 157 ? 19.375 41.321 91.712 1.00 16.38 157 PHE D C 1
ATOM 12711 O O . PHE D 1 157 ? 19.829 41.955 92.663 1.00 17.01 157 PHE D O 1
ATOM 12719 N N . VAL D 1 158 ? 18.094 40.978 91.620 1.00 15.95 158 VAL D N 1
ATOM 12720 C CA . VAL D 1 158 ? 17.132 41.364 92.648 1.00 16.24 158 VAL D CA 1
ATOM 12721 C C . VAL D 1 158 ? 17.359 40.586 93.938 1.00 19.51 158 VAL D C 1
ATOM 12722 O O . VAL D 1 158 ? 17.257 41.143 95.032 1.00 23.61 158 VAL D O 1
ATOM 12726 N N . ARG D 1 159 ? 17.658 39.297 93.806 1.00 20.91 159 ARG D N 1
ATOM 12727 C CA . ARG D 1 159 ? 17.994 38.469 94.958 1.00 19.33 159 ARG D CA 1
ATOM 12728 C C . ARG D 1 159 ? 19.126 39.151 95.715 1.00 22.63 159 ARG D C 1
ATOM 12729 O O . ARG D 1 159 ? 19.104 39.266 96.945 1.00 22.25 159 ARG D O 1
ATOM 12737 N N . PHE D 1 160 ? 20.107 39.613 94.946 1.00 19.45 160 PHE D N 1
ATOM 12738 C CA . PHE D 1 160 ? 21.266 40.329 95.463 1.00 17.57 160 PHE D CA 1
ATOM 12739 C C . PHE D 1 160 ? 20.866 41.612 96.189 1.00 19.15 160 PHE D C 1
ATOM 12740 O O . PHE D 1 160 ? 21.252 41.832 97.338 1.00 22.51 160 PHE D O 1
ATOM 12748 N N . ALA D 1 161 ? 20.085 42.453 95.522 1.00 17.93 161 ALA D N 1
ATOM 12749 C CA . ALA D 1 161 ? 19.628 43.698 96.124 1.00 16.51 161 ALA D CA 1
ATOM 12750 C C . ALA D 1 161 ? 18.847 43.442 97.413 1.00 16.52 161 ALA D C 1
ATOM 12751 O O . ALA D 1 161 ? 19.059 44.116 98.420 1.00 16.73 161 ALA D O 1
ATOM 12753 N N . GLU D 1 162 ? 17.948 42.462 97.377 1.00 17.80 162 GLU D N 1
ATOM 12754 C CA . GLU D 1 162 ? 17.122 42.136 98.539 1.00 22.94 162 GLU D CA 1
ATOM 12755 C C . GLU D 1 162 ? 17.947 41.714 99.752 1.00 17.00 162 GLU D C 1
ATOM 12756 O O . GLU D 1 162 ? 17.667 42.127 100.875 1.00 16.71 162 GLU D O 1
ATOM 12762 N N . VAL D 1 163 ? 18.965 40.894 99.519 1.00 18.93 163 VAL D N 1
ATOM 12763 C CA . VAL D 1 163 ? 19.851 40.450 100.588 1.00 16.94 163 VAL D CA 1
ATOM 12764 C C . VAL D 1 163 ? 20.555 41.623 101.266 1.00 17.81 163 VAL D C 1
ATOM 12765 O O . VAL D 1 163 ? 20.559 41.726 102.490 1.00 18.43 163 VAL D O 1
ATOM 12769 N N . VAL D 1 164 ? 21.141 42.512 100.471 1.00 17.93 164 VAL D N 1
ATOM 12770 C CA . VAL D 1 164 ? 21.885 43.641 101.023 1.00 17.44 164 VAL D CA 1
ATOM 12771 C C . VAL D 1 164 ? 20.972 44.729 101.593 1.00 17.75 164 VAL D C 1
ATOM 12772 O O . VAL D 1 164 ? 21.303 45.355 102.600 1.00 19.11 164 VAL D O 1
ATOM 12776 N N . PHE D 1 165 ? 19.828 44.951 100.952 1.00 17.66 165 PHE D N 1
ATOM 12777 C CA . PHE D 1 165 ? 18.844 45.899 101.463 1.00 13.92 165 PHE D CA 1
ATOM 12778 C C . PHE D 1 165 ? 18.426 45.520 102.883 1.00 18.80 165 PHE D C 1
ATOM 12779 O O . PHE D 1 165 ? 18.317 46.377 103.759 1.00 21.53 165 PHE D O 1
ATOM 12787 N N . GLU D 1 166 ? 18.194 44.230 103.104 1.00 19.87 166 GLU D N 1
ATOM 12788 C CA . GLU D 1 166 ? 17.766 43.733 104.408 1.00 19.10 166 GLU D CA 1
ATOM 12789 C C . GLU D 1 166 ? 18.898 43.779 105.436 1.00 20.64 166 GLU D C 1
ATOM 12790 O O . GLU D 1 166 ? 18.713 44.234 106.566 1.00 19.73 166 GLU D O 1
ATOM 12796 N N . ARG D 1 167 ? 20.070 43.306 105.030 1.00 18.47 167 ARG D N 1
ATOM 12797 C CA . ARG D 1 167 ? 21.228 43.230 105.914 1.00 18.61 167 ARG D CA 1
ATOM 12798 C C . ARG D 1 167 ? 21.640 44.594 106.476 1.00 19.38 167 ARG D C 1
ATOM 12799 O O . ARG D 1 167 ? 22.020 44.703 107.643 1.00 21.37 167 ARG D O 1
ATOM 12807 N N . TYR D 1 168 ? 21.557 45.631 105.648 1.00 19.55 168 TYR D N 1
ATOM 12808 C CA . TYR D 1 168 ? 22.042 46.953 106.033 1.00 18.17 168 TYR D CA 1
ATOM 12809 C C . TYR D 1 168 ? 20.918 47.986 106.062 1.00 18.61 168 TYR D C 1
ATOM 12810 O O . TYR D 1 168 ? 21.149 49.176 105.841 1.00 20.31 168 TYR D O 1
ATOM 12819 N N . LYS D 1 169 ? 19.701 47.530 106.346 1.00 20.87 169 LYS D N 1
ATOM 12820 C CA . LYS D 1 169 ? 18.541 48.417 106.354 1.00 20.21 169 LYS D CA 1
ATOM 12821 C C . LYS D 1 169 ? 18.633 49.476 107.452 1.00 20.74 169 LYS D C 1
ATOM 12822 O O . LYS D 1 169 ? 17.875 50.443 107.455 1.00 21.03 169 LYS D O 1
ATOM 12828 N N . HIS D 1 170 ? 19.564 49.293 108.382 1.00 18.88 170 HIS D N 1
ATOM 12829 C CA . HIS D 1 170 ? 19.785 50.287 109.427 1.00 22.57 170 HIS D CA 1
ATOM 12830 C C . HIS D 1 170 ? 21.187 50.879 109.372 1.00 21.58 170 HIS D C 1
ATOM 12831 O O . HIS D 1 170 ? 21.630 51.531 110.318 1.00 21.55 170 HIS D O 1
ATOM 12838 N N . LYS D 1 171 ? 21.877 50.660 108.256 1.00 22.32 171 LYS D N 1
ATOM 12839 C CA . LYS D 1 171 ? 23.237 51.164 108.099 1.00 22.31 171 LYS D CA 1
ATOM 12840 C C . LYS D 1 171 ? 23.393 52.010 106.840 1.00 20.34 171 LYS D C 1
ATOM 12841 O O . LYS D 1 171 ? 24.230 52.911 106.794 1.00 20.32 171 LYS D O 1
ATOM 12847 N N . VAL D 1 172 ? 22.580 51.723 105.827 1.00 19.55 172 VAL D N 1
ATOM 12848 C CA . VAL D 1 172 ? 22.654 52.442 104.559 1.00 16.64 172 VAL D CA 1
ATOM 12849 C C . VAL D 1 172 ? 21.346 53.156 104.224 1.00 16.18 172 VAL D C 1
ATOM 12850 O O . VAL D 1 172 ? 20.298 52.525 104.083 1.00 17.19 172 VAL D O 1
ATOM 12854 N N . LYS D 1 173 ? 21.418 54.478 104.101 1.00 18.58 173 LYS D N 1
ATOM 12855 C CA . LYS D 1 173 ? 20.252 55.292 103.777 1.00 20.16 173 LYS D CA 1
ATOM 12856 C C . LYS D 1 173 ? 20.155 55.571 102.280 1.00 21.41 173 LYS D C 1
ATOM 12857 O O . LYS D 1 173 ? 19.061 55.724 101.738 1.00 21.55 173 LYS D O 1
ATOM 12863 N N . TYR D 1 174 ? 21.305 55.640 101.616 1.00 22.71 174 TYR D N 1
ATOM 12864 C CA . TYR D 1 174 ? 21.351 56.039 100.214 1.00 18.60 174 TYR D CA 1
ATOM 12865 C C . TYR D 1 174 ? 21.921 54.946 99.318 1.00 18.64 174 TYR D C 1
ATOM 12866 O O . TYR D 1 174 ? 23.057 54.509 99.499 1.00 20.70 174 TYR D O 1
ATOM 12875 N N . TRP D 1 175 ? 21.120 54.512 98.351 1.00 17.38 175 TRP D N 1
ATOM 12876 C CA . TRP D 1 175 ? 21.537 53.499 97.395 1.00 14.61 175 TRP D CA 1
ATOM 12877 C C . TRP D 1 175 ? 21.441 54.040 95.973 1.00 17.10 175 TRP D C 1
ATOM 12878 O O . TRP D 1 175 ? 20.777 55.045 95.718 1.00 16.78 175 TRP D O 1
ATOM 12889 N N . MET D 1 176 ? 22.117 53.362 95.054 1.00 11.05 176 MET D N 1
ATOM 12890 C CA . MET D 1 176 ? 21.899 53.557 93.631 1.00 12.68 176 MET D CA 1
ATOM 12891 C C . MET D 1 176 ? 21.942 52.189 92.969 1.00 15.07 176 MET D C 1
ATOM 12892 O O . MET D 1 176 ? 22.719 51.326 93.375 1.00 13.44 176 MET D O 1
ATOM 12897 N N . THR D 1 177 ? 21.093 51.981 91.967 1.00 13.76 177 THR D N 1
ATOM 12898 C CA . THR D 1 177 ? 21.007 50.680 91.314 1.00 14.63 177 THR D CA 1
ATOM 12899 C C . THR D 1 177 ? 22.168 50.432 90.352 1.00 14.68 177 THR D C 1
ATOM 12900 O O . THR D 1 177 ? 23.093 49.688 90.674 1.00 17.00 177 THR D O 1
ATOM 12904 N N . PHE D 1 178 ? 22.126 51.058 89.180 1.00 12.43 178 PHE D N 1
ATOM 12905 C CA . PHE D 1 178 ? 23.152 50.825 88.166 1.00 13.88 178 PHE D CA 1
ATOM 12906 C C . PHE D 1 178 ? 24.019 52.054 87.931 1.00 15.87 178 PHE D C 1
ATOM 12907 O O . PHE D 1 178 ? 23.514 53.127 87.603 1.00 14.09 178 PHE D O 1
ATOM 12915 N N . ASN D 1 179 ? 25.327 51.888 88.105 1.00 14.81 179 ASN D N 1
ATOM 12916 C CA . ASN D 1 179 ? 26.276 52.972 87.885 1.00 13.36 179 ASN D CA 1
ATOM 12917 C C . ASN D 1 179 ? 26.396 53.351 86.411 1.00 11.72 179 ASN D C 1
ATOM 12918 O O . ASN D 1 179 ? 26.505 52.480 85.551 1.00 12.99 179 ASN D O 1
ATOM 12923 N N . GLU D 1 180 ? 26.384 54.654 86.137 1.00 12.38 180 GLU D N 1
ATOM 12924 C CA . GLU D 1 180 ? 26.501 55.180 84.776 1.00 14.04 180 GLU D CA 1
ATOM 12925 C C . GLU D 1 180 ? 25.845 54.261 83.755 1.00 14.56 180 GLU D C 1
ATOM 12926 O O . GLU D 1 180 ? 26.469 53.855 82.778 1.00 16.13 180 GLU D O 1
ATOM 12932 N N . ILE D 1 181 ? 24.576 53.949 83.994 1.00 14.96 181 ILE D N 1
ATOM 12933 C CA . ILE D 1 181 ? 23.843 52.987 83.184 1.00 14.28 181 ILE D CA 1
ATOM 12934 C C . ILE D 1 181 ? 23.864 53.332 81.697 1.00 15.33 181 ILE D C 1
ATOM 12935 O O . ILE D 1 181 ? 23.749 52.450 80.849 1.00 16.13 181 ILE D O 1
ATOM 12940 N N . ASN D 1 182 ? 24.034 54.614 81.388 1.00 17.92 182 ASN D N 1
ATOM 12941 C CA . ASN D 1 182 ? 23.985 55.088 80.006 1.00 15.79 182 ASN D CA 1
ATOM 12942 C C . ASN D 1 182 ? 25.301 54.974 79.226 1.00 16.47 182 ASN D C 1
ATOM 12943 O O . ASN D 1 182 ? 25.323 55.202 78.017 1.00 18.28 182 ASN D O 1
ATOM 12948 N N . ASN D 1 183 ? 26.394 54.639 79.905 1.00 16.13 183 ASN D N 1
ATOM 12949 C CA . ASN D 1 183 ? 27.675 54.477 79.218 1.00 16.82 183 ASN D CA 1
ATOM 12950 C C . ASN D 1 183 ? 27.559 53.528 78.033 1.00 19.31 183 ASN D C 1
ATOM 12951 O O . ASN D 1 183 ? 28.217 53.714 77.006 1.00 20.83 183 ASN D O 1
ATOM 12956 N N . GLN D 1 184 ? 26.717 52.510 78.187 1.00 16.95 184 GLN D N 1
ATOM 12957 C CA . GLN D 1 184 ? 26.557 51.478 77.167 1.00 19.91 184 GLN D CA 1
ATOM 12958 C C . GLN D 1 184 ? 25.718 51.926 75.971 1.00 17.84 184 GLN D C 1
ATOM 12959 O O . GLN D 1 184 ? 25.625 51.207 74.976 1.00 18.87 184 GLN D O 1
ATOM 12965 N N . ARG D 1 185 ? 25.106 53.104 76.066 1.00 15.45 185 ARG D N 1
ATOM 12966 C CA . ARG D 1 185 ? 24.375 53.663 74.932 1.00 17.86 185 ARG D CA 1
ATOM 12967 C C . ARG D 1 185 ? 25.338 53.860 73.767 1.00 18.91 185 ARG D C 1
ATOM 12968 O O . ARG D 1 185 ? 24.929 53.937 72.609 1.00 22.64 185 ARG D O 1
ATOM 12976 N N . ASN D 1 186 ? 26.623 53.943 74.093 1.00 19.50 186 ASN D N 1
ATOM 12977 C CA . ASN D 1 186 ? 27.681 53.897 73.096 1.00 21.37 186 ASN D CA 1
ATOM 12978 C C . ASN D 1 186 ? 28.072 52.437 72.869 1.00 21.48 186 ASN D C 1
ATOM 12979 O O . ASN D 1 186 ? 29.059 51.946 73.415 1.00 20.10 186 ASN D O 1
ATOM 12984 N N . TRP D 1 187 ? 27.273 51.749 72.061 1.00 25.07 187 TRP D N 1
ATOM 12985 C CA . TRP D 1 187 ? 27.393 50.306 71.879 1.00 24.53 187 TRP D CA 1
ATOM 12986 C C . TRP D 1 187 ? 28.619 49.877 71.079 1.00 26.59 187 TRP D C 1
ATOM 12987 O O . TRP D 1 187 ? 28.997 48.705 71.097 1.00 27.57 187 TRP D O 1
ATOM 12998 N N . ARG D 1 188 ? 29.234 50.820 70.372 1.00 25.65 188 ARG D N 1
ATOM 12999 C CA . ARG D 1 188 ? 30.419 50.518 69.576 1.00 28.58 188 ARG D CA 1
ATOM 13000 C C . ARG D 1 188 ? 31.679 50.392 70.431 1.00 26.13 188 ARG D C 1
ATOM 13001 O O . ARG D 1 188 ? 32.512 49.524 70.185 1.00 31.35 188 ARG D O 1
ATOM 13009 N N . ALA D 1 189 ? 31.814 51.259 71.431 1.00 22.73 189 ALA D N 1
ATOM 13010 C CA . ALA D 1 189 ? 32.993 51.257 72.294 1.00 23.63 189 ALA D CA 1
ATOM 13011 C C . ALA D 1 189 ? 33.189 49.904 72.973 1.00 24.86 189 ALA D C 1
ATOM 13012 O O . ALA D 1 189 ? 32.230 49.292 73.442 1.00 21.88 189 ALA D O 1
ATOM 13014 N N . PRO D 1 190 ? 34.446 49.440 73.030 1.00 25.89 190 PRO D N 1
ATOM 13015 C CA . PRO D 1 190 ? 34.815 48.085 73.458 1.00 28.21 190 PRO D CA 1
ATOM 13016 C C . PRO D 1 190 ? 34.542 47.753 74.928 1.00 24.98 190 PRO D C 1
ATOM 13017 O O . PRO D 1 190 ? 34.418 46.570 75.244 1.00 23.55 190 PRO D O 1
ATOM 13021 N N . LEU D 1 191 ? 34.447 48.750 75.804 1.00 22.19 191 LEU D N 1
ATOM 13022 C CA . LEU D 1 191 ? 34.366 48.459 77.240 1.00 23.70 191 LEU D CA 1
ATOM 13023 C C . LEU D 1 191 ? 33.037 48.779 77.938 1.00 22.77 191 LEU D C 1
ATOM 13024 O O . LEU D 1 191 ? 32.684 48.123 78.921 1.00 20.76 191 LEU D O 1
ATOM 13029 N N . PHE D 1 192 ? 32.308 49.774 77.439 1.00 23.63 192 PHE D N 1
ATOM 13030 C CA . PHE D 1 192 ? 31.083 50.228 78.101 1.00 19.28 192 PHE D CA 1
ATOM 13031 C C . PHE D 1 192 ? 30.040 49.130 78.242 1.00 16.36 192 PHE D C 1
ATOM 13032 O O . PHE D 1 192 ? 29.498 48.917 79.325 1.00 16.67 192 PHE D O 1
ATOM 13040 N N . GLY D 1 193 ? 29.752 48.441 77.146 1.00 17.84 193 GLY D N 1
ATOM 13041 C CA . GLY D 1 193 ? 28.810 47.341 77.179 1.00 17.64 193 GLY D CA 1
ATOM 13042 C C . GLY D 1 193 ? 29.268 46.253 78.130 1.00 16.61 193 GLY D C 1
ATOM 13043 O O . GLY D 1 193 ? 28.479 45.720 78.908 1.00 17.17 193 GLY D O 1
ATOM 13044 N N . TYR D 1 194 ? 30.555 45.930 78.075 1.00 15.66 194 TYR D N 1
ATOM 13045 C CA . TYR D 1 194 ? 31.099 44.852 78.889 1.00 16.70 194 TYR D CA 1
ATOM 13046 C C . TYR D 1 194 ? 31.103 45.198 80.373 1.00 16.33 194 TYR D C 1
ATOM 13047 O O . TYR D 1 194 ? 30.702 44.389 81.206 1.00 18.08 194 TYR D O 1
ATOM 13056 N N . CYS D 1 195 ? 31.549 46.404 80.707 1.00 16.53 195 CYS D N 1
ATOM 13057 C CA . CYS D 1 195 ? 31.619 46.808 82.106 1.00 14.30 195 CYS D CA 1
ATOM 13058 C C . CYS D 1 195 ? 30.239 47.078 82.702 1.00 15.23 195 CYS D C 1
ATOM 13059 O O . CYS D 1 195 ? 29.969 46.702 83.842 1.00 18.65 195 CYS D O 1
ATOM 13062 N N . CYS D 1 196 ? 29.365 47.719 81.930 1.00 16.33 196 CYS D N 1
ATOM 13063 C CA . CYS D 1 196 ? 27.997 47.973 82.375 1.00 15.64 196 CYS D CA 1
ATOM 13064 C C . CYS D 1 196 ? 27.215 46.675 82.577 1.00 20.03 196 CYS D C 1
ATOM 13065 O O . CYS D 1 196 ? 26.541 46.496 83.595 1.00 16.86 196 CYS D O 1
ATOM 13068 N N . SER D 1 197 ? 27.305 45.771 81.604 1.00 16.59 197 SER D N 1
ATOM 13069 C CA . SER D 1 197 ? 26.364 44.656 81.536 1.00 17.53 197 SER D CA 1
ATOM 13070 C C . SER D 1 197 ? 26.969 43.330 81.084 1.00 17.98 197 SER D C 1
ATOM 13071 O O . SER D 1 197 ? 26.239 42.378 80.817 1.00 19.42 197 SER D O 1
ATOM 13074 N N . GLY D 1 198 ? 28.291 43.268 80.992 1.00 17.86 198 GLY D N 1
ATOM 13075 C CA . GLY D 1 198 ? 28.964 42.043 80.597 1.00 16.25 198 GLY D CA 1
ATOM 13076 C C . GLY D 1 198 ? 28.585 41.572 79.208 1.00 15.68 198 GLY D C 1
ATOM 13077 O O . GLY D 1 198 ? 28.548 40.371 78.943 1.00 16.11 198 GLY D O 1
ATOM 13078 N N . VAL D 1 199 ? 28.308 42.522 78.319 1.00 15.06 199 VAL D N 1
ATOM 13079 C CA . VAL D 1 199 ? 27.923 42.212 76.948 1.00 17.08 199 VAL D CA 1
ATOM 13080 C C . VAL D 1 199 ? 28.632 43.134 75.962 1.00 20.17 199 VAL D C 1
ATOM 13081 O O . VAL D 1 199 ? 28.516 44.353 76.050 1.00 23.03 199 VAL D O 1
ATOM 13085 N N . VAL D 1 200 ? 29.375 42.552 75.028 1.00 23.67 200 VAL D N 1
ATOM 13086 C CA . VAL D 1 200 ? 29.974 43.327 73.949 1.00 21.85 200 VAL D CA 1
ATOM 13087 C C . VAL D 1 200 ? 29.013 43.322 72.769 1.00 22.17 200 VAL D C 1
ATOM 13088 O O . VAL D 1 200 ? 28.859 42.308 72.089 1.00 24.97 200 VAL D O 1
ATOM 13092 N N . TYR D 1 201 ? 28.359 44.456 72.535 1.00 20.58 201 TYR D N 1
ATOM 13093 C CA . TYR D 1 201 ? 27.242 44.511 71.595 1.00 21.82 201 TYR D CA 1
ATOM 13094 C C . TYR D 1 201 ? 27.613 44.239 70.138 1.00 21.81 201 TYR D C 1
ATOM 13095 O O . TYR D 1 201 ? 26.828 43.646 69.403 1.00 24.57 201 TYR D O 1
ATOM 13104 N N . THR D 1 202 ? 28.800 44.665 69.718 1.00 24.05 202 THR D N 1
ATOM 13105 C CA . THR D 1 202 ? 29.220 44.447 68.334 1.00 22.50 202 THR D CA 1
ATOM 13106 C C . THR D 1 202 ? 29.405 42.961 68.022 1.00 25.47 202 THR D C 1
ATOM 13107 O O . THR D 1 202 ? 29.488 42.566 66.858 1.00 20.24 202 THR D O 1
ATOM 13111 N N . GLU D 1 203 ? 29.458 42.142 69.069 1.00 28.98 203 GLU D N 1
ATOM 13112 C CA . GLU D 1 203 ? 29.612 40.699 68.912 1.00 23.90 203 GLU D CA 1
ATOM 13113 C C . GLU D 1 203 ? 28.263 40.005 68.730 1.00 24.00 203 GLU D C 1
ATOM 13114 O O . GLU D 1 203 ? 28.190 38.778 68.664 1.00 23.02 203 GLU D O 1
ATOM 13120 N N . HIS D 1 204 ? 27.199 40.797 68.651 1.00 23.81 204 HIS D N 1
ATOM 13121 C CA . HIS D 1 204 ? 25.863 40.267 68.408 1.00 23.15 204 HIS D CA 1
ATOM 13122 C C . HIS D 1 204 ? 25.384 40.653 67.013 1.00 27.08 204 HIS D C 1
ATOM 13123 O O . HIS D 1 204 ? 25.842 41.647 66.450 1.00 25.64 204 HIS D O 1
ATOM 13130 N N . GLU D 1 205 ? 24.466 39.867 66.456 1.00 30.06 205 GLU D N 1
ATOM 13131 C CA . GLU D 1 205 ? 23.942 40.138 65.119 1.00 34.03 205 GLU D CA 1
ATOM 13132 C C . GLU D 1 205 ? 23.148 41.438 65.077 1.00 31.22 205 GLU D C 1
ATOM 13133 O O . GLU D 1 205 ? 23.152 42.145 64.070 1.00 30.94 205 GLU D O 1
ATOM 13139 N N . ASN D 1 206 ? 22.469 41.741 66.177 1.00 30.25 206 ASN D N 1
ATOM 13140 C CA . ASN D 1 206 ? 21.771 43.010 66.330 1.00 26.36 206 ASN D CA 1
ATOM 13141 C C . ASN D 1 206 ? 22.285 43.763 67.550 1.00 22.20 206 ASN D C 1
ATOM 13142 O O . ASN D 1 206 ? 21.688 43.691 68.620 1.00 23.46 206 ASN D O 1
ATOM 13147 N N . PRO D 1 207 ? 23.406 44.484 67.394 1.00 25.00 207 PRO D N 1
ATOM 13148 C CA . PRO D 1 207 ? 24.029 45.184 68.521 1.00 20.73 207 PRO D CA 1
ATOM 13149 C C . PRO D 1 207 ? 23.046 46.088 69.260 1.00 21.45 207 PRO D C 1
ATOM 13150 O O . PRO D 1 207 ? 22.850 45.922 70.463 1.00 23.95 207 PRO D O 1
ATOM 13154 N N . GLU D 1 208 ? 22.429 47.022 68.544 1.00 22.36 208 GLU D N 1
ATOM 13155 C CA . GLU D 1 208 ? 21.513 47.978 69.160 1.00 23.98 208 GLU D CA 1
ATOM 13156 C C . GLU D 1 208 ? 20.259 47.331 69.749 1.00 24.31 208 GLU D C 1
ATOM 13157 O O . GLU D 1 208 ? 19.812 47.708 70.834 1.00 21.12 208 GLU D O 1
ATOM 13163 N N . GLU D 1 209 ? 19.688 46.364 69.038 1.00 22.26 209 GLU D N 1
ATOM 13164 C CA . GLU D 1 209 ? 18.515 45.668 69.548 1.00 21.58 209 GLU D CA 1
ATOM 13165 C C . GLU D 1 209 ? 18.888 44.898 70.808 1.00 21.70 209 GLU D C 1
ATOM 13166 O O . GLU D 1 209 ? 18.144 44.891 71.793 1.00 14.49 209 GLU D O 1
ATOM 13172 N N . THR D 1 210 ? 20.052 44.256 70.773 1.00 17.44 210 THR D N 1
ATOM 13173 C CA . THR D 1 210 ? 20.560 43.553 71.940 1.00 20.80 210 THR D CA 1
ATOM 13174 C C . THR D 1 210 ? 20.726 44.530 73.102 1.00 18.69 210 THR D C 1
ATOM 13175 O O . THR D 1 210 ? 20.359 44.226 74.237 1.00 16.76 210 THR D O 1
ATOM 13179 N N . MET D 1 211 ? 21.265 45.710 72.806 1.00 19.50 211 MET D N 1
ATOM 13180 C CA . MET D 1 211 ? 21.433 46.760 73.811 1.00 20.05 211 MET D CA 1
ATOM 13181 C C . MET D 1 211 ? 20.114 47.124 74.498 1.00 17.27 211 MET D C 1
ATOM 13182 O O . MET D 1 211 ? 20.006 47.046 75.721 1.00 18.72 211 MET D O 1
ATOM 13187 N N . TYR D 1 212 ? 19.112 47.521 73.718 1.00 16.73 212 TYR D N 1
ATOM 13188 C CA . TYR D 1 212 ? 17.810 47.857 74.296 1.00 16.51 212 TYR D CA 1
ATOM 13189 C C . TYR D 1 212 ? 17.200 46.702 75.090 1.00 15.20 212 TYR D C 1
ATOM 13190 O O . TYR D 1 212 ? 16.457 46.926 76.043 1.00 17.49 212 TYR D O 1
ATOM 13199 N N . GLN D 1 213 ? 17.516 45.470 74.708 1.00 15.82 213 GLN D N 1
ATOM 13200 C CA . GLN D 1 213 ? 17.026 44.316 75.455 1.00 16.73 213 GLN D CA 1
ATOM 13201 C C . GLN D 1 213 ? 17.716 44.248 76.817 1.00 18.81 213 GLN D C 1
ATOM 13202 O O . GLN D 1 213 ? 17.071 44.010 77.840 1.00 20.40 213 GLN D O 1
ATOM 13208 N N . VAL D 1 214 ? 19.027 44.469 76.822 1.00 16.46 214 VAL D N 1
ATOM 13209 C CA . VAL D 1 214 ? 19.792 44.538 78.060 1.00 13.95 214 VAL D CA 1
ATOM 13210 C C . VAL D 1 214 ? 19.251 45.644 78.958 1.00 14.38 214 VAL D C 1
ATOM 13211 O O . VAL D 1 214 ? 19.047 45.442 80.153 1.00 17.62 214 VAL D O 1
ATOM 13215 N N . LEU D 1 215 ? 19.017 46.815 78.377 1.00 15.90 215 LEU D N 1
ATOM 13216 C CA . LEU D 1 215 ? 18.520 47.951 79.146 1.00 14.65 215 LEU D CA 1
ATOM 13217 C C . LEU D 1 215 ? 17.153 47.675 79.763 1.00 14.46 215 LEU D C 1
ATOM 13218 O O . LEU D 1 215 ? 16.911 48.018 80.921 1.00 14.89 215 LEU D O 1
ATOM 13223 N N . HIS D 1 216 ? 16.260 47.047 79.004 1.00 13.62 216 HIS D N 1
ATOM 13224 C CA . HIS D 1 216 ? 14.939 46.740 79.539 1.00 13.05 216 HIS D CA 1
ATOM 13225 C C . HIS D 1 216 ? 15.050 45.890 80.794 1.00 16.77 216 HIS D C 1
ATOM 13226 O O . HIS D 1 216 ? 14.363 46.134 81.788 1.00 16.46 216 HIS D O 1
ATOM 13233 N N . HIS D 1 217 ? 15.923 44.890 80.746 1.00 16.57 217 HIS D N 1
ATOM 13234 C CA . HIS D 1 217 ? 16.117 44.011 81.887 1.00 14.74 217 HIS D CA 1
ATOM 13235 C C . HIS D 1 217 ? 16.650 44.784 83.090 1.00 15.43 217 HIS D C 1
ATOM 13236 O O . HIS D 1 217 ? 16.230 44.548 84.222 1.00 15.96 217 HIS D O 1
ATOM 13243 N N . GLN D 1 218 ? 17.563 45.717 82.839 1.00 13.70 218 GLN D N 1
ATOM 13244 C CA . GLN D 1 218 ? 18.154 46.511 83.913 1.00 13.08 218 GLN D CA 1
ATOM 13245 C C . GLN D 1 218 ? 17.180 47.563 84.450 1.00 15.65 218 GLN D C 1
ATOM 13246 O O . GLN D 1 218 ? 17.155 47.837 85.652 1.00 16.46 218 GLN D O 1
ATOM 13252 N N . PHE D 1 219 ? 16.373 48.145 83.568 1.00 13.94 219 PHE D N 1
ATOM 13253 C CA . PHE D 1 219 ? 15.309 49.047 84.007 1.00 17.01 219 PHE D CA 1
ATOM 13254 C C . PHE D 1 219 ? 14.322 48.326 84.928 1.00 14.45 219 PHE D C 1
ATOM 13255 O O . PHE D 1 219 ? 13.935 48.847 85.976 1.00 11.14 219 PHE D O 1
ATOM 13263 N N . VAL D 1 220 ? 13.920 47.123 84.530 1.00 13.81 220 VAL D N 1
ATOM 13264 C CA . VAL D 1 220 ? 13.032 46.303 85.345 1.00 13.66 220 VAL D CA 1
ATOM 13265 C C . VAL D 1 220 ? 13.709 45.928 86.662 1.00 14.75 220 VAL D C 1
ATOM 13266 O O . VAL D 1 220 ? 13.107 46.028 87.732 1.00 14.98 220 VAL D O 1
ATOM 13270 N N . ALA D 1 221 ? 14.967 45.505 86.579 1.00 13.46 221 ALA D N 1
ATOM 13271 C CA . ALA D 1 221 ? 15.731 45.124 87.763 1.00 12.00 221 ALA D CA 1
ATOM 13272 C C . ALA D 1 221 ? 15.822 46.286 88.746 1.00 15.62 221 ALA D C 1
ATOM 13273 O O . ALA D 1 221 ? 15.619 46.119 89.950 1.00 11.84 221 ALA D O 1
ATOM 13275 N N . SER D 1 222 ? 16.140 47.461 88.215 1.00 15.00 222 SER D N 1
ATOM 13276 C CA . SER D 1 222 ? 16.220 48.685 88.999 1.00 12.42 222 SER D CA 1
ATOM 13277 C C . SER D 1 222 ? 14.889 48.956 89.700 1.00 13.36 222 SER D C 1
ATOM 13278 O O . SER D 1 222 ? 14.852 49.225 90.901 1.00 13.68 222 SER D O 1
ATOM 13281 N N . ALA D 1 223 ? 13.797 48.873 88.946 1.00 14.73 223 ALA D N 1
ATOM 13282 C CA . ALA D 1 223 ? 12.466 49.123 89.493 1.00 16.75 223 ALA D CA 1
ATOM 13283 C C . ALA D 1 223 ? 12.079 48.082 90.543 1.00 18.43 223 ALA D C 1
ATOM 13284 O O . ALA D 1 223 ? 11.560 48.424 91.609 1.00 18.36 223 ALA D O 1
ATOM 13286 N N . LEU D 1 224 ? 12.335 46.814 90.236 1.00 15.19 224 LEU D N 1
ATOM 13287 C CA . LEU D 1 224 ? 12.079 45.735 91.183 1.00 15.11 224 LEU D CA 1
ATOM 13288 C C . LEU D 1 224 ? 12.877 45.946 92.467 1.00 16.47 224 LEU D C 1
ATOM 13289 O O . LEU D 1 224 ? 12.378 45.688 93.562 1.00 20.00 224 LEU D O 1
ATOM 13294 N N . ALA D 1 225 ? 14.115 46.415 92.326 1.00 13.83 225 ALA D N 1
ATOM 13295 C CA . ALA D 1 225 ? 14.972 46.698 93.475 1.00 14.32 225 ALA D CA 1
ATOM 13296 C C . ALA D 1 225 ? 14.414 47.842 94.314 1.00 16.87 225 ALA D C 1
ATOM 13297 O O . ALA D 1 225 ? 14.406 47.775 95.546 1.00 16.08 225 ALA D O 1
ATOM 13299 N N . VAL D 1 226 ? 13.956 48.894 93.641 1.00 14.48 226 VAL D N 1
ATOM 13300 C CA . VAL D 1 226 ? 13.330 50.024 94.320 1.00 15.23 226 VAL D CA 1
ATOM 13301 C C . VAL D 1 226 ? 12.101 49.573 95.105 1.00 15.36 226 VAL D C 1
ATOM 13302 O O . VAL D 1 226 ? 11.931 49.938 96.266 1.00 14.50 226 VAL D O 1
ATOM 13306 N N . LYS D 1 227 ? 11.249 48.775 94.467 1.00 17.92 227 LYS D N 1
ATOM 13307 C CA . LYS D 1 227 ? 10.062 48.239 95.130 1.00 17.87 227 LYS D CA 1
ATOM 13308 C C . LYS D 1 227 ? 10.456 47.382 96.325 1.00 18.74 227 LYS D C 1
ATOM 13309 O O . LYS D 1 227 ? 9.796 47.399 97.361 1.00 21.05 227 LYS D O 1
ATOM 13315 N N . ALA D 1 228 ? 11.541 46.632 96.173 1.00 19.56 228 ALA D N 1
ATOM 13316 C CA . ALA D 1 228 ? 12.006 45.736 97.221 1.00 17.84 228 ALA D CA 1
ATOM 13317 C C . ALA D 1 228 ? 12.525 46.525 98.414 1.00 17.71 228 ALA D C 1
ATOM 13318 O O . ALA D 1 228 ? 12.255 46.179 99.563 1.00 21.50 228 ALA D O 1
ATOM 13320 N N . ALA D 1 229 ? 13.271 47.588 98.134 1.00 17.32 229 ALA D N 1
ATOM 13321 C CA . ALA D 1 229 ? 13.808 48.443 99.187 1.00 16.95 229 ALA D CA 1
ATOM 13322 C C . ALA D 1 229 ? 12.689 49.131 99.959 1.00 18.86 229 ALA D C 1
ATOM 13323 O O . ALA D 1 229 ? 12.765 49.278 101.177 1.00 27.45 229 ALA D O 1
ATOM 13325 N N . ARG D 1 230 ? 11.646 49.550 99.249 1.00 19.99 230 ARG D N 1
ATOM 13326 C CA . ARG D 1 230 ? 10.528 50.241 99.882 1.00 22.75 230 ARG D CA 1
ATOM 13327 C C . ARG D 1 230 ? 9.852 49.364 100.933 1.00 21.05 230 ARG D C 1
ATOM 13328 O O . ARG D 1 230 ? 9.478 49.838 102.004 1.00 22.31 230 ARG D O 1
ATOM 13336 N N . ARG D 1 231 ? 9.695 48.084 100.614 1.00 20.29 231 ARG D N 1
ATOM 13337 C CA . ARG D 1 231 ? 9.092 47.124 101.533 1.00 23.71 231 ARG D CA 1
ATOM 13338 C C . ARG D 1 231 ? 9.989 46.842 102.736 1.00 23.98 231 ARG D C 1
ATOM 13339 O O . ARG D 1 231 ? 9.508 46.666 103.856 1.00 22.08 231 ARG D O 1
ATOM 13347 N N . ILE D 1 232 ? 11.295 46.800 102.497 1.00 22.18 232 ILE D N 1
ATOM 13348 C CA . ILE D 1 232 ? 12.256 46.466 103.543 1.00 21.86 232 ILE D CA 1
ATOM 13349 C C . ILE D 1 232 ? 12.450 47.606 104.542 1.00 24.04 232 ILE D C 1
ATOM 13350 O O . ILE D 1 232 ? 12.576 47.371 105.746 1.00 22.86 232 ILE D O 1
ATOM 13355 N N . ASN D 1 233 ? 12.461 48.835 104.034 1.00 18.92 233 ASN D N 1
ATOM 13356 C CA . ASN D 1 233 ? 12.607 50.028 104.860 1.00 17.30 233 ASN D CA 1
ATOM 13357 C C . ASN D 1 233 ? 12.372 51.289 104.036 1.00 21.55 233 ASN D C 1
ATOM 13358 O O . ASN D 1 233 ? 13.305 51.842 103.455 1.00 21.54 233 ASN D O 1
ATOM 13363 N N . PRO D 1 234 ? 11.116 51.750 103.991 1.00 21.16 234 PRO D N 1
ATOM 13364 C CA . PRO D 1 234 ? 10.708 52.869 103.133 1.00 24.41 234 PRO D CA 1
ATOM 13365 C C . PRO D 1 234 ? 11.473 54.161 103.403 1.00 21.28 234 PRO D C 1
ATOM 13366 O O . PRO D 1 234 ? 11.286 55.132 102.677 1.00 25.33 234 PRO D O 1
ATOM 13370 N N . GLU D 1 235 ? 12.322 54.178 104.424 1.00 24.41 235 GLU D N 1
ATOM 13371 C CA . GLU D 1 235 ? 13.111 55.372 104.709 1.00 25.57 235 GLU D CA 1
ATOM 13372 C C . GLU D 1 235 ? 14.349 55.434 103.828 1.00 24.89 235 GLU D C 1
ATOM 13373 O O . GLU D 1 235 ? 14.971 56.488 103.689 1.00 23.11 235 GLU D O 1
ATOM 13379 N N . MET D 1 236 ? 14.707 54.300 103.239 1.00 16.07 236 MET D N 1
ATOM 13380 C CA . MET D 1 236 ? 15.880 54.239 102.383 1.00 19.39 236 MET D CA 1
ATOM 13381 C C . MET D 1 236 ? 15.596 54.895 101.037 1.00 20.08 236 MET D C 1
ATOM 13382 O O . MET D 1 236 ? 14.510 54.747 100.478 1.00 16.18 236 MET D O 1
ATOM 13387 N N . LYS D 1 237 ? 16.580 55.633 100.534 1.00 18.63 237 LYS D N 1
ATOM 13388 C CA . LYS D 1 237 ? 16.474 56.293 99.240 1.00 16.73 237 LYS D CA 1
ATOM 13389 C C . LYS D 1 237 ? 17.246 55.515 98.186 1.00 17.01 237 LYS D C 1
ATOM 13390 O O . LYS D 1 237 ? 18.448 55.298 98.320 1.00 16.84 237 LYS D O 1
ATOM 13396 N N . VAL D 1 238 ? 16.550 55.087 97.140 1.00 16.98 238 VAL D N 1
ATOM 13397 C CA . VAL D 1 238 ? 17.192 54.375 96.044 1.00 16.59 238 VAL D CA 1
ATOM 13398 C C . VAL D 1 238 ? 17.176 55.256 94.804 1.00 16.72 238 VAL D C 1
ATOM 13399 O O . VAL D 1 238 ? 16.116 55.574 94.268 1.00 16.74 238 VAL D O 1
ATOM 13403 N N . GLY D 1 239 ? 18.355 55.670 94.361 1.00 15.78 239 GLY D N 1
ATOM 13404 C CA . GLY D 1 239 ? 18.445 56.579 93.238 1.00 15.19 239 GLY D CA 1
ATOM 13405 C C . GLY D 1 239 ? 19.019 55.909 92.013 1.00 13.82 239 GLY D C 1
ATOM 13406 O O . GLY D 1 239 ? 19.492 54.772 92.075 1.00 13.14 239 GLY D O 1
ATOM 13407 N N . CYS D 1 240 ? 18.965 56.615 90.890 1.00 10.73 240 CYS D N 1
ATOM 13408 C CA . CYS D 1 240 ? 19.614 56.152 89.677 1.00 14.13 240 CYS D CA 1
ATOM 13409 C C . CYS D 1 240 ? 20.971 56.840 89.568 1.00 15.24 240 CYS D C 1
ATOM 13410 O O . CYS D 1 240 ? 21.341 57.633 90.435 1.00 14.27 240 CYS D O 1
ATOM 13413 N N . MET D 1 241 ? 21.710 56.534 88.508 1.00 13.04 241 MET D N 1
ATOM 13414 C CA . MET D 1 241 ? 23.047 57.086 88.330 1.00 12.00 241 MET D CA 1
ATOM 13415 C C . MET D 1 241 ? 23.327 57.321 86.849 1.00 12.46 241 MET D C 1
ATOM 13416 O O . MET D 1 241 ? 23.540 56.378 86.090 1.00 15.35 241 MET D O 1
ATOM 13421 N N . LEU D 1 242 ? 23.323 58.586 86.447 1.00 13.89 242 LEU D N 1
ATOM 13422 C CA . LEU D 1 242 ? 23.548 58.955 85.056 1.00 14.89 242 LEU D CA 1
ATOM 13423 C C . LEU D 1 242 ? 24.934 59.554 84.871 1.00 15.74 242 LEU D C 1
ATOM 13424 O O . LEU D 1 242 ? 25.363 60.396 85.656 1.00 13.46 242 LEU D O 1
ATOM 13429 N N . ALA D 1 243 ? 25.636 59.112 83.833 1.00 15.59 243 ALA D N 1
ATOM 13430 C CA . ALA D 1 243 ? 26.864 59.771 83.415 1.00 14.93 243 ALA D CA 1
ATOM 13431 C C . ALA D 1 243 ? 26.467 60.965 82.554 1.00 16.17 243 ALA D C 1
ATOM 13432 O O . ALA D 1 243 ? 25.910 60.796 81.468 1.00 15.63 243 ALA D O 1
ATOM 13434 N N . MET D 1 244 ? 26.739 62.171 83.044 1.00 16.38 244 MET D N 1
ATOM 13435 C CA . MET D 1 244 ? 26.233 63.385 82.407 1.00 14.77 244 MET D CA 1
ATOM 13436 C C . MET D 1 244 ? 27.305 64.201 81.697 1.00 17.52 244 MET D C 1
ATOM 13437 O O . MET D 1 244 ? 28.046 64.959 82.323 1.00 18.51 244 MET D O 1
ATOM 13442 N N . VAL D 1 245 ? 27.375 64.043 80.382 1.00 15.81 245 VAL D N 1
ATOM 13443 C CA . VAL D 1 245 ? 28.207 64.902 79.558 1.00 16.25 245 VAL D CA 1
ATOM 13444 C C . VAL D 1 245 ? 27.304 65.800 78.716 1.00 15.26 245 VAL D C 1
ATOM 13445 O O . VAL D 1 245 ? 26.839 65.402 77.650 1.00 11.99 245 VAL D O 1
ATOM 13449 N N . PRO D 1 246 ? 27.035 67.013 79.213 1.00 13.15 246 PRO D N 1
ATOM 13450 C CA . PRO D 1 246 ? 26.226 67.972 78.460 1.00 16.10 246 PRO D CA 1
ATOM 13451 C C . PRO D 1 246 ? 26.758 68.125 77.042 1.00 16.76 246 PRO D C 1
ATOM 13452 O O . PRO D 1 246 ? 27.973 68.100 76.828 1.00 17.74 246 PRO D O 1
ATOM 13456 N N . LEU D 1 247 ? 25.847 68.267 76.087 1.00 13.59 247 LEU D N 1
ATOM 13457 C CA . LEU D 1 247 ? 26.214 68.475 74.693 1.00 17.71 247 LEU D CA 1
ATOM 13458 C C . LEU D 1 247 ? 25.780 69.858 74.233 1.00 14.26 247 LEU D C 1
ATOM 13459 O O . LEU D 1 247 ? 24.588 70.147 74.156 1.00 13.36 247 LEU D O 1
ATOM 13464 N N . TYR D 1 248 ? 26.754 70.712 73.934 1.00 17.39 248 TYR D N 1
ATOM 13465 C CA . TYR D 1 248 ? 26.477 72.067 73.468 1.00 15.01 248 TYR D CA 1
ATOM 13466 C C . TYR D 1 248 ? 26.355 72.106 71.951 1.00 17.36 248 TYR D C 1
ATOM 13467 O O . TYR D 1 248 ? 27.153 71.492 71.247 1.00 18.23 248 TYR D O 1
ATOM 13476 N N . PRO D 1 249 ? 25.368 72.850 71.436 1.00 13.34 249 PRO D N 1
ATOM 13477 C CA . PRO D 1 249 ? 25.391 73.118 69.998 1.00 15.99 249 PRO D CA 1
ATOM 13478 C C . PRO D 1 249 ? 26.590 74.008 69.678 1.00 16.56 249 PRO D C 1
ATOM 13479 O O . PRO D 1 249 ? 26.778 75.032 70.335 1.00 16.87 249 PRO D O 1
ATOM 13483 N N . TYR D 1 250 ? 27.400 73.620 68.698 1.00 16.80 250 TYR D N 1
ATOM 13484 C CA . TYR D 1 250 ? 28.605 74.379 68.383 1.00 17.01 250 TYR D CA 1
ATOM 13485 C C . TYR D 1 250 ? 28.286 75.838 68.057 1.00 18.82 250 TYR D C 1
ATOM 13486 O O . TYR D 1 250 ? 29.007 76.748 68.471 1.00 20.51 250 TYR D O 1
ATOM 13495 N N . SER D 1 251 ? 27.202 76.060 67.322 1.00 16.58 251 SER D N 1
ATOM 13496 C CA . SER D 1 251 ? 26.804 77.411 66.940 1.00 17.02 251 SER D CA 1
ATOM 13497 C C . SER D 1 251 ? 25.293 77.573 67.036 1.00 20.45 251 SER D C 1
ATOM 13498 O O . SER D 1 251 ? 24.574 76.606 67.301 1.00 18.09 251 SER D O 1
ATOM 13501 N N . CYS D 1 252 ? 24.815 78.795 66.811 1.00 20.09 252 CYS D N 1
ATOM 13502 C CA . CYS D 1 252 ? 23.384 79.078 66.866 1.00 19.97 252 CYS D CA 1
ATOM 13503 C C . CYS D 1 252 ? 22.663 78.641 65.592 1.00 15.72 252 CYS D C 1
ATOM 13504 O O . CYS D 1 252 ? 21.470 78.881 65.434 1.00 16.99 252 CYS D O 1
ATOM 13507 N N . ASN D 1 253 ? 23.392 77.997 64.688 1.00 15.51 253 ASN D N 1
ATOM 13508 C CA . ASN D 1 253 ? 22.765 77.346 63.548 1.00 16.93 253 ASN D CA 1
ATOM 13509 C C . ASN D 1 253 ? 21.679 76.416 64.071 1.00 17.36 253 ASN D C 1
ATOM 13510 O O . ASN D 1 253 ? 21.962 75.530 64.871 1.00 16.47 253 ASN D O 1
ATOM 13515 N N . PRO D 1 254 ? 20.428 76.625 63.630 1.00 17.91 254 PRO D N 1
ATOM 13516 C CA . PRO D 1 254 ? 19.295 75.809 64.080 1.00 16.82 254 PRO D CA 1
ATOM 13517 C C . PRO D 1 254 ? 19.596 74.313 64.009 1.00 18.78 254 PRO D C 1
ATOM 13518 O O . PRO D 1 254 ? 19.107 73.545 64.836 1.00 16.77 254 PRO D O 1
ATOM 13522 N N . ASP D 1 255 ? 20.399 73.910 63.031 1.00 16.37 255 ASP D N 1
ATOM 13523 C CA . ASP D 1 255 ? 20.734 72.504 62.849 1.00 18.84 255 ASP D CA 1
ATOM 13524 C C . ASP D 1 255 ? 21.651 71.979 63.949 1.00 18.28 255 ASP D C 1
ATOM 13525 O O . ASP D 1 255 ? 21.518 70.835 64.377 1.00 18.67 255 ASP D O 1
ATOM 13530 N N . ASP D 1 256 ? 22.585 72.809 64.403 1.00 16.62 256 ASP D N 1
ATOM 13531 C CA . ASP D 1 256 ? 23.433 72.434 65.528 1.00 18.67 256 ASP D CA 1
ATOM 13532 C C . ASP D 1 256 ? 22.593 72.333 66.791 1.00 17.76 256 ASP D C 1
ATOM 13533 O O . ASP D 1 256 ? 22.705 71.377 67.558 1.00 16.15 256 ASP D O 1
ATOM 13538 N N . VAL D 1 257 ? 21.756 73.340 67.003 1.00 14.74 257 VAL D N 1
ATOM 13539 C CA . VAL D 1 257 ? 20.888 73.382 68.168 1.00 16.88 257 VAL D CA 1
ATOM 13540 C C . VAL D 1 257 ? 19.993 72.146 68.234 1.00 15.58 257 VAL D C 1
ATOM 13541 O O . VAL D 1 257 ? 19.944 71.461 69.252 1.00 18.06 257 VAL D O 1
ATOM 13545 N N . MET D 1 258 ? 19.293 71.862 67.141 1.00 15.34 258 MET D N 1
ATOM 13546 C CA . MET D 1 258 ? 18.393 70.720 67.081 1.00 15.73 258 MET D CA 1
ATOM 13547 C C . MET D 1 258 ? 19.152 69.406 67.271 1.00 18.52 258 MET D C 1
ATOM 13548 O O . MET D 1 258 ? 18.753 68.554 68.071 1.00 16.07 258 MET D O 1
ATOM 13553 N N . PHE D 1 259 ? 20.245 69.248 66.531 1.00 16.47 259 PHE D N 1
ATOM 13554 C CA . PHE D 1 259 ? 21.097 68.071 66.662 1.00 16.14 259 PHE D CA 1
ATOM 13555 C C . PHE D 1 259 ? 21.476 67.832 68.124 1.00 17.20 259 PHE D C 1
ATOM 13556 O O . PHE D 1 259 ? 21.391 66.708 68.624 1.00 17.24 259 PHE D O 1
ATOM 13564 N N . ALA D 1 260 ? 21.887 68.894 68.808 1.00 14.58 260 ALA D N 1
ATOM 13565 C CA . ALA D 1 260 ? 22.256 68.793 70.216 1.00 17.64 260 ALA D CA 1
ATOM 13566 C C . ALA D 1 260 ? 21.070 68.348 71.071 1.00 15.71 260 ALA D C 1
ATOM 13567 O O . ALA D 1 260 ? 21.215 67.505 71.955 1.00 15.91 260 ALA D O 1
ATOM 13569 N N . GLN D 1 261 ? 19.900 68.918 70.799 1.00 15.78 261 GLN D N 1
ATOM 13570 C CA . GLN D 1 261 ? 18.684 68.592 71.540 1.00 14.93 261 GLN D CA 1
ATOM 13571 C C . GLN D 1 261 ? 18.337 67.111 71.430 1.00 14.36 261 GLN D C 1
ATOM 13572 O O . GLN D 1 261 ? 18.023 66.459 72.425 1.00 14.17 261 GLN D O 1
ATOM 13578 N N . GLU D 1 262 ? 18.384 66.584 70.213 1.00 13.74 262 GLU D N 1
ATOM 13579 C CA . GLU D 1 262 ? 18.065 65.182 69.997 1.00 13.98 262 GLU D CA 1
ATOM 13580 C C . GLU D 1 262 ? 19.136 64.279 70.600 1.00 16.55 262 GLU D C 1
ATOM 13581 O O . GLU D 1 262 ? 18.828 63.227 71.159 1.00 17.57 262 GLU D O 1
ATOM 13587 N N . SER D 1 263 ? 20.395 64.698 70.483 1.00 16.68 263 SER D N 1
ATOM 13588 C CA . SER D 1 263 ? 21.522 63.912 70.977 1.00 15.24 263 SER D CA 1
ATOM 13589 C C . SER D 1 263 ? 21.456 63.707 72.482 1.00 17.47 263 SER D C 1
ATOM 13590 O O . SER D 1 263 ? 21.802 62.640 72.984 1.00 18.21 263 SER D O 1
ATOM 13593 N N . MET D 1 264 ? 21.020 64.736 73.200 1.00 17.43 264 MET D N 1
ATOM 13594 C CA . MET D 1 264 ? 20.919 64.656 74.650 1.00 15.56 264 MET D CA 1
ATOM 13595 C C . MET D 1 264 ? 19.987 63.529 75.095 1.00 14.34 264 MET D C 1
ATOM 13596 O O . MET D 1 264 ? 20.079 63.057 76.226 1.00 12.89 264 MET D O 1
ATOM 13601 N N . ARG D 1 265 ? 19.098 63.096 74.205 1.00 13.86 265 ARG D N 1
ATOM 13602 C CA . ARG D 1 265 ? 18.169 62.018 74.531 1.00 13.16 265 ARG D CA 1
ATOM 13603 C C . ARG D 1 265 ? 18.904 60.718 74.835 1.00 15.14 265 ARG D C 1
ATOM 13604 O O . ARG D 1 265 ? 18.363 59.833 75.498 1.00 10.92 265 ARG D O 1
ATOM 13612 N N . GLU D 1 266 ? 20.140 60.615 74.351 1.00 13.65 266 GLU D N 1
ATOM 13613 C CA . GLU D 1 266 ? 20.987 59.466 74.645 1.00 14.39 266 GLU D CA 1
ATOM 13614 C C . GLU D 1 266 ? 21.326 59.406 76.134 1.00 15.22 266 GLU D C 1
ATOM 13615 O O . GLU D 1 266 ? 21.738 58.366 76.644 1.00 16.23 266 GLU D O 1
ATOM 13621 N N . ARG D 1 267 ? 21.158 60.532 76.823 1.00 14.36 267 ARG D N 1
ATOM 13622 C CA . ARG D 1 267 ? 21.282 60.575 78.276 1.00 14.83 267 ARG D CA 1
ATOM 13623 C C . ARG D 1 267 ? 19.900 60.452 78.919 1.00 17.60 267 ARG D C 1
ATOM 13624 O O . ARG D 1 267 ? 19.664 59.589 79.770 1.00 16.88 267 ARG D O 1
ATOM 13632 N N . TYR D 1 268 ? 18.991 61.324 78.492 1.00 15.64 268 TYR D N 1
ATOM 13633 C CA . TYR D 1 268 ? 17.690 61.488 79.138 1.00 14.80 268 TYR D CA 1
ATOM 13634 C C . TYR D 1 268 ? 16.777 60.264 79.074 1.00 14.60 268 TYR D C 1
ATOM 13635 O O . TYR D 1 268 ? 15.927 60.082 79.943 1.00 15.98 268 TYR D O 1
ATOM 13644 N N . VAL D 1 269 ? 16.939 59.429 78.056 1.00 12.11 269 VAL D N 1
ATOM 13645 C CA . VAL D 1 269 ? 16.113 58.234 77.960 1.00 12.66 269 VAL D CA 1
ATOM 13646 C C . VAL D 1 269 ? 16.286 57.355 79.202 1.00 17.44 269 VAL D C 1
ATOM 13647 O O . VAL D 1 269 ? 15.334 56.716 79.659 1.00 18.21 269 VAL D O 1
ATOM 13651 N N . PHE D 1 270 ? 17.494 57.346 79.760 1.00 13.30 270 PHE D N 1
ATOM 13652 C CA . PHE D 1 270 ? 17.777 56.531 80.938 1.00 14.01 270 PHE D CA 1
ATOM 13653 C C . PHE D 1 270 ? 17.135 57.086 82.215 1.00 16.91 270 PHE D C 1
ATOM 13654 O O . PHE D 1 270 ? 16.560 56.333 83.002 1.00 14.12 270 PHE D O 1
ATOM 13662 N N . THR D 1 271 ? 17.225 58.399 82.418 1.00 14.39 271 THR D N 1
ATOM 13663 C CA . THR D 1 271 ? 16.598 59.022 83.583 1.00 16.50 271 THR D CA 1
ATOM 13664 C C . THR D 1 271 ? 15.094 59.213 83.380 1.00 16.95 271 THR D C 1
ATOM 13665 O O . THR D 1 271 ? 14.329 59.257 84.346 1.00 15.32 271 THR D O 1
ATOM 13669 N N . ASP D 1 272 ? 14.672 59.321 82.125 1.00 12.72 272 ASP D N 1
ATOM 13670 C CA . ASP D 1 272 ? 13.249 59.389 81.818 1.00 14.30 272 ASP D CA 1
ATOM 13671 C C . ASP D 1 272 ? 12.543 58.139 82.319 1.00 14.11 272 ASP D C 1
ATOM 13672 O O . ASP D 1 272 ? 11.503 58.226 82.967 1.00 13.34 272 ASP D O 1
ATOM 13677 N N . VAL D 1 273 ? 13.120 56.979 82.018 1.00 15.02 273 VAL D N 1
ATOM 13678 C CA . VAL D 1 273 ? 12.545 55.703 82.427 1.00 15.77 273 VAL D CA 1
ATOM 13679 C C . VAL D 1 273 ? 12.647 55.468 83.930 1.00 15.16 273 VAL D C 1
ATOM 13680 O O . VAL D 1 273 ? 11.687 55.030 84.561 1.00 16.14 273 VAL D O 1
ATOM 13684 N N . GLN D 1 274 ? 13.814 55.757 84.498 1.00 15.45 274 GLN D N 1
ATOM 13685 C CA . GLN D 1 274 ? 14.083 55.442 85.901 1.00 15.87 274 GLN D CA 1
ATOM 13686 C C . GLN D 1 274 ? 13.467 56.435 86.877 1.00 15.11 274 GLN D C 1
ATOM 13687 O O . GLN D 1 274 ? 13.305 56.130 88.061 1.00 14.84 274 GLN D O 1
ATOM 13693 N N . LEU D 1 275 ? 13.136 57.623 86.382 1.00 14.56 275 LEU D N 1
ATOM 13694 C CA . LEU D 1 275 ? 12.533 58.652 87.218 1.00 11.08 275 LEU D CA 1
ATOM 13695 C C . LEU D 1 275 ? 11.063 58.892 86.875 1.00 13.30 275 LEU D C 1
ATOM 13696 O O . LEU D 1 275 ? 10.240 59.046 87.770 1.00 15.04 275 LEU D O 1
ATOM 13701 N N . ARG D 1 276 ? 10.729 58.922 85.589 1.00 11.76 276 ARG D N 1
ATOM 13702 C CA . ARG D 1 276 ? 9.349 59.190 85.183 1.00 12.44 276 ARG D CA 1
ATOM 13703 C C . ARG D 1 276 ? 8.498 57.922 85.133 1.00 16.76 276 ARG D C 1
ATOM 13704 O O . ARG D 1 276 ? 7.275 57.982 85.267 1.00 18.78 276 ARG D O 1
ATOM 13712 N N . GLY D 1 277 ? 9.145 56.779 84.934 1.00 14.06 277 GLY D N 1
ATOM 13713 C CA . GLY D 1 277 ? 8.478 55.498 85.078 1.00 14.49 277 GLY D CA 1
ATOM 13714 C C . GLY D 1 277 ? 7.973 54.845 83.809 1.00 14.00 277 GLY D C 1
ATOM 13715 O O . GLY D 1 277 ? 7.235 53.865 83.871 1.00 13.12 277 GLY D O 1
ATOM 13716 N N . TYR D 1 278 ? 8.366 55.372 82.656 1.00 16.80 278 TYR D N 1
ATOM 13717 C CA . TYR D 1 278 ? 7.897 54.812 81.392 1.00 13.72 278 TYR D CA 1
ATOM 13718 C C . TYR D 1 278 ? 8.803 55.174 80.221 1.00 15.51 278 TYR D C 1
ATOM 13719 O O . TYR D 1 278 ? 9.592 56.115 80.294 1.00 16.57 278 TYR D O 1
ATOM 13728 N N . TYR D 1 279 ? 8.687 54.412 79.140 1.00 15.69 279 TYR D N 1
ATOM 13729 C CA . TYR D 1 279 ? 9.495 54.652 77.956 1.00 15.96 279 TYR D CA 1
ATOM 13730 C C . TYR D 1 279 ? 9.002 55.891 77.222 1.00 17.16 279 TYR D C 1
ATOM 13731 O O . TYR D 1 279 ? 7.846 55.952 76.802 1.00 17.44 279 TYR D O 1
ATOM 13740 N N . PRO D 1 280 ? 9.879 56.890 77.072 1.00 14.70 280 PRO D N 1
ATOM 13741 C CA . PRO D 1 280 ? 9.464 58.124 76.403 1.00 12.86 280 PRO D CA 1
ATOM 13742 C C . PRO D 1 280 ? 9.113 57.828 74.955 1.00 17.39 280 PRO D C 1
ATOM 13743 O O . PRO D 1 280 ? 9.713 56.933 74.356 1.00 16.62 280 PRO D O 1
ATOM 13747 N N . SER D 1 281 ? 8.144 58.557 74.412 1.00 14.63 281 SER D N 1
ATOM 13748 C CA . SER D 1 281 ? 7.667 58.315 73.057 1.00 12.79 281 SER D CA 1
ATOM 13749 C C . SER D 1 281 ? 8.783 58.358 72.013 1.00 16.14 281 SER D C 1
ATOM 13750 O O . SER D 1 281 ? 8.723 57.637 71.019 1.00 19.13 281 SER D O 1
ATOM 13753 N N . TYR D 1 282 ? 9.802 59.187 72.236 1.00 13.57 282 TYR D N 1
ATOM 13754 C CA . TYR D 1 282 ? 10.867 59.328 71.240 1.00 16.01 282 TYR D CA 1
ATOM 13755 C C . TYR D 1 282 ? 11.673 58.046 71.024 1.00 17.13 282 TYR D C 1
ATOM 13756 O O . TYR D 1 282 ? 12.051 57.735 69.895 1.00 17.06 282 TYR D O 1
ATOM 13765 N N . VAL D 1 283 ? 11.926 57.297 72.094 1.00 15.19 283 VAL D N 1
ATOM 13766 C CA . VAL D 1 283 ? 12.671 56.048 71.963 1.00 18.90 283 VAL D CA 1
ATOM 13767 C C . VAL D 1 283 ? 11.775 54.935 71.419 1.00 18.78 283 VAL D C 1
ATOM 13768 O O . VAL D 1 283 ? 12.200 54.135 70.584 1.00 17.30 283 VAL D O 1
ATOM 13772 N N . LEU D 1 284 ? 10.527 54.899 71.874 1.00 17.62 284 LEU D N 1
ATOM 13773 C CA . LEU D 1 284 ? 9.574 53.935 71.341 1.00 18.13 284 LEU D CA 1
ATOM 13774 C C . LEU D 1 284 ? 9.430 54.103 69.830 1.00 19.22 284 LEU D C 1
ATOM 13775 O O . LEU D 1 284 ? 9.233 53.126 69.112 1.00 24.49 284 LEU D O 1
ATOM 13780 N N . ASN D 1 285 ? 9.537 55.341 69.354 1.00 17.42 285 ASN D N 1
ATOM 13781 C CA . ASN D 1 285 ? 9.468 55.622 67.920 1.00 21.55 285 ASN D CA 1
ATOM 13782 C C . ASN D 1 285 ? 10.692 55.127 67.162 1.00 22.63 285 ASN D C 1
ATOM 13783 O O . ASN D 1 285 ? 10.570 54.585 66.063 1.00 27.17 285 ASN D O 1
ATOM 13788 N N . GLU D 1 286 ? 11.870 55.321 67.748 1.00 22.05 286 GLU D N 1
ATOM 13789 C CA . GLU D 1 286 ? 13.103 54.816 67.158 1.00 22.81 286 GLU D CA 1
ATOM 13790 C C . GLU D 1 286 ? 13.042 53.301 66.965 1.00 25.37 286 GLU D C 1
ATOM 13791 O O . GLU D 1 286 ? 13.492 52.782 65.943 1.00 27.41 286 GLU D O 1
ATOM 13797 N N . TRP D 1 287 ? 12.481 52.594 67.945 1.00 21.74 287 TRP D N 1
ATOM 13798 C CA . TRP D 1 287 ? 12.333 51.143 67.846 1.00 23.79 287 TRP D CA 1
ATOM 13799 C C . TRP D 1 287 ? 11.515 50.732 66.622 1.00 28.30 287 TRP D C 1
ATOM 13800 O O . TRP D 1 287 ? 11.906 49.823 65.888 1.00 29.43 287 TRP D O 1
ATOM 13811 N N . GLU D 1 288 ? 10.374 51.388 66.417 1.00 23.99 288 GLU D N 1
ATOM 13812 C CA . GLU D 1 288 ? 9.531 51.114 65.253 1.00 23.16 288 GLU D CA 1
ATOM 13813 C C . GLU D 1 288 ? 10.287 51.405 63.966 1.00 27.62 288 GLU D C 1
ATOM 13814 O O . GLU D 1 288 ? 10.176 50.662 62.990 1.00 31.50 288 GLU D O 1
ATOM 13820 N N . ARG D 1 289 ? 11.056 52.491 63.969 1.00 22.84 289 ARG D N 1
ATOM 13821 C CA . ARG D 1 289 ? 11.863 52.853 62.810 1.00 25.81 289 ARG D CA 1
ATOM 13822 C C . ARG D 1 289 ? 12.851 51.746 62.465 1.00 25.58 289 ARG D C 1
ATOM 13823 O O . ARG D 1 289 ? 13.019 51.384 61.302 1.00 27.59 289 ARG D O 1
ATOM 13831 N N . ARG D 1 290 ? 13.498 51.208 63.491 1.00 26.68 290 ARG D N 1
ATOM 13832 C CA . ARG D 1 290 ? 14.583 50.253 63.308 1.00 25.67 290 ARG D CA 1
ATOM 13833 C C . ARG D 1 290 ? 14.094 48.806 63.283 1.00 25.98 290 ARG D C 1
ATOM 13834 O O . ARG D 1 290 ? 14.852 47.893 62.960 1.00 23.50 290 ARG D O 1
ATOM 13842 N N . GLY D 1 291 ? 12.829 48.603 63.632 1.00 22.57 291 GLY D N 1
ATOM 13843 C CA . GLY D 1 291 ? 12.239 47.279 63.626 1.00 20.78 291 GLY D CA 1
ATOM 13844 C C . GLY D 1 291 ? 12.561 46.451 64.857 1.00 24.91 291 GLY D C 1
ATOM 13845 O O . GLY D 1 291 ? 12.239 45.265 64.909 1.00 25.25 291 GLY D O 1
ATOM 13846 N N . PHE D 1 292 ? 13.192 47.067 65.851 1.00 28.36 292 PHE D N 1
ATOM 13847 C CA . PHE D 1 292 ? 13.567 46.346 67.066 1.00 24.14 292 PHE D CA 1
ATOM 13848 C C . PHE D 1 292 ? 12.362 45.665 67.712 1.00 23.32 292 PHE D C 1
ATOM 13849 O O . PHE D 1 292 ? 11.238 46.158 67.633 1.00 29.54 292 PHE D O 1
ATOM 13857 N N . ASN D 1 293 ? 12.609 44.526 68.347 1.00 27.10 293 ASN D N 1
ATOM 13858 C CA . ASN D 1 293 ? 11.598 43.850 69.146 1.00 24.79 293 ASN D CA 1
ATOM 13859 C C . ASN D 1 293 ? 12.134 43.561 70.545 1.00 28.87 293 ASN D C 1
ATOM 13860 O O . ASN D 1 293 ? 12.785 42.540 70.776 1.00 28.83 293 ASN D O 1
ATOM 13865 N N . ILE D 1 294 ? 11.873 44.472 71.475 1.00 27.32 294 ILE D N 1
ATOM 13866 C CA . ILE D 1 294 ? 12.328 44.295 72.847 1.00 26.02 294 ILE D CA 1
ATOM 13867 C C . ILE D 1 294 ? 11.359 43.395 73.610 1.00 23.89 294 ILE D C 1
ATOM 13868 O O . ILE D 1 294 ? 10.205 43.754 73.837 1.00 23.04 294 ILE D O 1
ATOM 13873 N N . LYS D 1 295 ? 11.839 42.217 73.992 1.00 21.73 295 LYS D N 1
ATOM 13874 C CA . LYS D 1 295 ? 11.004 41.216 74.641 1.00 22.32 295 LYS D CA 1
ATOM 13875 C C . LYS D 1 295 ? 10.654 41.630 76.063 1.00 22.54 295 LYS D C 1
ATOM 13876 O O . LYS D 1 295 ? 11.540 41.834 76.893 1.00 20.75 295 LYS D O 1
ATOM 13882 N N . MET D 1 296 ? 9.358 41.748 76.334 1.00 21.30 296 MET D N 1
ATOM 13883 C CA . MET D 1 296 ? 8.872 42.152 77.648 1.00 21.77 296 MET D CA 1
ATOM 13884 C C . MET D 1 296 ? 7.943 41.104 78.243 1.00 26.25 296 MET D C 1
ATOM 13885 O O . MET D 1 296 ? 7.434 40.231 77.538 1.00 28.42 296 MET D O 1
ATOM 13890 N N . GLU D 1 297 ? 7.720 41.202 79.547 1.00 20.27 297 GLU D N 1
ATOM 13891 C CA . GLU D 1 297 ? 6.790 40.316 80.227 1.00 25.29 297 GLU D CA 1
ATOM 13892 C C . GLU D 1 297 ? 5.667 41.121 80.868 1.00 26.23 297 GLU D C 1
ATOM 13893 O O . GLU D 1 297 ? 5.852 42.285 81.225 1.00 23.69 297 GLU D O 1
ATOM 13899 N N . ASP D 1 298 ? 4.501 40.497 81.006 1.00 30.25 298 ASP D N 1
ATOM 13900 C CA . ASP D 1 298 ? 3.346 41.159 81.597 1.00 29.15 298 ASP D CA 1
ATOM 13901 C C . ASP D 1 298 ? 3.689 41.739 82.960 1.00 26.31 298 ASP D C 1
ATOM 13902 O O . ASP D 1 298 ? 4.227 41.046 83.822 1.00 26.48 298 ASP D O 1
ATOM 13907 N N . GLY D 1 299 ? 3.381 43.017 83.145 1.00 23.08 299 GLY D N 1
ATOM 13908 C CA . GLY D 1 299 ? 3.647 43.685 84.402 1.00 24.59 299 GLY D CA 1
ATOM 13909 C C . GLY D 1 299 ? 4.917 44.511 84.376 1.00 25.64 299 GLY D C 1
ATOM 13910 O O . GLY D 1 299 ? 5.137 45.335 85.262 1.00 26.94 299 GLY D O 1
ATOM 13911 N N . ASP D 1 300 ? 5.753 44.294 83.364 1.00 20.83 300 ASP D N 1
ATOM 13912 C CA . ASP D 1 300 ? 7.015 45.021 83.250 1.00 23.45 300 ASP D CA 1
ATOM 13913 C C . ASP D 1 300 ? 6.794 46.529 83.246 1.00 25.36 300 ASP D C 1
ATOM 13914 O O . ASP D 1 300 ? 7.434 47.262 84.002 1.00 23.22 300 ASP D O 1
ATOM 13919 N N . LEU D 1 301 ? 5.885 46.985 82.389 1.00 23.52 301 LEU D N 1
ATOM 13920 C CA . LEU D 1 301 ? 5.560 48.402 82.311 1.00 25.38 301 LEU D CA 1
ATOM 13921 C C . LEU D 1 301 ? 4.962 48.887 83.630 1.00 24.21 301 LEU D C 1
ATOM 13922 O O . LEU D 1 301 ? 5.180 50.028 84.037 1.00 24.18 301 LEU D O 1
ATOM 13927 N N . ASP D 1 302 ? 4.219 48.009 84.297 1.00 26.11 302 ASP D N 1
ATOM 13928 C CA . ASP D 1 302 ? 3.714 48.296 85.636 1.00 26.38 302 ASP D CA 1
ATOM 13929 C C . ASP D 1 302 ? 4.871 48.424 86.622 1.00 22.92 302 ASP D C 1
ATOM 13930 O O . ASP D 1 302 ? 4.893 49.326 87.461 1.00 23.81 302 ASP D O 1
ATOM 13935 N N . VAL D 1 303 ? 5.831 47.511 86.517 1.00 23.42 303 VAL D N 1
ATOM 13936 C CA . VAL D 1 303 ? 7.005 47.522 87.384 1.00 22.15 303 VAL D CA 1
ATOM 13937 C C . VAL D 1 303 ? 7.796 48.816 87.231 1.00 20.51 303 VAL D C 1
ATOM 13938 O O . VAL D 1 303 ? 8.228 49.411 88.219 1.00 21.52 303 VAL D O 1
ATOM 13942 N N . LEU D 1 304 ? 7.982 49.246 85.987 1.00 18.74 304 LEU D N 1
ATOM 13943 C CA . LEU D 1 304 ? 8.716 50.471 85.697 1.00 18.97 304 LEU D CA 1
ATOM 13944 C C . LEU D 1 304 ? 8.041 51.704 86.298 1.00 19.82 304 LEU D C 1
ATOM 13945 O O . LEU D 1 304 ? 8.711 52.633 86.746 1.00 21.22 304 LEU D O 1
ATOM 13950 N N . ARG D 1 305 ? 6.713 51.711 86.307 1.00 20.08 305 ARG D N 1
ATOM 13951 C CA . ARG D 1 305 ? 5.975 52.850 86.832 1.00 21.19 305 ARG D CA 1
ATOM 13952 C C . ARG D 1 305 ? 5.943 52.849 88.358 1.00 22.23 305 ARG D C 1
ATOM 13953 O O . ARG D 1 305 ? 5.902 53.906 88.986 1.00 25.43 305 ARG D O 1
ATOM 13961 N N . GLU D 1 306 ? 5.971 51.661 88.951 1.00 21.51 306 GLU D N 1
ATOM 13962 C CA . GLU D 1 306 ? 5.873 51.533 90.401 1.00 23.31 306 GLU D CA 1
ATOM 13963 C C . GLU D 1 306 ? 7.218 51.707 91.107 1.00 22.92 306 GLU D C 1
ATOM 13964 O O . GLU D 1 306 ? 7.267 52.133 92.258 1.00 22.93 306 GLU D O 1
ATOM 13970 N N . GLY D 1 307 ? 8.307 51.385 90.419 1.00 19.81 307 GLY D N 1
ATOM 13971 C CA . GLY D 1 307 ? 9.611 51.395 91.053 1.00 17.46 307 GLY D CA 1
ATOM 13972 C C . GLY D 1 307 ? 10.584 52.444 90.548 1.00 20.23 307 GLY D C 1
ATOM 13973 O O . GLY D 1 307 ? 11.766 52.153 90.363 1.00 18.53 307 GLY D O 1
ATOM 13974 N N . THR D 1 308 ? 10.098 53.663 90.331 1.00 18.33 308 THR D N 1
ATOM 13975 C CA . THR D 1 308 ? 10.964 54.766 89.926 1.00 16.70 308 THR D CA 1
ATOM 13976 C C . THR D 1 308 ? 11.913 55.153 91.053 1.00 15.84 308 THR D C 1
ATOM 13977 O O . THR D 1 308 ? 11.594 54.984 92.229 1.00 15.22 308 THR D O 1
ATOM 13981 N N . CYS D 1 309 ? 13.082 55.669 90.685 1.00 16.83 309 CYS D N 1
ATOM 13982 C CA . CYS D 1 309 ? 14.081 56.083 91.665 1.00 15.41 309 CYS D CA 1
ATOM 13983 C C . CYS D 1 309 ? 13.702 57.379 92.383 1.00 15.94 309 CYS D C 1
ATOM 13984 O O . CYS D 1 309 ? 12.953 58.205 91.861 1.00 17.58 309 CYS D O 1
ATOM 13987 N N . ASP D 1 310 ? 14.250 57.543 93.580 1.00 17.58 310 ASP D N 1
ATOM 13988 C CA . ASP D 1 310 ? 13.935 58.664 94.452 1.00 17.98 310 ASP D CA 1
ATOM 13989 C C . ASP D 1 310 ? 14.722 59.912 94.066 1.00 18.80 310 ASP D C 1
ATOM 13990 O O . ASP D 1 310 ? 14.190 61.022 94.074 1.00 18.98 310 ASP D O 1
ATOM 13995 N N . TYR D 1 311 ? 15.992 59.728 93.727 1.00 17.87 311 TYR D N 1
ATOM 13996 C CA . TYR D 1 311 ? 16.852 60.856 93.398 1.00 15.74 311 TYR D CA 1
ATOM 13997 C C . TYR D 1 311 ? 17.771 60.538 92.229 1.00 15.73 311 TYR D C 1
ATOM 13998 O O . TYR D 1 311 ? 17.993 59.374 91.902 1.00 16.77 311 TYR D O 1
ATOM 14007 N N . LEU D 1 312 ? 18.299 61.580 91.598 1.00 17.04 312 LEU D N 1
ATOM 14008 C CA . LEU D 1 312 ? 19.159 61.403 90.437 1.00 12.73 312 LEU D CA 1
ATOM 14009 C C . LEU D 1 312 ? 20.620 61.593 90.817 1.00 16.38 312 LEU D C 1
ATOM 14010 O O . LEU D 1 312 ? 21.088 62.719 90.991 1.00 15.19 312 LEU D O 1
ATOM 14015 N N . GLY D 1 313 ? 21.339 60.485 90.958 1.00 15.53 313 GLY D N 1
ATOM 14016 C CA . GLY D 1 313 ? 22.771 60.550 91.164 1.00 12.49 313 GLY D CA 1
ATOM 14017 C C . GLY D 1 313 ? 23.424 60.677 89.806 1.00 13.96 313 GLY D C 1
ATOM 14018 O O . GLY D 1 313 ? 22.980 60.048 88.844 1.00 12.89 313 GLY D O 1
ATOM 14019 N N . PHE D 1 314 ? 24.462 61.499 89.706 1.00 11.33 314 PHE D N 1
ATOM 14020 C CA . PHE D 1 314 ? 25.173 61.614 88.440 1.00 14.52 314 PHE D CA 1
ATOM 14021 C C . PHE D 1 314 ? 26.654 61.947 88.583 1.00 15.22 314 PHE D C 1
ATOM 14022 O O . PHE D 1 314 ? 27.110 62.421 89.626 1.00 14.41 314 PHE D O 1
ATOM 14030 N N . SER D 1 315 ? 27.397 61.672 87.519 1.00 15.60 315 SER D N 1
ATOM 14031 C CA . SER D 1 315 ? 28.808 62.006 87.452 1.00 17.01 315 SER D CA 1
ATOM 14032 C C . SER D 1 315 ? 28.995 63.111 86.426 1.00 17.14 315 SER D C 1
ATOM 14033 O O . SER D 1 315 ? 28.320 63.137 85.394 1.00 11.49 315 SER D O 1
ATOM 14036 N N . TYR D 1 316 ? 29.904 64.031 86.719 1.00 16.80 316 TYR D N 1
ATOM 14037 C CA . TYR D 1 316 ? 30.235 65.083 85.773 1.00 16.71 316 TYR D CA 1
ATOM 14038 C C . TYR D 1 316 ? 31.732 65.361 85.754 1.00 13.99 316 TYR D C 1
ATOM 14039 O O . TYR D 1 316 ? 32.344 65.571 86.800 1.00 15.36 316 TYR D O 1
ATOM 14048 N N . TYR D 1 317 ? 32.313 65.371 84.559 1.00 16.00 317 TYR D N 1
ATOM 14049 C CA . TYR D 1 317 ? 33.736 65.648 84.397 1.00 16.93 317 TYR D CA 1
ATOM 14050 C C . TYR D 1 317 ? 33.982 66.677 83.304 1.00 16.28 317 TYR D C 1
ATOM 14051 O O . TYR D 1 317 ? 34.990 67.383 83.323 1.00 18.83 317 TYR D O 1
ATOM 14060 N N . MET D 1 318 ? 33.063 66.761 82.350 1.00 14.20 318 MET D N 1
ATOM 14061 C CA . MET D 1 318 ? 33.323 67.520 81.136 1.00 15.12 318 MET D CA 1
ATOM 14062 C C . MET D 1 318 ? 32.063 67.781 80.318 1.00 19.11 318 MET D C 1
ATOM 14063 O O . MET D 1 318 ? 30.982 67.287 80.642 1.00 17.17 318 MET D O 1
ATOM 14068 N N . THR D 1 319 ? 32.225 68.560 79.251 1.00 13.96 319 THR D N 1
ATOM 14069 C CA . THR D 1 319 ? 31.172 68.780 78.268 1.00 16.49 319 THR D CA 1
ATOM 14070 C C . THR D 1 319 ? 31.734 68.580 76.865 1.00 18.70 319 THR D C 1
ATOM 14071 O O . THR D 1 319 ? 32.947 68.612 76.664 1.00 19.70 319 THR D O 1
ATOM 14075 N N . ASN D 1 320 ? 30.849 68.359 75.901 1.00 17.77 320 ASN D N 1
ATOM 14076 C CA . ASN D 1 320 ? 31.238 68.334 74.500 1.00 17.21 320 ASN D CA 1
ATOM 14077 C C . ASN D 1 320 ? 30.406 69.341 73.722 1.00 17.56 320 ASN D C 1
ATOM 14078 O O . ASN D 1 320 ? 29.307 69.706 74.140 1.00 14.96 320 ASN D O 1
ATOM 14083 N N . ALA D 1 321 ? 30.943 69.798 72.597 1.00 20.38 321 ALA D N 1
ATOM 14084 C CA . ALA D 1 321 ? 30.175 70.604 71.660 1.00 21.88 321 ALA D CA 1
ATOM 14085 C C . ALA D 1 321 ? 29.929 69.762 70.416 1.00 22.36 321 ALA D C 1
ATOM 14086 O O . ALA D 1 321 ? 30.800 68.998 70.001 1.00 22.40 321 ALA D O 1
ATOM 14088 N N . VAL D 1 322 ? 28.744 69.895 69.828 1.00 18.72 322 VAL D N 1
ATOM 14089 C CA . VAL D 1 322 ? 28.377 69.086 68.671 1.00 18.76 322 VAL D CA 1
ATOM 14090 C C . VAL D 1 322 ? 28.061 69.927 67.433 1.00 18.41 322 VAL D C 1
ATOM 14091 O O . VAL D 1 322 ? 27.606 71.065 67.537 1.00 17.12 322 VAL D O 1
ATOM 14095 N N . LYS D 1 323 ? 28.316 69.349 66.264 1.00 20.96 323 LYS D N 1
ATOM 14096 C CA . LYS D 1 323 ? 27.990 69.974 64.988 1.00 20.86 323 LYS D CA 1
ATOM 14097 C C . LYS D 1 323 ? 27.102 69.041 64.179 1.00 22.41 323 LYS D C 1
ATOM 14098 O O . LYS D 1 323 ? 27.368 67.843 64.093 1.00 19.77 323 LYS D O 1
ATOM 14104 N N . ALA D 1 324 ? 26.051 69.591 63.583 1.00 20.15 324 ALA D N 1
ATOM 14105 C CA . ALA D 1 324 ? 25.170 68.806 62.730 1.00 24.21 324 ALA D CA 1
ATOM 14106 C C . ALA D 1 324 ? 25.887 68.393 61.448 1.00 19.38 324 ALA D C 1
ATOM 14107 O O . ALA D 1 324 ? 26.161 67.214 61.236 1.00 17.59 324 ALA D O 1
ATOM 14109 N N . GLU D 1 336 ? 29.430 60.378 66.313 1.00 40.89 336 GLU D N 1
ATOM 14110 C CA . GLU D 1 336 ? 29.139 61.203 67.479 1.00 36.26 336 GLU D CA 1
ATOM 14111 C C . GLU D 1 336 ? 28.920 62.671 67.105 1.00 38.53 336 GLU D C 1
ATOM 14112 O O . GLU D 1 336 ? 28.061 63.338 67.675 1.00 41.14 336 GLU D O 1
ATOM 14118 N N . GLY D 1 337 ? 29.696 63.172 66.150 1.00 32.62 337 GLY D N 1
ATOM 14119 C CA . GLY D 1 337 ? 29.535 64.541 65.688 1.00 32.48 337 GLY D CA 1
ATOM 14120 C C . GLY D 1 337 ? 30.179 65.576 66.594 1.00 31.18 337 GLY D C 1
ATOM 14121 O O . GLY D 1 337 ? 29.870 66.766 66.517 1.00 27.22 337 GLY D O 1
ATOM 14122 N N . SER D 1 338 ? 31.082 65.127 67.457 1.00 27.87 338 SER D N 1
ATOM 14123 C CA . SER D 1 338 ? 31.784 66.033 68.357 1.00 31.52 338 SER D CA 1
ATOM 14124 C C . SER D 1 338 ? 32.779 66.912 67.601 1.00 31.80 338 SER D C 1
ATOM 14125 O O . SER D 1 338 ? 33.257 66.546 66.526 1.00 30.93 338 SER D O 1
ATOM 14128 N N . VAL D 1 339 ? 33.072 68.077 68.169 1.00 26.75 339 VAL D N 1
ATOM 14129 C CA . VAL D 1 339 ? 34.175 68.917 67.717 1.00 25.15 339 VAL D CA 1
ATOM 14130 C C . VAL D 1 339 ? 34.716 69.655 68.932 1.00 22.27 339 VAL D C 1
ATOM 14131 O O . VAL D 1 339 ? 33.950 70.049 69.806 1.00 26.96 339 VAL D O 1
ATOM 14135 N N . PRO D 1 340 ? 36.042 69.829 69.004 1.00 22.06 340 PRO D N 1
ATOM 14136 C CA . PRO D 1 340 ? 36.660 70.501 70.151 1.00 23.99 340 PRO D CA 1
ATOM 14137 C C . PRO D 1 340 ? 36.004 71.843 70.460 1.00 23.75 340 PRO D C 1
ATOM 14138 O O . PRO D 1 340 ? 35.719 72.616 69.546 1.00 26.39 340 PRO D O 1
ATOM 14142 N N . ASN D 1 341 ? 35.765 72.110 71.739 1.00 23.40 341 ASN D N 1
ATOM 14143 C CA . ASN D 1 341 ? 35.208 73.388 72.162 1.00 21.18 341 ASN D CA 1
ATOM 14144 C C . ASN D 1 341 ? 36.307 74.428 72.354 1.00 23.81 341 ASN D C 1
ATOM 14145 O O . ASN D 1 341 ? 37.083 74.351 73.306 1.00 24.75 341 ASN D O 1
ATOM 14150 N N . PRO D 1 342 ? 36.370 75.414 71.449 1.00 24.40 342 PRO D N 1
ATOM 14151 C CA . PRO D 1 342 ? 37.455 76.401 71.442 1.00 21.25 342 PRO D CA 1
ATOM 14152 C C . PRO D 1 342 ? 37.418 77.355 72.631 1.00 19.83 342 PRO D C 1
ATOM 14153 O O . PRO D 1 342 ? 38.288 78.215 72.728 1.00 20.98 342 PRO D O 1
ATOM 14157 N N . TYR D 1 343 ? 36.438 77.209 73.517 1.00 22.54 343 TYR D N 1
ATOM 14158 C CA . TYR D 1 343 ? 36.288 78.142 74.635 1.00 21.34 343 TYR D CA 1
ATOM 14159 C C . TYR D 1 343 ? 36.765 77.583 75.974 1.00 21.72 343 TYR D C 1
ATOM 14160 O O . TYR D 1 343 ? 36.784 78.297 76.978 1.00 20.92 343 TYR D O 1
ATOM 14169 N N . VAL D 1 344 ? 37.150 76.312 75.989 1.00 19.85 344 VAL D N 1
ATOM 14170 C CA . VAL D 1 344 ? 37.574 75.668 77.227 1.00 17.19 344 VAL D CA 1
ATOM 14171 C C . VAL D 1 344 ? 38.934 74.991 77.082 1.00 18.48 344 VAL D C 1
ATOM 14172 O O . VAL D 1 344 ? 39.360 74.651 75.976 1.00 23.68 344 VAL D O 1
ATOM 14176 N N . LYS D 1 345 ? 39.615 74.804 78.207 1.00 17.29 345 LYS D N 1
ATOM 14177 C CA . LYS D 1 345 ? 40.845 74.028 78.230 1.00 21.34 345 LYS D CA 1
ATOM 14178 C C . LYS D 1 345 ? 40.509 72.559 78.461 1.00 23.87 345 LYS D C 1
ATOM 14179 O O . LYS D 1 345 ? 39.338 72.176 78.449 1.00 23.79 345 LYS D O 1
ATOM 14185 N N . ALA D 1 346 ? 41.533 71.740 78.673 1.00 21.01 346 ALA D N 1
ATOM 14186 C CA . ALA D 1 346 ? 41.327 70.310 78.877 1.00 22.20 346 ALA D CA 1
ATOM 14187 C C . ALA D 1 346 ? 42.426 69.699 79.743 1.00 27.53 346 ALA D C 1
ATOM 14188 O O . ALA D 1 346 ? 43.508 70.270 79.886 1.00 22.01 346 ALA D O 1
ATOM 14190 N N . SER D 1 347 ? 42.139 68.540 80.330 1.00 24.72 347 SER D N 1
ATOM 14191 C CA . SER D 1 347 ? 43.150 67.811 81.083 1.00 23.35 347 SER D CA 1
ATOM 14192 C C . SER D 1 347 ? 44.158 67.230 80.102 1.00 24.09 347 SER D C 1
ATOM 14193 O O . SER D 1 347 ? 43.940 67.261 78.891 1.00 22.16 347 SER D O 1
ATOM 14196 N N . ASP D 1 348 ? 45.260 66.701 80.622 1.00 28.38 348 ASP D N 1
ATOM 14197 C CA . ASP D 1 348 ? 46.280 66.099 79.771 1.00 26.14 348 ASP D CA 1
ATOM 14198 C C . ASP D 1 348 ? 45.767 64.825 79.108 1.00 24.72 348 ASP D C 1
ATOM 14199 O O . ASP D 1 348 ? 46.450 64.227 78.276 1.00 26.76 348 ASP D O 1
ATOM 14204 N N . TRP D 1 349 ? 44.558 64.416 79.480 1.00 22.80 349 TRP D N 1
ATOM 14205 C CA . TRP D 1 349 ? 43.920 63.255 78.873 1.00 19.82 349 TRP D CA 1
ATOM 14206 C C . TRP D 1 349 ? 42.791 63.666 77.929 1.00 25.07 349 TRP D C 1
ATOM 14207 O O . TRP D 1 349 ? 42.014 62.824 77.475 1.00 24.17 349 TRP D O 1
ATOM 14218 N N . GLY D 1 350 ? 42.701 64.962 77.643 1.00 22.34 350 GLY D N 1
ATOM 14219 C CA . GLY D 1 350 ? 41.761 65.463 76.656 1.00 19.84 350 GLY D CA 1
ATOM 14220 C C . GLY D 1 350 ? 40.397 65.858 77.191 1.00 21.34 350 GLY D C 1
ATOM 14221 O O . GLY D 1 350 ? 39.596 66.460 76.480 1.00 30.73 350 GLY D O 1
ATOM 14222 N N . TRP D 1 351 ? 40.125 65.520 78.445 1.00 20.71 351 TRP D N 1
ATOM 14223 C CA . TRP D 1 351 ? 38.849 65.854 79.066 1.00 20.89 351 TRP D CA 1
ATOM 14224 C C . TRP D 1 351 ? 38.694 67.365 79.235 1.00 20.56 351 TRP D C 1
ATOM 14225 O O . TRP D 1 351 ? 39.413 67.985 80.017 1.00 20.86 351 TRP D O 1
ATOM 14236 N N . GLN D 1 352 ? 37.752 67.950 78.502 1.00 24.14 352 GLN D N 1
ATOM 14237 C CA . GLN D 1 352 ? 37.536 69.395 78.534 1.00 20.21 352 GLN D CA 1
ATOM 14238 C C . GLN D 1 352 ? 37.071 69.871 79.905 1.00 18.48 352 GLN D C 1
ATOM 14239 O O . GLN D 1 352 ? 36.155 69.299 80.492 1.00 19.53 352 GLN D O 1
ATOM 14245 N N . ILE D 1 353 ? 37.713 70.921 80.406 1.00 18.50 353 ILE D N 1
ATOM 14246 C CA . ILE D 1 353 ? 37.371 71.497 81.701 1.00 18.65 353 ILE D CA 1
ATOM 14247 C C . ILE D 1 353 ? 36.322 72.596 81.541 1.00 16.00 353 ILE D C 1
ATOM 14248 O O . ILE D 1 353 ? 36.564 73.602 80.874 1.00 18.23 353 ILE D O 1
ATOM 14253 N N . ASP D 1 354 ? 35.159 72.404 82.157 1.00 14.11 354 ASP D N 1
ATOM 14254 C CA . ASP D 1 354 ? 34.043 73.334 81.997 1.00 14.52 354 ASP D CA 1
ATOM 14255 C C . ASP D 1 354 ? 33.175 73.387 83.254 1.00 17.15 354 ASP D C 1
ATOM 14256 O O . ASP D 1 354 ? 32.130 72.742 83.323 1.00 16.72 354 ASP D O 1
ATOM 14261 N N . PRO D 1 355 ? 33.604 74.167 84.256 1.00 17.14 355 PRO D N 1
ATOM 14262 C CA . PRO D 1 355 ? 32.861 74.247 85.519 1.00 16.28 355 PRO D CA 1
ATOM 14263 C C . PRO D 1 355 ? 31.430 74.745 85.322 1.00 15.01 355 PRO D C 1
ATOM 14264 O O . PRO D 1 355 ? 30.508 74.248 85.974 1.00 13.58 355 PRO D O 1
ATOM 14268 N N . VAL D 1 356 ? 31.247 75.715 84.432 1.00 15.53 356 VAL D N 1
ATOM 14269 C CA . VAL D 1 356 ? 29.912 76.233 84.154 1.00 14.31 356 VAL D CA 1
ATOM 14270 C C . VAL D 1 356 ? 28.999 75.100 83.691 1.00 12.38 356 VAL D C 1
ATOM 14271 O O . VAL D 1 356 ? 27.802 75.090 83.974 1.00 13.25 356 VAL D O 1
ATOM 14275 N N . GLY D 1 357 ? 29.582 74.135 82.991 1.00 14.57 357 GLY D N 1
ATOM 14276 C CA . GLY D 1 357 ? 28.844 72.971 82.543 1.00 16.51 357 GLY D CA 1
ATOM 14277 C C . GLY D 1 357 ? 28.178 72.220 83.682 1.00 13.05 357 GLY D C 1
ATOM 14278 O O . GLY D 1 357 ? 27.136 71.602 83.491 1.00 11.27 357 GLY D O 1
ATOM 14279 N N . LEU D 1 358 ? 28.780 72.260 84.867 1.00 13.74 358 LEU D N 1
ATOM 14280 C CA . LEU D 1 358 ? 28.187 71.600 86.025 1.00 15.13 358 LEU D CA 1
ATOM 14281 C C . LEU D 1 358 ? 26.880 72.298 86.363 1.00 14.66 358 LEU D C 1
ATOM 14282 O O . LEU D 1 358 ? 25.826 71.665 86.447 1.00 12.08 358 LEU D O 1
ATOM 14287 N N . ARG D 1 359 ? 26.965 73.614 86.547 1.00 13.68 359 ARG D N 1
ATOM 14288 C CA . ARG D 1 359 ? 25.799 74.443 86.819 1.00 13.61 359 ARG D CA 1
ATOM 14289 C C . ARG D 1 359 ? 24.724 74.186 85.768 1.00 15.36 359 ARG D C 1
ATOM 14290 O O . ARG D 1 359 ? 23.542 74.047 86.083 1.00 14.65 359 ARG D O 1
ATOM 14298 N N . TYR D 1 360 ? 25.152 74.122 84.513 1.00 11.30 360 TYR D N 1
ATOM 14299 C CA . TYR D 1 360 ? 24.254 73.829 83.413 1.00 13.51 360 TYR D CA 1
ATOM 14300 C C . TYR D 1 360 ? 23.607 72.453 83.585 1.00 14.12 360 TYR D C 1
ATOM 14301 O O . TYR D 1 360 ? 22.400 72.296 83.400 1.00 12.55 360 TYR D O 1
ATOM 14310 N N . ALA D 1 361 ? 24.416 71.463 83.947 1.00 13.55 361 ALA D N 1
ATOM 14311 C CA . ALA D 1 361 ? 23.929 70.102 84.139 1.00 13.17 361 ALA D CA 1
ATOM 14312 C C . ALA D 1 361 ? 22.928 70.034 85.284 1.00 12.06 361 ALA D C 1
ATOM 14313 O O . ALA D 1 361 ? 21.928 69.325 85.212 1.00 15.71 361 ALA D O 1
ATOM 14315 N N . LEU D 1 362 ? 23.209 70.777 86.343 1.00 14.40 362 LEU D N 1
ATOM 14316 C CA . LEU D 1 362 ? 22.354 70.774 87.516 1.00 14.96 362 LEU D CA 1
ATOM 14317 C C . LEU D 1 362 ? 20.999 71.398 87.179 1.00 15.20 362 LEU D C 1
ATOM 14318 O O . LEU D 1 362 ? 19.949 70.834 87.487 1.00 15.30 362 LEU D O 1
ATOM 14323 N N . CYS D 1 363 ? 21.029 72.552 86.523 1.00 13.83 363 CYS D N 1
ATOM 14324 C CA . CYS D 1 363 ? 19.803 73.251 86.153 1.00 14.49 363 CYS D CA 1
ATOM 14325 C C . CYS D 1 363 ? 18.940 72.460 85.169 1.00 12.62 363 CYS D C 1
ATOM 14326 O O . CYS D 1 363 ? 17.721 72.382 85.328 1.00 13.31 363 CYS D O 1
ATOM 14329 N N . GLU D 1 364 ? 19.570 71.878 84.153 1.00 12.12 364 GLU D N 1
ATOM 14330 C CA . GLU D 1 364 ? 18.844 71.091 83.161 1.00 15.33 364 GLU D CA 1
ATOM 14331 C C . GLU D 1 364 ? 18.214 69.847 83.780 1.00 14.69 364 GLU D C 1
ATOM 14332 O O . GLU D 1 364 ? 17.026 69.582 83.594 1.00 13.02 364 GLU D O 1
ATOM 14338 N N . LEU D 1 365 ? 19.019 69.083 84.512 1.00 15.01 365 LEU D N 1
ATOM 14339 C CA . LEU D 1 365 ? 18.525 67.881 85.169 1.00 13.91 365 LEU D CA 1
ATOM 14340 C C . LEU D 1 365 ? 17.406 68.214 86.149 1.00 14.00 365 LEU D C 1
ATOM 14341 O O . LEU D 1 365 ? 16.391 67.515 86.207 1.00 11.93 365 LEU D O 1
ATOM 14346 N N . TYR D 1 366 ? 17.582 69.289 86.911 1.00 11.71 366 TYR D N 1
ATOM 14347 C CA . TYR D 1 366 ? 16.583 69.640 87.910 1.00 13.83 366 TYR D CA 1
ATOM 14348 C C . TYR D 1 366 ? 15.293 70.143 87.287 1.00 15.33 366 TYR D C 1
ATOM 14349 O O . TYR D 1 366 ? 14.205 69.743 87.696 1.00 20.35 366 TYR D O 1
ATOM 14358 N N . GLU D 1 367 ? 15.412 71.025 86.302 1.00 14.95 367 GLU D N 1
ATOM 14359 C CA . GLU D 1 367 ? 14.228 71.605 85.689 1.00 15.57 367 GLU D CA 1
ATOM 14360 C C . GLU D 1 367 ? 13.440 70.539 84.946 1.00 16.98 367 GLU D C 1
ATOM 14361 O O . GLU D 1 367 ? 12.239 70.686 84.723 1.00 17.69 367 GLU D O 1
ATOM 14367 N N . ARG D 1 368 ? 14.117 69.455 84.581 1.00 17.38 368 ARG D N 1
ATOM 14368 C CA . ARG D 1 368 ? 13.477 68.393 83.818 1.00 14.26 368 ARG D CA 1
ATOM 14369 C C . ARG D 1 368 ? 12.654 67.463 84.705 1.00 15.96 368 ARG D C 1
ATOM 14370 O O . ARG D 1 368 ? 11.525 67.120 84.365 1.00 18.87 368 ARG D O 1
ATOM 14378 N N . TYR D 1 369 ? 13.212 67.069 85.847 1.00 15.72 369 TYR D N 1
ATOM 14379 C CA . TYR D 1 369 ? 12.579 66.055 86.689 1.00 14.58 369 TYR D CA 1
ATOM 14380 C C . TYR D 1 369 ? 12.057 66.585 88.015 1.00 15.94 369 TYR D C 1
ATOM 14381 O O . TYR D 1 369 ? 11.168 65.982 88.619 1.00 21.43 369 TYR D O 1
ATOM 14390 N N . GLN D 1 370 ? 12.614 67.698 88.477 1.00 14.70 370 GLN D N 1
ATOM 14391 C CA . GLN D 1 370 ? 12.211 68.257 89.761 1.00 17.92 370 GLN D CA 1
ATOM 14392 C C . GLN D 1 370 ? 12.389 67.233 90.881 1.00 17.27 370 GLN D C 1
ATOM 14393 O O . GLN D 1 370 ? 11.635 67.226 91.854 1.00 17.04 370 GLN D O 1
ATOM 14399 N N . ARG D 1 371 ? 13.375 66.356 90.727 1.00 16.60 371 ARG D N 1
ATOM 14400 C CA . ARG D 1 371 ? 13.741 65.433 91.793 1.00 16.84 371 ARG D CA 1
ATOM 14401 C C . ARG D 1 371 ? 15.098 65.817 92.366 1.00 14.46 371 ARG D C 1
ATOM 14402 O O . ARG D 1 371 ? 15.903 66.452 91.688 1.00 13.34 371 ARG D O 1
ATOM 14410 N N . PRO D 1 372 ? 15.354 65.436 93.626 1.00 18.63 372 PRO D N 1
ATOM 14411 C CA . PRO D 1 372 ? 16.641 65.727 94.265 1.00 14.81 372 PRO D CA 1
ATOM 14412 C C . PRO D 1 372 ? 17.803 65.184 93.448 1.00 12.81 372 PRO D C 1
ATOM 14413 O O . PRO D 1 372 ? 17.732 64.063 92.954 1.00 14.25 372 PRO D O 1
ATOM 14417 N N . LEU D 1 373 ? 18.857 65.980 93.302 1.00 13.89 373 LEU D N 1
ATOM 14418 C CA . LEU D 1 373 ? 20.042 65.547 92.574 1.00 14.79 373 LEU D CA 1
ATOM 14419 C C . LEU D 1 373 ? 21.157 65.188 93.546 1.00 14.47 373 LEU D C 1
ATOM 14420 O O . LEU D 1 373 ? 21.117 65.563 94.716 1.00 12.44 373 LEU D O 1
ATOM 14425 N N . PHE D 1 374 ? 22.152 64.462 93.052 1.00 15.64 374 PHE D N 1
ATOM 14426 C CA . PHE D 1 374 ? 23.286 64.058 93.869 1.00 15.04 374 PHE D CA 1
ATOM 14427 C C . PHE D 1 374 ? 24.512 63.910 92.980 1.00 13.19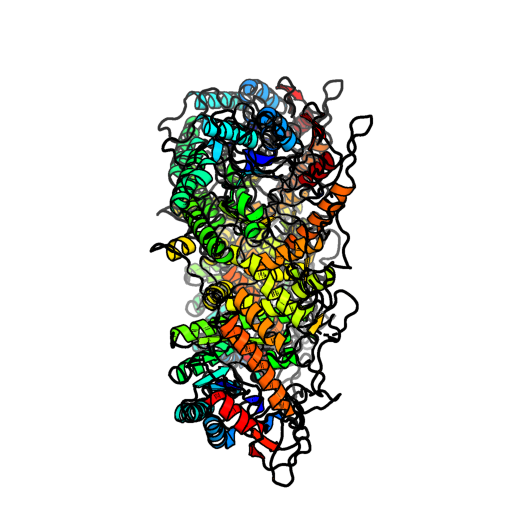 374 PHE D C 1
ATOM 14428 O O . PHE D 1 374 ? 24.577 63.003 92.153 1.00 13.69 374 PHE D O 1
ATOM 14436 N N . ILE D 1 375 ? 25.484 64.800 93.143 1.00 13.82 375 ILE D N 1
ATOM 14437 C CA . ILE D 1 375 ? 26.730 64.680 92.397 1.00 14.26 375 ILE D CA 1
ATOM 14438 C C . ILE D 1 375 ? 27.594 63.591 93.023 1.00 15.06 375 ILE D C 1
ATOM 14439 O O . ILE D 1 375 ? 28.311 63.838 93.992 1.00 17.75 375 ILE D O 1
ATOM 14444 N N . VAL D 1 376 ? 27.519 62.383 92.476 1.00 13.80 376 VAL D N 1
ATOM 14445 C CA . VAL D 1 376 ? 28.227 61.251 93.067 1.00 15.16 376 VAL D CA 1
ATOM 14446 C C . VAL D 1 376 ? 29.613 61.033 92.470 1.00 13.16 376 VAL D C 1
ATOM 14447 O O . VAL D 1 376 ? 30.365 60.180 92.936 1.00 14.33 376 VAL D O 1
ATOM 14451 N N . GLU D 1 377 ? 29.944 61.805 91.440 1.00 13.54 377 GLU D N 1
ATOM 14452 C CA . GLU D 1 377 ? 31.287 61.786 90.867 1.00 15.41 377 GLU D CA 1
ATOM 14453 C C . GLU D 1 377 ? 31.647 63.123 90.239 1.00 16.60 377 GLU D C 1
ATOM 14454 O O . GLU D 1 377 ? 30.836 63.743 89.551 1.00 17.47 377 GLU D O 1
ATOM 14460 N N . ASN D 1 378 ? 32.878 63.550 90.490 1.00 17.13 378 ASN D N 1
ATOM 14461 C CA . ASN D 1 378 ? 33.467 64.733 89.880 1.00 16.10 378 ASN D CA 1
ATOM 14462 C C . ASN D 1 378 ? 34.937 64.721 90.270 1.00 17.53 378 ASN D C 1
ATOM 14463 O O . ASN D 1 378 ? 35.265 64.590 91.448 1.00 14.98 378 ASN D O 1
ATOM 14468 N N . GLY D 1 379 ? 35.829 64.828 89.295 1.00 13.18 379 GLY D N 1
ATOM 14469 C CA . GLY D 1 379 ? 37.239 64.752 89.610 1.00 14.48 379 GLY D CA 1
ATOM 14470 C C . GLY D 1 379 ? 38.159 65.201 88.503 1.00 16.27 379 GLY D C 1
ATOM 14471 O O . GLY D 1 379 ? 37.720 65.476 87.388 1.00 18.57 379 GLY D O 1
ATOM 14472 N N . PHE D 1 380 ? 39.447 65.269 88.826 1.00 17.03 380 PHE D N 1
ATOM 14473 C CA . PHE D 1 380 ? 40.474 65.654 87.870 1.00 17.28 380 PHE D CA 1
ATOM 14474 C C . PHE D 1 380 ? 41.591 64.617 87.875 1.00 18.54 380 PHE D C 1
ATOM 14475 O O . PHE D 1 380 ? 42.385 64.548 88.816 1.00 18.10 380 PHE D O 1
ATOM 14483 N N . GLY D 1 381 ? 41.637 63.800 86.828 1.00 14.11 381 GLY D N 1
ATOM 14484 C CA . GLY D 1 381 ? 42.683 62.805 86.693 1.00 16.95 381 GLY D CA 1
ATOM 14485 C C . GLY D 1 381 ? 43.961 63.415 86.146 1.00 22.32 381 GLY D C 1
ATOM 14486 O O . GLY D 1 381 ? 43.962 64.012 85.067 1.00 22.60 381 GLY D O 1
ATOM 14487 N N . ALA D 1 382 ? 45.052 63.270 86.892 1.00 18.40 382 ALA D N 1
ATOM 14488 C CA . ALA D 1 382 ? 46.339 63.814 86.468 1.00 20.47 382 ALA D CA 1
ATOM 14489 C C . ALA D 1 382 ? 47.495 63.177 87.226 1.00 18.34 382 ALA D C 1
ATOM 14490 O O . ALA D 1 382 ? 47.297 62.542 88.266 1.00 16.31 382 ALA D O 1
ATOM 14492 N N . TYR D 1 383 ? 48.702 63.356 86.701 1.00 16.80 383 TYR D N 1
ATOM 14493 C CA . TYR D 1 383 ? 49.897 62.821 87.339 1.00 18.00 383 TYR D CA 1
ATOM 14494 C C . TYR D 1 383 ? 50.190 63.521 88.658 1.00 17.57 383 TYR D C 1
ATOM 14495 O O . TYR D 1 383 ? 49.964 64.723 88.805 1.00 16.30 383 TYR D O 1
ATOM 14504 N N . ASP D 1 384 ? 50.687 62.753 89.620 1.00 18.44 384 ASP D N 1
ATOM 14505 C CA . ASP D 1 384 ? 51.140 63.301 90.888 1.00 18.50 384 ASP D CA 1
ATOM 14506 C C . ASP D 1 384 ? 52.618 62.982 91.085 1.00 19.89 384 ASP D C 1
ATOM 14507 O O . ASP D 1 384 ? 53.058 61.857 90.843 1.00 16.53 384 ASP D O 1
ATOM 14512 N N . LYS D 1 385 ? 53.384 63.978 91.514 1.00 18.04 385 LYS D N 1
ATOM 14513 C CA . LYS D 1 385 ? 54.793 63.771 91.818 1.00 18.82 385 LYS D CA 1
ATOM 14514 C C . LYS D 1 385 ? 55.028 63.862 93.314 1.00 17.72 385 LYS D C 1
ATOM 14515 O O . LYS D 1 385 ? 54.564 64.792 93.963 1.00 18.47 385 LYS D O 1
ATOM 14521 N N . VAL D 1 386 ? 55.747 62.892 93.865 1.00 22.02 386 VAL D N 1
ATOM 14522 C CA . VAL D 1 386 ? 56.105 62.946 95.272 1.00 19.92 386 VAL D CA 1
ATOM 14523 C C . VAL D 1 386 ? 57.372 63.769 95.423 1.00 19.91 386 VAL D C 1
ATOM 14524 O O . VAL D 1 386 ? 58.396 63.464 94.817 1.00 21.23 386 VAL D O 1
ATOM 14528 N N . GLU D 1 387 ? 57.290 64.824 96.224 1.00 22.19 387 GLU D N 1
ATOM 14529 C CA . GLU D 1 387 ? 58.427 65.694 96.476 1.00 21.87 387 GLU D CA 1
ATOM 14530 C C . GLU D 1 387 ? 59.367 65.035 97.476 1.00 22.83 387 GLU D C 1
ATOM 14531 O O . GLU D 1 387 ? 58.973 64.106 98.182 1.00 21.87 387 GLU D O 1
ATOM 14537 N N . GLU D 1 388 ? 60.603 65.523 97.535 1.00 19.66 388 GLU D N 1
ATOM 14538 C CA . GLU D 1 388 ? 61.606 64.972 98.438 1.00 24.59 388 GLU D CA 1
ATOM 14539 C C . GLU D 1 388 ? 61.076 64.732 99.845 1.00 17.75 388 GLU D C 1
ATOM 14540 O O . GLU D 1 388 ? 61.368 63.708 100.454 1.00 19.29 388 GLU D O 1
ATOM 14546 N N . ASP D 1 389 ? 60.293 65.675 100.355 1.00 19.27 389 ASP D N 1
ATOM 14547 C CA . ASP D 1 389 ? 59.784 65.586 101.718 1.00 22.27 389 ASP D CA 1
ATOM 14548 C C . ASP D 1 389 ? 58.490 64.773 101.838 1.00 22.41 389 ASP D C 1
ATOM 14549 O O . ASP D 1 389 ? 57.851 64.768 102.890 1.00 20.71 389 ASP D O 1
ATOM 14554 N N . GLY D 1 390 ? 58.101 64.100 100.759 1.00 21.57 390 GLY D N 1
ATOM 14555 C CA . GLY D 1 390 ? 56.913 63.265 100.776 1.00 18.43 390 GLY D CA 1
ATOM 14556 C C . GLY D 1 390 ? 55.616 63.992 100.460 1.00 21.01 390 GLY D C 1
ATOM 14557 O O . GLY D 1 390 ? 54.563 63.368 100.343 1.00 20.99 390 GLY D O 1
ATOM 14558 N N . SER D 1 391 ? 55.685 65.311 100.317 1.00 20.18 391 SER D N 1
ATOM 14559 C CA . SER D 1 391 ? 54.499 66.099 100.001 1.00 23.45 391 SER D CA 1
ATOM 14560 C C . SER D 1 391 ? 54.109 65.962 98.531 1.00 20.83 391 SER D C 1
ATOM 14561 O O . SER D 1 391 ? 54.965 65.774 97.670 1.00 20.36 391 SER D O 1
ATOM 14564 N N . ILE D 1 392 ? 52.812 66.047 98.252 1.00 18.75 392 ILE D N 1
ATOM 14565 C CA . ILE D 1 392 ? 52.327 66.068 96.876 1.00 20.46 392 ILE D CA 1
ATOM 14566 C C . ILE D 1 392 ? 51.559 67.357 96.605 1.00 18.87 392 ILE D C 1
ATOM 14567 O O . ILE D 1 392 ? 50.453 67.549 97.111 1.00 20.87 392 ILE D O 1
ATOM 14572 N N . ASN D 1 393 ? 52.153 68.242 95.813 1.00 21.84 393 ASN D N 1
ATOM 14573 C CA . ASN D 1 393 ? 51.508 69.499 95.458 1.00 22.52 393 ASN D CA 1
ATOM 14574 C C . ASN D 1 393 ? 50.586 69.339 94.255 1.00 18.74 393 ASN D C 1
ATOM 14575 O O . ASN D 1 393 ? 51.021 69.451 93.110 1.00 20.96 393 ASN D O 1
ATOM 14580 N N . ASP D 1 394 ? 49.312 69.071 94.518 1.00 18.86 394 ASP D N 1
ATOM 14581 C CA . ASP D 1 394 ? 48.332 68.939 93.445 1.00 21.26 394 ASP D CA 1
ATOM 14582 C C . ASP D 1 394 ? 47.427 70.168 93.326 1.00 21.48 394 ASP D C 1
ATOM 14583 O O . ASP D 1 394 ? 46.200 70.071 93.407 1.00 20.05 394 ASP D O 1
ATOM 14588 N N . ASP D 1 395 ? 48.058 71.323 93.136 1.00 22.16 395 ASP D N 1
ATOM 14589 C CA . ASP D 1 395 ? 47.361 72.570 92.837 1.00 21.82 395 ASP D CA 1
ATOM 14590 C C . ASP D 1 395 ? 46.348 72.396 91.710 1.00 20.66 395 ASP D C 1
ATOM 14591 O O . ASP D 1 395 ? 45.206 72.843 91.808 1.00 20.79 395 ASP D O 1
ATOM 14596 N N . TYR D 1 396 ? 46.788 71.751 90.635 1.00 20.44 396 TYR D N 1
ATOM 14597 C CA . TYR D 1 396 ? 45.954 71.504 89.467 1.00 20.35 396 TYR D CA 1
ATOM 14598 C C . TYR D 1 396 ? 44.621 70.869 89.850 1.00 19.58 396 TYR D C 1
ATOM 14599 O O . TYR D 1 396 ? 43.567 71.317 89.405 1.00 18.94 396 TYR D O 1
ATOM 14608 N N . ARG D 1 397 ? 44.671 69.828 90.678 1.00 21.72 397 ARG D N 1
ATOM 14609 C CA . ARG D 1 397 ? 43.460 69.125 91.093 1.00 19.73 397 ARG D CA 1
ATOM 14610 C C . ARG D 1 397 ? 42.560 70.025 91.931 1.00 17.46 397 ARG D C 1
ATOM 14611 O O . ARG D 1 397 ? 41.351 70.090 91.705 1.00 19.06 397 ARG D O 1
ATOM 14619 N N . ILE D 1 398 ? 43.155 70.721 92.895 1.00 20.11 398 ILE D N 1
ATOM 14620 C CA . ILE D 1 398 ? 42.413 71.676 93.708 1.00 16.91 398 ILE D CA 1
ATOM 14621 C C . ILE D 1 398 ? 41.736 72.721 92.825 1.00 17.33 398 ILE D C 1
ATOM 14622 O O . ILE D 1 398 ? 40.546 72.987 92.973 1.00 18.15 398 ILE D O 1
ATOM 14627 N N . ASP D 1 399 ? 42.500 73.303 91.905 1.00 17.19 399 ASP D N 1
ATOM 14628 C CA . ASP D 1 399 ? 41.970 74.287 90.964 1.00 18.75 399 ASP D CA 1
ATOM 14629 C C . ASP D 1 399 ? 40.673 73.799 90.333 1.00 18.16 399 ASP D C 1
ATOM 14630 O O . ASP D 1 399 ? 39.662 74.500 90.347 1.00 16.32 399 ASP D O 1
ATOM 14635 N N . TYR D 1 400 ? 40.722 72.594 89.771 1.00 22.73 400 TYR D N 1
ATOM 14636 C CA . TYR D 1 400 ? 39.573 71.979 89.116 1.00 16.75 400 TYR D CA 1
ATOM 14637 C C . TYR D 1 400 ? 38.404 71.832 90.080 1.00 18.24 400 TYR D C 1
ATOM 14638 O O . TYR D 1 400 ? 37.290 72.266 89.792 1.00 19.66 400 TYR D O 1
ATOM 14647 N N . LEU D 1 401 ? 38.666 71.217 91.228 1.00 16.61 401 LEU D N 1
ATOM 14648 C CA . LEU D 1 401 ? 37.618 70.973 92.211 1.00 19.17 401 LEU D CA 1
ATOM 14649 C C . LEU D 1 401 ? 36.952 72.263 92.675 1.00 17.37 401 LEU D C 1
ATOM 14650 O O . LEU D 1 401 ? 35.728 72.318 92.808 1.00 14.42 401 LEU D O 1
ATOM 14655 N N . ARG D 1 402 ? 37.758 73.296 92.911 1.00 17.51 402 ARG D N 1
ATOM 14656 C CA . ARG D 1 402 ? 37.246 74.574 93.406 1.00 15.61 402 ARG D CA 1
ATOM 14657 C C . ARG D 1 402 ? 36.335 75.276 92.405 1.00 16.06 402 ARG D C 1
ATOM 14658 O O . ARG D 1 402 ? 35.272 75.777 92.768 1.00 19.45 402 ARG D O 1
ATOM 14666 N N . ALA D 1 403 ? 36.760 75.320 91.149 1.00 17.60 403 ALA D N 1
ATOM 14667 C CA . ALA D 1 403 ? 35.973 75.969 90.111 1.00 17.53 403 ALA D CA 1
ATOM 14668 C C . ALA D 1 403 ? 34.615 75.290 89.985 1.00 17.57 403 ALA D C 1
ATOM 14669 O O . ALA D 1 403 ? 33.592 75.952 89.807 1.00 15.09 403 ALA D O 1
ATOM 14671 N N . HIS D 1 404 ? 34.613 73.965 90.089 1.00 13.03 404 HIS D N 1
ATOM 14672 C CA . HIS D 1 404 ? 33.380 73.194 89.982 1.00 16.41 404 HIS D CA 1
ATOM 14673 C C . HIS D 1 404 ? 32.468 73.396 91.190 1.00 15.96 404 HIS D C 1
ATOM 14674 O O . HIS D 1 404 ? 31.265 73.599 91.037 1.00 19.31 404 HIS D O 1
ATOM 14681 N N . ILE D 1 405 ? 33.041 73.350 92.387 1.00 15.00 405 ILE D N 1
ATOM 14682 C CA . ILE D 1 405 ? 32.269 73.580 93.602 1.00 15.91 405 ILE D CA 1
ATOM 14683 C C . ILE D 1 405 ? 31.587 74.951 93.572 1.00 17.15 405 ILE D C 1
ATOM 14684 O O . ILE D 1 405 ? 30.453 75.100 94.027 1.00 14.66 405 ILE D O 1
ATOM 14689 N N . GLU D 1 406 ? 32.279 75.944 93.018 1.00 17.69 406 GLU D N 1
ATOM 14690 C CA . GLU D 1 406 ? 31.748 77.305 92.946 1.00 18.84 406 GLU D CA 1
ATOM 14691 C C . GLU D 1 406 ? 30.485 77.406 92.095 1.00 15.06 406 GLU D C 1
ATOM 14692 O O . GLU D 1 406 ? 29.517 78.050 92.494 1.00 15.75 406 GLU D O 1
ATOM 14698 N N . GLU D 1 407 ? 30.499 76.775 90.924 1.00 17.79 407 GLU D N 1
ATOM 14699 C CA . GLU D 1 407 ? 29.330 76.765 90.050 1.00 18.11 407 GLU D CA 1
ATOM 14700 C C . GLU D 1 407 ? 28.224 75.909 90.660 1.00 15.65 407 GLU D C 1
ATOM 14701 O O . GLU D 1 407 ? 27.040 76.196 90.492 1.00 17.83 407 GLU D O 1
ATOM 14707 N N . MET D 1 408 ? 28.625 74.853 91.361 1.00 16.81 408 MET D N 1
ATOM 14708 C CA . MET D 1 408 ? 27.693 73.986 92.072 1.00 14.34 408 MET D CA 1
ATOM 14709 C C . MET D 1 408 ? 26.899 74.797 93.089 1.00 14.10 408 MET D C 1
ATOM 14710 O O . MET D 1 408 ? 25.670 74.720 93.152 1.00 12.70 408 MET D O 1
ATOM 14715 N N . LYS D 1 409 ? 27.617 75.580 93.885 1.00 13.96 409 LYS D N 1
ATOM 14716 C CA . LYS D 1 409 ? 26.999 76.454 94.872 1.00 16.63 409 LYS D CA 1
ATOM 14717 C C . LYS D 1 409 ? 26.006 77.425 94.233 1.00 17.71 409 LYS D C 1
ATOM 14718 O O . LYS D 1 409 ? 24.949 77.709 94.802 1.00 18.15 409 LYS D O 1
ATOM 14724 N N . LYS D 1 410 ? 26.343 77.926 93.049 1.00 15.88 410 LYS D N 1
ATOM 14725 C CA . LYS D 1 410 ? 25.459 78.845 92.341 1.00 16.36 410 LYS D CA 1
ATOM 14726 C C . LYS D 1 410 ? 24.154 78.159 91.940 1.00 16.14 410 LYS D C 1
ATOM 14727 O O . LYS D 1 410 ? 23.079 78.740 92.050 1.00 17.19 410 LYS D O 1
ATOM 14733 N N . ALA D 1 411 ? 24.253 76.916 91.485 1.00 18.16 411 ALA D N 1
ATOM 14734 C CA . ALA D 1 411 ? 23.077 76.165 91.062 1.00 16.01 411 ALA D CA 1
ATOM 14735 C C . ALA D 1 411 ? 22.109 75.960 92.225 1.00 16.34 411 ALA D C 1
ATOM 14736 O O . ALA D 1 411 ? 20.890 76.042 92.058 1.00 16.66 411 ALA D O 1
ATOM 14738 N N . VAL D 1 412 ? 22.665 75.704 93.404 1.00 16.18 412 VAL D N 1
ATOM 14739 C CA . VAL D 1 412 ? 21.877 75.490 94.612 1.00 14.17 412 VAL D CA 1
ATOM 14740 C C . VAL D 1 412 ? 21.274 76.783 95.171 1.00 16.47 412 VAL D C 1
ATOM 14741 O O . VAL D 1 412 ? 20.068 76.857 95.405 1.00 18.25 412 VAL D O 1
ATOM 14745 N N . THR D 1 413 ? 22.110 77.797 95.385 1.00 11.31 413 THR D N 1
ATOM 14746 C CA . THR D 1 413 ? 21.668 79.009 96.078 1.00 13.35 413 THR D CA 1
ATOM 14747 C C . THR D 1 413 ? 21.076 80.068 95.152 1.00 17.90 413 THR D C 1
ATOM 14748 O O . THR D 1 413 ? 20.210 80.839 95.560 1.00 15.84 413 THR D O 1
ATOM 14752 N N . TYR D 1 414 ? 21.550 80.110 93.911 1.00 15.78 414 TYR D N 1
ATOM 14753 C CA . TYR D 1 414 ? 21.014 81.049 92.934 1.00 16.85 414 TYR D CA 1
ATOM 14754 C C . TYR D 1 414 ? 19.852 80.434 92.158 1.00 17.41 414 TYR D C 1
ATOM 14755 O O . TYR D 1 414 ? 18.725 80.926 92.218 1.00 18.01 414 TYR D O 1
ATOM 14764 N N . ASP D 1 415 ? 20.132 79.352 91.437 1.00 18.28 415 ASP D N 1
ATOM 14765 C CA . ASP D 1 415 ? 19.137 78.732 90.566 1.00 16.34 415 ASP D CA 1
ATOM 14766 C C . ASP D 1 415 ? 18.067 77.953 91.333 1.00 16.02 415 ASP D C 1
ATOM 14767 O O . ASP D 1 415 ? 16.957 77.769 90.841 1.00 14.46 415 ASP D O 1
ATOM 14772 N N . GLY D 1 416 ? 18.401 77.493 92.535 1.00 17.41 416 GLY D N 1
ATOM 14773 C CA . GLY D 1 416 ? 17.431 76.802 93.368 1.00 14.68 416 GLY D CA 1
ATOM 14774 C C . GLY D 1 416 ? 17.352 75.299 93.160 1.00 18.04 416 GLY D C 1
ATOM 14775 O O . GLY D 1 416 ? 16.357 74.668 93.520 1.00 16.40 416 GLY D O 1
ATOM 14776 N N . VAL D 1 417 ? 18.402 74.720 92.588 1.00 16.64 417 VAL D N 1
ATOM 14777 C CA . VAL D 1 417 ? 18.470 73.275 92.397 1.00 14.95 417 VAL D CA 1
ATOM 14778 C C . VAL D 1 417 ? 18.538 72.536 93.730 1.00 17.10 417 VAL D C 1
ATOM 14779 O O . VAL D 1 417 ? 19.266 72.941 94.634 1.00 19.66 417 VAL D O 1
ATOM 14783 N N . ASP D 1 418 ? 17.781 71.447 93.842 1.00 16.05 418 ASP D N 1
ATOM 14784 C CA . ASP D 1 418 ? 17.762 70.636 95.055 1.00 17.68 418 ASP D CA 1
ATOM 14785 C C . ASP D 1 418 ? 18.880 69.593 95.013 1.00 16.34 418 ASP D C 1
ATOM 14786 O O . ASP D 1 418 ? 18.776 68.592 94.306 1.00 16.82 418 ASP D O 1
ATOM 14791 N N . LEU D 1 419 ? 19.944 69.830 95.777 1.00 17.95 419 LEU D N 1
ATOM 14792 C CA . LEU D 1 419 ? 21.159 69.018 95.687 1.00 14.78 419 LEU D CA 1
ATOM 14793 C C . LEU D 1 419 ? 21.546 68.356 97.008 1.00 17.65 419 LEU D C 1
ATOM 14794 O O . LEU D 1 419 ? 21.794 69.033 98.007 1.00 21.35 419 LEU D O 1
ATOM 14799 N N . MET D 1 420 ? 21.628 67.029 96.991 1.00 15.95 420 MET D N 1
ATOM 14800 C CA . MET D 1 420 ? 21.873 66.239 98.194 1.00 15.59 420 MET D CA 1
ATOM 14801 C C . MET D 1 420 ? 23.303 66.313 98.728 1.00 16.12 420 MET D C 1
ATOM 14802 O O . MET D 1 420 ? 23.514 66.396 99.937 1.00 18.00 420 MET D O 1
ATOM 14807 N N . GLY D 1 421 ? 24.283 66.261 97.833 1.00 14.49 421 GLY D N 1
ATOM 14808 C CA . GLY D 1 421 ? 25.673 66.216 98.246 1.00 13.97 421 GLY D CA 1
ATOM 14809 C C . GLY D 1 421 ? 26.653 66.266 97.090 1.00 14.27 421 GLY D C 1
ATOM 14810 O O . GLY D 1 421 ? 26.282 66.584 95.961 1.00 13.15 421 GLY D O 1
ATOM 14811 N N . TYR D 1 422 ? 27.909 65.942 97.377 1.00 17.17 422 TYR D N 1
ATOM 14812 C CA . TYR D 1 422 ? 28.984 66.068 96.398 1.00 17.04 422 TYR D CA 1
ATOM 14813 C C . TYR D 1 422 ? 30.169 65.204 96.810 1.00 13.92 422 TYR D C 1
ATOM 14814 O O . TYR D 1 422 ? 30.811 65.476 97.820 1.00 14.04 422 TYR D O 1
ATOM 14823 N N . THR D 1 423 ? 30.450 64.160 96.033 1.00 11.45 423 THR D N 1
ATOM 14824 C CA . THR D 1 423 ? 31.547 63.242 96.339 1.00 12.55 423 THR D CA 1
ATOM 14825 C C . THR D 1 423 ? 32.525 63.104 95.177 1.00 15.81 423 THR D C 1
ATOM 14826 O O . THR D 1 423 ? 32.253 62.381 94.214 1.00 13.72 423 THR D O 1
ATOM 14830 N N . PRO D 1 424 ? 33.672 63.796 95.265 1.00 14.80 424 PRO D N 1
ATOM 14831 C CA . PRO D 1 424 ? 34.707 63.728 94.228 1.00 14.95 424 PRO D CA 1
ATOM 14832 C C . PRO D 1 424 ? 35.160 62.295 93.957 1.00 15.84 424 PRO D C 1
ATOM 14833 O O . PRO D 1 424 ? 35.200 61.471 94.871 1.00 14.33 424 PRO D O 1
ATOM 14837 N N . TRP D 1 425 ? 35.496 62.007 92.705 1.00 14.67 425 TRP D N 1
ATOM 14838 C CA . TRP D 1 425 ? 35.844 60.647 92.310 1.00 16.48 425 TRP D CA 1
ATOM 14839 C C . TRP D 1 425 ? 37.266 60.243 92.703 1.00 18.02 425 TRP D C 1
ATOM 14840 O O . TRP D 1 425 ? 38.175 61.076 92.755 1.00 12.67 425 TRP D O 1
ATOM 14851 N N . GLY D 1 426 ? 37.444 58.952 92.969 1.00 17.66 426 GLY D N 1
ATOM 14852 C CA . GLY D 1 426 ? 38.729 58.414 93.370 1.00 16.45 426 GLY D CA 1
ATOM 14853 C C . GLY D 1 426 ? 39.316 59.173 94.542 1.00 16.30 426 GLY D C 1
ATOM 14854 O O . GLY D 1 426 ? 40.486 59.544 94.517 1.00 13.58 426 GLY D O 1
ATOM 14855 N N . CYS D 1 427 ? 38.502 59.405 95.567 1.00 15.72 427 CYS D N 1
ATOM 14856 C CA . CYS D 1 427 ? 38.930 60.195 96.719 1.00 18.67 427 CYS D CA 1
ATOM 14857 C C . CYS D 1 427 ? 40.214 59.636 97.332 1.00 18.52 427 CYS D C 1
ATOM 14858 O O . CYS D 1 427 ? 41.033 60.382 97.865 1.00 19.65 427 CYS D O 1
ATOM 14861 N N . ILE D 1 428 ? 40.384 58.320 97.252 1.00 14.64 428 ILE D N 1
ATOM 14862 C CA . ILE D 1 428 ? 41.688 57.712 97.478 1.00 13.00 428 ILE D CA 1
ATOM 14863 C C . ILE D 1 428 ? 42.134 57.108 96.151 1.00 17.96 428 ILE D C 1
ATOM 14864 O O . ILE D 1 428 ? 41.340 56.454 95.474 1.00 20.48 428 ILE D O 1
ATOM 14869 N N . ASP D 1 429 ? 43.385 57.350 95.763 1.00 14.31 429 ASP D N 1
ATOM 14870 C CA . ASP D 1 429 ? 43.890 56.863 94.480 1.00 16.52 429 ASP D CA 1
ATOM 14871 C C . ASP D 1 429 ? 43.396 55.450 94.168 1.00 17.60 429 ASP D C 1
ATOM 14872 O O . ASP D 1 429 ? 43.447 54.559 95.018 1.00 13.05 429 ASP D O 1
ATOM 14877 N N . CYS D 1 430 ? 42.919 55.259 92.942 1.00 17.43 430 CYS D N 1
ATOM 14878 C CA . CYS D 1 430 ? 42.320 53.995 92.531 1.00 15.04 430 CYS D CA 1
ATOM 14879 C C . CYS D 1 430 ? 42.787 53.592 91.136 1.00 18.86 430 CYS D C 1
ATOM 14880 O O . CYS D 1 430 ? 43.385 54.393 90.415 1.00 19.74 430 CYS D O 1
ATOM 14883 N N . VAL D 1 431 ? 42.504 52.347 90.763 1.00 15.26 431 VAL D N 1
ATOM 14884 C CA . VAL D 1 431 ? 42.820 51.843 89.432 1.00 14.87 431 VAL D CA 1
ATOM 14885 C C . VAL D 1 431 ? 41.884 52.449 88.390 1.00 15.51 431 VAL D C 1
ATOM 14886 O O . VAL D 1 431 ? 40.666 52.370 88.526 1.00 14.61 431 VAL D O 1
ATOM 14890 N N . SER D 1 432 ? 42.451 53.056 87.352 1.00 15.57 432 SER D N 1
ATOM 14891 C CA . SER D 1 432 ? 41.641 53.741 86.351 1.00 15.06 432 SER D CA 1
ATOM 14892 C C . SER D 1 432 ? 40.723 52.777 85.611 1.00 17.91 432 SER D C 1
ATOM 14893 O O . SER D 1 432 ? 40.972 51.573 85.564 1.00 19.90 432 SER D O 1
ATOM 14896 N N . PHE D 1 433 ? 39.659 53.321 85.032 1.00 18.65 433 PHE D N 1
ATOM 14897 C CA . PHE D 1 433 ? 38.697 52.525 84.282 1.00 18.10 433 PHE D CA 1
ATOM 14898 C C . PHE D 1 433 ? 39.223 52.133 82.904 1.00 15.96 433 PHE D C 1
ATOM 14899 O O . PHE D 1 433 ? 39.364 50.952 82.597 1.00 19.74 433 PHE D O 1
ATOM 14907 N N . THR D 1 434 ? 39.507 53.134 82.076 1.00 17.64 434 THR D N 1
ATOM 14908 C CA . THR D 1 434 ? 39.858 52.903 80.675 1.00 18.79 434 THR D CA 1
ATOM 14909 C C . THR D 1 434 ? 41.132 52.079 80.481 1.00 20.97 434 THR D C 1
ATOM 14910 O O . THR D 1 434 ? 41.163 51.150 79.670 1.00 19.03 434 THR D O 1
ATOM 14914 N N . THR D 1 435 ? 42.181 52.420 81.222 1.00 18.64 435 THR D N 1
ATOM 14915 C CA . THR D 1 435 ? 43.470 51.759 81.052 1.00 19.94 435 THR D CA 1
ATOM 14916 C C . THR D 1 435 ? 43.814 50.813 82.203 1.00 21.44 435 THR D C 1
ATOM 14917 O O . THR D 1 435 ? 44.594 49.876 82.035 1.00 19.54 435 THR D O 1
ATOM 14921 N N . GLY D 1 436 ? 43.231 51.053 83.370 1.00 19.46 436 GLY D N 1
ATOM 14922 C CA . GLY D 1 436 ? 43.547 50.247 84.533 1.00 17.73 436 GLY D CA 1
ATOM 14923 C C . GLY D 1 436 ? 44.928 50.569 85.070 1.00 16.96 436 GLY D C 1
ATOM 14924 O O . GLY D 1 436 ? 45.622 49.697 85.593 1.00 15.11 436 GLY D O 1
ATOM 14925 N N . GLN D 1 437 ? 45.328 51.829 84.937 1.00 16.38 437 GLN D N 1
ATOM 14926 C CA . GLN D 1 437 ? 46.619 52.285 85.438 1.00 17.10 437 GLN D CA 1
ATOM 14927 C C . GLN D 1 437 ? 46.471 52.983 86.780 1.00 16.98 437 GLN D C 1
ATOM 14928 O O . GLN D 1 437 ? 45.373 53.382 87.165 1.00 18.80 437 GLN D O 1
ATOM 14934 N N . TYR D 1 438 ? 47.587 53.136 87.483 1.00 15.24 438 TYR D N 1
ATOM 14935 C CA . TYR D 1 438 ? 47.622 53.913 88.714 1.00 18.26 438 TYR D CA 1
ATOM 14936 C C . TYR D 1 438 ? 48.039 55.354 88.434 1.00 17.65 438 TYR D C 1
ATOM 14937 O O . TYR D 1 438 ? 47.703 56.261 89.194 1.00 17.12 438 TYR D O 1
ATOM 14946 N N . SER D 1 439 ? 48.767 55.554 87.336 1.00 21.60 439 SER D N 1
ATOM 14947 C CA . SER D 1 439 ? 49.397 56.842 87.031 1.00 21.43 439 SER D CA 1
ATOM 14948 C C . SER D 1 439 ? 48.411 58.000 86.916 1.00 17.75 439 SER D C 1
ATOM 14949 O O . SER D 1 439 ? 48.751 59.140 87.228 1.00 21.05 439 SER D O 1
ATOM 14952 N N . LYS D 1 440 ? 47.196 57.709 86.467 1.00 15.87 440 LYS D N 1
ATOM 14953 C CA . LYS D 1 440 ? 46.167 58.737 86.343 1.00 20.08 440 LYS D CA 1
ATOM 14954 C C . LYS D 1 440 ? 45.388 58.838 87.649 1.00 19.22 440 LYS D C 1
ATOM 14955 O O . LYS D 1 440 ? 44.414 58.115 87.859 1.00 17.72 440 LYS D O 1
ATOM 14961 N N . ARG D 1 441 ? 45.823 59.740 88.523 1.00 17.99 441 ARG D N 1
ATOM 14962 C CA . ARG D 1 441 ? 45.315 59.791 89.891 1.00 17.29 441 ARG D CA 1
ATOM 14963 C C . ARG D 1 441 ? 44.244 60.852 90.091 1.00 17.85 441 ARG D C 1
ATOM 14964 O O . ARG D 1 441 ? 44.253 61.893 89.433 1.00 20.08 441 ARG D O 1
ATOM 14972 N N . TYR D 1 442 ? 43.334 60.578 91.022 1.00 13.74 442 TYR D N 1
ATOM 14973 C CA . TYR D 1 442 ? 42.192 61.443 91.281 1.00 16.23 442 TYR D CA 1
ATOM 14974 C C . TYR D 1 442 ? 42.122 61.868 92.738 1.00 15.84 442 TYR D C 1
ATOM 14975 O O . TYR D 1 442 ? 41.401 62.807 93.082 1.00 13.76 442 TYR D O 1
ATOM 14984 N N . GLY D 1 443 ? 42.863 61.170 93.591 1.00 14.04 443 GLY D N 1
ATOM 14985 C CA . GLY D 1 443 ? 42.613 61.219 95.019 1.00 16.07 443 GLY D CA 1
ATOM 14986 C C . GLY D 1 443 ? 43.161 62.395 95.793 1.00 14.21 443 GLY D C 1
ATOM 14987 O O . GLY D 1 443 ? 44.029 63.120 95.319 1.00 17.24 443 GLY D O 1
ATOM 14988 N N . PHE D 1 444 ? 42.621 62.586 96.993 1.00 18.50 444 PHE D N 1
ATOM 14989 C CA . PHE D 1 444 ? 43.216 63.472 97.983 1.00 19.74 444 PHE D CA 1
ATOM 14990 C C . PHE D 1 444 ? 44.268 62.665 98.729 1.00 19.17 444 PHE D C 1
ATOM 14991 O O . PHE D 1 444 ? 45.197 63.217 99.323 1.00 16.27 444 PHE D O 1
ATOM 14999 N N . ILE D 1 445 ? 44.095 61.346 98.695 1.00 16.91 445 ILE D N 1
ATOM 15000 C CA . ILE D 1 445 ? 44.994 60.418 99.366 1.00 17.16 445 ILE D CA 1
ATOM 15001 C C . ILE D 1 445 ? 45.847 59.689 98.340 1.00 16.80 445 ILE D C 1
ATOM 15002 O O . ILE D 1 445 ? 45.331 59.004 97.458 1.00 20.25 445 ILE D O 1
ATOM 15007 N N . TYR D 1 446 ? 47.158 59.851 98.456 1.00 16.57 446 TYR D N 1
ATOM 15008 C CA . TYR D 1 446 ? 48.094 59.222 97.538 1.00 15.95 446 TYR D CA 1
ATOM 15009 C C . TYR D 1 446 ? 48.352 57.783 97.965 1.00 19.17 446 TYR D C 1
ATOM 15010 O O . TYR D 1 446 ? 48.559 57.504 99.145 1.00 20.73 446 TYR D O 1
ATOM 15019 N N . VAL D 1 447 ? 48.322 56.867 97.004 1.00 21.47 447 VAL D N 1
ATOM 15020 C CA . VAL D 1 447 ? 48.663 55.477 97.272 1.00 19.96 447 VAL D CA 1
ATOM 15021 C C . VAL D 1 447 ? 49.960 55.142 96.546 1.00 19.65 447 VAL D C 1
ATOM 15022 O O . VAL D 1 447 ? 50.078 55.370 95.342 1.00 20.06 447 VAL D O 1
ATOM 15026 N N . ASN D 1 448 ? 50.938 54.622 97.283 1.00 18.43 448 ASN D N 1
ATOM 15027 C CA . ASN D 1 448 ? 52.233 54.294 96.695 1.00 20.57 448 ASN D CA 1
ATOM 15028 C C . ASN D 1 448 ? 52.202 52.971 95.943 1.00 19.67 448 ASN D C 1
ATOM 15029 O O . ASN D 1 448 ? 52.609 51.933 96.465 1.00 19.34 448 ASN D O 1
ATOM 15034 N N . LYS D 1 449 ? 51.706 53.023 94.714 1.00 19.36 449 LYS D N 1
ATOM 15035 C CA . LYS D 1 449 ? 51.655 51.864 93.838 1.00 17.24 449 LYS D CA 1
ATOM 15036 C C . LYS D 1 449 ? 51.622 52.397 92.418 1.00 18.59 449 LYS D C 1
ATOM 15037 O O . LYS D 1 449 ? 50.919 53.365 92.134 1.00 19.38 449 LYS D O 1
ATOM 15043 N N . HIS D 1 450 ? 52.381 51.775 91.523 1.00 19.99 450 HIS D N 1
ATOM 15044 C CA . HIS D 1 450 ? 52.591 52.361 90.205 1.00 22.44 450 HIS D CA 1
ATOM 15045 C C . HIS D 1 450 ? 52.267 51.407 89.062 1.00 19.39 450 HIS D C 1
ATOM 15046 O O . HIS D 1 450 ? 52.066 50.212 89.274 1.00 22.43 450 HIS D O 1
ATOM 15053 N N . ASP D 1 451 ? 52.212 51.955 87.851 1.00 17.41 451 ASP D N 1
ATOM 15054 C CA . ASP D 1 451 ? 51.909 51.181 86.652 1.00 18.31 451 ASP D CA 1
ATOM 15055 C C . ASP D 1 451 ? 52.859 50.001 86.474 1.00 20.30 451 ASP D C 1
ATOM 15056 O O . ASP D 1 451 ? 52.457 48.946 85.985 1.00 21.92 451 ASP D O 1
ATOM 15061 N N . ASP D 1 452 ? 54.116 50.185 86.869 1.00 20.18 452 ASP D N 1
ATOM 15062 C CA . ASP D 1 452 ? 55.128 49.142 86.725 1.00 17.56 452 ASP D CA 1
ATOM 15063 C C . ASP D 1 452 ? 55.050 48.121 87.857 1.00 19.07 452 ASP D C 1
ATOM 15064 O O . ASP D 1 452 ? 55.818 47.162 87.898 1.00 20.42 452 ASP D O 1
ATOM 15069 N N . GLY D 1 453 ? 54.119 48.337 88.779 1.00 19.60 453 GLY D N 1
ATOM 15070 C CA . GLY D 1 453 ? 53.895 47.397 89.859 1.00 20.11 453 GLY D CA 1
ATOM 15071 C C . GLY D 1 453 ? 54.710 47.682 91.104 1.00 19.05 453 GLY D C 1
ATOM 15072 O O . GLY D 1 453 ? 54.538 47.021 92.129 1.00 18.51 453 GLY D O 1
ATOM 15073 N N . THR D 1 454 ? 55.601 48.663 91.021 1.00 15.38 454 THR D N 1
ATOM 15074 C CA . THR D 1 454 ? 56.396 49.042 92.180 1.00 16.42 454 THR D CA 1
ATOM 15075 C C . THR D 1 454 ? 55.523 49.778 93.190 1.00 17.87 454 THR D C 1
ATOM 15076 O O . THR D 1 454 ? 54.482 50.326 92.833 1.00 19.43 454 THR D O 1
ATOM 15080 N N . GLY D 1 455 ? 55.942 49.779 94.451 1.00 21.32 455 GLY D N 1
ATOM 15081 C CA . GLY D 1 455 ? 55.199 50.451 95.503 1.00 20.79 455 GLY D CA 1
ATOM 15082 C C . GLY D 1 455 ? 54.884 49.538 96.674 1.00 20.70 455 GLY D C 1
ATOM 15083 O O . GLY D 1 455 ? 54.959 48.318 96.550 1.00 21.30 455 GLY D O 1
ATOM 15084 N N . ASP D 1 456 ? 54.526 50.127 97.813 1.00 20.66 456 ASP D N 1
ATOM 15085 C CA . ASP D 1 456 ? 54.211 49.350 99.008 1.00 19.34 456 ASP D CA 1
ATOM 15086 C C . ASP D 1 456 ? 52.793 49.588 99.520 1.00 20.84 456 ASP D C 1
ATOM 15087 O O . ASP D 1 456 ? 52.470 49.217 100.646 1.00 20.05 456 ASP D O 1
ATOM 15092 N N . MET D 1 457 ? 51.956 50.212 98.697 1.00 23.22 457 MET D N 1
ATOM 15093 C CA . MET D 1 457 ? 50.546 50.418 99.034 1.00 21.38 457 MET D CA 1
ATOM 15094 C C . MET D 1 457 ? 50.303 51.398 100.187 1.00 23.67 457 MET D C 1
ATOM 15095 O O . MET D 1 457 ? 49.178 51.509 100.679 1.00 24.37 457 MET D O 1
ATOM 15100 N N . SER D 1 458 ? 51.342 52.107 100.617 1.00 18.37 458 SER D N 1
ATOM 15101 C CA . SER D 1 458 ? 51.200 53.032 101.738 1.00 18.76 458 SER D CA 1
ATOM 15102 C C . SER D 1 458 ? 50.444 54.305 101.340 1.00 19.94 458 SER D C 1
ATOM 15103 O O . SER D 1 458 ? 50.539 54.763 100.203 1.00 18.64 458 SER D O 1
ATOM 15106 N N . ARG D 1 459 ? 49.689 54.865 102.280 1.00 20.45 459 ARG D N 1
ATOM 15107 C CA . ARG D 1 459 ? 48.923 56.082 102.022 1.00 19.47 459 ARG D CA 1
ATOM 15108 C C . ARG D 1 459 ? 49.657 57.323 102.505 1.00 20.29 459 ARG D C 1
ATOM 15109 O O . ARG D 1 459 ? 50.408 57.273 103.482 1.00 19.05 459 ARG D O 1
ATOM 15117 N N . SER D 1 460 ? 49.427 58.438 101.821 1.00 19.08 460 SER D N 1
ATOM 15118 C CA . SER D 1 460 ? 49.922 59.734 102.272 1.00 17.79 460 SER D CA 1
ATOM 15119 C C . SER D 1 460 ? 49.009 60.849 101.773 1.00 20.61 460 SER D C 1
ATOM 15120 O O . SER D 1 460 ? 48.271 60.675 100.801 1.00 19.75 460 SER D O 1
ATOM 15123 N N . ARG D 1 461 ? 49.058 61.991 102.446 1.00 21.30 461 ARG D N 1
ATOM 15124 C CA . ARG D 1 461 ? 48.158 63.093 102.144 1.00 16.11 461 ARG D CA 1
ATOM 15125 C C . ARG D 1 461 ? 48.724 64.011 101.065 1.00 17.15 461 ARG D C 1
ATOM 15126 O O . ARG D 1 461 ? 49.905 64.359 101.082 1.00 14.23 461 ARG D O 1
ATOM 15134 N N . LYS D 1 462 ? 47.871 64.393 100.123 1.00 15.76 462 LYS D N 1
ATOM 15135 C CA . LYS D 1 462 ? 48.236 65.365 99.104 1.00 18.21 462 LYS D CA 1
ATOM 15136 C C . LYS D 1 462 ? 47.826 66.748 99.591 1.00 16.82 462 LYS D C 1
ATOM 15137 O O . LYS D 1 462 ? 47.125 66.876 100.592 1.00 15.74 462 LYS D O 1
ATOM 15143 N N . LYS D 1 463 ? 48.259 67.783 98.883 1.00 17.83 463 LYS D N 1
ATOM 15144 C CA . LYS D 1 463 ? 47.898 69.144 99.250 1.00 16.86 463 LYS D CA 1
ATOM 15145 C C . LYS D 1 463 ? 46.380 69.307 99.335 1.00 18.73 463 LYS D C 1
ATOM 15146 O O . LYS D 1 463 ? 45.868 70.026 100.194 1.00 17.00 463 LYS D O 1
ATOM 15152 N N . SER D 1 464 ? 45.668 68.625 98.444 1.00 16.79 464 SER D N 1
ATOM 15153 C CA . SER D 1 464 ? 44.212 68.720 98.383 1.00 17.89 464 SER D CA 1
ATOM 15154 C C . SER D 1 464 ? 43.510 68.109 99.598 1.00 18.20 464 SER D C 1
ATOM 15155 O O . SER D 1 464 ? 42.326 68.354 99.827 1.00 20.33 464 SER D O 1
ATOM 15158 N N . PHE D 1 465 ? 44.239 67.316 100.373 1.00 15.69 465 PHE D N 1
ATOM 15159 C CA . PHE D 1 465 ? 43.670 66.684 101.555 1.00 16.16 465 PHE D CA 1
ATOM 15160 C C . PHE D 1 465 ? 43.174 67.736 102.547 1.00 16.72 465 PHE D C 1
ATOM 15161 O O . PHE D 1 465 ? 41.997 67.756 102.908 1.00 15.57 465 PHE D O 1
ATOM 15169 N N . ASN D 1 466 ? 44.071 68.614 102.985 1.00 17.36 466 ASN D N 1
ATOM 15170 C CA . ASN D 1 466 ? 43.695 69.659 103.931 1.00 16.09 466 ASN D CA 1
ATOM 15171 C C . ASN D 1 466 ? 42.809 70.725 103.301 1.00 17.63 466 ASN D C 1
ATOM 15172 O O . ASN D 1 466 ? 41.974 71.329 103.978 1.00 14.67 466 ASN D O 1
ATOM 15177 N N . TRP D 1 467 ? 42.990 70.951 102.004 1.00 16.08 467 TRP D N 1
ATOM 15178 C CA . TRP D 1 467 ? 42.159 71.902 101.283 1.00 14.51 467 TRP D CA 1
ATOM 15179 C C . TRP D 1 467 ? 40.699 71.466 101.313 1.00 18.52 467 TRP D C 1
ATOM 15180 O O . TRP D 1 467 ? 39.805 72.256 101.626 1.00 17.36 467 TRP D O 1
ATOM 15191 N N . TYR D 1 468 ? 40.460 70.202 100.982 1.00 16.50 468 TYR D N 1
ATOM 15192 C CA . TYR D 1 468 ? 39.104 69.681 100.979 1.00 20.32 468 TYR D CA 1
ATOM 15193 C C . TYR D 1 468 ? 38.584 69.585 102.406 1.00 23.12 468 TYR D C 1
ATOM 15194 O O . TYR D 1 468 ? 37.397 69.794 102.662 1.00 21.88 468 TYR D O 1
ATOM 15203 N N . LYS D 1 469 ? 39.485 69.271 103.331 1.00 19.46 469 LYS D N 1
ATOM 15204 C CA . LYS D 1 469 ? 39.155 69.233 104.748 1.00 18.38 469 LYS D CA 1
ATOM 15205 C C . LYS D 1 469 ? 38.498 70.542 105.161 1.00 19.69 469 LYS D C 1
ATOM 15206 O O . LYS D 1 469 ? 37.523 70.552 105.913 1.00 22.51 469 LYS D O 1
ATOM 15212 N N . GLU D 1 470 ? 39.030 71.649 104.654 1.00 21.76 470 GLU D N 1
ATOM 15213 C CA . GLU D 1 470 ? 38.518 72.970 105.007 1.00 23.31 470 GLU D CA 1
ATOM 15214 C C . GLU D 1 470 ? 37.218 73.295 104.276 1.00 21.52 470 GLU D C 1
ATOM 15215 O O . GLU D 1 470 ? 36.370 74.023 104.797 1.00 21.96 470 GLU D O 1
ATOM 15221 N N . VAL D 1 471 ? 37.068 72.759 103.069 1.00 18.45 471 VAL D N 1
ATOM 15222 C CA . VAL D 1 471 ? 35.840 72.936 102.305 1.00 16.90 471 VAL D CA 1
ATOM 15223 C C . VAL D 1 471 ? 34.644 72.410 103.090 1.00 18.26 471 VAL D C 1
ATOM 15224 O O . VAL D 1 471 ? 33.601 73.055 103.159 1.00 18.44 471 VAL D O 1
ATOM 15228 N N . ILE D 1 472 ? 34.806 71.235 103.687 1.00 18.97 472 ILE D N 1
ATOM 15229 C CA . ILE D 1 472 ? 33.729 70.599 104.435 1.00 19.62 472 ILE D CA 1
ATOM 15230 C C . ILE D 1 472 ? 33.462 71.325 105.755 1.00 20.21 472 ILE D C 1
ATOM 15231 O O . ILE D 1 472 ? 32.312 71.576 106.113 1.00 20.51 472 ILE D O 1
ATOM 15236 N N . ALA D 1 473 ? 34.530 71.671 106.468 1.00 18.00 473 ALA D N 1
ATOM 15237 C CA . ALA D 1 473 ? 34.410 72.403 107.726 1.00 23.17 473 ALA D CA 1
ATOM 15238 C C . ALA D 1 473 ? 33.718 73.757 107.539 1.00 24.32 473 ALA D C 1
ATOM 15239 O O . ALA D 1 473 ? 32.930 74.188 108.383 1.00 23.27 473 ALA D O 1
ATOM 15241 N N . SER D 1 474 ? 34.014 74.426 106.430 1.00 22.69 474 SER D N 1
ATOM 15242 C CA . SER D 1 474 ? 33.379 75.702 106.128 1.00 21.48 474 SER D CA 1
ATOM 15243 C C . SER D 1 474 ? 32.093 75.496 105.335 1.00 22.76 474 SER D C 1
ATOM 15244 O O . SER D 1 474 ? 31.509 76.457 104.834 1.00 21.79 474 SER D O 1
ATOM 15247 N N . ASN D 1 475 ? 31.661 74.241 105.225 1.00 21.62 475 ASN D N 1
ATOM 15248 C CA . ASN D 1 475 ? 30.487 73.882 104.430 1.00 18.03 475 ASN D CA 1
ATOM 15249 C C . ASN D 1 475 ? 30.472 74.532 103.044 1.00 17.92 475 ASN D C 1
ATOM 15250 O O . ASN D 1 475 ? 29.411 74.830 102.500 1.00 14.24 475 ASN D O 1
ATOM 15255 N N . GLY D 1 476 ? 31.654 74.758 102.483 1.00 16.96 476 GLY D N 1
ATOM 15256 C CA . GLY D 1 476 ? 31.769 75.295 101.140 1.00 16.84 476 GLY D CA 1
ATOM 15257 C C . GLY D 1 476 ? 32.011 76.791 101.101 1.00 22.04 476 GLY D C 1
ATOM 15258 O O . GLY D 1 476 ? 32.102 77.381 100.024 1.00 19.72 476 GLY D O 1
ATOM 15259 N N . GLU D 1 477 ? 32.129 77.405 102.276 1.00 19.68 477 GLU D N 1
ATOM 15260 C CA . GLU D 1 477 ? 32.283 78.855 102.369 1.00 22.61 477 GLU D CA 1
ATOM 15261 C C . GLU D 1 477 ? 33.739 79.322 102.344 1.00 23.41 477 GLU D C 1
ATOM 15262 O O . GLU D 1 477 ? 34.007 80.505 102.149 1.00 24.77 477 GLU D O 1
ATOM 15268 N N . LYS D 1 478 ? 34.673 78.395 102.539 1.00 25.22 478 LYS D N 1
ATOM 15269 C CA . LYS D 1 478 ? 36.101 78.701 102.446 1.00 20.82 478 LYS D CA 1
ATOM 15270 C C . LYS D 1 478 ? 36.779 77.783 101.437 1.00 19.46 478 LYS D C 1
ATOM 15271 O O . LYS D 1 478 ? 37.078 76.629 101.740 1.00 20.51 478 LYS D O 1
ATOM 15277 N N . LEU D 1 479 ? 37.024 78.300 100.238 1.00 20.94 479 LEU D N 1
ATOM 15278 C CA . LEU D 1 479 ? 37.605 77.497 99.169 1.00 18.49 479 LEU D CA 1
ATOM 15279 C C . LEU D 1 479 ? 39.004 77.984 98.801 1.00 19.17 479 LEU D C 1
ATOM 15280 O O . LEU D 1 479 ? 39.660 77.413 97.927 1.00 23.60 479 LEU D O 1
#

Foldseek 3Di:
DDDFDDPLFFAAAADECLWAAAPCPPLQFAAWQQQQWAFADVVGFTDGDPDNDPPTHRLSNGWLNCNPCVLVVLVLRLLLPGQAYEYEQAQRNQPVLLPDPGGRVSSLVSVVVNLVSCVVSNYAYAYEHAFLTHHPNCCVPQVWLLHLVNLVSSLVSLLVNLLSCVVRHQHYEYFAQLLQCLVLCDQPSCCSRINDNQVPDPHSVLSVVLSVLSSLLSQLSSQVSNCVNHVSHFYEYEHADAQEAQLDVPVLSVVVSVVVCCSGVQSLCQQQVQAGDPVVVVVCVVVVRDHDDDPCSSVSSNNRHGQEYEYEDEAYWYAYSPDADVGRTDDRPVFDDAPVGGTQDLLVLLVRLLVVCVVRVGEYEHAEYFAWAAWDQDPVRETEPVVGVVSVLSNLVSVRCSCRPVNGHYRHHHYYCCDQTQDDGRRFRRGGGHQKYFQAGPVGDGDSDIDGYPVSVVSSVCVVVVNPRD/DDDFPDPLFFAAAAEECLWAAAPCPPLQFAAWQQQQWAFFDVVGFTDGDPDNDPPTHRLSNGKLNCNPCVLVVLVLRLLLPGQAYEYEQALRLQVVLLPDPHTRPSSLVSVVVNLVSCVVSNYAYAYEHAFLTHHPNCCVPPVWLLHLVSLVSSLVSLLVNLLSCVPRHQHYEYFAQLLQCLVLQDQPSCCSRINHNLVPDPHSNLSSVQSLLSSLLSQLSSLVSNCVSHVSHFYAYEHADAQEAQLDPPVLSRVVSVVLCCSGVQSLCQQQVQAGDPVVVVVCVVVVRDHDDDPCSSVSSNNRRGQEYEYEDEYYWYAYNPDEVNTHDDPPFDAAPVRGTQDLLVLLVCQLVVCVVRVGEYEHNEYFHWAAWDQDPVRETEPPVGVVRVLSNLVSVGCSCRPVPGRYRHHHYYPCPQTQDDGRRFRRGGTHQWYFAAGRVGDGPSDIDGYPVSVVSSVCVVVVNPRD/DDFPPPLFFAAAAEECLWAAACCPPLNFAAWQLQQWAFFDVVGFTDGDPDNDPVTHRLSNPKLNCLPCVLVVLVLRLLLPGQAYEYEQQLRNFVVLLDDPGTRVSSLVSVVVNLVSCVVSNYAYAYEHAFLTHHPNCCVPQVWLLHLVSLVSSLVSLLVNLQSCVVRHQHYEYFAQLLQCLVLCDQPSCCSRINDNQVVDPHSVLSVVQSLLSRLLSQLSSQVSNCVSHVSHFYAYEHADAQEAQLDPPPLSVVVSVVVCCSGVQSLCQQQQQAGDPVVVVVCVVVVRDHDDDPCSSVSSNNRRGQEYEYEDEAYFYAYSPCPVGDDDPVFDAAPVRGTQDLLVLLVRQLVVCVVRVGEYEHNEYFAFHAWDQDPVRETAPVVGVVRVLSNLVSVRCSCRPVPGHYNHHHYYCQDQTQDDGRRFRRRGTHQKYFQAGRVGDGDSDIDGYPVSVVSSVCVVVSNPRD/DDFDDLLFQAFAAEECLWAAACCPPLNFAAWQLNQWAFFDVVGFTDGDPDDDDVTHRLSNGKLNCNPCLLVVLVLRLLLPGQAYEYEQQLRSFVVQLPDPGTRVSSLVSVVVNLVSCVVSNYAYAYEHAFLTHHPNCCVPVVWLLHLVNLVSSLVSLLVNLQSCVPRHQHYEYFAQLLQCLVLQDQPSCCSRINDNQVPDPHSVLSSVLSLLSSLLSQLSSQVSSCVNHVSHFYEYEHADAQEAQLDPPVLSVVVSVVLCCSGVQNLCQQQVQAGDPVVVVVCVVVVRDRDDDPCSSVSSNNRHGQEYEYEDEAYFYAYNVRTDDRPPFDAAPVRGTQDLLVLLVRQLVVCVVRVGEYEHNEYWAWAAWDQDPVRETEPPVGVVSVLSNLVSVRCSCGPVNGHYRHHHYYCQDQTQDDGRRFSRGGTHQKYFQAGRVGDGDSDIDGYPVSVVSSVCVVCVNPRD

Organism: Escherichia coli (strain K12) (NCBI:txid83333)

Secondary structure (DSSP, 8-state):
----S-TT-EE--B--HHHH---TTSTTPPPBTTTTB---BTTB---B-SS--TTS--HHHHTT-HHHHHHHHHHHHHHHT-SEEEEE--HHHHSSSS--SS--HHHHHHHHHHHHHHHHTTPEEEEEEESS--BHHHHHHS-GGGSTHHHHHHHHHHHHHHHHTTTT--EEEEETTTTGGGSTTSTTHHHHHHS--GGGSSSHHHHHHHHHHHHHHHHHHHHHHHHHH-TTSEEEEEEE---EEESBS-HHHHHHHHHHTHHHHHHHIIIII-S--HHHHHHHHHHT------TTHHHHHHHT--SSEEEE----EEE-SSS---TTEE--TT-EE-TT--EE-HHHHHHHHHHHHHHH-S-EEEEE----B--PPPTTS----HHHHHHHHHHHHHHHIIIIII---EEEE--BTSB----SSS--SSSB--SEEE---TTS-----EEE-HHHHHHHHHHHTTTS--/----S-TT-EE--B--HHHH---TTSTTPPPBGGGGB---BTTB---B-SS--TTS--HHHHTT-HHHHHHHHHHHHHHHT-SEEEEE--HHHHSSSS--SS--HHHHHHHHHHHHHHHHTT-EEEEEEESS--BHHHHHHH-GGGSTHHHHHHHHHHHHHHHHTTTT--EEEEETTGGGGGS-SSSSHHHHHHS--GGGSSSHHHHHHHHHHHHHHHHHHHHHHHHHH-TTSEEEEEEE---EEESBS-HHHHHHHHHHTHHHHHHHHHHHHSS--HHHHHHHHHTT------TTHHHHHHHT--SSEEEE-S--EEE-SS----EE--TTS---TTS----HHHHHHHHHHHHHHH-S-EEEEE----B---B-TTS-B--HHHHHHHHHHHHHHHIIIIIS---EEEE--BTSB----SSS--SSSB--SEEE---TTS-----EEEBHHHHHHHHHHHTTTS--/---S-TT-EEEEE--HHHH---TTSTTPPPBTTTTB---BTTB---B-SS--TTS--TTTTTT-HHHHHHHHHHHHHHHT-SEEEEE--HHHHSSSS--SS--HHHHHHHHHHHHHHHHTT-EEEEEEESS--BHHHHHHH-GGGSHHHHHHHHHHHHHHHHHTTTT--EEEEETTTTGGGS-SSTTHHHHHHS--GGGSSSHHHHHHHHHHHHHHHHHHHHHHHHHH-TTSEEEEEEE---EEESBS-HHHHHHHHHHTHHHHHHHIIIIISS--HHHHHHHHHHT------TTHHHHHHHT--SEEEEE----EEE-SS----B--TTS-B-TT--B--HHHHHHHHHHHHHHH-S-EEEEE----B-----TTS----HHHHHHHHHHHHHHHHHHHTT---EEEE--BTSB----SSS--SSSB--SEEE---TTS-S---EEE-HHHHHHHHHHHTTTS--/-----TT-EEEEE--HHHH---TTSTTPPPBGGGGB---BTTB---B-SS--TT---HHHHTT-HHHHHHHHHHHHHHHT-SEEEEE--HHHHSSSS--SS--HHHHHHHHHHHHHHHHTTPEEEEEEESS--BHHHHHHH-GGGSTHHHHHHHHHHHHHHH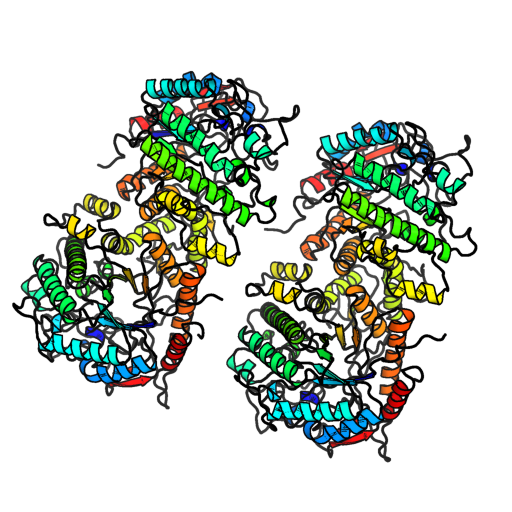HTTTT--EEEEETTGGGGGS-SSTTHHHHHHS--GGGSSSHHHHHHHHHHHHHHHHHHHHHHHHHH-TTSEEEEEEE---EEESBS-HHHHHHHHHHTHHHHHHHIIIIISS--HHHHHHHHHHT------TTHHHHHHHS--SSEEEE----EEE----EE--TT-EE-TTS-EE-HHHHHHHHHHHHHHH-S-EEEEE----B-----TTS-B--HHHHHHHHHHHHHHHHIIIII---EEEE--BTSB----SSS--SSSB--SEEEEE-TTS-EEEEEEEBHHHHHHHHHHHTTTS--

Nearest PDB structures (foldseek):
  2xhy-assembly2_A  TM=1.002E+00  e=0.000E+00  Escherichia coli K-12
  2xhy-assembly2_B  TM=1.001E+00  e=1.566E-100  Escherichia coli K-12
  2xhy-assembly1_D  TM=1.000E+00  e=1.642E-99  Escherichia coli K-12
  2xhy-assembly1_C  TM=1.001E+00  e=2.954E-99  Escherichia coli K-12
  3qom-assembly1_A  TM=9.834E-01  e=2.357E-74  Lactiplantibacillus plantarum

InterPro domains:
  IPR001360 Glycoside hydrolase family 1 [PF00232] (7-476)
  IPR001360 Glycoside hydrolase family 1 [PR00131] (308-322)
  IPR001360 Glycoside hydrolase family 1 [PR00131] (373-381)
  IPR001360 Glycoside hydrolase family 1 [PR00131] (394-405)
  IPR001360 Glycoside hydrolase family 1 [PR00131] (416-433)
  IPR001360 Glycoside hydrolase family 1 [PR00131] (441-453)
  IPR001360 Glycoside hydrolase family 1 [PTHR10353] (13-477)
  IPR017853 Glycoside hydrolase superfamily [SSF51445] (4-472)
  IPR018120 Glycoside hydrolase family 1, active site [PS00572] (373-381)
  IPR033132 Glycosyl hydrolases family 1, N-terminal conserved site [PS00653] (12-26)

Sequence (1868 aa):
KKLTLPKDFLWGGAVAAHQVEGGWNKGGKGPSICCDVLTGGAHGVPREITKEVLPGKYYPNHEAVDFYGHYKEDIKLFAEMGFKCFRTSIAWTRIFPKGDEAQPNEEGLKFYDDMFDELLKYNIEPVITLSHFEMPLHLVQQYGSWTNRKVVDFFVRFAEVVFERYKHKVKYWMTFNEINNQRNWRAPLFGYCCSGVVYTEHENPEETMYQVLHHQFVASALAVKAARRINPEMKVGCMLAMVPLYPYSCNPDDVMFAQESMRERYVFTDVQLRGYYPSYVLNEWERRGFNIKMEDGDLDVLREGTCDYLGFSYYMTNAVKAEGGTFEGSVPNPYVKASDWGWQIDPVGLRYALCELYERYQRPLFIVENGFGAYDKVEEDGSINDDYRIDYLRAHIEEMKKAVTYDGVDLMGYTPWGCIDCVSFTTGQYSKRYGFIYVNKHDDGTGDMSRSRKKSFNWYKEVIASNGEKLKKLTLPKDFLWGGAVAAHQVEGGWNKGGKGPSICDVLTGGAHGVPREITKEVLPGKYYPNHEAVDFYGHYKEDIKLFAEMGFKCFRTSIAWTRIFPKGDEAQPNEEGLKFYDDMFDELLKYNIEPVITLSHFEMPLHLVQQYGSWTNRKVVDFFVRFAEVVFERYKHKVKYWMTFNEINNQRNWRAPLFGYCCSGVVYTEHENPEETMYQVLHHQFVASALAVKAARRINPEMKVGCMLAMVPLYPYSCNPDDVMFAQESMRERYVFTDVQLRGYYPSYVLNEWERRGFNIKMEDGDLDVLREGTCDYLGFSYYMTNAVKAEGGEGSVPNPYVKASDWGWQIDPVGLRYALCELYERYQRPLFIVENGFGAYDKVEEDGSINDDYRIDYLRAHIEEMKKAVTYDGVDLMGYTPWGCIDCVSFTTGQYSKRYGFIYVNKHDDGTGDMSRSRKKSFNWYKEVIASNGEKLKLTLPKDFLWGGAVAAHQVEGGWNKGGKGPSICCDVLTGGAHGVPREITKEVLPGKYYPNHEAVDFYGHYKEDIKLFAEMGFKCFRTSIAWTRIFPKGDEAQPNEEGLKFYDDMFDELLKYNIEPVITLSHFEMPLHLVQQYGSWTNRKVVDFFVRFAEVVFERYKHKVKYWMTFNEINNQRNWRAPLFGYCCSGVVYTEHENPEETMYQVLHHQFVASALAVKAARRINPEMKVGCMLAMVPLYPYSCNPDDVMFAQESMRERYVFTDVQLRGYYPSYVLNEWERRGFNIKMEDGDLDVLREGTCDYLGFSYYMTNAVKAEGGGSVPNPYVKASDWGWQIDPVGLRYALCELYERYQRPLFIVENGFGAYDKVEEDGSINDDYRIDYLRAHIEEMKKAVTYDGVDLMGYTPWGCIDCVSFTTGQYSKRYGFIYVNKHDDGTGDMSRSRKKSFNWYKEVIASNGEKLKLTLPKDFLWGGAVAAHQVEGGWNKGGKGPSICDVLTGGAHGVPREITKEVLPGKYYPNHEAVDFYGHYKEDIKLFAEMGFKCFRTSIAWTRIFPKGDEAQPNEEGLKFYDDMFDELLKYNIEPVITLSHFEMPLHLVQQYGSWTNRKVVDFFVRFAEVVFERYKHKVKYWMTFNEINNQRNWRAPLFGYCCSGVVYTEHENPEETMYQVLHHQFVASALAVKAARRINPEMKVGCMLAMVPLYPYSCNPDDVMFAQESMRERYVFTDVQLRGYYPSYVLNEWERRGFNIKMEDGDLDVLREGTCDYLGFSYYMTNAVKAEGSVPNPYVKASDWGWQIDPVGLRYALCELYERYQRPLFIVENGFGAYDKVEEDGSINDDYRIDYLRAHIEEMKKAVTYDGVDLMGYTPWGCIDCVSFTTGQYSKRYGFIYVNKHDDGTGDMSRSRKKSFNWYKEVIASNGEKL

B-factor: mean 21.04, std 7.22, range [0.47, 94.44]

CATH classification: 3.20.20.80